Protein 7PI1 (pdb70)

Radius of gyration: 43.98 Å; Cα contacts (8 Å, |Δi|>4): 4113; chains: 4; bounding box: 75×118×125 Å

Structure (mmCIF, N/CA/C/O backbone):
data_7PI1
#
_entry.id   7PI1
#
_cell.length_a   51.084
_cell.length_b   170.698
_cell.length_c   224.990
_cell.angle_alpha   90.000
_cell.angle_beta   90.000
_cell.angle_gamma   90.000
#
_symmetry.space_group_name_H-M   'P 21 21 21'
#
loop_
_entity.id
_entity.type
_entity.pdbx_description
1 polymer 'Aminodeoxychorismate synthase component 1'
2 non-polymer 'MAGNESIUM ION'
3 non-polymer TRYPTOPHAN
4 water water
#
loop_
_atom_site.group_PDB
_atom_site.id
_atom_site.type_symbol
_atom_site.label_atom_id
_atom_site.label_alt_id
_atom_site.label_comp_id
_atom_site.label_asym_id
_atom_site.label_entity_id
_atom_site.label_seq_id
_atom_site.pdbx_PDB_ins_code
_atom_site.Cartn_x
_atom_site.Cartn_y
_atom_site.Cartn_z
_atom_site.occupancy
_atom_site.B_iso_or_equiv
_atom_site.auth_seq_id
_atom_site.auth_comp_id
_atom_site.auth_asym_id
_atom_site.auth_atom_id
_atom_site.pdbx_PDB_model_num
ATOM 1 N N . GLN A 1 22 ? -8.332 -45.490 6.215 1.000 66.120 3 GLN AAA N 1
ATOM 2 C CA . GLN A 1 22 ? -7.999 -44.455 5.202 1.000 62.760 3 GLN AAA CA 1
ATOM 3 C C . GLN A 1 22 ? -8.976 -43.279 5.254 1.000 54.330 3 GLN AAA C 1
ATOM 4 O O . GLN A 1 22 ? -10.052 -43.381 4.678 1.000 50.800 3 GLN AAA O 1
ATOM 18 N N . ARG A 1 23 ? -8.575 -42.219 5.941 1.000 44.580 4 ARG AAA N 1
ATOM 19 C CA . ARG A 1 23 ? -9.308 -40.929 5.993 1.000 43.440 4 ARG AAA CA 1
ATOM 20 C C . ARG A 1 23 ? -9.688 -40.452 4.589 1.000 39.310 4 ARG AAA C 1
ATOM 21 O O . ARG A 1 23 ? -8.784 -40.336 3.737 1.000 33.210 4 ARG AAA O 1
ATOM 42 N N . ARG A 1 24 ? -10.960 -40.094 4.396 1.000 38.890 5 ARG AAA N 1
ATOM 43 C CA . ARG A 1 24 ? -11.452 -39.523 3.118 1.000 41.420 5 ARG AAA CA 1
ATOM 44 C C . ARG A 1 24 ? -12.676 -38.650 3.384 1.000 37.080 5 ARG AAA C 1
ATOM 45 O O . ARG A 1 24 ? -13.444 -38.880 4.317 1.000 34.330 5 ARG AAA O 1
ATOM 66 N N . PRO A 1 25 ? -12.904 -37.622 2.542 1.000 36.090 6 PRO AAA N 1
ATOM 67 C CA . PRO A 1 25 ? -14.151 -36.870 2.600 1.000 34.140 6 PRO AAA CA 1
ATOM 68 C C . PRO A 1 25 ? -15.306 -37.719 2.043 1.000 33.550 6 PRO AAA C 1
ATOM 69 O O . PRO A 1 25 ? -15.087 -38.541 1.194 1.000 35.010 6 PRO AAA O 1
ATOM 80 N N . ALA A 1 26 ? -16.504 -37.503 2.567 1.000 32.520 7 ALA AAA N 1
ATOM 81 C CA . ALA A 1 26 ? -17.785 -38.024 2.053 1.000 32.370 7 ALA AAA CA 1
ATOM 82 C C . ALA A 1 26 ? -18.736 -36.838 1.997 1.000 31.650 7 ALA AAA C 1
ATOM 83 O O . ALA A 1 26 ? -18.662 -35.984 2.902 1.000 29.490 7 ALA AAA O 1
ATOM 90 N N . GLY A 1 27 ? -19.523 -36.740 0.934 1.000 31.180 8 GLY AAA N 1
ATOM 91 C CA . GLY A 1 27 ? -20.277 -35.515 0.644 1.000 34.720 8 GLY AAA CA 1
ATOM 92 C C . GLY A 1 27 ? -21.616 -35.806 0.001 1.000 36.240 8 GLY AAA C 1
ATOM 93 O O . GLY A 1 27 ? -21.728 -36.804 -0.722 1.000 38.180 8 GLY AAA O 1
ATOM 97 N N . LYS A 1 28 ? -22.569 -34.913 0.231 1.000 36.330 9 LYS AAA N 1
ATOM 98 C CA . LYS A 1 28 ? -23.905 -34.902 -0.397 1.000 41.270 9 LYS AAA CA 1
ATOM 99 C C . LYS A 1 28 ? -24.151 -33.458 -0.867 1.000 38.100 9 LYS AAA C 1
ATOM 100 O O . LYS A 1 28 ? -23.818 -32.523 -0.121 1.000 34.870 9 LYS AAA O 1
ATOM 119 N N . LYS 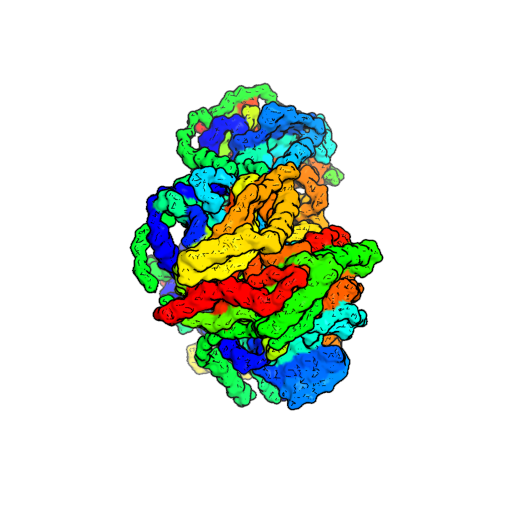A 1 29 ? -24.651 -33.301 -2.093 1.000 35.330 10 LYS AAA N 1
ATOM 120 C CA . LYS A 1 29 ? -24.987 -32.005 -2.736 1.000 37.780 10 LYS AAA CA 1
ATOM 121 C C . LYS A 1 29 ? -26.507 -31.849 -2.758 1.000 37.630 10 LYS AAA C 1
ATOM 122 O O . LYS A 1 29 ? -27.156 -32.726 -3.308 1.000 43.370 10 LYS AAA O 1
ATOM 141 N N . ILE A 1 30 ? -27.051 -30.776 -2.194 1.000 39.330 11 ILE AAA N 1
ATOM 142 C CA . ILE A 1 30 ? -28.519 -30.524 -2.138 1.000 37.800 11 ILE AAA CA 1
ATOM 143 C C . ILE A 1 30 ? -28.828 -29.178 -2.779 1.000 40.650 11 ILE AAA C 1
ATOM 144 O O . ILE A 1 30 ? -28.080 -28.221 -2.625 1.000 39.230 11 ILE AAA O 1
ATOM 160 N N . PRO A 1 31 ? -29.955 -29.054 -3.507 1.000 40.270 12 PRO AAA N 1
ATOM 161 C CA . PRO A 1 31 ? -30.433 -27.747 -3.950 1.000 40.300 12 PRO AAA CA 1
ATOM 162 C C . PRO A 1 31 ? -30.513 -26.766 -2.775 1.000 38.130 12 PRO AAA C 1
ATOM 163 O O . PRO A 1 31 ? -30.866 -27.173 -1.691 1.000 42.050 12 PRO AAA O 1
ATOM 174 N N . PHE A 1 32 ? -30.182 -25.497 -3.002 1.000 37.370 13 PHE AAA N 1
ATOM 175 C CA . PHE A 1 32 ? -30.162 -24.472 -1.931 1.000 35.940 13 PHE AAA CA 1
ATOM 176 C C . PHE A 1 32 ? -30.011 -23.092 -2.561 1.000 37.220 13 PHE AAA C 1
ATOM 177 O O . PHE A 1 32 ? -29.251 -22.952 -3.535 1.000 41.030 13 PHE AAA O 1
ATOM 194 N N . GLN A 1 33 ? -30.698 -22.102 -1.997 1.000 40.780 14 GLN AAA N 1
ATOM 195 C CA . GLN A 1 33 ? -30.641 -20.695 -2.473 1.000 46.100 14 GLN AAA CA 1
ATOM 196 C C . GLN A 1 33 ? -29.655 -19.923 -1.592 1.000 41.370 14 GLN AAA C 1
ATOM 197 O O . GLN A 1 33 ? -29.591 -20.222 -0.398 1.000 39.180 14 GLN AAA O 1
ATOM 211 N N . LYS A 1 34 ? -28.924 -18.981 -2.190 1.000 41.350 15 LYS AAA N 1
ATOM 212 C CA . LYS A 1 34 ? -27.879 -18.151 -1.540 1.000 44.950 15 LYS AAA CA 1
ATOM 213 C C . LYS A 1 34 ? -28.438 -17.494 -0.267 1.000 43.460 15 LYS AAA C 1
ATOM 214 O O . LYS A 1 34 ? -27.785 -17.629 0.781 1.000 39.330 15 LYS AAA O 1
ATOM 233 N N . ASP A 1 35 ? -29.590 -16.815 -0.351 1.000 47.880 16 ASP AAA N 1
ATOM 234 C CA . ASP A 1 35 ? -30.236 -16.095 0.788 1.000 51.130 16 ASP AAA CA 1
ATOM 235 C C . ASP A 1 35 ? -30.448 -17.067 1.958 1.000 47.030 16 ASP AAA C 1
ATOM 236 O O . ASP A 1 35 ? -30.197 -16.663 3.105 1.000 44.480 16 ASP AAA O 1
ATOM 245 N N . SER A 1 36 ? -30.879 -18.302 1.678 1.000 44.010 17 SER AAA N 1
ATOM 246 C CA . SER A 1 36 ? -31.202 -19.324 2.706 1.000 43.080 17 SER AAA CA 1
ATOM 247 C C . SER A 1 36 ? -29.914 -19.733 3.407 1.000 39.580 17 SER AAA C 1
ATOM 248 O O . SER A 1 36 ? -29.900 -19.811 4.631 1.000 38.410 17 SER AAA O 1
ATOM 256 N N . PHE A 1 37 ? -28.875 -19.995 2.620 1.000 38.800 18 PHE AAA N 1
ATOM 257 C CA . PHE A 1 37 ? -27.538 -20.395 3.118 1.000 35.290 18 PHE AAA CA 1
ATOM 258 C C . PHE A 1 37 ? -27.049 -19.352 4.117 1.000 32.040 18 PHE AAA C 1
ATOM 259 O O . PHE A 1 37 ? -26.771 -19.755 5.240 1.000 29.740 18 PHE AAA O 1
ATOM 276 N N . LEU A 1 38 ? -26.972 -18.079 3.699 1.000 33.700 19 LEU AAA N 1
ATOM 277 C CA . LEU A 1 38 ? -26.380 -16.963 4.489 1.000 34.510 19 LEU AAA CA 1
ATOM 278 C C . LEU A 1 38 ? -27.223 -16.717 5.737 1.000 37.280 19 LEU AAA C 1
ATOM 279 O O . LEU A 1 38 ? -26.639 -16.412 6.810 1.000 35.210 19 LEU AAA O 1
ATOM 295 N N . GLN A 1 39 ? -28.544 -16.831 5.598 1.000 37.500 20 GLN AAA N 1
ATOM 296 C CA . GLN A 1 39 ? -29.488 -16.625 6.730 1.000 39.460 20 GLN AAA CA 1
ATOM 297 C C . GLN A 1 39 ? -29.371 -17.771 7.733 1.000 35.020 20 GLN AAA C 1
ATOM 298 O O . GLN A 1 39 ? -29.276 -17.488 8.937 1.000 36.080 20 GLN AAA O 1
ATOM 312 N N . GLN A 1 40 ? -29.331 -19.014 7.260 1.000 33.350 21 GLN AAA N 1
ATOM 313 C CA . GLN A 1 40 ? -29.191 -20.202 8.142 1.000 31.820 21 GLN AAA CA 1
ATOM 314 C C . GLN A 1 40 ? -27.795 -20.197 8.781 1.000 32.970 21 GLN AAA C 1
ATOM 315 O O . GLN A 1 40 ? -27.693 -20.517 9.998 1.000 32.750 21 GLN AAA O 1
ATOM 329 N N . PHE A 1 41 ? -26.751 -19.818 8.029 1.000 31.520 22 PHE AAA N 1
ATOM 330 C CA . PHE A 1 41 ? -25.386 -19.644 8.593 1.000 30.080 22 PHE AAA CA 1
ATOM 331 C C . PHE A 1 41 ? -25.463 -18.752 9.836 1.000 30.330 22 PHE AAA C 1
ATOM 332 O O . PHE A 1 41 ? -24.978 -19.143 10.904 1.000 28.100 22 PHE AAA O 1
ATOM 349 N N . GLU A 1 42 ? -26.068 -17.568 9.694 1.000 31.840 23 GLU AAA N 1
ATOM 350 C CA . GLU A 1 42 ? -26.138 -16.562 10.783 1.000 31.600 23 GLU AAA CA 1
ATOM 351 C C . GLU A 1 42 ? -26.762 -17.190 12.039 1.000 31.870 23 GLU AAA C 1
ATOM 352 O O . GLU A 1 42 ? -26.196 -17.005 13.136 1.000 31.360 23 GLU AAA O 1
ATOM 364 N N . LYS A 1 43 ? -27.892 -17.886 11.892 1.000 31.800 24 LYS AAA N 1
ATOM 365 C CA . LYS A 1 43 ? -28.648 -18.479 13.037 1.000 32.120 24 LYS AAA CA 1
ATOM 366 C C . LYS A 1 43 ? -27.880 -19.639 13.672 1.000 30.230 24 LYS AAA C 1
ATOM 367 O O . LYS A 1 43 ? -27.894 -19.737 14.907 1.000 27.980 24 LYS AAA O 1
ATOM 386 N N . LEU A 1 44 ? -27.270 -20.517 12.869 1.000 28.920 25 LEU AAA N 1
ATOM 387 C CA . LEU A 1 44 ? -26.431 -21.620 13.407 1.000 28.620 25 LEU AAA CA 1
ATOM 388 C C . LEU A 1 44 ? -25.223 -21.022 14.142 1.000 30.160 25 LEU AAA C 1
ATOM 389 O O . LEU A 1 44 ? -24.876 -21.515 15.231 1.000 30.910 25 LEU AAA O 1
ATOM 405 N N . ALA A 1 45 ? -24.642 -19.951 13.604 1.000 33.540 26 ALA AAA N 1
ATOM 406 C CA . ALA A 1 45 ? -23.357 -19.369 14.065 1.000 33.270 26 ALA AAA CA 1
ATOM 407 C C . ALA A 1 45 ? -23.508 -18.725 15.444 1.000 33.400 26 ALA AAA C 1
ATOM 408 O O . ALA A 1 45 ? -22.513 -18.697 16.180 1.000 32.120 26 ALA AAA O 1
ATOM 415 N N . GLN A 1 46 ? -24.686 -18.218 15.806 1.000 36.080 27 GLN AAA N 1
ATOM 416 C CA . GLN A 1 46 ? -24.815 -17.443 17.074 1.000 38.290 27 GLN AAA CA 1
ATOM 417 C C . GLN A 1 46 ? -24.628 -18.368 18.289 1.000 34.630 27 GLN AAA C 1
ATOM 418 O O . GLN A 1 46 ? -24.315 -17.856 19.364 1.000 35.610 27 GLN AAA O 1
ATOM 432 N N . SER A 1 47 ? -24.724 -19.685 18.130 1.000 32.550 28 SER AAA N 1
ATOM 433 C CA . SER A 1 47 ? -24.434 -20.659 19.215 1.000 35.570 28 SER AAA CA 1
ATOM 434 C C . SER A 1 47 ? -22.982 -21.183 19.153 1.000 33.810 28 SER AAA C 1
ATOM 435 O O . SER A 1 47 ? -22.641 -21.997 19.998 1.000 35.190 28 SER AAA O 1
ATOM 443 N N . ARG A 1 48 ? -22.152 -20.773 18.186 1.000 33.250 29 ARG AAA N 1
ATOM 444 C CA . ARG A 1 48 ? -20.748 -21.247 18.086 1.000 32.490 29 ARG AAA CA 1
ATOM 445 C C . ARG A 1 48 ? -19.817 -20.110 18.522 1.000 33.120 29 ARG AAA C 1
ATOM 446 O O . ARG A 1 48 ? -19.757 -19.074 17.830 1.000 37.290 29 ARG AAA O 1
ATOM 467 N N . LYS A 1 49 ? -19.083 -20.316 19.610 1.000 32.140 30 LYS AAA N 1
ATOM 468 C CA . LYS A 1 49 ? -18.074 -19.355 20.116 1.000 34.490 30 LYS AAA CA 1
ATOM 469 C C . LYS A 1 49 ? -16.931 -19.196 19.096 1.000 31.100 30 LYS AAA C 1
ATOM 470 O O . LYS A 1 49 ? -16.324 -18.145 19.102 1.000 30.300 30 LYS AAA O 1
ATOM 489 N N . HIS A 1 50 ? -16.622 -20.218 18.297 1.000 28.080 31 HIS AAA N 1
ATOM 490 C CA . HIS A 1 50 ? -15.543 -20.193 17.277 1.000 28.720 31 HIS AAA CA 1
ATOM 491 C C . HIS A 1 50 ? -16.159 -20.533 15.924 1.000 27.600 31 HIS AAA C 1
ATOM 492 O O . HIS A 1 50 ? -16.633 -21.670 15.756 1.000 32.280 31 HIS AAA O 1
ATOM 507 N N . HIS A 1 51 ? -16.183 -19.594 14.992 1.000 24.900 32 HIS AAA N 1
ATOM 508 C CA . HIS A 1 51 ? -16.708 -19.903 13.636 1.000 25.700 32 HIS AAA CA 1
ATOM 509 C C . HIS A 1 51 ? -16.123 -18.965 12.588 1.000 22.600 32 HIS AAA C 1
ATOM 510 O O . HIS A 1 51 ? -15.470 -17.978 12.932 1.000 24.790 32 HIS AAA O 1
ATOM 525 N N . VAL A 1 52 ? -16.361 -19.301 11.334 1.000 24.110 33 VAL AAA N 1
ATOM 526 C CA . VAL A 1 52 ? -15.783 -18.574 10.187 1.000 23.220 33 VAL AAA CA 1
ATOM 527 C C . VAL A 1 52 ? -16.689 -18.775 8.975 1.000 23.770 33 VAL AAA C 1
ATOM 528 O O . VAL A 1 52 ? -17.281 -19.863 8.797 1.000 23.640 33 VAL AAA O 1
ATOM 541 N N . LEU A 1 53 ? -16.777 -17.723 8.180 1.000 24.330 34 LEU AAA N 1
ATOM 542 C CA . LEU A 1 53 ? -17.432 -17.720 6.858 1.000 24.760 34 LEU AAA CA 1
ATOM 543 C C . LEU A 1 53 ? -16.438 -17.113 5.888 1.000 22.550 34 LEU AAA C 1
ATOM 544 O O . LEU A 1 53 ? -16.015 -15.988 6.152 1.000 22.390 34 LEU AAA O 1
ATOM 560 N N . LEU A 1 54 ? -16.113 -17.826 4.818 1.000 23.280 35 LEU AAA N 1
ATOM 561 C CA . LEU A 1 54 ? -15.426 -17.253 3.637 1.000 22.950 35 LEU AAA CA 1
ATOM 562 C C . LEU A 1 54 ? -16.500 -17.036 2.578 1.000 23.050 35 LEU AAA C 1
ATOM 563 O O . LEU A 1 54 ? -17.089 -18.012 2.163 1.000 22.140 35 LEU AAA O 1
ATOM 579 N N . GLU A 1 55 ? -16.776 -15.790 2.231 1.000 25.410 36 GLU AAA N 1
ATOM 580 C CA . GLU A 1 55 ? -17.919 -15.534 1.331 1.000 26.430 36 GLU AAA CA 1
ATOM 581 C C . GLU A 1 55 ? -17.520 -14.882 0.015 1.000 25.250 36 GLU AAA C 1
ATOM 582 O O . GLU A 1 55 ? -16.809 -13.912 0.034 1.000 23.060 36 GLU AAA O 1
ATOM 594 N N . SER A 1 56 ? -18.002 -15.466 -1.071 1.000 25.390 37 SER AAA N 1
ATOM 595 C CA . SER A 1 56 ? -17.890 -14.846 -2.406 1.000 26.270 37 SER AAA CA 1
ATOM 596 C C . SER A 1 56 ? -19.100 -13.919 -2.498 1.000 25.920 37 SER AAA C 1
ATOM 597 O O . SER A 1 56 ? -20.119 -14.329 -2.972 1.000 27.040 37 SER AAA O 1
ATOM 605 N N . ALA A 1 57 ? -18.973 -12.708 -1.990 1.000 30.000 38 ALA AAA N 1
ATOM 606 C CA . ALA A 1 57 ? -20.149 -11.821 -1.960 1.000 30.000 38 ALA AAA CA 1
ATOM 607 C C . ALA A 1 57 ? -20.568 -11.366 -3.358 1.000 30.000 38 ALA AAA C 1
ATOM 608 O O . ALA A 1 57 ? -21.750 -11.393 -3.607 1.000 30.000 38 ALA AAA O 1
ATOM 615 N N . ARG A 1 58 ? -19.609 -11.164 -4.257 1.000 30.000 39 ARG AAA N 1
ATOM 616 C CA . ARG A 1 58 ? -19.977 -10.655 -5.594 1.000 30.000 39 ARG AAA CA 1
ATOM 617 C C . ARG A 1 58 ? -19.307 -11.386 -6.760 1.000 30.000 39 ARG AAA C 1
ATOM 618 O O . ARG A 1 58 ? -19.997 -11.598 -7.751 1.000 30.000 39 ARG AAA O 1
ATOM 639 N N . GLY A 1 59 ? -18.046 -11.782 -6.688 1.000 30.000 40 GLY AAA N 1
ATOM 640 C CA . GLY A 1 59 ? -17.493 -12.356 -7.934 1.000 30.000 40 GLY AAA CA 1
ATOM 641 C C . GLY A 1 59 ? -16.638 -13.599 -7.804 1.000 30.000 40 GLY AAA C 1
ATOM 642 O O . GLY A 1 59 ? -15.590 -13.642 -8.443 1.000 30.000 40 GLY AAA O 1
ATOM 646 N N . GLY A 1 60 ? -17.075 -14.573 -7.031 1.000 37.750 41 GLY AAA N 1
ATOM 647 C CA . GLY A 1 60 ? -16.318 -15.829 -6.901 1.000 38.550 41 GLY AAA CA 1
ATOM 648 C C . GLY A 1 60 ? -17.237 -17.013 -7.088 1.000 37.060 41 GLY AAA C 1
ATOM 649 O O . GLY A 1 60 ? -18.335 -16.802 -7.551 1.000 47.620 41 GLY AAA O 1
ATOM 653 N N . ARG A 1 61 ? -16.830 -18.216 -6.719 1.000 33.790 42 ARG AAA N 1
ATOM 654 C CA . ARG A 1 61 ? -17.766 -19.330 -6.952 1.000 30.730 42 ARG AAA CA 1
ATOM 655 C C . ARG A 1 61 ? -18.249 -19.974 -5.654 1.000 30.160 42 ARG AAA C 1
ATOM 656 O O . ARG A 1 61 ? -19.354 -20.447 -5.647 1.000 31.930 42 ARG AAA O 1
ATOM 677 N N . TYR A 1 62 ? -17.451 -19.936 -4.599 1.000 26.610 43 TYR AAA N 1
ATOM 678 C CA . TYR A 1 62 ? -17.780 -20.713 -3.380 1.000 26.130 43 TYR AAA CA 1
ATOM 679 C C . TYR A 1 62 ? -17.890 -19.783 -2.184 1.000 25.330 43 TYR AAA C 1
ATOM 680 O O . TYR A 1 62 ? -17.156 -18.802 -2.104 1.000 26.360 43 TYR AAA O 1
ATOM 698 N N . SER A 1 63 ? -18.819 -20.096 -1.293 1.000 25.600 44 SER AAA N 1
ATOM 699 C CA . SER A 1 63 ? -18.878 -19.586 0.095 1.000 25.140 44 SER AAA CA 1
ATOM 700 C C . SER A 1 63 ? -18.743 -20.793 1.021 1.000 26.690 44 SER AAA C 1
ATOM 701 O O . SER A 1 63 ? -19.399 -21.825 0.756 1.000 26.590 44 SER AAA O 1
ATOM 709 N N . ILE A 1 64 ? -17.904 -20.673 2.044 1.000 23.020 45 ILE AAA N 1
ATOM 710 C CA . ILE A 1 64 ? -17.516 -21.813 2.912 1.000 23.450 45 ILE AAA CA 1
ATOM 711 C C . ILE A 1 64 ? -17.892 -21.489 4.358 1.000 22.320 45 ILE AAA C 1
ATOM 712 O O . ILE A 1 64 ? -17.389 -20.470 4.900 1.000 22.920 45 ILE AAA O 1
ATOM 728 N N . ALA A 1 65 ? -18.702 -22.359 4.969 1.000 23.480 46 ALA AAA N 1
ATOM 729 C CA . ALA A 1 65 ? -19.193 -22.207 6.355 1.000 23.790 46 ALA AAA CA 1
ATOM 730 C C . ALA A 1 65 ? -18.458 -23.179 7.263 1.000 22.500 46 ALA AAA C 1
ATOM 731 O O . ALA A 1 65 ? -18.547 -24.388 7.007 1.000 23.200 46 ALA AAA O 1
ATOM 738 N N . GLY A 1 66 ? -17.752 -22.638 8.255 1.000 24.060 47 GLY AAA N 1
ATOM 739 C CA . GLY A 1 66 ? -17.009 -23.374 9.293 1.000 25.720 47 GLY AAA CA 1
ATOM 740 C C . GLY A 1 66 ? -17.648 -23.139 10.650 1.000 26.740 47 GLY AAA C 1
ATOM 741 O O . GLY A 1 66 ? -17.365 -22.097 11.270 1.000 29.930 47 GLY AAA O 1
ATOM 745 N N . LEU A 1 67 ? -18.489 -24.061 11.104 1.000 27.490 48 LEU AAA N 1
ATOM 746 C CA . LEU A 1 67 ? -19.272 -23.877 12.353 1.000 28.010 48 LEU AAA CA 1
ATOM 747 C C . LEU A 1 67 ? -18.668 -24.669 13.509 1.000 29.100 48 LEU AAA C 1
ATOM 748 O O . LEU A 1 67 ? -18.596 -24.087 14.610 1.000 28.980 48 LEU AAA O 1
ATOM 764 N N . ASP A 1 68 ? -18.292 -25.935 13.282 1.000 29.490 49 ASP AAA N 1
ATOM 765 C CA . ASP A 1 68 ? -17.940 -26.892 14.373 1.000 30.890 49 ASP AAA CA 1
ATOM 766 C C . ASP A 1 68 ? -16.522 -27.446 14.194 1.000 30.350 49 ASP AAA C 1
ATOM 767 O O . ASP A 1 68 ? -16.330 -28.563 13.703 1.000 28.430 49 ASP AAA O 1
ATOM 776 N N . PRO A 1 69 ? -15.484 -26.712 14.664 1.000 30.510 50 PRO AAA N 1
ATOM 777 C CA . PRO A 1 69 ? -14.095 -27.164 14.534 1.000 30.650 50 PRO AAA CA 1
ATOM 778 C C . PRO A 1 69 ? -13.797 -28.454 15.307 1.000 31.040 50 PRO AAA C 1
ATOM 779 O O . PRO A 1 69 ? -14.343 -28.612 16.375 1.000 35.680 50 PRO AAA O 1
ATOM 790 N N . ILE A 1 70 ? -12.940 -29.318 14.769 1.000 31.340 51 ILE AAA N 1
ATOM 791 C CA . ILE A 1 70 ? -12.355 -30.491 15.493 1.000 32.090 51 ILE AAA CA 1
ATOM 792 C C . ILE A 1 70 ? -11.072 -30.048 16.208 1.000 32.800 51 ILE AAA C 1
ATOM 793 O O . ILE A 1 70 ? -10.598 -30.804 17.095 1.000 28.390 51 ILE AAA O 1
ATOM 809 N N . ALA A 1 71 ? -10.497 -28.899 15.832 1.000 29.000 52 ALA AAA N 1
ATOM 810 C CA . ALA A 1 71 ? -9.261 -28.385 16.474 1.000 29.280 52 ALA AAA CA 1
ATOM 811 C C . ALA A 1 71 ? -9.108 -26.886 16.220 1.000 28.840 52 ALA AAA C 1
ATOM 812 O O . ALA A 1 71 ? -9.643 -26.383 15.204 1.000 27.690 52 ALA AAA O 1
ATOM 819 N N . THR A 1 72 ? -8.406 -26.201 17.117 1.000 28.060 53 THR AAA N 1
ATOM 820 C CA . THR A 1 72 ? -8.014 -24.780 16.958 1.000 28.150 53 THR AAA CA 1
ATOM 821 C C . THR A 1 72 ? -6.497 -24.713 17.096 1.000 26.000 53 THR AAA C 1
ATOM 822 O O . THR A 1 72 ? -5.940 -25.335 17.998 1.000 27.690 53 THR AAA O 1
ATOM 833 N N . VAL A 1 73 ? -5.862 -23.987 16.201 1.000 25.290 54 VAL AAA N 1
ATOM 834 C CA . VAL A 1 73 ? -4.392 -23.832 16.130 1.000 24.560 54 VAL AAA CA 1
ATOM 835 C C . VAL A 1 73 ? -4.089 -22.353 16.314 1.000 25.920 54 VAL AAA C 1
ATOM 836 O O . VAL A 1 73 ? -4.701 -21.514 15.594 1.000 23.020 54 VAL AAA O 1
ATOM 849 N N . LYS A 1 74 ? -3.218 -22.056 17.271 1.000 25.020 55 LYS AAA N 1
ATOM 850 C CA . LYS A 1 74 ? -2.842 -20.675 17.627 1.000 27.440 55 LYS AAA CA 1
ATOM 851 C C . LYS A 1 74 ? -1.321 -20.620 17.776 1.000 26.590 55 LYS AAA C 1
ATOM 852 O O . LYS A 1 74 ? -0.800 -21.334 18.622 1.000 24.910 55 LYS AAA O 1
ATOM 871 N N . GLY A 1 75 ? -0.648 -19.830 16.940 1.000 25.970 56 GLY AAA N 1
ATOM 872 C CA . GLY A 1 75 ? 0.808 -19.633 16.991 1.000 25.430 56 GLY AAA CA 1
ATOM 873 C C . GLY A 1 75 ? 1.103 -18.196 17.309 1.000 24.290 56 GLY AAA C 1
ATOM 874 O O . GLY A 1 75 ? 0.509 -17.331 16.664 1.000 23.600 56 GLY AAA O 1
ATOM 878 N N . LYS A 1 76 ? 1.890 -17.939 18.342 1.000 25.080 57 LYS AAA N 1
ATOM 879 C CA . LYS A 1 76 ? 2.380 -16.573 18.604 1.000 28.980 57 LYS AAA CA 1
ATOM 880 C C . LYS A 1 76 ? 3.766 -16.639 19.260 1.000 30.870 57 LYS AAA C 1
ATOM 881 O O . LYS A 1 76 ? 3.935 -17.387 20.231 1.000 28.520 57 LYS AAA O 1
ATOM 900 N N . ASP A 1 77 ? 4.710 -15.863 18.731 1.000 33.570 58 ASP AAA N 1
ATOM 901 C CA . ASP A 1 77 ? 6.022 -15.586 19.371 1.000 35.960 58 ASP AAA CA 1
ATOM 902 C C . ASP A 1 77 ? 6.694 -16.929 19.698 1.000 35.020 58 ASP AAA C 1
ATOM 903 O O . ASP A 1 77 ? 7.051 -17.160 20.855 1.000 34.470 58 ASP AAA O 1
ATOM 912 N N . GLY A 1 78 ? 6.782 -17.803 18.695 1.000 32.390 59 GLY AAA N 1
ATOM 913 C CA . GLY A 1 78 ? 7.611 -19.020 18.710 1.000 32.620 59 GLY AAA CA 1
ATOM 914 C C . GLY A 1 78 ? 6.956 -20.207 19.392 1.000 29.900 59 GLY AAA C 1
ATOM 915 O O . GLY A 1 78 ? 7.639 -21.236 19.492 1.000 29.750 59 GLY AAA O 1
ATOM 919 N N . ILE A 1 79 ? 5.692 -20.091 19.819 1.000 28.050 60 ILE AAA N 1
ATOM 920 C CA . ILE A 1 79 ? 4.922 -21.196 20.455 1.000 27.060 60 ILE AAA CA 1
ATOM 921 C C . ILE A 1 79 ? 3.603 -21.411 19.705 1.000 25.460 60 ILE AAA C 1
ATOM 922 O O . ILE A 1 79 ? 2.839 -20.465 19.588 1.000 27.270 60 ILE AAA O 1
ATOM 938 N N . THR A 1 80 ? 3.324 -22.648 19.299 1.000 25.920 61 THR AAA N 1
ATOM 939 C CA . THR A 1 80 ? 2.040 -23.092 18.709 1.000 26.010 61 THR AAA CA 1
ATOM 940 C C . THR A 1 80 ? 1.337 -24.059 19.662 1.000 26.550 61 THR AAA C 1
ATOM 941 O O . THR A 1 80 ? 2.001 -25.003 20.132 1.000 26.880 61 THR AAA O 1
ATOM 952 N N . THR A 1 81 ? 0.044 -23.846 19.904 1.000 25.040 62 THR AAA N 1
ATOM 953 C CA . THR A 1 81 ? -0.832 -24.797 20.628 1.000 27.410 62 THR AAA CA 1
ATOM 954 C C . THR A 1 81 ? -1.894 -25.316 19.657 1.000 27.270 62 THR AAA C 1
ATOM 955 O O . THR A 1 81 ? -2.490 -24.493 18.934 1.000 27.820 62 THR AAA O 1
ATOM 966 N N . ILE A 1 82 ? -2.113 -26.625 19.655 1.000 25.950 63 ILE AAA N 1
ATOM 967 C CA . ILE A 1 82 ? -3.227 -27.285 18.928 1.000 27.780 63 ILE AAA CA 1
ATOM 968 C C . ILE A 1 82 ? -4.121 -27.923 19.993 1.000 29.560 63 ILE AAA C 1
ATOM 969 O O . ILE A 1 82 ? -3.605 -28.703 20.783 1.000 29.890 63 ILE AAA O 1
ATOM 985 N N . LYS A 1 83 ? -5.386 -27.507 20.074 1.000 33.250 64 LYS AAA N 1
ATOM 986 C CA . LYS A 1 83 ? -6.416 -28.094 20.982 1.000 37.550 64 LYS AAA CA 1
ATOM 987 C C . LYS A 1 83 ? -7.390 -28.891 20.113 1.000 40.590 64 LYS AAA C 1
ATOM 988 O O . LYS A 1 83 ? -8.150 -28.243 19.326 1.000 34.920 64 LYS AAA O 1
ATOM 1007 N N . HIS A 1 84 ? -7.307 -30.228 20.209 1.000 46.640 65 HIS AAA N 1
ATOM 1008 C CA . HIS A 1 84 ? -7.912 -31.229 19.277 1.000 49.220 65 HIS AAA CA 1
ATOM 1009 C C . HIS A 1 84 ? -8.708 -32.246 20.102 1.000 46.910 65 HIS AAA C 1
ATOM 1010 O O . HIS A 1 84 ? -9.884 -31.916 20.382 1.000 55.530 65 HIS AAA O 1
ATOM 1025 N N . GLU A 1 87 ? -7.370 -33.052 24.574 1.000 53.360 68 GLU AAA N 1
ATOM 1026 C CA . GLU A 1 87 ? -5.980 -32.995 24.047 1.000 57.280 68 GLU AAA CA 1
ATOM 1027 C C . GLU A 1 87 ? -5.526 -31.533 23.846 1.000 53.220 68 GLU AAA C 1
ATOM 1028 O O . GLU A 1 87 ? -6.350 -30.665 23.468 1.000 57.060 68 GLU AAA O 1
ATOM 1040 N N . MET A 1 88 ? -4.244 -31.273 24.099 1.000 42.850 69 MET AAA N 1
ATOM 1041 C CA . MET A 1 88 ? -3.568 -29.980 23.846 1.000 36.740 69 MET AAA CA 1
ATOM 1042 C C . MET A 1 88 ? -2.107 -30.276 23.515 1.000 33.110 69 MET AAA C 1
ATOM 1043 O O . MET A 1 88 ? -1.381 -30.704 24.419 1.000 33.020 69 MET AAA O 1
ATOM 1057 N N . LEU A 1 89 ? -1.708 -30.088 22.259 1.000 29.160 70 LEU AAA N 1
ATOM 1058 C CA . LEU A 1 89 ? -0.305 -30.251 21.794 1.000 27.980 70 LEU AAA CA 1
ATOM 1059 C C . LEU A 1 89 ? 0.382 -28.880 21.748 1.000 26.920 70 LEU AAA C 1
ATOM 1060 O O . LEU A 1 89 ? -0.296 -27.861 21.500 1.000 26.240 70 LEU AAA O 1
ATOM 1076 N N . PHE A 1 90 ? 1.693 -28.813 21.942 1.000 25.080 71 PHE AAA N 1
ATOM 1077 C CA . PHE A 1 90 ? 2.417 -27.536 21.749 1.000 26.260 71 PHE AAA CA 1
ATOM 1078 C C . PHE A 1 90 ? 3.830 -27.826 21.258 1.000 26.150 71 PHE AAA C 1
ATOM 1079 O O . PHE A 1 90 ? 4.288 -28.973 21.387 1.000 27.930 71 PHE AAA O 1
ATOM 1096 N N . LYS A 1 91 ? 4.458 -26.813 20.673 1.000 27.500 72 LYS AAA N 1
ATOM 1097 C CA . LYS A 1 91 ? 5.777 -26.910 19.992 1.000 30.360 72 LYS AAA CA 1
ATOM 1098 C C . LYS A 1 91 ? 6.411 -25.515 19.904 1.000 31.700 72 LYS AAA C 1
ATOM 1099 O O . LYS A 1 91 ? 5.668 -24.529 19.710 1.000 28.470 72 LYS AAA O 1
ATOM 1118 N N . GLU A 1 92 ? 7.732 -25.438 20.066 1.000 34.810 73 GLU AAA N 1
ATOM 1119 C CA . GLU A 1 92 ? 8.534 -24.211 19.837 1.000 36.650 73 GLU AAA CA 1
ATOM 1120 C C . GLU A 1 92 ? 8.834 -24.105 18.338 1.000 35.990 73 GLU AAA C 1
ATOM 1121 O O . GLU A 1 92 ? 8.956 -25.147 17.665 1.000 32.400 73 GLU AAA O 1
ATOM 1133 N N . GLY A 1 93 ? 8.971 -22.881 17.835 1.000 34.020 74 GLY AAA N 1
ATOM 1134 C CA . GLY A 1 93 ? 9.546 -22.622 16.503 1.000 32.940 74 GLY AAA CA 1
ATOM 1135 C C . GLY A 1 93 ? 8.538 -22.012 15.554 1.000 30.430 74 GLY AAA C 1
ATOM 1136 O O . GLY A 1 93 ? 7.498 -21.487 16.026 1.000 28.630 74 GLY AAA O 1
ATOM 1140 N N . ASP A 1 94 ? 8.867 -22.071 14.264 1.000 26.920 75 ASP AAA N 1
ATOM 1141 C CA . ASP A 1 94 ? 7.998 -21.628 13.153 1.000 27.830 75 ASP AAA CA 1
ATOM 1142 C C . ASP A 1 94 ? 6.610 -22.229 13.377 1.000 25.440 75 ASP AAA C 1
ATOM 1143 O O . ASP A 1 94 ? 6.444 -23.435 13.256 1.000 27.160 75 ASP AAA O 1
ATOM 1152 N N . PRO A 1 95 ? 5.583 -21.424 13.719 1.000 24.710 76 PRO AAA N 1
ATOM 1153 C CA . PRO A 1 95 ? 4.229 -21.939 13.947 1.000 24.610 76 PRO AAA CA 1
ATOM 1154 C C . PRO A 1 95 ? 3.594 -22.656 12.750 1.000 23.880 76 PRO AAA C 1
ATOM 1155 O O . PRO A 1 95 ? 2.883 -23.603 12.975 1.000 22.820 76 PRO AAA O 1
ATOM 1166 N N . LEU A 1 96 ? 3.845 -22.178 11.521 1.000 23.340 77 LEU AAA N 1
ATOM 1167 C CA . LEU A 1 96 ? 3.242 -22.779 10.309 1.000 23.530 77 LEU AAA CA 1
ATOM 1168 C C . LEU A 1 96 ? 3.918 -24.118 10.029 1.000 25.250 77 LEU AAA C 1
ATOM 1169 O O . LEU A 1 96 ? 3.235 -25.025 9.596 1.000 24.500 77 LEU AAA O 1
ATOM 1185 N N . ARG A 1 97 ? 5.210 -24.253 10.338 1.000 27.740 78 ARG AAA N 1
ATOM 1186 C CA . ARG A 1 97 ? 5.930 -25.547 10.217 1.000 29.050 78 ARG AAA CA 1
ATOM 1187 C C . ARG A 1 97 ? 5.356 -26.511 11.269 1.000 25.030 78 ARG AAA C 1
ATOM 1188 O O . ARG A 1 97 ? 5.050 -27.651 10.906 1.000 24.950 78 ARG AAA O 1
ATOM 1209 N N . ALA A 1 98 ? 5.144 -26.059 12.507 1.000 24.000 79 ALA AAA N 1
ATOM 1210 C CA . ALA A 1 98 ? 4.536 -26.865 13.591 1.000 23.640 79 ALA AAA CA 1
ATOM 1211 C C . ALA A 1 98 ? 3.135 -27.306 13.153 1.000 24.940 79 ALA AAA C 1
ATOM 1212 O O . ALA A 1 98 ? 2.860 -28.519 13.122 1.000 26.670 79 ALA AAA O 1
ATOM 1219 N N . PHE A 1 99 ? 2.280 -26.362 12.765 1.000 25.920 80 PHE AAA N 1
ATOM 1220 C CA . PHE A 1 99 ? 0.915 -26.663 12.263 1.000 26.930 80 PHE AAA CA 1
ATOM 1221 C C . PHE A 1 99 ? 0.966 -27.768 11.192 1.000 26.300 80 PHE AAA C 1
ATOM 1222 O O . PHE A 1 99 ? 0.158 -28.707 11.212 1.000 25.100 80 PHE AAA O 1
ATOM 1239 N N . HIS A 1 100 ? 1.872 -27.642 10.231 1.000 28.190 81 HIS AAA N 1
ATOM 1240 C CA . HIS A 1 100 ? 1.873 -28.502 9.028 1.000 29.840 81 HIS AAA CA 1
ATOM 1241 C C . HIS A 1 100 ? 2.349 -29.916 9.379 1.000 29.030 81 HIS AAA C 1
ATOM 1242 O O . HIS A 1 100 ? 1.840 -30.872 8.776 1.000 26.770 81 HIS AAA O 1
ATOM 1257 N N . SER A 1 101 ? 3.270 -30.072 10.330 1.000 29.100 82 SER AAA N 1
ATOM 1258 C CA . SER A 1 101 ? 3.735 -31.421 10.741 1.000 31.980 82 SER AAA CA 1
ATOM 1259 C C . SER A 1 101 ? 2.589 -32.173 11.455 1.000 30.700 82 SER AAA C 1
ATOM 1260 O O . SER A 1 101 ? 2.446 -33.372 11.207 1.000 34.700 82 SER AAA O 1
ATOM 1268 N N . TRP A 1 102 ? 1.726 -31.501 12.219 1.000 28.190 83 TRP AAA N 1
ATOM 1269 C CA . TRP A 1 102 ? 0.486 -32.119 12.775 1.000 29.770 83 TRP AAA CA 1
ATOM 1270 C C . TRP A 1 102 ? -0.557 -32.324 11.667 1.000 27.680 83 TRP AAA C 1
ATOM 1271 O O . TRP A 1 102 ? -1.087 -33.435 11.552 1.000 27.980 83 TRP AAA O 1
ATOM 1292 N N . PHE A 1 103 ? -0.832 -31.288 10.877 1.000 28.010 84 PHE AAA N 1
ATOM 1293 C CA . PHE A 1 103 ? -1.901 -31.273 9.845 1.000 29.160 84 PHE AAA CA 1
ATOM 1294 C C . PHE A 1 103 ? -1.661 -32.376 8.809 1.000 28.810 84 PHE AAA C 1
ATOM 1295 O O . PHE A 1 103 ? -2.626 -32.968 8.356 1.000 29.780 84 PHE AAA O 1
ATOM 1312 N N . LYS A 1 104 ? -0.408 -32.653 8.474 1.000 30.970 85 LYS AAA N 1
ATOM 1313 C CA . LYS A 1 104 ? -0.006 -33.702 7.497 1.000 35.440 85 LYS AAA CA 1
ATOM 1314 C C . LYS A 1 104 ? -0.568 -35.077 7.906 1.000 33.630 85 LYS AAA C 1
ATOM 1315 O O . LYS A 1 104 ? -0.950 -35.840 7.015 1.000 33.760 85 LYS AAA O 1
ATOM 1334 N N . THR A 1 105 ? -0.688 -35.364 9.204 1.000 33.880 86 THR AAA N 1
ATOM 1335 C CA . THR A 1 105 ? -1.196 -36.662 9.731 1.000 33.530 86 THR AAA CA 1
ATOM 1336 C C . THR A 1 105 ? -2.672 -36.868 9.350 1.000 35.300 86 THR AAA C 1
ATOM 1337 O O . THR A 1 105 ? -3.084 -38.030 9.319 1.000 39.210 86 THR AAA O 1
ATOM 1348 N N . LEU A 1 106 ? -3.439 -35.806 9.070 1.000 34.360 87 LEU AAA N 1
ATOM 1349 C CA . LEU A 1 106 ? -4.887 -35.888 8.713 1.000 32.010 87 LEU AAA CA 1
ATOM 1350 C C . LEU A 1 106 ? -5.067 -35.763 7.195 1.000 29.180 87 LEU AAA C 1
ATOM 1351 O O . LEU A 1 106 ? -6.193 -35.510 6.780 1.000 28.650 87 LEU AAA O 1
ATOM 1367 N N . GLU A 1 107 ? -4.000 -35.910 6.406 1.000 29.440 88 GLU AAA N 1
ATOM 1368 C CA . GLU A 1 107 ? -4.043 -35.661 4.940 1.000 31.040 88 GLU AAA CA 1
ATOM 1369 C C . GLU A 1 107 ? -4.966 -36.682 4.288 1.000 30.020 88 GLU AAA C 1
ATOM 1370 O O . GLU A 1 107 ? -5.126 -37.763 4.871 1.000 31.990 88 GLU AAA O 1
ATOM 1382 N N . THR A 1 108 ? -5.512 -36.324 3.126 1.000 29.000 89 THR AAA N 1
ATOM 1383 C CA . THR A 1 108 ? -6.524 -37.085 2.359 1.000 30.920 89 THR AAA CA 1
ATOM 1384 C C . THR A 1 108 ? -6.214 -36.992 0.865 1.000 31.590 89 THR AAA C 1
ATOM 1385 O O . THR A 1 108 ? -5.431 -36.122 0.457 1.000 31.650 89 THR AAA O 1
ATOM 1396 N N . GLU A 1 109 ? -6.823 -37.862 0.080 1.000 33.070 90 GLU AAA N 1
ATOM 1397 C CA . GLU A 1 109 ? -6.777 -37.781 -1.404 1.000 37.130 90 GLU AAA CA 1
ATOM 1398 C C . GLU A 1 109 ? -7.915 -36.870 -1.858 1.000 33.360 90 GLU AAA C 1
ATOM 1399 O O . GLU A 1 109 ? -8.970 -36.832 -1.185 1.000 32.090 90 GLU AAA O 1
ATOM 1411 N N . THR A 1 110 ? -7.696 -36.144 -2.952 1.000 32.080 91 THR AAA N 1
ATOM 1412 C CA . THR A 1 110 ? -8.701 -35.242 -3.558 1.000 30.250 91 THR AAA CA 1
ATOM 1413 C C . THR A 1 110 ? -9.856 -36.106 -4.069 1.000 31.060 91 THR AAA C 1
ATOM 1414 O O . THR A 1 110 ? -9.588 -37.174 -4.619 1.000 30.900 91 THR AAA O 1
ATOM 1425 N N . ASN A 1 111 ? -11.087 -35.664 -3.858 1.000 29.910 92 ASN AAA N 1
ATOM 1426 C CA . ASN A 1 111 ? -12.255 -36.229 -4.546 1.000 30.870 92 ASN AAA CA 1
ATOM 1427 C C . ASN A 1 111 ? -12.735 -35.141 -5.495 1.000 32.190 92 ASN AAA C 1
ATOM 1428 O O . ASN A 1 111 ? -13.325 -34.172 -5.012 1.000 30.810 92 ASN AAA O 1
ATOM 1439 N N . HIS A 1 112 ? -12.476 -35.313 -6.797 1.000 32.500 93 HIS AAA N 1
ATOM 1440 C CA . HIS A 1 112 ? -12.655 -34.277 -7.852 1.000 33.010 93 HIS AAA CA 1
ATOM 1441 C C . HIS A 1 112 ? -14.149 -33.949 -8.075 1.000 34.430 93 HIS AAA C 1
ATOM 1442 O O . HIS A 1 112 ? -14.452 -32.924 -8.721 1.000 31.870 93 HIS AAA O 1
ATOM 1457 N N . GLU A 1 113 ? -15.056 -34.735 -7.491 1.000 37.310 94 GLU AAA N 1
ATOM 1458 C CA . GLU A 1 113 ? -16.515 -34.451 -7.451 1.000 39.720 94 GLU AAA CA 1
ATOM 1459 C C . GLU A 1 113 ? -16.787 -33.280 -6.486 1.000 35.830 94 GLU AAA C 1
ATOM 1460 O O . GLU A 1 113 ? -17.792 -32.596 -6.680 1.000 34.720 94 GLU AAA O 1
ATOM 1472 N N . PHE A 1 114 ? -15.937 -33.014 -5.488 1.000 30.620 95 PHE AAA N 1
ATOM 1473 C CA . PHE A 1 114 ? -16.257 -32.010 -4.440 1.000 32.360 95 PHE AAA CA 1
ATOM 1474 C C . PHE A 1 114 ? -15.602 -30.665 -4.760 1.000 33.010 95 PHE AAA C 1
ATOM 1475 O O . PHE A 1 114 ? -14.720 -30.566 -5.620 1.000 30.660 95 PHE AAA O 1
ATOM 1492 N N . PRO A 1 115 ? -16.041 -29.578 -4.080 1.000 31.000 96 PRO AAA N 1
ATOM 1493 C CA . PRO A 1 115 ? -15.401 -28.272 -4.207 1.000 30.540 96 PRO AAA CA 1
ATOM 1494 C C . PRO A 1 115 ? -13.903 -28.243 -3.852 1.000 31.330 96 PRO AAA C 1
ATOM 1495 O O . PRO A 1 115 ? -13.411 -29.157 -3.213 1.000 34.950 96 PRO AAA O 1
ATOM 1506 N N . ASP A 1 116 ? -13.215 -27.185 -4.289 1.000 31.230 97 ASP AAA N 1
ATOM 1507 C CA . ASP A 1 116 ? -11.752 -26.982 -4.116 1.000 31.810 97 ASP AAA CA 1
ATOM 1508 C C . ASP A 1 116 ? -11.426 -27.196 -2.630 1.000 29.370 97 ASP AAA C 1
ATOM 1509 O O . ASP A 1 116 ? -10.503 -27.965 -2.320 1.000 28.860 97 ASP AAA O 1
ATOM 1518 N N . PHE A 1 117 ? -12.188 -26.554 -1.747 1.000 28.950 98 PHE AAA N 1
ATOM 1519 C CA . PHE A 1 117 ? -12.142 -26.806 -0.285 1.000 27.960 98 PHE AAA CA 1
ATOM 1520 C C . PHE A 1 117 ? -13.066 -27.980 0.036 1.000 28.130 98 PHE AAA C 1
ATOM 1521 O O . PHE A 1 117 ? -14.292 -27.813 -0.109 1.000 31.700 98 PHE AAA O 1
ATOM 1538 N N . GLN A 1 118 ? -12.484 -29.113 0.428 1.000 27.870 99 GLN AAA N 1
ATOM 1539 C CA . GLN A 1 118 ? -13.208 -30.350 0.823 1.000 29.490 99 GLN AAA CA 1
ATOM 1540 C C . GLN A 1 118 ? -12.779 -30.766 2.241 1.000 30.090 99 GLN AAA C 1
ATOM 1541 O O . GLN A 1 118 ? -12.911 -31.960 2.575 1.000 28.920 99 GLN AAA O 1
ATOM 1555 N N . GLY A 1 119 ? -12.335 -29.805 3.056 1.000 27.550 100 GLY AAA N 1
ATOM 1556 C CA . GLY A 1 119 ? -12.041 -30.016 4.481 1.000 26.450 100 GLY AAA CA 1
ATOM 1557 C C . GLY A 1 119 ? -10.632 -29.572 4.826 1.000 27.410 100 GLY AAA C 1
ATOM 1558 O O . GLY A 1 119 ? -9.727 -29.664 3.970 1.000 27.680 100 GLY AAA O 1
ATOM 1562 N N . GLY A 1 120 ? -10.445 -29.111 6.051 1.000 25.430 101 GLY AAA N 1
ATOM 1563 C CA . GLY A 1 120 ? -9.132 -28.672 6.531 1.000 24.090 101 GLY AAA CA 1
ATOM 1564 C C . GLY A 1 120 ? -9.225 -27.425 7.365 1.000 22.020 101 GLY AAA C 1
ATOM 1565 O O . GLY A 1 120 ? -10.232 -27.248 8.072 1.000 24.610 101 GLY AAA O 1
ATOM 1569 N N . ALA A 1 121 ? -8.212 -26.575 7.252 1.000 22.450 102 ALA AAA N 1
ATOM 1570 C CA . ALA A 1 121 ? -7.940 -25.455 8.176 1.000 22.280 102 ALA AAA CA 1
ATOM 1571 C C . ALA A 1 121 ? -8.373 -24.143 7.519 1.000 23.160 102 ALA AAA C 1
ATOM 1572 O O . ALA A 1 121 ? -8.029 -23.903 6.357 1.000 26.780 102 ALA AAA O 1
ATOM 1579 N N . ILE A 1 122 ? -9.184 -23.357 8.207 1.000 22.150 103 ILE AAA N 1
ATOM 1580 C CA . ILE A 1 122 ? -9.561 -21.985 7.778 1.000 22.950 103 ILE AAA CA 1
ATOM 1581 C C . ILE A 1 122 ? -9.107 -21.010 8.848 1.000 22.010 103 ILE AAA C 1
ATOM 1582 O O . ILE A 1 122 ? -9.305 -21.300 10.027 1.000 22.860 103 ILE AAA O 1
ATOM 1598 N N . GLY A 1 123 ? -8.476 -19.920 8.439 1.000 22.350 104 GLY AAA N 1
ATOM 1599 C CA . GLY A 1 123 ? -8.024 -18.877 9.374 1.000 22.390 104 GLY AAA CA 1
ATOM 1600 C C . GLY A 1 123 ? -7.064 -17.930 8.700 1.000 23.340 104 GLY AAA C 1
ATOM 1601 O O . GLY A 1 123 ? -7.264 -17.633 7.498 1.000 21.680 104 GLY AAA O 1
ATOM 1605 N N . PHE A 1 124 ? -6.031 -17.494 9.415 1.000 21.310 105 PHE AAA N 1
ATOM 1606 C CA . PHE A 1 124 ? -5.198 -16.390 8.909 1.000 22.180 105 PHE AAA CA 1
ATOM 1607 C C . PHE A 1 124 ? -3.730 -16.587 9.264 1.000 22.310 105 PHE AAA C 1
ATOM 1608 O O . PHE A 1 124 ? -3.375 -17.218 10.262 1.000 21.200 105 PHE AAA O 1
ATOM 1625 N N . LEU A 1 125 ? -2.921 -16.019 8.390 1.000 23.440 106 LEU AAA N 1
ATOM 1626 C CA . LEU A 1 125 ? -1.504 -15.671 8.618 1.000 23.350 106 LEU AAA CA 1
ATOM 1627 C C . LEU A 1 125 ? -1.463 -14.165 8.850 1.000 21.950 106 LEU AAA C 1
ATOM 1628 O O . LEU A 1 125 ? -1.808 -13.381 7.942 1.000 21.930 106 LEU AAA O 1
ATOM 1644 N N . SER A 1 126 ? -1.093 -13.777 10.056 1.000 20.590 107 SER AAA N 1
ATOM 1645 C CA . SER A 1 126 ? -0.782 -12.378 10.401 1.000 21.070 107 SER AAA CA 1
ATOM 1646 C C . SER A 1 126 ? 0.364 -11.915 9.488 1.000 19.440 107 SER AAA C 1
ATOM 1647 O O . SER A 1 126 ? 1.246 -12.738 9.131 1.000 19.730 107 SER AAA O 1
ATOM 1655 N N . TYR A 1 127 ? 0.387 -10.640 9.116 1.000 19.850 108 TYR AAA N 1
ATOM 1656 C CA . TYR A 1 127 ? 1.567 -10.032 8.458 1.000 21.080 108 TYR AAA CA 1
ATOM 1657 C C . TYR A 1 127 ? 2.836 -10.423 9.244 1.000 22.470 108 TYR AAA C 1
ATOM 1658 O O . TYR A 1 127 ? 3.877 -10.675 8.630 1.000 24.030 108 TYR AAA O 1
ATOM 1676 N N . ASP A 1 128 ? 2.757 -10.463 10.573 1.000 22.070 109 ASP AAA N 1
ATOM 1677 C CA . ASP A 1 128 ? 3.914 -10.706 11.473 1.000 22.710 109 ASP AAA CA 1
ATOM 1678 C C . ASP A 1 128 ? 4.339 -12.178 11.459 1.000 21.970 109 ASP AAA C 1
ATOM 1679 O O . ASP A 1 128 ? 5.397 -12.470 12.058 1.000 22.550 109 ASP AAA O 1
ATOM 1688 N N . TYR A 1 129 ? 3.634 -13.066 10.746 1.000 21.680 110 TYR AAA N 1
ATOM 1689 C CA . TYR A 1 129 ? 4.194 -14.392 10.377 1.000 21.770 110 TYR AAA CA 1
ATOM 1690 C C . TYR A 1 129 ? 5.470 -14.181 9.535 1.000 22.260 110 TYR AAA C 1
ATOM 1691 O O . TYR A 1 129 ? 6.338 -15.070 9.554 1.000 23.960 110 TYR AAA O 1
ATOM 1709 N N . ALA A 1 130 ? 5.611 -13.040 8.848 1.000 21.890 111 ALA AAA N 1
ATOM 1710 C CA . ALA A 1 130 ? 6.810 -12.699 8.051 1.000 23.870 111 ALA AAA CA 1
ATOM 1711 C C . ALA A 1 130 ? 8.066 -12.732 8.930 1.000 25.460 111 ALA AAA C 1
ATOM 1712 O O . ALA A 1 130 ? 9.155 -12.947 8.357 1.000 24.790 111 ALA AAA O 1
ATOM 1719 N N . ARG A 1 131 ? 7.933 -12.573 10.252 1.000 23.730 112 ARG AAA N 1
ATOM 1720 C CA . ARG A 1 131 ? 9.093 -12.582 11.191 1.000 23.460 112 ARG AAA CA 1
ATOM 1721 C C . ARG A 1 131 ? 9.732 -13.979 11.279 1.000 24.260 112 ARG AAA C 1
ATOM 1722 O O . ARG A 1 131 ? 10.848 -14.086 11.823 1.000 27.880 112 ARG AAA O 1
ATOM 1743 N N . TYR A 1 132 ? 9.065 -15.033 10.825 1.000 23.320 113 TYR AAA N 1
ATOM 1744 C CA . TYR A 1 132 ? 9.662 -16.387 10.750 1.000 24.390 113 TYR AAA CA 1
ATOM 1745 C C . TYR A 1 132 ? 10.262 -16.608 9.362 1.000 25.790 113 TYR AAA C 1
ATOM 1746 O O . TYR A 1 132 ? 10.907 -17.632 9.190 1.000 31.610 113 TYR AAA O 1
ATOM 1764 N N . ILE A 1 133 ? 10.016 -15.715 8.405 1.000 24.980 114 ILE AAA N 1
ATOM 1765 C CA . ILE A 1 133 ? 10.461 -15.865 6.989 1.000 24.950 114 ILE AAA CA 1
ATOM 1766 C C . ILE A 1 133 ? 11.758 -15.068 6.793 1.000 27.240 114 ILE AAA C 1
ATOM 1767 O O . ILE A 1 133 ? 12.644 -15.540 6.069 1.000 31.420 114 ILE AAA O 1
ATOM 1783 N N . GLU A 1 134 ? 11.839 -13.876 7.374 1.000 29.550 115 GLU AAA N 1
ATOM 1784 C CA . GLU A 1 134 ? 13.027 -12.977 7.289 1.000 30.480 115 GLU AAA CA 1
ATOM 1785 C C . GLU A 1 134 ? 13.380 -12.509 8.696 1.000 29.570 115 GLU AAA C 1
ATOM 1786 O O . GLU A 1 134 ? 12.472 -12.507 9.559 1.000 27.900 115 GLU AAA O 1
ATOM 1798 N N . ASN A 1 135 ? 14.615 -12.045 8.898 1.000 32.920 116 ASN AAA N 1
ATOM 1799 C CA . ASN A 1 135 ? 15.074 -11.483 10.201 1.000 34.900 116 ASN AAA CA 1
ATOM 1800 C C . ASN A 1 135 ? 14.491 -10.067 10.334 1.000 30.780 116 ASN AAA C 1
ATOM 1801 O O . ASN A 1 135 ? 14.869 -9.189 9.546 1.000 31.790 116 ASN AAA O 1
ATOM 1812 N N . PHE A 1 136 ? 13.559 -9.852 11.260 1.000 28.390 117 PHE AAA N 1
ATOM 1813 C CA . PHE A 1 136 ? 12.974 -8.518 11.548 1.000 29.630 117 PHE AAA CA 1
ATOM 1814 C C . PHE A 1 136 ? 13.595 -7.982 12.831 1.000 29.870 117 PHE AAA C 1
ATOM 1815 O O . PHE A 1 136 ? 13.774 -8.781 13.754 1.000 32.670 117 PHE AAA O 1
ATOM 1832 N N . LYS A 1 137 ? 13.836 -6.678 12.914 1.000 32.060 118 LYS AAA N 1
ATOM 1833 C CA . LYS A 1 137 ? 14.054 -5.989 14.210 1.000 33.190 118 LYS AAA CA 1
ATOM 1834 C C . LYS A 1 137 ? 12.709 -5.909 14.947 1.000 33.850 118 LYS AAA C 1
ATOM 1835 O O . LYS A 1 137 ? 11.662 -6.128 14.299 1.000 34.970 118 LYS AAA O 1
ATOM 1854 N N . MET A 1 138 ? 12.731 -5.587 16.239 1.000 35.780 119 MET AAA N 1
ATOM 1855 C CA . MET A 1 138 ? 11.531 -5.455 17.111 1.000 39.900 119 MET AAA CA 1
ATOM 1856 C C . MET A 1 138 ? 11.358 -3.981 17.464 1.000 38.330 119 MET AAA C 1
ATOM 1857 O O . MET A 1 138 ? 11.690 -3.606 18.595 1.000 44.800 119 MET AAA O 1
ATOM 1871 N N . LEU A 1 139 ? 10.896 -3.177 16.511 1.000 33.340 120 LEU AAA N 1
ATOM 1872 C CA . LEU A 1 139 ? 10.779 -1.703 16.653 1.000 32.050 120 LEU AAA CA 1
ATOM 1873 C C . LEU A 1 139 ? 9.307 -1.304 16.848 1.000 31.720 120 LEU AAA C 1
ATOM 1874 O O . LEU A 1 139 ? 9.055 -0.427 17.664 1.000 33.580 120 LEU AAA O 1
ATOM 1890 N N . SER A 1 140 ? 8.368 -1.904 16.115 1.000 32.680 121 SER AAA N 1
ATOM 1891 C CA . SER A 1 140 ? 6.941 -1.503 16.150 1.000 32.140 121 SER AAA CA 1
ATOM 1892 C C . SER A 1 140 ? 6.274 -2.209 17.336 1.000 32.680 121 SER AAA C 1
ATOM 1893 O O . SER A 1 140 ? 6.739 -3.299 17.717 1.000 32.130 121 SER AAA O 1
ATOM 1901 N N . LEU A 1 141 ? 5.266 -1.565 17.920 1.000 34.140 122 LEU AAA N 1
ATOM 1902 C CA . LEU A 1 141 ? 4.571 -1.994 19.154 1.000 34.720 122 LEU AAA CA 1
ATOM 1903 C C . LEU A 1 141 ? 3.531 -3.060 18.813 1.000 33.470 122 LEU AAA C 1
ATOM 1904 O O . LEU A 1 141 ? 2.679 -2.807 17.935 1.000 32.230 122 LEU AAA O 1
ATOM 1920 N N . ASP A 1 142 ? 3.579 -4.199 19.506 1.000 31.740 123 ASP AAA N 1
ATOM 1921 C CA . ASP A 1 142 ? 2.516 -5.228 19.424 1.000 33.980 123 ASP AAA CA 1
ATOM 1922 C C . ASP A 1 142 ? 1.428 -4.856 20.438 1.000 33.910 123 ASP AAA C 1
ATOM 1923 O O . ASP A 1 142 ? 1.450 -5.428 21.528 1.000 34.560 123 ASP AAA O 1
ATOM 1932 N N . ASP A 1 143 ? 0.520 -3.932 20.107 1.000 29.750 124 ASP AAA N 1
ATOM 1933 C CA . ASP A 1 143 ? -0.563 -3.527 21.047 1.000 30.970 124 ASP AAA CA 1
ATOM 1934 C C . ASP A 1 143 ? -1.833 -4.378 20.849 1.000 32.410 124 ASP AAA C 1
ATOM 1935 O O . ASP A 1 143 ? -2.588 -4.497 21.826 1.000 31.400 124 ASP AAA O 1
ATOM 1944 N N . LEU A 1 144 ? -2.079 -4.973 19.671 1.000 34.080 125 LEU AAA N 1
ATOM 1945 C CA . LEU A 1 144 ? -3.304 -5.794 19.423 1.000 33.600 125 LEU AAA CA 1
ATOM 1946 C C . LEU A 1 144 ? -3.126 -7.238 19.911 1.000 31.810 125 LEU AAA C 1
ATOM 1947 O O . LEU A 1 144 ? -4.146 -7.890 20.125 1.000 35.000 125 LEU AAA O 1
ATOM 1963 N N . GLU A 1 145 ? -1.899 -7.758 19.967 1.000 32.690 126 GLU AAA N 1
ATOM 1964 C CA . GLU A 1 145 ? -1.603 -9.148 20.419 1.000 37.290 126 GLU AAA CA 1
ATOM 1965 C C . GLU A 1 145 ? -2.223 -10.155 19.441 1.000 32.280 126 GLU AAA C 1
ATOM 1966 O O . GLU A 1 145 ? -2.673 -11.243 19.883 1.000 28.720 126 GLU AAA O 1
ATOM 1978 N N . THR A 1 146 ? -2.236 -9.828 18.147 1.000 28.210 127 THR AAA N 1
ATOM 1979 C CA . THR A 1 146 ? -2.807 -10.714 17.102 1.000 26.360 127 THR AAA CA 1
ATOM 1980 C C . THR A 1 146 ? -1.990 -12.000 17.083 1.000 24.330 127 THR AAA C 1
ATOM 1981 O O . THR A 1 146 ? -0.762 -11.954 17.098 1.000 23.820 127 THR AAA O 1
ATOM 1992 N N . PRO A 1 147 ? -2.617 -13.190 17.056 1.000 23.330 128 PRO AAA N 1
ATOM 1993 C CA . PRO A 1 147 ? -1.878 -14.418 16.761 1.000 24.520 128 PRO AAA CA 1
ATOM 1994 C C . PRO A 1 147 ? -1.072 -14.292 15.457 1.000 23.840 128 PRO AAA C 1
ATOM 1995 O O . PRO A 1 147 ? -1.537 -13.668 14.535 1.000 23.760 128 PRO AAA O 1
ATOM 2006 N N . ASP A 1 148 ? 0.125 -14.864 15.421 1.000 24.360 129 ASP AAA N 1
ATOM 2007 C CA . ASP A 1 148 ? 0.939 -14.978 14.189 1.000 23.590 129 ASP AAA CA 1
ATOM 2008 C C . ASP A 1 148 ? 0.215 -15.856 13.159 1.000 24.060 129 ASP AAA C 1
ATOM 2009 O O . ASP A 1 148 ? 0.298 -15.542 11.962 1.000 21.800 129 ASP AAA O 1
ATOM 2018 N N . ILE A 1 149 ? -0.326 -17.002 13.599 1.000 24.490 130 ILE AAA N 1
ATOM 2019 C CA . ILE A 1 149 ? -1.260 -17.851 12.814 1.000 23.490 130 ILE AAA CA 1
ATOM 2020 C C . ILE A 1 149 ? -2.429 -18.231 13.714 1.000 23.940 130 ILE AAA C 1
ATOM 2021 O O . ILE A 1 149 ? -2.261 -18.351 14.947 1.000 21.080 130 ILE AAA O 1
ATOM 2037 N N . TYR A 1 150 ? -3.582 -18.430 13.098 1.000 22.120 131 TYR AAA N 1
ATOM 2038 C CA . TYR A 1 150 ? -4.795 -18.889 13.796 1.000 21.540 131 TYR AAA CA 1
ATOM 2039 C C . TYR A 1 150 ? -5.631 -19.688 12.814 1.000 22.360 131 TYR AAA C 1
ATOM 2040 O O . TYR A 1 150 ? -5.985 -19.115 11.770 1.000 21.800 131 TYR AAA O 1
ATOM 2058 N N . PHE A 1 151 ? -5.884 -20.958 13.113 1.000 21.020 132 PHE AAA N 1
ATOM 2059 C CA . PHE A 1 151 ? -6.665 -21.852 12.228 1.000 23.030 132 PHE AAA CA 1
ATOM 2060 C C . PHE A 1 151 ? -7.722 -22.574 13.043 1.000 24.090 132 PHE AAA C 1
ATOM 2061 O O . PHE A 1 151 ? -7.409 -23.061 14.154 1.000 24.110 132 PHE AAA O 1
ATOM 2078 N N . LEU A 1 152 ? -8.946 -22.573 12.512 1.000 23.230 133 LEU AAA N 1
ATOM 2079 C CA . LEU A 1 152 ? -10.006 -23.529 12.909 1.000 23.740 133 LEU AAA CA 1
ATOM 2080 C C . LEU A 1 152 ? -9.979 -24.685 11.916 1.000 24.130 133 LEU AAA C 1
ATOM 2081 O O . LEU A 1 152 ? -9.913 -24.435 10.713 1.000 25.600 133 LEU AAA O 1
ATOM 2097 N N . VAL A 1 153 ? -9.977 -25.914 12.408 1.000 22.750 134 VAL AAA N 1
ATOM 2098 C CA . VAL A 1 153 ? -9.776 -27.105 11.546 1.000 24.410 134 VAL AAA CA 1
ATOM 2099 C C . VAL A 1 153 ? -11.077 -27.901 11.528 1.000 24.760 134 VAL AAA C 1
ATOM 2100 O O . VAL A 1 153 ? -11.582 -28.186 12.620 1.000 23.540 134 VAL AAA O 1
ATOM 2113 N N . PHE A 1 154 ? -11.588 -28.218 10.334 1.000 24.590 135 PHE AAA N 1
ATOM 2114 C CA . PHE A 1 154 ? -12.940 -28.796 10.133 1.000 26.810 135 PHE AAA CA 1
ATOM 2115 C C . PHE A 1 154 ? -12.888 -30.125 9.387 1.000 28.140 135 PHE AAA C 1
ATOM 2116 O O . PHE A 1 154 ? -12.378 -30.151 8.248 1.000 28.160 135 PHE AAA O 1
ATOM 2133 N N . ASP A 1 155 ? -13.485 -31.156 9.986 1.000 30.820 136 ASP AAA N 1
ATOM 2134 C CA . ASP A 1 155 ? -13.864 -32.412 9.284 1.000 32.020 136 ASP AAA CA 1
ATOM 2135 C C . ASP A 1 155 ? -15.253 -32.242 8.648 1.000 31.080 136 ASP AAA C 1
ATOM 2136 O O . ASP A 1 155 ? -15.537 -32.958 7.660 1.000 31.080 136 ASP AAA O 1
ATOM 2145 N N . ASP A 1 156 ? -16.082 -31.340 9.179 1.000 29.860 137 ASP AAA N 1
ATOM 2146 C CA . ASP A 1 156 ? -17.476 -31.118 8.712 1.000 31.070 137 ASP AAA CA 1
ATOM 2147 C C . ASP A 1 156 ? -17.608 -29.670 8.258 1.000 30.260 137 ASP AAA C 1
ATOM 2148 O O . ASP A 1 156 ? -17.335 -28.752 9.056 1.000 31.090 137 ASP AAA O 1
ATOM 2157 N N . ILE A 1 157 ? -18.017 -29.484 7.011 1.000 29.300 138 ILE AAA N 1
ATOM 2158 C CA . ILE A 1 157 ? -18.106 -28.149 6.374 1.000 31.400 138 ILE AAA CA 1
ATOM 2159 C C . ILE A 1 157 ? -19.385 -28.116 5.556 1.000 30.550 138 ILE AAA C 1
ATOM 2160 O O . ILE A 1 157 ? -19.900 -29.191 5.203 1.000 29.220 138 ILE AAA O 1
ATOM 2176 N N . ALA A 1 158 ? -19.821 -26.904 5.237 1.000 30.630 139 ALA AAA N 1
ATOM 2177 C CA . ALA A 1 158 ? -20.859 -26.625 4.234 1.000 31.460 139 ALA AAA CA 1
ATOM 2178 C C . ALA A 1 158 ? -20.236 -25.655 3.237 1.000 29.890 139 ALA AAA C 1
ATOM 2179 O O . ALA A 1 158 ? -19.674 -24.649 3.694 1.000 28.380 139 ALA AAA O 1
ATOM 2186 N N . VAL A 1 159 ? -20.264 -25.992 1.949 1.000 27.060 140 VAL AAA N 1
ATOM 2187 C CA . VAL A 1 159 ? -19.711 -25.135 0.871 1.000 27.500 140 VAL AAA CA 1
ATOM 2188 C C . VAL A 1 159 ? -20.857 -24.858 -0.097 1.000 28.190 140 VAL AAA C 1
ATOM 2189 O O . VAL A 1 159 ? -21.364 -25.811 -0.682 1.000 28.690 140 VAL AAA O 1
ATOM 2202 N N . TYR A 1 160 ? -21.269 -23.598 -0.205 1.000 29.810 141 TYR AAA N 1
ATOM 2203 C CA . TYR A 1 160 ? -22.260 -23.140 -1.196 1.000 30.700 141 TYR AAA CA 1
ATOM 2204 C C . TYR A 1 160 ? -21.570 -22.929 -2.552 1.000 30.140 141 TYR AAA C 1
ATOM 2205 O O . TYR A 1 160 ? -20.617 -22.186 -2.615 1.000 27.880 141 TYR AAA O 1
ATOM 2223 N N . ASP A 1 161 ? -22.088 -23.559 -3.604 1.000 31.850 142 ASP AAA N 1
ATOM 2224 C CA . ASP A 1 161 ? -21.718 -23.322 -5.023 1.000 33.850 142 ASP AAA CA 1
ATOM 2225 C C . ASP A 1 161 ? -22.702 -22.315 -5.636 1.000 35.120 142 ASP AAA C 1
ATOM 2226 O O . ASP A 1 161 ? -23.854 -22.698 -5.896 1.000 34.520 142 ASP AAA O 1
ATOM 2235 N N . HIS A 1 162 ? -22.262 -21.072 -5.853 1.000 35.830 143 HIS AAA N 1
ATOM 2236 C CA . HIS A 1 162 ? -23.076 -19.950 -6.395 1.000 38.840 143 HIS AAA CA 1
ATOM 2237 C C . HIS A 1 162 ? -23.482 -20.277 -7.838 1.000 40.870 143 HIS AAA C 1
ATOM 2238 O O . HIS A 1 162 ? -24.573 -19.881 -8.242 1.000 41.280 143 HIS AAA O 1
ATOM 2253 N N . GLN A 1 163 ? -22.616 -20.989 -8.556 1.000 38.920 144 GLN AAA N 1
ATOM 2254 C CA . GLN A 1 163 ? -22.756 -21.324 -9.993 1.000 43.890 144 GLN AAA CA 1
ATOM 2255 C C . GLN A 1 163 ? -23.896 -22.339 -10.161 1.000 45.140 144 GLN AAA C 1
ATOM 2256 O O . GLN A 1 163 ? -24.688 -22.175 -11.097 1.000 47.010 144 GLN AAA O 1
ATOM 2270 N N . GLU A 1 164 ? -23.985 -23.333 -9.272 1.000 43.730 145 GLU AAA N 1
ATOM 2271 C CA . GLU A 1 164 ? -24.911 -24.492 -9.383 1.000 42.770 145 GLU AAA CA 1
ATOM 2272 C C . GLU A 1 164 ? -26.086 -24.339 -8.420 1.000 42.740 145 GLU AAA C 1
ATOM 2273 O O . GLU A 1 164 ? -26.969 -25.185 -8.474 1.000 41.550 145 GLU AAA O 1
ATOM 2285 N N . GLU A 1 165 ? -26.093 -23.303 -7.577 1.000 42.120 146 GLU AAA N 1
ATOM 2286 C CA . GLU A 1 165 ? -27.130 -23.091 -6.532 1.000 44.370 146 GLU AAA CA 1
ATOM 2287 C C . GLU A 1 165 ? -27.313 -24.389 -5.733 1.000 40.270 146 GLU AAA C 1
ATOM 2288 O O . GLU A 1 165 ? -28.466 -24.800 -5.502 1.000 36.470 146 GLU AAA O 1
ATOM 2300 N N . SER A 1 166 ? -26.201 -25.012 -5.330 1.000 36.560 147 SER AAA N 1
ATOM 2301 C CA . SER A 1 166 ? -26.169 -26.221 -4.472 1.000 35.740 147 SER AAA CA 1
ATOM 2302 C C . SER A 1 166 ? -25.331 -25.960 -3.218 1.000 34.440 147 SER AAA C 1
ATOM 2303 O O . SER A 1 166 ? -24.393 -25.134 -3.278 1.000 33.230 147 SER AAA O 1
ATOM 2311 N N . LEU A 1 167 ? -25.700 -26.627 -2.127 1.000 32.380 148 LEU AAA N 1
ATOM 2312 C CA . LEU A 1 167 ? -24.938 -26.680 -0.858 1.000 32.100 148 LEU AAA CA 1
ATOM 2313 C C . LEU A 1 167 ? -24.277 -28.053 -0.782 1.000 32.800 148 LEU AAA C 1
ATOM 2314 O O . LEU A 1 167 ? -25.000 -29.049 -0.903 1.000 33.440 148 LEU AAA O 1
ATOM 2330 N N . TRP A 1 168 ? -22.953 -28.089 -0.669 1.000 29.610 149 TRP AAA N 1
ATOM 2331 C CA . TRP A 1 168 ? -22.187 -29.319 -0.380 1.000 30.030 149 TRP AAA CA 1
ATOM 2332 C C . TRP A 1 168 ? -22.093 -29.475 1.131 1.000 31.570 149 TRP AAA C 1
ATOM 2333 O O . TRP A 1 168 ? -21.658 -28.521 1.802 1.000 32.540 149 TRP AAA O 1
ATOM 2354 N N . LEU A 1 169 ? -22.562 -30.610 1.635 1.000 33.030 150 LEU AAA N 1
ATOM 2355 C CA . LEU A 1 169 ? -22.335 -31.065 3.023 1.000 33.290 150 LEU AAA CA 1
ATOM 2356 C C . LEU A 1 169 ? -21.232 -32.106 2.952 1.000 31.850 150 LEU AAA C 1
ATOM 2357 O O . LEU A 1 169 ? -21.404 -33.062 2.175 1.000 29.720 150 LEU AAA O 1
ATOM 2373 N N . ILE A 1 170 ? -20.135 -31.864 3.673 1.000 30.240 151 ILE AAA N 1
ATOM 2374 C CA . ILE A 1 170 ? -18.912 -32.712 3.655 1.000 29.790 151 ILE AAA CA 1
ATOM 2375 C C . ILE A 1 170 ? -18.516 -33.083 5.097 1.000 29.440 151 ILE AAA C 1
ATOM 2376 O O . ILE A 1 170 ? -18.540 -32.222 5.979 1.000 25.370 151 ILE AAA O 1
ATOM 2392 N N . THR A 1 171 ? -18.201 -34.365 5.290 1.000 29.980 152 THR AAA N 1
ATOM 2393 C CA . THR A 1 171 ? -17.741 -34.989 6.547 1.000 31.920 152 THR AAA CA 1
ATOM 2394 C C . THR A 1 171 ? -16.565 -35.904 6.208 1.000 33.050 152 THR AAA C 1
ATOM 2395 O O . THR A 1 171 ? -16.347 -36.166 5.012 1.000 31.400 152 THR AAA O 1
ATOM 2406 N N . HIS A 1 172 ? -15.838 -36.379 7.213 1.000 34.030 153 HIS AAA N 1
ATOM 2407 C CA . HIS A 1 172 ? -14.689 -37.297 7.032 1.000 35.220 153 HIS AAA CA 1
ATOM 2408 C C . HIS A 1 172 ? -15.021 -38.617 7.713 1.000 38.540 153 HIS AAA C 1
ATOM 2409 O O . HIS A 1 172 ? -15.646 -38.573 8.795 1.000 37.540 153 HIS AAA O 1
ATOM 2424 N N . VAL A 1 173 ? -14.615 -39.720 7.077 1.000 41.040 154 VAL AAA N 1
ATOM 2425 C CA . VAL A 1 173 ? -14.827 -41.115 7.549 1.000 43.370 154 VAL AAA CA 1
ATOM 2426 C C . VAL A 1 173 ? -13.518 -41.901 7.444 1.000 47.860 154 VAL AAA C 1
ATOM 2427 O O . VAL A 1 173 ? -12.594 -41.428 6.748 1.000 44.160 154 VAL AAA O 1
ATOM 2440 N N . ASN A 1 174 ? -13.502 -43.075 8.096 1.000 55.990 155 ASN AAA N 1
ATOM 2441 C CA . ASN A 1 174 ? -12.363 -44.025 8.266 1.000 57.450 155 ASN AAA CA 1
ATOM 2442 C C . ASN A 1 174 ? -11.150 -43.272 8.818 1.000 56.630 155 ASN AAA C 1
ATOM 2443 O O . ASN A 1 174 ? -11.041 -43.261 10.060 1.000 58.400 155 ASN AAA O 1
ATOM 2454 N N . GLN A 1 178 ? -18.829 -45.794 4.776 1.000 113.800 159 GLN AAA N 1
ATOM 2455 C CA . GLN A 1 178 ? -20.068 -45.700 3.953 1.000 112.410 159 GLN AAA CA 1
ATOM 2456 C C . GLN A 1 178 ? -21.301 -45.791 4.862 1.000 112.060 159 GLN AAA C 1
ATOM 2457 O O . GLN A 1 178 ? -22.291 -45.103 4.554 1.000 105.370 159 GLN AAA O 1
ATOM 2471 N N . GLU A 1 179 ? -21.235 -46.609 5.923 1.000 114.900 160 GLU AAA N 1
ATOM 2472 C CA . GLU A 1 179 ? -22.310 -46.791 6.941 1.000 112.670 160 GLU AAA CA 1
ATOM 2473 C C . GLU A 1 179 ? -22.434 -45.513 7.782 1.000 100.550 160 GLU AAA C 1
ATOM 2474 O O . GLU A 1 179 ? -23.515 -44.895 7.774 1.000 103.170 160 GLU AAA O 1
ATOM 2486 N N . THR A 1 180 ? -21.365 -45.139 8.484 1.000 84.400 161 THR AAA N 1
ATOM 2487 C CA . THR A 1 180 ? -21.337 -43.972 9.406 1.000 73.810 161 THR AAA CA 1
ATOM 2488 C C . THR A 1 180 ? -21.343 -42.679 8.574 1.000 67.990 161 THR AAA C 1
ATOM 2489 O O . THR A 1 180 ? -21.855 -41.669 9.081 1.000 62.890 161 THR AAA O 1
ATOM 2500 N N . ALA A 1 181 ? -20.842 -42.727 7.332 1.000 64.560 162 ALA AAA N 1
ATOM 2501 C CA . ALA A 1 181 ? -20.825 -41.599 6.368 1.000 63.100 162 ALA AAA CA 1
ATOM 2502 C C . ALA A 1 181 ? -22.218 -40.973 6.265 1.000 58.020 162 ALA AAA C 1
ATOM 2503 O O . ALA A 1 181 ? -22.387 -39.839 6.715 1.000 56.160 162 ALA AAA O 1
ATOM 2510 N N . ASP A 1 182 ? -23.180 -41.686 5.684 1.000 59.440 163 ASP AAA N 1
ATOM 2511 C CA . ASP A 1 182 ? -24.494 -41.096 5.310 1.000 63.790 163 ASP AAA CA 1
ATOM 2512 C C . ASP A 1 182 ? -25.261 -40.688 6.574 1.000 56.220 163 ASP AAA C 1
ATOM 2513 O O . ASP A 1 182 ? -26.089 -39.775 6.450 1.000 58.900 163 ASP AAA O 1
ATOM 2522 N N . VAL A 1 183 ? -24.992 -41.287 7.742 1.000 52.290 164 VAL AAA N 1
ATOM 2523 C CA . VAL A 1 183 ? -25.660 -40.862 9.010 1.000 50.280 164 VAL AAA CA 1
ATOM 2524 C C . VAL A 1 183 ? -25.141 -39.469 9.362 1.000 43.900 164 VAL AAA C 1
ATOM 2525 O O . VAL A 1 183 ? -25.962 -38.594 9.637 1.000 43.320 164 VAL AAA O 1
ATOM 2538 N N . LYS A 1 184 ? -23.826 -39.263 9.327 1.000 44.830 165 LYS AAA N 1
ATOM 2539 C CA . LYS A 1 184 ? -23.207 -37.936 9.598 1.000 42.870 165 LYS AAA CA 1
ATOM 2540 C C . LYS A 1 184 ? -23.712 -36.911 8.575 1.000 39.090 165 LYS AAA C 1
ATOM 2541 O O . LYS A 1 184 ? -24.007 -35.794 8.991 1.000 39.820 165 LYS AAA O 1
ATOM 2560 N N . LEU A 1 185 ? -23.814 -37.274 7.291 1.000 38.680 166 LEU AAA N 1
ATOM 2561 C CA . LEU A 1 185 ? -24.218 -36.330 6.214 1.000 39.730 166 LEU AAA CA 1
ATOM 2562 C C . LEU A 1 185 ? -25.702 -35.993 6.355 1.000 40.150 166 LEU AAA C 1
ATOM 2563 O O . LEU A 1 185 ? -26.055 -34.844 6.067 1.000 42.600 166 LEU AAA O 1
ATOM 2579 N N . SER A 1 186 ? -26.544 -36.947 6.752 1.000 44.010 167 SER AAA N 1
ATOM 2580 C CA . SER A 1 186 ? -27.986 -36.693 7.014 1.000 47.850 167 SER AAA CA 1
ATOM 2581 C C . SER A 1 186 ? -28.153 -35.816 8.265 1.000 45.110 167 SER AAA C 1
ATOM 2582 O O . SER A 1 186 ? -29.112 -35.022 8.274 1.000 48.460 167 SER AAA O 1
ATOM 2590 N N . GLU A 1 187 ? -27.270 -35.928 9.267 1.000 46.830 168 GLU AAA N 1
ATOM 2591 C CA . GLU A 1 187 ? -27.271 -35.022 10.453 1.000 46.190 168 GLU AAA CA 1
ATOM 2592 C C . GLU A 1 187 ? -26.940 -33.592 9.997 1.000 44.260 168 GLU AAA C 1
ATOM 2593 O O . GLU A 1 187 ? -27.653 -32.661 10.421 1.000 42.100 168 GLU AAA O 1
ATOM 2605 N N . LEU A 1 188 ? -25.895 -33.414 9.172 1.000 41.170 169 LEU AAA N 1
ATOM 2606 C CA . LEU A 1 188 ? -25.499 -32.081 8.617 1.000 40.060 169 LEU AAA CA 1
ATOM 2607 C C . LEU A 1 188 ? -26.662 -31.502 7.808 1.000 35.910 169 LEU AAA C 1
ATOM 2608 O O . LEU A 1 188 ? -26.982 -30.323 8.014 1.000 33.460 169 LEU AAA O 1
ATOM 2624 N N . GLU A 1 189 ? -27.265 -32.314 6.933 1.000 39.320 170 GLU AAA N 1
ATOM 2625 C CA . GLU A 1 189 ? -28.397 -31.921 6.048 1.000 44.100 170 GLU AAA CA 1
ATOM 2626 C C . GLU A 1 189 ? -29.554 -31.405 6.912 1.000 43.570 170 GLU AAA C 1
ATOM 2627 O O . GLU A 1 189 ? -30.149 -30.387 6.530 1.000 43.150 170 GLU AAA O 1
ATOM 2639 N N . GLN A 1 190 ? -29.841 -32.080 8.031 1.000 47.830 171 GLN AAA N 1
ATOM 2640 C CA . GLN A 1 190 ? -30.936 -31.728 8.982 1.000 48.560 171 GLN AAA CA 1
ATOM 2641 C C . GLN A 1 190 ? -30.625 -30.385 9.634 1.000 44.810 171 GLN AAA C 1
ATOM 2642 O O . GLN A 1 190 ? -31.523 -29.547 9.715 1.000 45.130 171 GLN AAA O 1
ATOM 2656 N N . MET A 1 191 ? -29.392 -30.194 10.096 1.000 43.480 172 MET AAA N 1
ATOM 2657 C CA . MET A 1 191 ? -28.966 -28.935 10.763 1.000 40.990 172 MET AAA CA 1
ATOM 2658 C C . MET A 1 191 ? -29.165 -27.754 9.800 1.000 38.690 172 MET AAA C 1
ATOM 2659 O O . MET A 1 191 ? -29.642 -26.699 10.258 1.000 36.250 172 MET AAA O 1
ATOM 2673 N N . TRP A 1 192 ? -28.855 -27.925 8.506 1.000 37.010 173 TRP AAA N 1
ATOM 2674 C CA . TRP A 1 192 ? -28.939 -26.829 7.497 1.000 36.720 173 TRP AAA CA 1
ATOM 2675 C C . TRP A 1 192 ? -30.376 -26.626 6.991 1.000 40.980 173 TRP AAA C 1
ATOM 2676 O O . TRP A 1 192 ? -30.674 -25.501 6.539 1.000 37.970 173 TRP AAA O 1
ATOM 2697 N N . LEU A 1 193 ? -31.240 -27.644 7.086 1.000 44.060 174 LEU AAA N 1
ATOM 2698 C CA . LEU A 1 193 ? -32.648 -27.544 6.610 1.000 46.930 174 LEU AAA CA 1
ATOM 2699 C C . LEU A 1 193 ? -33.636 -27.257 7.754 1.000 49.510 174 LEU AAA C 1
ATOM 2700 O O . LEU A 1 193 ? -34.721 -26.753 7.442 1.000 51.060 174 LEU AAA O 1
ATOM 2716 N N . THR A 1 194 ? -33.322 -27.523 9.024 1.000 53.220 175 THR AAA N 1
ATOM 2717 C CA . THR A 1 194 ? -34.316 -27.323 10.115 1.000 56.390 175 THR AAA CA 1
ATOM 2718 C C . THR A 1 194 ? -34.525 -25.822 10.338 1.000 57.160 175 THR AAA C 1
ATOM 2719 O O . THR A 1 194 ? -33.530 -25.111 10.573 1.000 53.280 175 THR AAA O 1
ATOM 2730 N N . GLU A 1 195 ? -35.784 -25.382 10.275 1.000 58.930 176 GLU AAA N 1
ATOM 2731 C CA . GLU A 1 195 ? -36.241 -24.035 10.705 1.000 60.710 176 GLU AAA CA 1
ATOM 2732 C C . GLU A 1 195 ? -35.606 -23.702 12.062 1.000 54.020 176 GLU AAA C 1
ATOM 2733 O O . GLU A 1 195 ? -35.569 -24.582 12.947 1.000 52.280 176 GLU AAA O 1
ATOM 2745 N N . LEU A 1 196 ? -35.108 -22.476 12.204 1.000 51.910 177 LEU AAA N 1
ATOM 2746 C CA . LEU A 1 196 ? -34.635 -21.907 13.491 1.000 52.510 177 LEU AAA CA 1
ATOM 2747 C C . LEU A 1 196 ? -35.231 -20.512 13.628 1.000 50.450 177 LEU AAA C 1
ATOM 2748 O O . LEU A 1 196 ? -35.480 -19.842 12.627 1.000 52.220 177 LEU AAA O 1
ATOM 2764 N N . PRO A 1 197 ? -35.459 -20.020 14.862 1.000 49.950 178 PRO AAA N 1
ATOM 2765 C CA . PRO A 1 197 ? -35.987 -18.667 15.047 1.000 50.420 178 PRO AAA CA 1
ATOM 2766 C C . PRO A 1 197 ? -35.105 -17.574 14.422 1.000 52.940 178 PRO AAA C 1
ATOM 2767 O O . PRO A 1 197 ? -33.915 -17.795 14.275 1.000 50.040 178 PRO AAA O 1
ATOM 2778 N N . ALA A 1 198 ? -35.711 -16.430 14.080 1.000 55.450 179 ALA AAA N 1
ATOM 2779 C CA . ALA A 1 198 ? -35.026 -15.161 13.727 1.000 57.300 179 ALA AAA CA 1
ATOM 2780 C C . ALA A 1 198 ? -34.009 -14.808 14.818 1.000 53.860 179 ALA AAA C 1
ATOM 2781 O O . ALA A 1 198 ? -34.287 -15.128 15.985 1.000 45.930 179 ALA AAA O 1
ATOM 2788 N N . VAL A 1 199 ? -32.894 -14.165 14.447 1.000 59.480 180 VAL AAA N 1
ATOM 2789 C CA . VAL A 1 199 ? -31.832 -13.674 15.383 1.000 70.930 180 VAL AAA CA 1
ATOM 2790 C C . VAL A 1 199 ? -32.387 -12.499 16.210 1.000 79.280 180 VAL AAA C 1
ATOM 2791 O O . VAL A 1 199 ? -33.341 -11.853 15.729 1.000 83.450 180 VAL AAA O 1
ATOM 2804 N N . THR A 1 200 ? -31.811 -12.235 17.397 1.000 84.440 181 THR AAA N 1
ATOM 2805 C CA . THR A 1 200 ? -32.215 -11.154 18.347 1.000 84.420 181 THR AAA CA 1
ATOM 2806 C C . THR A 1 200 ? -31.519 -9.829 17.991 1.000 82.570 181 THR AAA C 1
ATOM 2807 O O . THR A 1 200 ? -30.291 -9.854 17.776 1.000 81.680 181 THR AAA O 1
ATOM 2818 N N . THR A 1 208 ? -14.499 -4.452 28.704 1.000 80.620 189 THR AAA N 1
ATOM 2819 C CA . THR A 1 208 ? -13.188 -5.168 28.683 1.000 83.670 189 THR AAA CA 1
ATOM 2820 C C . THR A 1 208 ? -12.157 -4.329 27.893 1.000 77.740 189 THR AAA C 1
ATOM 2821 O O . THR A 1 208 ? -11.378 -4.907 27.100 1.000 71.390 189 THR AAA O 1
ATOM 2832 N N . ALA A 1 209 ? -12.124 -3.013 28.145 1.000 70.650 190 ALA AAA N 1
ATOM 2833 C CA . ALA A 1 209 ? -11.409 -1.984 27.348 1.000 68.070 190 ALA AAA CA 1
ATOM 2834 C C . ALA A 1 209 ? -9.896 -2.238 27.390 1.000 64.710 190 ALA AAA C 1
ATOM 2835 O O . ALA A 1 209 ? -9.330 -2.191 28.488 1.000 70.810 190 ALA AAA O 1
ATOM 2842 N N . GLY A 1 210 ? -9.266 -2.490 26.238 1.000 56.450 191 GLY AAA N 1
ATOM 2843 C CA . GLY A 1 210 ? -7.803 -2.663 26.125 1.000 51.830 191 GLY AAA CA 1
ATOM 2844 C C . GLY A 1 210 ? -7.062 -1.332 26.059 1.000 46.470 191 GLY AAA C 1
ATOM 2845 O O . GLY A 1 210 ? -7.710 -0.284 25.845 1.000 43.050 191 GLY AAA O 1
ATOM 2849 N N . SER A 1 211 ? -5.738 -1.366 26.209 1.000 48.170 192 SER AAA N 1
ATOM 2850 C CA . SER A 1 211 ? -4.847 -0.179 26.117 1.000 52.290 192 SER AAA CA 1
ATOM 2851 C C . SER A 1 211 ? -4.032 -0.278 24.825 1.000 47.180 192 SER AAA C 1
ATOM 2852 O O . SER A 1 211 ? -3.399 -1.319 24.598 1.000 46.060 192 SER AAA O 1
ATOM 2860 N N . PHE A 1 212 ? -4.077 0.759 23.997 1.000 43.090 193 PHE AAA N 1
ATOM 2861 C CA . PHE A 1 212 ? -3.563 0.718 22.606 1.000 41.900 193 PHE AAA CA 1
ATOM 2862 C C . PHE A 1 212 ? -2.675 1.934 22.345 1.000 44.850 193 PHE AAA C 1
ATOM 2863 O O . PHE A 1 212 ? -2.922 3.017 22.920 1.000 42.680 193 PHE AAA O 1
ATOM 2880 N N . ALA A 1 213 ? -1.675 1.742 21.481 1.000 43.070 194 ALA AAA N 1
ATOM 2881 C CA . ALA A 1 213 ? -0.696 2.775 21.087 1.000 41.600 194 ALA AAA CA 1
ATOM 2882 C C . ALA A 1 213 ? -1.371 3.798 20.175 1.000 39.790 194 ALA AAA C 1
ATOM 2883 O O . ALA A 1 213 ? -2.444 3.510 19.607 1.000 36.770 194 ALA AAA O 1
ATOM 2890 N N . ALA A 1 214 ? -0.730 4.961 20.079 1.000 39.000 195 ALA AAA N 1
ATOM 2891 C CA . ALA A 1 214 ? -1.041 6.068 19.151 1.000 42.010 195 ALA AAA CA 1
ATOM 2892 C C . ALA A 1 214 ? -0.758 5.625 17.716 1.000 42.320 195 ALA AAA C 1
ATOM 2893 O O . ALA A 1 214 ? 0.357 5.189 17.420 1.000 42.820 195 ALA AAA O 1
ATOM 2900 N N . PRO A 1 215 ? -1.733 5.739 16.780 1.000 42.650 196 PRO AAA N 1
ATOM 2901 C CA . PRO A 1 215 ? -1.448 5.531 15.362 1.000 42.900 196 PRO AAA CA 1
ATOM 2902 C C . PRO A 1 215 ? -0.622 6.700 14.813 1.000 43.460 196 PRO AAA C 1
ATOM 2903 O O . PRO A 1 215 ? -0.339 7.638 15.555 1.000 44.080 196 PRO AAA O 1
ATOM 2914 N N . PHE A 1 216 ? -0.268 6.638 13.532 1.000 39.400 197 PHE AAA N 1
ATOM 2915 C CA . PHE A 1 216 ? 0.413 7.749 12.827 1.000 36.030 197 PHE AAA CA 1
ATOM 2916 C C . PHE A 1 216 ? -0.466 8.993 12.905 1.000 33.660 197 PHE AAA C 1
ATOM 2917 O O . PHE A 1 216 ? -1.691 8.865 12.792 1.000 36.800 197 PHE AAA O 1
ATOM 2934 N N . THR A 1 217 ? 0.153 10.161 13.051 1.000 32.790 198 THR AAA N 1
ATOM 2935 C CA . THR A 1 217 ? -0.471 11.478 12.764 1.000 32.430 198 THR AAA CA 1
ATOM 2936 C C . THR A 1 217 ? -0.190 11.769 11.288 1.000 31.070 198 THR AAA C 1
ATOM 2937 O O . THR A 1 217 ? 0.648 11.057 10.697 1.000 30.650 198 THR AAA O 1
ATOM 2948 N N . GLU A 1 218 ? -0.858 12.763 10.717 1.000 30.380 199 GLU AAA N 1
ATOM 2949 C CA . GLU A 1 218 ? -0.570 13.235 9.346 1.000 33.030 199 GLU AAA CA 1
ATOM 2950 C C . GLU A 1 218 ? 0.923 13.585 9.242 1.000 33.970 199 GLU AAA C 1
ATOM 2951 O O . GLU A 1 218 ? 1.544 13.215 8.226 1.000 32.130 199 GLU AAA O 1
ATOM 2963 N N . ASP A 1 219 ? 1.492 14.263 10.246 1.000 35.040 200 ASP AAA N 1
ATOM 2964 C CA . ASP A 1 219 ? 2.931 14.639 10.244 1.000 33.900 200 ASP AAA CA 1
ATOM 2965 C C . ASP A 1 219 ? 3.817 13.383 10.297 1.000 30.620 200 ASP AAA C 1
ATOM 2966 O O . ASP A 1 219 ? 4.777 13.311 9.518 1.000 28.740 200 ASP AAA O 1
ATOM 2975 N N . GLY A 1 220 ? 3.543 12.468 11.225 1.000 27.790 201 GLY AAA N 1
ATOM 2976 C CA . GLY A 1 220 ? 4.250 11.180 11.352 1.000 28.550 201 GLY AAA CA 1
ATOM 2977 C C . GLY A 1 220 ? 4.271 10.439 10.027 1.000 27.670 201 GLY AAA C 1
ATOM 2978 O O . GLY A 1 220 ? 5.359 10.014 9.550 1.000 23.430 201 GLY AAA O 1
ATOM 2982 N N . PHE A 1 221 ? 3.103 10.311 9.418 1.000 25.570 202 PHE AAA N 1
ATOM 2983 C CA . PHE A 1 221 ? 2.957 9.617 8.127 1.000 26.350 202 PHE AAA CA 1
ATOM 2984 C C . PHE A 1 221 ? 3.825 10.331 7.085 1.000 26.900 202 PHE AAA C 1
ATOM 2985 O O . PHE A 1 221 ? 4.603 9.674 6.357 1.000 28.110 202 PHE AAA O 1
ATOM 3002 N N . SER A 1 222 ? 3.704 11.654 7.032 1.000 28.130 203 SER AAA N 1
ATOM 3003 C CA . SER A 1 222 ? 4.333 12.533 6.009 1.000 30.250 203 SER AAA CA 1
ATOM 3004 C C . SER A 1 222 ? 5.847 12.484 6.141 1.000 29.890 203 SER AAA C 1
ATOM 3005 O O . SER A 1 222 ? 6.508 12.464 5.102 1.000 29.710 203 SER AAA O 1
ATOM 3013 N N . GLN A 1 223 ? 6.361 12.448 7.365 1.000 28.080 204 GLN AAA N 1
ATOM 3014 C CA . GLN A 1 223 ? 7.818 12.307 7.614 1.000 32.370 204 GLN AAA CA 1
ATOM 3015 C C . GLN A 1 223 ? 8.283 10.899 7.205 1.000 29.220 204 GLN AAA C 1
ATOM 3016 O O . GLN A 1 223 ? 9.387 10.784 6.685 1.000 30.170 204 GLN AAA O 1
ATOM 3030 N N . ALA A 1 224 ? 7.475 9.862 7.409 1.000 27.870 205 ALA AAA N 1
ATOM 3031 C CA . ALA A 1 224 ? 7.820 8.486 6.987 1.000 27.240 205 ALA AAA CA 1
ATOM 3032 C C . ALA A 1 224 ? 7.847 8.421 5.458 1.000 26.600 205 ALA AAA C 1
ATOM 3033 O O . ALA A 1 224 ? 8.725 7.738 4.954 1.000 28.600 205 ALA AAA O 1
ATOM 3040 N N . VAL A 1 225 ? 6.946 9.122 4.758 1.000 27.460 206 VAL AAA N 1
ATOM 3041 C CA . VAL A 1 225 ? 6.986 9.254 3.266 1.000 27.400 206 VAL AAA CA 1
ATOM 3042 C C . VAL A 1 225 ? 8.340 9.857 2.859 1.000 28.420 206 VAL AAA C 1
ATOM 3043 O O . VAL A 1 225 ? 8.990 9.329 1.929 1.000 29.980 206 VAL AAA O 1
ATOM 3056 N N . GLU A 1 226 ? 8.763 10.928 3.521 1.000 31.010 207 GLU AAA N 1
ATOM 3057 C CA . GLU A 1 226 ? 10.029 11.618 3.186 1.000 33.610 207 GLU AAA CA 1
ATOM 3058 C C . GLU A 1 226 ? 11.185 10.626 3.385 1.000 32.140 207 GLU AAA C 1
ATOM 3059 O O . GLU A 1 226 ? 12.045 10.579 2.514 1.000 31.750 207 GLU AAA O 1
ATOM 3071 N N . LYS A 1 227 ? 11.173 9.823 4.460 1.000 30.900 208 LYS AAA N 1
ATOM 3072 C CA A LYS A 1 227 ? 12.209 8.791 4.755 0.500 30.430 208 LYS AAA CA 1
ATOM 3073 C CA B LYS A 1 227 ? 12.235 8.815 4.729 0.500 30.920 208 LYS AAA CA 1
ATOM 3074 C C . LYS A 1 227 ? 12.232 7.741 3.628 1.000 31.010 208 LYS AAA C 1
ATOM 3075 O O . LYS A 1 227 ? 13.334 7.344 3.203 1.000 29.280 208 LYS AAA O 1
ATOM 3111 N N . ILE A 1 228 ? 11.057 7.292 3.178 1.000 27.400 209 ILE AAA N 1
ATOM 3112 C CA . ILE A 1 228 ? 10.967 6.305 2.070 1.000 27.700 209 ILE AAA CA 1
ATOM 3113 C C . ILE A 1 228 ? 11.603 6.893 0.812 1.000 26.040 209 ILE AAA C 1
ATOM 3114 O O . ILE A 1 228 ? 12.356 6.153 0.160 1.000 25.990 209 ILE AAA O 1
ATOM 3130 N N . LYS A 1 229 ? 11.318 8.155 0.492 1.000 26.510 210 LYS AAA N 1
ATOM 3131 C CA . LYS A 1 229 ? 11.804 8.827 -0.739 1.000 29.490 210 LYS AAA CA 1
ATOM 3132 C C . LYS A 1 229 ? 13.331 8.914 -0.684 1.000 30.220 210 LYS AAA C 1
ATOM 3133 O O . LYS A 1 229 ? 13.960 8.697 -1.735 1.000 31.490 210 LYS AAA O 1
ATOM 3152 N N . GLN A 1 230 ? 13.907 9.174 0.490 1.000 30.160 211 GLN AAA N 1
ATOM 3153 C CA . GLN A 1 230 ? 15.386 9.144 0.683 1.000 36.020 211 GLN AAA CA 1
ATOM 3154 C C . GLN A 1 230 ? 15.914 7.743 0.350 1.000 32.790 211 GLN AAA C 1
ATOM 3155 O O . GLN A 1 230 ? 16.845 7.640 -0.435 1.000 34.330 211 GLN AAA O 1
ATOM 3169 N N . TYR A 1 231 ? 15.301 6.698 0.909 1.000 32.510 212 TYR AAA N 1
ATOM 3170 C CA . TYR A 1 231 ? 15.662 5.284 0.642 1.000 29.390 212 TYR AAA CA 1
ATOM 3171 C C . TYR A 1 231 ? 15.508 4.948 -0.844 1.000 29.920 212 TYR AAA C 1
ATOM 3172 O O . TYR A 1 231 ? 16.331 4.167 -1.312 1.000 30.600 212 TYR AAA O 1
ATOM 3190 N N . ILE A 1 232 ? 14.518 5.495 -1.562 1.000 30.040 213 ILE AAA N 1
ATOM 3191 C CA . ILE A 1 232 ? 14.354 5.223 -3.018 1.000 31.000 213 ILE AAA CA 1
ATOM 3192 C C . ILE A 1 232 ? 15.485 5.921 -3.777 1.000 34.380 213 ILE AAA C 1
ATOM 3193 O O . ILE A 1 232 ? 16.070 5.291 -4.667 1.000 34.960 213 ILE AAA O 1
ATOM 3209 N N . ALA A 1 233 ? 15.762 7.180 -3.445 1.000 39.170 214 ALA AAA N 1
ATOM 3210 C CA . ALA A 1 233 ? 16.826 8.004 -4.068 1.000 41.050 214 ALA AAA CA 1
ATOM 3211 C C . ALA A 1 233 ? 18.189 7.334 -3.854 1.000 42.900 214 ALA AAA C 1
ATOM 3212 O O . ALA A 1 233 ? 19.019 7.396 -4.766 1.000 47.150 214 ALA AAA O 1
ATOM 3219 N N . SER A 1 234 ? 18.405 6.671 -2.717 1.000 42.950 215 SER AAA N 1
ATOM 3220 C CA . SER A 1 234 ? 19.701 6.013 -2.401 1.000 41.650 215 SER AAA CA 1
ATOM 3221 C C . SER A 1 234 ? 19.741 4.574 -2.933 1.000 41.000 215 SER AAA C 1
ATOM 3222 O O . SER A 1 234 ? 20.761 3.911 -2.708 1.000 44.660 215 SER AAA O 1
ATOM 3230 N N . GLY A 1 235 ? 18.684 4.100 -3.603 1.000 38.950 216 GLY AAA N 1
ATOM 3231 C CA . GLY A 1 235 ? 18.680 2.823 -4.347 1.000 35.580 216 GLY AAA CA 1
ATOM 3232 C C . GLY A 1 235 ? 18.307 1.612 -3.508 1.000 34.390 216 GLY AAA C 1
ATOM 3233 O O . GLY A 1 235 ? 18.364 0.527 -4.048 1.000 35.150 216 GLY AAA O 1
ATOM 3237 N N . ASP A 1 236 ? 17.899 1.771 -2.250 1.000 34.970 217 ASP AAA N 1
ATOM 3238 C CA . ASP A 1 236 ? 17.515 0.630 -1.373 1.000 37.530 217 ASP AAA CA 1
ATOM 3239 C C . ASP A 1 236 ? 16.243 -0.046 -1.889 1.000 34.280 217 ASP AAA C 1
ATOM 3240 O O . ASP A 1 236 ? 16.190 -1.277 -1.874 1.000 35.390 217 ASP AAA O 1
ATOM 3249 N N . VAL A 1 237 ? 15.240 0.742 -2.264 1.000 32.540 218 VAL AAA N 1
ATOM 3250 C CA . VAL A 1 237 ? 13.887 0.246 -2.644 1.000 31.710 218 VAL AAA CA 1
ATOM 3251 C C . VAL A 1 237 ? 13.390 1.053 -3.843 1.000 28.280 218 VAL AAA C 1
ATOM 3252 O O . VAL A 1 237 ? 13.961 2.111 -4.134 1.000 29.950 218 VAL AAA O 1
ATOM 3265 N N . PHE A 1 238 ? 12.354 0.563 -4.500 1.000 28.270 219 PHE AAA N 1
ATOM 3266 C CA . PHE A 1 238 ? 11.701 1.239 -5.647 1.000 29.790 219 PHE AAA CA 1
ATOM 3267 C C . PHE A 1 238 ? 10.331 1.751 -5.207 1.000 28.390 219 PHE AAA C 1
ATOM 3268 O O . PHE A 1 238 ? 9.922 2.836 -5.675 1.000 28.100 219 PHE AAA O 1
ATOM 3285 N N . GLN A 1 239 ? 9.657 1.026 -4.313 1.000 29.010 220 GLN AAA N 1
ATOM 3286 C CA . GLN A 1 239 ? 8.253 1.326 -3.932 1.000 31.010 220 GLN AAA CA 1
ATOM 3287 C C . GLN A 1 239 ? 7.941 0.682 -2.578 1.000 27.830 220 GLN AAA C 1
ATOM 3288 O O . GLN A 1 239 ? 8.315 -0.474 -2.382 1.000 28.340 220 GLN AAA O 1
ATOM 3302 N N . VAL A 1 240 ? 7.235 1.387 -1.706 1.000 25.800 221 VAL AAA N 1
ATOM 3303 C CA . VAL A 1 240 ? 6.920 0.918 -0.323 1.000 28.050 221 VAL AAA CA 1
ATOM 3304 C C . VAL A 1 240 ? 5.447 1.234 -0.021 1.000 28.200 221 VAL AAA C 1
ATOM 3305 O O . VAL A 1 240 ? 5.045 2.397 -0.176 1.000 29.560 221 VAL AAA O 1
ATOM 3318 N N . ASN A 1 241 ? 4.661 0.232 0.390 1.000 28.660 222 ASN AAA N 1
ATOM 3319 C CA . ASN A 1 241 ? 3.282 0.446 0.907 1.000 27.570 222 ASN AAA CA 1
ATOM 3320 C C . ASN A 1 241 ? 3.367 0.910 2.368 1.000 26.120 222 ASN AAA C 1
ATOM 3321 O O . ASN A 1 241 ? 3.757 0.105 3.221 1.000 27.590 222 ASN AAA O 1
ATOM 3332 N N . LEU A 1 242 ? 3.041 2.170 2.630 1.000 25.680 223 LEU AAA N 1
ATOM 3333 C CA . LEU A 1 242 ? 3.059 2.762 3.989 1.000 27.210 223 LEU AAA CA 1
ATOM 3334 C C . LEU A 1 242 ? 1.618 2.898 4.470 1.000 27.080 223 LEU AAA C 1
ATOM 3335 O O . LEU A 1 242 ? 0.791 3.381 3.690 1.000 26.570 223 LEU AAA O 1
ATOM 3351 N N . SER A 1 243 ? 1.343 2.496 5.712 1.000 26.170 224 SER AAA N 1
ATOM 3352 C CA . SER A 1 243 ? -0.044 2.332 6.198 1.000 27.710 224 SER AAA CA 1
ATOM 3353 C C . SER A 1 243 ? -0.246 3.094 7.501 1.000 28.930 224 SER AAA C 1
ATOM 3354 O O . SER A 1 243 ? 0.733 3.335 8.223 1.000 25.590 224 SER AAA O 1
ATOM 3362 N N . ILE A 1 244 ? -1.513 3.403 7.767 1.000 28.980 225 ILE AAA N 1
ATOM 3363 C CA . ILE A 1 244 ? -1.981 4.188 8.934 1.000 31.810 225 ILE AAA CA 1
ATOM 3364 C C . ILE A 1 244 ? -3.218 3.488 9.517 1.000 30.170 225 ILE AAA C 1
ATOM 3365 O O . ILE A 1 244 ? -4.122 3.103 8.746 1.000 26.000 225 ILE AAA O 1
ATOM 3381 N N . ARG A 1 245 ? -3.202 3.289 10.834 1.000 28.400 226 ARG AAA N 1
ATOM 3382 C CA . ARG A 1 245 ? -4.288 2.641 11.594 1.000 31.220 226 ARG AAA CA 1
ATOM 3383 C C . ARG A 1 245 ? -5.209 3.705 12.200 1.000 31.640 226 ARG AAA C 1
ATOM 3384 O O . ARG A 1 245 ? -4.721 4.701 12.758 1.000 38.490 226 ARG AAA O 1
ATOM 3405 N N . GLN A 1 246 ? -6.514 3.508 12.057 1.000 32.600 227 GLN AAA N 1
ATOM 3406 C CA . GLN A 1 246 ? -7.560 4.300 12.742 1.000 30.940 227 GLN AAA CA 1
ATOM 3407 C C . GLN A 1 246 ? -8.363 3.353 13.623 1.000 29.730 227 GLN AAA C 1
ATOM 3408 O O . GLN A 1 246 ? -8.471 2.155 13.275 1.000 28.650 227 GLN AAA O 1
ATOM 3422 N N . SER A 1 247 ? -8.916 3.846 14.722 1.000 28.030 228 SER AAA N 1
ATOM 3423 C CA . SER A 1 247 ? -9.744 2.989 15.602 1.000 30.390 228 SER AAA CA 1
ATOM 3424 C C . SER A 1 247 ? -10.940 3.796 16.082 1.000 30.900 228 SER AAA C 1
ATOM 3425 O O . SER A 1 247 ? -10.812 5.014 16.208 1.000 30.220 228 SER AAA O 1
ATOM 3433 N N . GLN A 1 248 ? -12.061 3.133 16.297 1.000 33.020 229 GLN AAA N 1
ATOM 3434 C CA . GLN A 1 248 ? -13.203 3.764 16.997 1.000 37.570 229 GLN AAA CA 1
ATOM 3435 C C . GLN A 1 248 ? -13.797 2.730 17.955 1.000 34.530 229 GLN AAA C 1
ATOM 3436 O O . GLN A 1 248 ? -13.561 1.547 17.758 1.000 30.970 229 GLN AAA O 1
ATOM 3450 N N . SER A 1 249 ? -14.460 3.187 19.018 1.000 39.660 230 SER AAA N 1
ATOM 3451 C CA . SER A 1 249 ? -15.209 2.341 19.985 1.000 38.980 230 SER AAA CA 1
ATOM 3452 C C . SER A 1 249 ? -16.154 1.425 19.210 1.000 36.420 230 SER AAA C 1
ATOM 3453 O O . SER A 1 249 ? -16.813 1.914 18.278 1.000 37.070 230 SER AAA O 1
ATOM 3461 N N . LEU A 1 250 ? -16.198 0.147 19.580 1.000 36.800 231 LEU AAA N 1
ATOM 3462 C CA . LEU A 1 250 ? -17.140 -0.841 19.000 1.000 39.910 231 LEU AAA CA 1
ATOM 3463 C C . LEU A 1 250 ? -18.427 -0.825 19.839 1.000 41.810 231 LEU AAA C 1
ATOM 3464 O O . LEU A 1 250 ? -18.369 -1.195 21.026 1.000 46.950 231 LEU AAA O 1
ATOM 3480 N N . SER A 1 251 ? -19.537 -0.401 19.231 1.000 43.610 232 SER AAA N 1
ATOM 3481 C CA . SER A 1 251 ? -20.880 -0.237 19.850 1.000 44.710 232 SER AAA CA 1
ATOM 3482 C C . SER A 1 251 ? -21.919 -1.162 19.192 1.000 40.720 232 SER AAA C 1
ATOM 3483 O O . SER A 1 251 ? -23.053 -1.187 19.657 1.000 41.250 232 SER AAA O 1
ATOM 3491 N N . VAL A 1 252 ? -21.559 -1.878 18.131 1.000 35.640 233 VAL AAA N 1
ATOM 3492 C CA . VAL A 1 252 ? -22.480 -2.807 17.424 1.000 35.780 233 VAL AAA CA 1
ATOM 3493 C C . VAL A 1 252 ? -21.772 -4.156 17.322 1.000 35.170 233 VAL AAA C 1
ATOM 3494 O O . VAL A 1 252 ? -20.529 -4.158 17.314 1.000 36.630 233 VAL AAA O 1
ATOM 3507 N N . HIS A 1 253 ? -22.526 -5.255 17.255 1.000 33.930 234 HIS AAA N 1
ATOM 3508 C CA . HIS A 1 253 ? -21.980 -6.624 17.068 1.000 33.640 234 HIS AAA CA 1
ATOM 3509 C C . HIS A 1 253 ? -21.229 -6.703 15.735 1.000 33.270 234 HIS AAA C 1
ATOM 3510 O O . HIS A 1 253 ? -21.764 -6.319 14.689 1.000 33.840 234 HIS AAA O 1
ATOM 3525 N N . PRO A 1 254 ? -19.979 -7.230 15.732 1.000 32.270 235 PRO AAA N 1
ATOM 3526 C CA . PRO A 1 254 ? -19.163 -7.302 14.517 1.000 31.560 235 PRO AAA CA 1
ATOM 3527 C C . PRO A 1 254 ? -19.869 -7.944 13.316 1.000 28.480 235 PRO AAA C 1
ATOM 3528 O O . PRO A 1 254 ? -19.670 -7.462 12.224 1.000 30.210 235 PRO AAA O 1
ATOM 3539 N N . TYR A 1 255 ? -20.694 -8.973 13.523 1.000 26.830 236 TYR AAA N 1
ATOM 3540 C CA . TYR A 1 255 ? -21.435 -9.617 12.402 1.000 26.980 236 TYR AAA CA 1
ATOM 3541 C C . TYR A 1 255 ? -22.414 -8.614 11.754 1.000 26.000 236 TYR AAA C 1
ATOM 3542 O O . TYR A 1 255 ? -22.657 -8.703 10.539 1.000 24.650 236 TYR AAA O 1
ATOM 3560 N N . GLN A 1 256 ? -22.926 -7.646 12.509 1.000 27.440 237 GLN AAA N 1
ATOM 3561 C CA . GLN A 1 256 ? -23.797 -6.592 11.938 1.000 32.360 237 GLN AAA CA 1
ATOM 3562 C C . GLN A 1 256 ? -22.967 -5.728 10.991 1.000 33.150 237 GLN AAA C 1
ATOM 3563 O O . GLN A 1 256 ? -23.496 -5.390 9.913 1.000 30.140 237 GLN AAA O 1
ATOM 3577 N N . ILE A 1 257 ? -21.725 -5.409 11.381 1.000 30.420 238 ILE AAA N 1
ATOM 3578 C CA . ILE A 1 257 ? -20.801 -4.568 10.571 1.000 30.020 238 ILE AAA CA 1
ATOM 3579 C C . ILE A 1 257 ? -20.505 -5.318 9.276 1.000 27.030 238 ILE AAA C 1
ATOM 3580 O O . ILE A 1 257 ? -20.545 -4.700 8.196 1.000 26.220 238 ILE AAA O 1
ATOM 3596 N N . TYR A 1 258 ? -20.256 -6.614 9.389 1.000 27.730 239 TYR AAA N 1
ATOM 3597 C CA . TYR A 1 258 ? -19.932 -7.494 8.241 1.000 27.690 239 TYR AAA CA 1
ATOM 3598 C C . TYR A 1 258 ? -21.105 -7.505 7.242 1.000 29.610 239 TYR AAA C 1
ATOM 3599 O O . TYR A 1 258 ? 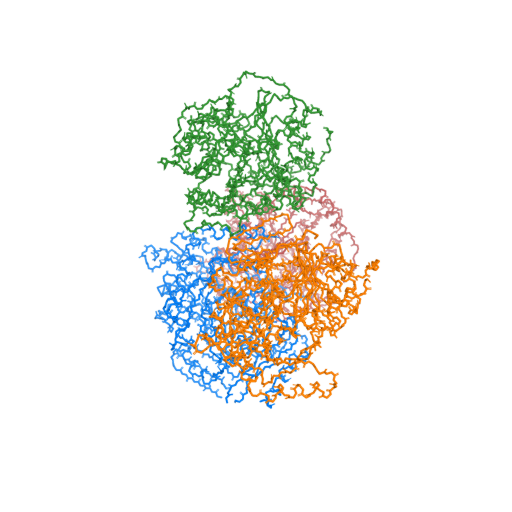-20.888 -7.370 6.010 1.000 29.190 239 TYR AAA O 1
ATOM 3617 N N . LYS A 1 259 ? -22.336 -7.627 7.731 1.000 27.990 240 LYS AAA N 1
ATOM 3618 C CA . LYS A 1 259 ? -23.531 -7.675 6.842 1.000 30.150 240 LYS AAA CA 1
ATOM 3619 C C . LYS A 1 259 ? -23.633 -6.335 6.115 1.000 28.950 240 LYS AAA C 1
ATOM 3620 O O . LYS A 1 259 ? -23.864 -6.344 4.905 1.000 30.360 240 LYS AAA O 1
ATOM 3639 N N . THR A 1 260 ? -23.368 -5.223 6.796 1.000 26.200 241 THR AAA N 1
ATOM 3640 C CA . THR A 1 260 ? -23.421 -3.895 6.149 1.000 27.630 241 THR AAA CA 1
ATOM 3641 C C . THR A 1 260 ? -22.327 -3.838 5.074 1.000 29.250 241 THR AAA C 1
ATOM 3642 O O . THR A 1 260 ? -22.666 -3.494 3.933 1.000 28.000 241 THR AAA O 1
ATOM 3653 N N . LEU A 1 261 ? -21.071 -4.174 5.399 1.000 27.720 242 LEU AAA N 1
ATOM 3654 C CA . LEU A 1 261 ? -19.956 -4.082 4.420 1.000 30.490 242 LEU AAA CA 1
ATOM 3655 C C . LEU A 1 261 ? -20.266 -4.959 3.198 1.000 30.830 242 LEU AAA C 1
ATOM 3656 O O . LEU A 1 261 ? -19.987 -4.532 2.061 1.000 33.980 242 LEU AAA O 1
ATOM 3672 N N . ARG A 1 262 ? -20.808 -6.147 3.437 1.000 30.000 243 ARG AAA N 1
ATOM 3673 C CA . ARG A 1 262 ? -21.186 -7.161 2.422 1.000 31.600 243 ARG AAA CA 1
ATOM 3674 C C . ARG A 1 262 ? -22.248 -6.595 1.456 1.000 35.950 243 ARG AAA C 1
ATOM 3675 O O . ARG A 1 262 ? -22.196 -6.955 0.257 1.000 31.830 243 ARG AAA O 1
ATOM 3696 N N . GLU A 1 263 ? -23.198 -5.789 1.955 1.000 34.210 244 GLU AAA N 1
ATOM 3697 C CA . GLU A 1 263 ? -24.321 -5.220 1.161 1.000 38.170 244 GLU AAA CA 1
ATOM 3698 C C . GLU A 1 263 ? -23.798 -4.062 0.309 1.000 36.100 244 GLU AAA C 1
ATOM 3699 O O . GLU A 1 263 ? -24.241 -3.924 -0.819 1.000 37.610 244 GLU AAA O 1
ATOM 3711 N N . VAL A 1 264 ? -22.894 -3.247 0.845 1.000 39.460 245 VAL AAA N 1
ATOM 3712 C CA . VAL A 1 264 ? -22.472 -1.943 0.243 1.000 40.710 245 VAL AAA CA 1
ATOM 3713 C C . VAL A 1 264 ? -21.190 -2.116 -0.585 1.000 40.040 245 VAL AAA C 1
ATOM 3714 O O . VAL A 1 264 ? -21.079 -1.441 -1.624 1.000 38.780 245 VAL AAA O 1
ATOM 3727 N N . ASN A 1 265 ? -20.266 -2.989 -0.163 1.000 37.100 246 ASN AAA N 1
ATOM 3728 C CA . ASN A 1 265 ? -18.963 -3.189 -0.858 1.000 35.790 246 ASN AAA CA 1
ATOM 3729 C C . ASN A 1 265 ? -18.654 -4.685 -0.944 1.000 36.010 246 ASN AAA C 1
ATOM 3730 O O . ASN A 1 265 ? -17.637 -5.142 -0.411 1.000 36.230 246 ASN AAA O 1
ATOM 3741 N N . PRO A 1 266 ? -19.501 -5.507 -1.613 1.000 31.400 247 PRO AAA N 1
ATOM 3742 C CA . PRO A 1 266 ? -19.229 -6.936 -1.726 1.000 30.620 247 PRO AAA CA 1
ATOM 3743 C C . PRO A 1 266 ? -17.967 -7.188 -2.564 1.000 31.960 247 PRO AAA C 1
ATOM 3744 O O . PRO A 1 266 ? -17.700 -6.445 -3.488 1.000 32.540 247 PRO AAA O 1
ATOM 3755 N N . SER A 1 267 ? -17.233 -8.247 -2.233 1.000 30.260 248 SER AAA N 1
ATOM 3756 C CA . SER A 1 267 ? -16.022 -8.669 -2.965 1.000 29.760 248 SER AAA CA 1
ATOM 3757 C C . SER A 1 267 ? -15.978 -10.193 -2.992 1.000 27.810 248 SER AAA C 1
ATOM 3758 O O . SER A 1 267 ? -16.746 -10.857 -2.304 1.000 26.330 248 SER AAA O 1
ATOM 3766 N N . PRO A 1 268 ? -15.120 -10.801 -3.838 1.000 24.720 249 PRO AAA N 1
ATOM 3767 C CA . PRO A 1 268 ? -15.010 -12.255 -3.886 1.000 24.970 249 PRO AAA CA 1
ATOM 3768 C C . PRO A 1 268 ? -14.214 -12.945 -2.762 1.000 24.160 249 PRO AAA C 1
ATOM 3769 O O . PRO A 1 268 ? -14.328 -14.147 -2.651 1.000 23.580 249 PRO AAA O 1
ATOM 3780 N N . TYR A 1 269 ? -13.479 -12.209 -1.928 1.000 24.520 250 TYR AAA N 1
ATOM 3781 C CA . TYR A 1 269 ? -12.589 -12.820 -0.909 1.000 24.720 250 TYR AAA CA 1
ATOM 3782 C C . TYR A 1 269 ? -12.972 -12.283 0.468 1.000 25.580 250 TYR AAA C 1
ATOM 3783 O O . TYR A 1 269 ? -12.075 -12.050 1.324 1.000 25.700 250 TYR AAA O 1
ATOM 3801 N N . MET A 1 270 ? -14.273 -12.099 0.698 1.000 25.650 251 MET AAA N 1
ATOM 3802 C CA . MET A 1 270 ? -14.762 -11.603 2.010 1.000 26.180 251 MET AAA CA 1
ATOM 3803 C C . MET A 1 270 ? -14.621 -12.712 3.059 1.000 23.510 251 MET AAA C 1
ATOM 3804 O O . MET A 1 270 ? -14.619 -13.882 2.713 1.000 21.970 251 MET AAA O 1
ATOM 3818 N N . ALA A 1 271 ? -14.572 -12.355 4.331 1.000 21.560 252 ALA AAA N 1
ATOM 3819 C CA . ALA A 1 271 ? -14.469 -13.345 5.413 1.000 21.080 252 ALA AAA CA 1
ATOM 3820 C C . ALA A 1 271 ? -14.999 -12.712 6.675 1.000 20.510 252 ALA AAA C 1
ATOM 3821 O O . ALA A 1 271 ? -14.786 -11.535 6.882 1.000 22.490 252 ALA AAA O 1
ATOM 3828 N N . TYR A 1 272 ? -15.719 -13.499 7.447 1.000 21.980 253 TYR AAA N 1
ATOM 3829 C CA . TYR A 1 272 ? -16.054 -13.180 8.840 1.000 22.030 253 TYR AAA CA 1
ATOM 3830 C C . TYR A 1 272 ? -15.488 -14.300 9.693 1.000 22.880 253 TYR AAA C 1
ATOM 3831 O O . TYR A 1 272 ? -15.841 -15.463 9.436 1.000 24.160 253 TYR AAA O 1
ATOM 3849 N N . LEU A 1 273 ? -14.667 -13.948 10.671 1.000 23.390 254 LEU AAA N 1
ATOM 3850 C CA . LEU A 1 273 ? -14.107 -14.909 11.642 1.000 25.640 254 LEU AAA CA 1
ATOM 3851 C C . LEU A 1 273 ? -14.434 -14.417 13.058 1.000 27.230 254 LEU AAA C 1
ATOM 3852 O O . LEU A 1 273 ? -14.225 -13.244 13.358 1.000 26.530 254 LEU AAA O 1
ATOM 3868 N N . GLU A 1 274 ? -14.966 -15.297 13.887 1.000 26.410 255 GLU AAA N 1
ATOM 3869 C CA . GLU A 1 274 ? -15.303 -14.955 15.278 1.000 28.540 255 GLU AAA CA 1
ATOM 3870 C C . GLU A 1 274 ? -14.582 -15.914 16.216 1.000 26.780 255 GLU AAA C 1
ATOM 3871 O O . GLU A 1 274 ? -14.638 -17.129 15.997 1.000 27.240 255 GLU AAA O 1
ATOM 3883 N N . THR A 1 275 ? -13.948 -15.344 17.229 1.000 28.290 256 THR AAA N 1
ATOM 3884 C CA . THR A 1 275 ? -13.479 -16.028 18.454 1.000 26.860 256 THR AAA CA 1
ATOM 3885 C C . THR A 1 275 ? -13.907 -15.151 19.626 1.000 27.560 256 THR AAA C 1
ATOM 3886 O O . THR A 1 275 ? -14.242 -13.980 19.460 1.000 26.910 256 THR AAA O 1
ATOM 3897 N N . PRO A 1 276 ? -13.919 -15.665 20.866 1.000 31.070 257 PRO AAA N 1
ATOM 3898 C CA . PRO A 1 276 ? -14.246 -14.813 22.011 1.000 33.430 257 PRO AAA CA 1
ATOM 3899 C C . PRO A 1 276 ? -13.356 -13.558 22.162 1.000 33.100 257 PRO AAA C 1
ATOM 3900 O O . PRO A 1 276 ? -13.875 -12.570 22.629 1.000 32.860 257 PRO AAA O 1
ATOM 3911 N N . ASP A 1 277 ? -12.085 -13.565 21.729 1.000 34.020 258 ASP AAA N 1
ATOM 3912 C CA . ASP A 1 277 ? -11.146 -12.441 22.025 1.000 34.700 258 ASP AAA CA 1
ATOM 3913 C C . ASP A 1 277 ? -10.915 -11.512 20.837 1.000 31.130 258 ASP AAA C 1
ATOM 3914 O O . ASP A 1 277 ? -10.323 -10.453 21.066 1.000 34.340 258 ASP AAA O 1
ATOM 3923 N N . PHE A 1 278 ? -11.326 -11.883 19.629 1.000 27.320 259 PHE AAA N 1
ATOM 3924 C CA . PHE A 1 278 ? -11.235 -10.994 18.445 1.000 26.540 259 PHE AAA CA 1
ATOM 3925 C C . PHE A 1 278 ? -12.225 -11.453 17.374 1.000 25.680 259 PHE AAA C 1
ATOM 3926 O O . PHE A 1 278 ? -12.597 -12.642 17.298 1.000 25.950 259 PHE AAA O 1
ATOM 3943 N N . GLN A 1 279 ? -12.641 -10.505 16.549 1.000 22.870 260 GLN AAA N 1
ATOM 3944 C CA . GLN A 1 279 ? -13.505 -10.802 15.399 1.000 23.280 260 GLN AAA CA 1
ATOM 3945 C C . GLN A 1 279 ? -12.878 -10.144 14.186 1.000 21.720 260 GLN AAA C 1
ATOM 3946 O O . GLN A 1 279 ? -12.267 -9.096 14.341 1.000 22.350 260 GLN AAA O 1
ATOM 3960 N N . ILE A 1 280 ? -13.024 -10.767 13.031 1.000 22.680 261 ILE AAA N 1
ATOM 3961 C CA . ILE A 1 280 ? -12.478 -10.223 11.759 1.000 23.650 261 ILE AAA CA 1
ATOM 3962 C C . ILE A 1 280 ? -13.606 -9.977 10.760 1.000 21.980 261 ILE AAA C 1
ATOM 3963 O O . ILE A 1 280 ? -14.373 -10.893 10.475 1.000 23.240 261 ILE AAA O 1
ATOM 3979 N N . ILE A 1 281 ? -13.673 -8.762 10.245 1.000 24.300 262 ILE AAA N 1
ATOM 3980 C CA . ILE A 1 281 ? -14.639 -8.326 9.201 1.000 25.740 262 ILE AAA CA 1
ATOM 3981 C C . ILE A 1 281 ? -13.831 -7.981 7.953 1.000 24.610 262 ILE AAA C 1
ATOM 3982 O O . ILE A 1 281 ? -13.340 -6.858 7.888 1.000 26.010 262 ILE AAA O 1
ATOM 3998 N N . CYS A 1 282 ? -13.729 -8.892 6.988 1.000 24.640 263 CYS AAA N 1
ATOM 3999 C CA . CYS A 1 282 ? -12.785 -8.743 5.843 1.000 24.400 263 CYS AAA CA 1
ATOM 4000 C C . CYS A 1 282 ? -13.566 -8.502 4.555 1.000 24.630 263 CYS AAA C 1
ATOM 4001 O O . CYS A 1 282 ? -14.403 -9.340 4.226 1.000 22.660 263 CYS AAA O 1
ATOM 4009 N N . GLY A 1 283 ? -13.258 -7.410 3.850 1.000 23.240 264 GLY AAA N 1
ATOM 4010 C CA . GLY A 1 283 ? -13.878 -7.063 2.555 1.000 25.130 264 GLY AAA CA 1
ATOM 4011 C C . GLY A 1 283 ? -12.900 -7.113 1.393 1.000 24.770 264 GLY AAA C 1
ATOM 4012 O O . GLY A 1 283 ? -13.045 -6.305 0.442 1.000 24.550 264 GLY AAA O 1
ATOM 4016 N N . SER A 1 284 ? -11.935 -8.022 1.444 1.000 25.370 265 SER AAA N 1
ATOM 4017 C CA . SER A 1 284 ? -10.802 -8.067 0.491 1.000 25.750 265 SER AAA CA 1
ATOM 4018 C C . SER A 1 284 ? -11.298 -8.458 -0.901 1.000 23.400 265 SER AAA C 1
ATOM 4019 O O . SER A 1 284 ? -12.106 -9.362 -1.035 1.000 21.980 265 SER AAA O 1
ATOM 4027 N N . PRO A 1 285 ? -10.836 -7.804 -1.984 1.000 23.940 266 PRO AAA N 1
ATOM 4028 C CA . PRO A 1 285 ? -11.024 -8.341 -3.337 1.000 25.000 266 PRO AAA CA 1
ATOM 4029 C C . PRO A 1 285 ? -9.804 -9.017 -3.989 1.000 26.890 266 PRO AAA C 1
ATOM 4030 O O . PRO A 1 285 ? -9.868 -9.346 -5.174 1.000 24.510 266 PRO AAA O 1
ATOM 4041 N N . GLU A 1 286 ? -8.728 -9.229 -3.226 1.000 26.160 267 GLU AAA N 1
ATOM 4042 C CA . GLU A 1 286 ? -7.421 -9.649 -3.783 1.000 27.600 267 GLU AAA CA 1
ATOM 4043 C C . GLU A 1 286 ? -7.025 -11.058 -3.302 1.000 26.870 267 GLU AAA C 1
ATOM 4044 O O . GLU A 1 286 ? -7.049 -11.361 -2.079 1.000 25.150 267 GLU AAA O 1
ATOM 4056 N N . LEU A 1 287 ? -6.649 -11.895 -4.257 1.000 26.120 268 LEU AAA N 1
ATOM 4057 C CA . LEU A 1 287 ? -6.006 -13.216 -4.038 1.000 27.330 268 LEU AAA CA 1
ATOM 4058 C C . LEU A 1 287 ? -4.496 -13.046 -3.801 1.000 27.940 268 LEU AAA C 1
ATOM 4059 O O . LEU A 1 287 ? -3.854 -12.438 -4.675 1.000 31.490 268 LEU AAA O 1
ATOM 4075 N N . LEU A 1 288 ? -3.932 -13.631 -2.731 1.000 25.310 269 LEU AAA N 1
ATOM 4076 C CA . LEU A 1 288 ? -2.456 -13.816 -2.613 1.000 24.680 269 LEU AAA CA 1
ATOM 4077 C C . LEU A 1 288 ? -2.026 -15.010 -3.475 1.000 24.970 269 LEU AAA C 1
ATOM 4078 O O . LEU A 1 288 ? -1.207 -14.830 -4.407 1.000 24.090 269 LEU AAA O 1
ATOM 4094 N N . VAL A 1 289 ? -2.510 -16.210 -3.150 1.000 24.650 270 VAL AAA N 1
ATOM 4095 C CA . VAL A 1 289 ? -2.011 -17.464 -3.781 1.000 23.810 270 VAL AAA CA 1
ATOM 4096 C C . VAL A 1 289 ? -3.093 -18.531 -3.705 1.000 25.260 270 VAL AAA C 1
ATOM 4097 O O . VAL A 1 289 ? -3.870 -18.526 -2.728 1.000 24.470 270 VAL AAA O 1
ATOM 4110 N N . SER A 1 290 ? -3.188 -19.356 -4.753 1.000 26.050 271 SER AAA N 1
ATOM 4111 C CA . SER A 1 290 ? -3.978 -20.611 -4.775 1.000 26.840 271 SER AAA CA 1
ATOM 4112 C C . SER A 1 290 ? -3.111 -21.739 -5.323 1.000 26.520 271 SER AAA C 1
ATOM 4113 O O . SER A 1 290 ? -2.203 -21.470 -6.106 1.000 26.620 271 SER AAA O 1
ATOM 4121 N N . LYS A 1 291 ? -3.332 -22.939 -4.819 1.000 26.280 272 LYS AAA N 1
ATOM 4122 C CA . LYS A 1 291 ? -2.779 -24.201 -5.342 1.000 27.230 272 LYS AAA CA 1
ATOM 4123 C C . LYS A 1 291 ? -3.957 -25.127 -5.663 1.000 29.220 272 LYS AAA C 1
ATOM 4124 O O . LYS A 1 291 ? -4.741 -25.408 -4.729 1.000 28.690 272 LYS AAA O 1
ATOM 4143 N N . LYS A 1 292 ? -4.101 -25.525 -6.931 1.000 30.220 273 LYS AAA N 1
ATOM 4144 C CA . LYS A 1 292 ? -4.995 -26.620 -7.398 1.000 33.180 273 LYS AAA CA 1
ATOM 4145 C C . LYS A 1 292 ? -4.086 -27.674 -8.026 1.000 33.150 273 LYS AAA C 1
ATOM 4146 O O . LYS A 1 292 ? -3.558 -27.419 -9.128 1.000 31.850 273 LYS AAA O 1
ATOM 4165 N N . GLY A 1 293 ? -3.861 -28.780 -7.316 1.000 30.700 274 GLY AAA N 1
A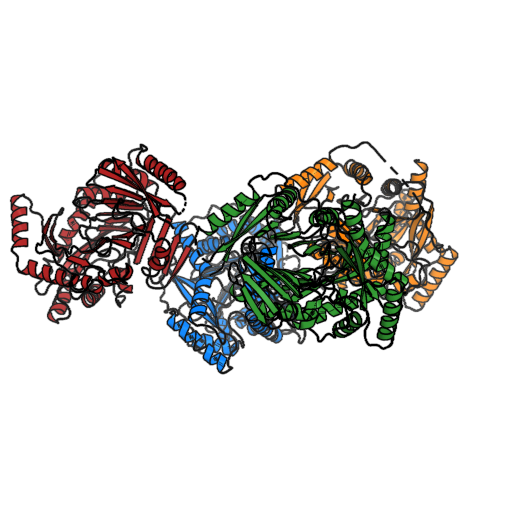TOM 4166 C CA . GLY A 1 293 ? -2.836 -29.778 -7.654 1.000 30.550 274 GLY AAA CA 1
ATOM 4167 C C . GLY A 1 293 ? -1.453 -29.149 -7.718 1.000 32.610 274 GLY AAA C 1
ATOM 4168 O O . GLY A 1 293 ? -0.945 -28.710 -6.683 1.000 31.730 274 GLY AAA O 1
ATOM 4172 N N . LYS A 1 294 ? -0.855 -29.094 -8.905 1.000 33.070 275 LYS AAA N 1
ATOM 4173 C CA . LYS A 1 294 ? 0.516 -28.562 -9.096 1.000 33.830 275 LYS AAA CA 1
ATOM 4174 C C . LYS A 1 294 ? 0.446 -27.106 -9.560 1.000 29.960 275 LYS AAA C 1
ATOM 4175 O O . LYS A 1 294 ? 1.507 -26.478 -9.619 1.000 28.470 275 LYS AAA O 1
ATOM 4194 N N . LEU A 1 295 ? -0.744 -26.583 -9.879 1.000 27.490 276 LEU AAA N 1
ATOM 4195 C CA . LEU A 1 295 ? -0.886 -25.219 -10.449 1.000 28.330 276 LEU AAA CA 1
ATOM 4196 C C . LEU A 1 295 ? -0.913 -24.177 -9.320 1.000 27.580 276 LEU AAA C 1
ATOM 4197 O O . LEU A 1 295 ? -1.867 -24.188 -8.531 1.000 28.350 276 LEU AAA O 1
ATOM 4213 N N . LEU A 1 296 ? 0.129 -23.336 -9.254 1.000 26.750 277 LEU AAA N 1
ATOM 4214 C CA . LEU A 1 296 ? 0.246 -22.148 -8.375 1.000 28.460 277 LEU AAA CA 1
ATOM 4215 C C . LEU A 1 296 ? -0.186 -20.897 -9.139 1.000 29.420 277 LEU AAA C 1
ATOM 4216 O O . LEU A 1 296 ? 0.244 -20.718 -10.292 1.000 29.030 277 LEU AAA O 1
ATOM 4232 N N . GLU A 1 297 ? -0.938 -20.025 -8.476 1.000 29.060 278 GLU AAA N 1
ATOM 4233 C CA . GLU A 1 297 ? -1.583 -18.838 -9.080 1.000 32.560 278 GLU AAA CA 1
ATOM 4234 C C . GLU A 1 297 ? -1.483 -17.687 -8.077 1.000 32.220 278 GLU AAA C 1
ATOM 4235 O O . GLU A 1 297 ? -1.792 -17.908 -6.876 1.000 27.200 278 GLU AAA O 1
ATOM 4247 N N . THR A 1 298 ? -1.076 -16.514 -8.550 1.000 29.580 279 THR AAA N 1
ATOM 4248 C CA . THR A 1 298 ? -1.289 -15.232 -7.850 1.000 30.980 279 THR AAA CA 1
ATOM 4249 C C . THR A 1 298 ? -1.949 -14.255 -8.833 1.000 29.220 279 THR AAA C 1
ATOM 4250 O O . THR A 1 298 ? -1.813 -14.469 -10.072 1.000 28.570 279 THR AAA O 1
ATOM 4261 N N . ARG A 1 299 ? -2.696 -13.277 -8.298 1.000 29.010 280 ARG AAA N 1
ATOM 4262 C CA . ARG A 1 299 ? -3.493 -12.301 -9.082 1.000 29.520 280 ARG AAA CA 1
ATOM 4263 C C . ARG A 1 299 ? -3.309 -10.889 -8.545 1.000 29.820 280 ARG AAA C 1
ATOM 4264 O O . ARG A 1 299 ? -4.221 -10.325 -7.936 1.000 29.120 280 ARG AAA O 1
ATOM 4285 N N . PRO A 1 300 ? -2.141 -10.260 -8.766 1.000 28.960 281 PRO AAA N 1
ATOM 4286 C CA . PRO A 1 300 ? -1.941 -8.882 -8.332 1.000 31.030 281 PRO AAA CA 1
ATOM 4287 C C . PRO A 1 300 ? -2.896 -7.922 -9.064 1.000 31.530 281 PRO AAA C 1
ATOM 4288 O O . PRO A 1 300 ? -3.045 -8.028 -10.281 1.000 31.790 281 PRO AAA O 1
ATOM 4299 N N . ILE A 1 301 ? -3.514 -7.022 -8.298 1.000 31.940 282 ILE AAA N 1
ATOM 4300 C CA . ILE A 1 301 ? -4.395 -5.929 -8.791 1.000 31.680 282 ILE AAA CA 1
ATOM 4301 C C . ILE A 1 301 ? -3.532 -4.685 -9.054 1.000 32.900 282 ILE AAA C 1
ATOM 4302 O O . ILE A 1 301 ? -2.730 -4.316 -8.186 1.000 31.020 282 ILE AAA O 1
ATOM 4318 N N . ALA A 1 302 ? -3.656 -4.109 -10.255 1.000 33.650 283 ALA AAA N 1
ATOM 4319 C CA . ALA A 1 302 ? -2.958 -2.881 -10.709 1.000 36.120 283 ALA AAA CA 1
ATOM 4320 C C . ALA A 1 302 ? -3.660 -1.661 -10.116 1.000 39.150 283 ALA AAA C 1
ATOM 4321 O O . ALA A 1 302 ? -2.987 -0.716 -9.664 1.000 42.150 283 ALA AAA O 1
ATOM 4328 N N . GLY A 1 303 ? -4.990 -1.700 -10.126 1.000 42.350 284 GLY AAA N 1
ATOM 4329 C CA . GLY A 1 303 ? -5.853 -0.644 -9.580 1.000 41.170 284 GLY AAA CA 1
ATOM 4330 C C . GLY A 1 303 ? -7.316 -0.987 -9.754 1.000 41.110 284 GLY AAA C 1
ATOM 4331 O O . GLY A 1 303 ? -7.644 -1.955 -10.484 1.000 37.750 284 GLY AAA O 1
ATOM 4335 N N . THR A 1 304 ? -8.163 -0.206 -9.092 1.000 45.150 285 THR AAA N 1
ATOM 4336 C CA . THR A 1 304 ? -9.627 -0.415 -8.977 1.000 49.090 285 THR AAA CA 1
ATOM 4337 C C . THR A 1 304 ? -10.283 0.923 -9.345 1.000 48.220 285 THR AAA C 1
ATOM 4338 O O . THR A 1 304 ? -9.647 1.968 -9.122 1.000 46.770 285 THR AAA O 1
ATOM 4349 N N . ARG A 1 305 ? -11.495 0.900 -9.893 1.000 51.030 286 ARG AAA N 1
ATOM 4350 C CA . ARG A 1 305 ? -12.173 2.104 -10.441 1.000 54.530 286 ARG AAA CA 1
ATOM 4351 C C . ARG A 1 305 ? -13.685 1.911 -10.331 1.000 53.700 286 ARG AAA C 1
ATOM 4352 O O . ARG A 1 305 ? -14.140 0.769 -10.516 1.000 55.870 286 ARG AAA O 1
ATOM 4373 N N . SER A 1 306 ? -14.432 2.982 -10.058 1.000 55.510 287 SER AAA N 1
ATOM 4374 C CA . SER A 1 306 ? -15.915 2.987 -10.127 1.000 54.000 287 SER AAA CA 1
ATOM 4375 C C . SER A 1 306 ? -16.310 2.637 -11.559 1.000 53.230 287 SER AAA C 1
ATOM 4376 O O . SER A 1 306 ? -15.764 3.269 -12.481 1.000 52.570 287 SER AAA O 1
ATOM 4384 N N . ARG A 1 307 ? -17.182 1.647 -11.730 1.000 49.080 288 ARG AAA N 1
ATOM 4385 C CA . ARG A 1 307 ? -17.834 1.333 -13.026 1.000 52.890 288 ARG AAA CA 1
ATOM 4386 C C . ARG A 1 307 ? -18.561 2.577 -13.542 1.000 54.600 288 ARG AAA C 1
ATOM 4387 O O . ARG A 1 307 ? -18.921 3.446 -12.720 1.000 54.250 288 ARG AAA O 1
ATOM 4408 N N . GLY A 1 308 ? -18.770 2.652 -14.855 1.000 54.570 289 GLY AAA N 1
ATOM 4409 C CA . GLY A 1 308 ? -19.590 3.695 -15.493 1.000 57.410 289 GLY AAA CA 1
ATOM 4410 C C . GLY A 1 308 ? -21.063 3.335 -15.420 1.000 63.700 289 GLY AAA C 1
ATOM 4411 O O . GLY A 1 308 ? -21.506 2.861 -14.355 1.000 72.120 289 GLY AAA O 1
ATOM 4415 N N . LYS A 1 309 ? -21.794 3.555 -16.515 1.000 68.510 290 LYS AAA N 1
ATOM 4416 C CA . LYS A 1 309 ? -23.255 3.305 -16.636 1.000 68.000 290 LYS AAA CA 1
ATOM 4417 C C . LYS A 1 309 ? -23.531 2.491 -17.904 1.000 68.610 290 LYS AAA C 1
ATOM 4418 O O . LYS A 1 309 ? -24.601 1.869 -17.997 1.000 68.130 290 LYS AAA O 1
ATOM 4437 N N . THR A 1 310 ? -22.587 2.491 -18.839 1.000 69.930 291 THR AAA N 1
ATOM 4438 C CA . THR A 1 310 ? -22.654 1.764 -20.129 1.000 75.310 291 THR AAA CA 1
ATOM 4439 C C . THR A 1 310 ? -21.313 1.049 -20.328 1.000 74.580 291 THR AAA C 1
ATOM 4440 O O . THR A 1 310 ? -20.338 1.430 -19.654 1.000 73.100 291 THR AAA O 1
ATOM 4451 N N . ASN A 1 311 ? -21.260 0.059 -21.216 1.000 74.530 292 ASN AAA N 1
ATOM 4452 C CA . ASN A 1 311 ? -20.022 -0.713 -21.505 1.000 76.910 292 ASN AAA CA 1
ATOM 4453 C C . ASN A 1 311 ? -18.964 0.204 -22.134 1.000 75.350 292 ASN AAA C 1
ATOM 4454 O O . ASN A 1 311 ? -17.782 0.060 -21.761 1.000 72.440 292 ASN AAA O 1
ATOM 4465 N N . GLU A 1 312 ? -19.369 1.110 -23.034 1.000 76.360 293 GLU AAA N 1
ATOM 4466 C CA . GLU A 1 312 ? -18.472 2.100 -23.704 1.000 73.120 293 GLU AAA CA 1
ATOM 4467 C C . GLU A 1 312 ? -17.764 2.941 -22.628 1.000 65.090 293 GLU AAA C 1
ATOM 4468 O O . GLU A 1 312 ? -16.558 3.224 -22.792 1.000 55.880 293 GLU AAA O 1
ATOM 4480 N N . GLU A 1 313 ? -18.480 3.300 -21.557 1.000 59.610 294 GLU AAA N 1
ATOM 4481 C CA . GLU A 1 313 ? -17.979 4.152 -20.440 1.000 61.360 294 GLU AAA CA 1
ATOM 4482 C C . GLU A 1 313 ? -16.953 3.357 -19.617 1.000 57.940 294 GLU AAA C 1
ATOM 4483 O O . GLU A 1 313 ? -15.909 3.932 -19.249 1.000 53.560 294 GLU AAA O 1
ATOM 4495 N N . ASP A 1 314 ? -17.242 2.080 -19.344 1.000 55.880 295 ASP AAA N 1
ATOM 4496 C CA . ASP A 1 314 ? -16.349 1.146 -18.606 1.000 55.390 295 ASP AAA CA 1
ATOM 4497 C C . ASP A 1 314 ? -15.067 0.926 -19.423 1.000 48.950 295 ASP AAA C 1
ATOM 4498 O O . ASP A 1 314 ? -13.988 0.939 -18.825 1.000 49.030 295 ASP AAA O 1
ATOM 4507 N N . GLU A 1 315 ? -15.175 0.754 -20.740 1.000 46.490 296 GLU AAA N 1
ATOM 4508 C CA . GLU A 1 315 ? -14.006 0.556 -21.636 1.000 48.860 296 GLU AAA CA 1
ATOM 4509 C C . GLU A 1 315 ? -13.064 1.754 -21.479 1.000 44.530 296 GLU AAA C 1
ATOM 4510 O O . GLU A 1 315 ? -11.849 1.552 -21.231 1.000 44.120 296 GLU AAA O 1
ATOM 4522 N N . ALA A 1 316 ? -13.618 2.960 -21.568 1.000 38.880 297 ALA AAA N 1
ATOM 4523 C CA . ALA A 1 316 ? -12.867 4.232 -21.514 1.000 40.370 297 ALA AAA CA 1
ATOM 4524 C C . ALA A 1 316 ? -12.278 4.427 -20.107 1.000 39.390 297 ALA AAA C 1
ATOM 4525 O O . ALA A 1 316 ? -11.107 4.837 -20.019 1.000 38.530 297 ALA AAA O 1
ATOM 4532 N N . LEU A 1 317 ? -13.038 4.124 -19.045 1.000 38.700 298 LEU AAA N 1
ATOM 4533 C CA . LEU A 1 317 ? -12.580 4.327 -17.640 1.000 38.610 298 LEU AAA CA 1
ATOM 4534 C C . LEU A 1 317 ? -11.505 3.283 -17.298 1.000 36.220 298 LEU AAA C 1
ATOM 4535 O O . LEU A 1 317 ? -10.510 3.652 -16.684 1.000 36.920 298 LEU AAA O 1
ATOM 4551 N N . ALA A 1 318 ? -11.645 2.041 -17.756 1.000 34.340 299 ALA AAA N 1
ATOM 4552 C CA . ALA A 1 318 ? -10.599 1.002 -17.583 1.000 38.650 299 ALA AAA CA 1
ATOM 4553 C C . ALA A 1 318 ? -9.317 1.419 -18.337 1.000 41.060 299 ALA AAA C 1
ATOM 4554 O O . ALA A 1 318 ? -8.216 1.367 -17.729 1.000 43.330 299 ALA AAA O 1
ATOM 4561 N N . ASN A 1 319 ? -9.455 1.809 -19.612 1.000 40.390 300 ASN AAA N 1
ATOM 4562 C CA . ASN A 1 319 ? -8.338 2.221 -20.504 1.000 37.570 300 ASN AAA CA 1
ATOM 4563 C C . ASN A 1 319 ? -7.540 3.356 -19.853 1.000 37.210 300 ASN AAA C 1
ATOM 4564 O O . ASN A 1 319 ? -6.326 3.419 -20.077 1.000 38.970 300 ASN AAA O 1
ATOM 4575 N N . GLU A 1 320 ? -8.175 4.223 -19.072 1.000 37.760 301 GLU AAA N 1
ATOM 4576 C CA . GLU A 1 320 ? -7.466 5.356 -18.421 1.000 42.090 301 GLU AAA CA 1
ATOM 4577 C C . GLU A 1 320 ? -6.465 4.826 -17.386 1.000 38.900 301 GLU AAA C 1
ATOM 4578 O O . GLU A 1 320 ? -5.392 5.422 -17.268 1.000 40.740 301 GLU AAA O 1
ATOM 4590 N N . LEU A 1 321 ? -6.813 3.770 -16.646 1.000 39.310 302 LEU AAA N 1
ATOM 4591 C CA . LEU A 1 321 ? -5.871 3.075 -15.720 1.000 38.930 302 LEU AAA CA 1
ATOM 4592 C C . LEU A 1 321 ? -4.855 2.287 -16.560 1.000 32.700 302 LEU AAA C 1
ATOM 4593 O O . LEU A 1 321 ? -3.656 2.510 -16.371 1.000 31.490 302 LEU AAA O 1
ATOM 4609 N N . ILE A 1 322 ? -5.311 1.429 -17.477 1.000 30.830 303 ILE AAA N 1
ATOM 4610 C CA . ILE A 1 322 ? -4.420 0.554 -18.298 1.000 30.360 303 ILE AAA CA 1
ATOM 4611 C C . ILE A 1 322 ? -3.393 1.412 -19.071 1.000 32.400 303 ILE AAA C 1
ATOM 4612 O O . ILE A 1 322 ? -2.205 0.978 -19.174 1.000 30.450 303 ILE AAA O 1
ATOM 4628 N N . HIS A 1 323 ? -3.800 2.582 -19.595 1.000 30.530 304 HIS AAA N 1
ATOM 4629 C CA . HIS A 1 323 ? -2.931 3.450 -20.437 1.000 34.190 304 HIS AAA CA 1
ATOM 4630 C C . HIS A 1 323 ? -2.063 4.399 -19.594 1.000 32.880 304 HIS AAA C 1
ATOM 4631 O O . HIS A 1 323 ? -1.269 5.130 -20.189 1.000 34.140 304 HIS AAA O 1
ATOM 4646 N N . ASN A 1 324 ? -2.202 4.419 -18.271 1.000 33.390 305 ASN AAA N 1
ATOM 4647 C CA . ASN A 1 324 ? -1.391 5.302 -17.388 1.000 34.310 305 ASN AAA CA 1
ATOM 4648 C C . ASN A 1 324 ? 0.030 4.734 -17.328 1.000 33.780 305 ASN AAA C 1
ATOM 4649 O O . ASN A 1 324 ? 0.184 3.620 -16.794 1.000 33.220 305 ASN AAA O 1
ATOM 4660 N N . GLU A 1 325 ? 1.025 5.429 -17.878 1.000 32.560 306 GLU AAA N 1
ATOM 4661 C CA . GLU A 1 325 ? 2.412 4.883 -17.971 1.000 37.470 306 GLU AAA CA 1
ATOM 4662 C C . GLU A 1 325 ? 2.995 4.720 -16.560 1.000 34.460 306 GLU AAA C 1
ATOM 4663 O O . GLU A 1 325 ? 3.622 3.677 -16.309 1.000 35.250 306 GLU AAA O 1
ATOM 4675 N N . LYS A 1 326 ? 2.734 5.650 -15.647 1.000 32.490 307 LYS AAA N 1
ATOM 4676 C CA . LYS A 1 326 ? 3.305 5.589 -14.275 1.000 35.780 307 LYS AAA CA 1
ATOM 4677 C C . LYS A 1 326 ? 2.756 4.364 -13.531 1.000 34.250 307 LYS AAA C 1
ATOM 4678 O O . LYS A 1 326 ? 3.578 3.620 -12.943 1.000 31.160 307 LYS AAA O 1
ATOM 4697 N N . GLU A 1 327 ? 1.431 4.178 -13.567 1.000 32.370 308 GLU AAA N 1
ATOM 4698 C CA . GLU A 1 327 ? 0.690 3.062 -12.916 1.000 35.180 308 GLU AAA CA 1
ATOM 4699 C C . GLU A 1 327 ? 1.136 1.747 -13.548 1.000 33.800 308 GLU AAA C 1
ATOM 4700 O O . GLU A 1 327 ? 1.415 0.798 -12.797 1.000 33.380 308 GLU AAA O 1
ATOM 4712 N N . ARG A 1 328 ? 1.189 1.696 -14.880 1.000 30.460 309 ARG AAA N 1
ATOM 4713 C CA . ARG A 1 328 ? 1.599 0.477 -15.604 1.000 31.420 309 ARG AAA CA 1
ATOM 4714 C C . ARG A 1 328 ? 2.995 0.060 -15.120 1.000 29.950 309 ARG AAA C 1
ATOM 4715 O O . ARG A 1 328 ? 3.191 -1.133 -14.886 1.000 30.290 309 ARG AAA O 1
ATOM 4736 N N . ALA A 1 329 ? 3.942 0.996 -15.005 1.000 29.390 310 ALA AAA N 1
ATOM 4737 C CA . ALA A 1 329 ? 5.337 0.678 -14.628 1.000 30.660 310 ALA AAA CA 1
ATOM 4738 C C . ALA A 1 329 ? 5.373 0.206 -13.165 1.000 27.790 310 ALA AAA C 1
ATOM 4739 O O . ALA A 1 329 ? 6.048 -0.776 -12.891 1.000 29.600 310 ALA AAA O 1
ATOM 4746 N N . GLU A 1 330 ? 4.639 0.839 -12.256 1.000 30.150 311 GLU AAA N 1
ATOM 4747 C CA . GLU A 1 330 ? 4.525 0.326 -10.864 1.000 31.280 311 GLU AAA CA 1
ATOM 4748 C C . GLU A 1 330 ? 4.023 -1.130 -10.914 1.000 30.140 311 GLU AAA C 1
ATOM 4749 O O . GLU A 1 330 ? 4.659 -1.983 -10.278 1.000 32.790 311 GLU AAA O 1
ATOM 4761 N N . HIS A 1 331 ? 2.978 -1.427 -11.696 1.000 27.950 312 HIS AAA N 1
ATOM 4762 C CA . HIS A 1 331 ? 2.348 -2.775 -11.781 1.000 27.540 312 HIS AAA CA 1
ATOM 4763 C C . HIS A 1 331 ? 3.338 -3.778 -12.366 1.000 28.270 312 HIS AAA C 1
ATOM 4764 O O . HIS A 1 331 ? 3.445 -4.881 -11.805 1.000 28.940 312 HIS AAA O 1
ATOM 4779 N N . VAL A 1 332 ? 4.024 -3.425 -13.461 1.000 29.780 313 VAL AAA N 1
ATOM 4780 C CA . VAL A 1 332 ? 5.061 -4.305 -14.085 1.000 28.780 313 VAL AAA CA 1
ATOM 4781 C C . VAL A 1 332 ? 6.092 -4.665 -13.003 1.000 27.950 313 VAL AAA C 1
ATOM 4782 O O . VAL A 1 332 ? 6.484 -5.803 -12.913 1.000 26.100 313 VAL AAA O 1
ATOM 4795 N N . MET A 1 333 ? 6.546 -3.713 -12.209 1.000 30.920 314 MET AAA N 1
ATOM 4796 C CA . MET A 1 333 ? 7.517 -4.017 -11.133 1.000 34.200 314 MET AAA CA 1
ATOM 4797 C C . MET A 1 333 ? 6.966 -5.102 -10.187 1.000 31.520 314 MET AAA C 1
ATOM 4798 O O . MET A 1 333 ? 7.725 -6.011 -9.842 1.000 29.070 314 MET AAA O 1
ATOM 4812 N N . LEU A 1 334 ? 5.700 -5.028 -9.779 1.000 30.100 315 LEU AAA N 1
ATOM 4813 C CA . LEU A 1 334 ? 5.134 -5.953 -8.760 1.000 30.780 315 LEU AAA CA 1
ATOM 4814 C C . LEU A 1 334 ? 4.796 -7.295 -9.415 1.000 29.890 315 LEU AAA C 1
ATOM 4815 O O . LEU A 1 334 ? 5.056 -8.311 -8.767 1.000 28.660 315 LEU AAA O 1
ATOM 4831 N N . VAL A 1 335 ? 4.329 -7.327 -10.669 1.000 27.850 316 VAL AAA N 1
ATOM 4832 C CA . VAL A 1 335 ? 4.136 -8.619 -11.415 1.000 28.210 316 VAL AAA CA 1
ATOM 4833 C C . VAL A 1 335 ? 5.462 -9.393 -11.480 1.000 27.310 316 VAL AAA C 1
ATOM 4834 O O . VAL A 1 335 ? 5.444 -10.606 -11.262 1.000 26.670 316 VAL AAA O 1
ATOM 4847 N N . ASP A 1 336 ? 6.554 -8.707 -11.811 1.000 28.280 317 ASP AAA N 1
ATOM 4848 C CA . ASP A 1 336 ? 7.931 -9.255 -11.871 1.000 29.150 317 ASP AAA CA 1
ATOM 4849 C C . ASP A 1 336 ? 8.322 -9.773 -10.486 1.000 28.190 317 ASP AAA C 1
ATOM 4850 O O . ASP A 1 336 ? 8.890 -10.873 -10.424 1.000 28.310 317 ASP AAA O 1
ATOM 4859 N N . LEU A 1 337 ? 8.009 -9.025 -9.426 1.000 28.730 318 LEU AAA N 1
ATOM 4860 C CA . LEU A 1 337 ? 8.227 -9.472 -8.023 1.000 31.210 318 LEU AAA CA 1
ATOM 4861 C C . LEU A 1 337 ? 7.479 -10.796 -7.783 1.000 29.170 318 LEU AAA C 1
ATOM 4862 O O . LEU A 1 337 ? 8.095 -11.743 -7.282 1.000 29.140 318 LEU AAA O 1
ATOM 4878 N N . GLU A 1 338 ? 6.205 -10.883 -8.154 1.000 27.690 319 GLU AAA N 1
ATOM 4879 C CA . GLU A 1 338 ? 5.392 -12.118 -8.001 1.000 27.480 319 GLU AAA CA 1
ATOM 4880 C C . GLU A 1 338 ? 6.007 -13.257 -8.812 1.000 27.690 319 GLU AAA C 1
ATOM 4881 O O . GLU A 1 338 ? 5.999 -14.391 -8.330 1.000 26.160 319 GLU AAA O 1
ATOM 4893 N N . ARG A 1 339 ? 6.535 -12.999 -10.004 1.000 28.140 320 ARG AAA N 1
ATOM 4894 C CA . ARG A 1 339 ? 7.159 -14.085 -10.799 1.000 28.890 320 ARG AAA CA 1
ATOM 4895 C C . ARG A 1 339 ? 8.380 -14.608 -10.050 1.000 29.630 320 ARG AAA C 1
ATOM 4896 O O . ARG A 1 339 ? 8.531 -15.825 -9.956 1.000 29.650 320 ARG AAA O 1
ATOM 4917 N N . ASN A 1 340 ? 9.215 -13.721 -9.528 1.000 29.760 321 ASN AAA N 1
ATOM 4918 C CA A ASN A 1 340 ? 10.418 -14.158 -8.776 0.500 31.080 321 ASN AAA CA 1
ATOM 4919 C CA B ASN A 1 340 ? 10.410 -14.075 -8.715 0.500 31.420 321 ASN AAA CA 1
ATOM 4920 C C . ASN A 1 340 ? 9.963 -14.904 -7.505 1.000 31.850 321 ASN AAA C 1
ATOM 4921 O O . ASN A 1 340 ? 10.637 -15.890 -7.176 1.000 33.140 321 ASN AAA O 1
ATOM 4941 N N . ASP A 1 341 ? 8.851 -14.500 -6.867 1.000 31.000 322 ASP AAA N 1
ATOM 4942 C CA . ASP A 1 341 ? 8.255 -15.194 -5.681 1.000 32.700 322 ASP AAA CA 1
ATOM 4943 C C . ASP A 1 341 ? 7.809 -16.619 -6.066 1.000 29.680 322 ASP AAA C 1
ATOM 4944 O O . ASP A 1 341 ? 8.323 -17.574 -5.471 1.000 27.860 322 ASP AAA O 1
ATOM 4953 N N . LEU A 1 342 ? 6.899 -16.783 -7.026 1.000 30.660 323 LEU AAA N 1
ATOM 4954 C CA . LEU A 1 342 ? 6.486 -18.131 -7.522 1.000 30.640 323 LEU AAA CA 1
ATOM 4955 C C . LEU A 1 342 ? 7.710 -18.900 -8.019 1.000 30.410 323 LEU AAA C 1
ATOM 4956 O O . LEU A 1 342 ? 7.709 -20.141 -7.902 1.000 31.830 323 LEU AAA O 1
ATOM 4972 N N . GLY A 1 343 ? 8.684 -18.190 -8.591 1.000 30.160 324 GLY AAA N 1
ATOM 4973 C CA . GLY A 1 343 ? 9.949 -18.764 -9.077 1.000 31.900 324 GLY AAA CA 1
ATOM 4974 C C . GLY A 1 343 ? 10.635 -19.599 -8.011 1.000 32.520 324 GLY AAA C 1
ATOM 4975 O O . GLY A 1 343 ? 11.209 -20.624 -8.377 1.000 33.780 324 GLY AAA O 1
ATOM 4979 N N . ARG A 1 344 ? 10.569 -19.185 -6.740 1.000 31.860 325 ARG AAA N 1
ATOM 4980 C CA . ARG A 1 344 ? 11.281 -19.849 -5.618 1.000 33.360 325 ARG AAA CA 1
ATOM 4981 C C . ARG A 1 344 ? 10.741 -21.273 -5.403 1.000 31.160 325 ARG AAA C 1
ATOM 4982 O O . ARG A 1 344 ? 11.493 -22.092 -4.844 1.000 30.420 325 ARG AAA O 1
ATOM 5003 N N . VAL A 1 345 ? 9.522 -21.603 -5.836 1.000 25.770 326 VAL AAA N 1
ATOM 5004 C CA . VAL A 1 345 ? 8.960 -22.961 -5.571 1.000 27.800 326 VAL AAA CA 1
ATOM 5005 C C . VAL A 1 345 ? 8.386 -23.597 -6.838 1.000 27.190 326 VAL AAA C 1
ATOM 5006 O O . VAL A 1 345 ? 7.782 -24.672 -6.725 1.000 26.770 326 VAL AAA O 1
ATOM 5019 N N . SER A 1 346 ? 8.592 -22.990 -7.995 1.000 26.890 327 SER AAA N 1
ATOM 5020 C CA . SER A 1 346 ? 8.052 -23.502 -9.276 1.000 28.710 327 SER AAA CA 1
ATOM 5021 C C . SER A 1 346 ? 9.181 -24.111 -10.097 1.000 28.980 327 SER AAA C 1
ATOM 5022 O O . SER A 1 346 ? 10.342 -23.705 -9.922 1.000 25.060 327 SER AAA O 1
ATOM 5030 N N . ARG A 1 347 ? 8.827 -25.012 -11.006 1.000 32.240 328 ARG AAA N 1
ATOM 5031 C CA . ARG A 1 347 ? 9.794 -25.602 -11.967 1.000 33.790 328 ARG AAA CA 1
ATOM 5032 C C . ARG A 1 347 ? 10.344 -24.463 -12.825 1.000 30.620 328 ARG AAA C 1
ATOM 5033 O O . ARG A 1 347 ? 9.575 -23.613 -13.265 1.000 28.030 328 ARG AAA O 1
ATOM 5054 N N . TYR A 1 348 ? 11.664 -24.407 -12.969 1.000 31.560 329 TYR AAA N 1
ATOM 5055 C CA . TYR A 1 348 ? 12.361 -23.333 -13.707 1.000 31.580 329 TYR AAA CA 1
ATOM 5056 C C . TYR A 1 348 ? 11.772 -23.265 -15.119 1.000 28.070 329 TYR AAA C 1
ATOM 5057 O O . TYR A 1 348 ? 11.598 -24.326 -15.762 1.000 29.580 329 TYR AAA O 1
ATOM 5075 N N . GLY A 1 349 ? 11.431 -22.055 -15.548 1.000 25.050 330 GLY AAA N 1
ATOM 5076 C CA . GLY A 1 349 ? 10.886 -21.752 -16.880 1.000 26.190 330 GLY AAA CA 1
ATOM 5077 C C . GLY A 1 349 ? 9.403 -22.008 -16.977 1.000 26.950 330 GLY AAA C 1
ATOM 5078 O O . GLY A 1 349 ? 8.877 -21.816 -18.073 1.000 26.840 330 GLY AAA O 1
ATOM 5082 N N . SER A 1 350 ? 8.747 -22.416 -15.881 1.000 28.300 331 SER AAA N 1
ATOM 5083 C CA . SER A 1 350 ? 7.289 -22.704 -15.836 1.000 27.740 331 SER AAA CA 1
ATOM 5084 C C . SER A 1 350 ? 6.509 -21.450 -15.415 1.000 29.400 331 SER AAA C 1
ATOM 5085 O O . SER A 1 350 ? 5.288 -21.450 -15.589 1.000 30.150 331 SER AAA O 1
ATOM 5093 N N . VAL A 1 351 ? 7.157 -20.411 -14.887 1.000 26.660 332 VAL AAA N 1
ATOM 5094 C CA . VAL A 1 351 ? 6.391 -19.250 -14.363 1.000 28.890 332 VAL AAA CA 1
ATOM 5095 C C . VAL A 1 351 ? 6.008 -18.392 -15.561 1.000 30.070 332 VAL AAA C 1
ATOM 5096 O O . VAL A 1 351 ? 6.905 -18.023 -16.325 1.000 30.820 332 VAL AAA O 1
ATOM 5109 N N . ARG A 1 352 ? 4.722 -18.096 -15.723 1.000 32.110 333 ARG AAA N 1
ATOM 5110 C CA . ARG A 1 352 ? 4.248 -17.294 -16.876 1.000 34.430 333 ARG AAA CA 1
ATOM 5111 C C . ARG A 1 352 ? 3.169 -16.324 -16.421 1.000 32.570 333 ARG AAA C 1
ATOM 5112 O O . ARG A 1 352 ? 2.512 -16.596 -15.410 1.000 30.850 333 ARG AAA O 1
ATOM 5133 N N . VAL A 1 353 ? 3.024 -15.223 -17.153 1.000 30.090 334 VAL AAA N 1
ATOM 5134 C CA . VAL A 1 353 ? 1.948 -14.222 -16.949 1.000 30.670 334 VAL AAA CA 1
ATOM 5135 C C . VAL A 1 353 ? 0.869 -14.549 -17.984 1.000 33.760 334 VAL AAA C 1
ATOM 5136 O O . VAL A 1 353 ? 1.084 -14.213 -19.149 1.000 34.590 334 VAL AAA O 1
ATOM 5149 N N . ASN A 1 354 ? -0.207 -15.244 -17.602 1.000 34.240 335 ASN AAA N 1
ATOM 5150 C CA . ASN A 1 354 ? -1.211 -15.742 -18.574 1.000 36.710 335 ASN AAA CA 1
ATOM 5151 C C . ASN A 1 354 ? -2.247 -14.641 -18.840 1.000 41.160 335 ASN AAA C 1
ATOM 5152 O O . ASN A 1 354 ? -2.859 -14.666 -19.913 1.000 42.940 335 ASN AAA O 1
ATOM 5163 N N . GLU A 1 355 ? -2.419 -13.684 -17.921 1.000 41.540 336 GLU AAA N 1
ATOM 5164 C CA . GLU A 1 355 ? -3.253 -12.471 -18.139 1.000 41.240 336 GLU AAA CA 1
ATOM 5165 C C . GLU A 1 355 ? -2.488 -11.246 -17.647 1.000 38.000 336 GLU AAA C 1
ATOM 5166 O O . GLU A 1 355 ? -1.905 -11.308 -16.542 1.000 34.710 336 GLU AAA O 1
ATOM 5178 N N . PHE A 1 356 ? -2.504 -10.154 -18.409 1.000 38.200 337 PHE AAA N 1
ATOM 5179 C CA . PHE A 1 356 ? -1.786 -8.911 -18.024 1.000 38.570 337 PHE AAA CA 1
ATOM 5180 C C . PHE A 1 356 ? -2.734 -7.722 -18.142 1.000 37.030 337 PHE AAA C 1
ATOM 5181 O O . PHE A 1 356 ? -3.198 -7.406 -19.244 1.000 37.960 337 PHE AAA O 1
ATOM 5198 N N . MET A 1 357 ? -3.016 -7.107 -16.999 1.000 34.640 338 MET AAA N 1
ATOM 5199 C CA . MET A 1 357 ? -3.912 -5.933 -16.856 1.000 36.740 338 MET AAA CA 1
ATOM 5200 C C . MET A 1 357 ? -5.259 -6.203 -17.544 1.000 36.250 338 MET AAA C 1
ATOM 5201 O O . MET A 1 357 ? -5.794 -5.300 -18.206 1.000 34.670 338 MET AAA O 1
ATOM 5215 N N . ALA A 1 358 ? -5.823 -7.386 -17.290 1.000 33.920 339 ALA AAA N 1
ATOM 5216 C CA . ALA A 1 358 ? -7.212 -7.762 -17.637 1.000 35.430 339 ALA AAA CA 1
ATOM 5217 C C . ALA A 1 358 ? -8.188 -6.973 -16.765 1.000 35.570 339 ALA AAA C 1
ATOM 5218 O O . ALA A 1 358 ? -7.800 -6.501 -15.690 1.000 38.070 339 ALA AAA O 1
ATOM 5225 N N . ILE A 1 359 ? -9.417 -6.834 -17.252 1.000 39.240 340 ILE AAA N 1
ATOM 5226 C CA . ILE A 1 359 ? -10.505 -6.057 -16.604 1.000 41.060 340 ILE AAA CA 1
ATOM 5227 C C . ILE A 1 359 ? -11.427 -7.052 -15.896 1.000 39.950 340 ILE AAA C 1
ATOM 5228 O O . ILE A 1 359 ? -11.931 -7.963 -16.556 1.000 39.470 340 ILE AAA O 1
ATOM 5244 N N . GLU A 1 360 ? -11.587 -6.879 -14.586 1.000 39.350 341 GLU AAA N 1
ATOM 5245 C CA . GLU A 1 360 ? -12.464 -7.698 -13.714 1.000 45.850 341 GLU AAA CA 1
ATOM 5246 C C . GLU A 1 360 ? -13.558 -6.767 -13.193 1.000 40.810 341 GLU AAA C 1
ATOM 5247 O O . GLU A 1 360 ? -13.236 -5.865 -12.421 1.000 41.160 341 GLU AAA O 1
ATOM 5259 N N . LYS A 1 361 ? -14.784 -6.931 -13.676 1.000 44.430 342 LYS AAA N 1
ATOM 5260 C CA . LYS A 1 361 ? -15.939 -6.077 -13.292 1.000 52.810 342 LYS AAA CA 1
ATOM 5261 C C . LYS A 1 361 ? -16.915 -6.906 -12.455 1.000 51.780 342 LYS AAA C 1
ATOM 5262 O O . LYS A 1 361 ? -17.124 -8.089 -12.784 1.000 49.550 342 LYS AAA O 1
ATOM 5281 N N . TYR A 1 362 ? -17.479 -6.299 -11.415 1.000 52.020 343 TYR AAA N 1
ATOM 5282 C CA . TYR A 1 362 ? -18.564 -6.882 -10.590 1.000 53.340 343 TYR AAA CA 1
ATOM 5283 C C . TYR A 1 362 ? -19.111 -5.764 -9.700 1.000 58.610 343 TYR AAA C 1
ATOM 5284 O O . TYR A 1 362 ? -18.320 -4.902 -9.267 1.000 56.320 343 TYR AAA O 1
ATOM 5302 N N . SER A 1 363 ? -20.426 -5.777 -9.462 1.000 62.370 344 SER AAA N 1
ATOM 5303 C CA . SER A 1 363 ? -21.181 -4.756 -8.688 1.000 64.630 344 SER AAA CA 1
ATOM 5304 C C . SER A 1 363 ? -20.861 -3.363 -9.260 1.000 64.920 344 SER AAA C 1
ATOM 5305 O O . SER A 1 363 ? -20.982 -3.199 -10.495 1.000 61.070 344 SER AAA O 1
ATOM 5313 N N . HIS A 1 364 ? -20.451 -2.405 -8.422 1.000 62.360 345 HIS AAA N 1
ATOM 5314 C CA . HIS A 1 364 ? -20.202 -0.999 -8.831 1.000 62.680 345 HIS AAA CA 1
ATOM 5315 C C . HIS A 1 364 ? -18.714 -0.785 -9.141 1.000 58.460 345 HIS AAA C 1
ATOM 5316 O O . HIS A 1 364 ? -18.322 0.390 -9.252 1.000 55.840 345 HIS AAA O 1
ATOM 5331 N N . VAL A 1 365 ? -17.916 -1.852 -9.295 1.000 54.710 346 VAL AAA N 1
ATOM 5332 C CA . VAL A 1 365 ? -16.424 -1.737 -9.278 1.000 52.800 346 VAL AAA CA 1
ATOM 5333 C C . VAL A 1 365 ? -15.781 -2.517 -10.436 1.000 45.910 346 VAL AAA C 1
ATOM 5334 O O . VAL A 1 365 ? -16.342 -3.503 -10.937 1.000 42.980 346 VAL AAA O 1
ATOM 5347 N N . MET A 1 366 ? -14.598 -2.054 -10.818 1.000 46.540 347 MET AAA N 1
ATOM 5348 C CA . MET A 1 366 ? -13.766 -2.554 -11.937 1.000 46.860 347 MET AAA CA 1
ATOM 5349 C C . MET A 1 366 ? -12.362 -2.744 -11.371 1.000 41.910 347 MET AAA C 1
ATOM 5350 O O . MET A 1 366 ? -11.881 -1.796 -10.725 1.000 36.010 347 MET AAA O 1
ATOM 5364 N N . HIS A 1 367 ? -11.756 -3.913 -11.565 1.000 40.010 348 HIS AAA N 1
ATOM 5365 C CA . HIS A 1 367 ? -10.343 -4.169 -11.190 1.000 39.860 348 HIS AAA CA 1
ATOM 5366 C C . HIS A 1 367 ? -9.523 -4.372 -12.453 1.000 39.790 348 HIS AAA C 1
ATOM 5367 O O . HIS A 1 367 ? -9.972 -5.108 -13.363 1.000 39.100 348 HIS AAA O 1
ATOM 5382 N N . ILE A 1 368 ? -8.374 -3.710 -12.503 1.000 36.480 349 ILE AAA N 1
ATOM 5383 C CA . ILE A 1 368 ? -7.315 -4.018 -13.491 1.000 34.590 349 ILE AAA CA 1
ATOM 5384 C C . ILE A 1 368 ? -6.356 -4.976 -12.776 1.000 32.560 349 ILE AAA C 1
ATOM 5385 O O . ILE A 1 368 ? -5.762 -4.572 -11.742 1.000 27.080 349 ILE AAA O 1
ATOM 5401 N N . VAL A 1 369 ? -6.271 -6.213 -13.272 1.000 32.360 350 VAL AAA N 1
ATOM 5402 C CA . VAL A 1 369 ? -5.631 -7.351 -12.543 1.000 33.630 350 VAL AAA CA 1
ATOM 5403 C C . VAL A 1 369 ? -4.830 -8.232 -13.519 1.000 31.680 350 VAL AAA C 1
ATOM 5404 O O . VAL A 1 369 ? -5.277 -8.439 -14.679 1.000 31.910 350 VAL AAA O 1
ATOM 5417 N N . SER A 1 370 ? -3.699 -8.753 -13.049 1.000 28.440 351 SER AAA N 1
ATOM 5418 C CA . SER A 1 370 ? -2.824 -9.685 -13.793 1.000 27.800 351 SER AAA CA 1
ATOM 5419 C C . SER A 1 370 ? -2.883 -11.051 -13.114 1.000 28.940 351 SER AAA C 1
ATOM 5420 O O . SER A 1 370 ? -3.300 -11.126 -11.941 1.000 32.200 351 SER AAA O 1
ATOM 5428 N N . ASN A 1 371 ? -2.541 -12.096 -13.864 1.000 27.820 352 ASN AAA N 1
ATOM 5429 C CA . ASN A 1 371 ? -2.589 -13.494 -13.405 1.000 29.110 352 ASN AAA CA 1
ATOM 5430 C C . ASN A 1 371 ? -1.221 -14.103 -13.684 1.000 30.370 352 ASN AAA C 1
ATOM 5431 O O . ASN A 1 371 ? -0.816 -14.182 -14.867 1.000 28.280 352 ASN AAA O 1
ATOM 5442 N N . VAL A 1 372 ? -0.529 -14.489 -12.615 1.000 28.720 353 VAL AAA N 1
ATOM 5443 C CA . VAL A 1 372 ? 0.777 -15.185 -12.702 1.000 28.930 353 VAL AAA CA 1
ATOM 5444 C C . VAL A 1 372 ? 0.596 -16.635 -12.264 1.000 27.950 353 VAL AAA C 1
ATOM 5445 O O . VAL A 1 372 ? -0.083 -16.883 -11.240 1.000 30.230 353 VAL AAA O 1
ATOM 5458 N N . GLN A 1 373 ? 1.198 -17.553 -13.014 1.000 27.850 354 GLN AAA N 1
ATOM 5459 C CA . GLN A 1 373 ? 1.078 -19.014 -12.816 1.000 29.140 354 GLN AAA CA 1
ATOM 5460 C C . GLN A 1 373 ? 2.463 -19.649 -12.742 1.000 27.790 354 GLN AAA C 1
ATOM 5461 O O . GLN A 1 373 ? 3.394 -19.115 -13.312 1.000 30.910 354 GLN AAA O 1
ATOM 5475 N N . GLY A 1 374 ? 2.551 -20.775 -12.063 1.000 28.370 355 GLY AAA N 1
ATOM 5476 C CA . GLY A 1 374 ? 3.745 -21.631 -12.014 1.000 31.240 355 GLY AAA CA 1
ATOM 5477 C C . GLY A 1 374 ? 3.326 -23.062 -11.763 1.000 32.640 355 GLY AAA C 1
ATOM 5478 O O . GLY A 1 374 ? 2.205 -23.258 -11.278 1.000 31.060 355 GLY AAA O 1
ATOM 5482 N N . GLU A 1 375 ? 4.201 -24.014 -12.084 1.000 34.870 356 GLU AAA N 1
ATOM 5483 C CA . GLU A 1 375 ? 4.039 -25.454 -11.780 1.000 35.220 356 GLU AAA CA 1
ATOM 5484 C C . GLU A 1 375 ? 4.858 -25.727 -10.528 1.000 32.110 356 GLU AAA C 1
ATOM 5485 O O . GLU A 1 375 ? 6.071 -25.470 -10.571 1.000 29.030 356 GLU AAA O 1
ATOM 5497 N N . LEU A 1 376 ? 4.216 -26.189 -9.458 1.000 31.350 357 LEU AAA N 1
ATOM 5498 C CA . LEU A 1 376 ? 4.882 -26.514 -8.169 1.000 30.590 357 LEU AAA CA 1
ATOM 5499 C C . LEU A 1 376 ? 5.939 -27.586 -8.446 1.000 31.630 357 LEU AAA C 1
ATOM 5500 O O . LEU A 1 376 ? 5.582 -28.589 -9.071 1.000 32.350 357 LEU AAA O 1
ATOM 5516 N N . GLN A 1 377 ? 7.194 -27.345 -8.041 1.000 29.720 358 GLN AAA N 1
ATOM 5517 C CA . GLN A 1 377 ? 8.289 -28.336 -8.105 1.000 31.890 358 GLN AAA CA 1
ATOM 5518 C C . GLN A 1 377 ? 8.126 -29.323 -6.937 1.000 33.460 358 GLN AAA C 1
ATOM 5519 O O . GLN A 1 377 ? 7.735 -28.909 -5.817 1.000 28.680 358 GLN AAA O 1
ATOM 5533 N N . ASP A 1 378 ? 8.430 -30.593 -7.199 1.000 35.660 359 ASP AAA N 1
ATOM 5534 C CA . ASP A 1 378 ? 8.300 -31.717 -6.237 1.000 39.250 359 ASP AAA CA 1
ATOM 5535 C C . ASP A 1 378 ? 9.214 -31.439 -5.044 1.000 39.160 359 ASP AAA C 1
ATOM 5536 O O . ASP A 1 378 ? 10.263 -30.800 -5.233 1.000 39.190 359 ASP AAA O 1
ATOM 5545 N N . GLY A 1 379 ? 8.790 -31.828 -3.841 1.000 40.890 360 GLY AAA N 1
ATOM 5546 C CA . GLY A 1 379 ? 9.565 -31.595 -2.606 1.000 41.080 360 GLY AAA CA 1
ATOM 5547 C C . GLY A 1 379 ? 9.050 -30.403 -1.816 1.000 41.100 360 GLY AAA C 1
ATOM 5548 O O . GLY A 1 379 ? 9.242 -30.405 -0.599 1.000 48.750 360 GLY AAA O 1
ATOM 5552 N N . TYR A 1 380 ? 8.420 -29.421 -2.467 1.000 35.700 361 TYR AAA N 1
ATOM 5553 C CA . TYR A 1 380 ? 7.977 -28.157 -1.830 1.000 35.180 361 TYR AAA CA 1
ATOM 5554 C C . TYR A 1 380 ? 6.537 -28.318 -1.327 1.000 32.860 361 TYR AAA C 1
ATOM 5555 O O . TYR A 1 380 ? 5.692 -28.814 -2.067 1.000 32.260 361 TYR AAA O 1
ATOM 5573 N N . ASP A 1 381 ? 6.270 -27.881 -0.097 1.000 32.450 362 ASP AAA N 1
ATOM 5574 C CA . ASP A 1 381 ? 4.956 -28.080 0.569 1.000 33.910 362 ASP AAA CA 1
ATOM 5575 C C . ASP A 1 381 ? 4.309 -26.712 0.804 1.000 31.500 362 ASP AAA C 1
ATOM 5576 O O . ASP A 1 381 ? 4.904 -25.673 0.442 1.000 29.770 362 ASP AAA O 1
ATOM 5585 N N . ALA A 1 382 ? 3.135 -26.721 1.425 1.000 31.720 363 ALA AAA N 1
ATOM 5586 C CA . ALA A 1 382 ? 2.365 -25.523 1.817 1.000 32.750 363 ALA AAA CA 1
ATOM 5587 C C . ALA A 1 382 ? 3.287 -24.491 2.476 1.000 30.630 363 ALA AAA C 1
ATOM 5588 O O . ALA A 1 382 ? 3.160 -23.308 2.169 1.000 29.610 363 ALA AAA O 1
ATOM 5595 N N . VAL A 1 383 ? 4.193 -24.918 3.353 1.000 28.610 364 VAL AAA N 1
ATOM 5596 C CA . VAL A 1 383 ? 5.007 -23.976 4.168 1.000 28.540 364 VAL AAA CA 1
ATOM 5597 C C . VAL A 1 383 ? 6.009 -23.285 3.242 1.000 29.790 364 VAL AAA C 1
ATOM 5598 O O . VAL A 1 383 ? 6.116 -22.058 3.319 1.000 30.470 364 VAL AAA O 1
ATOM 5611 N N . ASP A 1 384 ? 6.661 -24.036 2.354 1.000 29.480 365 ASP AAA N 1
ATOM 5612 C CA . ASP A 1 384 ? 7.594 -23.493 1.332 1.000 29.090 365 ASP AAA CA 1
ATOM 5613 C C . ASP A 1 384 ? 6.862 -22.457 0.456 1.000 26.820 365 ASP AAA C 1
ATOM 5614 O O . ASP A 1 384 ? 7.473 -21.389 0.148 1.000 25.210 365 ASP AAA O 1
ATOM 5623 N N . ILE A 1 385 ? 5.613 -22.733 0.060 1.000 24.980 366 ILE AAA N 1
ATOM 5624 C CA . ILE A 1 385 ? 4.820 -21.803 -0.807 1.000 28.080 366 ILE AAA CA 1
ATOM 5625 C C . ILE A 1 385 ? 4.609 -20.483 -0.061 1.000 26.570 366 ILE AAA C 1
ATOM 5626 O O . ILE A 1 385 ? 4.868 -19.400 -0.645 1.000 27.050 366 ILE AAA O 1
ATOM 5642 N N . ILE A 1 386 ? 4.183 -20.558 1.197 1.000 26.370 367 ILE AAA N 1
ATOM 5643 C CA . ILE A 1 386 ? 3.973 -19.341 2.031 1.000 25.200 367 ILE AAA CA 1
ATOM 5644 C C . ILE A 1 386 ? 5.286 -18.560 2.157 1.000 23.770 367 ILE AAA C 1
ATOM 5645 O O . ILE A 1 386 ? 5.264 -17.352 1.893 1.000 26.970 367 ILE AAA O 1
ATOM 5661 N N . HIS A 1 387 ? 6.392 -19.197 2.529 1.000 22.620 368 HIS AAA N 1
ATOM 5662 C CA . HIS A 1 387 ? 7.699 -18.505 2.654 1.000 23.440 368 HIS AAA CA 1
ATOM 5663 C C . HIS A 1 387 ? 8.065 -17.800 1.332 1.000 23.380 368 HIS AAA C 1
ATOM 5664 O O . HIS A 1 387 ? 8.707 -16.749 1.390 1.000 23.580 368 HIS AAA O 1
ATOM 5679 N N . ALA A 1 388 ? 7.670 -18.331 0.179 1.000 24.370 369 ALA AAA N 1
ATOM 5680 C CA . ALA A 1 388 ? 8.007 -17.739 -1.144 1.000 24.600 369 ALA AAA CA 1
ATOM 5681 C C . ALA A 1 388 ? 7.166 -16.487 -1.436 1.000 23.700 369 ALA AAA C 1
ATOM 5682 O O . ALA A 1 388 ? 7.712 -15.510 -1.966 1.000 22.340 369 ALA AAA O 1
ATOM 5689 N N . VAL A 1 389 ? 5.870 -16.501 -1.127 1.000 24.260 370 VAL AAA N 1
ATOM 5690 C CA . VAL A 1 389 ? 4.892 -15.497 -1.668 1.000 24.010 370 VAL AAA CA 1
ATOM 5691 C C . VAL A 1 389 ? 4.359 -14.547 -0.591 1.000 23.630 370 VAL AAA C 1
ATOM 5692 O O . VAL A 1 389 ? 3.719 -13.586 -0.971 1.000 25.740 370 VAL AAA O 1
ATOM 5705 N N . PHE A 1 390 ? 4.602 -14.806 0.691 1.000 23.420 371 PHE AAA N 1
ATOM 5706 C CA . PHE A 1 390 ? 3.956 -14.081 1.807 1.000 21.260 371 PHE AAA CA 1
ATOM 5707 C C . PHE A 1 390 ? 4.989 -13.240 2.537 1.000 23.150 371 PHE AAA C 1
ATOM 5708 O O . PHE A 1 390 ? 6.089 -13.738 2.778 1.000 22.810 371 PHE AAA O 1
ATOM 5725 N N . PRO A 1 391 ? 4.681 -11.981 2.946 1.000 23.600 372 PRO AAA N 1
ATOM 5726 C CA . PRO A 1 391 ? 3.469 -11.257 2.565 1.000 24.430 372 PRO AAA CA 1
ATOM 5727 C C . PRO A 1 391 ? 3.506 -10.861 1.087 1.000 24.940 372 PRO AAA C 1
ATOM 5728 O O . PRO A 1 391 ? 4.574 -10.860 0.507 1.000 24.900 372 PRO AAA O 1
ATOM 5739 N N . GLY A 1 392 ? 2.349 -10.553 0.514 1.000 25.240 373 GLY AAA N 1
ATOM 5740 C CA . GLY A 1 392 ? 2.243 -10.229 -0.918 1.000 26.950 373 GLY AAA CA 1
ATOM 5741 C C . GLY A 1 392 ? 3.113 -9.035 -1.280 1.000 27.030 373 GLY AAA C 1
ATOM 5742 O O . GLY A 1 392 ? 3.162 -8.073 -0.491 1.000 27.000 373 GLY AAA O 1
ATOM 5746 N N . GLY A 1 393 ? 3.763 -9.086 -2.441 1.000 27.620 374 GLY AAA N 1
ATOM 5747 C CA . GLY A 1 393 ? 4.466 -7.938 -3.045 1.000 28.950 374 GLY AAA CA 1
ATOM 5748 C C . GLY A 1 393 ? 3.623 -6.664 -3.118 1.000 27.790 374 GLY AAA C 1
ATOM 5749 O O . GLY A 1 393 ? 4.184 -5.574 -2.887 1.000 26.090 374 GLY AAA O 1
ATOM 5753 N N . THR A 1 394 ? 2.322 -6.758 -3.403 1.000 27.780 375 THR AAA N 1
ATOM 5754 C CA . THR A 1 394 ? 1.468 -5.562 -3.635 1.000 29.140 375 THR AAA CA 1
ATOM 5755 C C . THR A 1 394 ? 1.197 -4.781 -2.336 1.000 29.330 375 THR AAA C 1
ATOM 5756 O O . THR A 1 394 ? 0.835 -3.592 -2.458 1.000 32.610 375 THR AAA O 1
ATOM 5767 N N . ILE A 1 395 ? 1.393 -5.355 -1.146 1.000 26.820 376 ILE AAA N 1
ATOM 5768 C CA . ILE A 1 395 ? 1.186 -4.587 0.120 1.000 25.990 376 ILE AAA CA 1
ATOM 5769 C C . ILE A 1 395 ? 2.491 -4.433 0.904 1.000 26.310 376 ILE AAA C 1
ATOM 5770 O O . ILE A 1 395 ? 2.427 -3.899 2.019 1.000 27.080 376 ILE AAA O 1
ATOM 5786 N N . THR A 1 396 ? 3.635 -4.801 0.319 1.000 25.400 377 THR AAA N 1
ATOM 5787 C CA . THR A 1 396 ? 4.988 -4.459 0.838 1.000 25.560 377 THR AAA CA 1
ATOM 5788 C C . THR A 1 396 ? 5.659 -3.504 -0.154 1.000 26.580 377 THR AAA C 1
ATOM 5789 O O . THR A 1 396 ? 5.525 -2.288 -0.004 1.000 26.590 377 THR AAA O 1
ATOM 5800 N N . GLY A 1 397 ? 6.327 -4.067 -1.152 1.000 27.540 378 GLY AAA N 1
ATOM 5801 C CA . GLY A 1 397 ? 7.081 -3.304 -2.150 1.000 30.510 378 GLY AAA CA 1
ATOM 5802 C C . GLY A 1 397 ? 8.268 -4.091 -2.646 1.000 29.660 378 GLY AAA C 1
ATOM 5803 O O . GLY A 1 397 ? 8.452 -5.248 -2.232 1.000 32.410 378 GLY AAA O 1
ATOM 5807 N N . ALA A 1 398 ? 9.043 -3.458 -3.507 1.000 30.010 379 ALA AAA N 1
ATOM 5808 C CA . ALA A 1 398 ? 10.116 -4.086 -4.289 1.000 32.920 379 ALA AAA CA 1
ATOM 5809 C C . ALA A 1 398 ? 11.394 -3.341 -3.950 1.000 33.240 379 ALA AAA C 1
ATOM 5810 O O . ALA A 1 398 ? 11.371 -2.109 -3.971 1.000 30.950 379 ALA AAA O 1
ATOM 5817 N N . PRO A 1 399 ? 12.493 -4.051 -3.601 1.000 33.260 380 PRO AAA N 1
ATOM 5818 C CA . PRO A 1 399 ? 12.437 -5.483 -3.301 1.000 32.500 380 PRO AAA CA 1
ATOM 5819 C C . PRO A 1 399 ? 11.881 -5.749 -1.892 1.000 33.620 380 PRO AAA C 1
ATOM 5820 O O . PRO A 1 399 ? 11.948 -4.877 -1.007 1.000 32.280 380 PRO AAA O 1
ATOM 5831 N N . LYS A 1 400 ? 11.344 -6.951 -1.692 1.000 31.040 381 LYS AAA N 1
ATOM 5832 C CA . LYS A 1 400 ? 10.398 -7.205 -0.582 1.000 29.100 381 LYS AAA CA 1
ATOM 5833 C C . LYS A 1 400 ? 11.125 -7.189 0.766 1.000 26.750 381 LYS AAA C 1
ATOM 5834 O O . LYS A 1 400 ? 10.600 -6.584 1.709 1.000 25.980 381 LYS AAA O 1
ATOM 5853 N N . VAL A 1 401 ? 12.290 -7.823 0.868 1.000 29.770 382 VAL AAA N 1
ATOM 5854 C CA . VAL A 1 401 ? 12.977 -8.028 2.172 1.000 27.880 382 VAL AAA CA 1
ATOM 5855 C C . VAL A 1 401 ? 13.353 -6.661 2.723 1.000 29.900 382 VAL AAA C 1
ATOM 5856 O O . VAL A 1 401 ? 12.963 -6.340 3.873 1.000 29.030 382 VAL AAA O 1
ATOM 5869 N N . ARG A 1 402 ? 14.063 -5.865 1.923 1.000 31.440 383 ARG AAA N 1
ATOM 5870 C CA . ARG A 1 402 ? 14.447 -4.487 2.319 1.000 30.450 383 ARG AAA CA 1
ATOM 5871 C C . ARG A 1 402 ? 13.184 -3.678 2.629 1.000 28.130 383 ARG AAA C 1
ATOM 5872 O O . ARG A 1 402 ? 13.188 -2.937 3.626 1.000 28.070 383 ARG AAA O 1
ATOM 5893 N N . THR A 1 403 ? 12.142 -3.789 1.807 1.000 26.440 384 THR AAA N 1
ATOM 5894 C CA . THR A 1 403 ? 10.913 -2.977 1.995 1.000 26.120 384 THR AAA CA 1
ATOM 5895 C C . THR A 1 403 ? 10.325 -3.281 3.381 1.000 24.530 384 THR AAA C 1
ATOM 5896 O O . THR A 1 403 ? 9.912 -2.340 4.052 1.000 24.830 384 THR AAA O 1
ATOM 5907 N N . MET A 1 404 ? 10.312 -4.542 3.810 1.000 24.880 385 MET AAA N 1
ATOM 5908 C CA . MET A 1 404 ? 9.741 -4.931 5.124 1.000 24.710 385 MET AAA CA 1
ATOM 5909 C C . MET A 1 404 ? 10.606 -4.374 6.266 1.000 24.730 385 MET AAA C 1
ATOM 5910 O O . MET A 1 404 ? 10.018 -3.960 7.289 1.000 22.170 385 MET AAA O 1
ATOM 5924 N N . GLU A 1 405 ? 11.927 -4.256 6.076 1.000 25.180 386 GLU AAA N 1
ATOM 5925 C CA . GLU A 1 405 ? 12.823 -3.647 7.099 1.000 26.660 386 GLU AAA CA 1
ATOM 5926 C C . GLU A 1 405 ? 12.441 -2.173 7.244 1.000 26.350 386 GLU AAA C 1
ATOM 5927 O O . GLU A 1 405 ? 12.315 -1.712 8.390 1.000 26.400 386 GLU AAA O 1
ATOM 5939 N N . ILE A 1 406 ? 12.171 -1.491 6.128 1.000 24.140 387 ILE AAA N 1
ATOM 5940 C CA . ILE A 1 406 ? 11.834 -0.039 6.144 1.000 25.360 387 ILE AAA CA 1
ATOM 5941 C C . ILE A 1 406 ? 10.449 0.145 6.783 1.000 25.720 387 ILE AAA C 1
ATOM 5942 O O . ILE A 1 406 ? 10.278 1.060 7.591 1.000 25.300 387 ILE AAA O 1
ATOM 5958 N N . ILE A 1 407 ? 9.483 -0.697 6.440 1.000 27.330 388 ILE AAA N 1
ATOM 5959 C CA . ILE A 1 407 ? 8.118 -0.646 7.045 1.000 27.770 388 ILE AAA CA 1
ATOM 5960 C C . ILE A 1 407 ? 8.230 -0.797 8.575 1.000 26.670 388 ILE AAA C 1
ATOM 5961 O O . ILE A 1 407 ? 7.581 -0.042 9.312 1.000 24.770 388 ILE AAA O 1
ATOM 5977 N N . GLU A 1 408 ? 9.058 -1.718 9.049 1.000 28.150 389 GLU AAA N 1
ATOM 5978 C CA . GLU A 1 408 ? 9.154 -2.060 10.495 1.000 29.540 389 GLU AAA CA 1
ATOM 5979 C C . GLU A 1 408 ? 9.805 -0.891 11.242 1.000 29.780 389 GLU AAA C 1
ATOM 5980 O O . GLU A 1 408 ? 9.454 -0.652 12.412 1.000 32.810 389 GLU AAA O 1
ATOM 5992 N N . GLU A 1 409 ? 10.673 -0.155 10.559 1.000 30.010 390 GLU AAA N 1
ATOM 5993 C CA . GLU A 1 409 ? 11.433 0.987 11.120 1.000 32.210 390 GLU AAA CA 1
ATOM 5994 C C . GLU A 1 409 ? 10.543 2.235 11.206 1.000 30.180 390 GLU AAA C 1
ATOM 5995 O O . GLU A 1 409 ? 10.797 3.042 12.079 1.000 31.190 390 GLU AAA O 1
ATOM 6007 N N . LEU A 1 410 ? 9.522 2.392 10.360 1.000 28.310 391 LEU AAA N 1
ATOM 6008 C CA . LEU A 1 410 ? 8.746 3.654 10.254 1.000 26.570 391 LEU AAA CA 1
ATOM 6009 C C . LEU A 1 410 ? 7.379 3.550 10.936 1.000 26.230 391 LEU AAA C 1
ATOM 6010 O O . LEU A 1 410 ? 6.952 4.569 11.490 1.000 26.340 391 LEU AAA O 1
ATOM 6026 N N . GLU A 1 411 ? 6.692 2.408 10.862 1.000 24.570 392 GLU AAA N 1
ATOM 6027 C CA . GLU A 1 411 ? 5.281 2.283 11.319 1.000 25.830 392 GLU AAA CA 1
ATOM 6028 C C . GLU A 1 411 ? 5.264 2.073 12.834 1.000 25.580 392 GLU AAA C 1
ATOM 6029 O O . GLU A 1 411 ? 6.066 1.309 13.365 1.000 25.540 392 GLU AAA O 1
ATOM 6041 N N . PRO A 1 412 ? 4.441 2.823 13.595 1.000 26.630 393 PRO AAA N 1
ATOM 6042 C CA . PRO A 1 412 ? 4.515 2.796 15.055 1.000 26.700 393 PRO AAA CA 1
ATOM 6043 C C . PRO A 1 412 ? 3.989 1.492 15.666 1.000 29.970 393 PRO AAA C 1
ATOM 6044 O O . PRO A 1 412 ? 4.439 1.150 16.754 1.000 29.090 393 PRO AAA O 1
ATOM 6055 N N . THR A 1 413 ? 3.091 0.793 14.954 1.000 30.730 394 THR AAA N 1
ATOM 6056 C CA . THR A 1 413 ? 2.427 -0.447 15.428 1.000 29.130 394 THR AAA CA 1
ATOM 6057 C C . THR A 1 413 ? 2.701 -1.602 14.467 1.000 28.900 394 THR AAA C 1
ATOM 6058 O O . THR A 1 413 ? 2.915 -1.385 13.267 1.000 28.440 394 THR AAA O 1
ATOM 6069 N N . ARG A 1 414 ? 2.669 -2.816 14.997 1.000 27.710 395 ARG AAA N 1
ATOM 6070 C CA . ARG A 1 414 ? 2.658 -4.048 14.181 1.000 27.830 395 ARG AAA CA 1
ATOM 6071 C C . ARG A 1 414 ? 1.402 -4.052 13.322 1.000 27.400 395 ARG AAA C 1
ATOM 6072 O O . ARG A 1 414 ? 0.342 -3.553 13.778 1.000 26.480 395 ARG AAA O 1
ATOM 6093 N N . ARG A 1 415 ? 1.510 -4.571 12.105 1.000 26.240 396 ARG AAA N 1
ATOM 6094 C CA . ARG A 1 415 ? 0.365 -4.596 11.170 1.000 25.530 396 ARG AAA CA 1
ATOM 6095 C C . ARG A 1 415 ? -0.671 -5.610 11.659 1.000 26.040 396 ARG AAA C 1
ATOM 6096 O O . ARG A 1 415 ? -1.871 -5.383 11.411 1.000 26.380 396 ARG AAA O 1
ATOM 6117 N N . GLY A 1 416 ? -0.227 -6.658 12.354 1.000 25.400 397 GLY AAA N 1
ATOM 6118 C CA . GLY A 1 416 ? -1.110 -7.762 12.770 1.000 25.580 397 GLY AAA CA 1
ATOM 6119 C C . GLY A 1 416 ? -1.780 -8.357 11.550 1.000 25.120 397 GLY AAA C 1
ATOM 6120 O O . GLY A 1 416 ? -1.073 -8.607 10.535 1.000 23.810 397 GLY AAA O 1
ATOM 6124 N N . LEU A 1 417 ? -3.098 -8.499 11.590 1.000 23.070 398 LEU AAA N 1
ATOM 6125 C CA . LEU A 1 417 ? -3.852 -9.106 10.474 1.000 23.950 398 LEU AAA CA 1
ATOM 6126 C C . LEU A 1 417 ? -3.727 -8.260 9.193 1.000 23.350 398 LEU AAA C 1
ATOM 6127 O O . LEU A 1 417 ? -3.793 -8.863 8.109 1.000 25.320 398 LEU AAA O 1
ATOM 6143 N N . TYR A 1 418 ? -3.526 -6.940 9.271 1.000 24.480 399 TYR AAA N 1
ATOM 6144 C CA . TYR A 1 418 ? -3.565 -6.038 8.086 1.000 23.050 399 TYR AAA CA 1
ATOM 6145 C C . TYR A 1 418 ? -2.437 -6.420 7.124 1.000 24.140 399 TYR AAA C 1
ATOM 6146 O O . TYR A 1 418 ? -1.282 -6.461 7.560 1.000 23.810 399 TYR AAA O 1
ATOM 6164 N N . THR A 1 419 ? -2.777 -6.749 5.875 1.000 23.740 400 THR AAA N 1
ATOM 6165 C CA . THR A 1 419 ? -1.863 -7.193 4.786 1.000 23.290 400 THR AAA CA 1
ATOM 6166 C C . THR A 1 419 ? -1.246 -8.570 5.110 1.000 23.510 400 THR AAA C 1
ATOM 6167 O O . THR A 1 419 ? -0.314 -9.018 4.391 1.000 23.450 400 THR AAA O 1
ATOM 6178 N N . GLY A 1 420 ? -1.746 -9.247 6.134 1.000 20.480 401 GLY AAA N 1
ATOM 6179 C CA . GLY A 1 420 ? -1.659 -10.705 6.215 1.000 21.410 401 GLY AAA CA 1
ATOM 6180 C C . GLY A 1 420 ? -2.616 -11.337 5.222 1.000 21.400 401 GLY AAA C 1
ATOM 6181 O O . GLY A 1 420 ? -2.979 -10.671 4.214 1.000 19.590 401 GLY AAA O 1
ATOM 6185 N N . SER A 1 421 ? -3.001 -12.589 5.468 1.000 21.040 402 SER AAA N 1
ATOM 6186 C CA . SER A 1 421 ? -3.809 -13.404 4.530 1.000 20.690 402 SER AAA CA 1
ATOM 6187 C C . SER A 1 421 ? -4.800 -14.273 5.305 1.000 21.820 402 SER AAA C 1
ATOM 6188 O O . SER A 1 421 ? -4.386 -14.952 6.269 1.000 22.420 402 SER AAA O 1
ATOM 6196 N N . ILE A 1 422 ? -6.063 -14.259 4.878 1.000 21.530 403 ILE AAA N 1
ATOM 6197 C CA . ILE A 1 422 ? -7.115 -15.209 5.325 1.000 20.760 403 ILE AAA CA 1
ATOM 6198 C C . ILE A 1 422 ? -7.317 -16.271 4.244 1.000 20.920 403 ILE AAA C 1
ATOM 6199 O O . ILE A 1 422 ? -7.288 -15.931 3.033 1.000 18.360 403 ILE AAA O 1
ATOM 6215 N N . GLY A 1 423 ? -7.560 -17.509 4.660 1.000 21.010 404 GLY AAA N 1
ATOM 6216 C CA . GLY A 1 423 ? -7.840 -18.565 3.684 1.000 21.190 404 GLY AAA CA 1
ATOM 6217 C C . GLY A 1 423 ? -7.890 -19.936 4.290 1.000 21.370 404 GLY AAA C 1
ATOM 6218 O O . GLY A 1 423 ? -8.214 -20.073 5.507 1.000 22.610 404 GLY AAA O 1
ATOM 6222 N N . TRP A 1 424 ? -7.583 -20.931 3.460 1.000 20.810 405 TRP AAA N 1
ATOM 6223 C CA . TRP A 1 424 ? -7.740 -22.346 3.836 1.000 21.760 405 TRP AAA CA 1
ATOM 6224 C C . TRP A 1 424 ? -6.561 -23.165 3.335 1.000 23.670 405 TRP AAA C 1
ATOM 6225 O O . TRP A 1 424 ? -5.990 -22.828 2.268 1.000 21.960 405 TRP AAA O 1
ATOM 6246 N N . PHE A 1 425 ? -6.172 -24.145 4.153 1.000 24.080 406 PHE AAA N 1
ATOM 6247 C CA . PHE A 1 425 ? -5.303 -25.284 3.778 1.000 23.510 406 PHE AAA CA 1
ATOM 6248 C C . PHE A 1 425 ? -6.183 -26.525 3.715 1.000 25.320 406 PHE AAA C 1
ATOM 6249 O O . PHE A 1 425 ? -6.856 -26.843 4.717 1.000 25.470 406 PHE AAA O 1
ATOM 6266 N N . GLY A 1 426 ? -6.171 -27.216 2.582 1.000 25.690 407 GLY AAA N 1
ATOM 6267 C CA . GLY A 1 426 ? -6.904 -28.486 2.449 1.000 26.240 407 GLY AAA CA 1
ATOM 6268 C C . GLY A 1 426 ? -6.136 -29.633 3.072 1.000 26.610 407 GLY AAA C 1
ATOM 6269 O O . GLY A 1 426 ? -4.901 -29.678 2.936 1.000 25.060 407 GLY AAA O 1
ATOM 6273 N N . TYR A 1 427 ? -6.844 -30.584 3.676 1.000 27.200 408 TYR AAA N 1
ATOM 6274 C CA . TYR A 1 427 ? -6.284 -31.924 3.966 1.000 25.250 408 TYR AAA CA 1
ATOM 6275 C C . TYR A 1 427 ? -5.635 -32.488 2.683 1.000 26.390 408 TYR AAA C 1
ATOM 6276 O O . TYR A 1 427 ? -4.623 -33.211 2.798 1.000 26.580 408 TYR AAA O 1
ATOM 6294 N N . ASN A 1 428 ? -6.148 -32.158 1.487 1.000 25.750 409 ASN AAA N 1
ATOM 6295 C CA . ASN A 1 428 ? -5.636 -32.718 0.198 1.000 26.080 409 ASN AAA CA 1
ATOM 6296 C C . ASN A 1 428 ? -4.442 -31.917 -0.347 1.000 28.090 409 ASN AAA C 1
ATOM 6297 O O . ASN A 1 428 ? -4.026 -32.198 -1.474 1.000 27.910 409 ASN AAA O 1
ATOM 6308 N N . HIS A 1 429 ? -3.931 -30.945 0.409 1.000 27.790 410 HIS AAA N 1
ATOM 6309 C CA . HIS A 1 429 ? -2.726 -30.140 0.098 1.000 28.300 410 HIS AAA CA 1
ATOM 6310 C C . HIS A 1 429 ? -3.037 -29.030 -0.922 1.000 27.480 410 HIS AAA C 1
ATOM 6311 O O . HIS A 1 429 ? -2.087 -28.365 -1.352 1.000 26.990 410 HIS AAA O 1
ATOM 6326 N N . ASP A 1 430 ? -4.301 -28.772 -1.258 1.000 25.710 411 ASP AAA N 1
ATOM 6327 C CA . ASP A 1 430 ? -4.643 -27.515 -1.966 1.000 25.770 411 ASP AAA CA 1
ATOM 6328 C C . ASP A 1 430 ? -4.705 -26.391 -0.924 1.000 24.900 411 ASP AAA C 1
ATOM 6329 O O . ASP A 1 430 ? -4.709 -26.698 0.282 1.000 24.090 411 ASP AAA O 1
ATOM 6338 N N . LEU A 1 431 ? -4.680 -25.135 -1.379 1.000 23.720 412 LEU AAA N 1
ATOM 6339 C CA . LEU A 1 431 ? -4.819 -23.940 -0.505 1.000 24.250 412 LEU AAA CA 1
ATOM 6340 C C . LEU A 1 431 ? -5.307 -22.751 -1.326 1.000 24.860 412 LEU AAA C 1
ATOM 6341 O O . LEU A 1 431 ? -5.159 -22.776 -2.552 1.000 25.100 412 LEU AAA O 1
ATOM 6357 N N . GLN A 1 432 ? -5.820 -21.741 -0.632 1.000 23.040 413 GLN AAA N 1
ATOM 6358 C CA . GLN A 1 432 ? -6.310 -20.477 -1.219 1.000 22.820 413 GLN AAA CA 1
ATOM 6359 C C . GLN A 1 432 ? -6.275 -19.395 -0.145 1.000 20.400 413 GLN AAA C 1
ATOM 6360 O O . GLN A 1 432 ? -6.961 -19.534 0.878 1.000 21.890 413 GLN AAA O 1
ATOM 6374 N N . PHE A 1 433 ? -5.475 -18.361 -0.355 1.000 21.630 414 PHE AAA N 1
ATOM 6375 C CA . PHE A 1 433 ? -5.326 -17.223 0.580 1.000 21.350 414 PHE AAA CA 1
ATOM 6376 C C . PHE A 1 433 ? -5.547 -15.892 -0.136 1.000 21.530 414 PHE AAA C 1
ATOM 6377 O O . PHE A 1 433 ? -5.020 -15.676 -1.243 1.000 22.810 414 PHE AAA O 1
ATOM 6394 N N . ASN A 1 434 ? -6.264 -15.001 0.544 1.000 21.540 415 ASN AAA N 1
ATOM 6395 C CA . ASN A 1 434 ? -6.514 -13.604 0.117 1.000 22.040 415 ASN AAA CA 1
ATOM 6396 C C . ASN A 1 434 ? -5.385 -12.739 0.668 1.000 22.690 415 ASN AAA C 1
ATOM 6397 O O . ASN A 1 434 ? -4.477 -13.293 1.320 1.000 22.720 415 ASN AAA O 1
ATOM 6408 N N . ILE A 1 435 ? -5.419 -11.449 0.345 1.000 25.290 416 ILE AAA N 1
ATOM 6409 C CA . ILE A 1 435 ? -4.654 -10.396 1.064 1.000 26.440 416 ILE AAA CA 1
ATOM 6410 C C . ILE A 1 435 ? -5.654 -9.624 1.918 1.000 25.970 416 ILE AAA C 1
ATOM 6411 O O . ILE A 1 435 ? -6.694 -9.225 1.391 1.000 24.080 416 ILE AAA O 1
ATOM 6427 N N . VAL A 1 436 ? -5.347 -9.446 3.190 1.000 24.790 417 VAL AAA N 1
ATOM 6428 C CA . VAL A 1 436 ? -6.239 -8.708 4.128 1.000 26.010 417 VAL AAA CA 1
ATOM 6429 C C . VAL A 1 436 ? -6.058 -7.202 3.903 1.000 29.440 417 VAL AAA C 1
ATOM 6430 O O . VAL A 1 436 ? -5.066 -6.599 4.382 1.000 26.740 417 VAL AAA O 1
ATOM 6443 N N . ILE A 1 437 ? -6.971 -6.631 3.130 1.000 27.790 418 ILE AAA N 1
ATOM 6444 C CA . ILE A 1 437 ? -7.177 -5.172 3.000 1.000 27.420 418 ILE AAA CA 1
ATOM 6445 C C . ILE A 1 437 ? -8.673 -4.972 3.183 1.000 27.070 418 ILE AAA C 1
ATOM 6446 O O . ILE A 1 437 ? -9.405 -5.988 3.198 1.000 23.870 418 ILE AAA O 1
ATOM 6462 N N . ARG A 1 438 ? -9.079 -3.715 3.321 1.000 29.850 419 ARG AAA N 1
ATOM 6463 C CA . ARG A 1 438 ? -10.495 -3.306 3.508 1.000 32.380 419 ARG AAA CA 1
ATOM 6464 C C . ARG A 1 438 ? -11.090 -4.157 4.631 1.000 27.850 419 ARG AAA C 1
ATOM 6465 O O . ARG A 1 438 ? -12.098 -4.809 4.399 1.000 28.500 419 ARG AAA O 1
ATOM 6486 N N . THR A 1 439 ? -10.467 -4.150 5.803 1.000 25.950 420 THR AAA N 1
ATOM 6487 C CA . THR A 1 439 ? -10.772 -5.108 6.894 1.000 27.810 420 THR AAA CA 1
ATOM 6488 C C . THR A 1 439 ? -10.849 -4.385 8.235 1.000 28.460 420 THR AAA C 1
ATOM 6489 O O . THR A 1 439 ? -10.008 -3.528 8.499 1.000 33.610 420 THR AAA O 1
ATOM 6500 N N . ILE A 1 440 ? -11.834 -4.760 9.044 1.000 26.470 421 ILE AAA N 1
ATOM 6501 C CA . ILE A 1 440 ? -11.974 -4.297 10.446 1.000 27.300 421 ILE AAA CA 1
ATOM 6502 C C . ILE A 1 440 ? -11.545 -5.453 11.355 1.000 26.060 421 ILE AAA C 1
ATOM 6503 O O . ILE A 1 440 ? -12.041 -6.581 11.200 1.000 23.910 421 ILE AAA O 1
ATOM 6519 N N . TYR A 1 441 ? -10.587 -5.169 12.235 1.000 26.730 422 TYR AAA N 1
ATOM 6520 C CA . TYR A 1 441 ? -10.142 -6.058 13.323 1.000 25.780 422 TYR AAA CA 1
ATOM 6521 C C . TYR A 1 441 ? -10.772 -5.519 14.597 1.000 25.530 422 TYR AAA C 1
ATOM 6522 O O . TYR A 1 441 ? -10.532 -4.356 14.920 1.000 24.160 422 TYR AAA O 1
ATOM 6540 N N . ALA A 1 442 ? -11.609 -6.319 15.254 1.000 25.850 423 ALA AAA N 1
ATOM 6541 C CA . ALA A 1 442 ? -12.306 -5.905 16.487 1.000 25.480 423 ALA AAA CA 1
ATOM 6542 C C . ALA A 1 442 ? -11.631 -6.601 17.666 1.000 24.700 423 ALA AAA C 1
ATOM 6543 O O . ALA A 1 442 ? -11.613 -7.830 17.692 1.000 25.250 423 ALA AAA O 1
ATOM 6550 N N . THR A 1 443 ? -11.067 -5.840 18.597 1.000 26.680 424 THR AAA N 1
ATOM 6551 C CA . THR A 1 443 ? -10.496 -6.409 19.839 1.000 30.440 424 THR AAA CA 1
ATOM 6552 C C . THR A 1 443 ? -10.585 -5.342 20.936 1.000 30.940 424 THR AAA C 1
ATOM 6553 O O . THR A 1 443 ? -10.596 -4.143 20.595 1.000 31.790 424 THR AAA O 1
ATOM 6564 N N . GLY A 1 444 ? -10.726 -5.786 22.188 1.000 31.770 425 GLY AAA N 1
ATOM 6565 C CA . GLY A 1 444 ? -10.618 -4.967 23.411 1.000 31.180 425 GLY AAA CA 1
ATOM 6566 C C . GLY A 1 444 ? -11.507 -3.737 23.369 1.000 31.450 425 GLY AAA C 1
ATOM 6567 O O . GLY A 1 444 ? -11.053 -2.685 23.836 1.000 31.790 425 GLY AAA O 1
ATOM 6571 N N . GLY A 1 445 ? -12.705 -3.845 22.789 1.000 30.740 426 GLY AAA N 1
ATOM 6572 C CA . GLY A 1 445 ? -13.693 -2.751 22.736 1.000 30.520 426 GLY AAA CA 1
ATOM 6573 C C . GLY A 1 445 ? -13.504 -1.803 21.559 1.000 32.780 426 GLY AAA C 1
ATOM 6574 O O . GLY A 1 445 ? -14.319 -0.845 21.443 1.000 33.170 426 GLY AAA O 1
ATOM 6578 N N . GLN A 1 446 ? -12.512 -2.043 20.691 1.000 31.270 427 GLN AAA N 1
ATOM 6579 C CA . GLN A 1 446 ? -12.219 -1.160 19.524 1.000 30.220 427 GLN AAA CA 1
ATOM 6580 C C . GLN A 1 446 ? -12.467 -1.912 18.207 1.000 29.270 427 GLN AAA C 1
ATOM 6581 O O . GLN A 1 446 ? -12.363 -3.151 18.171 1.000 30.570 427 GLN AAA O 1
ATOM 6595 N N . ALA A 1 447 ? -12.743 -1.151 17.152 1.000 29.670 428 ALA AAA N 1
ATOM 6596 C CA . ALA A 1 447 ? -12.703 -1.567 15.737 1.000 27.200 428 ALA AAA CA 1
ATOM 6597 C C . ALA A 1 447 ? -11.492 -0.892 15.095 1.000 26.210 428 ALA AAA C 1
ATOM 6598 O O . ALA A 1 447 ? -11.486 0.334 15.046 1.000 28.380 428 ALA AAA O 1
ATOM 6605 N N . PHE A 1 448 ? -10.505 -1.659 14.631 1.000 24.920 429 PHE AAA N 1
ATOM 6606 C CA . PHE A 1 448 ? -9.272 -1.125 14.002 1.000 24.990 429 PHE AAA CA 1
ATOM 6607 C C . PHE A 1 448 ? -9.407 -1.200 12.484 1.000 26.530 429 PHE AAA C 1
ATOM 6608 O O . PHE A 1 448 ? -9.752 -2.273 11.968 1.000 27.970 429 PHE AAA O 1
ATOM 6625 N N . MET A 1 449 ? -9.165 -0.082 11.812 1.000 27.030 430 MET AAA N 1
ATOM 6626 C CA . MET A 1 449 ? -9.196 0.027 10.329 1.000 32.090 430 MET AAA CA 1
ATOM 6627 C C . MET A 1 449 ? -7.802 0.450 9.877 1.000 28.810 430 MET AAA C 1
ATOM 6628 O O . MET A 1 449 ? -7.208 1.332 10.518 1.000 32.140 430 MET AAA O 1
ATOM 6642 N N . GLN A 1 450 ? -7.241 -0.210 8.883 1.000 24.290 431 GLN AAA N 1
ATOM 6643 C CA . GLN A 1 450 ? -5.875 0.139 8.429 1.000 23.890 431 GLN AAA CA 1
ATOM 6644 C C . GLN A 1 450 ? -5.942 0.206 6.910 1.000 23.270 431 GLN AAA C 1
ATOM 6645 O O . GLN A 1 450 ? -6.697 -0.594 6.324 1.000 26.450 431 GLN AAA O 1
ATOM 6659 N N . SER A 1 451 ? -5.270 1.196 6.331 1.000 24.440 432 SER AAA N 1
ATOM 6660 C CA . SER A 1 451 ? -5.125 1.403 4.870 1.000 25.670 432 SER AAA CA 1
ATOM 6661 C C . SER A 1 451 ? -3.798 2.111 4.598 1.000 26.140 432 SER AAA C 1
ATOM 6662 O O . SER A 1 451 ? -3.261 2.731 5.510 1.000 28.230 432 SER AAA O 1
ATOM 6670 N N . GLY A 1 452 ? -3.282 2.004 3.382 1.000 26.490 433 GLY AAA N 1
ATOM 6671 C CA . GLY A 1 452 ? -1.970 2.561 3.028 1.000 28.070 433 GLY AAA CA 1
ATOM 6672 C C . GLY A 1 452 ? -1.956 3.117 1.632 1.000 29.480 433 GLY AAA C 1
ATOM 6673 O O . GLY A 1 452 ? -3.023 3.205 0.995 1.000 30.120 433 GLY AAA O 1
ATOM 6677 N N . ALA A 1 453 ? -0.768 3.490 1.180 1.000 31.130 434 ALA AAA N 1
ATOM 6678 C CA . ALA A 1 453 ? -0.529 4.101 -0.138 1.000 30.710 434 ALA AAA CA 1
ATOM 6679 C C . ALA A 1 453 ? 0.868 3.702 -0.598 1.000 31.410 434 ALA AAA C 1
ATOM 6680 O O . ALA A 1 453 ? 1.781 3.641 0.260 1.000 29.150 434 ALA AAA O 1
ATOM 6687 N N . GLY A 1 454 ? 0.996 3.418 -1.896 1.000 34.100 435 GLY AAA N 1
ATOM 6688 C CA . GLY A 1 454 ? 2.261 3.097 -2.585 1.000 34.430 435 GLY AAA CA 1
ATOM 6689 C C . GLY A 1 454 ? 3.114 4.344 -2.708 1.000 34.660 435 GLY AAA C 1
ATOM 6690 O O . GLY A 1 454 ? 2.790 5.219 -3.530 1.000 37.140 435 GLY AAA O 1
ATOM 6694 N N . VAL A 1 455 ? 4.132 4.466 -1.860 1.000 31.670 436 VAL AAA N 1
ATOM 6695 C CA . VAL A 1 455 ? 5.074 5.613 -1.907 1.000 28.090 436 VAL AAA CA 1
ATOM 6696 C C . VAL A 1 455 ? 6.123 5.314 -2.982 1.000 27.350 436 VAL AAA C 1
ATOM 6697 O O . VAL A 1 455 ? 6.741 4.230 -2.924 1.000 26.270 436 VAL AAA O 1
ATOM 6710 N N . VAL A 1 456 ? 6.336 6.251 -3.901 1.000 26.520 437 VAL AAA N 1
ATOM 6711 C CA . VAL A 1 456 ? 7.334 6.134 -5.007 1.000 29.570 437 VAL AAA CA 1
ATOM 6712 C C . VAL A 1 456 ? 8.249 7.356 -4.955 1.000 28.660 437 VAL AAA C 1
ATOM 6713 O O . VAL A 1 456 ? 8.080 8.175 -4.035 1.000 30.890 437 VAL AAA O 1
ATOM 6726 N N . ILE A 1 457 ? 9.213 7.447 -5.873 1.000 29.910 438 ILE AAA N 1
ATOM 6727 C CA . ILE A 1 457 ? 10.328 8.446 -5.816 1.000 31.880 438 ILE AAA CA 1
ATOM 6728 C C . ILE A 1 457 ? 9.749 9.869 -5.780 1.000 33.220 438 ILE AAA C 1
ATOM 6729 O O . ILE A 1 457 ? 10.313 10.709 -5.069 1.000 37.910 438 ILE AAA O 1
ATOM 6745 N N . ASP A 1 458 ? 8.652 10.137 -6.484 1.000 35.410 439 ASP AAA N 1
ATOM 6746 C CA . ASP A 1 458 ? 8.113 11.519 -6.608 1.000 38.840 439 ASP AAA CA 1
ATOM 6747 C C . ASP A 1 458 ? 6.820 11.682 -5.790 1.000 35.340 439 ASP AAA C 1
ATOM 6748 O O . ASP A 1 458 ? 6.114 12.665 -6.031 1.000 34.020 439 ASP AAA O 1
ATOM 6757 N N . SER A 1 459 ? 6.530 10.796 -4.827 1.000 33.510 440 SER AAA N 1
ATOM 6758 C CA . SER A 1 459 ? 5.325 10.888 -3.955 1.000 31.470 440 SER AAA CA 1
ATOM 6759 C C . SER A 1 459 ? 5.308 12.261 -3.276 1.000 32.220 440 SER AAA C 1
ATOM 6760 O O . SER A 1 459 ? 6.395 12.718 -2.837 1.000 30.360 440 SER AAA O 1
ATOM 6768 N N . VAL A 1 460 ? 4.123 12.873 -3.175 1.000 31.450 441 VAL AAA N 1
ATOM 6769 C CA . VAL A 1 460 ? 3.863 14.084 -2.342 1.000 32.370 441 VAL AAA CA 1
ATOM 6770 C C . VAL A 1 460 ? 3.258 13.618 -1.017 1.000 34.250 441 VAL AAA C 1
ATOM 6771 O O . VAL A 1 460 ? 2.156 13.068 -0.992 1.000 33.250 441 VAL AAA O 1
ATOM 6784 N N . PRO A 1 461 ? 3.973 13.813 0.117 1.000 32.860 442 PRO AAA N 1
ATOM 6785 C CA . PRO A 1 461 ? 3.537 13.308 1.417 1.000 33.610 442 PRO AAA CA 1
ATOM 6786 C C . PRO A 1 461 ? 2.038 13.490 1.667 1.000 33.450 442 PRO AAA C 1
ATOM 6787 O O . PRO A 1 461 ? 1.393 12.512 1.945 1.000 31.840 442 PRO AAA O 1
ATOM 6798 N N . LYS A 1 462 ? 1.533 14.708 1.491 1.000 40.570 443 LYS AAA N 1
ATOM 6799 C CA . LYS A 1 462 ? 0.119 15.073 1.782 1.000 44.420 443 LYS AAA CA 1
ATOM 6800 C C . LYS A 1 462 ? -0.819 14.249 0.882 1.000 40.810 443 LYS AAA C 1
ATOM 6801 O O . LYS A 1 462 ? -1.824 13.743 1.410 1.000 36.580 443 LYS AAA O 1
ATOM 6820 N N . HIS A 1 463 ? -0.499 14.083 -0.405 1.000 40.830 444 HIS AAA N 1
ATOM 6821 C CA . HIS A 1 463 ? -1.351 13.343 -1.380 1.000 43.830 444 HIS AAA CA 1
ATOM 6822 C C . HIS A 1 463 ? -1.449 11.869 -0.949 1.000 42.000 444 HIS AAA C 1
ATOM 6823 O O . HIS A 1 463 ? -2.558 11.291 -1.021 1.000 39.490 444 HIS AAA O 1
ATOM 6838 N N . GLU A 1 464 ? -0.331 11.275 -0.512 1.000 38.310 445 GLU AAA N 1
ATOM 6839 C CA . GLU A 1 464 ? -0.260 9.846 -0.091 1.000 35.700 445 GLU AAA CA 1
ATOM 6840 C C . GLU A 1 464 ? -1.055 9.670 1.216 1.000 33.700 445 GLU AAA C 1
ATOM 6841 O O . GLU A 1 464 ? -1.696 8.601 1.402 1.000 29.810 445 GLU AAA O 1
ATOM 6853 N N . TYR A 1 465 ? -1.049 10.689 2.079 1.000 33.560 446 TYR AAA N 1
ATOM 6854 C CA . TYR A 1 465 ? -1.838 10.701 3.334 1.000 33.860 446 TYR AAA CA 1
ATOM 6855 C C . TYR A 1 465 ? -3.338 10.762 3.021 1.000 35.400 446 TYR AAA C 1
ATOM 6856 O O . TYR A 1 465 ? -4.090 10.027 3.656 1.000 33.380 446 TYR AAA O 1
ATOM 6874 N N . LYS A 1 466 ? -3.758 11.605 2.076 1.000 39.220 447 LYS AAA N 1
ATOM 6875 C CA . LYS A 1 466 ? -5.175 11.697 1.645 1.000 40.400 447 LYS AAA CA 1
ATOM 6876 C C . LYS A 1 466 ? -5.590 10.382 1.003 1.000 36.840 447 LYS AAA C 1
ATOM 6877 O O . LYS A 1 466 ? -6.729 9.984 1.232 1.000 35.970 447 LYS AAA O 1
ATOM 6896 N N . GLU A 1 467 ? -4.707 9.748 0.228 1.000 35.830 448 GLU AAA N 1
ATOM 6897 C CA . GLU A 1 467 ? -5.023 8.491 -0.498 1.000 36.440 448 GLU AAA CA 1
ATOM 6898 C C . GLU A 1 467 ? -5.352 7.403 0.526 1.000 34.450 448 GLU AAA C 1
ATOM 6899 O O . GLU A 1 467 ? -6.379 6.698 0.364 1.000 31.840 448 GLU AAA O 1
ATOM 6911 N N . SER A 1 468 ? -4.507 7.256 1.537 1.000 30.840 449 SER AAA N 1
ATOM 6912 C CA . SER A 1 468 ? -4.656 6.170 2.528 1.000 34.430 449 SER AAA CA 1
ATOM 6913 C C . SER A 1 468 ? -5.939 6.424 3.336 1.000 35.050 449 SER AAA C 1
ATOM 6914 O O . SER A 1 468 ? -6.671 5.460 3.614 1.000 34.150 449 SER AAA O 1
ATOM 6922 N N . PHE A 1 469 ? -6.256 7.685 3.633 1.000 35.910 450 PHE AAA N 1
ATOM 6923 C CA . PHE A 1 469 ? -7.465 8.056 4.425 1.000 38.790 450 PHE AAA CA 1
ATOM 6924 C C . PHE A 1 469 ? -8.728 7.743 3.605 1.000 37.340 450 PHE AAA C 1
ATOM 6925 O O . PHE A 1 469 ? -9.696 7.190 4.172 1.000 35.310 450 PHE AAA O 1
ATOM 6942 N N . LYS A 1 470 ? -8.711 8.004 2.292 1.000 40.280 451 LYS AAA N 1
ATOM 6943 C CA . LYS A 1 470 ? -9.855 7.715 1.382 1.000 40.200 451 LYS AAA CA 1
ATOM 6944 C C . LYS A 1 470 ? -10.093 6.203 1.299 1.000 39.400 451 LYS AAA C 1
ATOM 6945 O O . LYS A 1 470 ? -11.262 5.792 1.119 1.000 40.690 451 LYS AAA O 1
ATOM 6964 N N . LYS A 1 471 ? -9.029 5.396 1.371 1.000 36.470 452 LYS AAA N 1
ATOM 6965 C CA . LYS A 1 471 ? -9.121 3.914 1.280 1.000 33.770 452 LYS AAA CA 1
ATOM 6966 C C . LYS A 1 471 ? -9.841 3.343 2.509 1.000 31.330 452 LYS AAA C 1
ATOM 6967 O O . LYS A 1 471 ? -10.265 2.205 2.445 1.000 29.630 452 LYS AAA O 1
ATOM 6986 N N . ALA A 1 472 ? -9.955 4.079 3.612 1.000 29.840 453 ALA AAA N 1
ATOM 6987 C CA . ALA A 1 472 ? -10.664 3.587 4.815 1.000 29.630 453 ALA AAA CA 1
ATOM 6988 C C . ALA A 1 472 ? -12.157 3.946 4.740 1.000 28.250 453 ALA AAA C 1
ATOM 6989 O O . ALA A 1 472 ? -12.885 3.543 5.631 1.000 27.130 453 ALA AAA O 1
ATOM 6996 N N . PHE A 1 473 ? -12.603 4.648 3.697 1.000 27.800 454 PHE AAA N 1
ATOM 6997 C CA . PHE A 1 473 ? -13.996 5.137 3.570 1.000 29.210 454 PHE AAA CA 1
ATOM 6998 C C . PHE A 1 473 ? -15.001 3.974 3.668 1.000 29.700 454 PHE AAA C 1
ATOM 6999 O O . PHE A 1 473 ? -15.982 4.118 4.410 1.000 29.060 454 PHE AAA O 1
ATOM 7016 N N . ALA A 1 474 ? -14.795 2.859 2.959 1.000 27.400 455 ALA AAA N 1
ATOM 7017 C CA . ALA A 1 474 ? -15.754 1.731 2.978 1.000 27.950 455 ALA AAA CA 1
ATOM 7018 C C . ALA A 1 474 ? -15.922 1.222 4.407 1.000 29.200 455 ALA AAA C 1
ATOM 7019 O O . ALA A 1 474 ? -17.077 0.878 4.770 1.000 26.960 455 ALA AAA O 1
ATOM 7026 N N . MET A 1 475 ? -14.829 1.124 5.175 1.000 29.640 456 MET AAA N 1
ATOM 7027 C CA . MET A 1 475 ? -14.889 0.621 6.572 1.000 32.410 456 MET AAA CA 1
ATOM 7028 C C . MET A 1 475 ? -15.544 1.670 7.466 1.000 28.280 456 MET AAA C 1
ATOM 7029 O O . MET A 1 475 ? -16.414 1.266 8.265 1.000 27.120 456 MET AAA O 1
ATOM 7043 N N . GLN A 1 476 ? -15.130 2.935 7.359 1.000 26.420 457 GLN AAA N 1
ATOM 7044 C CA . GLN A 1 476 ? -15.741 4.055 8.121 1.000 29.010 457 GLN AAA CA 1
ATOM 7045 C C . GLN A 1 476 ? -17.261 4.062 7.862 1.000 28.720 457 GLN AAA C 1
ATOM 7046 O O . GLN A 1 476 ? -18.028 4.133 8.835 1.000 27.410 457 GLN AAA O 1
ATOM 7060 N N . ARG A 1 477 ? -17.694 3.957 6.608 1.000 30.190 458 ARG AAA N 1
ATOM 7061 C CA . ARG A 1 477 ? -19.138 3.976 6.248 1.000 31.660 458 ARG AAA CA 1
ATOM 7062 C C . ARG A 1 477 ? -19.844 2.742 6.822 1.000 32.780 458 ARG AAA C 1
ATOM 7063 O O . ARG A 1 477 ? -20.942 2.896 7.381 1.000 27.920 458 ARG AAA O 1
ATOM 7084 N N . ALA A 1 478 ? -19.251 1.552 6.709 1.000 32.300 459 ALA AAA N 1
ATOM 7085 C CA . ALA A 1 478 ? -19.892 0.320 7.212 1.000 32.280 459 ALA AAA CA 1
ATOM 7086 C C . ALA A 1 478 ? -20.157 0.492 8.710 1.000 33.520 459 ALA AAA C 1
ATOM 7087 O O . ALA A 1 478 ? -21.260 0.119 9.165 1.000 34.560 459 ALA AAA O 1
ATOM 7094 N N . LEU A 1 479 ? -19.194 1.051 9.445 1.000 33.180 460 LEU AAA N 1
ATOM 7095 C CA . LEU A 1 479 ? -19.301 1.247 10.909 1.000 33.480 460 LEU AAA CA 1
ATOM 7096 C C . LEU A 1 479 ? -20.399 2.258 11.196 1.000 33.070 460 LEU AAA C 1
ATOM 7097 O O . LEU A 1 479 ? -21.216 1.995 12.090 1.000 33.880 460 LEU AAA O 1
ATOM 7113 N N . GLU A 1 480 ? -20.406 3.358 10.455 1.000 32.130 461 GLU AAA N 1
ATOM 7114 C CA . GLU A 1 480 ? -21.386 4.451 10.639 1.000 35.230 461 GLU AAA CA 1
ATOM 7115 C C . GLU A 1 480 ? -22.793 3.938 10.302 1.000 33.690 461 GLU AAA C 1
ATOM 7116 O O . GLU A 1 480 ? -23.711 4.168 11.115 1.000 31.050 461 GLU AAA O 1
ATOM 7128 N N . LEU A 1 481 ? -22.967 3.246 9.181 1.000 29.340 462 LEU AAA N 1
ATOM 7129 C CA . LEU A 1 481 ? -24.300 2.706 8.795 1.000 32.370 462 LEU AAA CA 1
ATOM 7130 C C . LEU A 1 481 ? -24.800 1.698 9.847 1.000 33.070 462 LEU AAA C 1
ATOM 7131 O O . LEU A 1 481 ? -25.980 1.757 10.197 1.000 32.150 462 LEU AAA O 1
ATOM 7147 N N . SER A 1 482 ? -23.938 0.806 10.334 1.000 34.550 463 SER AAA N 1
ATOM 7148 C CA . SER A 1 482 ? -24.293 -0.270 11.301 1.000 37.550 463 SER AAA CA 1
ATOM 7149 C C . SER A 1 482 ? -24.758 0.324 12.635 1.000 39.170 463 SER AAA C 1
ATOM 7150 O O . SER A 1 482 ? -25.749 -0.176 13.163 1.000 37.640 463 SER AAA O 1
ATOM 7158 N N . GLU A 1 483 ? -24.036 1.325 13.151 1.000 43.600 464 GLU AAA N 1
ATOM 7159 C CA . GLU A 1 483 ? -24.348 2.054 14.412 1.000 47.160 464 GLU AAA CA 1
ATOM 7160 C C . GLU A 1 483 ? -25.722 2.723 14.267 1.000 45.640 464 GLU AAA C 1
ATOM 7161 O O . GLU A 1 483 ? -26.578 2.389 15.072 1.000 44.310 464 GLU AAA O 1
ATOM 7173 N N . GLU A 1 484 ? -25.935 3.581 13.259 1.000 46.890 465 GLU AAA N 1
ATOM 7174 C CA . GLU A 1 484 ? -27.243 4.257 13.002 1.000 51.250 465 GLU AAA CA 1
ATOM 7175 C C . GLU A 1 484 ? -28.370 3.228 12.888 1.000 49.460 465 GLU AAA C 1
ATOM 7176 O O . GLU A 1 484 ? -29.486 3.554 13.313 1.000 47.470 465 GLU AAA O 1
ATOM 7188 N N . GLU A 1 485 ? -28.091 2.039 12.349 1.000 49.070 466 GLU AAA N 1
ATOM 7189 C CA . GLU A 1 485 ? -29.103 0.965 12.166 1.000 50.540 466 GLU AAA CA 1
ATOM 7190 C C . GLU A 1 485 ? -29.600 0.496 13.540 1.000 49.260 466 GLU AAA C 1
ATOM 7191 O O . GLU A 1 485 ? -30.814 0.248 13.667 1.000 46.050 466 GLU AAA O 1
ATOM 7203 N N . THR A 1 486 ? -28.727 0.424 14.550 1.000 50.240 467 THR AAA N 1
ATOM 7204 C CA . THR A 1 486 ? -29.104 0.004 15.931 1.000 51.570 467 THR AAA CA 1
ATOM 7205 C C . THR A 1 486 ? -29.858 1.114 16.684 1.000 52.380 467 THR AAA C 1
ATOM 7206 O O . THR A 1 486 ? -30.473 0.770 17.718 1.000 50.220 467 THR AAA O 1
ATOM 7217 N N . LYS A 1 487 ? -29.807 2.378 16.227 1.000 52.400 468 LYS AAA N 1
ATOM 7218 C CA . LYS A 1 487 ? -30.530 3.520 16.865 1.000 56.370 468 LYS AAA CA 1
ATOM 7219 C C . LYS A 1 487 ? -32.008 3.523 16.448 1.000 60.020 468 LYS AAA C 1
ATOM 7220 O O . LYS A 1 487 ? -32.785 4.270 17.076 1.000 60.640 468 LYS AAA O 1
ATOM 7239 N N . ILE A 1 488 ? -32.385 2.750 15.424 1.000 57.410 469 ILE AAA N 1
ATOM 7240 C CA . ILE A 1 488 ? -33.787 2.698 14.916 1.000 63.720 469 ILE AAA CA 1
ATOM 7241 C C . ILE A 1 488 ? -34.631 1.919 15.938 1.000 67.170 469 ILE AAA C 1
ATOM 7242 O O . ILE A 1 488 ? -34.312 0.742 16.194 1.000 66.570 469 ILE AAA O 1
ATOM 7258 N N . ARG A 1 489 ? -35.637 2.583 16.527 1.000 75.310 470 ARG AAA N 1
ATOM 7259 C CA . ARG A 1 489 ? -36.489 2.053 17.630 1.000 82.290 470 ARG AAA CA 1
ATOM 7260 C C . ARG A 1 489 ? -37.969 2.336 17.343 1.000 86.170 470 ARG AAA C 1
ATOM 7261 O O . ARG A 1 489 ? -38.300 3.517 17.133 1.000 93.730 470 ARG AAA O 1
ATOM 7282 N N . GLN B 1 22 ? -24.873 -8.474 -18.399 1.000 62.390 3 GLN BBB N 1
ATOM 7283 C CA . GLN B 1 22 ? -24.165 -9.570 -19.147 1.000 65.940 3 GLN BBB CA 1
ATOM 7284 C C . GLN B 1 22 ? -25.180 -10.491 -19.849 1.000 58.930 3 GLN BBB C 1
ATOM 7285 O O . GLN B 1 22 ? -26.280 -10.728 -19.306 1.000 57.690 3 GLN BBB O 1
ATOM 7299 N N . ARG B 1 23 ? -24.806 -10.996 -21.023 1.000 48.710 4 ARG BBB N 1
ATOM 7300 C CA . ARG B 1 23 ? -25.640 -11.895 -21.852 1.000 42.320 4 ARG BBB CA 1
ATOM 7301 C C . ARG B 1 23 ? -26.012 -13.119 -21.028 1.000 39.770 4 ARG BBB C 1
ATOM 7302 O O . ARG B 1 23 ? -25.117 -13.685 -20.370 1.000 40.030 4 ARG BBB O 1
ATOM 7323 N N . ARG B 1 24 ? -27.279 -13.521 -21.071 1.000 38.170 5 ARG BBB N 1
ATOM 7324 C CA . ARG B 1 24 ? -27.724 -14.807 -20.477 1.000 37.040 5 ARG BBB CA 1
ATOM 7325 C C . ARG B 1 24 ? -28.907 -15.330 -21.281 1.000 34.100 5 ARG BBB C 1
ATOM 7326 O O . ARG B 1 24 ? -29.598 -14.568 -21.957 1.000 30.630 5 ARG BBB O 1
ATOM 7347 N N . PRO B 1 25 ? -29.157 -16.653 -21.236 1.000 32.460 6 PRO BBB N 1
ATOM 7348 C CA . PRO B 1 25 ? -30.411 -17.207 -21.725 1.000 31.800 6 PRO BBB CA 1
ATOM 7349 C C . PRO B 1 25 ? -31.551 -16.900 -20.739 1.000 32.490 6 PRO BBB C 1
ATOM 7350 O O . PRO B 1 25 ? -31.326 -16.829 -19.541 1.000 33.550 6 PRO BBB O 1
ATOM 7361 N N . ALA B 1 26 ? -32.729 -16.674 -21.312 1.000 32.120 7 ALA BBB N 1
ATOM 7362 C CA . ALA B 1 26 ? -34.052 -16.583 -20.669 1.000 31.910 7 ALA BBB CA 1
ATOM 7363 C C . ALA B 1 26 ? -34.956 -17.597 -21.364 1.000 30.150 7 ALA BBB C 1
ATOM 7364 O O . ALA B 1 26 ? -34.870 -17.719 -22.607 1.000 29.610 7 ALA BBB O 1
ATOM 7371 N N . GLY B 1 27 ? -35.777 -18.309 -20.604 1.000 30.060 8 GLY BBB N 1
ATOM 7372 C CA . GLY B 1 27 ? -36.596 -19.391 -21.162 1.000 30.660 8 GLY BBB CA 1
ATOM 7373 C C . GLY B 1 27 ? -37.962 -19.510 -20.529 1.000 32.040 8 GLY BBB C 1
ATOM 7374 O O . GLY B 1 27 ? -38.148 -19.098 -19.376 1.000 34.450 8 GLY BBB O 1
ATOM 7378 N N . LYS B 1 28 ? -38.873 -20.107 -21.286 1.000 33.290 9 LYS BBB N 1
ATOM 7379 C CA . LYS B 1 28 ? -40.261 -20.452 -20.904 1.000 35.360 9 LYS BBB CA 1
ATOM 7380 C C . LYS B 1 28 ? -40.462 -21.911 -21.316 1.000 33.410 9 LYS BBB C 1
ATOM 7381 O O . LYS B 1 28 ? -39.946 -22.290 -22.394 1.000 31.240 9 LYS BBB O 1
ATOM 7400 N N . LYS B 1 29 ? -41.134 -22.719 -20.499 1.000 32.010 10 LYS BBB N 1
ATOM 7401 C CA . LYS B 1 29 ? -41.443 -24.127 -20.864 1.000 34.120 10 LYS BBB CA 1
ATOM 7402 C C . LYS B 1 29 ? -42.966 -24.253 -20.913 1.000 34.640 10 LYS BBB C 1
ATOM 7403 O O . LYS B 1 29 ? -43.619 -23.899 -19.916 1.000 31.310 10 LYS BBB O 1
ATOM 7422 N N . ILE B 1 30 ? -43.481 -24.703 -22.059 1.000 33.770 11 ILE BBB N 1
ATOM 7423 C CA . ILE B 1 30 ? -44.926 -24.966 -22.307 1.000 37.160 11 ILE BBB CA 1
ATOM 7424 C C . ILE B 1 30 ? -45.142 -26.456 -22.577 1.000 39.390 11 ILE BBB C 1
ATOM 7425 O O . ILE B 1 30 ? -44.273 -27.165 -23.114 1.000 30.080 11 ILE BBB O 1
ATOM 7441 N N . PRO B 1 31 ? -46.342 -26.975 -22.219 1.000 41.350 12 PRO BBB N 1
ATOM 7442 C CA . PRO B 1 31 ? -46.696 -28.353 -22.539 1.000 39.480 12 PRO BBB CA 1
ATOM 7443 C C . PRO B 1 31 ? -46.764 -28.454 -24.068 1.000 35.010 12 PRO BBB C 1
ATOM 7444 O O . PRO B 1 31 ? -47.114 -27.497 -24.734 1.000 34.050 12 PRO BBB O 1
ATOM 7455 N N . PHE B 1 32 ? -46.357 -29.590 -24.605 1.000 34.410 13 PHE BBB N 1
ATOM 7456 C CA . PHE B 1 32 ? -46.251 -29.802 -26.070 1.000 37.040 13 PHE BBB CA 1
ATOM 7457 C C . PHE B 1 32 ? -46.054 -31.301 -26.304 1.000 34.800 13 PHE BBB C 1
ATOM 7458 O O . PHE B 1 32 ? -45.358 -31.956 -25.514 1.000 37.080 13 PHE BBB O 1
ATOM 7475 N N . GLN B 1 33 ? -46.699 -31.835 -27.334 1.000 35.580 14 GLN BBB N 1
ATOM 7476 C CA . GLN B 1 33 ? -46.535 -33.248 -27.757 1.000 36.400 14 GLN BBB CA 1
ATOM 7477 C C . GLN B 1 33 ? -45.472 -33.296 -28.864 1.000 32.690 14 GLN BBB C 1
ATOM 7478 O O . GLN B 1 33 ? -45.348 -32.307 -29.634 1.000 30.100 14 GLN BBB O 1
ATOM 7492 N N . LYS B 1 34 ? -44.744 -34.407 -28.940 1.000 31.290 15 LYS BBB N 1
ATOM 7493 C CA . LYS B 1 34 ? -43.666 -34.629 -29.933 1.000 31.960 15 LYS BBB CA 1
ATOM 7494 C C . LYS B 1 34 ? -44.197 -34.447 -31.362 1.000 30.820 15 LYS BBB C 1
ATOM 7495 O O . LYS B 1 34 ? -43.525 -33.752 -32.155 1.000 28.740 15 LYS BBB O 1
ATOM 7514 N N . ASP B 1 35 ? -45.368 -34.997 -31.688 1.000 32.730 16 ASP BBB N 1
ATOM 7515 C CA A ASP B 1 35 ? -45.979 -34.931 -33.047 0.500 33.350 16 ASP BBB CA 1
ATOM 7516 C CA B ASP B 1 35 ? -45.873 -34.926 -33.085 0.500 33.830 16 ASP BBB CA 1
ATOM 7517 C C . ASP B 1 35 ? -46.206 -33.463 -33.413 1.000 33.360 16 ASP BBB C 1
ATOM 7518 O O . ASP B 1 35 ? -45.882 -33.054 -34.538 1.000 34.840 16 ASP BBB O 1
ATOM 7534 N N . SER B 1 36 ? -46.767 -32.704 -32.475 1.000 33.400 17 SER BBB N 1
ATOM 7535 C CA . SER B 1 36 ? -47.068 -31.262 -32.666 1.000 34.370 17 SER BBB CA 1
ATOM 7536 C C . SER B 1 36 ? -45.753 -30.522 -32.933 1.000 31.720 17 SER BBB C 1
ATOM 7537 O O . SER B 1 36 ? -45.722 -29.646 -33.793 1.000 31.260 17 SER BBB O 1
ATOM 7545 N N . PHE B 1 37 ? -44.715 -30.829 -32.159 1.000 29.670 18 PHE BBB N 1
ATOM 7546 C CA . PHE B 1 37 ? -43.405 -30.150 -32.263 1.000 27.280 18 PHE BBB CA 1
ATOM 7547 C C . PHE B 1 37 ? -42.825 -30.364 -33.669 1.000 25.210 18 PHE BBB C 1
ATOM 7548 O O . PHE B 1 37 ? -42.532 -29.377 -34.354 1.000 27.800 18 PHE BBB O 1
ATOM 7565 N N . LEU B 1 38 ? -42.737 -31.612 -34.114 1.000 25.880 19 LEU BBB N 1
ATOM 7566 C CA . LEU B 1 38 ? -42.090 -31.987 -35.400 1.000 28.110 19 LEU BBB CA 1
ATOM 7567 C C . LEU B 1 38 ? -42.898 -31.419 -36.566 1.000 27.640 19 LEU BBB C 1
ATOM 7568 O O . LEU B 1 38 ? -42.292 -30.892 -37.503 1.000 25.590 19 LEU BBB O 1
ATOM 7584 N N . GLN B 1 39 ? -44.220 -31.468 -36.485 1.000 29.000 20 GLN BBB N 1
ATOM 7585 C CA . GLN B 1 39 ? -45.112 -30.914 -37.544 1.000 30.900 20 GLN BBB CA 1
ATOM 7586 C C . GLN B 1 39 ? -45.030 -29.388 -37.580 1.000 28.560 20 GLN BBB C 1
ATOM 7587 O O . GLN B 1 39 ? -44.993 -28.834 -38.692 1.000 27.040 20 GLN BBB O 1
ATOM 7601 N N . GLN B 1 40 ? -45.014 -28.714 -36.430 1.000 27.220 21 GLN BBB N 1
ATOM 7602 C CA . GLN B 1 40 ? -44.890 -27.234 -36.424 1.000 29.860 21 GLN BBB CA 1
ATOM 7603 C C . GLN B 1 40 ? -43.512 -26.863 -36.991 1.000 28.860 21 GLN BBB C 1
ATOM 7604 O O . GLN B 1 40 ? -43.452 -25.938 -37.809 1.000 29.770 21 GLN BBB O 1
ATOM 7618 N N . PHE B 1 41 ? -42.454 -27.589 -36.621 1.000 27.120 22 PHE BBB N 1
ATOM 7619 C CA . PHE B 1 41 ? -41.089 -27.319 -37.143 1.000 25.510 22 PHE BBB CA 1
ATOM 7620 C C . PHE B 1 41 ? -41.132 -27.357 -38.670 1.000 24.540 22 PHE BBB C 1
ATOM 7621 O O . PHE B 1 41 ? -40.631 -26.423 -39.328 1.000 25.000 22 PHE BBB O 1
ATOM 7638 N N . GLU B 1 42 ? -41.711 -28.418 -39.232 1.000 25.080 23 GLU BBB N 1
ATOM 7639 C CA . GLU B 1 42 ? -41.773 -28.597 -40.712 1.000 27.050 23 GLU BBB CA 1
ATOM 7640 C C . GLU B 1 42 ? -42.405 -27.358 -41.363 1.000 26.470 23 GLU BBB C 1
ATOM 7641 O O . GLU B 1 42 ? -41.839 -26.842 -42.335 1.000 25.660 23 GLU BBB O 1
ATOM 7653 N N . LYS B 1 43 ? -43.528 -26.882 -40.832 1.000 26.630 24 LYS BBB N 1
ATOM 7654 C CA . LYS B 1 43 ? -44.302 -25.760 -41.428 1.000 29.500 24 LYS BBB CA 1
ATOM 7655 C C . LYS B 1 43 ? -43.536 -24.452 -41.271 1.000 27.970 24 LYS BBB C 1
ATOM 7656 O O . LYS B 1 43 ? -43.516 -23.657 -42.230 1.000 28.870 24 LYS BBB O 1
ATOM 7675 N N . LEU B 1 44 ? -42.956 -24.213 -40.099 1.000 25.650 25 LEU BBB N 1
ATOM 7676 C CA . LEU B 1 44 ? -42.152 -22.983 -39.884 1.000 25.320 25 LEU BBB CA 1
ATOM 7677 C C . LEU B 1 44 ? -40.926 -23.021 -40.798 1.000 25.460 25 LEU BBB C 1
ATOM 7678 O O . LEU B 1 44 ? -40.563 -21.945 -41.336 1.000 25.490 25 LEU BBB O 1
ATOM 7694 N N . ALA B 1 45 ? -40.298 -24.197 -40.940 1.000 25.690 26 ALA BBB N 1
ATOM 7695 C CA . ALA B 1 45 ? -38.971 -24.338 -41.594 1.000 28.400 26 ALA BBB CA 1
ATOM 7696 C C . ALA B 1 45 ? -39.108 -24.032 -43.086 1.000 30.960 26 ALA BBB C 1
ATOM 7697 O O . ALA B 1 45 ? -38.084 -23.643 -43.721 1.000 32.660 26 ALA BBB O 1
ATOM 7704 N N . GLN B 1 46 ? -40.325 -24.149 -43.620 1.000 31.400 27 GLN BBB N 1
ATOM 7705 C CA . GLN B 1 46 ? -40.591 -23.986 -45.073 1.000 33.760 27 GLN BBB CA 1
ATOM 7706 C C . GLN B 1 46 ? -40.166 -22.603 -45.567 1.000 30.890 27 GLN BBB C 1
ATOM 7707 O O . GLN B 1 46 ? -39.802 -22.495 -46.725 1.000 31.740 27 GLN BBB O 1
ATOM 7721 N N . SER B 1 47 ? -40.288 -21.568 -44.742 1.000 30.520 28 SER BBB N 1
ATOM 7722 C CA . SER B 1 47 ? -39.975 -20.171 -45.129 1.000 30.180 28 SER BBB CA 1
ATOM 7723 C C . SER B 1 47 ? -38.531 -19.815 -44.778 1.000 29.330 28 SER BBB C 1
ATOM 7724 O O . SER B 1 47 ? -38.197 -18.647 -44.908 1.000 29.270 28 SER BBB O 1
ATOM 7732 N N . ARG B 1 48 ? -37.719 -20.765 -44.311 1.000 30.090 29 ARG BBB N 1
ATOM 7733 C CA . ARG B 1 48 ? -36.340 -20.496 -43.834 1.000 29.240 29 ARG BBB CA 1
ATOM 7734 C C . ARG B 1 48 ? -35.363 -21.204 -44.759 1.000 28.730 29 ARG BBB C 1
ATOM 7735 O O . ARG B 1 48 ? -35.370 -22.434 -44.750 1.000 31.280 29 ARG BBB O 1
ATOM 7756 N N . LYS B 1 49 ? -34.537 -20.448 -45.485 1.000 29.150 30 LYS BBB N 1
ATOM 7757 C CA . LYS B 1 49 ? -33.574 -20.985 -46.480 1.000 31.470 30 LYS BBB CA 1
ATOM 7758 C C . LYS B 1 49 ? -32.430 -21.715 -45.758 1.000 27.610 30 LYS BBB C 1
ATOM 7759 O O . LYS B 1 49 ? -31.810 -22.589 -46.365 1.000 25.080 30 LYS BBB O 1
ATOM 7778 N N . HIS B 1 50 ? -32.178 -21.357 -44.501 1.000 26.220 31 HIS BBB N 1
ATOM 7779 C CA . HIS B 1 50 ? -31.191 -21.989 -43.603 1.000 25.810 31 HIS BBB CA 1
ATOM 7780 C C . HIS B 1 50 ? -31.908 -22.390 -42.324 1.000 25.110 31 HIS BBB C 1
ATOM 7781 O O . HIS B 1 50 ? -32.384 -21.486 -41.617 1.000 29.620 31 HIS BBB O 1
ATOM 7796 N N . HIS B 1 51 ? -31.965 -23.689 -42.033 1.000 25.410 32 HIS BBB N 1
ATOM 7797 C CA . HIS B 1 51 ? -32.509 -24.219 -40.759 1.000 24.720 32 HIS BBB CA 1
ATOM 7798 C C . HIS B 1 51 ? -31.900 -25.585 -40.448 1.000 23.440 32 HIS BBB C 1
ATOM 7799 O O . HIS B 1 51 ? -31.303 -26.223 -41.361 1.000 22.680 32 HIS BBB O 1
ATOM 7814 N N . VAL B 1 52 ? -32.071 -26.007 -39.201 1.000 22.520 33 VAL BBB N 1
ATOM 7815 C CA . VAL B 1 52 ? -31.558 -27.313 -38.716 1.000 22.280 33 VAL BBB CA 1
ATOM 7816 C C . VAL B 1 52 ? -32.483 -27.900 -37.648 1.000 21.240 33 VAL BBB C 1
ATOM 7817 O O . VAL B 1 52 ? -33.073 -27.152 -36.832 1.000 21.470 33 VAL BBB O 1
ATOM 7830 N N . LEU B 1 53 ? -32.632 -29.220 -37.699 1.000 22.640 34 LEU BBB N 1
ATOM 7831 C CA . LEU B 1 53 ? -33.279 -30.033 -36.651 1.000 21.940 34 LEU BBB CA 1
ATOM 7832 C C . LEU B 1 53 ? -32.288 -31.104 -36.219 1.000 20.930 34 LEU BBB C 1
ATOM 7833 O O . LEU B 1 53 ? -31.800 -31.834 -37.083 1.000 21.270 34 LEU BBB O 1
ATOM 7849 N N . LEU B 1 54 ? -31.995 -31.142 -34.924 1.000 20.760 35 LEU BBB N 1
ATOM 7850 C CA . LEU B 1 54 ? -31.347 -32.282 -34.238 1.000 20.070 35 LEU BBB CA 1
ATOM 7851 C C . LEU B 1 54 ? -32.456 -33.045 -33.524 1.000 20.930 35 LEU BBB C 1
ATOM 7852 O O . LEU B 1 54 ? -33.085 -32.446 -32.662 1.000 21.020 35 LEU BBB O 1
ATOM 7868 N N . GLU B 1 55 ? -32.718 -34.267 -33.958 1.000 21.800 36 GLU BBB N 1
ATOM 7869 C CA . GLU B 1 55 ? -33.878 -35.028 -33.459 1.000 22.140 36 GLU BBB CA 1
ATOM 7870 C C . GLU B 1 55 ? -33.454 -36.322 -32.768 1.000 22.160 36 GLU BBB C 1
ATOM 7871 O O . GLU B 1 55 ? -32.667 -37.042 -33.328 1.000 22.360 36 GLU BBB O 1
ATOM 7883 N N . SER B 1 56 ? -33.947 -36.522 -31.553 1.000 23.710 37 SER BBB N 1
ATOM 7884 C CA . SER B 1 56 ? -33.784 -37.806 -30.840 1.000 25.280 37 SER BBB CA 1
ATOM 7885 C C . SER B 1 56 ? -34.955 -38.650 -31.324 1.000 28.090 37 SER BBB C 1
ATOM 7886 O O . SER B 1 56 ? -36.056 -38.343 -30.995 1.000 32.200 37 SER BBB O 1
ATOM 7894 N N . ALA B 1 57 ? -34.697 -39.629 -32.161 1.000 36.560 38 ALA BBB N 1
ATOM 7895 C CA . ALA B 1 57 ? -35.818 -40.402 -32.731 1.000 45.300 38 ALA BBB CA 1
ATOM 7896 C C . ALA B 1 57 ? -36.009 -41.692 -31.949 1.000 42.840 38 ALA BBB C 1
ATOM 7897 O O . ALA B 1 57 ? -36.945 -42.389 -32.258 1.000 56.190 38 ALA BBB O 1
ATOM 7904 N N . ARG B 1 58 ? -35.201 -41.890 -30.916 1.000 44.730 39 ARG BBB N 1
ATOM 7905 C CA . ARG B 1 58 ? -35.181 -43.105 -30.073 1.000 45.190 39 ARG BBB CA 1
ATOM 7906 C C . ARG B 1 58 ? -34.114 -42.889 -29.016 1.000 50.370 39 ARG BBB C 1
ATOM 7907 O O . ARG B 1 58 ? -33.123 -42.248 -29.368 1.000 53.830 39 ARG BBB O 1
ATOM 7928 N N . GLY B 1 59 ? -34.350 -43.324 -27.775 1.000 42.990 40 GLY BBB N 1
ATOM 7929 C CA . GLY B 1 59 ? -33.312 -43.288 -26.726 1.000 46.480 40 GLY BBB CA 1
ATOM 7930 C C . GLY B 1 59 ? -32.970 -41.924 -26.147 1.000 49.120 40 GLY BBB C 1
ATOM 7931 O O . GLY B 1 59 ? -33.086 -41.760 -24.931 1.000 58.870 40 GLY BBB O 1
ATOM 7935 N N . GLY B 1 60 ? -32.642 -40.945 -26.980 1.000 41.170 41 GLY BBB N 1
ATOM 7936 C CA . GLY B 1 60 ? -32.226 -39.586 -26.582 1.000 39.260 41 GLY BBB CA 1
ATOM 7937 C C . GLY B 1 60 ? -33.355 -38.783 -25.965 1.000 35.260 41 GLY BBB C 1
ATOM 7938 O O . GLY B 1 60 ? -34.517 -39.155 -26.137 1.000 43.620 41 GLY BBB O 1
ATOM 7942 N N . ARG B 1 61 ? -33.030 -37.648 -25.368 1.000 30.000 42 ARG BBB N 1
ATOM 7943 C CA . ARG B 1 61 ? -33.964 -36.874 -24.528 1.000 30.230 42 ARG BBB CA 1
ATOM 7944 C C . ARG B 1 61 ? -34.441 -35.598 -25.231 1.000 28.490 42 ARG BBB C 1
ATOM 7945 O O . ARG B 1 61 ? -35.581 -35.189 -24.964 1.000 27.390 42 ARG BBB O 1
ATOM 7966 N N . TYR B 1 62 ? -33.626 -34.972 -26.080 1.000 24.980 43 TYR BBB N 1
ATOM 7967 C CA . TYR B 1 62 ? -33.908 -33.616 -26.614 1.000 24.740 43 TYR BBB CA 1
ATOM 7968 C C . TYR B 1 62 ? -33.992 -33.654 -28.137 1.000 25.010 43 TYR BBB C 1
ATOM 7969 O O . TYR B 1 62 ? -33.234 -34.373 -28.766 1.000 25.560 43 TYR BBB O 1
ATOM 7987 N N . SER B 1 63 ? -34.909 -32.868 -28.685 1.000 25.030 44 SER BBB N 1
ATOM 7988 C CA . SER B 1 63 ? -34.882 -32.424 -30.094 1.000 25.460 44 SER BBB CA 1
ATOM 7989 C C . SER B 1 63 ? -34.748 -30.900 -30.105 1.000 25.390 44 SER BBB C 1
ATOM 7990 O O . SER B 1 63 ? -35.426 -30.221 -29.316 1.000 24.690 44 SER BBB O 1
ATOM 7998 N N . ILE B 1 64 ? -33.879 -30.390 -30.973 1.000 24.400 45 ILE BBB N 1
ATOM 7999 C CA . ILE B 1 64 ? -33.464 -28.966 -31.019 1.000 22.690 45 ILE BBB CA 1
ATOM 8000 C C . ILE B 1 64 ? -33.875 -28.425 -32.385 1.000 22.360 45 ILE BBB C 1
ATOM 8001 O O . ILE B 1 64 ? -33.455 -29.020 -33.405 1.000 20.970 45 ILE BBB O 1
ATOM 8017 N N . ALA B 1 65 ? -34.628 -27.329 -32.418 1.000 23.390 46 ALA BBB N 1
ATOM 8018 C CA . ALA B 1 65 ? -34.994 -26.633 -33.675 1.000 24.990 46 ALA BBB CA 1
ATOM 8019 C C . ALA B 1 65 ? -34.255 -25.297 -33.747 1.000 25.080 46 ALA BBB C 1
ATOM 8020 O O . ALA B 1 65 ? -34.430 -24.479 -32.842 1.000 26.110 46 ALA BBB O 1
ATOM 8027 N N . GLY B 1 66 ? -33.475 -25.109 -34.807 1.000 24.580 47 GLY BBB N 1
ATOM 8028 C CA . GLY B 1 66 ? -32.852 -23.831 -35.193 1.000 25.400 47 GLY BBB CA 1
ATOM 8029 C C . GLY B 1 66 ? -33.459 -23.317 -36.484 1.000 25.540 47 GLY BBB C 1
ATOM 8030 O O . GLY B 1 66 ? -33.210 -23.938 -37.537 1.000 25.890 47 GLY BBB O 1
ATOM 8034 N N . LEU B 1 67 ? -34.253 -22.248 -36.392 1.000 25.540 48 LEU BBB N 1
ATOM 8035 C CA . LEU B 1 67 ? -34.996 -21.649 -37.530 1.000 27.290 48 LEU BBB CA 1
ATOM 8036 C C . LEU B 1 67 ? -34.342 -20.353 -37.994 1.000 28.600 48 LEU BBB C 1
ATOM 8037 O O . LEU B 1 67 ? -34.212 -20.204 -39.231 1.000 33.400 48 LEU BBB O 1
ATOM 8053 N N . ASP B 1 68 ? -34.024 -19.433 -37.070 1.000 28.990 49 ASP BBB N 1
ATOM 8054 C CA . ASP B 1 68 ? -33.635 -18.033 -37.404 1.000 32.020 49 ASP BBB CA 1
ATOM 8055 C C . ASP B 1 68 ? -32.253 -17.728 -36.830 1.000 32.750 49 ASP BBB C 1
ATOM 8056 O O . ASP B 1 68 ? -32.119 -17.263 -35.696 1.000 30.450 49 ASP BBB O 1
ATOM 8065 N N . PRO B 1 69 ? -31.175 -18.010 -37.592 1.000 32.670 50 PRO BBB N 1
ATOM 8066 C CA . PRO B 1 69 ? -29.827 -17.777 -37.092 1.000 32.490 50 PRO BBB CA 1
ATOM 8067 C C . PRO B 1 69 ? -29.548 -16.275 -36.976 1.000 32.040 50 PRO BBB C 1
ATOM 8068 O O . PRO B 1 69 ? -30.143 -15.543 -37.734 1.000 34.130 50 PRO BBB O 1
ATOM 8079 N N . ILE B 1 70 ? -28.674 -15.876 -36.038 1.000 32.800 51 ILE BBB N 1
ATOM 8080 C CA . ILE B 1 70 ? -28.062 -14.514 -35.964 1.000 31.020 51 ILE BBB CA 1
ATOM 8081 C C . ILE B 1 70 ? -26.753 -14.471 -36.762 1.000 29.360 51 ILE BBB C 1
ATOM 8082 O O . ILE B 1 70 ? -26.220 -13.375 -36.936 1.000 32.650 51 ILE BBB O 1
ATOM 8098 N N . ALA B 1 71 ? -26.196 -15.614 -37.157 1.000 26.960 52 ALA BBB N 1
ATOM 8099 C CA . ALA B 1 71 ? -24.903 -15.685 -37.866 1.000 26.060 52 ALA BBB CA 1
ATOM 8100 C C . ALA B 1 71 ? -24.766 -17.024 -38.592 1.000 26.050 52 ALA BBB C 1
ATOM 8101 O O . ALA B 1 71 ? -25.264 -18.048 -38.089 1.000 26.070 52 ALA BBB O 1
ATOM 8108 N N . THR B 1 72 ? -24.035 -17.007 -39.704 1.000 26.620 53 THR BBB N 1
ATOM 8109 C CA . THR B 1 72 ? -23.640 -18.191 -40.493 1.000 27.540 53 THR BBB CA 1
ATOM 8110 C C . THR B 1 72 ? -22.117 -18.239 -40.539 1.000 26.010 53 THR BBB C 1
ATOM 8111 O O . THR B 1 72 ? -21.500 -17.217 -40.847 1.000 28.630 53 THR BBB O 1
ATOM 8122 N N . VAL B 1 73 ? -21.538 -19.380 -40.196 1.000 26.760 54 VAL BBB N 1
ATOM 8123 C CA . VAL B 1 73 ? -20.063 -19.582 -40.149 1.000 26.660 54 VAL BBB CA 1
ATOM 8124 C C . VAL B 1 73 ? -19.738 -20.653 -41.178 1.000 25.810 54 VAL BBB C 1
ATOM 8125 O O . VAL B 1 73 ? -20.292 -21.739 -41.062 1.000 25.200 54 VAL BBB O 1
ATOM 8138 N N . LYS B 1 74 ? -18.925 -20.330 -42.178 1.000 26.660 55 LYS BBB N 1
ATOM 8139 C CA . LYS B 1 74 ? -18.519 -21.297 -43.219 1.000 27.250 55 LYS BBB CA 1
ATOM 8140 C C . LYS B 1 74 ? -16.998 -21.251 -43.344 1.000 27.530 55 LYS BBB C 1
ATOM 8141 O O . LYS B 1 74 ? -16.459 -20.184 -43.661 1.000 24.890 55 LYS BBB O 1
ATOM 8160 N N . GLY B 1 75 ? -16.345 -22.385 -43.114 1.000 25.560 56 GLY BBB N 1
ATOM 8161 C CA . GLY B 1 75 ? -14.892 -22.533 -43.269 1.000 26.050 56 GLY BBB CA 1
ATOM 8162 C C . GLY B 1 75 ? -14.607 -23.505 -44.387 1.000 27.410 56 GLY BBB C 1
ATOM 8163 O O . GLY B 1 75 ? -15.290 -24.559 -44.430 1.000 27.480 56 GLY BBB O 1
ATOM 8167 N N . LYS B 1 76 ? -13.724 -23.125 -45.312 1.000 28.350 57 LYS BBB N 1
ATOM 8168 C CA . LYS B 1 76 ? -13.204 -24.030 -46.368 1.000 31.950 57 LYS BBB CA 1
ATOM 8169 C C . LYS B 1 76 ? -11.842 -23.549 -46.899 1.000 31.790 57 LYS BBB C 1
ATOM 8170 O O . LYS B 1 76 ? -11.690 -22.334 -47.191 1.000 31.310 57 LYS BBB O 1
ATOM 8189 N N . ASP B 1 77 ? -10.890 -24.485 -46.977 1.000 34.420 58 ASP BBB N 1
ATOM 8190 C CA . ASP B 1 77 ? -9.547 -24.314 -47.597 1.000 36.850 58 ASP BBB CA 1
ATOM 8191 C C . ASP B 1 77 ? -8.809 -23.153 -46.901 1.000 33.530 58 ASP BBB C 1
ATOM 8192 O O . ASP B 1 77 ? -8.276 -22.275 -47.587 1.000 35.080 58 ASP BBB O 1
ATOM 8201 N N . GLY B 1 78 ? -8.796 -23.141 -45.564 1.000 31.060 59 GLY BBB N 1
ATOM 8202 C CA . GLY B 1 78 ? -8.063 -22.137 -44.768 1.000 30.880 59 GLY BBB CA 1
ATOM 8203 C C . GLY B 1 78 ? -8.681 -20.747 -44.791 1.000 30.510 59 GLY BBB C 1
ATOM 8204 O O . GLY B 1 78 ? -8.009 -19.833 -44.317 1.000 34.910 59 GLY BBB O 1
ATOM 8208 N N . ILE B 1 79 ? -9.916 -20.578 -45.279 1.000 32.440 60 ILE BBB N 1
ATOM 8209 C CA . ILE B 1 79 ? -10.687 -19.300 -45.207 1.000 30.690 60 ILE BBB CA 1
ATOM 8210 C C . ILE B 1 79 ? -12.024 -19.555 -44.489 1.000 29.260 60 ILE BBB C 1
ATOM 8211 O O . ILE B 1 79 ? -12.807 -20.379 -44.965 1.000 25.720 60 ILE BBB O 1
ATOM 8227 N N . THR B 1 80 ? -12.316 -18.772 -43.453 1.000 29.120 61 THR BBB N 1
ATOM 8228 C CA . THR B 1 80 ? -13.581 -18.806 -42.682 1.000 30.690 61 THR BBB CA 1
ATOM 8229 C C . THR B 1 80 ? -14.282 -17.464 -42.852 1.000 30.060 61 THR BBB C 1
ATOM 8230 O O . THR B 1 80 ? -13.583 -16.451 -42.680 1.000 33.010 61 THR BBB O 1
ATOM 8241 N N . THR B 1 81 ? -15.585 -17.467 -43.149 1.000 26.170 62 THR BBB N 1
ATOM 8242 C CA . THR B 1 81 ? -16.445 -16.265 -43.186 1.000 27.050 62 THR BBB CA 1
ATOM 8243 C C . THR B 1 81 ? -17.511 -16.371 -42.098 1.000 27.680 62 THR BBB C 1
ATOM 8244 O O . THR B 1 81 ? -18.079 -17.461 -41.933 1.000 26.340 62 THR BBB O 1
ATOM 8255 N N . ILE B 1 82 ? -17.730 -15.279 -41.370 1.000 26.750 63 ILE BBB N 1
ATOM 8256 C CA . ILE B 1 82 ? -18.835 -15.117 -40.389 1.000 28.490 63 ILE BBB CA 1
ATOM 8257 C C . ILE B 1 82 ? -19.751 -14.004 -40.899 1.000 31.030 63 ILE BBB C 1
ATOM 8258 O O . ILE B 1 82 ? -19.307 -12.837 -40.909 1.000 30.380 63 ILE BBB O 1
ATOM 8274 N N . LYS B 1 83 ? -20.956 -14.362 -41.347 1.000 33.470 64 LYS BBB N 1
ATOM 8275 C CA . LYS B 1 83 ? -21.993 -13.406 -41.801 1.000 37.990 64 LYS BBB CA 1
ATOM 8276 C C . LYS B 1 83 ? -22.971 -13.195 -40.641 1.000 42.940 64 LYS BBB C 1
ATOM 8277 O O . LYS B 1 83 ? -23.816 -14.067 -40.440 1.000 37.120 64 LYS BBB O 1
ATOM 8296 N N . HIS B 1 84 ? -22.781 -12.106 -39.880 1.000 52.710 65 HIS BBB N 1
ATOM 8297 C CA . HIS B 1 84 ? -23.459 -11.764 -38.594 1.000 55.880 65 HIS BBB CA 1
ATOM 8298 C C . HIS B 1 84 ? -24.499 -10.657 -38.846 1.000 60.190 65 HIS BBB C 1
ATOM 8299 O O . HIS B 1 84 ? -24.247 -9.508 -38.427 1.000 69.300 65 HIS BBB O 1
ATOM 8314 N N . GLY B 1 85 ? -25.627 -10.982 -39.488 1.000 61.800 66 GLY BBB N 1
ATOM 8315 C CA . GLY B 1 85 ? -26.485 -9.978 -40.146 1.000 66.510 66 GLY BBB CA 1
ATOM 8316 C C . GLY B 1 85 ? -25.743 -9.330 -41.313 1.000 67.140 66 GLY BBB C 1
ATOM 8317 O O . GLY B 1 85 ? -25.303 -10.093 -42.195 1.000 54.150 66 GLY BBB O 1
ATOM 8321 N N . ASP B 1 86 ? -25.542 -7.997 -41.266 1.000 71.800 67 ASP BBB N 1
ATOM 8322 C CA . ASP B 1 86 ? -25.046 -7.116 -42.373 1.000 77.620 67 ASP BBB CA 1
ATOM 8323 C C . ASP B 1 86 ? -23.546 -7.340 -42.642 1.000 70.810 67 ASP BBB C 1
ATOM 8324 O O . ASP B 1 86 ? -23.174 -7.591 -43.816 1.000 61.860 67 ASP BBB O 1
ATOM 8333 N N . GLU B 1 87 ? -22.736 -7.131 -41.594 1.000 63.800 68 GLU BBB N 1
ATOM 8334 C CA . GLU B 1 87 ? -21.306 -7.512 -41.426 1.000 61.210 68 GLU BBB CA 1
ATOM 8335 C C . GLU B 1 87 ? -20.931 -8.802 -42.188 1.000 55.670 68 GLU BBB C 1
ATOM 8336 O O . GLU B 1 87 ? -21.764 -9.708 -42.336 1.000 59.160 68 GLU BBB O 1
ATOM 8348 N N . MET B 1 88 ? -19.684 -8.892 -42.636 1.000 43.610 69 MET BBB N 1
ATOM 8349 C CA . MET B 1 88 ? -19.068 -10.147 -43.118 1.000 43.510 69 MET BBB CA 1
ATOM 8350 C C . MET B 1 88 ? -17.604 -10.139 -42.675 1.000 37.390 69 MET BBB C 1
ATOM 8351 O O . MET B 1 88 ? -16.826 -9.353 -43.248 1.000 36.250 69 MET BBB O 1
ATOM 8365 N N . LEU B 1 89 ? -17.265 -10.941 -41.663 1.000 30.430 70 LEU BBB N 1
ATOM 8366 C CA . LEU B 1 89 ? -15.874 -11.128 -41.183 1.000 28.570 70 LEU BBB CA 1
ATOM 8367 C C . LEU B 1 89 ? -15.263 -12.319 -41.919 1.000 27.200 70 LEU BBB C 1
ATOM 8368 O O . LEU B 1 89 ? -16.000 -13.159 -42.395 1.000 30.390 70 LEU BBB O 1
ATOM 8384 N N . PHE B 1 90 ? -13.949 -12.349 -42.068 1.000 25.630 71 PHE BBB N 1
ATOM 8385 C CA . PHE B 1 90 ? -13.226 -13.510 -42.611 1.000 25.520 71 PHE BBB CA 1
ATOM 8386 C C . PHE B 1 90 ? -11.784 -13.469 -42.106 1.000 27.050 71 PHE BBB C 1
ATOM 8387 O O . PHE B 1 90 ? -11.287 -12.437 -41.677 1.000 25.540 71 PHE BBB O 1
ATOM 8404 N N . LYS B 1 91 ? -11.142 -14.619 -42.172 1.000 28.540 72 LYS BBB N 1
ATOM 8405 C CA . LYS B 1 91 ? -9.865 -14.902 -41.504 1.000 31.130 72 LYS BBB CA 1
ATOM 8406 C C . LYS B 1 91 ? -9.271 -16.135 -42.170 1.000 32.400 72 LYS BBB C 1
ATOM 8407 O O . LYS B 1 91 ? -10.029 -17.034 -42.561 1.000 34.530 72 LYS BBB O 1
ATOM 8426 N N . GLU B 1 92 ? -7.962 -16.111 -42.313 1.000 31.630 73 GLU BBB N 1
ATOM 8427 C CA . GLU B 1 92 ? -7.115 -17.234 -42.750 1.000 38.180 73 GLU BBB CA 1
ATOM 8428 C C . GLU B 1 92 ? -6.861 -18.191 -41.569 1.000 35.820 73 GLU BBB C 1
ATOM 8429 O O . GLU B 1 92 ? -6.850 -17.745 -40.389 1.000 38.590 73 GLU BBB O 1
ATOM 8441 N N . GLY B 1 93 ? -6.671 -19.471 -41.882 1.000 32.390 74 GLY BBB N 1
ATOM 8442 C CA . GLY B 1 93 ? -6.151 -20.476 -40.939 1.000 32.540 74 GLY BBB CA 1
ATOM 8443 C C . GLY B 1 93 ? -7.204 -21.493 -40.554 1.000 31.760 74 GLY BBB C 1
ATOM 8444 O O . GLY B 1 93 ? -8.213 -21.652 -41.305 1.000 29.200 74 GLY BBB O 1
ATOM 8448 N N . ASP B 1 94 ? -6.963 -22.136 -39.412 1.000 29.570 75 ASP BBB N 1
ATOM 8449 C CA . ASP B 1 94 ? -7.808 -23.196 -38.823 1.000 28.120 75 ASP BBB CA 1
ATOM 8450 C C . ASP B 1 94 ? -9.216 -22.632 -38.692 1.000 26.430 75 ASP BBB C 1
ATOM 8451 O O . ASP B 1 94 ? -9.408 -21.683 -37.958 1.000 27.100 75 ASP BBB O 1
ATOM 8460 N N . PRO B 1 95 ? -10.225 -23.131 -39.442 1.000 27.160 76 PRO BBB N 1
ATOM 8461 C CA . PRO B 1 95 ? -11.571 -22.562 -39.385 1.000 26.670 76 PRO BBB CA 1
ATOM 8462 C C . PRO B 1 95 ? -12.224 -22.622 -38.004 1.000 26.630 76 PRO BBB C 1
ATOM 8463 O O . PRO B 1 95 ? -12.990 -21.722 -37.675 1.000 29.060 76 PRO BBB O 1
ATOM 8474 N N . LEU B 1 96 ? -11.917 -23.654 -37.221 1.000 25.620 77 LEU BBB N 1
ATOM 8475 C CA . LEU B 1 96 ? -12.559 -23.822 -35.899 1.000 26.960 77 LEU BBB CA 1
ATOM 8476 C C . LEU B 1 96 ? -11.931 -22.848 -34.906 1.000 26.480 77 LEU BBB C 1
ATOM 8477 O O . LEU B 1 96 ? -12.677 -22.366 -34.029 1.000 25.550 77 LEU BBB O 1
ATOM 8493 N N . ARG B 1 97 ? -10.627 -22.579 -35.032 1.000 30.280 78 ARG BBB N 1
ATOM 8494 C CA . ARG B 1 97 ? -9.918 -21.553 -34.214 1.000 33.760 78 ARG BBB CA 1
ATOM 8495 C C . ARG B 1 97 ? -10.529 -20.182 -34.520 1.000 30.660 78 ARG BBB C 1
ATOM 8496 O O . ARG B 1 97 ? -10.865 -19.457 -33.559 1.000 29.600 78 ARG BBB O 1
ATOM 8517 N N . ALA B 1 98 ? -10.723 -19.868 -35.803 1.000 27.720 79 ALA BBB N 1
ATOM 8518 C CA . ALA B 1 98 ? -11.366 -18.619 -36.256 1.000 27.890 79 ALA BBB CA 1
ATOM 8519 C C . ALA B 1 98 ? -12.782 -18.524 -35.662 1.000 28.850 79 ALA BBB C 1
ATOM 8520 O O . ALA B 1 98 ? -13.112 -17.504 -35.017 1.000 28.140 79 ALA BBB O 1
ATOM 8527 N N . PHE B 1 99 ? -13.614 -19.539 -35.878 1.000 28.550 80 PHE BBB N 1
ATOM 8528 C CA . PHE B 1 99 ? -14.995 -19.566 -35.342 1.000 27.710 80 PHE BBB CA 1
ATOM 8529 C C . PHE B 1 99 ? -14.947 -19.305 -33.826 1.000 27.810 80 PHE BBB C 1
ATOM 8530 O O . PHE B 1 99 ? -15.645 -18.414 -33.308 1.000 25.720 80 PHE BBB O 1
ATOM 8547 N N . HIS B 1 100 ? -14.106 -20.054 -33.124 1.000 28.050 81 HIS BBB N 1
ATOM 8548 C CA . HIS B 1 100 ? -14.057 -20.084 -31.645 1.000 32.220 81 HIS BBB CA 1
ATOM 8549 C C . HIS B 1 100 ? -13.656 -18.718 -31.093 1.000 30.720 81 HIS BBB C 1
ATOM 8550 O O . HIS B 1 100 ? -14.261 -18.331 -30.095 1.000 28.550 81 HIS BBB O 1
ATOM 8565 N N . SER B 1 101 ? -12.717 -17.998 -31.719 1.000 31.200 82 SER BBB N 1
ATOM 8566 C CA . SER B 1 101 ? -12.253 -16.674 -31.218 1.000 34.960 82 SER BBB CA 1
ATOM 8567 C C . SER B 1 101 ? -13.394 -15.648 -31.327 1.000 32.720 82 SER BBB C 1
ATOM 8568 O O . SER B 1 101 ? -13.564 -14.844 -30.418 1.000 34.840 82 SER BBB O 1
ATOM 8576 N N . TRP B 1 102 ? -14.189 -15.703 -32.380 1.000 30.600 83 TRP BBB N 1
ATOM 8577 C CA . TRP B 1 102 ? -15.391 -14.848 -32.536 1.000 30.590 83 TRP BBB CA 1
ATOM 8578 C C . TRP B 1 102 ? -16.481 -15.302 -31.554 1.000 29.840 83 TRP BBB C 1
ATOM 8579 O O . TRP B 1 102 ? -17.104 -14.450 -30.896 1.000 29.950 83 TRP BBB O 1
ATOM 8600 N N . PHE B 1 103 ? -16.715 -16.611 -31.479 1.000 28.590 84 PHE BBB N 1
ATOM 8601 C CA . PHE B 1 103 ? -17.825 -17.233 -30.711 1.000 29.570 84 PHE BBB CA 1
ATOM 8602 C C . PHE B 1 103 ? -17.649 -16.916 -29.227 1.000 30.520 84 PHE BBB C 1
ATOM 8603 O O . PHE B 1 103 ? -18.653 -16.716 -28.515 1.000 30.140 84 PHE BBB O 1
ATOM 8620 N N . LYS B 1 104 ? -16.394 -16.869 -28.787 1.000 34.430 85 LYS BBB N 1
ATOM 8621 C CA . LYS B 1 104 ? -15.988 -16.663 -27.374 1.000 41.350 85 LYS BBB CA 1
ATOM 8622 C C . LYS B 1 104 ? -16.619 -15.366 -26.853 1.000 39.690 85 LYS BBB C 1
ATOM 8623 O O . LYS B 1 104 ? -16.940 -15.310 -25.654 1.000 40.440 85 LYS BBB O 1
ATOM 8642 N N . THR B 1 105 ? -16.812 -14.373 -27.717 1.000 36.140 86 THR BBB N 1
ATOM 8643 C CA . THR B 1 105 ? -17.301 -13.033 -27.316 1.000 36.370 86 THR BBB CA 1
ATOM 8644 C C . THR B 1 105 ? -18.774 -13.127 -26.911 1.000 35.160 86 THR BBB C 1
ATOM 8645 O O . THR B 1 105 ? -19.230 -12.206 -26.247 1.000 36.330 86 THR BBB O 1
ATOM 8656 N N . LEU B 1 106 ? -19.478 -14.196 -27.297 1.000 32.450 87 LEU BBB N 1
ATOM 8657 C CA . LEU B 1 106 ? -20.927 -14.397 -27.006 1.000 30.710 87 LEU BBB CA 1
ATOM 8658 C C . LEU B 1 106 ? -21.123 -15.370 -25.849 1.000 28.590 87 LEU BBB C 1
ATOM 8659 O O . LEU B 1 106 ? -22.267 -15.739 -25.588 1.000 28.560 87 LEU BBB O 1
ATOM 8675 N N . GLU B 1 107 ? -20.052 -15.800 -25.187 1.000 30.810 88 GLU BBB N 1
ATOM 8676 C CA . GLU B 1 107 ? -20.158 -16.828 -24.119 1.000 33.730 88 GLU BBB CA 1
ATOM 8677 C C . GLU B 1 107 ? -21.139 -16.362 -23.029 1.000 31.190 88 GLU BBB C 1
ATOM 8678 O O . GLU B 1 107 ? -21.353 -15.141 -22.883 1.000 30.310 88 GLU BBB O 1
ATOM 8690 N N . THR B 1 108 ? -21.667 -17.325 -22.274 1.000 30.080 89 THR BBB N 1
ATOM 8691 C CA . THR B 1 108 ? -22.661 -17.147 -21.185 1.000 30.180 89 THR BBB CA 1
ATOM 8692 C C . THR B 1 108 ? -22.330 -18.130 -20.065 1.000 29.390 89 THR BBB C 1
ATOM 8693 O O . THR B 1 108 ? -21.501 -19.017 -20.299 1.000 28.480 89 THR BBB O 1
ATOM 8704 N N . GLU B 1 109 ? -22.999 -18.016 -18.923 1.000 32.660 90 GLU BBB N 1
ATOM 8705 C CA . GLU B 1 109 ? -22.940 -19.043 -17.853 1.000 36.820 90 GLU BBB CA 1
ATOM 8706 C C . GLU B 1 109 ? -24.128 -20.004 -18.004 1.000 33.620 90 GLU BBB C 1
ATOM 8707 O O . GLU B 1 109 ? -25.206 -19.600 -18.501 1.000 36.050 90 GLU BBB O 1
ATOM 8719 N N . THR B 1 110 ? -23.919 -21.247 -17.589 1.000 31.100 91 THR BBB N 1
ATOM 8720 C CA . THR B 1 110 ? -24.926 -22.320 -17.619 1.000 32.900 91 THR BBB CA 1
ATOM 8721 C C . THR B 1 110 ? -26.063 -21.943 -16.666 1.000 31.160 91 THR BBB C 1
ATOM 8722 O O . THR B 1 110 ? -25.777 -21.478 -15.555 1.000 30.600 91 THR BBB O 1
ATOM 8733 N N . ASN B 1 111 ? -27.293 -22.099 -17.138 1.000 30.300 92 ASN BBB N 1
ATOM 8734 C CA . ASN B 1 111 ? -28.522 -22.148 -16.315 1.000 29.630 92 ASN BBB CA 1
ATOM 8735 C C . ASN B 1 111 ? -28.888 -23.632 -16.198 1.000 30.690 92 ASN BBB C 1
ATOM 8736 O O . ASN B 1 111 ? -29.345 -24.224 -17.200 1.000 28.870 92 ASN BBB O 1
ATOM 8747 N N . HIS B 1 112 ? -28.665 -24.219 -15.022 1.000 30.830 93 HIS BBB N 1
ATOM 8748 C CA . HIS B 1 112 ? -28.760 -25.683 -14.770 1.000 35.280 93 HIS BBB CA 1
ATOM 8749 C C . HIS B 1 112 ? -30.224 -26.147 -14.846 1.000 36.240 93 HIS BBB C 1
ATOM 8750 O O . HIS B 1 112 ? -30.468 -27.362 -14.860 1.000 38.640 93 HIS BBB O 1
ATOM 8765 N N . GLU B 1 113 ? -31.151 -25.211 -15.018 1.000 34.060 94 GLU BBB N 1
ATOM 8766 C CA . GLU B 1 113 ? -32.595 -25.483 -15.097 1.000 36.650 94 GLU BBB CA 1
ATOM 8767 C C . GLU B 1 113 ? -33.018 -25.664 -16.561 1.000 34.400 94 GLU BBB C 1
ATOM 8768 O O . GLU B 1 113 ? -34.137 -26.141 -16.803 1.000 35.370 94 GLU BBB O 1
ATOM 8780 N N . PHE B 1 114 ? -32.163 -25.285 -17.510 1.000 32.490 95 PHE BBB N 1
ATOM 8781 C CA . PHE B 1 114 ? -32.443 -25.374 -18.964 1.000 31.440 95 PHE BBB CA 1
ATOM 8782 C C . PHE B 1 114 ? -31.938 -26.702 -19.504 1.000 30.590 95 PHE BBB C 1
ATOM 8783 O O . PHE B 1 114 ? -31.155 -27.385 -18.857 1.000 31.920 95 PHE BBB O 1
ATOM 8800 N N . PRO B 1 115 ? -32.407 -27.113 -20.701 1.000 31.910 96 PRO BBB N 1
ATOM 8801 C CA . PRO B 1 115 ? -31.845 -28.266 -21.403 1.000 29.350 96 PRO BBB CA 1
ATOM 8802 C C . PRO B 1 115 ? -30.324 -28.146 -21.634 1.000 28.590 96 PRO BBB C 1
ATOM 8803 O O . PRO B 1 115 ? -29.793 -27.072 -21.537 1.000 28.610 96 PRO BBB O 1
ATOM 8814 N N . ASP B 1 116 ? -29.659 -29.244 -21.979 1.000 30.050 97 ASP BBB N 1
ATOM 8815 C CA . ASP B 1 116 ? -28.182 -29.282 -22.199 1.000 30.410 97 ASP BBB CA 1
ATOM 8816 C C . ASP B 1 116 ? -27.793 -28.197 -23.210 1.000 29.160 97 ASP BBB C 1
ATOM 8817 O O . ASP B 1 116 ? -26.799 -27.470 -22.942 1.000 28.770 97 ASP BBB O 1
ATOM 8826 N N . PHE B 1 117 ? -28.551 -28.057 -24.312 1.000 24.920 98 PHE BBB N 1
ATOM 8827 C CA . PHE B 1 117 ? -28.324 -26.975 -25.298 1.000 25.140 98 PHE BBB CA 1
ATOM 8828 C C . PHE B 1 117 ? -29.184 -25.771 -24.916 1.000 27.330 98 PHE BBB C 1
ATOM 8829 O O . PHE B 1 117 ? -30.415 -25.886 -24.911 1.000 28.320 98 PHE BBB O 1
ATOM 8846 N N . GLN B 1 118 ? -28.544 -24.640 -24.632 1.000 27.080 99 GLN BBB N 1
ATOM 8847 C CA . GLN B 1 118 ? -29.210 -23.398 -24.164 1.000 27.030 99 GLN BBB CA 1
ATOM 8848 C C . GLN B 1 118 ? -28.866 -22.246 -25.090 1.000 25.110 99 GLN BBB C 1
ATOM 8849 O O . GLN B 1 118 ? -29.013 -21.135 -24.645 1.000 27.420 99 GLN BBB O 1
ATOM 8863 N N . GLY B 1 119 ? -28.383 -22.519 -26.303 1.000 25.200 100 GLY BBB N 1
ATOM 8864 C CA . GLY B 1 119 ? -28.047 -21.489 -27.297 1.000 21.900 100 GLY BBB CA 1
ATOM 8865 C C . GLY B 1 119 ? -26.620 -21.662 -27.755 1.000 22.200 100 GLY BBB C 1
ATOM 8866 O O . GLY B 1 119 ? -25.787 -22.093 -26.946 1.000 22.560 100 GLY BBB O 1
ATOM 8870 N N . GLY B 1 120 ? -26.360 -21.350 -29.011 1.000 20.960 101 GLY BBB N 1
ATOM 8871 C CA . GLY B 1 120 ? -25.029 -21.466 -29.623 1.000 22.260 101 GLY BBB CA 1
ATOM 8872 C C . GLY B 1 120 ? -25.110 -21.927 -31.060 1.000 23.010 101 GLY BBB C 1
ATOM 8873 O O . GLY B 1 120 ? -26.144 -21.667 -31.747 1.000 24.790 101 GLY BBB O 1
ATOM 8877 N N . ALA B 1 121 ? -24.068 -22.614 -31.501 1.000 22.950 102 ALA BBB N 1
ATOM 8878 C CA . ALA B 1 121 ? -23.864 -22.976 -32.912 1.000 22.120 102 ALA BBB CA 1
ATOM 8879 C C . ALA B 1 121 ? -24.283 -24.436 -33.104 1.000 22.290 102 ALA BBB C 1
ATOM 8880 O O . ALA B 1 121 ? -23.863 -25.290 -32.322 1.000 22.310 102 ALA BBB O 1
ATOM 8887 N N . ILE B 1 122 ? -25.039 -24.690 -34.164 1.000 20.980 103 ILE BBB N 1
ATOM 8888 C CA . ILE B 1 122 ? -25.442 -26.031 -34.637 1.000 19.400 103 ILE BBB CA 1
ATOM 8889 C C . ILE B 1 122 ? -24.907 -26.188 -36.054 1.000 20.440 103 ILE BBB C 1
ATOM 8890 O O . ILE B 1 122 ? -25.138 -25.279 -36.895 1.000 21.180 103 ILE BBB O 1
ATOM 8906 N N . GLY B 1 123 ? -24.262 -27.313 -36.341 1.000 20.490 104 GLY BBB N 1
ATOM 8907 C CA . GLY B 1 123 ? -23.772 -27.558 -37.700 1.000 20.940 104 GLY BBB CA 1
ATOM 8908 C C . GLY B 1 123 ? -22.820 -28.716 -37.736 1.000 21.530 104 GLY BBB C 1
ATOM 8909 O O . GLY B 1 123 ? -23.075 -29.753 -37.089 1.000 22.980 104 GLY BBB O 1
ATOM 8913 N N . PHE B 1 124 ? -21.763 -28.593 -38.508 1.000 21.130 105 PHE BBB N 1
ATOM 8914 C CA . PHE B 1 124 ? -20.902 -29.761 -38.714 1.000 21.030 105 PHE BBB CA 1
ATOM 8915 C C . PHE B 1 124 ? -19.450 -29.374 -38.903 1.000 22.250 105 PHE BBB C 1
ATOM 8916 O O . PHE B 1 124 ? -19.104 -28.224 -39.268 1.000 21.590 105 PHE BBB O 1
ATOM 8933 N N . LEU B 1 125 ? -18.647 -30.379 -38.591 1.000 21.860 106 LEU BBB N 1
ATOM 8934 C CA . LEU B 1 125 ? -17.228 -30.493 -38.935 1.000 21.600 106 LEU BBB CA 1
ATOM 8935 C C . LEU B 1 125 ? -17.188 -31.562 -40.005 1.000 20.890 106 LEU BBB C 1
ATOM 8936 O O . LEU B 1 125 ? -17.615 -32.662 -39.735 1.000 21.960 106 LEU BBB O 1
ATOM 8952 N N . SER B 1 126 ? -16.721 -31.253 -41.194 1.000 20.540 107 SER BBB N 1
ATOM 8953 C CA . SER B 1 126 ? -16.573 -32.320 -42.196 1.000 20.550 107 SER BBB CA 1
ATOM 8954 C C . SER B 1 126 ? -15.342 -33.122 -41.791 1.000 20.130 107 SER BBB C 1
ATOM 8955 O O . SER B 1 126 ? -14.503 -32.605 -41.034 1.000 20.050 107 SER BBB O 1
ATOM 8963 N N . TYR B 1 127 ? -15.285 -34.374 -42.208 1.000 20.410 108 TYR BBB N 1
ATOM 8964 C CA . TYR B 1 127 ? -14.100 -35.237 -42.042 1.000 21.630 108 TYR BBB CA 1
ATOM 8965 C C . TYR B 1 127 ? -12.854 -34.450 -42.429 1.000 21.820 108 TYR BBB C 1
ATOM 8966 O O . TYR B 1 127 ? -11.858 -34.608 -41.745 1.000 21.380 108 TYR BBB O 1
ATOM 8984 N N . ASP B 1 128 ? -12.940 -33.606 -43.463 1.000 23.720 109 ASP BBB N 1
ATOM 8985 C CA . ASP B 1 128 ? -11.769 -32.879 -44.041 1.000 24.160 109 ASP BBB CA 1
ATOM 8986 C C . ASP B 1 128 ? -11.331 -31.726 -43.128 1.000 24.070 109 ASP BBB C 1
ATOM 8987 O O . ASP B 1 128 ? -10.255 -31.142 -43.375 1.000 24.380 109 ASP BBB O 1
ATOM 8996 N N . TYR B 1 129 ? -12.061 -31.458 -42.045 1.000 22.610 110 TYR BBB N 1
ATOM 8997 C CA . TYR B 1 129 ? -11.531 -30.614 -40.950 1.000 23.010 110 TYR BBB CA 1
ATOM 8998 C C . TYR B 1 129 ? -10.257 -31.272 -40.383 1.000 22.170 110 TYR BBB C 1
ATOM 8999 O O . TYR B 1 129 ? -9.367 -30.584 -39.843 1.000 22.590 110 TYR BBB O 1
ATOM 9017 N N . ALA B 1 130 ? -10.143 -32.592 -40.502 1.000 22.550 111 ALA BBB N 1
ATOM 9018 C CA . ALA B 1 130 ? -8.957 -33.356 -40.056 1.000 22.090 111 ALA BBB CA 1
ATOM 9019 C C . ALA B 1 130 ? -7.670 -32.809 -40.709 1.000 22.640 111 ALA BBB C 1
ATOM 9020 O O . ALA B 1 130 ? -6.601 -32.984 -40.076 1.000 21.780 111 ALA BBB O 1
ATOM 9027 N N . ARG B 1 131 ? -7.765 -32.161 -41.886 1.000 21.250 112 ARG BBB N 1
ATOM 9028 C CA . ARG B 1 131 ? -6.617 -31.551 -42.611 1.000 22.090 112 ARG BBB CA 1
ATOM 9029 C C . ARG B 1 131 ? -6.024 -30.359 -41.841 1.000 23.320 112 ARG BBB C 1
ATOM 9030 O O . ARG B 1 131 ? -4.928 -29.918 -42.228 1.000 23.300 112 ARG BBB O 1
ATOM 9051 N N . TYR B 1 132 ? -6.686 -29.848 -40.794 1.000 25.200 113 TYR BBB N 1
ATOM 9052 C CA . TYR B 1 132 ? -6.142 -28.775 -39.920 1.000 25.950 113 TYR BBB CA 1
ATOM 9053 C C . TYR B 1 132 ? -5.572 -29.377 -38.631 1.000 27.000 113 TYR BBB C 1
ATOM 9054 O O . TYR B 1 132 ? -4.904 -28.632 -37.889 1.000 28.960 113 TYR BBB O 1
ATOM 9072 N N . ILE B 1 133 ? -5.825 -30.662 -38.386 1.000 27.060 114 ILE BBB N 1
ATOM 9073 C CA . ILE B 1 133 ? -5.392 -31.418 -37.175 1.000 26.610 114 ILE BBB CA 1
ATOM 9074 C C . ILE B 1 133 ? -4.113 -32.194 -37.499 1.000 27.260 114 ILE BBB C 1
ATOM 9075 O O . ILE B 1 133 ? -3.219 -32.219 -36.650 1.000 25.200 114 ILE BBB O 1
ATOM 9091 N N . GLU B 1 134 ? -4.069 -32.878 -38.645 1.000 27.100 115 GLU BBB N 1
ATOM 9092 C CA . GLU B 1 134 ? -2.899 -33.666 -39.095 1.000 28.250 115 GLU BBB CA 1
ATOM 9093 C C . GLU B 1 134 ? -2.504 -33.195 -40.495 1.000 29.580 115 GLU BBB C 1
ATOM 9094 O O . GLU B 1 134 ? -3.345 -32.579 -41.164 1.000 29.300 115 GLU BBB O 1
ATOM 9106 N N . ASN B 1 135 ? -1.253 -33.452 -40.890 1.000 29.360 116 ASN BBB N 1
ATOM 9107 C CA . ASN B 1 135 ? -0.706 -33.160 -42.243 1.000 32.320 116 ASN BBB CA 1
ATOM 9108 C C . ASN B 1 135 ? -1.256 -34.181 -43.238 1.000 28.710 116 ASN BBB C 1
ATOM 9109 O O . ASN B 1 135 ? -0.924 -35.367 -43.107 1.000 31.510 116 ASN BBB O 1
ATOM 9120 N N . PHE B 1 136 ? -2.064 -33.724 -44.183 1.000 27.330 117 PHE BBB N 1
ATOM 9121 C CA . PHE B 1 136 ? -2.687 -34.566 -45.232 1.000 26.410 117 PHE BBB CA 1
ATOM 9122 C C . PHE B 1 136 ? -2.040 -34.253 -46.580 1.000 26.770 117 PHE BBB C 1
ATOM 9123 O O . PHE B 1 136 ? -1.924 -33.064 -46.906 1.000 27.600 117 PHE BBB O 1
ATOM 9140 N N . LYS B 1 137 ? -1.735 -35.274 -47.378 1.000 29.480 118 LYS BBB N 1
ATOM 9141 C CA . LYS B 1 137 ? -1.556 -35.107 -48.843 1.000 31.190 118 LYS BBB CA 1
ATOM 9142 C C . LYS B 1 137 ? -2.920 -34.802 -49.474 1.000 34.840 118 LYS BBB C 1
ATOM 9143 O O . LYS B 1 137 ? -3.958 -35.203 -48.886 1.000 29.150 118 LYS BBB O 1
ATOM 9162 N N . MET B 1 138 ? -2.913 -34.083 -50.602 1.000 36.820 119 MET BBB N 1
ATOM 9163 C CA . MET B 1 138 ? -4.130 -33.706 -51.370 1.000 38.220 119 MET BBB CA 1
ATOM 9164 C C . MET B 1 138 ? -4.273 -34.692 -52.529 1.000 34.660 119 MET BBB C 1
ATOM 9165 O O . MET B 1 138 ? -3.927 -34.321 -53.661 1.000 34.050 119 MET BBB O 1
ATOM 9179 N N . LEU B 1 139 ? -4.716 -35.923 -52.252 1.000 30.450 120 LEU BBB N 1
ATOM 9180 C CA . LEU B 1 139 ? -4.730 -37.018 -53.257 1.000 27.820 120 LEU BBB CA 1
ATOM 9181 C C . LEU B 1 139 ? -6.148 -37.269 -53.765 1.000 29.240 120 LEU BBB C 1
ATOM 9182 O O . LEU B 1 139 ? -6.329 -37.393 -54.994 1.000 31.490 120 LEU BBB O 1
ATOM 9198 N N . SER B 1 140 ? -7.120 -37.358 -52.854 1.000 29.560 121 SER BBB N 1
ATOM 9199 C CA . SER B 1 140 ? -8.522 -37.693 -53.189 1.000 26.440 121 SER BBB CA 1
ATOM 9200 C C . SER B 1 140 ? -9.170 -36.457 -53.839 1.000 25.670 121 SER BBB C 1
ATOM 9201 O O . SER B 1 140 ? -8.669 -35.344 -53.643 1.000 26.440 121 SER BBB O 1
ATOM 9209 N N . LEU B 1 141 ? -10.207 -36.652 -54.649 1.000 26.940 122 LEU BBB N 1
ATOM 9210 C CA . LEU B 1 141 ? -10.929 -35.552 -55.340 1.000 25.520 122 LEU BBB CA 1
ATOM 9211 C C . LEU B 1 141 ? -11.985 -34.980 -54.402 1.000 26.650 122 LEU BBB C 1
ATOM 9212 O O . LEU B 1 141 ? -12.814 -35.770 -53.901 1.000 24.110 122 LEU BBB O 1
ATOM 9228 N N . ASP B 1 142 ? -11.986 -33.657 -54.239 1.000 28.630 123 ASP BBB N 1
ATOM 9229 C CA . ASP B 1 142 ? -13.056 -32.904 -53.545 1.000 30.870 123 ASP BBB CA 1
ATOM 9230 C C . ASP B 1 142 ? -14.169 -32.595 -54.553 1.000 31.510 123 ASP BBB C 1
ATOM 9231 O O . ASP B 1 142 ? -14.174 -31.469 -55.104 1.000 32.320 123 ASP BBB O 1
ATOM 9240 N N . ASP B 1 143 ? -15.074 -33.541 -54.805 1.000 30.680 124 ASP BBB N 1
ATOM 9241 C CA . ASP B 1 143 ? -16.105 -33.354 -55.862 1.000 32.770 124 ASP BBB CA 1
ATOM 9242 C C . ASP B 1 143 ? -17.420 -32.865 -55.235 1.000 32.920 124 ASP BBB C 1
ATOM 9243 O O . ASP B 1 143 ? -18.214 -32.283 -55.963 1.000 31.950 124 ASP BBB O 1
ATOM 9252 N N . LEU B 1 144 ? -17.647 -33.062 -53.935 1.000 32.840 125 LEU BBB N 1
ATOM 9253 C CA . LEU B 1 144 ? -18.868 -32.539 -53.255 1.000 31.720 125 LEU BBB CA 1
ATOM 9254 C C . LEU B 1 144 ? -18.667 -31.071 -52.824 1.000 31.010 125 LEU BBB C 1
ATOM 9255 O O . LEU B 1 144 ? -19.686 -30.391 -52.636 1.000 27.070 125 LEU BBB O 1
ATOM 9271 N N . GLU B 1 145 ? -17.416 -30.591 -52.683 1.000 31.790 126 GLU BBB N 1
ATOM 9272 C CA . GLU B 1 145 ? -17.076 -29.196 -52.272 1.000 32.360 126 GLU BBB CA 1
ATOM 9273 C C . GLU B 1 145 ? -17.770 -28.861 -50.939 1.000 29.140 126 GLU BBB C 1
ATOM 9274 O O . GLU B 1 145 ? -18.246 -27.713 -50.741 1.000 28.030 126 GLU BBB O 1
ATOM 9286 N N . THR B 1 146 ? -17.852 -29.841 -50.047 1.000 27.810 127 THR BBB N 1
ATOM 9287 C CA . THR B 1 146 ? -18.421 -29.700 -48.681 1.000 27.390 127 THR BBB CA 1
ATOM 9288 C C . THR B 1 146 ? -17.611 -28.671 -47.906 1.000 24.690 127 THR BBB C 1
ATOM 9289 O O . THR B 1 146 ? -16.393 -28.751 -47.855 1.000 25.180 127 THR BBB O 1
ATOM 9300 N N . PRO B 1 147 ? -18.250 -27.700 -47.234 1.000 24.080 128 PRO BBB N 1
ATOM 9301 C CA . PRO B 1 147 ? -17.547 -26.878 -46.258 1.000 24.360 128 PRO BBB CA 1
ATOM 9302 C C . PRO B 1 147 ? -16.743 -27.749 -45.277 1.000 23.150 128 PRO BBB C 1
ATOM 9303 O O . PRO B 1 147 ? -17.228 -28.815 -44.890 1.000 20.230 128 PRO BBB O 1
ATOM 9314 N N . ASP B 1 148 ? -15.556 -27.285 -44.881 1.000 23.030 129 ASP BBB N 1
ATOM 9315 C CA . ASP B 1 148 ? -14.758 -27.924 -43.801 1.000 23.430 129 ASP BBB CA 1
ATOM 9316 C C . ASP B 1 148 ? -15.492 -27.763 -42.466 1.000 22.450 129 ASP BBB C 1
ATOM 9317 O O . ASP B 1 148 ? -15.470 -28.708 -41.665 1.000 21.600 129 ASP BBB O 1
ATOM 9326 N N . ILE B 1 149 ? -16.091 -26.604 -42.222 1.000 21.880 130 ILE BBB N 1
ATOM 9327 C CA . ILE B 1 149 ? -17.007 -26.405 -41.063 1.000 22.540 130 ILE BBB CA 1
ATOM 9328 C C . ILE B 1 149 ? -18.161 -25.551 -41.553 1.000 22.460 130 ILE BBB C 1
ATOM 9329 O O . ILE B 1 149 ? -17.949 -24.738 -42.456 1.000 19.550 130 ILE BBB O 1
ATOM 9345 N N . TYR B 1 150 ? -19.321 -25.711 -40.924 1.000 21.590 131 TYR BBB N 1
ATOM 9346 C CA . TYR B 1 150 ? -20.512 -24.898 -41.226 1.000 21.310 131 TYR BBB CA 1
ATOM 9347 C C . TYR B 1 150 ? -21.362 -24.828 -39.978 1.000 22.240 131 TYR BBB C 1
ATOM 9348 O O . TYR B 1 150 ? -21.765 -25.908 -39.525 1.000 23.540 131 TYR BBB O 1
ATOM 9366 N N . PHE B 1 151 ? -21.657 -23.621 -39.497 1.000 21.660 132 PHE BBB N 1
ATOM 9367 C CA . PHE B 1 151 ? -22.493 -23.417 -38.294 1.000 22.330 132 PHE BBB CA 1
ATOM 9368 C C . PHE B 1 151 ? -23.552 -22.343 -38.523 1.000 21.790 132 PHE BBB C 1
ATOM 9369 O O . PHE B 1 151 ? -23.287 -21.300 -39.080 1.000 23.280 132 PHE BBB O 1
ATOM 9386 N N . LEU B 1 152 ? -24.762 -22.637 -38.075 1.000 22.290 133 LEU BBB N 1
ATOM 9387 C CA . LEU B 1 152 ? -25.822 -21.632 -37.895 1.000 21.630 133 LEU BBB CA 1
ATOM 9388 C C . LEU B 1 152 ? -25.820 -21.277 -36.403 1.000 22.800 133 LEU BBB C 1
ATOM 9389 O O . LEU B 1 152 ? -25.839 -22.197 -35.581 1.000 26.210 133 LEU BBB O 1
ATOM 9405 N N . VAL B 1 153 ? -25.730 -20.001 -36.052 1.000 23.940 134 VAL BBB N 1
ATOM 9406 C CA . VAL B 1 153 ? -25.621 -19.565 -34.632 1.000 24.580 134 VAL BBB CA 1
ATOM 9407 C C . VAL B 1 153 ? -26.974 -18.995 -34.208 1.000 24.570 134 VAL BBB C 1
ATOM 9408 O O . VAL B 1 153 ? -27.517 -18.177 -34.965 1.000 23.370 134 VAL BBB O 1
ATOM 9421 N N . PHE B 1 154 ? -27.497 -19.451 -33.066 1.000 23.850 135 PHE BBB N 1
ATOM 9422 C CA . PHE B 1 154 ? -28.879 -19.157 -32.594 1.000 24.350 135 PHE BBB CA 1
ATOM 9423 C C . PHE B 1 154 ? -28.860 -18.562 -31.190 1.000 25.260 135 PHE BBB C 1
ATOM 9424 O O . PHE B 1 154 ? -28.415 -19.241 -30.277 1.000 26.260 135 PHE BBB O 1
ATOM 9441 N N . ASP B 1 155 ? -29.418 -17.363 -31.041 1.000 28.170 136 ASP BBB N 1
ATOM 9442 C CA . ASP B 1 155 ? -29.840 -16.775 -29.745 1.000 30.450 136 ASP BBB CA 1
ATOM 9443 C C . ASP B 1 155 ? -31.253 -17.267 -29.386 1.000 30.450 136 ASP BBB C 1
ATOM 9444 O O . ASP B 1 155 ? -31.546 -17.366 -28.166 1.000 28.600 136 ASP BBB O 1
ATOM 9453 N N . ASP B 1 156 ? -32.092 -17.557 -30.392 1.000 30.580 137 ASP BBB N 1
ATOM 9454 C CA . ASP B 1 156 ? -33.482 -18.072 -30.225 1.000 30.330 137 ASP BBB CA 1
ATOM 9455 C C . ASP B 1 156 ? -33.561 -19.533 -30.677 1.000 28.100 137 ASP BBB C 1
ATOM 9456 O O . ASP B 1 156 ? -33.257 -19.817 -31.846 1.000 26.510 137 ASP BBB O 1
ATOM 9465 N N . ILE B 1 157 ? -33.981 -20.423 -29.786 1.000 26.070 138 ILE BBB N 1
ATOM 9466 C CA . ILE B 1 157 ? -34.114 -21.883 -30.062 1.000 27.060 138 ILE BBB CA 1
ATOM 9467 C C . ILE B 1 157 ? -35.418 -22.401 -29.456 1.000 26.460 138 ILE BBB C 1
ATOM 9468 O O . ILE B 1 157 ? -35.966 -21.771 -28.532 1.000 23.410 138 ILE BBB O 1
ATOM 9484 N N . ALA B 1 158 ? -35.841 -23.558 -29.951 1.000 26.350 139 ALA BBB N 1
ATOM 9485 C CA . ALA B 1 158 ? -36.895 -24.410 -29.381 1.000 27.220 139 ALA BBB CA 1
ATOM 9486 C C . ALA B 1 158 ? -36.267 -25.765 -29.103 1.000 25.440 139 ALA BBB C 1
ATOM 9487 O O . ALA B 1 158 ? -35.659 -26.333 -30.017 1.000 27.540 139 ALA BBB O 1
ATOM 9494 N N . VAL B 1 159 ? -36.366 -26.232 -27.868 1.000 25.470 140 VAL BBB N 1
ATOM 9495 C CA . VAL B 1 159 ? -35.831 -27.552 -27.451 1.000 25.910 140 VAL BBB CA 1
ATOM 9496 C C . VAL B 1 159 ? -37.006 -28.342 -26.897 1.000 27.230 140 VAL BBB C 1
ATOM 9497 O O . VAL B 1 159 ? -37.567 -27.911 -25.892 1.000 29.350 140 VAL BBB O 1
ATOM 9510 N N . TYR B 1 160 ? -37.392 -29.408 -27.589 1.000 26.200 141 TYR BBB N 1
ATOM 9511 C CA . TYR B 1 160 ? -38.429 -30.349 -27.121 1.000 27.420 141 TYR BBB CA 1
ATOM 9512 C C . TYR B 1 160 ? -37.777 -31.353 -26.163 1.000 28.620 141 TYR BBB C 1
ATOM 9513 O O . TYR B 1 160 ? -36.806 -32.031 -26.566 1.000 24.720 141 TYR BBB O 1
ATOM 9531 N N . ASP B 1 161 ? -38.333 -31.471 -24.947 1.000 28.760 142 ASP BBB N 1
ATOM 9532 C CA . ASP B 1 161 ? -37.949 -32.478 -23.928 1.000 28.400 142 ASP BBB CA 1
ATOM 9533 C C . ASP B 1 161 ? -38.880 -33.692 -24.078 1.000 30.620 142 ASP BBB C 1
ATOM 9534 O O . ASP B 1 161 ? -40.043 -33.610 -23.648 1.000 29.630 142 ASP BBB O 1
ATOM 9543 N N . HIS B 1 162 ? -38.391 -34.777 -24.688 1.000 30.860 143 HIS BBB N 1
ATOM 9544 C CA . HIS B 1 162 ? -39.123 -36.057 -24.902 1.000 32.960 143 HIS BBB CA 1
ATOM 9545 C C . HIS B 1 162 ? -39.568 -36.662 -23.560 1.000 32.920 143 HIS BBB C 1
ATOM 9546 O O . HIS B 1 162 ? -40.618 -37.274 -23.541 1.000 34.030 143 HIS BBB O 1
ATOM 9561 N N . GLN B 1 163 ? -38.792 -36.517 -22.490 1.000 34.550 144 GLN BBB N 1
ATOM 9562 C CA . GLN B 1 163 ? -39.073 -37.195 -21.195 1.000 39.310 144 GLN BBB CA 1
ATOM 9563 C C . GLN B 1 163 ? -40.243 -36.486 -20.494 1.000 42.390 144 GLN BBB C 1
ATOM 9564 O O . GLN B 1 163 ? -41.012 -37.168 -19.814 1.000 47.280 144 GLN BBB O 1
ATOM 9578 N N . GLU B 1 164 ? -40.393 -35.174 -20.676 1.000 43.920 145 GLU BBB N 1
ATOM 9579 C CA . GLU B 1 164 ? -41.353 -34.330 -19.914 1.000 44.230 145 GLU BBB CA 1
ATOM 9580 C C . GLU B 1 164 ? -42.493 -33.817 -20.798 1.000 41.440 145 GLU BBB C 1
ATOM 9581 O O . GLU B 1 164 ? -43.357 -33.098 -20.286 1.000 42.570 145 GLU BBB O 1
ATOM 9593 N N . GLU B 1 165 ? -42.491 -34.141 -22.084 1.000 38.980 146 GLU BBB N 1
ATOM 9594 C CA . GLU B 1 165 ? -43.493 -33.619 -23.044 1.000 39.640 146 GLU BBB CA 1
ATOM 9595 C C . GLU B 1 165 ? -43.640 -32.106 -22.836 1.000 37.520 146 GLU BBB C 1
ATOM 9596 O O . GLU B 1 165 ? -44.766 -31.635 -22.631 1.000 33.600 146 GLU BBB O 1
ATOM 9608 N N . SER B 1 166 ? -42.525 -31.366 -22.919 1.000 35.480 147 SER BBB N 1
ATOM 9609 C CA . SER B 1 166 ? -42.469 -29.880 -22.834 1.000 32.650 147 SER BBB CA 1
ATOM 9610 C C . SER B 1 166 ? -41.593 -29.341 -23.959 1.000 29.130 147 SER BBB C 1
ATOM 9611 O O . SER B 1 166 ? -40.594 -30.008 -24.311 1.000 29.040 147 SER BBB O 1
ATOM 9619 N N . LEU B 1 167 ? -41.951 -28.160 -24.456 1.000 29.370 148 LEU BBB N 1
ATOM 9620 C CA . LEU B 1 167 ? -41.131 -27.351 -25.384 1.000 29.960 148 LEU BBB CA 1
ATOM 9621 C C . LEU B 1 167 ? -40.510 -26.199 -24.599 1.000 30.910 148 LEU BBB C 1
ATOM 9622 O O . LEU B 1 167 ? -41.262 -25.377 -24.032 1.000 31.750 148 LEU BBB O 1
ATOM 9638 N N . TRP B 1 168 ? -39.186 -26.145 -24.562 1.000 28.320 149 TRP BBB N 1
ATOM 9639 C CA . TRP B 1 168 ? -38.449 -24.951 -24.086 1.000 28.500 149 TRP BBB CA 1
ATOM 9640 C C . TRP B 1 168 ? -38.330 -23.943 -25.226 1.000 27.910 149 TRP BBB C 1
ATOM 9641 O O . TRP B 1 168 ? -37.955 -24.346 -26.352 1.000 29.680 149 TRP BBB O 1
ATOM 9662 N N . LEU B 1 169 ? -38.685 -22.693 -24.955 1.000 26.920 150 LEU BBB N 1
ATOM 9663 C CA . LEU B 1 169 ? -38.434 -21.538 -25.849 1.000 27.620 150 LEU BBB CA 1
ATOM 9664 C C . LEU B 1 169 ? -37.412 -20.675 -25.128 1.000 29.480 150 LEU BBB C 1
ATOM 9665 O O . LEU B 1 169 ? -37.651 -20.342 -23.972 1.000 25.740 150 LEU BBB O 1
ATOM 9681 N N . ILE B 1 170 ? -36.267 -20.450 -25.770 1.000 30.360 151 ILE BBB N 1
ATOM 9682 C CA . ILE B 1 170 ? -35.071 -19.842 -25.141 1.000 28.860 151 ILE BBB CA 1
ATOM 9683 C C . ILE B 1 170 ? -34.598 -18.719 -26.045 1.000 27.780 151 ILE BBB C 1
ATOM 9684 O O . ILE B 1 170 ? -34.552 -18.921 -27.260 1.000 26.470 151 ILE BBB O 1
ATOM 9700 N N . THR B 1 171 ? -34.318 -17.578 -25.428 1.000 28.880 152 THR BBB N 1
ATOM 9701 C CA . THR B 1 171 ? -33.803 -16.350 -26.077 1.000 31.580 152 THR BBB CA 1
ATOM 9702 C C . THR B 1 171 ? -32.609 -15.850 -25.271 1.000 31.130 152 THR BBB C 1
ATOM 9703 O O . THR B 1 171 ? -32.344 -16.410 -24.193 1.000 31.470 152 THR BBB O 1
ATOM 9714 N N . HIS B 1 172 ? -31.912 -14.838 -25.784 1.000 33.700 153 HIS BBB N 1
ATOM 9715 C CA . HIS B 1 172 ? -30.754 -14.209 -25.101 1.000 34.570 153 HIS BBB CA 1
ATOM 9716 C C . HIS B 1 172 ? -31.040 -12.714 -24.910 1.000 36.310 153 HIS BBB C 1
ATOM 9717 O O . HIS B 1 172 ? -31.525 -12.074 -25.853 1.000 33.510 153 HIS BBB O 1
ATOM 9732 N N . VAL B 1 173 ? -30.769 -12.201 -23.709 1.000 43.850 154 VAL BBB N 1
ATOM 9733 C CA . VAL B 1 173 ? -31.021 -10.783 -23.306 1.000 49.800 154 VAL BBB CA 1
ATOM 9734 C C . VAL B 1 173 ? -29.739 -10.218 -22.694 1.000 54.020 154 VAL BBB C 1
ATOM 9735 O O . VAL B 1 173 ? -28.791 -11.014 -22.514 1.000 47.620 154 VAL BBB O 1
ATOM 9748 N N . ASN B 1 174 ? -29.758 -8.917 -22.351 1.000 68.530 155 ASN BBB N 1
ATOM 9749 C CA . ASN B 1 174 ? -28.623 -8.125 -21.786 1.000 72.350 155 ASN BBB CA 1
ATOM 9750 C C . ASN B 1 174 ? -29.098 -7.237 -20.618 1.000 78.860 155 ASN BBB C 1
ATOM 9751 O O . ASN B 1 174 ? -28.948 -6.005 -20.725 1.000 87.570 155 ASN BBB O 1
ATOM 9762 N N . GLY B 1 175 ? -29.635 -7.833 -19.541 1.000 79.620 156 GLY BBB N 1
ATOM 9763 C CA . GLY B 1 175 ? -30.038 -7.140 -18.295 1.000 72.070 156 GLY BBB CA 1
ATOM 9764 C C . GLY B 1 175 ? -30.852 -5.884 -18.565 1.000 72.290 156 GLY BBB C 1
ATOM 9765 O O . GLY B 1 175 ? -31.956 -5.779 -17.986 1.000 69.570 156 GLY BBB O 1
ATOM 9769 N N . GLN B 1 178 ? -36.042 -8.355 -17.559 1.000 74.480 159 GLN BBB N 1
ATOM 9770 C CA . GLN B 1 178 ? -36.250 -7.547 -18.780 1.000 73.960 159 GLN BBB CA 1
ATOM 9771 C C . GLN B 1 178 ? -37.696 -7.726 -19.270 1.000 73.270 159 GLN BBB C 1
ATOM 9772 O O . GLN B 1 178 ? -38.226 -8.859 -19.208 1.000 62.100 159 GLN BBB O 1
ATOM 9778 N N . GLU B 1 179 ? -38.324 -6.622 -19.689 1.000 71.960 160 GLU BBB N 1
ATOM 9779 C CA . GLU B 1 179 ? -39.521 -6.616 -20.576 1.000 74.730 160 GLU BBB CA 1
ATOM 9780 C C . GLU B 1 179 ? -39.090 -7.040 -21.989 1.000 62.370 160 GLU BBB C 1
ATOM 9781 O O . GLU B 1 179 ? -39.957 -7.444 -22.769 1.000 57.530 160 GLU BBB O 1
ATOM 9793 N N . THR B 1 180 ? -37.796 -6.951 -22.309 1.000 61.390 161 THR BBB N 1
ATOM 9794 C CA . THR B 1 180 ? -37.230 -7.395 -23.611 1.000 61.980 161 THR BBB CA 1
ATOM 9795 C C . THR B 1 180 ? -37.349 -8.928 -23.679 1.000 55.820 161 THR BBB C 1
ATOM 9796 O O . THR B 1 180 ? -37.773 -9.438 -24.733 1.000 51.740 161 THR BBB O 1
ATOM 9807 N N . ALA B 1 181 ? -37.057 -9.630 -22.576 1.000 54.080 162 ALA BBB N 1
ATOM 9808 C CA . ALA B 1 181 ? -37.157 -11.106 -22.463 1.000 50.360 162 ALA BBB CA 1
ATOM 9809 C C . ALA B 1 181 ? -38.600 -11.531 -22.746 1.000 46.190 162 ALA BBB C 1
ATOM 9810 O O . ALA B 1 181 ? -38.793 -12.351 -23.654 1.000 44.420 162 ALA BBB O 1
ATOM 9817 N N . ASP B 1 182 ? -39.566 -10.965 -22.011 1.000 45.110 163 ASP BBB N 1
ATOM 9818 C CA . ASP B 1 182 ? -41.004 -11.354 -22.044 1.000 45.060 163 ASP BBB CA 1
ATOM 9819 C C . ASP B 1 182 ? -41.515 -11.309 -23.476 1.000 44.880 163 ASP BBB C 1
ATOM 9820 O O . ASP B 1 182 ? -42.216 -12.264 -23.889 1.000 46.070 163 ASP BBB O 1
ATOM 9829 N N . VAL B 1 183 ? -41.235 -10.196 -24.161 1.000 43.730 164 VAL BBB N 1
ATOM 9830 C CA . VAL B 1 183 ? -41.740 -9.902 -25.531 1.000 44.760 164 VAL BBB CA 1
ATOM 9831 C C . VAL B 1 183 ? -41.172 -10.948 -26.495 1.000 43.220 164 VAL BBB C 1
ATOM 9832 O O . VAL B 1 183 ? -41.973 -11.580 -27.213 1.000 41.350 164 VAL BBB O 1
ATOM 9845 N N . LYS B 1 184 ? -39.849 -11.140 -26.476 1.000 45.230 165 LYS BBB N 1
ATOM 9846 C CA . LYS B 1 184 ? -39.130 -12.113 -27.350 1.000 46.580 165 LYS BBB CA 1
ATOM 9847 C C . LYS B 1 184 ? -39.664 -13.532 -27.078 1.000 41.460 165 LYS BBB C 1
ATOM 9848 O O . LYS B 1 184 ? -39.964 -14.241 -28.044 1.000 41.080 165 LYS BBB O 1
ATOM 9867 N N . LEU B 1 185 ? -39.858 -13.912 -25.813 1.000 35.840 166 LEU BBB N 1
ATOM 9868 C CA . LEU B 1 185 ? -40.363 -15.263 -25.464 1.000 35.890 166 LEU BBB CA 1
ATOM 9869 C C . LEU B 1 185 ? -41.829 -15.388 -25.908 1.000 38.440 166 LEU BBB C 1
ATOM 9870 O O . LEU B 1 185 ? -42.200 -16.481 -26.371 1.000 42.170 166 LEU BBB O 1
ATOM 9886 N N . SER B 1 186 ? -42.634 -14.328 -25.806 1.000 37.630 167 SER BBB N 1
ATOM 9887 C CA . SER B 1 186 ? -44.032 -14.330 -26.310 1.000 41.990 167 SER BBB CA 1
ATOM 9888 C C . SER B 1 186 ? -44.047 -14.432 -27.843 1.000 38.670 167 SER BBB C 1
ATOM 9889 O O . SER B 1 186 ? -44.905 -15.145 -28.347 1.000 39.490 167 SER BBB O 1
ATOM 9897 N N . GLU B 1 187 ? -43.164 -13.731 -28.559 1.000 43.210 168 GLU BBB N 1
ATOM 9898 C CA . GLU B 1 187 ? -43.032 -13.872 -30.039 1.000 46.400 168 GLU BBB CA 1
ATOM 9899 C C . GLU B 1 187 ? -42.769 -15.347 -30.367 1.000 44.160 168 GLU BBB C 1
ATOM 9900 O O . GLU B 1 187 ? -43.541 -15.901 -31.166 1.000 46.510 168 GLU BBB O 1
ATOM 9912 N N . LEU B 1 188 ? -41.774 -15.972 -29.720 1.000 38.820 169 LEU BBB N 1
ATOM 9913 C CA . LEU B 1 188 ? -41.412 -17.405 -29.926 1.000 37.070 169 LEU BBB CA 1
ATOM 9914 C C . LEU B 1 188 ? -42.620 -18.295 -29.635 1.000 37.990 169 LEU BBB C 1
ATOM 9915 O O . LEU B 1 188 ? -42.930 -19.118 -30.497 1.000 36.500 169 LEU BBB O 1
ATOM 9931 N N . GLU B 1 189 ? -43.291 -18.116 -28.486 1.000 38.750 170 GLU BBB N 1
ATOM 9932 C CA . GLU B 1 189 ? -44.466 -18.936 -28.081 1.000 40.810 170 GLU BBB CA 1
ATOM 9933 C C . GLU B 1 189 ? -45.570 -18.879 -29.150 1.000 41.230 170 GLU BBB C 1
ATOM 9934 O O . GLU B 1 189 ? -46.163 -19.938 -29.445 1.000 38.170 170 GLU BBB O 1
ATOM 9946 N N . GLN B 1 190 ? -45.853 -17.694 -29.693 1.000 45.170 171 GLN BBB N 1
ATOM 9947 C CA . GLN B 1 190 ? -46.926 -17.482 -30.705 1.000 48.520 171 GLN BBB CA 1
ATOM 9948 C C . GLN B 1 190 ? -46.558 -18.226 -31.989 1.000 43.360 171 GLN BBB C 1
ATOM 9949 O O . GLN B 1 190 ? -47.419 -18.911 -32.558 1.000 42.890 171 GLN BBB O 1
ATOM 9963 N N . MET B 1 191 ? -45.309 -18.097 -32.415 1.000 40.460 172 MET BBB N 1
ATOM 9964 C CA . MET B 1 191 ? -44.784 -18.767 -33.628 1.000 39.870 172 MET BBB CA 1
ATOM 9965 C C . MET B 1 191 ? -45.031 -20.282 -33.523 1.000 36.350 172 MET BBB C 1
ATOM 9966 O O . MET B 1 191 ? -45.478 -20.871 -34.516 1.000 37.090 172 MET BBB O 1
ATOM 9980 N N . TRP B 1 192 ? -44.809 -20.889 -32.351 1.000 34.810 173 TRP BBB N 1
ATOM 9981 C CA . TRP B 1 192 ? -44.887 -22.364 -32.157 1.000 34.580 173 TRP BBB CA 1
ATOM 9982 C C . TRP B 1 192 ? -46.326 -22.821 -31.888 1.000 37.560 173 TRP BBB C 1
ATOM 9983 O O . TRP B 1 192 ? -46.615 -24.011 -32.139 1.000 40.110 173 TRP BBB O 1
ATOM 10004 N N . LEU B 1 193 ? -47.204 -21.927 -31.422 1.000 43.960 174 LEU BBB N 1
ATOM 10005 C CA . LEU B 1 193 ? -48.593 -22.262 -31.001 1.000 45.410 174 LEU BBB CA 1
ATOM 10006 C C . LEU B 1 193 ? -49.599 -21.889 -32.086 1.000 48.090 174 LEU BBB C 1
ATOM 10007 O O . LEU B 1 193 ? -50.641 -22.552 -32.153 1.000 54.940 174 LEU BBB O 1
ATOM 10023 N N . THR B 1 194 ? -49.332 -20.865 -32.888 1.000 50.700 175 THR BBB N 1
ATOM 10024 C CA . THR B 1 194 ? -50.293 -20.423 -33.931 1.000 57.280 175 THR BBB CA 1
ATOM 10025 C C . THR B 1 194 ? -50.220 -21.422 -35.093 1.000 57.990 175 THR BBB C 1
ATOM 10026 O O . THR B 1 194 ? -49.114 -21.649 -35.620 1.000 50.590 175 THR BBB O 1
ATOM 10037 N N . GLU B 1 195 ? -51.357 -22.021 -35.447 1.000 56.140 176 GLU BBB N 1
ATOM 10038 C CA . GLU B 1 195 ? -51.445 -23.088 -36.475 1.000 61.060 176 GLU BBB CA 1
ATOM 10039 C C . GLU B 1 195 ? -51.209 -22.441 -37.843 1.000 55.040 176 GLU BBB C 1
ATOM 10040 O O . GLU B 1 195 ? -51.568 -21.265 -38.009 1.000 51.060 176 GLU BBB O 1
ATOM 10052 N N . LEU B 1 196 ? -50.556 -23.159 -38.756 1.000 50.610 177 LEU BBB N 1
ATOM 10053 C CA . LEU B 1 196 ? -50.404 -22.749 -40.178 1.000 50.790 177 LEU BBB CA 1
ATOM 10054 C C . LEU B 1 196 ? -50.990 -23.862 -41.038 1.000 47.100 177 LEU BBB C 1
ATOM 10055 O O . LEU B 1 196 ? -51.098 -25.011 -40.595 1.000 45.300 177 LEU BBB O 1
ATOM 10071 N N . PRO B 1 197 ? -51.356 -23.564 -42.302 1.000 48.340 178 PRO BBB N 1
ATOM 10072 C CA . PRO B 1 197 ? -51.871 -24.599 -43.199 1.000 48.720 178 PRO BBB CA 1
ATOM 10073 C C . PRO B 1 197 ? -50.925 -25.813 -43.246 1.000 47.090 178 PRO BBB C 1
ATOM 10074 O O . PRO B 1 197 ? -49.751 -25.643 -43.039 1.000 42.080 178 PRO BBB O 1
ATOM 10085 N N . ALA B 1 198 ? -51.447 -27.013 -43.492 1.000 47.310 179 ALA BBB N 1
ATOM 10086 C CA . ALA B 1 198 ? -50.626 -28.223 -43.727 1.000 52.390 179 ALA BBB CA 1
ATOM 10087 C C . ALA B 1 198 ? -49.689 -27.954 -44.908 1.000 53.240 179 ALA BBB C 1
ATOM 10088 O O . ALA B 1 198 ? -49.995 -27.040 -45.694 1.000 48.360 179 ALA BBB O 1
ATOM 10095 N N . VAL B 1 199 ? -48.598 -28.719 -45.017 1.000 56.630 180 VAL BBB N 1
ATOM 10096 C CA . VAL B 1 199 ? -47.635 -28.648 -46.158 1.000 62.220 180 VAL BBB CA 1
ATOM 10097 C C . VAL B 1 199 ? -48.251 -29.385 -47.354 1.000 61.180 180 VAL BBB C 1
ATOM 10098 O O . VAL B 1 199 ? -47.907 -29.001 -48.491 1.000 65.350 180 VAL BBB O 1
ATOM 10111 N N . GLU B 1 207 ? -31.053 -27.786 -58.509 1.000 67.270 188 GLU BBB N 1
ATOM 10112 C CA . GLU B 1 207 ? -31.680 -27.716 -59.861 1.000 64.490 188 GLU BBB CA 1
ATOM 10113 C C . GLU B 1 207 ? -30.570 -27.899 -60.916 1.000 58.420 188 GLU BBB C 1
ATOM 10114 O O . GLU B 1 207 ? -30.714 -28.791 -61.776 1.000 59.370 188 GLU BBB O 1
ATOM 10126 N N . THR B 1 208 ? -29.482 -27.121 -60.840 1.000 50.420 189 THR BBB N 1
ATOM 10127 C CA . THR B 1 208 ? -28.276 -27.274 -61.706 1.000 49.350 189 THR BBB CA 1
ATOM 10128 C C . THR B 1 208 ? -27.575 -28.597 -61.383 1.000 43.960 189 THR BBB C 1
ATOM 10129 O O . THR B 1 208 ? -27.010 -28.705 -60.277 1.000 40.870 189 THR BBB O 1
ATOM 10140 N N . ALA B 1 209 ? -27.615 -29.566 -62.301 1.000 38.780 190 ALA BBB N 1
ATOM 10141 C CA . ALA B 1 209 ? -26.971 -30.889 -62.128 1.000 36.440 190 ALA BBB CA 1
ATOM 10142 C C . ALA B 1 209 ? -25.490 -30.681 -61.765 1.000 35.860 190 ALA BBB C 1
ATOM 10143 O O . ALA B 1 209 ? -24.827 -29.888 -62.452 1.000 34.170 190 ALA BBB O 1
ATOM 10150 N N . GLY B 1 210 ? -25.026 -31.283 -60.659 1.000 34.150 191 GLY BBB N 1
ATOM 10151 C CA . GLY B 1 210 ? -23.626 -31.229 -60.189 1.000 31.460 191 GLY BBB CA 1
ATOM 10152 C C . GLY B 1 210 ? -22.715 -32.187 -60.954 1.000 30.670 191 GLY BBB C 1
ATOM 10153 O O . GLY B 1 210 ? -23.187 -33.199 -61.496 1.000 28.820 191 GLY BBB O 1
ATOM 10157 N N . SER B 1 211 ? -21.419 -31.884 -60.980 1.000 34.600 192 SER BBB N 1
ATOM 10158 C CA . SER B 1 211 ? -20.360 -32.671 -61.666 1.000 32.820 192 SER BBB CA 1
ATOM 10159 C C . SER B 1 211 ? -19.593 -33.492 -60.622 1.000 31.310 192 SER BBB C 1
ATOM 10160 O O . SER B 1 211 ? -18.951 -32.880 -59.727 1.000 35.580 192 SER BBB O 1
ATOM 10168 N N . PHE B 1 212 ? -19.667 -34.822 -60.698 1.000 29.250 193 PHE BBB N 1
ATOM 10169 C CA . PHE B 1 212 ? -19.151 -35.715 -59.630 1.000 28.640 193 PHE BBB CA 1
ATOM 10170 C C . PHE B 1 212 ? -18.212 -36.767 -60.201 1.000 28.260 193 PHE BBB C 1
ATOM 10171 O O . PHE B 1 212 ? -18.451 -37.236 -61.313 1.000 33.110 193 PHE BBB O 1
ATOM 10188 N N . ALA B 1 213 ? -17.210 -37.152 -59.413 1.000 27.660 194 ALA BBB N 1
ATOM 10189 C CA . ALA B 1 213 ? -16.303 -38.281 -59.713 1.000 30.310 194 ALA BBB CA 1
ATOM 10190 C C . ALA B 1 213 ? -17.045 -39.593 -59.492 1.000 30.730 194 ALA BBB C 1
ATOM 10191 O O . ALA B 1 213 ? -18.104 -39.599 -58.791 1.000 29.750 194 ALA BBB O 1
ATOM 10198 N N . ALA B 1 214 ? -16.499 -40.650 -60.096 1.000 31.150 195 ALA BBB N 1
ATOM 10199 C CA . ALA B 1 214 ? -16.947 -42.047 -59.961 1.000 30.840 195 ALA BBB CA 1
ATOM 10200 C C . ALA B 1 214 ? -16.539 -42.557 -58.583 1.000 29.800 195 ALA BBB C 1
ATOM 10201 O O . ALA B 1 214 ? -15.431 -42.295 -58.116 1.000 28.610 195 ALA BBB O 1
ATOM 10208 N N . PRO B 1 215 ? -17.405 -43.317 -57.894 1.000 27.710 196 PRO BBB N 1
ATOM 10209 C CA . PRO B 1 215 ? -16.996 -43.959 -56.645 1.000 29.900 196 PRO BBB CA 1
ATOM 10210 C C . PRO B 1 215 ? -16.142 -45.195 -56.962 1.000 29.110 196 PRO BBB C 1
ATOM 10211 O O . PRO B 1 215 ? -15.986 -45.562 -58.121 1.000 27.920 196 PRO BBB O 1
ATOM 10222 N N . PHE B 1 216 ? -15.632 -45.847 -55.928 1.000 28.660 197 PHE BBB N 1
ATOM 10223 C CA . PHE B 1 216 ? -15.085 -47.217 -56.042 1.000 27.270 197 PHE BBB CA 1
ATOM 10224 C C . PHE B 1 216 ? -16.022 -48.115 -56.862 1.000 27.630 197 PHE BBB C 1
ATOM 10225 O O . PHE B 1 216 ? -17.265 -48.061 -56.706 1.000 24.410 197 PHE BBB O 1
ATOM 10242 N N . THR B 1 217 ? -15.405 -48.995 -57.654 1.000 29.320 198 THR BBB N 1
ATOM 10243 C CA . THR B 1 217 ? -16.004 -50.255 -58.158 1.000 30.670 198 THR BBB CA 1
ATOM 10244 C C . THR B 1 217 ? -15.802 -51.337 -57.092 1.000 30.050 198 THR BBB C 1
ATOM 10245 O O . THR B 1 217 ? -15.008 -51.118 -56.148 1.000 26.970 198 THR BBB O 1
ATOM 10256 N N . GLU B 1 218 ? -16.486 -52.465 -57.233 1.000 30.880 199 GLU BBB N 1
ATOM 10257 C CA . GLU B 1 218 ? -16.293 -53.622 -56.327 1.000 35.910 199 GLU BBB CA 1
ATOM 10258 C C . GLU B 1 218 ? -14.818 -54.051 -56.411 1.000 36.130 199 GLU BBB C 1
ATOM 10259 O O . GLU B 1 218 ? -14.193 -54.283 -55.355 1.000 35.850 199 GLU BBB O 1
ATOM 10271 N N . ASP B 1 219 ? -14.276 -54.121 -57.625 1.000 35.400 200 ASP BBB N 1
ATOM 10272 C CA . ASP B 1 219 ? -12.858 -54.467 -57.880 1.000 36.590 200 ASP BBB CA 1
ATOM 10273 C C . ASP B 1 219 ? -11.949 -53.425 -57.224 1.000 31.900 200 ASP BBB C 1
ATOM 10274 O O . ASP B 1 219 ? -10.976 -53.824 -56.582 1.000 29.730 200 ASP BBB O 1
ATOM 10283 N N . GLY B 1 220 ? -12.256 -52.140 -57.410 1.000 29.170 201 GLY BBB N 1
ATOM 10284 C CA . GLY B 1 220 ? -11.484 -51.030 -56.834 1.000 28.220 201 GLY BBB CA 1
ATOM 10285 C C . GLY B 1 220 ? -11.417 -51.167 -55.327 1.000 28.010 201 GLY BBB C 1
ATOM 10286 O O . GLY B 1 220 ? -10.321 -51.081 -54.769 1.000 28.460 201 GLY BBB O 1
ATOM 10290 N N . PHE B 1 221 ? -12.576 -51.389 -54.706 1.000 27.700 202 PHE BBB N 1
ATOM 10291 C CA . PHE B 1 221 ? -12.731 -51.614 -53.255 1.000 26.670 202 PHE BBB CA 1
ATOM 10292 C C . PHE B 1 221 ? -11.895 -52.815 -52.841 1.000 26.830 202 PHE BBB C 1
ATOM 10293 O O . PHE B 1 221 ? -11.185 -52.697 -51.836 1.000 26.050 202 PHE BBB O 1
ATOM 10310 N N . SER B 1 222 ? -11.988 -53.930 -53.566 1.000 29.230 203 SER BBB N 1
ATOM 10311 C CA . SER B 1 222 ? -11.268 -55.186 -53.214 1.000 31.980 203 SER BBB CA 1
ATOM 10312 C C . SER B 1 222 ? -9.758 -54.961 -53.238 1.000 29.780 203 SER BBB C 1
ATOM 10313 O O . SER B 1 222 ? -9.087 -55.465 -52.337 1.000 31.580 203 SER BBB O 1
ATOM 10321 N N . GLN B 1 223 ? -9.255 -54.216 -54.213 1.000 29.670 204 GLN BBB N 1
ATOM 10322 C CA . GLN B 1 223 ? -7.805 -53.913 -54.326 1.000 32.910 204 GLN BBB CA 1
ATOM 10323 C C . GLN B 1 223 ? -7.364 -53.030 -53.151 1.000 32.370 204 GLN BBB C 1
ATOM 10324 O O . GLN B 1 223 ? -6.215 -53.184 -52.717 1.000 28.920 204 GLN BBB O 1
ATOM 10338 N N . ALA B 1 224 ? -8.215 -52.105 -52.691 1.000 29.320 205 ALA BBB N 1
ATOM 10339 C CA . ALA B 1 224 ? -7.890 -51.220 -51.548 1.000 28.310 205 ALA BBB CA 1
ATOM 10340 C C . ALA B 1 224 ? -7.803 -52.080 -50.285 1.000 27.440 205 ALA BBB C 1
ATOM 10341 O O . ALA B 1 224 ? -6.927 -51.815 -49.435 1.000 26.940 205 ALA BBB O 1
ATOM 10348 N N . VAL B 1 225 ? -8.667 -53.090 -50.173 1.000 27.390 206 VAL BBB N 1
ATOM 10349 C CA . VAL B 1 225 ? -8.680 -54.006 -48.995 1.000 29.520 206 VAL BBB CA 1
ATOM 10350 C C . VAL B 1 225 ? -7.354 -54.770 -48.965 1.000 30.370 206 VAL BBB C 1
ATOM 10351 O O . VAL B 1 225 ? -6.763 -54.882 -47.876 1.000 32.580 206 VAL BBB O 1
ATOM 10364 N N . GLU B 1 226 ? -6.898 -55.282 -50.106 1.000 31.120 207 GLU BBB N 1
ATOM 10365 C CA . GLU B 1 226 ? -5.629 -56.053 -50.160 1.000 32.390 207 GLU BBB CA 1
ATOM 10366 C C . GLU B 1 226 ? -4.438 -55.126 -49.870 1.000 30.480 207 GLU BBB C 1
ATOM 10367 O O . GLU B 1 226 ? -3.485 -55.589 -49.215 1.000 29.360 207 GLU BBB O 1
ATOM 10379 N N . LYS B 1 227 ? -4.480 -53.874 -50.317 1.000 29.920 208 LYS BBB N 1
ATOM 10380 C CA . LYS B 1 227 ? -3.417 -52.871 -50.046 1.000 33.760 208 LYS BBB CA 1
ATOM 10381 C C . LYS B 1 227 ? -3.380 -52.548 -48.536 1.000 32.790 208 LYS BBB C 1
ATOM 10382 O O . LYS B 1 227 ? -2.280 -52.444 -47.959 1.000 29.710 208 LYS BBB O 1
ATOM 10401 N N . ILE B 1 228 ? -4.540 -52.395 -47.894 1.000 31.110 209 ILE BBB N 1
ATOM 10402 C CA . ILE B 1 228 ? -4.622 -52.235 -46.419 1.000 28.520 209 ILE BBB CA 1
ATOM 10403 C C . ILE B 1 228 ? -3.966 -53.440 -45.729 1.000 27.720 209 ILE BBB C 1
ATOM 10404 O O . ILE B 1 228 ? -3.201 -53.232 -44.765 1.000 27.560 209 ILE BBB O 1
ATOM 10420 N N . LYS B 1 229 ? -4.278 -54.662 -46.170 1.000 28.630 210 LYS BBB N 1
ATOM 10421 C CA . LYS B 1 229 ? -3.774 -55.910 -45.527 1.000 30.510 210 LYS BBB CA 1
ATOM 10422 C C . LYS B 1 229 ? -2.240 -55.947 -45.596 1.000 30.570 210 LYS BBB C 1
ATOM 10423 O O . LYS B 1 229 ? -1.646 -56.336 -44.580 1.000 27.960 210 LYS BBB O 1
ATOM 10442 N N . GLN B 1 230 ? -1.633 -55.500 -46.707 1.000 33.030 211 GLN BBB N 1
ATOM 10443 C CA . GLN B 1 230 ? -0.160 -55.306 -46.847 1.000 34.850 211 GLN BBB CA 1
ATOM 10444 C C . GLN B 1 230 ? 0.355 -54.321 -45.789 1.000 33.860 211 GLN BBB C 1
ATOM 10445 O O . GLN B 1 230 ? 1.359 -54.620 -45.149 1.000 34.140 211 GLN BBB O 1
ATOM 10459 N N . TYR B 1 231 ? -0.290 -53.172 -45.618 1.000 31.660 212 TYR BBB N 1
ATOM 10460 C CA . TYR B 1 231 ? 0.117 -52.177 -44.590 1.000 31.590 212 TYR BBB CA 1
ATOM 10461 C C . TYR B 1 231 ? 0.015 -52.791 -43.187 1.000 30.870 212 TYR BBB C 1
ATOM 10462 O O . TYR B 1 231 ? 0.852 -52.450 -42.321 1.000 31.980 212 TYR BBB O 1
ATOM 10480 N N . ILE B 1 232 ? -0.989 -53.635 -42.940 1.000 29.460 213 ILE BBB N 1
ATOM 10481 C CA . ILE B 1 232 ? -1.175 -54.317 -41.623 1.000 31.680 213 ILE BBB CA 1
ATOM 10482 C C . ILE B 1 232 ? -0.060 -55.360 -41.415 1.000 33.130 213 ILE BBB C 1
ATOM 10483 O O . ILE B 1 232 ? 0.498 -55.412 -40.320 1.000 34.540 213 ILE BBB O 1
ATOM 10499 N N . ALA B 1 233 ? 0.238 -56.164 -42.435 1.000 33.310 214 ALA BBB N 1
ATOM 10500 C CA . ALA B 1 233 ? 1.280 -57.212 -42.429 1.000 33.200 214 ALA BBB CA 1
ATOM 10501 C C . ALA B 1 233 ? 2.649 -56.559 -42.216 1.000 35.810 214 ALA BBB C 1
ATOM 10502 O O . ALA B 1 233 ? 3.458 -57.133 -41.479 1.000 38.340 214 ALA BBB O 1
ATOM 10509 N N . SER B 1 234 ? 2.881 -55.370 -42.771 1.000 35.960 215 SER BBB N 1
ATOM 10510 C CA . SER B 1 234 ? 4.151 -54.629 -42.572 1.000 42.090 215 SER BBB CA 1
ATOM 10511 C C . SER B 1 234 ? 4.156 -53.851 -41.234 1.000 40.920 215 SER BBB C 1
ATOM 10512 O O . SER B 1 234 ? 5.150 -53.164 -40.975 1.000 40.060 215 SER BBB O 1
ATOM 10520 N N . GLY B 1 235 ? 3.108 -53.956 -40.404 1.000 40.620 216 GLY BBB N 1
ATOM 10521 C CA . GLY B 1 235 ? 3.049 -53.375 -39.046 1.000 38.010 216 GLY BBB CA 1
ATOM 10522 C C . GLY B 1 235 ? 2.779 -51.873 -39.013 1.000 38.410 216 GLY BBB C 1
ATOM 10523 O O . GLY B 1 235 ? 2.973 -51.288 -37.947 1.000 42.650 216 GLY BBB O 1
ATOM 10527 N N . ASP B 1 236 ? 2.320 -51.256 -40.104 1.000 37.290 217 ASP BBB N 1
ATOM 10528 C CA . ASP B 1 236 ? 1.964 -49.811 -40.167 1.000 37.860 217 ASP BBB CA 1
ATOM 10529 C C . ASP B 1 236 ? 0.700 -49.527 -39.340 1.000 34.970 217 ASP BBB C 1
ATOM 10530 O O . ASP B 1 236 ? 0.648 -48.510 -38.650 1.000 33.350 217 ASP BBB O 1
ATOM 10539 N N . VAL B 1 237 ? -0.310 -50.378 -39.455 1.000 33.090 218 VAL BBB N 1
ATOM 10540 C CA . VAL B 1 237 ? -1.663 -50.161 -38.872 1.000 32.320 218 VAL BBB CA 1
ATOM 10541 C C . VAL B 1 237 ? -2.208 -51.526 -38.457 1.000 29.810 218 VAL BBB C 1
ATOM 10542 O O . VAL B 1 237 ? -1.671 -52.543 -38.948 1.000 27.160 218 VAL BBB O 1
ATOM 10555 N N . PHE B 1 238 ? -3.243 -51.538 -37.621 1.000 30.000 219 PHE BBB N 1
ATOM 10556 C CA . PHE B 1 238 ? -3.929 -52.750 -37.105 1.000 32.720 219 PHE BBB CA 1
ATOM 10557 C C . PHE B 1 238 ? -5.314 -52.911 -37.760 1.000 31.940 219 PHE BBB C 1
ATOM 10558 O O . PHE B 1 238 ? -5.744 -54.069 -37.995 1.000 30.960 219 PHE BBB O 1
ATOM 10575 N N . GLN B 1 239 ? -6.004 -51.803 -38.049 1.000 31.660 220 GLN BBB N 1
ATOM 10576 C CA . GLN B 1 239 ? -7.398 -51.813 -38.573 1.000 34.130 220 GLN BBB CA 1
ATOM 10577 C C . GLN B 1 239 ? -7.667 -50.491 -39.295 1.000 31.840 220 GLN BBB C 1
ATOM 10578 O O . GLN B 1 239 ? -7.247 -49.461 -38.783 1.000 32.020 220 GLN BBB O 1
ATOM 10592 N N . VAL B 1 240 ? -8.301 -50.535 -40.466 1.000 28.990 221 VAL BBB N 1
ATOM 10593 C CA . VAL B 1 240 ? -8.591 -49.329 -41.294 1.000 28.390 221 VAL BBB CA 1
ATOM 10594 C C . VAL B 1 240 ? -10.043 -49.392 -41.751 1.000 26.120 221 VAL BBB C 1
ATOM 10595 O O . VAL B 1 240 ? -10.402 -50.412 -42.341 1.000 25.040 221 VAL BBB O 1
ATOM 10608 N N . ASN B 1 241 ? -10.828 -48.346 -41.492 1.000 26.870 222 ASN BBB N 1
ATOM 10609 C CA . ASN B 1 241 ? -12.221 -48.233 -41.987 1.000 27.590 222 ASN BBB CA 1
ATOM 10610 C C . ASN B 1 241 ? -12.152 -47.776 -43.444 1.000 26.060 222 ASN BBB C 1
ATOM 10611 O O . ASN B 1 241 ? -11.780 -46.638 -43.659 1.000 29.790 222 ASN BBB O 1
ATOM 10622 N N . LEU B 1 242 ? -12.420 -48.658 -44.401 1.000 23.170 223 LEU BBB N 1
ATOM 10623 C CA . LEU B 1 242 ? -12.441 -48.310 -45.845 1.000 22.650 223 LEU BBB CA 1
ATOM 10624 C C . LEU B 1 242 ? -13.894 -48.106 -46.264 1.000 20.710 223 LEU BBB C 1
ATOM 10625 O O . LEU B 1 242 ? -14.711 -48.922 -45.872 1.000 21.950 223 LEU BBB O 1
ATOM 10641 N N . SER B 1 243 ? -14.200 -47.058 -47.020 1.000 22.360 224 SER BBB N 1
ATOM 10642 C CA . SER B 1 243 ? -15.598 -46.642 -47.309 1.000 22.330 224 SER BBB CA 1
ATOM 10643 C C . SER B 1 243 ? -15.853 -46.531 -48.816 1.000 23.880 224 SER BBB C 1
ATOM 10644 O O . SER B 1 243 ? -14.903 -46.312 -49.626 1.000 23.970 224 SER BBB O 1
ATOM 10652 N N . ILE B 1 244 ? -17.127 -46.651 -49.170 1.000 24.190 225 ILE BBB N 1
ATOM 10653 C CA . ILE B 1 244 ? -17.609 -46.630 -50.576 1.000 24.900 225 ILE BBB CA 1
ATOM 10654 C C . ILE B 1 244 ? -18.871 -45.764 -50.650 1.000 24.660 225 ILE BBB C 1
ATOM 10655 O O . ILE B 1 244 ? -19.751 -45.889 -49.773 1.000 23.910 225 ILE BBB O 1
ATOM 10671 N N . ARG B 1 245 ? -18.907 -44.878 -51.642 1.000 22.710 226 ARG BBB N 1
ATOM 10672 C CA . ARG B 1 245 ? -20.016 -43.932 -51.882 1.000 23.260 226 ARG BBB CA 1
ATOM 10673 C C . ARG B 1 245 ? -20.933 -44.505 -52.960 1.000 22.830 226 ARG BBB C 1
ATOM 10674 O O . ARG B 1 245 ? -20.407 -44.993 -53.955 1.000 25.410 226 ARG BBB O 1
ATOM 10695 N N . GLN B 1 246 ? -22.242 -44.510 -52.706 1.000 24.740 227 GLN BBB N 1
ATOM 10696 C CA . GLN B 1 246 ? -23.317 -44.811 -53.692 1.000 24.070 227 GLN BBB CA 1
ATOM 10697 C C . GLN B 1 246 ? -24.105 -43.519 -53.890 1.000 24.300 227 GLN BBB C 1
ATOM 10698 O O . GLN B 1 246 ? -24.133 -42.683 -52.971 1.000 22.710 227 GLN BBB O 1
ATOM 10712 N N . SER B 1 247 ? -24.710 -43.328 -55.051 1.000 26.180 228 SER BBB N 1
ATOM 10713 C CA . SER B 1 247 ? -25.454 -42.078 -55.357 1.000 27.610 228 SER BBB CA 1
ATOM 10714 C C . SER B 1 247 ? -26.694 -42.399 -56.205 1.000 28.960 228 SER BBB C 1
ATOM 10715 O O . SER B 1 247 ? -26.753 -43.489 -56.783 1.000 26.280 228 SER BBB O 1
ATOM 10723 N N . GLN B 1 248 ? -27.658 -41.486 -56.225 1.000 28.670 229 GLN BBB N 1
ATOM 10724 C CA . GLN B 1 248 ? -28.802 -41.538 -57.165 1.000 29.760 229 GLN BBB CA 1
ATOM 10725 C C . GLN B 1 248 ? -29.344 -40.128 -57.358 1.000 28.650 229 GLN BBB C 1
ATOM 10726 O O . GLN B 1 248 ? -29.223 -39.261 -56.428 1.000 26.650 229 GLN BBB O 1
ATOM 10740 N N . SER B 1 249 ? -29.912 -39.902 -58.538 1.000 27.220 230 SER BBB N 1
ATOM 10741 C CA . SER B 1 249 ? -30.651 -38.667 -58.878 1.000 28.760 230 SER BBB CA 1
ATOM 10742 C C . SER B 1 249 ? -31.873 -38.582 -57.962 1.000 25.490 230 SER BBB C 1
ATOM 10743 O O . SER B 1 249 ? -32.475 -39.629 -57.732 1.000 25.030 230 SER BBB O 1
ATOM 10751 N N . LEU B 1 250 ? -32.180 -37.391 -57.453 1.000 25.340 231 LEU BBB N 1
ATOM 10752 C CA . LEU B 1 250 ? -33.323 -37.123 -56.540 1.000 28.430 231 LEU BBB CA 1
ATOM 10753 C C . LEU B 1 250 ? -34.524 -36.590 -57.321 1.000 28.130 231 LEU BBB C 1
ATOM 10754 O O . LEU B 1 250 ? -34.323 -35.718 -58.199 1.000 30.390 231 LEU BBB O 1
ATOM 10770 N N . SER B 1 251 ? -35.718 -37.095 -57.011 1.000 29.240 232 SER BBB N 1
ATOM 10771 C CA . SER B 1 251 ? -37.015 -36.568 -57.513 1.000 29.950 232 SER BBB CA 1
ATOM 10772 C C . SER B 1 251 ? -37.911 -36.133 -56.348 1.000 31.520 232 SER BBB C 1
ATOM 10773 O O . SER B 1 251 ? -39.024 -35.617 -56.611 1.000 30.890 232 SER BBB O 1
ATOM 10781 N N . VAL B 1 252 ? -37.432 -36.299 -55.117 1.000 30.020 233 VAL BBB N 1
ATOM 10782 C CA . VAL B 1 252 ? -38.182 -36.001 -53.865 1.000 32.090 233 VAL BBB CA 1
ATOM 10783 C C . VAL B 1 252 ? -37.439 -34.924 -53.078 1.000 29.880 233 VAL BBB C 1
ATOM 10784 O O . VAL B 1 252 ? -36.189 -34.983 -53.042 1.000 31.070 233 VAL BBB O 1
ATOM 10797 N N . HIS B 1 253 ? -38.171 -34.004 -52.445 1.000 28.280 234 HIS BBB N 1
ATOM 10798 C CA . HIS B 1 253 ? -37.599 -32.987 -51.526 1.000 28.020 234 HIS BBB CA 1
ATOM 10799 C C . HIS B 1 253 ? -36.831 -33.697 -50.407 1.000 26.500 234 HIS BBB C 1
ATOM 10800 O O . HIS B 1 253 ? -37.340 -34.639 -49.786 1.000 23.630 234 HIS BBB O 1
ATOM 10815 N N . PRO B 1 254 ? -35.579 -33.271 -50.114 1.000 24.740 235 PRO BBB N 1
ATOM 10816 C CA . PRO B 1 254 ? -34.787 -33.876 -49.048 1.000 25.390 235 PRO BBB CA 1
ATOM 10817 C C . PRO B 1 254 ? -35.501 -34.047 -47.704 1.000 22.610 235 PRO BBB C 1
ATOM 10818 O O . PRO B 1 254 ? -35.228 -35.028 -47.026 1.000 21.460 235 PRO BBB O 1
ATOM 10829 N N . TYR B 1 255 ? -36.387 -33.129 -47.330 1.000 23.850 236 TYR BBB N 1
ATOM 10830 C CA . TYR B 1 255 ? -37.079 -33.239 -46.021 1.000 23.740 236 TYR BBB CA 1
ATOM 10831 C C . TYR B 1 255 ? -38.056 -34.416 -46.044 1.000 25.170 236 TYR BBB C 1
ATOM 10832 O O . TYR B 1 255 ? -38.170 -35.061 -44.991 1.000 23.890 236 TYR BBB O 1
ATOM 10850 N N . GLN B 1 256 ? -38.703 -34.708 -47.185 1.000 25.910 237 GLN BBB N 1
ATOM 10851 C CA . GLN B 1 256 ? -39.585 -35.903 -47.323 1.000 26.710 237 GLN BBB CA 1
ATOM 10852 C C . GLN B 1 256 ? -38.743 -37.183 -47.156 1.000 25.450 237 GLN BBB C 1
ATOM 10853 O O . GLN B 1 256 ? -39.221 -38.166 -46.559 1.000 24.540 237 GLN BBB O 1
ATOM 10867 N N . ILE B 1 257 ? -37.521 -37.201 -47.672 1.000 22.900 238 ILE BBB N 1
ATOM 10868 C CA . ILE B 1 257 ? -36.619 -38.370 -47.493 1.000 22.730 238 ILE BBB CA 1
ATOM 10869 C C . ILE B 1 257 ? -36.290 -38.491 -46.001 1.000 22.020 238 ILE BBB C 1
ATOM 10870 O O . ILE B 1 257 ? -36.320 -39.624 -45.473 1.000 21.540 238 ILE BBB O 1
ATOM 10886 N N . TYR B 1 258 ? -36.026 -37.364 -45.343 1.000 20.900 239 TYR BBB N 1
ATOM 10887 C CA . TYR B 1 258 ? -35.686 -37.327 -43.900 1.000 21.600 239 TYR BBB CA 1
ATOM 10888 C C . TYR B 1 258 ? -36.844 -37.900 -43.091 1.000 22.280 239 TYR BBB C 1
ATOM 10889 O O . TYR B 1 258 ? -36.587 -38.726 -42.231 1.000 22.270 239 TYR BBB O 1
ATOM 10907 N N . LYS B 1 259 ? -38.080 -37.526 -43.395 1.000 24.670 240 LYS BBB N 1
ATOM 10908 C CA . LYS B 1 259 ? -39.273 -38.028 -42.658 1.000 27.400 240 LYS BBB CA 1
ATOM 10909 C C . LYS B 1 259 ? -39.428 -39.535 -42.850 1.000 26.400 240 LYS BBB C 1
ATOM 10910 O O . LYS B 1 259 ? -39.778 -40.218 -41.869 1.000 28.160 240 LYS BBB O 1
ATOM 10929 N N . THR B 1 260 ? -39.105 -40.062 -44.032 1.000 24.920 241 THR BBB N 1
ATOM 10930 C CA . THR B 1 260 ? -39.119 -41.522 -44.294 1.000 24.810 241 THR BBB CA 1
ATOM 10931 C C . THR B 1 260 ? -38.008 -42.205 -43.493 1.000 24.890 241 THR BBB C 1
ATOM 10932 O O . THR B 1 260 ? -38.300 -43.237 -42.854 1.000 22.000 241 THR BBB O 1
ATOM 10943 N N . LEU B 1 261 ? -36.792 -41.642 -43.508 1.000 25.440 242 LEU BBB N 1
ATOM 10944 C CA . LEU B 1 261 ? -35.599 -42.270 -42.873 1.000 23.890 242 LEU BBB CA 1
ATOM 10945 C C . LEU B 1 261 ? -35.820 -42.316 -41.361 1.000 24.030 242 LEU BBB C 1
ATOM 10946 O O . LEU B 1 261 ? -35.465 -43.305 -40.763 1.000 24.720 242 LEU BBB O 1
ATOM 10962 N N . ARG B 1 262 ? -36.415 -41.300 -40.749 1.000 27.170 243 ARG BBB N 1
ATOM 10963 C CA . ARG B 1 262 ? -36.608 -41.336 -39.275 1.000 28.590 243 ARG BBB CA 1
ATOM 10964 C C . ARG B 1 262 ? -37.680 -42.384 -38.922 1.000 28.650 243 ARG BBB C 1
ATOM 10965 O O . ARG B 1 262 ? -37.622 -42.918 -37.827 1.000 28.060 243 ARG BBB O 1
ATOM 10986 N N . GLU B 1 263 ? -38.565 -42.757 -39.842 1.000 32.090 244 GLU BBB N 1
ATOM 10987 C CA . GLU B 1 263 ? -39.559 -43.847 -39.613 1.000 33.090 244 GLU BBB CA 1
ATOM 10988 C C . GLU B 1 263 ? -38.925 -45.217 -39.887 1.000 29.640 244 GLU BBB C 1
ATOM 10989 O O . GLU B 1 263 ? -39.259 -46.164 -39.171 1.000 31.940 244 GLU BBB O 1
ATOM 11001 N N . VAL B 1 264 ? -38.084 -45.344 -40.914 1.000 26.710 245 VAL BBB N 1
ATOM 11002 C CA . VAL B 1 264 ? -37.391 -46.622 -41.257 1.000 25.910 245 VAL BBB CA 1
ATOM 11003 C C . VAL B 1 264 ? -36.358 -46.964 -40.168 1.000 24.640 245 VAL BBB C 1
ATOM 11004 O O . VAL B 1 264 ? -36.278 -48.125 -39.777 1.000 23.880 245 VAL BBB O 1
ATOM 11017 N N . ASN B 1 265 ? -35.562 -45.992 -39.715 1.000 24.110 246 ASN BBB N 1
ATOM 11018 C CA . ASN B 1 265 ? -34.350 -46.247 -38.889 1.000 23.740 246 ASN BBB CA 1
ATOM 11019 C C . ASN B 1 265 ? -34.237 -45.212 -37.770 1.000 23.050 246 ASN BBB C 1
ATOM 11020 O O . ASN B 1 265 ? -33.265 -44.465 -37.695 1.000 23.200 246 ASN BBB O 1
ATOM 11031 N N . PRO B 1 266 ? -35.206 -45.131 -36.840 1.000 23.150 247 PRO BBB N 1
ATOM 11032 C CA . PRO B 1 266 ? -35.145 -44.108 -35.804 1.000 23.350 247 PRO BBB CA 1
ATOM 11033 C C . PRO B 1 266 ? -33.867 -44.324 -34.989 1.000 22.000 247 PRO BBB C 1
ATOM 11034 O O . PRO B 1 266 ? -33.625 -45.422 -34.563 1.000 24.050 247 PRO BBB O 1
ATOM 11045 N N . SER B 1 267 ? -33.082 -43.270 -34.816 1.000 23.630 248 SER BBB N 1
ATOM 11046 C CA . SER B 1 267 ? -31.777 -43.281 -34.111 1.000 24.290 248 SER BBB CA 1
ATOM 11047 C C . SER B 1 267 ? -31.680 -42.085 -33.171 1.000 23.140 248 SER BBB C 1
ATOM 11048 O O . SER B 1 267 ? -32.399 -41.099 -33.311 1.000 22.350 248 SER BBB O 1
ATOM 11056 N N . PRO B 1 268 ? -30.802 -42.143 -32.148 1.000 23.690 249 PRO BBB N 1
ATOM 11057 C CA . PRO B 1 268 ? -30.697 -41.043 -31.185 1.000 23.220 249 PRO BBB CA 1
ATOM 11058 C C . PRO B 1 268 ? -30.002 -39.757 -31.662 1.000 24.080 249 PRO BBB C 1
ATOM 11059 O O . PRO B 1 268 ? -30.215 -38.760 -31.015 1.000 25.220 249 PRO BBB O 1
ATOM 11070 N N . TYR B 1 269 ? -29.210 -39.777 -32.745 1.000 24.410 250 TYR BBB N 1
ATOM 11071 C CA . TYR B 1 269 ? -28.44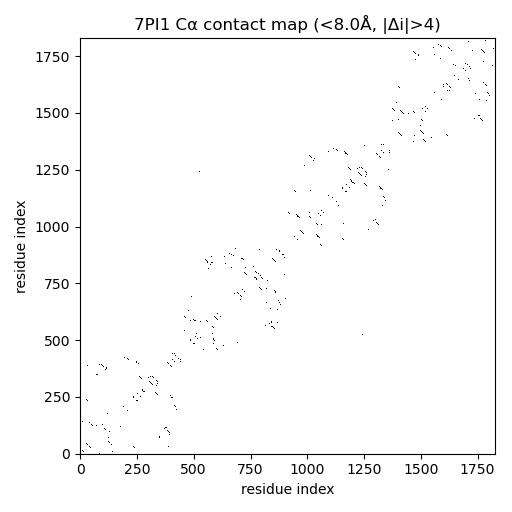4 -38.585 -33.218 1.000 23.480 250 TYR BBB CA 1
ATOM 11072 C C . TYR B 1 269 ? -28.795 -38.238 -34.669 1.000 23.590 250 TYR BBB C 1
ATOM 11073 O O . TYR B 1 269 ? -27.906 -37.890 -35.468 1.000 21.310 250 TYR BBB O 1
ATOM 11091 N N . MET B 1 270 ? -30.094 -38.146 -34.933 1.000 22.660 251 MET BBB N 1
ATOM 11092 C CA . MET B 1 270 ? -30.612 -37.780 -36.271 1.000 23.110 251 MET BBB CA 1
ATOM 11093 C C . MET B 1 270 ? -30.548 -36.261 -36.451 1.000 21.150 251 MET BBB C 1
ATOM 11094 O O . MET B 1 270 ? -30.570 -35.562 -35.486 1.000 20.500 251 MET BBB O 1
ATOM 11108 N N . ALA B 1 271 ? -30.465 -35.809 -37.690 1.000 19.550 252 ALA BBB N 1
ATOM 11109 C CA . ALA B 1 271 ? -30.368 -34.368 -37.971 1.000 19.730 252 ALA BBB CA 1
ATOM 11110 C C . ALA B 1 271 ? -30.823 -34.106 -39.394 1.000 20.370 252 ALA BBB C 1
ATOM 11111 O O . ALA B 1 271 ? -30.563 -34.938 -40.279 1.000 20.910 252 ALA BBB O 1
ATOM 11118 N N . TYR B 1 272 ? -31.524 -32.998 -39.579 1.000 21.980 253 TYR BBB N 1
ATOM 11119 C CA . TYR B 1 272 ? -31.845 -32.460 -40.914 1.000 21.960 253 TYR BBB CA 1
ATOM 11120 C C . TYR B 1 272 ? -31.267 -31.052 -40.955 1.000 22.490 253 TYR BBB C 1
ATOM 11121 O O . TYR B 1 272 ? -31.619 -30.226 -40.071 1.000 21.630 253 TYR BBB O 1
ATOM 11139 N N . LEU B 1 273 ? -30.361 -30.801 -41.902 1.000 22.560 254 LEU BBB N 1
ATOM 11140 C CA . LEU B 1 273 ? -29.796 -29.450 -42.104 1.000 24.460 254 LEU BBB CA 1
ATOM 11141 C C . LEU B 1 273 ? -30.013 -29.040 -43.556 1.000 24.520 254 LEU BBB C 1
ATOM 11142 O O . LEU B 1 273 ? -29.704 -29.833 -44.483 1.000 24.050 254 LEU BBB O 1
ATOM 11158 N N . GLU B 1 274 ? -30.581 -27.850 -43.737 1.000 24.840 255 GLU BBB N 1
ATOM 11159 C CA . GLU B 1 274 ? -30.913 -27.326 -45.073 1.000 27.000 255 GLU BBB CA 1
ATOM 11160 C C . GLU B 1 274 ? -30.207 -25.985 -45.269 1.000 25.560 255 GLU BBB C 1
ATOM 11161 O O . GLU B 1 274 ? -30.297 -25.133 -44.401 1.000 29.220 255 GLU BBB O 1
ATOM 11173 N N . THR B 1 275 ? -29.545 -25.840 -46.403 1.000 25.320 256 THR BBB N 1
ATOM 11174 C CA . THR B 1 275 ? -29.035 -24.569 -46.965 1.000 25.950 256 THR BBB CA 1
ATOM 11175 C C . THR B 1 275 ? -29.479 -24.547 -48.423 1.000 25.440 256 THR BBB C 1
ATOM 11176 O O . THR B 1 275 ? -29.910 -25.561 -48.946 1.000 24.480 256 THR BBB O 1
ATOM 11187 N N . PRO B 1 276 ? -29.393 -23.417 -49.142 1.000 30.140 257 PRO BBB N 1
ATOM 11188 C CA . PRO B 1 276 ? -29.675 -23.425 -50.583 1.000 31.240 257 PRO BBB CA 1
ATOM 11189 C C . PRO B 1 276 ? -28.790 -24.375 -51.410 1.000 34.020 257 PRO BBB C 1
ATOM 11190 O O . PRO B 1 276 ? -29.278 -24.911 -52.375 1.000 36.380 257 PRO BBB O 1
ATOM 11201 N N . ASP B 1 277 ? -27.540 -24.620 -51.006 1.000 33.340 258 ASP BBB N 1
ATOM 11202 C CA . ASP B 1 277 ? -26.555 -25.368 -51.838 1.000 34.880 258 ASP BBB CA 1
ATOM 11203 C C . ASP B 1 277 ? -26.485 -26.864 -51.477 1.000 31.350 258 ASP BBB C 1
ATOM 11204 O O . ASP B 1 277 ? -26.027 -27.648 -52.315 1.000 30.090 258 ASP BBB O 1
ATOM 11213 N N . PHE B 1 278 ? -26.896 -27.276 -50.283 1.000 27.340 259 PHE BBB N 1
ATOM 11214 C CA . PHE B 1 278 ? -26.863 -28.704 -49.893 1.000 26.900 259 PHE BBB CA 1
ATOM 11215 C C . PHE B 1 278 ? -27.828 -28.944 -48.728 1.000 25.280 259 PHE BBB C 1
ATOM 11216 O O . PHE B 1 278 ? -28.112 -28.013 -47.960 1.000 24.400 259 PHE BBB O 1
ATOM 11233 N N . GLN B 1 279 ? -28.305 -30.180 -48.610 1.000 22.990 260 GLN BBB N 1
ATOM 11234 C CA . GLN B 1 279 ? -29.147 -30.623 -47.478 1.000 22.990 260 GLN BBB CA 1
ATOM 11235 C C . GLN B 1 279 ? -28.574 -31.920 -46.911 1.000 22.310 260 GLN BBB C 1
ATOM 11236 O O . GLN B 1 279 ? -28.069 -32.755 -47.691 1.000 23.460 260 GLN BBB O 1
ATOM 11250 N N . ILE B 1 280 ? -28.705 -32.088 -45.598 1.000 21.390 261 ILE BBB N 1
ATOM 11251 C CA . ILE B 1 280 ? -28.187 -33.261 -44.855 1.000 22.670 261 ILE BBB CA 1
ATOM 11252 C C . ILE B 1 280 ? -29.364 -33.996 -44.241 1.000 22.070 261 ILE BBB C 1
ATOM 11253 O O . ILE B 1 280 ? -30.192 -33.348 -43.619 1.000 23.920 261 ILE BBB O 1
ATOM 11269 N N . ILE B 1 281 ? -29.409 -35.302 -44.481 1.000 22.990 262 ILE BBB N 1
ATOM 11270 C CA . ILE B 1 281 ? -30.447 -36.250 -44.016 1.000 23.310 262 ILE BBB CA 1
ATOM 11271 C C . ILE B 1 281 ? -29.695 -37.276 -43.179 1.000 22.750 262 ILE BBB C 1
ATOM 11272 O O . ILE B 1 281 ? -29.250 -38.301 -43.728 1.000 23.880 262 ILE BBB O 1
ATOM 11288 N N . CYS B 1 282 ? -29.514 -36.968 -41.901 1.000 21.790 263 CYS BBB N 1
ATOM 11289 C CA . CYS B 1 282 ? -28.626 -37.726 -40.987 1.000 21.870 263 CYS BBB CA 1
ATOM 11290 C C . CYS B 1 282 ? -29.419 -38.692 -40.094 1.000 22.180 263 CYS BBB C 1
ATOM 11291 O O . CYS B 1 282 ? -30.331 -38.215 -39.355 1.000 20.890 263 CYS BBB O 1
ATOM 11299 N N . GLY B 1 283 ? -29.054 -39.983 -40.115 1.000 22.320 264 GLY BBB N 1
ATOM 11300 C CA . GLY B 1 283 ? -29.662 -41.053 -39.295 1.000 23.600 264 GLY BBB CA 1
ATOM 11301 C C . GLY B 1 283 ? -28.657 -41.725 -38.365 1.000 23.880 264 GLY BBB C 1
ATOM 11302 O O . GLY B 1 283 ? -28.779 -42.944 -38.088 1.000 24.800 264 GLY BBB O 1
ATOM 11306 N N . SER B 1 284 ? -27.699 -40.963 -37.852 1.000 24.140 265 SER BBB N 1
ATOM 11307 C CA . SER B 1 284 ? -26.574 -41.500 -37.049 1.000 23.120 265 SER BBB CA 1
ATOM 11308 C C . SER B 1 284 ? -27.073 -42.040 -35.714 1.000 21.840 265 SER BBB C 1
ATOM 11309 O O . SER B 1 284 ? -27.874 -41.397 -35.042 1.000 23.530 265 SER BBB O 1
ATOM 11317 N N . PRO B 1 285 ? -26.588 -43.221 -35.295 1.000 22.120 266 PRO BBB N 1
ATOM 11318 C CA . PRO B 1 285 ? -26.735 -43.686 -33.917 1.000 25.170 266 PRO BBB CA 1
ATOM 11319 C C . PRO B 1 285 ? -25.514 -43.442 -33.006 1.000 23.710 266 PRO BBB C 1
ATOM 11320 O O . PRO B 1 285 ? -25.525 -43.940 -31.928 1.000 24.260 266 PRO BBB O 1
ATOM 11331 N N . GLU B 1 286 ? -24.507 -42.687 -33.465 1.000 23.470 267 GLU BBB N 1
ATOM 11332 C CA . GLU B 1 286 ? -23.161 -42.661 -32.841 1.000 24.140 267 GLU BBB CA 1
ATOM 11333 C C . GLU B 1 286 ? -22.839 -41.272 -32.292 1.000 22.860 267 GLU BBB C 1
ATOM 11334 O O . GLU B 1 286 ? -22.812 -40.290 -33.047 1.000 21.930 267 GLU BBB O 1
ATOM 11346 N N . LEU B 1 287 ? -22.521 -41.237 -31.005 1.000 23.240 268 LEU BBB N 1
ATOM 11347 C CA . LEU B 1 287 ? -22.003 -40.040 -30.311 1.000 23.830 268 LEU BBB CA 1
ATOM 11348 C C . LEU B 1 287 ? -20.477 -40.017 -30.417 1.000 23.040 268 LEU BBB C 1
ATOM 11349 O O . LEU B 1 287 ? -19.850 -40.973 -29.948 1.000 24.260 268 LEU BBB O 1
ATOM 11365 N N . LEU B 1 288 ? -19.905 -38.961 -30.996 1.000 24.080 269 LEU BBB N 1
ATOM 11366 C CA . LEU B 1 288 ? -18.430 -38.730 -30.982 1.000 23.570 269 LEU BBB CA 1
ATOM 11367 C C . LEU B 1 288 ? -18.034 -38.237 -29.583 1.000 22.160 269 LEU BBB C 1
ATOM 11368 O O . LEU B 1 288 ? -17.197 -38.857 -28.928 1.000 21.810 269 LEU BBB O 1
ATOM 11384 N N . VAL B 1 289 ? -18.609 -37.131 -29.148 1.000 22.870 270 VAL BBB N 1
ATOM 11385 C CA . VAL B 1 289 ? -18.231 -36.540 -27.842 1.000 24.510 270 VAL BBB CA 1
ATOM 11386 C C . VAL B 1 289 ? -19.367 -35.659 -27.335 1.000 23.180 270 VAL BBB C 1
ATOM 11387 O O . VAL B 1 289 ? -19.960 -34.904 -28.138 1.000 21.830 270 VAL BBB O 1
ATOM 11400 N N . SER B 1 290 ? -19.591 -35.697 -26.030 1.000 21.810 271 SER BBB N 1
ATOM 11401 C CA . SER B 1 290 ? -20.383 -34.683 -25.312 1.000 23.430 271 SER BBB CA 1
ATOM 11402 C C . SER B 1 290 ? -19.522 -34.067 -24.216 1.000 22.810 271 SER BBB C 1
ATOM 11403 O O . SER B 1 290 ? -18.685 -34.780 -23.641 1.000 22.600 271 SER BBB O 1
ATOM 11411 N N . LYS B 1 291 ? -19.727 -32.772 -23.972 1.000 24.330 272 LYS BBB N 1
ATOM 11412 C CA . LYS B 1 291 ? -19.199 -32.048 -22.794 1.000 26.100 272 LYS BBB CA 1
ATOM 11413 C C . LYS B 1 291 ? -20.374 -31.481 -22.003 1.000 25.020 272 LYS BBB C 1
ATOM 11414 O O . LYS B 1 291 ? -21.134 -30.717 -22.573 1.000 24.400 272 LYS BBB O 1
ATOM 11433 N N . LYS B 1 292 ? -20.542 -31.913 -20.759 1.000 26.730 273 LYS BBB N 1
ATOM 11434 C CA . LYS B 1 292 ? -21.527 -31.354 -19.799 1.000 29.440 273 LYS BBB CA 1
ATOM 11435 C C . LYS B 1 292 ? -20.734 -30.930 -18.556 1.000 28.830 273 LYS BBB C 1
ATOM 11436 O O . LYS B 1 292 ? -20.336 -31.808 -17.774 1.000 24.830 273 LYS BBB O 1
ATOM 11455 N N . GLY B 1 293 ? -20.446 -29.640 -18.423 1.000 27.170 274 GLY BBB N 1
ATOM 11456 C CA . GLY B 1 293 ? -19.502 -29.135 -17.412 1.000 27.280 274 GLY BBB CA 1
ATOM 11457 C C . GLY B 1 293 ? -18.108 -29.625 -17.728 1.000 29.340 274 GLY BBB C 1
ATOM 11458 O O . GLY B 1 293 ? -17.622 -29.342 -18.858 1.000 29.670 274 GLY BBB O 1
ATOM 11462 N N . LYS B 1 294 ? -17.509 -30.377 -16.803 1.000 29.940 275 LYS BBB N 1
ATOM 11463 C CA . LYS B 1 294 ? -16.167 -30.997 -16.973 1.000 34.640 275 LYS BBB CA 1
ATOM 11464 C C . LYS B 1 294 ? -16.308 -32.418 -17.539 1.000 30.110 275 LYS BBB C 1
ATOM 11465 O O . LYS B 1 294 ? -15.290 -32.958 -17.955 1.000 30.230 275 LYS BBB O 1
ATOM 11484 N N . LEU B 1 295 ? -17.508 -33.010 -17.534 1.000 29.730 276 LEU BBB N 1
ATOM 11485 C CA . LEU B 1 295 ? -17.716 -34.446 -17.859 1.000 31.960 276 LEU BBB CA 1
ATOM 11486 C C . LEU B 1 295 ? -17.700 -34.660 -19.380 1.000 30.440 276 LEU BBB C 1
ATOM 11487 O O . LEU B 1 295 ? -18.562 -34.097 -20.088 1.000 30.530 276 LEU BBB O 1
ATOM 11503 N N . LEU B 1 296 ? -16.726 -35.428 -19.865 1.000 27.340 277 LEU BBB N 1
ATOM 11504 C CA . LEU B 1 296 ? -16.593 -35.798 -21.292 1.000 27.330 277 LEU BBB CA 1
ATOM 11505 C C . LEU B 1 296 ? -17.112 -37.214 -21.457 1.000 26.970 277 LEU BBB C 1
ATOM 11506 O O . LEU B 1 296 ? -16.830 -38.059 -20.584 1.000 25.690 277 LEU BBB O 1
ATOM 11522 N N . GLU B 1 297 ? -17.787 -37.473 -22.577 1.000 27.330 278 GLU BBB N 1
ATOM 11523 C CA . GLU B 1 297 ? -18.332 -38.810 -22.878 1.000 27.760 278 GLU BBB CA 1
ATOM 11524 C C . GLU B 1 297 ? -18.230 -39.104 -24.378 1.000 27.460 278 GLU BBB C 1
ATOM 11525 O O . GLU B 1 297 ? -18.486 -38.201 -25.197 1.000 24.870 278 GLU BBB O 1
ATOM 11537 N N . THR B 1 298 ? -17.862 -40.332 -24.717 1.000 27.020 279 THR BBB N 1
ATOM 11538 C CA . THR B 1 298 ? -17.898 -40.859 -26.100 1.000 29.170 279 THR BBB CA 1
ATOM 11539 C C . THR B 1 298 ? -18.480 -42.270 -26.022 1.000 29.100 279 THR BBB C 1
ATOM 11540 O O . THR B 1 298 ? -18.316 -42.896 -24.963 1.000 28.280 279 THR BBB O 1
ATOM 11551 N N . ARG B 1 299 ? -19.166 -42.711 -27.083 1.000 27.570 280 ARG BBB N 1
ATOM 11552 C CA . ARG B 1 299 ? -19.841 -44.028 -27.173 1.000 28.770 280 ARG BBB CA 1
ATOM 11553 C C . ARG B 1 299 ? -19.413 -44.712 -28.467 1.000 26.460 280 ARG BBB C 1
ATOM 11554 O O . ARG B 1 299 ? -20.158 -44.744 -29.450 1.000 27.070 280 ARG BBB O 1
ATOM 11575 N N . PRO B 1 300 ? -18.183 -45.256 -28.499 1.000 26.650 281 PRO BBB N 1
ATOM 11576 C CA . PRO B 1 300 ? -17.674 -45.958 -29.678 1.000 27.410 281 PRO BBB CA 1
ATOM 11577 C C . PRO B 1 300 ? -18.505 -47.183 -30.112 1.000 27.250 281 PRO BBB C 1
ATOM 11578 O O . PRO B 1 300 ? -18.777 -48.086 -29.301 1.000 24.630 281 PRO BBB O 1
ATOM 11589 N N . ILE B 1 301 ? -18.927 -47.163 -31.376 1.000 24.200 282 ILE BBB N 1
ATOM 11590 C CA . ILE B 1 301 ? -19.588 -48.303 -32.066 1.000 26.010 282 ILE BBB CA 1
ATOM 11591 C C . ILE B 1 301 ? -18.557 -49.037 -32.920 1.000 26.300 282 ILE BBB C 1
ATOM 11592 O O . ILE B 1 301 ? -17.899 -48.378 -33.731 1.000 27.120 282 ILE BBB O 1
ATOM 11608 N N . ALA B 1 302 ? -18.457 -50.357 -32.775 1.000 28.140 283 ALA BBB N 1
ATOM 11609 C CA . ALA B 1 302 ? -17.590 -51.222 -33.609 1.000 26.590 283 ALA BBB CA 1
ATOM 11610 C C . ALA B 1 302 ? -18.014 -52.682 -33.456 1.000 29.480 283 ALA BBB C 1
ATOM 11611 O O . ALA B 1 302 ? -18.077 -53.184 -32.299 1.000 31.310 283 ALA BBB O 1
ATOM 11618 N N . GLY B 1 303 ? -18.257 -53.347 -34.592 1.000 28.740 284 GLY BBB N 1
ATOM 11619 C CA . GLY B 1 303 ? -18.782 -54.717 -34.665 1.000 28.800 284 GLY BBB CA 1
ATOM 11620 C C . GLY B 1 303 ? -20.226 -54.672 -35.126 1.000 31.010 284 GLY BBB C 1
ATOM 11621 O O . GLY B 1 303 ? -20.994 -53.845 -34.589 1.000 31.450 284 GLY BBB O 1
ATOM 11625 N N . THR B 1 304 ? -20.563 -55.487 -36.122 1.000 30.630 285 THR BBB N 1
ATOM 11626 C CA . THR B 1 304 ? -21.806 -55.359 -36.911 1.000 32.420 285 THR BBB CA 1
ATOM 11627 C C . THR B 1 304 ? -22.325 -56.742 -37.299 1.000 29.980 285 THR BBB C 1
ATOM 11628 O O . THR B 1 304 ? -21.516 -57.584 -37.719 1.000 27.980 285 THR BBB O 1
ATOM 11639 N N . ARG B 1 305 ? -23.639 -56.924 -37.206 1.000 27.970 286 ARG BBB N 1
ATOM 11640 C CA . ARG B 1 305 ? -24.369 -58.072 -37.784 1.000 29.830 286 ARG BBB CA 1
ATOM 11641 C C . ARG B 1 305 ? -25.650 -57.532 -38.418 1.000 30.500 286 ARG BBB C 1
ATOM 11642 O O . ARG B 1 305 ? -26.064 -56.408 -38.076 1.000 27.080 286 ARG BBB O 1
ATOM 11663 N N . SER B 1 306 ? -26.241 -58.288 -39.336 1.000 29.990 287 SER BBB N 1
ATOM 11664 C CA . SER B 1 306 ? -27.587 -57.994 -39.881 1.000 30.970 287 SER BBB CA 1
ATOM 11665 C C . SER B 1 306 ? -28.623 -58.137 -38.771 1.000 30.960 287 SER BBB C 1
ATOM 11666 O O . SER B 1 306 ? -28.345 -58.838 -37.787 1.000 33.570 287 SER BBB O 1
ATOM 11674 N N . ARG B 1 307 ? -29.776 -57.493 -38.945 1.000 31.000 288 ARG BBB N 1
ATOM 11675 C CA . ARG B 1 307 ? -31.017 -57.852 -38.224 1.000 30.390 288 ARG BBB CA 1
ATOM 11676 C C . ARG B 1 307 ? -31.493 -59.191 -38.773 1.000 35.880 288 ARG BBB C 1
ATOM 11677 O O . ARG B 1 307 ? -31.154 -59.506 -39.926 1.000 36.960 288 ARG BBB O 1
ATOM 11698 N N . GLY B 1 308 ? -32.202 -59.976 -37.965 1.000 38.310 289 GLY BBB N 1
ATOM 11699 C CA . GLY B 1 308 ? -32.761 -61.261 -38.420 1.000 41.110 289 GLY BBB CA 1
ATOM 11700 C C . GLY B 1 308 ? -34.110 -61.045 -39.083 1.000 43.310 289 GLY BBB C 1
ATOM 11701 O O . GLY B 1 308 ? -34.693 -59.974 -38.885 1.000 42.670 289 GLY BBB O 1
ATOM 11705 N N . LYS B 1 309 ? -34.617 -62.051 -39.779 1.000 52.360 290 LYS BBB N 1
ATOM 11706 C CA . LYS B 1 309 ? -35.951 -61.927 -40.407 1.000 57.410 290 LYS BBB CA 1
ATOM 11707 C C . LYS B 1 309 ? -36.999 -62.329 -39.373 1.000 57.620 290 LYS BBB C 1
ATOM 11708 O O . LYS B 1 309 ? -38.023 -61.652 -39.283 1.000 56.410 290 LYS BBB O 1
ATOM 11727 N N . THR B 1 310 ? -36.696 -63.369 -38.603 1.000 58.880 291 THR BBB N 1
ATOM 11728 C CA . THR B 1 310 ? -37.579 -63.863 -37.521 1.000 59.100 291 THR BBB CA 1
ATOM 11729 C C . THR B 1 310 ? -36.994 -63.423 -36.182 1.000 57.930 291 THR BBB C 1
ATOM 11730 O O . THR B 1 310 ? -35.805 -63.178 -36.126 1.000 57.430 291 THR BBB O 1
ATOM 11741 N N . ASN B 1 311 ? -37.803 -63.405 -35.131 1.000 57.400 292 ASN BBB N 1
ATOM 11742 C CA . ASN B 1 311 ? -37.339 -62.985 -33.787 1.000 57.630 292 ASN BBB CA 1
ATOM 11743 C C . ASN B 1 311 ? -36.175 -63.846 -33.316 1.000 59.890 292 ASN BBB C 1
ATOM 11744 O O . ASN B 1 311 ? -35.256 -63.318 -32.726 1.000 61.320 292 ASN BBB O 1
ATOM 11755 N N . GLU B 1 312 ? -36.242 -65.144 -33.550 1.000 61.280 293 GLU BBB N 1
ATOM 11756 C CA . GLU B 1 312 ? -35.170 -66.025 -33.059 1.000 62.060 293 GLU BBB CA 1
ATOM 11757 C C . GLU B 1 312 ? -33.932 -65.900 -33.933 1.000 55.530 293 GLU BBB C 1
ATOM 11758 O O . GLU B 1 312 ? -32.869 -66.197 -33.438 1.000 57.490 293 GLU BBB O 1
ATOM 11770 N N . GLU B 1 313 ? -34.075 -65.471 -35.182 1.000 51.410 294 GLU BBB N 1
ATOM 11771 C CA . GLU B 1 313 ? -32.869 -65.316 -36.026 1.000 47.450 294 GLU BBB CA 1
ATOM 11772 C C . GLU B 1 313 ? -32.111 -64.087 -35.523 1.000 43.680 294 GLU BBB C 1
ATOM 11773 O O . GLU B 1 313 ? -30.894 -64.114 -35.518 1.000 39.960 294 GLU BBB O 1
ATOM 11785 N N . ASP B 1 314 ? -32.857 -63.074 -35.097 1.000 37.350 295 ASP BBB N 1
ATOM 11786 C CA . ASP B 1 314 ? -32.308 -61.800 -34.578 1.000 39.350 295 ASP BBB CA 1
ATOM 11787 C C . ASP B 1 314 ? -31.552 -62.064 -33.278 1.000 39.850 295 ASP BBB C 1
ATOM 11788 O O . ASP B 1 314 ? -30.460 -61.545 -33.130 1.000 37.730 295 ASP BBB O 1
ATOM 11797 N N . GLU B 1 315 ? -32.167 -62.838 -32.387 1.000 42.280 296 GLU BBB N 1
ATOM 11798 C CA . GLU B 1 315 ? -31.611 -63.240 -31.061 1.000 44.130 296 GLU BBB CA 1
ATOM 11799 C C . GLU B 1 315 ? -30.349 -64.075 -31.281 1.000 38.860 296 GLU BBB C 1
ATOM 11800 O O . GLU B 1 315 ? -29.353 -63.810 -30.578 1.000 36.960 296 GLU BBB O 1
ATOM 11812 N N . ALA B 1 316 ? -30.368 -64.975 -32.264 1.000 35.150 297 ALA BBB N 1
ATOM 11813 C CA . ALA B 1 316 ? -29.206 -65.807 -32.659 1.000 38.180 297 ALA BBB CA 1
ATOM 11814 C C . ALA B 1 316 ? -28.032 -64.935 -33.123 1.000 38.370 297 ALA BBB C 1
ATOM 11815 O O . ALA B 1 316 ? -26.887 -65.196 -32.704 1.000 37.280 297 ALA BBB O 1
ATOM 11822 N N . LEU B 1 317 ? -28.313 -63.959 -33.988 1.000 37.730 298 LEU BBB N 1
ATOM 11823 C CA . LEU B 1 317 ? -27.319 -62.993 -34.530 1.000 35.430 298 LEU BBB CA 1
ATOM 11824 C C . LEU B 1 317 ? -26.728 -62.168 -33.372 1.000 32.760 298 LEU BBB C 1
ATOM 11825 O O . LEU B 1 317 ? -25.482 -62.008 -33.335 1.000 31.770 298 LEU BBB O 1
ATOM 11841 N N . ALA B 1 318 ? -27.568 -61.614 -32.490 1.000 29.500 299 ALA BBB N 1
ATOM 11842 C CA . ALA B 1 318 ? -27.099 -60.849 -31.312 1.000 34.170 299 ALA BBB CA 1
ATOM 11843 C C . ALA B 1 318 ? -26.190 -61.763 -30.477 1.000 37.440 299 ALA BBB C 1
ATOM 11844 O O . ALA B 1 318 ? -25.064 -61.333 -30.097 1.000 32.700 299 ALA BBB O 1
ATOM 11851 N N . ASN B 1 319 ? -26.641 -63.002 -30.267 1.000 44.490 300 ASN BBB N 1
ATOM 11852 C CA . ASN B 1 319 ? -25.919 -64.040 -29.484 1.000 48.450 300 ASN BBB CA 1
ATOM 11853 C C . ASN B 1 319 ? -24.533 -64.287 -30.076 1.000 46.880 300 ASN BBB C 1
ATOM 11854 O O . ASN B 1 319 ? -23.574 -64.299 -29.284 1.000 50.880 300 ASN BBB O 1
ATOM 11865 N N . GLU B 1 320 ? -24.419 -64.507 -31.391 1.000 44.190 301 GLU BBB N 1
ATOM 11866 C CA . GLU B 1 320 ? -23.095 -64.780 -32.018 1.000 45.620 301 GLU BBB CA 1
ATOM 11867 C C . GLU B 1 320 ? -22.201 -63.537 -31.827 1.000 42.780 301 GLU BBB C 1
ATOM 11868 O O . GLU B 1 320 ? -21.019 -63.719 -31.485 1.000 39.030 301 GLU BBB O 1
ATOM 11880 N N . LEU B 1 321 ? -22.735 -62.320 -31.983 1.000 38.110 302 LEU BBB N 1
ATOM 11881 C CA . LEU B 1 321 ? -21.962 -61.067 -31.779 1.000 35.550 302 LEU BBB CA 1
ATOM 11882 C C . LEU B 1 321 ? -21.407 -61.069 -30.346 1.000 34.470 302 LEU BBB C 1
ATOM 11883 O O . LEU B 1 321 ? -20.195 -60.895 -30.171 1.000 33.690 302 LEU BBB O 1
ATOM 11899 N N . ILE B 1 322 ? -22.268 -61.306 -29.363 1.000 32.020 303 ILE BBB N 1
ATOM 11900 C CA . ILE B 1 322 ? -21.921 -61.291 -27.914 1.000 33.580 303 ILE BBB CA 1
ATOM 11901 C C . ILE B 1 322 ? -20.808 -62.307 -27.652 1.000 36.520 303 ILE BBB C 1
ATOM 11902 O O . ILE B 1 322 ? -19.898 -61.972 -26.878 1.000 36.670 303 ILE BBB O 1
ATOM 11918 N N . HIS B 1 323 ? -20.833 -63.472 -28.313 1.000 37.800 304 HIS BBB N 1
ATOM 11919 C CA . HIS B 1 323 ? -19.951 -64.626 -27.984 1.000 37.810 304 HIS BBB CA 1
ATOM 11920 C C . HIS B 1 323 ? -18.692 -64.673 -28.860 1.000 39.070 304 HIS BBB C 1
ATOM 11921 O O . HIS B 1 323 ? -17.781 -65.417 -28.491 1.000 42.720 304 HIS BBB O 1
ATOM 11936 N N . ASN B 1 324 ? -18.604 -63.873 -29.928 1.000 39.740 305 ASN BBB N 1
ATOM 11937 C CA . ASN B 1 324 ? -17.455 -63.893 -30.874 1.000 39.870 305 ASN BBB CA 1
ATOM 11938 C C . ASN B 1 324 ? -16.243 -63.176 -30.257 1.000 38.780 305 ASN BBB C 1
ATOM 11939 O O . ASN B 1 324 ? -16.275 -61.937 -30.124 1.000 37.410 305 ASN BBB O 1
ATOM 11950 N N . GLU B 1 325 ? -15.188 -63.923 -29.929 1.000 44.270 306 GLU BBB N 1
ATOM 11951 C CA . GLU B 1 325 ? -13.955 -63.393 -29.283 1.000 48.190 306 GLU BBB CA 1
ATOM 11952 C C . GLU B 1 325 ? -13.147 -62.543 -30.273 1.000 45.730 306 GLU BBB C 1
ATOM 11953 O O . GLU B 1 325 ? -12.493 -61.580 -29.831 1.000 41.780 306 GLU BBB O 1
ATOM 11965 N N . LYS B 1 326 ? -13.170 -62.885 -31.561 1.000 43.240 307 LYS BBB N 1
ATOM 11966 C CA . LYS B 1 326 ? -12.509 -62.081 -32.620 1.000 44.420 307 LYS BBB CA 1
ATOM 11967 C C . LYS B 1 326 ? -13.171 -60.693 -32.688 1.000 39.890 307 LYS BBB C 1
ATOM 11968 O O . LYS B 1 326 ? -12.440 -59.690 -32.731 1.000 39.340 307 LYS BBB O 1
ATOM 11987 N N . GLU B 1 327 ? -14.505 -60.631 -32.685 1.000 37.660 308 GLU BBB N 1
ATOM 11988 C CA . GLU B 1 327 ? -15.262 -59.357 -32.749 1.000 40.420 308 GLU BBB CA 1
ATOM 11989 C C . GLU B 1 327 ? -14.957 -58.539 -31.499 1.000 37.200 308 GLU BBB C 1
ATOM 11990 O O . GLU B 1 327 ? -14.823 -57.337 -31.632 1.000 39.340 308 GLU BBB O 1
ATOM 12002 N N . ARG B 1 328 ? -14.894 -59.170 -30.329 1.000 37.410 309 ARG BBB N 1
ATOM 12003 C CA . ARG B 1 328 ? -14.673 -58.461 -29.038 1.000 38.610 309 ARG BBB CA 1
ATOM 12004 C C . ARG B 1 328 ? -13.296 -57.791 -29.086 1.000 36.140 309 ARG BBB C 1
ATOM 12005 O O . ARG B 1 328 ? -13.204 -56.630 -28.684 1.000 34.970 309 ARG BBB O 1
ATOM 12026 N N . ALA B 1 329 ? -12.276 -58.485 -29.597 1.000 35.140 310 ALA BBB N 1
ATOM 12027 C CA . ALA B 1 329 ? -10.889 -57.970 -29.676 1.000 37.130 310 ALA BBB CA 1
ATOM 12028 C C . ALA B 1 329 ? -10.832 -56.741 -30.589 1.000 36.000 310 ALA BBB C 1
ATOM 12029 O O . ALA B 1 329 ? -10.146 -55.777 -30.222 1.000 35.520 310 ALA BBB O 1
ATOM 12036 N N . GLU B 1 330 ? -11.491 -56.795 -31.748 1.000 35.280 311 GLU BBB N 1
ATOM 12037 C CA . GLU B 1 330 ? -11.551 -55.667 -32.720 1.000 38.300 311 GLU BBB CA 1
ATOM 12038 C C . GLU B 1 330 ? -12.181 -54.470 -32.002 1.000 36.960 311 GLU BBB C 1
ATOM 12039 O O . GLU B 1 330 ? -11.631 -53.341 -32.089 1.000 39.110 311 GLU BBB O 1
ATOM 12051 N N . HIS B 1 331 ? -13.274 -54.710 -31.280 1.000 32.910 312 HIS BBB N 1
ATOM 12052 C CA . HIS B 1 331 ? -13.985 -53.645 -30.534 1.000 33.040 312 HIS BBB CA 1
ATOM 12053 C C . HIS B 1 331 ? -13.069 -53.085 -29.431 1.000 33.420 312 HIS BBB C 1
ATOM 12054 O O . HIS B 1 331 ? -12.860 -51.866 -29.406 1.000 32.030 312 HIS BBB O 1
ATOM 12069 N N . VAL B 1 332 ? -12.492 -53.932 -28.579 1.000 33.640 313 VAL BBB N 1
ATOM 12070 C CA . VAL B 1 332 ? -11.650 -53.470 -27.437 1.000 36.180 313 VAL BBB CA 1
ATOM 12071 C C . VAL B 1 332 ? -10.515 -52.607 -27.992 1.000 36.030 313 VAL BBB C 1
ATOM 12072 O O . VAL B 1 332 ? -10.207 -51.592 -27.349 1.000 36.610 313 VAL BBB O 1
ATOM 12085 N N . MET B 1 333 ? -9.929 -52.969 -29.140 1.000 37.320 314 MET BBB N 1
ATOM 12086 C CA . MET B 1 333 ? -8.818 -52.181 -29.745 1.000 38.450 314 MET BBB CA 1
ATOM 12087 C C . MET B 1 333 ? -9.295 -50.744 -30.002 1.000 34.570 314 MET BBB C 1
ATOM 12088 O O . MET B 1 333 ? -8.585 -49.811 -29.639 1.000 34.980 314 MET BBB O 1
ATOM 12102 N N . LEU B 1 334 ? -10.455 -50.556 -30.614 1.000 31.970 315 LEU BBB N 1
ATOM 12103 C CA . LEU B 1 334 ? -10.937 -49.197 -30.955 1.000 32.110 315 LEU BBB CA 1
ATOM 12104 C C . LEU B 1 334 ? -11.366 -48.444 -29.687 1.000 31.680 315 LEU BBB C 1
ATOM 12105 O O . LEU B 1 334 ? -11.176 -47.213 -29.643 1.000 32.690 315 LEU BBB O 1
ATOM 12121 N N . VAL B 1 335 ? -11.891 -49.130 -28.674 1.000 30.250 316 VAL BBB N 1
ATOM 12122 C CA . VAL B 1 335 ? -12.218 -48.476 -27.381 1.000 30.240 316 VAL BBB CA 1
ATOM 12123 C C . VAL B 1 335 ? -10.923 -47.980 -26.735 1.000 30.960 316 VAL BBB C 1
ATOM 12124 O O . VAL B 1 335 ? -10.945 -46.872 -26.152 1.000 31.200 316 VAL BBB O 1
ATOM 12137 N N . ASP B 1 336 ? -9.830 -48.747 -26.832 1.000 35.100 317 ASP BBB N 1
ATOM 12138 C CA . ASP B 1 336 ? -8.514 -48.336 -26.262 1.000 36.880 317 ASP BBB CA 1
ATOM 12139 C C . ASP B 1 336 ? -8.035 -47.067 -26.973 1.000 33.070 317 ASP BBB C 1
ATOM 12140 O O . ASP B 1 336 ? -7.500 -46.172 -26.304 1.000 32.340 317 ASP BBB O 1
ATOM 12149 N N . LEU B 1 337 ? -8.263 -46.985 -28.280 1.000 32.010 318 LEU BBB N 1
ATOM 12150 C CA . LEU B 1 337 ? -7.981 -45.782 -29.097 1.000 33.720 318 LEU BBB CA 1
ATOM 12151 C C . LEU B 1 337 ? -8.777 -44.589 -28.535 1.000 33.240 318 LEU BBB C 1
ATOM 12152 O O . LEU B 1 337 ? -8.183 -43.504 -28.378 1.000 31.130 318 LEU BBB O 1
ATOM 12168 N N . GLU B 1 338 ? -10.063 -44.772 -28.208 1.000 31.560 319 GLU BBB N 1
ATOM 12169 C CA . GLU B 1 338 ? -10.913 -43.683 -27.645 1.000 32.850 319 GLU BBB CA 1
ATOM 12170 C C . GLU B 1 338 ? -10.416 -43.279 -26.250 1.000 31.950 319 GLU BBB C 1
ATOM 12171 O O . GLU B 1 338 ? -10.477 -42.083 -25.973 1.000 30.610 319 GLU BBB O 1
ATOM 12183 N N . ARG B 1 339 ? -9.927 -44.220 -25.428 1.000 34.700 320 ARG BBB N 1
ATOM 12184 C CA . ARG B 1 339 ? -9.344 -43.930 -24.078 1.000 37.050 320 ARG BBB CA 1
ATOM 12185 C C . ARG B 1 339 ? -8.130 -43.013 -24.203 1.000 33.730 320 ARG BBB C 1
ATOM 12186 O O . ARG B 1 339 ? -8.032 -42.050 -23.426 1.000 32.560 320 ARG BBB O 1
ATOM 12207 N N . ASN B 1 340 ? -7.239 -43.352 -25.129 1.000 35.500 321 ASN BBB N 1
ATOM 12208 C CA . ASN B 1 340 ? -6.049 -42.569 -25.543 1.000 39.950 321 ASN BBB CA 1
ATOM 12209 C C . ASN B 1 340 ? -6.470 -41.143 -25.930 1.000 38.110 321 ASN BBB C 1
ATOM 12210 O O . ASN B 1 340 ? -5.918 -40.207 -25.324 1.000 36.780 321 ASN BBB O 1
ATOM 12221 N N . ASP B 1 341 ? -7.414 -40.986 -26.878 1.000 34.880 322 ASP BBB N 1
ATOM 12222 C CA . ASP B 1 341 ? -7.883 -39.670 -27.416 1.000 35.920 322 ASP BBB CA 1
ATOM 12223 C C . ASP B 1 341 ? -8.477 -38.815 -26.272 1.000 32.350 322 ASP BBB C 1
ATOM 12224 O O . ASP B 1 341 ? -8.112 -37.629 -26.147 1.000 29.760 322 ASP BBB O 1
ATOM 12233 N N . LEU B 1 342 ? -9.345 -39.382 -25.435 1.000 30.200 323 LEU BBB N 1
ATOM 12234 C CA . LEU B 1 342 ? -9.959 -38.653 -24.289 1.000 31.060 323 LEU BBB CA 1
ATOM 12235 C C . LEU B 1 342 ? -8.875 -38.313 -23.265 1.000 30.440 323 LEU BBB C 1
ATOM 12236 O O . LEU B 1 342 ? -8.977 -37.255 -22.625 1.000 34.520 323 LEU BBB O 1
ATOM 12252 N N . GLY B 1 343 ? -7.870 -39.175 -23.140 1.000 32.180 324 GLY BBB N 1
ATOM 12253 C CA . GLY B 1 343 ? -6.687 -38.978 -22.273 1.000 34.560 324 GLY BBB CA 1
ATOM 12254 C C . GLY B 1 343 ? -5.900 -37.717 -22.600 1.000 35.230 324 GLY BBB C 1
ATOM 12255 O O . GLY B 1 343 ? -5.300 -37.122 -21.673 1.000 33.300 324 GLY BBB O 1
ATOM 12259 N N . ARG B 1 344 ? -5.907 -37.291 -23.864 1.000 34.070 325 ARG BBB N 1
ATOM 12260 C CA . ARG B 1 344 ? -5.115 -36.125 -24.319 1.000 31.810 325 ARG BBB CA 1
ATOM 12261 C C . ARG B 1 344 ? -5.658 -34.831 -23.709 1.000 29.410 325 ARG BBB C 1
ATOM 12262 O O . ARG B 1 344 ? -4.869 -33.869 -23.633 1.000 28.020 325 ARG BBB O 1
ATOM 12283 N N . VAL B 1 345 ? -6.929 -34.788 -23.282 1.000 28.140 326 VAL BBB N 1
ATOM 12284 C CA . VAL B 1 345 ? -7.541 -33.546 -22.704 1.000 28.560 326 VAL BBB CA 1
ATOM 12285 C C . VAL B 1 345 ? -8.189 -33.823 -21.334 1.000 27.550 326 VAL BBB C 1
ATOM 12286 O O . VAL B 1 345 ? -8.774 -32.892 -20.769 1.000 26.610 326 VAL BBB O 1
ATOM 12299 N N . SER B 1 346 ? -8.052 -35.035 -20.802 1.000 28.310 327 SER BBB N 1
ATOM 12300 C CA . SER B 1 346 ? -8.672 -35.462 -19.525 1.000 30.570 327 SER BBB CA 1
ATOM 12301 C C . SER B 1 346 ? -7.640 -35.389 -18.392 1.000 32.120 327 SER BBB C 1
ATOM 12302 O O . SER B 1 346 ? -6.430 -35.638 -18.629 1.000 31.900 327 SER BBB O 1
ATOM 12310 N N . ARG B 1 347 ? -8.106 -35.051 -17.200 1.000 31.470 328 ARG BBB N 1
ATOM 12311 C CA . ARG B 1 347 ? -7.312 -35.168 -15.954 1.000 33.100 328 ARG BBB CA 1
ATOM 12312 C C . ARG B 1 347 ? -6.771 -36.595 -15.897 1.000 33.870 328 ARG BBB C 1
ATOM 12313 O O . ARG B 1 347 ? -7.580 -37.533 -16.077 1.000 31.360 328 ARG BBB O 1
ATOM 12334 N N . TYR B 1 348 ? -5.461 -36.758 -15.675 1.000 35.940 329 TYR BBB N 1
ATOM 12335 C CA . TYR B 1 348 ? -4.807 -38.085 -15.523 1.000 40.080 329 TYR BBB CA 1
ATOM 12336 C C . TYR B 1 348 ? -5.531 -38.895 -14.439 1.000 38.130 329 TYR BBB C 1
ATOM 12337 O O . TYR B 1 348 ? -5.705 -38.381 -13.315 1.000 39.090 329 TYR BBB O 1
ATOM 12355 N N . GLY B 1 349 ? -5.991 -40.103 -14.782 1.000 36.270 330 GLY BBB N 1
ATOM 12356 C CA . GLY B 1 349 ? -6.736 -40.995 -13.865 1.000 36.620 330 GLY BBB CA 1
ATOM 12357 C C . GLY B 1 349 ? -8.254 -40.817 -13.924 1.000 35.450 330 GLY BBB C 1
ATOM 12358 O O . GLY B 1 349 ? -8.956 -41.608 -13.278 1.000 37.960 330 GLY BBB O 1
ATOM 12362 N N . SER B 1 350 ? -8.772 -39.850 -14.687 1.000 31.710 331 SER BBB N 1
ATOM 12363 C CA . SER B 1 350 ? -10.231 -39.587 -14.775 1.000 31.750 331 SER BBB CA 1
ATOM 12364 C C . SER B 1 350 ? -10.876 -40.452 -15.855 1.000 30.990 331 SER BBB C 1
ATOM 12365 O O . SER B 1 350 ? -12.083 -40.530 -15.820 1.000 30.220 331 SER BBB O 1
ATOM 12373 N N . VAL B 1 351 ? -10.110 -41.040 -16.785 1.000 30.270 332 VAL BBB N 1
ATOM 12374 C CA . VAL B 1 351 ? -10.687 -41.748 -17.965 1.000 29.830 332 VAL BBB CA 1
ATOM 12375 C C . VAL B 1 351 ? -11.134 -43.144 -17.530 1.000 30.940 332 VAL BBB C 1
ATOM 12376 O O . VAL B 1 351 ? -10.352 -43.851 -16.903 1.000 31.560 332 VAL BBB O 1
ATOM 12389 N N . ARG B 1 352 ? -12.381 -43.502 -17.842 1.000 31.180 333 ARG BBB N 1
ATOM 12390 C CA . ARG B 1 352 ? -13.060 -44.724 -17.343 1.000 34.670 333 ARG BBB CA 1
ATOM 12391 C C . ARG B 1 352 ? -13.850 -45.337 -18.486 1.000 29.400 333 ARG BBB C 1
ATOM 12392 O O . ARG B 1 352 ? -14.650 -44.615 -19.075 1.000 27.180 333 ARG BBB O 1
ATOM 12413 N N . VAL B 1 353 ? -13.647 -46.618 -18.744 1.000 28.670 334 VAL BBB N 1
ATOM 12414 C CA . VAL B 1 353 ? -14.480 -47.414 -19.683 1.000 30.210 334 VAL BBB CA 1
ATOM 12415 C C . VAL B 1 353 ? -15.557 -48.100 -18.861 1.000 30.920 334 VAL BBB C 1
ATOM 12416 O O . VAL B 1 353 ? -15.189 -48.754 -17.885 1.000 32.800 334 VAL BBB O 1
ATOM 12429 N N . ASN B 1 354 ? -16.834 -47.919 -19.213 1.000 31.270 335 ASN BBB N 1
ATOM 12430 C CA . ASN B 1 354 ? -17.948 -48.614 -18.520 1.000 32.940 335 ASN BBB CA 1
ATOM 12431 C C . ASN B 1 354 ? -17.683 -50.126 -18.593 1.000 35.200 335 ASN BBB C 1
ATOM 12432 O O . ASN B 1 354 ? -17.154 -50.580 -19.616 1.000 35.420 335 ASN BBB O 1
ATOM 12443 N N . GLU B 1 355 ? -18.061 -50.862 -17.543 1.000 35.990 336 GLU BBB N 1
ATOM 12444 C CA . GLU B 1 355 ? -17.789 -52.315 -17.343 1.000 38.570 336 GLU BBB CA 1
ATOM 12445 C C . GLU B 1 355 ? -18.549 -53.157 -18.380 1.000 34.370 336 GLU BBB C 1
ATOM 12446 O O . GLU B 1 355 ? -18.085 -54.266 -18.713 1.000 32.810 336 GLU BBB O 1
ATOM 12458 N N . PHE B 1 356 ? -19.655 -52.638 -18.902 1.000 28.610 337 PHE BBB N 1
ATOM 12459 C CA . PHE B 1 356 ? -20.547 -53.359 -19.829 1.000 28.420 337 PHE BBB CA 1
ATOM 12460 C C . PHE B 1 356 ? -20.430 -52.767 -21.227 1.000 28.970 337 PHE BBB C 1
ATOM 12461 O O . PHE B 1 356 ? -20.311 -51.546 -21.377 1.000 28.110 337 PHE BBB O 1
ATOM 12478 N N . MET B 1 357 ? -20.470 -53.633 -22.225 1.000 28.600 338 MET BBB N 1
ATOM 12479 C CA . MET B 1 357 ? -20.806 -53.240 -23.604 1.000 26.700 338 MET BBB CA 1
ATOM 12480 C C . MET B 1 357 ? -22.320 -53.364 -23.772 1.000 27.240 338 MET BBB C 1
ATOM 12481 O O . MET B 1 357 ? -22.973 -53.895 -22.880 1.000 26.660 338 MET BBB O 1
ATOM 12495 N N . ALA B 1 358 ? -22.857 -52.845 -24.871 1.000 24.920 339 ALA BBB N 1
ATOM 12496 C CA . ALA B 1 358 ? -24.278 -52.963 -25.225 1.000 25.250 339 ALA BBB CA 1
ATOM 12497 C C . ALA B 1 358 ? -24.386 -53.469 -26.665 1.000 26.130 339 ALA BBB C 1
ATOM 12498 O O . ALA B 1 358 ? -23.445 -53.241 -27.458 1.000 25.280 339 ALA BBB O 1
ATOM 12505 N N . ILE B 1 359 ? -25.465 -54.202 -26.952 1.000 26.420 340 ILE BBB N 1
ATOM 12506 C CA . ILE B 1 359 ? -25.934 -54.518 -28.329 1.000 26.580 340 ILE BBB CA 1
ATOM 12507 C C . ILE B 1 359 ? -27.041 -53.517 -28.623 1.000 27.000 340 ILE BBB C 1
ATOM 12508 O O . ILE B 1 359 ? -28.020 -53.514 -27.868 1.000 27.530 340 ILE BBB O 1
ATOM 12524 N N . GLU B 1 360 ? -26.852 -52.665 -29.636 1.000 26.760 341 GLU BBB N 1
ATOM 12525 C CA . GLU B 1 360 ? -27.883 -51.698 -30.098 1.000 26.470 341 GLU BBB CA 1
ATOM 12526 C C . GLU B 1 360 ? -28.360 -52.161 -31.479 1.000 25.420 341 GLU BBB C 1
ATOM 12527 O O . GLU B 1 360 ? -27.512 -52.408 -32.362 1.000 25.410 341 GLU BBB O 1
ATOM 12539 N N . LYS B 1 361 ? -29.668 -52.254 -31.648 1.000 25.260 342 LYS BBB N 1
ATOM 12540 C CA . LYS B 1 361 ? -30.334 -52.817 -32.844 1.000 28.110 342 LYS BBB CA 1
ATOM 12541 C C . LYS B 1 361 ? -30.987 -51.698 -33.652 1.000 28.120 342 LYS BBB C 1
ATOM 12542 O O . LYS B 1 361 ? -31.772 -50.929 -33.078 1.000 25.670 342 LYS BBB O 1
ATOM 12561 N N . TYR B 1 362 ? -30.675 -51.641 -34.950 1.000 26.350 343 TYR BBB N 1
ATOM 12562 C CA . TYR B 1 362 ? -31.154 -50.597 -35.886 1.000 26.130 343 TYR BBB CA 1
ATOM 12563 C C . TYR B 1 362 ? -31.928 -51.298 -37.005 1.000 26.430 343 TYR BBB C 1
ATOM 12564 O O . TYR B 1 362 ? -32.108 -52.506 -36.919 1.000 26.680 343 TYR BBB O 1
ATOM 12582 N N . SER B 1 363 ? -32.395 -50.555 -38.007 1.000 25.800 344 SER BBB N 1
ATOM 12583 C CA . SER B 1 363 ? -33.284 -51.075 -39.076 1.000 25.730 344 SER BBB CA 1
ATOM 12584 C C . SER B 1 363 ? -32.659 -52.308 -39.751 1.000 27.250 344 SER BBB C 1
ATOM 12585 O O . SER B 1 363 ? -33.381 -53.293 -39.968 1.000 26.850 344 SER BBB O 1
ATOM 12593 N N . HIS B 1 364 ? -31.365 -52.286 -40.082 1.000 25.860 345 HIS BBB N 1
ATOM 12594 C CA . HIS B 1 364 ? -30.761 -53.357 -40.921 1.000 26.870 345 HIS BBB CA 1
ATOM 12595 C C . HIS B 1 364 ? -29.493 -53.966 -40.329 1.000 25.880 345 HIS BBB C 1
ATOM 12596 O O . HIS B 1 364 ? -29.046 -54.967 -40.898 1.000 27.460 345 HIS BBB O 1
ATOM 12611 N N . VAL B 1 365 ? -28.970 -53.398 -39.241 1.000 25.180 346 VAL BBB N 1
ATOM 12612 C CA . VAL B 1 365 ? -27.710 -53.817 -38.580 1.000 24.450 346 VAL BBB CA 1
ATOM 12613 C C . VAL B 1 365 ? -27.894 -53.680 -37.072 1.000 25.240 346 VAL BBB C 1
ATOM 12614 O O . VAL B 1 365 ? -28.785 -52.911 -36.613 1.000 22.970 346 VAL BBB O 1
ATOM 12627 N N . MET B 1 366 ? -27.065 -54.406 -36.334 1.000 25.710 347 MET BBB N 1
ATOM 12628 C CA . MET B 1 366 ? -26.935 -54.294 -34.867 1.000 25.290 347 MET BBB CA 1
ATOM 12629 C C . MET B 1 366 ? -25.442 -54.178 -34.584 1.000 23.430 347 MET BBB C 1
ATOM 12630 O O . MET B 1 366 ? -24.674 -54.644 -35.404 1.000 23.290 347 MET BBB O 1
ATOM 12644 N N . HIS B 1 367 ? -25.073 -53.506 -33.498 1.000 23.660 348 HIS BBB N 1
ATOM 12645 C CA . HIS B 1 367 ? -23.693 -53.051 -33.224 1.000 24.430 348 HIS BBB CA 1
ATOM 12646 C C . HIS B 1 367 ? -23.327 -53.370 -31.786 1.000 24.130 348 HIS BBB C 1
ATOM 12647 O O . HIS B 1 367 ? -24.231 -53.397 -30.935 1.000 23.680 348 HIS BBB O 1
ATOM 12662 N N . ILE B 1 368 ? -22.036 -53.569 -31.532 1.000 25.200 349 ILE BBB N 1
ATOM 12663 C CA . ILE B 1 368 ? -21.492 -53.498 -30.153 1.000 24.340 349 ILE BBB CA 1
ATOM 12664 C C . ILE B 1 368 ? -21.173 -52.032 -29.864 1.000 24.820 349 ILE BBB C 1
ATOM 12665 O O . ILE B 1 368 ? -20.525 -51.387 -30.693 1.000 21.690 349 ILE BBB O 1
ATOM 12681 N N . VAL B 1 369 ? -21.559 -51.551 -28.683 1.000 24.560 350 VAL BBB N 1
ATOM 12682 C CA . VAL B 1 369 ? -21.327 -50.148 -28.246 1.000 25.330 350 VAL BBB CA 1
ATOM 12683 C C . VAL B 1 369 ? -20.663 -50.147 -26.856 1.000 26.330 350 VAL BBB C 1
ATOM 12684 O O . VAL B 1 369 ? -21.098 -50.918 -25.959 1.000 23.450 350 VAL BBB O 1
ATOM 12697 N N . SER B 1 370 ? -19.651 -49.295 -26.673 1.000 26.670 351 SER BBB N 1
ATOM 12698 C CA . SER B 1 370 ? -19.007 -49.063 -25.358 1.000 25.040 351 SER BBB CA 1
ATOM 12699 C C . SER B 1 370 ? -19.279 -47.628 -24.931 1.000 25.720 351 SER BBB C 1
ATOM 12700 O O . SER B 1 370 ? -19.785 -46.824 -25.754 1.000 26.450 351 SER BBB O 1
ATOM 12708 N N . ASN B 1 371 ? -18.973 -47.334 -23.675 1.000 27.030 352 ASN BBB N 1
ATOM 12709 C CA . ASN B 1 371 ? -19.134 -45.993 -23.081 1.000 28.740 352 ASN BBB CA 1
ATOM 12710 C C . ASN B 1 371 ? -17.816 -45.615 -22.395 1.000 29.040 352 ASN BBB C 1
ATOM 12711 O O . ASN B 1 371 ? -17.329 -46.406 -21.558 1.000 27.060 352 ASN BBB O 1
ATOM 12722 N N . VAL B 1 372 ? -17.238 -44.476 -22.779 1.000 26.880 353 VAL BBB N 1
ATOM 12723 C CA . VAL B 1 372 ? -15.960 -43.974 -22.209 1.000 25.640 353 VAL BBB CA 1
ATOM 12724 C C . VAL B 1 372 ? -16.201 -42.567 -21.687 1.000 25.580 353 VAL BBB C 1
ATOM 12725 O O . VAL B 1 372 ? -16.805 -41.760 -22.412 1.000 24.170 353 VAL BBB O 1
ATOM 12738 N N . GLN B 1 373 ? -15.717 -42.282 -20.480 1.000 24.360 354 GLN BBB N 1
ATOM 12739 C CA . GLN B 1 373 ? -15.892 -40.961 -19.833 1.000 26.970 354 GLN BBB CA 1
ATOM 12740 C C . GLN B 1 373 ? -14.535 -40.442 -19.396 1.000 27.280 354 GLN BBB C 1
ATOM 12741 O O . GLN B 1 373 ? -13.593 -41.245 -19.294 1.000 29.860 354 GLN BBB O 1
ATOM 12755 N N . GLY B 1 374 ? -14.439 -39.125 -19.231 1.000 28.300 355 GLY BBB N 1
ATOM 12756 C CA . GLY B 1 374 ? -13.232 -38.439 -18.737 1.000 28.560 355 GLY BBB CA 1
ATOM 12757 C C . GLY B 1 374 ? -13.619 -37.111 -18.131 1.000 28.450 355 GLY BBB C 1
ATOM 12758 O O . GLY B 1 374 ? -14.756 -36.682 -18.374 1.000 27.590 355 GLY BBB O 1
ATOM 12762 N N . GLU B 1 375 ? -12.733 -36.478 -17.371 1.000 28.480 356 GLU BBB N 1
ATOM 12763 C CA . GLU B 1 375 ? -12.976 -35.112 -16.839 1.000 32.730 356 GLU BBB CA 1
ATOM 12764 C C . GLU B 1 375 ? -12.023 -34.184 -17.585 1.000 29.900 356 GLU BBB C 1
ATOM 12765 O O . GLU B 1 375 ? -10.796 -34.453 -17.583 1.000 29.500 356 GLU BBB O 1
ATOM 12777 N N . LEU B 1 376 ? -12.559 -33.131 -18.185 1.000 28.210 357 LEU BBB N 1
ATOM 12778 C CA . LEU B 1 376 ? -11.734 -32.155 -18.939 1.000 30.010 357 LEU BBB CA 1
ATOM 12779 C C . LEU B 1 376 ? -10.686 -31.556 -17.988 1.000 30.740 357 LEU BBB C 1
ATOM 12780 O O . LEU B 1 376 ? -11.076 -31.056 -16.920 1.000 29.310 357 LEU BBB O 1
ATOM 12796 N N . GLN B 1 377 ? -9.409 -31.588 -18.363 1.000 33.420 358 GLN BBB N 1
ATOM 12797 C CA . GLN B 1 377 ? -8.340 -30.895 -17.592 1.000 36.580 358 GLN BBB CA 1
ATOM 12798 C C . GLN B 1 377 ? -8.550 -29.385 -17.723 1.000 37.440 358 GLN BBB C 1
ATOM 12799 O O . GLN B 1 377 ? -8.847 -28.904 -18.848 1.000 33.890 358 GLN BBB O 1
ATOM 12813 N N . ASP B 1 378 ? -8.369 -28.668 -16.616 1.000 36.750 359 ASP BBB N 1
ATOM 12814 C CA . ASP B 1 378 ? -8.431 -27.186 -16.554 1.000 41.710 359 ASP BBB CA 1
ATOM 12815 C C . ASP B 1 378 ? -7.553 -26.607 -17.667 1.000 38.440 359 ASP BBB C 1
ATOM 12816 O O . ASP B 1 378 ? -6.399 -27.046 -17.802 1.000 36.940 359 ASP BBB O 1
ATOM 12825 N N . GLY B 1 379 ? -8.072 -25.662 -18.440 1.000 37.810 360 GLY BBB N 1
ATOM 12826 C CA . GLY B 1 379 ? -7.262 -24.902 -19.412 1.000 38.920 360 GLY BBB CA 1
ATOM 12827 C C . GLY B 1 379 ? -7.525 -25.299 -20.852 1.000 39.590 360 GLY BBB C 1
ATOM 12828 O O . GLY B 1 379 ? -7.299 -24.444 -21.712 1.000 44.220 360 GLY BBB O 1
ATOM 12832 N N . TYR B 1 380 ? -7.948 -26.541 -21.111 1.000 37.810 361 TYR BBB N 1
ATOM 12833 C CA . TYR B 1 380 ? -8.356 -27.020 -22.462 1.000 37.680 361 TYR BBB CA 1
ATOM 12834 C C . TYR B 1 380 ? -9.770 -26.508 -22.802 1.000 35.340 361 TYR BBB C 1
ATOM 12835 O O . TYR B 1 380 ? -10.622 -26.359 -21.911 1.000 36.880 361 TYR BBB O 1
ATOM 12853 N N . ASP B 1 381 ? -10.008 -26.238 -24.084 1.000 35.030 362 ASP BBB N 1
ATOM 12854 C CA . ASP B 1 381 ? -11.265 -25.641 -24.611 1.000 34.000 362 ASP BBB CA 1
ATOM 12855 C C . ASP B 1 381 ? -11.840 -26.560 -25.709 1.000 29.840 362 ASP BBB C 1
ATOM 12856 O O . ASP B 1 381 ? -11.273 -27.614 -25.949 1.000 30.500 362 ASP BBB O 1
ATOM 12865 N N . ALA B 1 382 ? -12.932 -26.167 -26.350 1.000 30.860 363 ALA BBB N 1
ATOM 12866 C CA . ALA B 1 382 ? -13.670 -26.975 -27.350 1.000 31.760 363 ALA BBB CA 1
ATOM 12867 C C . ALA B 1 382 ? -12.749 -27.357 -28.522 1.000 29.160 363 ALA BBB C 1
ATOM 12868 O O . ALA B 1 382 ? -12.857 -28.488 -29.008 1.000 32.760 363 ALA BBB O 1
ATOM 12875 N N . VAL B 1 383 ? -11.853 -26.478 -28.941 1.000 29.610 364 VAL BBB N 1
ATOM 12876 C CA . VAL B 1 383 ? -10.929 -26.774 -30.074 1.000 31.220 364 VAL BBB CA 1
ATOM 12877 C C . VAL B 1 383 ? -9.946 -27.870 -29.647 1.000 30.630 364 VAL BBB C 1
ATOM 12878 O O . VAL B 1 383 ? -9.744 -28.817 -30.439 1.000 30.480 364 VAL BBB O 1
ATOM 12891 N N . ASP B 1 384 ? -9.370 -27.782 -28.443 1.000 29.910 365 ASP BBB N 1
ATOM 12892 C CA . ASP B 1 384 ? -8.474 -28.851 -27.920 1.000 28.600 365 ASP BBB CA 1
ATOM 12893 C C . ASP B 1 384 ? -9.235 -30.181 -27.889 1.000 26.170 365 ASP BBB C 1
ATOM 12894 O O . ASP B 1 384 ? -8.628 -31.187 -28.234 1.000 28.750 365 ASP BBB O 1
ATOM 12903 N N . ILE B 1 385 ? -10.489 -30.202 -27.447 1.000 23.700 366 ILE BBB N 1
ATOM 12904 C CA . ILE B 1 385 ? -11.300 -31.453 -27.417 1.000 24.660 366 ILE BBB CA 1
ATOM 12905 C C . ILE B 1 385 ? -11.411 -32.003 -28.842 1.000 23.360 366 ILE BBB C 1
ATOM 12906 O O . ILE B 1 385 ? -11.110 -33.176 -29.025 1.000 23.870 366 ILE BBB O 1
ATOM 12922 N N . ILE B 1 386 ? -11.806 -31.192 -29.821 1.000 22.980 367 ILE BBB N 1
ATOM 12923 C CA . ILE B 1 386 ? -11.945 -31.669 -31.228 1.000 24.460 367 ILE BBB CA 1
ATOM 12924 C C . ILE B 1 386 ? -10.588 -32.183 -31.763 1.000 24.170 367 ILE BBB C 1
ATOM 12925 O O . ILE B 1 386 ? -10.525 -33.300 -32.283 1.000 22.570 367 ILE BBB O 1
ATOM 12941 N N . HIS B 1 387 ? -9.498 -31.436 -31.612 1.000 25.000 368 HIS BBB N 1
ATOM 12942 C CA . HIS B 1 387 ? -8.150 -31.899 -32.046 1.000 24.510 368 HIS BBB CA 1
ATOM 12943 C C . HIS B 1 387 ? -7.804 -33.260 -31.404 1.000 25.610 368 HIS BBB C 1
ATOM 12944 O O . HIS B 1 387 ? -7.108 -34.057 -32.044 1.000 24.120 368 HIS BBB O 1
ATOM 12959 N N . ALA B 1 388 ? -8.311 -33.572 -30.207 1.000 25.870 369 ALA BBB N 1
ATOM 12960 C CA . ALA B 1 388 ? -8.016 -34.850 -29.509 1.000 27.090 369 ALA BBB CA 1
ATOM 12961 C C . ALA B 1 388 ? -8.804 -36.015 -30.131 1.000 26.860 369 ALA BBB C 1
ATOM 12962 O O . ALA B 1 388 ? -8.206 -37.094 -30.311 1.000 27.350 369 ALA BBB O 1
ATOM 12969 N N . VAL B 1 389 ? -10.102 -35.836 -30.386 1.000 24.050 370 VAL BBB N 1
ATOM 12970 C CA . VAL B 1 389 ? -11.042 -36.978 -30.576 1.000 25.330 370 VAL BBB CA 1
ATOM 12971 C C . VAL B 1 389 ? -11.519 -37.064 -32.034 1.000 25.370 370 VAL BBB C 1
ATOM 12972 O O . VAL B 1 389 ? -12.106 -38.123 -32.404 1.000 27.790 370 VAL BBB O 1
ATOM 12985 N N . PHE B 1 390 ? -11.318 -36.010 -32.828 1.000 24.450 371 PHE BBB N 1
ATOM 12986 C CA . PHE B 1 390 ? -11.908 -35.875 -34.189 1.000 22.320 371 PHE BBB CA 1
ATOM 12987 C C . PHE B 1 390 ? -10.835 -36.195 -35.229 1.000 21.510 371 PHE BBB C 1
ATOM 12988 O O . PHE B 1 390 ? -9.703 -35.750 -35.086 1.000 21.880 371 PHE BBB O 1
ATOM 13005 N N . PRO B 1 391 ? -11.112 -36.978 -36.297 1.000 21.580 372 PRO BBB N 1
ATOM 13006 C CA . PRO B 1 391 ? -12.339 -37.754 -36.459 1.000 21.380 372 PRO BBB CA 1
ATOM 13007 C C . PRO B 1 391 ? -12.324 -38.975 -35.539 1.000 23.160 372 PRO BBB C 1
ATOM 13008 O O . PRO B 1 391 ? -11.250 -39.363 -35.061 1.000 24.130 372 PRO BBB O 1
ATOM 13019 N N . GLY B 1 392 ? -13.499 -39.546 -35.287 1.000 23.060 373 GLY BBB N 1
ATOM 13020 C CA . GLY B 1 392 ? -13.620 -40.726 -34.412 1.000 25.260 373 GLY BBB CA 1
ATOM 13021 C C . GLY B 1 392 ? -12.672 -41.851 -34.818 1.000 26.920 373 GLY BBB C 1
ATOM 13022 O O . GLY B 1 392 ? -12.515 -42.108 -36.068 1.000 28.450 373 GLY BBB O 1
ATOM 13026 N N . GLY B 1 393 ? -12.070 -42.524 -33.831 1.000 25.170 374 GLY BBB N 1
ATOM 13027 C CA . GLY B 1 393 ? -11.236 -43.721 -34.059 1.000 25.980 374 GLY BBB CA 1
ATOM 13028 C C . GLY B 1 393 ? -12.017 -44.847 -34.718 1.000 26.430 374 GLY BBB C 1
ATOM 13029 O O . GLY B 1 393 ? -11.434 -45.595 -35.520 1.000 26.760 374 GLY BBB O 1
ATOM 13033 N N . THR B 1 394 ? -13.303 -44.972 -34.392 1.000 27.070 375 THR BBB N 1
ATOM 13034 C CA . THR B 1 394 ? -14.194 -46.053 -34.874 1.000 28.070 375 THR BBB CA 1
ATOM 13035 C C . THR B 1 394 ? -14.394 -45.972 -36.391 1.000 26.190 375 THR BBB C 1
ATOM 13036 O O . THR B 1 394 ? -14.755 -47.007 -36.958 1.000 26.970 375 THR BBB O 1
ATOM 13047 N N . ILE B 1 395 ? -14.167 -44.817 -37.028 1.000 26.280 376 ILE BBB N 1
ATOM 13048 C CA . ILE B 1 395 ? -14.394 -44.652 -38.500 1.000 24.260 376 ILE BBB CA 1
ATOM 13049 C C . ILE B 1 395 ? -13.081 -44.283 -39.208 1.000 25.390 376 ILE BBB C 1
ATOM 13050 O O . ILE B 1 395 ? -13.123 -43.995 -40.431 1.000 25.280 376 ILE BBB O 1
ATOM 13066 N N . THR B 1 396 ? -11.949 -44.331 -38.492 1.000 23.490 377 THR BBB N 1
ATOM 13067 C CA . THR B 1 396 ? -10.590 -44.235 -39.094 1.000 24.380 377 THR BBB CA 1
ATOM 13068 C C . THR B 1 396 ? -9.905 -45.581 -38.865 1.000 24.410 377 THR BBB C 1
ATOM 13069 O O . THR B 1 396 ? -9.994 -46.452 -39.754 1.000 24.430 377 THR BBB O 1
ATOM 13080 N N . GLY B 1 397 ? -9.258 -45.740 -37.708 1.000 25.090 378 GLY BBB N 1
ATOM 13081 C CA . GLY B 1 397 ? -8.611 -46.993 -37.288 1.000 25.260 378 GLY BBB CA 1
ATOM 13082 C C . GLY B 1 397 ? -7.428 -46.726 -36.391 1.000 27.210 378 GLY BBB C 1
ATOM 13083 O O . GLY B 1 397 ? -7.211 -45.558 -36.003 1.000 27.610 378 GLY BBB O 1
ATOM 13087 N N . ALA B 1 398 ? -6.674 -47.774 -36.092 1.000 30.590 379 ALA BBB N 1
ATOM 13088 C CA . ALA B 1 398 ? -5.557 -47.765 -35.124 1.000 30.210 379 ALA BBB CA 1
ATOM 13089 C C . ALA B 1 398 ? -4.262 -48.081 -35.867 1.000 31.040 379 ALA BBB C 1
ATOM 13090 O O . ALA B 1 398 ? -4.198 -49.075 -36.580 1.000 31.430 379 ALA BBB O 1
ATOM 13097 N N . PRO B 1 399 ? -3.202 -47.256 -35.751 1.000 30.590 380 PRO BBB N 1
ATOM 13098 C CA . PRO B 1 399 ? -3.282 -45.947 -35.113 1.000 31.180 380 PRO BBB CA 1
ATOM 13099 C C . PRO B 1 399 ? -3.858 -44.906 -36.086 1.000 32.920 380 PRO BBB C 1
ATOM 13100 O O . PRO B 1 399 ? -3.798 -45.099 -37.320 1.000 30.640 380 PRO BBB O 1
ATOM 13111 N N . LYS B 1 400 ? -4.383 -43.815 -35.529 1.000 30.130 381 LYS BBB N 1
ATOM 13112 C CA . LYS B 1 400 ? -5.308 -42.914 -36.262 1.000 29.940 381 LYS BBB CA 1
ATOM 13113 C C . LYS B 1 400 ? -4.570 -42.091 -37.334 1.000 28.120 381 LYS BBB C 1
ATOM 13114 O O . LYS B 1 400 ? -5.081 -42.004 -38.467 1.000 24.620 381 LYS BBB O 1
ATOM 13133 N N . VAL B 1 401 ? -3.422 -41.492 -37.014 1.000 26.800 382 VAL BBB N 1
ATOM 13134 C CA . VAL B 1 401 ? -2.735 -40.563 -37.957 1.000 26.890 382 VAL BBB CA 1
ATOM 13135 C C . VAL B 1 401 ? -2.320 -41.383 -39.192 1.000 25.630 382 VAL BBB C 1
ATOM 13136 O O . VAL B 1 401 ? -2.632 -40.970 -40.347 1.000 24.060 382 VAL BBB O 1
ATOM 13149 N N . ARG B 1 402 ? -1.685 -42.532 -38.974 1.000 26.230 383 ARG BBB N 1
ATOM 13150 C CA . ARG B 1 402 ? -1.208 -43.395 -40.082 1.000 27.860 383 ARG BBB CA 1
ATOM 13151 C C . ARG B 1 402 ? -2.421 -43.894 -40.871 1.000 26.990 383 ARG BBB C 1
ATOM 13152 O O . ARG B 1 402 ? -2.363 -43.850 -42.102 1.000 29.710 383 ARG BBB O 1
ATOM 13173 N N . THR B 1 403 ? -3.500 -44.282 -40.195 1.000 24.090 384 THR BBB N 1
ATOM 13174 C CA . THR B 1 403 ? -4.720 -44.796 -40.852 1.000 24.870 384 THR BBB CA 1
ATOM 13175 C C . THR B 1 403 ? -5.288 -43.757 -41.818 1.000 21.620 384 THR BBB C 1
ATOM 13176 O O . THR B 1 403 ? -5.621 -44.152 -42.931 1.000 21.270 384 THR BBB O 1
ATOM 13187 N N . MET B 1 404 ? -5.426 -42.496 -41.401 1.000 21.360 385 MET BBB N 1
ATOM 13188 C CA . MET B 1 404 ? -5.998 -41.401 -42.229 1.000 22.480 385 MET BBB CA 1
ATOM 13189 C C . MET B 1 404 ? -5.129 -41.141 -43.461 1.000 23.000 385 MET BBB C 1
ATOM 13190 O O . MET B 1 404 ? -5.696 -40.823 -44.520 1.000 22.130 385 MET BBB O 1
ATOM 13204 N N . GLU B 1 405 ? -3.812 -41.328 -43.347 1.000 23.420 386 GLU BBB N 1
ATOM 13205 C CA . GLU B 1 405 ? -2.876 -41.270 -44.505 1.000 25.580 386 GLU BBB CA 1
ATOM 13206 C C . GLU B 1 405 ? -3.235 -42.367 -45.509 1.000 23.940 386 GLU BBB C 1
ATOM 13207 O O . GLU B 1 405 ? -3.341 -42.061 -46.705 1.000 25.870 386 GLU BBB O 1
ATOM 13219 N N . ILE B 1 406 ? -3.455 -43.594 -45.044 1.000 23.110 387 ILE BBB N 1
ATOM 13220 C CA . ILE B 1 406 ? -3.783 -44.729 -45.947 1.000 23.460 387 ILE BBB CA 1
ATOM 13221 C C . ILE B 1 406 ? -5.154 -44.484 -46.592 1.000 23.510 387 ILE BBB C 1
ATOM 13222 O O . ILE B 1 406 ? -5.309 -44.778 -47.791 1.000 22.950 387 ILE BBB O 1
ATOM 13238 N N . ILE B 1 407 ? -6.123 -43.990 -45.825 1.000 23.390 388 ILE BBB N 1
ATOM 13239 C CA . ILE B 1 407 ? -7.501 -43.727 -46.332 1.000 23.970 388 ILE BBB CA 1
ATOM 13240 C C . ILE B 1 407 ? -7.405 -42.697 -47.474 1.000 25.410 388 ILE BBB C 1
ATOM 13241 O O . ILE B 1 407 ? -8.073 -42.908 -48.514 1.000 23.320 388 ILE BBB O 1
ATOM 13257 N N . GLU B 1 408 ? -6.563 -41.671 -47.328 1.000 26.120 389 GLU BBB N 1
ATOM 13258 C CA . GLU B 1 408 ? -6.436 -40.566 -48.322 1.000 28.740 389 GLU BBB CA 1
ATOM 13259 C C . GLU B 1 408 ? -5.766 -41.093 -49.605 1.000 26.920 389 GLU BBB C 1
ATOM 13260 O O . GLU B 1 408 ? -6.081 -40.607 -50.695 1.000 24.420 389 GLU BBB O 1
ATOM 13272 N N . GLU B 1 409 ? -4.897 -42.084 -49.473 1.000 27.290 390 GLU BBB N 1
ATOM 13273 C CA . GLU B 1 409 ? -4.170 -42.716 -50.612 1.000 32.010 390 GLU BBB CA 1
ATOM 13274 C C . GLU B 1 409 ? -5.121 -43.650 -51.382 1.000 28.680 390 GLU BBB C 1
ATOM 13275 O O . GLU B 1 409 ? -5.013 -43.705 -52.596 1.000 27.800 390 GLU BBB O 1
ATOM 13287 N N . LEU B 1 410 ? -6.076 -44.300 -50.719 1.000 24.980 391 LEU BBB N 1
ATOM 13288 C CA . LEU B 1 410 ? -6.897 -45.360 -51.351 1.000 24.580 391 LEU BBB CA 1
ATOM 13289 C C . LEU B 1 410 ? -8.267 -44.857 -51.809 1.000 23.630 391 LEU BBB C 1
ATOM 13290 O O . LEU B 1 410 ? -8.697 -45.327 -52.849 1.000 23.550 391 LEU BBB O 1
ATOM 13306 N N . GLU B 1 411 ? -8.931 -43.936 -51.112 1.000 25.040 392 GLU BBB N 1
ATOM 13307 C CA . GLU B 1 411 ? -10.346 -43.605 -51.468 1.000 24.580 392 GLU BBB CA 1
ATOM 13308 C C . GLU B 1 411 ? -10.338 -42.606 -52.622 1.000 25.160 392 GLU BBB C 1
ATOM 13309 O O . GLU B 1 411 ? -9.561 -41.662 -52.615 1.000 24.360 392 GLU BBB O 1
ATOM 13321 N N . PRO B 1 412 ? -11.183 -42.777 -53.662 1.000 26.030 393 PRO BBB N 1
ATOM 13322 C CA . PRO B 1 412 ? -11.107 -41.910 -54.836 1.000 25.610 393 PRO BBB CA 1
ATOM 13323 C C . PRO B 1 412 ? -11.542 -40.470 -54.526 1.000 24.660 393 PRO BBB C 1
ATOM 13324 O O . PRO B 1 412 ? -11.070 -39.568 -55.164 1.000 22.360 393 PRO BBB O 1
ATOM 13335 N N . THR B 1 413 ? -12.454 -40.281 -53.568 1.000 23.200 394 THR BBB N 1
ATOM 13336 C CA . THR B 1 413 ? -13.063 -38.966 -53.266 1.000 22.980 394 THR BBB CA 1
ATOM 13337 C C . THR B 1 413 ? -12.871 -38.589 -51.787 1.000 23.070 394 THR BBB C 1
ATOM 13338 O O . THR B 1 413 ? -12.698 -39.489 -50.900 1.000 22.630 394 THR BBB O 1
ATOM 13349 N N . ARG B 1 414 ? -12.912 -37.290 -51.517 1.000 22.750 395 ARG BBB N 1
ATOM 13350 C CA . ARG B 1 414 ? -12.893 -36.783 -50.130 1.000 23.940 395 ARG BBB CA 1
ATOM 13351 C C . ARG B 1 414 ? -14.153 -37.301 -49.455 1.000 23.000 395 ARG BBB C 1
ATOM 13352 O O . ARG B 1 414 ? -15.173 -37.432 -50.115 1.000 24.670 395 ARG BBB O 1
ATOM 13373 N N . ARG B 1 415 ? -14.043 -37.678 -48.202 1.000 21.370 396 ARG BBB N 1
ATOM 13374 C CA . ARG B 1 415 ? -15.212 -38.141 -47.439 1.000 21.520 396 ARG BBB CA 1
ATOM 13375 C C . ARG B 1 415 ? -16.204 -36.992 -47.286 1.000 22.040 396 ARG BBB C 1
ATOM 13376 O O . ARG B 1 415 ? -17.386 -37.268 -47.233 1.000 23.490 396 ARG BBB O 1
ATOM 13397 N N . GLY B 1 416 ? -15.732 -35.754 -47.163 1.000 23.430 397 GLY BBB N 1
ATOM 13398 C CA . GLY B 1 416 ? -16.610 -34.617 -46.848 1.000 22.910 397 GLY BBB CA 1
ATOM 13399 C C . GLY B 1 416 ? -17.387 -34.881 -45.567 1.000 22.040 397 GLY BBB C 1
ATOM 13400 O O . GLY B 1 416 ? -16.773 -35.236 -44.559 1.000 20.370 397 GLY BBB O 1
ATOM 13404 N N . LEU B 1 417 ? -18.708 -34.775 -45.596 1.000 22.340 398 LEU BBB N 1
ATOM 13405 C CA . LEU B 1 417 ? -19.494 -34.859 -44.341 1.000 24.820 398 LEU BBB CA 1
ATOM 13406 C C . LEU B 1 417 ? -19.420 -36.280 -43.760 1.000 24.180 398 LEU BBB C 1
ATOM 13407 O O . LEU B 1 417 ? -19.545 -36.418 -42.515 1.000 24.000 398 LEU BBB O 1
ATOM 13423 N N . TYR B 1 418 ? -19.221 -37.295 -44.600 1.000 23.100 399 TYR BBB N 1
ATOM 13424 C CA . TYR B 1 418 ? -19.178 -38.712 -44.172 1.000 23.470 399 TYR BBB CA 1
ATOM 13425 C C . TYR B 1 418 ? -18.032 -38.896 -43.166 1.000 22.670 399 TYR BBB C 1
ATOM 13426 O O . TYR B 1 418 ? -16.866 -38.609 -43.511 1.000 21.390 399 TYR BBB O 1
ATOM 13444 N N . THR B 1 419 ? -18.399 -39.374 -41.974 1.000 21.150 400 THR BBB N 1
ATOM 13445 C CA . THR B 1 419 ? -17.555 -39.634 -40.773 1.000 21.800 400 THR BBB CA 1
ATOM 13446 C C . THR B 1 419 ? -16.934 -38.352 -40.215 1.000 21.110 400 THR BBB C 1
ATOM 13447 O O . THR B 1 419 ? -16.053 -38.465 -39.350 1.000 20.890 400 THR BBB O 1
ATOM 13458 N N . GLY B 1 420 ? -17.427 -37.191 -40.646 1.000 20.910 401 GLY BBB N 1
ATOM 13459 C CA . GLY B 1 420 ? -17.337 -35.937 -39.882 1.000 21.560 401 GLY BBB CA 1
ATOM 13460 C C . GLY B 1 420 ? -18.347 -35.964 -38.745 1.000 20.440 401 GLY BBB C 1
ATOM 13461 O O . GLY B 1 420 ? -18.795 -37.062 -38.381 1.000 19.960 401 GLY BBB O 1
ATOM 13465 N N . SER B 1 421 ? -18.729 -34.803 -38.227 1.000 21.310 402 SER BBB N 1
ATOM 13466 C CA . SER B 1 421 ? -19.537 -34.703 -36.987 1.000 21.690 402 SER BBB CA 1
ATOM 13467 C C . SER B 1 421 ? -20.573 -33.601 -37.122 1.000 21.380 402 SER BBB C 1
ATOM 13468 O O . SER B 1 421 ? -20.195 -32.503 -37.532 1.000 22.330 402 SER BBB O 1
ATOM 13476 N N . ILE B 1 422 ? -21.820 -33.912 -36.765 1.000 20.800 403 ILE BBB N 1
ATOM 13477 C CA . ILE B 1 422 ? -22.932 -32.926 -36.659 1.000 19.630 403 ILE BBB CA 1
ATOM 13478 C C . ILE B 1 422 ? -23.190 -32.727 -35.166 1.000 18.370 403 ILE BBB C 1
ATOM 13479 O O . ILE B 1 422 ? -23.196 -33.733 -34.429 1.000 17.350 403 ILE BBB O 1
ATOM 13495 N N . GLY B 1 423 ? -23.417 -31.489 -34.749 1.000 17.430 404 GLY BBB N 1
ATOM 13496 C CA . GLY B 1 423 ? -23.818 -31.226 -33.366 1.000 19.520 404 GLY BBB CA 1
ATOM 13497 C C . GLY B 1 423 ? -23.764 -29.766 -33.045 1.000 21.180 404 GLY BBB C 1
ATOM 13498 O O . GLY B 1 423 ? -23.975 -28.953 -33.947 1.000 23.050 404 GLY BBB O 1
ATOM 13502 N N . TRP B 1 424 ? -23.482 -29.444 -31.789 1.000 22.560 405 TRP BBB N 1
ATOM 13503 C CA . TRP B 1 424 ? -23.559 -28.044 -31.325 1.000 22.350 405 TRP BBB CA 1
ATOM 13504 C C . TRP B 1 424 ? -22.425 -27.722 -30.360 1.000 23.280 405 TRP BBB C 1
ATOM 13505 O O . TRP B 1 424 ? -22.002 -28.624 -29.616 1.000 23.640 405 TRP BBB O 1
ATOM 13526 N N . PHE B 1 425 ? -22.002 -26.456 -30.409 1.000 23.530 406 PHE BBB N 1
ATOM 13527 C CA . PHE B 1 425 ? -21.222 -25.732 -29.383 1.000 23.980 406 PHE BBB CA 1
ATOM 13528 C C . PHE B 1 425 ? -22.148 -24.735 -28.693 1.000 23.210 406 PHE BBB C 1
ATOM 13529 O O . PHE B 1 425 ? -22.680 -23.837 -29.354 1.000 25.120 406 PHE BBB O 1
ATOM 13546 N N . GLY B 1 426 ? -22.308 -24.874 -27.385 1.000 21.740 407 GLY BBB N 1
ATOM 13547 C CA . GLY B 1 426 ? -23.089 -23.925 -26.584 1.000 21.770 407 GLY BBB CA 1
ATOM 13548 C C . GLY B 1 426 ? -22.286 -22.683 -26.268 1.000 22.520 407 GLY BBB C 1
ATOM 13549 O O . GLY B 1 426 ? -21.049 -22.783 -26.089 1.000 23.750 407 GLY BBB O 1
ATOM 13553 N N . TYR B 1 427 ? -22.965 -21.544 -26.209 1.000 24.170 408 TYR BBB N 1
ATOM 13554 C CA . TYR B 1 427 ? -22.436 -20.286 -25.632 1.000 24.850 408 TYR BBB CA 1
ATOM 13555 C C . TYR B 1 427 ? -21.823 -20.622 -24.269 1.000 25.760 408 TYR BBB C 1
ATOM 13556 O O . TYR B 1 427 ? -20.825 -19.990 -23.923 1.000 29.270 408 TYR BBB O 1
ATOM 13574 N N . ASN B 1 428 ? -22.359 -21.611 -23.547 1.000 25.410 409 ASN BBB N 1
ATOM 13575 C CA . ASN B 1 428 ? -21.939 -21.939 -22.152 1.000 25.240 409 ASN BBB CA 1
ATOM 13576 C C . ASN B 1 428 ? -20.732 -22.891 -22.141 1.000 25.370 409 ASN BBB C 1
ATOM 13577 O O . ASN B 1 428 ? -20.377 -23.344 -21.055 1.000 25.660 409 ASN BBB O 1
ATOM 13588 N N . HIS B 1 429 ? -20.133 -23.183 -23.299 1.000 25.410 410 HIS BBB N 1
ATOM 13589 C CA . HIS B 1 429 ? -18.944 -24.058 -23.455 1.000 27.300 410 HIS BBB CA 1
ATOM 13590 C C . HIS B 1 429 ? -19.292 -25.539 -23.288 1.000 25.840 410 HIS BBB C 1
ATOM 13591 O O . HIS B 1 429 ? -18.365 -26.343 -23.281 1.000 24.460 410 HIS BBB O 1
ATOM 13606 N N . ASP B 1 430 ? -20.558 -25.927 -23.211 1.000 24.960 411 ASP BBB N 1
ATOM 13607 C CA . ASP B 1 430 ? -20.913 -27.355 -23.417 1.000 24.710 411 ASP BBB CA 1
ATOM 13608 C C . ASP B 1 430 ? -20.902 -27.639 -24.925 1.000 23.770 411 ASP BBB C 1
ATOM 13609 O O . ASP B 1 430 ? -20.865 -26.679 -25.718 1.000 21.840 411 ASP BBB O 1
ATOM 13618 N N . LEU B 1 431 ? -20.907 -28.921 -25.299 1.000 24.760 412 LEU BBB N 1
ATOM 13619 C CA . LEU B 1 431 ? -20.941 -29.355 -26.719 1.000 24.900 412 LEU BBB CA 1
ATOM 13620 C C . LEU B 1 431 ? -21.430 -30.807 -26.808 1.000 24.650 412 LEU BBB C 1
ATOM 13621 O O . LEU B 1 431 ? -21.451 -31.516 -25.802 1.000 22.300 412 LEU BBB O 1
ATOM 13637 N N . GLN B 1 432 ? -21.878 -31.199 -27.994 1.000 23.420 413 GLN BBB N 1
ATOM 13638 C CA . GLN B 1 432 ? -22.375 -32.563 -28.271 1.000 22.340 413 GLN BBB CA 1
ATOM 13639 C C . GLN B 1 432 ? -22.313 -32.757 -29.785 1.000 21.950 413 GLN BBB C 1
ATOM 13640 O O . GLN B 1 432 ? -22.857 -31.919 -30.532 1.000 21.530 413 GLN BBB O 1
ATOM 13654 N N . PHE B 1 433 ? -21.598 -33.787 -30.208 1.000 22.030 414 PHE BBB N 1
ATOM 13655 C CA . PHE B 1 433 ? -21.336 -34.080 -31.633 1.000 21.960 414 PHE BBB CA 1
ATOM 13656 C C . PHE B 1 433 ? -21.501 -35.566 -31.869 1.000 20.460 414 PHE BBB C 1
ATOM 13657 O O . PHE B 1 433 ? -20.994 -36.375 -31.082 1.000 20.830 414 PHE BBB O 1
ATOM 13674 N N . ASN B 1 434 ? -22.222 -35.890 -32.938 1.000 20.210 415 ASN BBB N 1
ATOM 13675 C CA . ASN B 1 434 ? -22.400 -37.274 -33.412 1.000 19.300 415 ASN BBB CA 1
ATOM 13676 C C . ASN B 1 434 ? -21.231 -37.590 -34.348 1.000 20.830 415 ASN BBB C 1
ATOM 13677 O O . ASN B 1 434 ? -20.344 -36.702 -34.551 1.000 20.650 415 ASN BBB O 1
ATOM 13688 N N . ILE B 1 435 ? -21.224 -38.811 -34.885 1.000 20.940 416 ILE BBB N 1
ATOM 13689 C CA . ILE B 1 435 ? -20.421 -39.184 -36.078 1.000 20.620 416 ILE BBB CA 1
ATOM 13690 C C . ILE B 1 435 ? -21.386 -39.298 -37.251 1.000 20.680 416 ILE BBB C 1
ATOM 13691 O O . ILE B 1 435 ? -22.415 -39.951 -37.121 1.000 21.260 416 ILE BBB O 1
ATOM 13707 N N . VAL B 1 436 ? -21.086 -38.643 -38.362 1.000 21.610 417 VAL BBB N 1
ATOM 13708 C CA . VAL B 1 436 ? -22.013 -38.697 -39.524 1.000 23.110 417 VAL BBB CA 1
ATOM 13709 C C . VAL B 1 436 ? -21.832 -40.045 -40.226 1.000 23.880 417 VAL BBB C 1
ATOM 13710 O O . VAL B 1 436 ? -20.932 -40.192 -41.071 1.000 25.250 417 VAL BBB O 1
ATOM 13723 N N . ILE B 1 437 ? -22.633 -41.019 -39.815 1.000 22.740 418 ILE BBB N 1
ATOM 13724 C CA . ILE B 1 437 ? -22.848 -42.292 -40.556 1.000 23.050 418 ILE BBB CA 1
ATOM 13725 C C . ILE B 1 437 ? -24.359 -42.474 -40.792 1.000 22.610 418 ILE BBB C 1
ATOM 13726 O O . ILE B 1 437 ? -25.182 -41.725 -40.177 1.000 24.880 418 ILE BBB O 1
ATOM 13742 N N . ARG B 1 438 ? -24.725 -43.419 -41.653 1.000 21.080 419 ARG BBB N 1
ATOM 13743 C CA . ARG B 1 438 ? -26.148 -43.761 -41.931 1.000 24.160 419 ARG BBB CA 1
ATOM 13744 C C . ARG B 1 438 ? -26.849 -42.490 -42.406 1.000 22.460 419 ARG BBB C 1
ATOM 13745 O O . ARG B 1 438 ? -27.965 -42.192 -41.938 1.000 22.690 419 ARG BBB O 1
ATOM 13766 N N . THR B 1 439 ? -26.173 -41.751 -43.281 1.000 23.050 420 THR BBB N 1
ATOM 13767 C CA . THR B 1 439 ? -26.542 -40.360 -43.652 1.000 23.950 420 THR BBB CA 1
ATOM 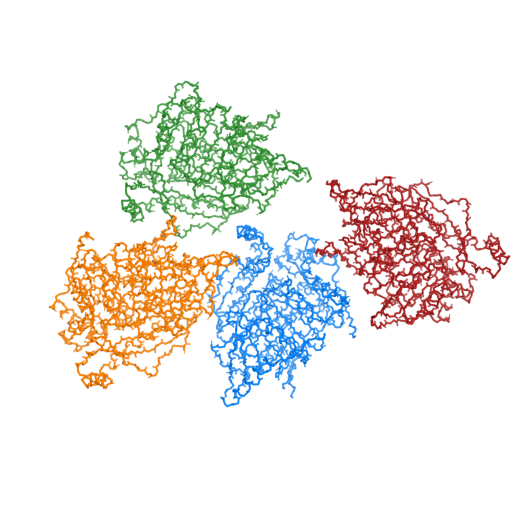13768 C C . THR B 1 439 ? -26.624 -40.213 -45.174 1.000 23.250 420 THR BBB C 1
ATOM 13769 O O . THR B 1 439 ? -25.815 -40.850 -45.895 1.000 21.370 420 THR BBB O 1
ATOM 13780 N N . ILE B 1 440 ? -27.558 -39.378 -45.628 1.000 22.260 421 ILE BBB N 1
ATOM 13781 C CA . ILE B 1 440 ? -27.687 -38.981 -47.055 1.000 23.290 421 ILE BBB CA 1
ATOM 13782 C C . ILE B 1 440 ? -27.268 -37.526 -47.183 1.000 22.380 421 ILE BBB C 1
ATOM 13783 O O . ILE B 1 440 ? -27.778 -36.694 -46.438 1.000 24.980 421 ILE BBB O 1
ATOM 13799 N N . TYR B 1 441 ? -26.366 -37.239 -48.110 1.000 22.140 422 TYR BBB N 1
ATOM 13800 C CA . TYR B 1 441 ? -25.926 -35.865 -48.411 1.000 21.050 422 TYR BBB CA 1
ATOM 13801 C C . TYR B 1 441 ? -26.520 -35.512 -49.776 1.000 21.210 422 TYR BBB C 1
ATOM 13802 O O . TYR B 1 441 ? -26.237 -36.236 -50.757 1.000 20.400 422 TYR BBB O 1
ATOM 13820 N N . ALA B 1 442 ? -27.341 -34.465 -49.836 1.000 20.660 423 ALA BBB N 1
ATOM 13821 C CA . ALA B 1 442 ? -28.032 -34.044 -51.074 1.000 22.640 423 ALA BBB CA 1
ATOM 13822 C C . ALA B 1 442 ? -27.374 -32.766 -51.584 1.000 22.130 423 ALA BBB C 1
ATOM 13823 O O . ALA B 1 442 ? -27.275 -31.810 -50.813 1.000 25.120 423 ALA BBB O 1
ATOM 13830 N N . THR B 1 443 ? -26.935 -32.768 -52.841 1.000 22.120 424 THR BBB N 1
ATOM 13831 C CA . THR B 1 443 ? -26.358 -31.589 -53.529 1.000 23.880 424 THR BBB CA 1
ATOM 13832 C C . THR B 1 443 ? -26.380 -31.861 -55.035 1.000 24.100 424 THR BBB C 1
ATOM 13833 O O . THR B 1 443 ? -26.256 -33.019 -55.430 1.000 23.520 424 THR BBB O 1
ATOM 13844 N N . GLY B 1 444 ? -26.551 -30.811 -55.826 1.000 24.750 425 GLY BBB N 1
ATOM 13845 C CA . GLY B 1 444 ? -26.437 -30.828 -57.290 1.000 24.430 425 GLY BBB CA 1
ATOM 13846 C C . GLY B 1 444 ? -27.365 -31.836 -57.930 1.000 24.770 425 GLY BBB C 1
ATOM 13847 O O . GLY B 1 444 ? -26.993 -32.374 -59.000 1.000 27.410 425 GLY BBB O 1
ATOM 13851 N N . GLY B 1 445 ? -28.531 -32.076 -57.326 1.000 24.440 426 GLY BBB N 1
ATOM 13852 C CA . GLY B 1 445 ? -29.572 -32.980 -57.854 1.000 23.050 426 GLY BBB CA 1
ATOM 13853 C C . GLY B 1 445 ? -29.335 -34.438 -57.492 1.000 24.130 426 GLY BBB C 1
ATOM 13854 O O . GLY B 1 445 ? -30.174 -35.291 -57.908 1.000 24.810 426 GLY BBB O 1
ATOM 13858 N N . GLN B 1 446 ? -28.244 -34.741 -56.772 1.000 22.370 427 GLN BBB N 1
ATOM 13859 C CA . GLN B 1 446 ? -27.872 -36.122 -56.378 1.000 22.820 427 GLN BBB CA 1
ATOM 13860 C C . GLN B 1 446 ? -28.096 -36.308 -54.874 1.000 22.400 427 GLN BBB C 1
ATOM 13861 O O . GLN B 1 446 ? -28.029 -35.335 -54.116 1.000 20.580 427 GLN BBB O 1
ATOM 13875 N N . ALA B 1 447 ? -28.315 -37.553 -54.472 1.000 23.120 428 ALA BBB N 1
ATOM 13876 C CA . ALA B 1 447 ? -28.265 -38.020 -53.073 1.000 23.220 428 ALA BBB CA 1
ATOM 13877 C C . ALA B 1 447 ? -27.056 -38.939 -52.950 1.000 23.420 428 ALA BBB C 1
ATOM 13878 O O . ALA B 1 447 ? -26.931 -39.828 -53.805 1.000 22.830 428 ALA BBB O 1
ATOM 13885 N N . PHE B 1 448 ? -26.211 -38.718 -51.942 1.000 21.480 429 PHE BBB N 1
ATOM 13886 C CA . PHE B 1 448 ? -24.986 -39.507 -51.710 1.000 21.630 429 PHE BBB CA 1
ATOM 13887 C C . PHE B 1 448 ? -25.133 -40.282 -50.408 1.000 22.120 429 PHE BBB C 1
ATOM 13888 O O . PHE B 1 448 ? -25.525 -39.712 -49.385 1.000 25.050 429 PHE BBB O 1
ATOM 13905 N N . MET B 1 449 ? -24.816 -41.563 -50.466 1.000 23.580 430 MET BBB N 1
ATOM 13906 C CA . MET B 1 449 ? -24.872 -42.479 -49.309 1.000 27.450 430 MET BBB CA 1
ATOM 13907 C C . MET B 1 449 ? -23.506 -43.116 -49.158 1.000 27.430 430 MET BBB C 1
ATOM 13908 O O . MET B 1 449 ? -23.084 -43.814 -50.096 1.000 32.600 430 MET BBB O 1
ATOM 13922 N N . GLN B 1 450 ? -22.850 -42.912 -48.030 1.000 24.020 431 GLN BBB N 1
ATOM 13923 C CA . GLN B 1 450 ? -21.492 -43.470 -47.866 1.000 23.830 431 GLN BBB CA 1
ATOM 13924 C C . GLN B 1 450 ? -21.494 -44.348 -46.618 1.000 22.830 431 GLN BBB C 1
ATOM 13925 O O . GLN B 1 450 ? -22.177 -44.001 -45.628 1.000 23.290 431 GLN BBB O 1
ATOM 13939 N N . SER B 1 451 ? -20.814 -45.479 -46.706 1.000 21.240 432 SER BBB N 1
ATOM 13940 C CA . SER B 1 451 ? -20.705 -46.459 -45.598 1.000 23.290 432 SER BBB CA 1
ATOM 13941 C C . SER B 1 451 ? -19.407 -47.239 -45.765 1.000 23.460 432 SER BBB C 1
ATOM 13942 O O . SER B 1 451 ? -18.844 -47.227 -46.866 1.000 22.950 432 SER BBB O 1
ATOM 13950 N N . GLY B 1 452 ? -18.981 -47.919 -44.718 1.000 22.970 433 GLY BBB N 1
ATOM 13951 C CA . GLY B 1 452 ? -17.626 -48.491 -44.667 1.000 26.830 433 GLY BBB CA 1
ATOM 13952 C C . GLY B 1 452 ? -17.550 -49.718 -43.800 1.000 27.080 433 GLY BBB C 1
ATOM 13953 O O . GLY B 1 452 ? -18.573 -50.118 -43.237 1.000 27.040 433 GLY BBB O 1
ATOM 13957 N N . ALA B 1 453 ? -16.358 -50.292 -43.700 1.000 28.950 434 ALA BBB N 1
ATOM 13958 C CA . ALA B 1 453 ? -16.109 -51.571 -43.003 1.000 29.750 434 ALA BBB CA 1
ATOM 13959 C C . ALA B 1 453 ? -14.665 -51.588 -42.511 1.000 28.310 434 ALA BBB C 1
ATOM 13960 O O . ALA B 1 453 ? -13.804 -51.077 -43.240 1.000 26.270 434 ALA BBB O 1
ATOM 13967 N N . GLY B 1 454 ? -14.443 -52.137 -41.317 1.000 28.070 435 GLY BBB N 1
ATOM 13968 C CA . GLY B 1 454 ? -13.112 -52.263 -40.703 1.000 28.210 435 GLY BBB CA 1
ATOM 13969 C C . GLY B 1 454 ? -12.353 -53.404 -41.340 1.000 26.880 435 GLY BBB C 1
ATOM 13970 O O . GLY B 1 454 ? -12.819 -54.540 -41.254 1.000 31.080 435 GLY BBB O 1
ATOM 13974 N N . VAL B 1 455 ? -11.259 -53.082 -42.011 1.000 25.460 436 VAL BBB N 1
ATOM 13975 C CA . VAL B 1 455 ? -10.315 -54.055 -42.609 1.000 25.920 436 VAL BBB CA 1
ATOM 13976 C C . VAL B 1 455 ? -9.248 -54.411 -41.564 1.000 26.570 436 VAL BBB C 1
ATOM 13977 O O . VAL B 1 455 ? -8.630 -53.490 -41.012 1.000 26.080 436 VAL BBB O 1
ATOM 13990 N N . VAL B 1 456 ? -9.091 -55.709 -41.299 1.000 29.240 437 VAL BBB N 1
ATOM 13991 C CA . VAL B 1 456 ? -8.077 -56.327 -40.394 1.000 31.030 437 VAL BBB CA 1
ATOM 13992 C C . VAL B 1 456 ? -7.249 -57.339 -41.205 1.000 32.710 437 VAL BBB C 1
ATOM 13993 O O . VAL B 1 456 ? -7.603 -57.598 -42.392 1.000 28.730 437 VAL BBB O 1
ATOM 14006 N N . ILE B 1 457 ? -6.191 -57.874 -40.584 1.000 31.720 438 ILE BBB N 1
ATOM 14007 C CA . ILE B 1 457 ? -5.122 -58.703 -41.222 1.000 36.070 438 ILE BBB CA 1
ATOM 14008 C C . ILE B 1 457 ? -5.745 -59.769 -42.132 1.000 35.980 438 ILE BBB C 1
ATOM 14009 O O . ILE B 1 457 ? -5.205 -59.980 -43.220 1.000 38.190 438 ILE BBB O 1
ATOM 14025 N N . ASP B 1 458 ? -6.861 -60.368 -41.719 1.000 38.420 439 ASP BBB N 1
ATOM 14026 C CA . ASP B 1 458 ? -7.514 -61.547 -42.360 1.000 42.850 439 ASP BBB CA 1
ATOM 14027 C C . ASP B 1 458 ? -8.848 -61.179 -43.049 1.000 38.860 439 ASP BBB C 1
ATOM 14028 O O . ASP B 1 458 ? -9.666 -62.086 -43.249 1.000 35.020 439 ASP BBB O 1
ATOM 14037 N N . SER B 1 459 ? -9.105 -59.902 -43.350 1.000 35.580 440 SER BBB N 1
ATOM 14038 C CA . SER B 1 459 ? -10.369 -59.447 -43.987 1.000 32.750 440 SER BBB CA 1
ATOM 14039 C C . SER B 1 459 ? -10.516 -60.151 -45.332 1.000 31.580 440 SER BBB C 1
ATOM 14040 O O . SER B 1 459 ? -9.519 -60.256 -46.059 1.000 30.240 440 SER BBB O 1
ATOM 14048 N N . VAL B 1 460 ? -11.713 -60.621 -45.634 1.000 31.420 441 VAL BBB N 1
ATOM 14049 C CA . VAL B 1 460 ? -12.106 -61.069 -47.001 1.000 32.720 441 VAL BBB CA 1
ATOM 14050 C C . VAL B 1 460 ? -12.734 -59.873 -47.712 1.000 30.460 441 VAL BBB C 1
ATOM 14051 O O . VAL B 1 460 ? -13.707 -59.310 -47.223 1.000 28.690 441 VAL BBB O 1
ATOM 14064 N N . PRO B 1 461 ? -12.174 -59.403 -48.849 1.000 31.820 442 PRO BBB N 1
ATOM 14065 C CA . PRO B 1 461 ? -12.726 -58.241 -49.551 1.000 33.250 442 PRO BBB CA 1
ATOM 14066 C C . PRO B 1 461 ? -14.259 -58.243 -49.739 1.000 33.010 442 PRO BBB C 1
ATOM 14067 O O . PRO B 1 461 ? -14.871 -57.219 -49.430 1.000 30.110 442 PRO BBB O 1
ATOM 14078 N N . LYS B 1 462 ? -14.834 -59.352 -50.227 1.000 34.040 443 LYS BBB N 1
ATOM 14079 C CA . LYS B 1 462 ? -16.299 -59.514 -50.482 1.000 37.220 443 LYS BBB CA 1
ATOM 14080 C C . LYS B 1 462 ? -17.106 -59.362 -49.182 1.000 35.700 443 LYS BBB C 1
ATOM 14081 O O . LYS B 1 462 ? -18.206 -58.790 -49.242 1.000 34.900 443 LYS BBB O 1
ATOM 14100 N N . HIS B 1 463 ? -16.614 -59.877 -48.051 1.000 32.910 444 HIS BBB N 1
ATOM 14101 C CA . HIS B 1 463 ? -17.314 -59.767 -46.741 1.000 34.440 444 HIS BBB CA 1
ATOM 14102 C C . HIS B 1 463 ? -17.385 -58.288 -46.340 1.000 30.600 444 HIS BBB C 1
ATOM 14103 O O . HIS B 1 463 ? -18.443 -57.839 -45.873 1.000 30.380 444 HIS BBB O 1
ATOM 14118 N N . GLU B 1 464 ? -16.301 -57.546 -46.533 1.000 28.510 445 GLU BBB N 1
ATOM 14119 C CA . GLU B 1 464 ? -16.199 -56.140 -46.062 1.000 28.900 445 GLU BBB CA 1
ATOM 14120 C C . GLU B 1 464 ? -17.053 -55.260 -46.978 1.000 28.120 445 GLU BBB C 1
ATOM 14121 O O . GLU B 1 464 ? -17.664 -54.297 -46.498 1.000 24.700 445 GLU BBB O 1
ATOM 14133 N N . TYR B 1 465 ? -17.056 -55.576 -48.269 1.000 27.780 446 TYR BBB N 1
ATOM 14134 C CA . TYR B 1 465 ? -17.848 -54.868 -49.294 1.000 27.890 446 TYR BBB CA 1
ATOM 14135 C C . TYR B 1 465 ? -19.332 -54.969 -48.937 1.000 30.190 446 TYR BBB C 1
ATOM 14136 O O . TYR B 1 465 ? -20.060 -53.982 -48.995 1.000 28.810 446 TYR BBB O 1
ATOM 14154 N N . LYS B 1 466 ? -19.773 -56.156 -48.567 1.000 29.980 447 LYS BBB N 1
ATOM 14155 C CA . LYS B 1 466 ? -21.208 -56.395 -48.310 1.000 34.260 447 LYS BBB CA 1
ATOM 14156 C C . LYS B 1 466 ? -21.555 -55.811 -46.943 1.000 32.280 447 LYS BBB C 1
ATOM 14157 O O . LYS B 1 466 ? -22.667 -55.263 -46.805 1.000 28.690 447 LYS BBB O 1
ATOM 14176 N N . GLU B 1 467 ? -20.658 -55.923 -45.959 1.000 29.410 448 GLU BBB N 1
ATOM 14177 C CA . GLU B 1 467 ? -20.888 -55.248 -44.657 1.000 31.560 448 GLU BBB CA 1
ATOM 14178 C C . GLU B 1 467 ? -21.157 -53.761 -44.923 1.000 28.000 448 GLU BBB C 1
ATOM 14179 O O . GLU B 1 467 ? -22.144 -53.242 -44.377 1.000 29.630 448 GLU BBB O 1
ATOM 14191 N N . SER B 1 468 ? -20.375 -53.121 -45.799 1.000 25.810 449 SER BBB N 1
ATOM 14192 C CA . SER B 1 468 ? -20.545 -51.697 -46.190 1.000 25.010 449 SER BBB CA 1
ATOM 14193 C C . SER B 1 468 ? -21.935 -51.463 -46.775 1.000 24.830 449 SER BBB C 1
ATOM 14194 O O . SER B 1 468 ? -22.569 -50.441 -46.447 1.000 25.140 449 SER BBB O 1
ATOM 14202 N N . PHE B 1 469 ? -22.391 -52.314 -47.678 1.000 24.690 450 PHE BBB N 1
ATOM 14203 C CA . PHE B 1 469 ? -23.727 -52.107 -48.300 1.000 25.560 450 PHE BBB CA 1
ATOM 14204 C C . PHE B 1 469 ? -24.820 -52.313 -47.247 1.000 24.660 450 PHE BBB C 1
ATOM 14205 O O . PHE B 1 469 ? -25.791 -51.594 -47.272 1.000 25.480 450 PHE BBB O 1
ATOM 14222 N N . LYS B 1 470 ? -24.671 -53.272 -46.347 1.000 27.880 451 LYS BBB N 1
ATOM 14223 C CA . LYS B 1 470 ? -25.685 -53.559 -45.302 1.000 30.410 451 LYS BBB CA 1
ATOM 14224 C C . LYS B 1 470 ? -25.912 -52.291 -44.491 1.000 28.910 451 LYS BBB C 1
ATOM 14225 O O . LYS B 1 470 ? -27.065 -51.989 -44.185 1.000 28.510 451 LYS BBB O 1
ATOM 14244 N N . LYS B 1 471 ? -24.843 -51.570 -44.174 1.000 26.520 452 LYS BBB N 1
ATOM 14245 C CA . LYS B 1 471 ? -24.923 -50.313 -43.396 1.000 26.900 452 LYS BBB CA 1
ATOM 14246 C C . LYS B 1 471 ? -25.613 -49.192 -44.199 1.000 27.940 452 LYS BBB C 1
ATOM 14247 O O . LYS B 1 471 ? -26.081 -48.239 -43.552 1.000 28.240 452 LYS BBB O 1
ATOM 14266 N N . ALA B 1 472 ? -25.703 -49.283 -45.533 1.000 24.070 453 ALA BBB N 1
ATOM 14267 C CA . ALA B 1 472 ? -26.399 -48.274 -46.367 1.000 23.870 453 ALA BBB CA 1
ATOM 14268 C C . ALA B 1 472 ? -27.849 -48.701 -46.678 1.000 23.640 453 ALA BBB C 1
ATOM 14269 O O . ALA B 1 472 ? -28.574 -47.889 -47.246 1.000 22.720 453 ALA BBB O 1
ATOM 14276 N N . PHE B 1 473 ? -28.287 -49.899 -46.281 1.000 24.310 454 PHE BBB N 1
ATOM 14277 C CA . PHE B 1 473 ? -29.659 -50.391 -46.569 1.000 24.770 454 PHE BBB CA 1
ATOM 14278 C C . PHE B 1 473 ? -30.720 -49.416 -46.035 1.000 24.110 454 PHE BBB C 1
ATOM 14279 O O . PHE B 1 473 ? -31.757 -49.245 -46.692 1.000 23.740 454 PHE BBB O 1
ATOM 14296 N N . ALA B 1 474 ? -30.516 -48.822 -44.867 1.000 23.950 455 ALA BBB N 1
ATOM 14297 C CA . ALA B 1 474 ? -31.518 -47.917 -44.260 1.000 25.070 455 ALA BBB CA 1
ATOM 14298 C C . ALA B 1 474 ? -31.748 -46.765 -45.232 1.000 25.090 455 ALA BBB C 1
ATOM 14299 O O . ALA B 1 474 ? -32.899 -46.463 -45.518 1.000 23.110 455 ALA BBB O 1
ATOM 14306 N N . MET B 1 475 ? -30.669 -46.179 -45.751 1.000 26.140 456 MET BBB N 1
ATOM 14307 C CA . MET B 1 475 ? -30.759 -45.014 -46.660 1.000 27.290 456 MET BBB CA 1
ATOM 14308 C C . MET B 1 475 ? -31.336 -45.463 -48.008 1.000 26.120 456 MET BBB C 1
ATOM 14309 O O . MET B 1 475 ? -32.197 -44.758 -48.512 1.000 25.560 456 MET BBB O 1
ATOM 14323 N N . GLN B 1 476 ? -30.915 -46.606 -48.550 1.000 28.090 457 GLN BBB N 1
ATOM 14324 C CA . GLN B 1 476 ? -31.499 -47.150 -49.814 1.000 29.600 457 GLN BBB CA 1
ATOM 14325 C C . GLN B 1 476 ? -33.026 -47.276 -49.663 1.000 27.720 457 GLN BBB C 1
ATOM 14326 O O . GLN B 1 476 ? -33.746 -46.975 -50.615 1.000 26.230 457 GLN BBB O 1
ATOM 14340 N N . ARG B 1 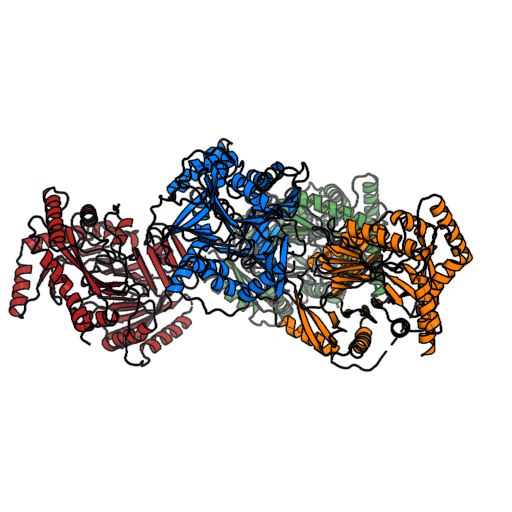477 ? -33.492 -47.682 -48.491 1.000 27.540 458 ARG BBB N 1
ATOM 14341 C CA . ARG B 1 477 ? -34.915 -48.013 -48.233 1.000 29.450 458 ARG BBB CA 1
ATOM 14342 C C . ARG B 1 477 ? -35.719 -46.709 -48.131 1.000 28.400 458 ARG BBB C 1
ATOM 14343 O O . ARG B 1 477 ? -36.824 -46.638 -48.696 1.000 27.590 458 ARG BBB O 1
ATOM 14364 N N . ALA B 1 478 ? -35.170 -45.686 -47.466 1.000 27.560 459 ALA BBB N 1
ATOM 14365 C CA . ALA B 1 478 ? -35.781 -44.341 -47.352 1.000 26.370 459 ALA BBB CA 1
ATOM 14366 C C . ALA B 1 478 ? -35.904 -43.662 -48.727 1.000 26.590 459 ALA BBB C 1
ATOM 14367 O O . ALA B 1 478 ? -36.908 -42.985 -48.959 1.000 24.990 459 ALA BBB O 1
ATOM 14374 N N . LEU B 1 479 ? -34.908 -43.803 -49.601 1.000 27.110 460 LEU BBB N 1
ATOM 14375 C CA . LEU B 1 479 ? -34.959 -43.238 -50.970 1.000 30.050 460 LEU BBB CA 1
ATOM 14376 C C . LEU B 1 479 ? -36.042 -43.961 -51.806 1.000 33.130 460 LEU BBB C 1
ATOM 14377 O O . LEU B 1 479 ? -36.765 -43.253 -52.544 1.000 33.540 460 LEU BBB O 1
ATOM 14393 N N . GLU B 1 480 ? -36.189 -45.291 -51.680 1.000 34.910 461 GLU BBB N 1
ATOM 14394 C CA . GLU B 1 480 ? -37.166 -46.094 -52.477 1.000 36.000 461 GLU BBB CA 1
ATOM 14395 C C . GLU B 1 480 ? -38.573 -45.752 -51.987 1.000 34.030 461 GLU BBB C 1
ATOM 14396 O O . GLU B 1 480 ? -39.405 -45.346 -52.833 1.000 30.910 461 GLU BBB O 1
ATOM 14408 N N . LEU B 1 481 ? -38.803 -45.867 -50.673 1.000 30.230 462 LEU BBB N 1
ATOM 14409 C CA . LEU B 1 481 ? -40.120 -45.591 -50.043 1.000 30.550 462 LEU BBB CA 1
ATOM 14410 C C . LEU B 1 481 ? -40.543 -44.150 -50.352 1.000 30.130 462 LEU BBB C 1
ATOM 14411 O O . LEU B 1 481 ? -41.700 -43.943 -50.698 1.000 31.930 462 LEU BBB O 1
ATOM 14427 N N . SER B 1 482 ? -39.667 -43.160 -50.197 1.000 30.850 463 SER BBB N 1
ATOM 14428 C CA . SER B 1 482 ? -40.060 -41.735 -50.380 1.000 29.140 463 SER BBB CA 1
ATOM 14429 C C . SER B 1 482 ? -40.395 -41.477 -51.859 1.000 32.580 463 SER BBB C 1
ATOM 14430 O O . SER B 1 482 ? -41.263 -40.637 -52.114 1.000 36.630 463 SER BBB O 1
ATOM 14438 N N . GLU B 1 483 ? -39.790 -42.218 -52.799 1.000 36.050 464 GLU BBB N 1
ATOM 14439 C CA . GLU B 1 483 ? -40.097 -42.118 -54.260 1.000 42.040 464 GLU BBB CA 1
ATOM 14440 C C . GLU B 1 483 ? -41.446 -42.781 -54.546 1.000 39.150 464 GLU BBB C 1
ATOM 14441 O O . GLU B 1 483 ? -42.115 -42.309 -55.445 1.000 40.200 464 GLU BBB O 1
ATOM 14453 N N . GLU B 1 484 ? -41.796 -43.845 -53.820 1.000 42.050 465 GLU BBB N 1
ATOM 14454 C CA . GLU B 1 484 ? -43.087 -44.575 -53.956 1.000 50.170 465 GLU BBB CA 1
ATOM 14455 C C . GLU B 1 484 ? -44.288 -43.743 -53.479 1.000 53.030 465 GLU BBB C 1
ATOM 14456 O O . GLU B 1 484 ? -45.365 -43.911 -54.077 1.000 50.760 465 GLU BBB O 1
ATOM 14468 N N . GLU B 1 485 ? -44.145 -42.944 -52.412 1.000 56.490 466 GLU BBB N 1
ATOM 14469 C CA . GLU B 1 485 ? -45.272 -42.192 -51.788 1.000 64.170 466 GLU BBB CA 1
ATOM 14470 C C . GLU B 1 485 ? -45.902 -41.250 -52.831 1.000 66.290 466 GLU BBB C 1
ATOM 14471 O O . GLU B 1 485 ? -47.151 -41.243 -52.929 1.000 62.920 466 GLU BBB O 1
ATOM 14483 N N . THR B 1 486 ? -45.069 -40.536 -53.605 1.000 72.550 467 THR BBB N 1
ATOM 14484 C CA . THR B 1 486 ? -45.448 -39.491 -54.608 1.000 78.830 467 THR BBB CA 1
ATOM 14485 C C . THR B 1 486 ? -45.786 -40.124 -55.972 1.000 73.870 467 THR BBB C 1
ATOM 14486 O O . THR B 1 486 ? -46.535 -41.128 -55.999 1.000 68.150 467 THR BBB O 1
ATOM 14497 N N . GLN C 1 22 ? -11.922 27.681 -15.293 1.000 71.380 3 GLN CCC N 1
ATOM 14498 C CA . GLN C 1 22 ? -11.728 26.234 -15.671 1.000 71.120 3 GLN CCC CA 1
ATOM 14499 C C . GLN C 1 22 ? -12.741 25.825 -16.754 1.000 68.470 3 GLN CCC C 1
ATOM 14500 O O . GLN C 1 22 ? -13.853 25.376 -16.381 1.000 71.430 3 GLN CCC O 1
ATOM 14514 N N . ARG C 1 23 ? -12.368 25.953 -18.038 1.000 57.990 4 ARG CCC N 1
ATOM 14515 C CA . ARG C 1 23 ? -13.231 25.631 -19.211 1.000 54.410 4 ARG CCC CA 1
ATOM 14516 C C . ARG C 1 23 ? -13.731 24.184 -19.102 1.000 50.710 4 ARG CCC C 1
ATOM 14517 O O . ARG C 1 23 ? -12.908 23.262 -18.944 1.000 47.010 4 ARG CCC O 1
ATOM 14538 N N . ARG C 1 24 ? -15.043 23.999 -19.197 1.000 50.230 5 ARG CCC N 1
ATOM 14539 C CA . ARG C 1 24 ? -15.713 22.685 -19.038 1.000 52.960 5 ARG CCC CA 1
ATOM 14540 C C . ARG C 1 24 ? -16.870 22.601 -20.024 1.000 45.120 5 ARG CCC C 1
ATOM 14541 O O . ARG C 1 24 ? -17.574 23.585 -20.229 1.000 40.110 5 ARG CCC O 1
ATOM 14562 N N . PRO C 1 25 ? -17.109 21.433 -20.657 1.000 42.810 6 PRO CCC N 1
ATOM 14563 C CA . PRO C 1 25 ? -18.325 21.234 -21.437 1.000 43.090 6 PRO CCC CA 1
ATOM 14564 C C . PRO C 1 25 ? -19.503 21.072 -20.465 1.000 41.930 6 PRO CCC C 1
ATOM 14565 O O . PRO C 1 25 ? -19.309 20.483 -19.420 1.000 40.060 6 PRO CCC O 1
ATOM 14576 N N . ALA C 1 26 ? -20.659 21.640 -20.808 1.000 40.460 7 ALA CCC N 1
ATOM 14577 C CA . ALA C 1 26 ? -21.971 21.357 -20.178 1.000 41.750 7 ALA CCC CA 1
ATOM 14578 C C . ALA C 1 26 ? -22.871 20.713 -21.233 1.000 39.110 7 ALA CCC C 1
ATOM 14579 O O . ALA C 1 26 ? -22.833 21.147 -22.397 1.000 39.960 7 ALA CCC O 1
ATOM 14586 N N . GLY C 1 27 ? -23.627 19.688 -20.855 1.000 40.750 8 GLY CCC N 1
ATOM 14587 C CA . GLY C 1 27 ? -24.393 18.875 -21.814 1.000 44.820 8 GLY CCC CA 1
ATOM 14588 C C . GLY C 1 27 ? -25.787 18.541 -21.332 1.000 47.440 8 GLY CCC C 1
ATOM 14589 O O . GLY C 1 27 ? -26.032 18.645 -20.112 1.000 46.230 8 GLY CCC O 1
ATOM 14593 N N . LYS C 1 28 ? -26.630 18.107 -22.276 1.000 49.200 9 LYS CCC N 1
ATOM 14594 C CA . LYS C 1 28 ? -28.065 17.790 -22.096 1.000 50.020 9 LYS CCC CA 1
ATOM 14595 C C . LYS C 1 28 ? -28.481 16.771 -23.162 1.000 48.970 9 LYS CCC C 1
ATOM 14596 O O . LYS C 1 28 ? -28.364 17.081 -24.358 1.000 54.260 9 LYS CCC O 1
ATOM 14615 N N . LYS C 1 29 ? -28.920 15.593 -22.731 1.000 47.460 10 LYS CCC N 1
ATOM 14616 C CA . LYS C 1 29 ? -29.488 14.509 -23.577 1.000 49.890 10 LYS CCC CA 1
ATOM 14617 C C . LYS C 1 29 ? -30.985 14.812 -23.729 1.000 50.020 10 LYS CCC C 1
ATOM 14618 O O . LYS C 1 29 ? -31.602 15.150 -22.697 1.000 49.460 10 LYS CCC O 1
ATOM 14637 N N . ILE C 1 30 ? -31.536 14.746 -24.947 1.000 47.760 11 ILE CCC N 1
ATOM 14638 C CA . ILE C 1 30 ? -33.002 14.892 -25.216 1.000 49.790 11 ILE CCC CA 1
ATOM 14639 C C . ILE C 1 30 ? -33.399 13.903 -26.313 1.000 51.910 11 ILE CCC C 1
ATOM 14640 O O . ILE C 1 30 ? -32.693 13.770 -27.304 1.000 48.600 11 ILE CCC O 1
ATOM 14656 N N . PRO C 1 31 ? -34.509 13.140 -26.173 1.000 51.580 12 PRO CCC N 1
ATOM 14657 C CA . PRO C 1 31 ? -34.916 12.207 -27.225 1.000 50.350 12 PRO CCC CA 1
ATOM 14658 C C . PRO C 1 31 ? -35.175 12.965 -28.536 1.000 46.550 12 PRO CCC C 1
ATOM 14659 O O . PRO C 1 31 ? -35.521 14.126 -28.489 1.000 45.890 12 PRO CCC O 1
ATOM 14670 N N . PHE C 1 32 ? -34.961 12.300 -29.669 1.000 43.810 13 PHE CCC N 1
ATOM 14671 C CA . PHE C 1 32 ? -34.997 12.917 -31.019 1.000 44.840 13 PHE CCC CA 1
ATOM 14672 C C . PHE C 1 32 ? -34.915 11.825 -32.084 1.000 44.200 13 PHE CCC C 1
ATOM 14673 O O . PHE C 1 32 ? -34.197 10.827 -31.899 1.000 46.210 13 PHE CCC O 1
ATOM 14690 N N . GLN C 1 33 ? -35.617 12.024 -33.191 1.000 49.110 14 GLN CCC N 1
ATOM 14691 C CA . GLN C 1 33 ? -35.590 11.088 -34.345 1.000 52.930 14 GLN CCC CA 1
ATOM 14692 C C . GLN C 1 33 ? -34.481 11.554 -35.294 1.000 45.650 14 GLN CCC C 1
ATOM 14693 O O . GLN C 1 33 ? -34.319 12.768 -35.436 1.000 45.300 14 GLN CCC O 1
ATOM 14707 N N . LYS C 1 34 ? -33.769 10.624 -35.929 1.000 43.910 15 LYS CCC N 1
ATOM 14708 C CA . LYS C 1 34 ? -32.693 10.934 -36.908 1.000 47.710 15 LYS CCC CA 1
ATOM 14709 C C . LYS C 1 34 ? -33.210 11.922 -37.967 1.000 50.000 15 LYS CCC C 1
ATOM 14710 O O . LYS C 1 34 ? -32.537 12.946 -38.223 1.000 49.180 15 LYS CCC O 1
ATOM 14729 N N . ASP C 1 35 ? -34.369 11.645 -38.565 1.000 56.570 16 ASP CCC N 1
ATOM 14730 C CA . ASP C 1 35 ? -34.923 12.471 -39.671 1.000 56.870 16 ASP CCC CA 1
ATOM 14731 C C . ASP C 1 35 ? -35.241 13.881 -39.161 1.000 50.840 16 ASP CCC C 1
ATOM 14732 O O . ASP C 1 35 ? -35.004 14.829 -39.921 1.000 50.990 16 ASP CCC O 1
ATOM 14741 N N . SER C 1 36 ? -35.702 14.023 -37.915 1.000 50.640 17 SER CCC N 1
ATOM 14742 C CA . SER C 1 36 ? -35.981 15.336 -37.266 1.000 52.330 17 SER CCC CA 1
ATOM 14743 C C . SER C 1 36 ? -34.676 16.127 -37.091 1.000 50.900 17 SER CCC C 1
ATOM 14744 O O . SER C 1 36 ? -34.667 17.361 -37.314 1.000 52.520 17 SER CCC O 1
ATOM 14752 N N . PHE C 1 37 ? -33.602 15.447 -36.699 1.000 47.970 18 PHE CCC N 1
ATOM 14753 C CA . PHE C 1 37 ? -32.247 16.045 -36.569 1.000 43.950 18 PHE CCC CA 1
ATOM 14754 C C . PHE C 1 37 ? -31.771 16.561 -37.939 1.000 39.340 18 PHE CCC C 1
ATOM 14755 O O . PHE C 1 37 ? -31.406 17.752 -38.036 1.000 41.360 18 PHE CCC O 1
ATOM 14772 N N . LEU C 1 38 ? -31.811 15.713 -38.967 1.000 36.680 19 LEU CCC N 1
ATOM 14773 C CA . LEU C 1 38 ? -31.358 16.044 -40.340 1.000 39.700 19 LEU CCC CA 1
ATOM 14774 C C . LEU C 1 38 ? -32.185 17.199 -40.921 1.000 45.220 19 LEU CCC C 1
ATOM 14775 O O . LEU C 1 38 ? -31.581 18.072 -41.570 1.000 44.390 19 LEU CCC O 1
ATOM 14791 N N . GLN C 1 39 ? -33.507 17.228 -40.697 1.000 49.670 20 GLN CCC N 1
ATOM 14792 C CA . GLN C 1 39 ? -34.390 18.293 -41.254 1.000 47.830 20 GLN CCC CA 1
ATOM 14793 C C . GLN C 1 39 ? -34.103 19.612 -40.526 1.000 43.740 20 GLN CCC C 1
ATOM 14794 O O . GLN C 1 39 ? -33.863 20.610 -41.218 1.000 42.560 20 GLN CCC O 1
ATOM 14808 N N . GLN C 1 40 ? -34.057 19.611 -39.193 1.000 41.700 21 GLN CCC N 1
ATOM 14809 C CA . GLN C 1 40 ? -33.818 20.833 -38.377 1.000 40.540 21 GLN CCC CA 1
ATOM 14810 C C . GLN C 1 40 ? -32.409 21.377 -38.667 1.000 40.010 21 GLN CCC C 1
ATOM 14811 O O . GLN C 1 40 ? -32.231 22.623 -38.625 1.000 37.170 21 GLN CCC O 1
ATOM 14825 N N . PHE C 1 41 ? -31.436 20.495 -38.927 1.000 39.840 22 PHE CCC N 1
ATOM 14826 C CA . PHE C 1 41 ? -30.054 20.914 -39.277 1.000 39.300 22 PHE CCC CA 1
ATOM 14827 C C . PHE C 1 41 ? -30.128 21.783 -40.531 1.000 37.570 22 PHE CCC C 1
ATOM 14828 O O . PHE C 1 41 ? -29.625 22.907 -40.513 1.000 40.180 22 PHE CCC O 1
ATOM 14845 N N . GLU C 1 42 ? -30.713 21.242 -41.593 1.000 41.260 23 GLU CCC N 1
ATOM 14846 C CA . GLU C 1 42 ? -30.805 21.921 -42.912 1.000 46.800 23 GLU CCC CA 1
ATOM 14847 C C . GLU C 1 42 ? -31.504 23.277 -42.735 1.000 48.360 23 GLU CCC C 1
ATOM 14848 O O . GLU C 1 42 ? -30.950 24.285 -43.214 1.000 50.060 23 GLU CCC O 1
ATOM 14860 N N . LYS C 1 43 ? -32.649 23.304 -42.046 1.000 47.900 24 LYS CCC N 1
ATOM 14861 C CA . LYS C 1 43 ? -33.419 24.548 -41.776 1.000 49.640 24 LYS CCC CA 1
ATOM 14862 C C . LYS C 1 43 ? -32.491 25.570 -41.109 1.000 49.400 24 LYS CCC C 1
ATOM 14863 O O . LYS C 1 43 ? -32.367 26.686 -41.647 1.000 52.410 24 LYS CCC O 1
ATOM 14882 N N . LEU C 1 44 ? -31.863 25.204 -39.986 1.000 45.810 25 LEU CCC N 1
ATOM 14883 C CA . LEU C 1 44 ? -30.926 26.083 -39.236 1.000 42.420 25 LEU CCC CA 1
ATOM 14884 C C . LEU C 1 44 ? -29.711 26.455 -40.104 1.000 42.340 25 LEU CCC C 1
ATOM 14885 O O . LEU C 1 44 ? -29.256 27.609 -40.002 1.000 38.720 25 LEU CCC O 1
ATOM 14901 N N . ALA C 1 45 ? -29.222 25.541 -40.949 1.000 42.180 26 ALA CCC N 1
ATOM 14902 C CA . ALA C 1 45 ? -27.961 25.701 -41.722 1.000 45.550 26 ALA CCC CA 1
ATOM 14903 C C . ALA C 1 45 ? -28.122 26.732 -42.854 1.000 47.930 26 ALA CCC C 1
ATOM 14904 O O . ALA C 1 45 ? -27.122 27.409 -43.165 1.000 43.180 26 ALA CCC O 1
ATOM 14911 N N . GLN C 1 46 ? -29.322 26.877 -43.432 1.000 49.080 27 GLN CCC N 1
ATOM 14912 C CA . GLN C 1 46 ? -29.584 27.811 -44.567 1.000 50.450 27 GLN CCC CA 1
ATOM 14913 C C . GLN C 1 46 ? -29.145 29.244 -44.217 1.000 47.200 27 GLN CCC C 1
ATOM 14914 O O . GLN C 1 46 ? -28.784 29.973 -45.144 1.000 48.520 27 GLN CCC O 1
ATOM 14928 N N . SER C 1 47 ? -29.164 29.648 -42.943 1.000 45.200 28 SER CCC N 1
ATOM 14929 C CA . SER C 1 47 ? -28.867 31.038 -42.508 1.000 44.400 28 SER CCC CA 1
ATOM 14930 C C . SER C 1 47 ? -27.410 31.204 -42.061 1.000 43.740 28 SER CCC C 1
ATOM 14931 O O . SER C 1 47 ? -27.082 32.309 -41.619 1.000 46.850 28 SER CCC O 1
ATOM 14939 N N . ARG C 1 48 ? -26.576 30.161 -42.138 1.000 42.120 29 ARG CCC N 1
ATOM 14940 C CA . ARG C 1 48 ? -25.150 30.213 -41.707 1.000 42.360 29 ARG CCC CA 1
ATOM 14941 C C . ARG C 1 48 ? -24.226 30.036 -42.915 1.000 38.340 29 ARG CCC C 1
ATOM 14942 O O . ARG C 1 48 ? -24.303 28.977 -43.548 1.000 41.070 29 ARG CCC O 1
ATOM 14963 N N . LYS C 1 49 ? -23.361 31.011 -43.195 1.000 37.170 30 LYS CCC N 1
ATOM 14964 C CA . LYS C 1 49 ? -22.457 31.003 -44.379 1.000 41.020 30 LYS CCC CA 1
ATOM 14965 C C . LYS C 1 49 ? -21.356 29.943 -44.178 1.000 38.900 30 LYS CCC C 1
ATOM 14966 O O . LYS C 1 49 ? -20.805 29.452 -45.193 1.000 37.080 30 LYS CCC O 1
ATOM 14985 N N . HIS C 1 50 ? -21.067 29.590 -42.922 1.000 37.040 31 HIS CCC N 1
ATOM 14986 C CA . HIS C 1 50 ? -20.043 28.590 -42.530 1.000 35.560 31 HIS CCC CA 1
ATOM 14987 C C . HIS C 1 50 ? -20.672 27.589 -41.565 1.000 35.870 31 HIS CCC C 1
ATOM 14988 O O . HIS C 1 50 ? -21.072 28.003 -40.470 1.000 37.650 31 HIS CCC O 1
ATOM 15003 N N . HIS C 1 51 ? -20.759 26.325 -41.965 1.000 34.980 32 HIS CCC N 1
ATOM 15004 C CA . HIS C 1 51 ? -21.336 25.235 -41.140 1.000 33.000 32 HIS CCC CA 1
ATOM 15005 C C . HIS C 1 51 ? -20.868 23.883 -41.686 1.000 31.410 32 HIS CCC C 1
ATOM 15006 O O . HIS C 1 51 ? -20.412 23.823 -42.844 1.000 31.910 32 HIS CCC O 1
ATOM 15021 N N . VAL C 1 52 ? -21.029 22.829 -40.897 1.000 29.300 33 VAL CCC N 1
ATOM 15022 C CA . VAL C 1 52 ? -20.539 21.468 -41.248 1.000 29.000 33 VAL CCC CA 1
ATOM 15023 C C . VAL C 1 52 ? -21.453 20.419 -40.619 1.000 26.870 33 VAL CCC C 1
ATOM 15024 O O . VAL C 1 52 ? -21.949 20.653 -39.504 1.000 29.870 33 VAL CCC O 1
ATOM 15037 N N . LEU C 1 53 ? -21.656 19.308 -41.319 1.000 29.130 34 LEU CCC N 1
ATOM 15038 C CA . LEU C 1 53 ? -22.333 18.094 -40.795 1.000 30.270 34 LEU CCC CA 1
ATOM 15039 C C . LEU C 1 53 ? -21.413 16.886 -40.986 1.000 29.230 34 LEU CCC C 1
ATOM 15040 O O . LEU C 1 53 ? -21.057 16.593 -42.131 1.000 29.440 34 LEU CCC O 1
ATOM 15056 N N . LEU C 1 54 ? -21.046 16.206 -39.901 1.000 29.280 35 LEU CCC N 1
ATOM 15057 C CA . LEU C 1 54 ? -20.395 14.871 -39.956 1.000 29.650 35 LEU CCC CA 1
ATOM 15058 C C . LEU C 1 54 ? -21.494 13.835 -39.752 1.000 29.670 35 LEU CCC C 1
ATOM 15059 O O . LEU C 1 54 ? -22.065 13.842 -38.675 1.000 30.030 35 LEU CCC O 1
ATOM 15075 N N . GLU C 1 55 ? -21.794 13.029 -40.774 1.000 30.710 36 GLU CCC N 1
ATOM 15076 C CA . GLU C 1 55 ? -22.981 12.135 -40.767 1.000 34.040 36 GLU CCC CA 1
ATOM 15077 C C . GLU C 1 55 ? -22.546 10.679 -40.865 1.000 30.830 36 GLU CCC C 1
ATOM 15078 O O . GLU C 1 55 ? -21.849 10.337 -41.840 1.000 33.060 36 GLU CCC O 1
ATOM 15090 N N . SER C 1 56 ? -22.976 9.880 -39.891 1.000 32.650 37 SER CCC N 1
ATOM 15091 C CA . SER C 1 56 ? -23.027 8.396 -39.941 1.000 34.820 37 SER CCC CA 1
ATOM 15092 C C . SER C 1 56 ? -24.314 7.996 -40.665 1.000 37.870 37 SER CCC C 1
ATOM 15093 O O . SER C 1 56 ? -25.383 8.175 -40.088 1.000 37.280 37 SER CCC O 1
ATOM 15101 N N . ALA C 1 57 ? -24.223 7.569 -41.921 1.000 47.320 38 ALA CCC N 1
ATOM 15102 C CA . ALA C 1 57 ? -25.390 7.324 -42.808 1.000 51.000 38 ALA CCC CA 1
ATOM 15103 C C . ALA C 1 57 ? -25.597 5.820 -42.971 1.000 51.920 38 ALA CCC C 1
ATOM 15104 O O . ALA C 1 57 ? -26.625 5.428 -43.544 1.000 63.030 38 ALA CCC O 1
ATOM 15111 N N . ARG C 1 58 ? -24.650 5.031 -42.457 1.000 51.310 39 ARG CCC N 1
ATOM 15112 C CA . ARG C 1 58 ? -24.625 3.548 -42.497 1.000 52.510 39 ARG CCC CA 1
ATOM 15113 C C . ARG C 1 58 ? -23.480 3.142 -41.578 1.000 53.410 39 ARG CCC C 1
ATOM 15114 O O . ARG C 1 58 ? -22.444 3.818 -41.638 1.000 58.180 39 ARG CCC O 1
ATOM 15135 N N . GLY C 1 59 ? -23.686 2.139 -40.725 1.000 52.470 40 GLY CCC N 1
ATOM 15136 C CA . GLY C 1 59 ? -22.891 1.987 -39.496 1.000 52.350 40 GLY CCC CA 1
ATOM 15137 C C . GLY C 1 59 ? -22.756 3.338 -38.805 1.000 53.900 40 GLY CCC C 1
ATOM 15138 O O . GLY C 1 59 ? -23.598 4.232 -39.059 1.000 62.380 40 GLY CCC O 1
ATOM 15142 N N . GLY C 1 60 ? -21.730 3.496 -37.973 1.000 46.850 41 GLY CCC N 1
ATOM 15143 C CA . GLY C 1 60 ? -21.436 4.743 -37.252 1.000 42.680 41 GLY CCC CA 1
ATOM 15144 C C . GLY C 1 60 ? -22.458 5.006 -36.166 1.000 40.750 41 GLY CCC C 1
ATOM 15145 O O . GLY C 1 60 ? -23.644 4.705 -36.357 1.000 47.740 41 GLY CCC O 1
ATOM 15149 N N . ARG C 1 61 ? -22.003 5.580 -35.070 1.000 37.040 42 ARG CCC N 1
ATOM 15150 C CA . ARG C 1 61 ? -22.787 5.809 -33.841 1.000 38.310 42 ARG CCC CA 1
ATOM 15151 C C . ARG C 1 61 ? -23.336 7.237 -33.849 1.000 39.080 42 ARG CCC C 1
ATOM 15152 O O . ARG C 1 61 ? -24.490 7.413 -33.408 1.000 43.700 42 ARG CCC O 1
ATOM 15173 N N . TYR C 1 62 ? -22.552 8.212 -34.332 1.000 35.450 43 TYR CCC N 1
ATOM 15174 C CA . TYR C 1 62 ? -22.824 9.662 -34.156 1.000 34.100 43 TYR CCC CA 1
ATOM 15175 C C . TYR C 1 62 ? -22.919 10.426 -35.480 1.000 33.310 43 TYR CCC C 1
ATOM 15176 O O . TYR C 1 62 ? -22.243 10.105 -36.473 1.000 32.790 43 TYR CCC O 1
ATOM 15194 N N . SER C 1 63 ? -23.720 11.490 -35.440 1.000 34.190 44 SER CCC N 1
ATOM 15195 C CA . SER C 1 63 ? -23.751 12.587 -36.442 1.000 33.440 44 SER CCC CA 1
ATOM 15196 C C . SER C 1 63 ? -23.612 13.907 -35.679 1.000 32.950 44 SER CCC C 1
ATOM 15197 O O . SER C 1 63 ? -24.251 14.062 -34.609 1.000 31.900 44 SER CCC O 1
ATOM 15205 N N . ILE C 1 64 ? -22.766 14.800 -36.188 1.000 29.870 45 ILE CCC N 1
ATOM 15206 C CA . ILE C 1 64 ? -22.324 16.031 -35.484 1.000 29.520 45 ILE CCC CA 1
ATOM 15207 C C . ILE C 1 64 ? -22.682 17.226 -36.359 1.000 31.640 45 ILE CCC C 1
ATOM 15208 O O . ILE C 1 64 ? -22.256 17.226 -37.541 1.000 32.680 45 ILE CCC O 1
ATOM 15224 N N . ALA C 1 65 ? -23.384 18.208 -35.786 1.000 33.730 46 ALA CCC N 1
ATOM 15225 C CA . ALA C 1 65 ? -23.753 19.487 -36.441 1.000 38.020 46 ALA CCC CA 1
ATOM 15226 C C . ALA C 1 65 ? -22.959 20.645 -35.826 1.000 36.790 46 ALA CCC C 1
ATOM 15227 O O . ALA C 1 65 ? -23.091 20.901 -34.607 1.000 38.120 46 ALA CCC O 1
ATOM 15234 N N . GLY C 1 66 ? -22.166 21.315 -36.660 1.000 36.890 47 GLY CCC N 1
ATOM 15235 C CA . GLY C 1 66 ? -21.505 22.593 -36.343 1.000 37.300 47 GLY CCC CA 1
ATOM 15236 C C . GLY C 1 66 ? -22.170 23.719 -37.112 1.000 40.580 47 GLY CCC C 1
ATOM 15237 O O . GLY C 1 66 ? -21.973 23.783 -38.354 1.000 38.220 47 GLY CCC O 1
ATOM 15241 N N . LEU C 1 67 ? -22.950 24.550 -36.408 1.000 39.580 48 LEU CCC N 1
ATOM 15242 C CA . LEU C 1 67 ? -23.759 25.654 -36.992 1.000 39.610 48 LEU CCC CA 1
ATOM 15243 C C . LEU C 1 67 ? -23.061 26.997 -36.779 1.000 36.060 48 LEU CCC C 1
ATOM 15244 O O . LEU C 1 67 ? -22.821 27.693 -37.792 1.000 35.460 48 LEU CCC O 1
ATOM 15260 N N . ASP C 1 68 ? -22.731 27.327 -35.525 1.000 36.440 49 ASP CCC N 1
ATOM 15261 C CA . ASP C 1 68 ? -22.235 28.675 -35.127 1.000 40.060 49 ASP CCC CA 1
ATOM 15262 C C . ASP C 1 68 ? -20.790 28.616 -34.608 1.000 38.720 49 ASP CCC C 1
ATOM 15263 O O . ASP C 1 68 ? -20.551 28.482 -33.405 1.000 36.830 49 ASP CCC O 1
ATOM 15272 N N . PRO C 1 69 ? -19.766 28.756 -35.491 1.000 36.120 50 PRO CCC N 1
ATOM 15273 C CA . PRO C 1 69 ? -18.374 28.724 -35.061 1.000 34.170 50 PRO CCC CA 1
ATOM 15274 C C . PRO C 1 69 ? -18.045 29.903 -34.137 1.000 35.720 50 PRO CCC C 1
ATOM 15275 O O . PRO C 1 69 ? -18.578 30.953 -34.369 1.000 42.100 50 PRO CCC O 1
ATOM 15286 N N . ILE C 1 70 ? -17.178 29.702 -33.142 1.000 33.910 51 ILE CCC N 1
ATOM 15287 C CA . ILE C 1 70 ? -16.522 30.800 -32.375 1.000 32.610 51 ILE CCC CA 1
ATOM 15288 C C . ILE C 1 70 ? -15.248 31.243 -33.118 1.000 33.720 51 ILE CCC C 1
ATOM 15289 O O . ILE C 1 70 ? -14.711 32.298 -32.764 1.000 38.010 51 ILE CCC O 1
ATOM 15305 N N . ALA C 1 71 ? -14.737 30.461 -34.076 1.000 30.650 52 ALA CCC N 1
ATOM 15306 C CA . ALA C 1 71 ? -13.501 30.809 -34.820 1.000 28.270 52 ALA CCC CA 1
ATOM 15307 C C . ALA C 1 71 ? -13.383 30.017 -36.120 1.000 26.700 52 ALA CCC C 1
ATOM 15308 O O . ALA C 1 71 ? -13.925 28.917 -36.212 1.000 28.450 52 ALA CCC O 1
ATOM 15315 N N . THR C 1 72 ? -12.715 30.618 -37.097 1.000 24.760 53 THR CCC N 1
ATOM 15316 C CA . THR C 1 72 ? -12.331 30.024 -38.395 1.000 26.640 53 THR CCC CA 1
ATOM 15317 C C . THR C 1 72 ? -10.815 29.976 -38.435 1.000 25.420 53 THR CCC C 1
ATOM 15318 O O . THR C 1 72 ? -10.200 30.981 -38.106 1.000 26.140 53 THR CCC O 1
ATOM 15329 N N . VAL C 1 73 ? -10.261 28.848 -38.850 1.000 26.830 54 VAL CCC N 1
ATOM 15330 C CA . VAL C 1 73 ? -8.802 28.627 -38.980 1.000 26.010 54 VAL CCC CA 1
ATOM 15331 C C . VAL C 1 73 ? -8.541 28.237 -40.427 1.000 26.890 54 VAL CCC C 1
ATOM 15332 O O . VAL C 1 73 ? -9.123 27.242 -40.858 1.000 27.000 54 VAL CCC O 1
ATOM 15345 N N . LYS C 1 74 ? -7.695 28.984 -41.133 1.000 28.210 55 LYS CCC N 1
ATOM 15346 C CA . LYS C 1 74 ? -7.284 28.675 -42.522 1.000 28.240 55 LYS CCC CA 1
ATOM 15347 C C . LYS C 1 74 ? -5.761 28.755 -42.607 1.000 27.170 55 LYS CCC C 1
ATOM 15348 O O . LYS C 1 74 ? -5.215 29.795 -42.287 1.000 30.620 55 LYS CCC O 1
ATOM 15367 N N . GLY C 1 75 ? -5.117 27.682 -43.048 1.000 26.030 56 GLY CCC N 1
ATOM 15368 C CA . GLY C 1 75 ? -3.673 27.640 -43.295 1.000 26.390 56 GLY CCC CA 1
ATOM 15369 C C . GLY C 1 75 ? -3.417 27.384 -44.760 1.000 26.810 56 GLY CCC C 1
ATOM 15370 O O . GLY C 1 75 ? -4.062 26.510 -45.317 1.000 27.120 56 GLY CCC O 1
ATOM 15374 N N . LYS C 1 76 ? -2.515 28.138 -45.367 1.000 27.930 57 LYS CCC N 1
ATOM 15375 C CA . LYS C 1 76 ? -2.053 27.859 -46.746 1.000 31.380 57 LYS CCC CA 1
ATOM 15376 C C . LYS C 1 76 ? -0.626 28.395 -46.912 1.000 32.830 57 LYS CCC C 1
ATOM 15377 O O . LYS C 1 76 ? -0.377 29.537 -46.488 1.000 32.000 57 LYS CCC O 1
ATOM 15396 N N . ASP C 1 77 ? 0.257 27.578 -47.499 1.000 33.650 58 ASP CCC N 1
ATOM 15397 C CA . ASP C 1 77 ? 1.631 27.965 -47.920 1.000 37.560 58 ASP CCC CA 1
ATOM 15398 C C . ASP C 1 77 ? 2.288 28.730 -46.766 1.000 33.630 58 ASP CCC C 1
ATOM 15399 O O . ASP C 1 77 ? 2.721 29.847 -46.973 1.000 34.220 58 ASP CCC O 1
ATOM 15408 N N . GLY C 1 78 ? 2.268 28.145 -45.569 1.000 32.290 59 GLY CCC N 1
ATOM 15409 C CA . GLY C 1 78 ? 3.108 28.538 -44.429 1.000 30.350 59 GLY CCC CA 1
ATOM 15410 C C . GLY C 1 78 ? 2.530 29.700 -43.655 1.000 30.190 59 GLY CCC C 1
ATOM 15411 O O . GLY C 1 78 ? 3.245 30.209 -42.764 1.000 28.530 59 GLY CCC O 1
ATOM 15415 N N . ILE C 1 79 ? 1.289 30.108 -43.947 1.000 29.760 60 ILE CCC N 1
ATOM 15416 C CA . ILE C 1 79 ? 0.597 31.160 -43.148 1.000 31.040 60 ILE CCC CA 1
ATOM 15417 C C . ILE C 1 79 ? -0.752 30.642 -42.642 1.000 29.180 60 ILE CCC C 1
ATOM 15418 O O . ILE C 1 79 ? -1.521 30.107 -43.425 1.000 32.350 60 ILE CCC O 1
ATOM 15434 N N . THR C 1 80 ? -1.035 30.851 -41.363 1.000 28.090 61 THR CCC N 1
ATOM 15435 C CA . THR C 1 80 ? -2.306 30.436 -40.724 1.000 29.520 61 THR CCC CA 1
ATOM 15436 C C . THR C 1 80 ? -2.984 31.663 -40.127 1.000 27.990 61 THR CCC C 1
ATOM 15437 O O . THR C 1 80 ? -2.333 32.367 -39.368 1.000 27.320 61 THR CCC O 1
ATOM 15448 N N . THR C 1 81 ? -4.253 31.871 -40.462 1.000 29.160 62 THR CCC N 1
ATOM 15449 C CA . THR C 1 81 ? -5.096 32.948 -39.898 1.000 28.750 62 THR CCC CA 1
ATOM 15450 C C . THR C 1 81 ? -6.154 32.282 -39.025 1.000 28.970 62 THR CCC C 1
ATOM 15451 O O . THR C 1 81 ? -6.767 31.292 -39.455 1.000 28.750 62 THR CCC O 1
ATOM 15462 N N . ILE C 1 82 ? -6.342 32.830 -37.833 1.000 28.580 63 ILE CCC N 1
ATOM 15463 C CA . ILE C 1 82 ? -7.409 32.438 -36.882 1.000 28.300 63 ILE CCC CA 1
ATOM 15464 C C . ILE C 1 82 ? -8.253 33.693 -36.665 1.000 30.380 63 ILE CCC C 1
ATOM 15465 O O . ILE C 1 82 ? -7.700 34.686 -36.163 1.000 30.540 63 ILE CCC O 1
ATOM 15481 N N . LYS C 1 83 ? -9.499 33.665 -37.133 1.000 32.180 64 LYS CCC N 1
ATOM 15482 C CA . LYS C 1 83 ? -10.515 34.728 -36.940 1.000 37.520 64 LYS CCC CA 1
ATOM 15483 C C . LYS C 1 83 ? -11.428 34.262 -35.814 1.000 39.340 64 LYS CCC C 1
ATOM 15484 O O . LYS C 1 83 ? -12.325 33.484 -36.095 1.000 38.390 64 LYS CCC O 1
ATOM 15503 N N . HIS C 1 84 ? -11.078 34.649 -34.584 1.000 51.910 65 HIS CCC N 1
ATOM 15504 C CA . HIS C 1 84 ? -11.712 34.278 -33.287 1.000 55.570 65 HIS CCC CA 1
ATOM 15505 C C . HIS C 1 84 ? -12.601 35.450 -32.871 1.000 58.010 65 HIS CCC C 1
ATOM 15506 O O . HIS C 1 84 ? -12.165 36.227 -32.002 1.000 55.450 65 HIS CCC O 1
ATOM 15521 N N . GLY C 1 85 ? -13.765 35.584 -33.517 1.000 62.940 66 GLY CCC N 1
ATOM 15522 C CA . GLY C 1 85 ? -14.626 36.783 -33.459 1.000 65.570 66 GLY CCC CA 1
ATOM 15523 C C . GLY C 1 85 ? -14.009 37.948 -34.223 1.000 64.790 66 GLY CCC C 1
ATOM 15524 O O . GLY C 1 85 ? -13.739 37.784 -35.427 1.000 54.150 66 GLY CCC O 1
ATOM 15528 N N . ASP C 1 86 ? -13.748 39.052 -33.507 1.000 72.170 67 ASP CCC N 1
ATOM 15529 C CA . ASP C 1 86 ? -13.257 40.375 -34.001 1.000 77.230 67 ASP CCC CA 1
ATOM 15530 C C . ASP C 1 86 ? -11.744 40.303 -34.303 1.000 70.790 67 ASP CCC C 1
ATOM 15531 O O . ASP C 1 86 ? -11.308 40.764 -35.420 1.000 57.890 67 ASP CCC O 1
ATOM 15540 N N . GLU C 1 87 ? -10.985 39.764 -33.338 1.000 54.550 68 GLU CCC N 1
ATOM 15541 C CA . GLU C 1 87 ? -9.576 39.313 -33.476 1.000 55.010 68 GLU CCC CA 1
ATOM 15542 C C . GLU C 1 87 ? -9.312 38.693 -34.856 1.000 50.470 68 GLU CCC C 1
ATOM 15543 O O . GLU C 1 87 ? -10.124 37.863 -35.327 1.000 50.680 68 GLU CCC O 1
ATOM 15555 N N . MET C 1 88 ? -8.170 39.015 -35.452 1.000 39.310 69 MET CCC N 1
ATOM 15556 C CA . MET C 1 88 ? -7.565 38.148 -36.480 1.000 34.990 69 MET CCC CA 1
ATOM 15557 C C . MET C 1 88 ? -6.130 37.865 -36.061 1.000 29.190 69 MET CCC C 1
ATOM 15558 O O . MET C 1 88 ? -5.337 38.807 -36.051 1.000 27.170 69 MET CCC O 1
ATOM 15572 N N . LEU C 1 89 ? -5.827 36.614 -35.732 1.000 26.750 70 LEU CCC N 1
ATOM 15573 C CA . LEU C 1 89 ? -4.449 36.171 -35.403 1.000 26.420 70 LEU CCC CA 1
ATOM 15574 C C . LEU C 1 89 ? -3.806 35.541 -36.642 1.000 25.870 70 LEU CCC C 1
ATOM 15575 O O . LEU C 1 89 ? -4.537 35.017 -37.499 1.000 25.210 70 LEU CCC O 1
ATOM 15591 N N . PHE C 1 90 ? -2.479 35.597 -36.750 1.000 24.330 71 PHE CCC N 1
ATOM 15592 C CA . PHE C 1 90 ? -1.752 34.925 -37.845 1.000 25.060 71 PHE CCC CA 1
ATOM 15593 C C . PHE C 1 90 ? -0.345 34.546 -37.403 1.000 25.130 71 PHE CCC C 1
ATOM 15594 O O . PHE C 1 90 ? 0.253 35.189 -36.533 1.000 26.860 71 PHE CCC O 1
ATOM 15611 N N . LYS C 1 91 ? 0.166 33.497 -38.019 1.000 27.630 72 LYS CCC N 1
ATOM 15612 C CA . LYS C 1 91 ? 1.488 32.920 -37.687 1.000 31.520 72 LYS CCC CA 1
ATOM 15613 C C . LYS C 1 91 ? 2.099 32.266 -38.931 1.000 31.000 72 LYS CCC C 1
ATOM 15614 O O . LYS C 1 91 ? 1.349 31.699 -39.733 1.000 29.170 72 LYS CCC O 1
ATOM 15633 N N . GLU C 1 92 ? 3.421 32.320 -39.040 1.000 32.940 73 GLU CCC N 1
ATOM 15634 C CA . GLU C 1 92 ? 4.214 31.647 -40.100 1.000 38.260 73 GLU CCC CA 1
ATOM 15635 C C . GLU C 1 92 ? 4.579 30.246 -39.599 1.000 35.080 73 GLU CCC C 1
ATOM 15636 O O . GLU C 1 92 ? 4.805 30.104 -38.390 1.000 35.810 73 GLU CCC O 1
ATOM 15648 N N . GLY C 1 93 ? 4.653 29.271 -40.504 1.000 32.070 74 GLY CCC N 1
ATOM 15649 C CA . GLY C 1 93 ? 5.194 27.925 -40.234 1.000 32.160 74 GLY CCC CA 1
ATOM 15650 C C . GLY C 1 93 ? 4.178 26.822 -40.479 1.000 30.610 74 GLY CCC C 1
ATOM 15651 O O . GLY C 1 93 ? 3.163 27.051 -41.177 1.000 29.490 74 GLY CCC O 1
ATOM 15655 N N . ASP C 1 94 ? 4.446 25.641 -39.936 1.000 29.770 75 ASP CCC N 1
ATOM 15656 C CA . ASP C 1 94 ? 3.565 24.459 -40.094 1.000 29.910 75 ASP CCC CA 1
ATOM 15657 C C . ASP C 1 94 ? 2.180 24.878 -39.597 1.000 28.320 75 ASP CCC C 1
ATOM 15658 O O . ASP C 1 94 ? 2.027 25.216 -38.424 1.000 28.360 75 ASP CCC O 1
ATOM 15667 N N . PRO C 1 95 ? 1.156 24.932 -40.480 1.000 26.600 76 PRO CCC N 1
ATOM 15668 C CA . PRO C 1 95 ? -0.157 25.450 -40.113 1.000 26.520 76 PRO CCC CA 1
ATOM 15669 C C . PRO C 1 95 ? -0.831 24.636 -39.010 1.000 26.540 76 PRO CCC C 1
ATOM 15670 O O . PRO C 1 95 ? -1.561 25.208 -38.259 1.000 27.370 76 PRO CCC O 1
ATOM 15681 N N . LEU C 1 96 ? -0.621 23.323 -38.975 1.000 28.020 77 LEU CCC N 1
ATOM 15682 C CA . LEU C 1 96 ? -1.232 22.481 -37.919 1.000 28.790 77 LEU CCC CA 1
ATOM 15683 C C . LEU C 1 96 ? -0.556 22.757 -36.575 1.000 29.430 77 LEU CCC C 1
ATOM 15684 O O . LEU C 1 96 ? -1.282 22.756 -35.568 1.000 25.870 77 LEU CCC O 1
ATOM 15700 N N . ARG C 1 97 ? 0.762 23.009 -36.539 1.000 31.590 78 ARG CCC N 1
ATOM 15701 C CA . ARG C 1 97 ? 1.452 23.350 -35.253 1.000 34.230 78 ARG CCC CA 1
ATOM 15702 C C . ARG C 1 97 ? 0.921 24.701 -34.779 1.000 31.680 78 ARG CCC C 1
ATOM 15703 O O . ARG C 1 97 ? 0.627 24.836 -33.565 1.000 28.960 78 ARG CCC O 1
ATOM 15724 N N . ALA C 1 98 ? 0.764 25.649 -35.708 1.000 29.440 79 ALA CCC N 1
ATOM 15725 C CA . ALA C 1 98 ? 0.208 26.992 -35.424 1.000 28.410 79 ALA CCC CA 1
ATOM 15726 C C . ALA C 1 98 ? -1.179 26.815 -34.800 1.000 27.300 79 ALA CCC C 1
ATOM 15727 O O . ALA C 1 98 ? -1.396 27.264 -33.652 1.000 27.310 79 ALA CCC O 1
ATOM 15734 N N . PHE C 1 99 ? -2.067 26.123 -35.506 1.000 25.040 80 PHE CCC N 1
ATOM 15735 C CA . PHE C 1 99 ? -3.443 25.874 -35.027 1.000 27.430 80 PHE CCC CA 1
ATOM 15736 C C . PHE C 1 99 ? -3.396 25.276 -33.611 1.000 27.800 80 PHE CCC C 1
ATOM 15737 O O . PHE C 1 99 ? -4.114 25.786 -32.722 1.000 28.700 80 PHE CCC O 1
ATOM 15754 N N . HIS C 1 100 ? -2.575 24.244 -33.396 1.000 27.380 81 HIS CCC N 1
ATOM 15755 C CA A HIS C 1 100 ? -2.530 23.457 -32.133 0.500 30.920 81 HIS CCC CA 1
ATOM 15756 C CA B HIS C 1 100 ? -2.608 23.483 -32.119 0.500 29.020 81 HIS CCC CA 1
ATOM 15757 C C . HIS C 1 100 ? -2.031 24.331 -30.980 1.000 31.580 81 HIS CCC C 1
ATOM 15758 O O . HIS C 1 100 ? -2.474 24.117 -29.832 1.000 32.630 81 HIS CCC O 1
ATOM 15786 N N . SER C 1 101 ? -1.138 25.278 -31.271 1.000 32.550 82 SER CCC N 1
ATOM 15787 C CA . SER C 1 101 ? -0.558 26.125 -30.196 1.000 34.060 82 SER CCC CA 1
ATOM 15788 C C . SER C 1 101 ? -1.612 27.152 -29.723 1.000 32.780 82 SER CCC C 1
ATOM 15789 O O . SER C 1 101 ? -1.750 27.342 -28.499 1.000 33.340 82 SER CCC O 1
ATOM 15797 N N . TRP C 1 102 ? -2.443 27.683 -30.621 1.000 34.080 83 TRP CCC N 1
ATOM 15798 C CA . TRP C 1 102 ? -3.637 28.489 -30.235 1.000 34.800 83 TRP CCC CA 1
ATOM 15799 C C . TRP C 1 102 ? -4.676 27.597 -29.552 1.000 33.120 83 TRP CCC C 1
ATOM 15800 O O . TRP C 1 102 ? -5.139 27.965 -28.483 1.000 33.130 83 TRP CCC O 1
ATOM 15821 N N . PHE C 1 103 ? -5.024 26.470 -30.169 1.000 31.450 84 PHE CCC N 1
ATOM 15822 C CA . PHE C 1 103 ? -6.121 25.566 -29.737 1.000 32.700 84 PHE CCC CA 1
ATOM 15823 C C . PHE C 1 103 ? -5.875 25.020 -28.325 1.000 35.290 84 PHE CCC C 1
ATOM 15824 O O . PHE C 1 103 ? -6.859 24.768 -27.591 1.000 34.150 84 PHE CCC O 1
ATOM 15841 N N . LYS C 1 104 ? -4.611 24.795 -27.972 1.000 37.790 85 LYS CCC N 1
ATOM 15842 C CA . LYS C 1 104 ? -4.200 24.232 -26.657 1.000 46.370 85 LYS CCC CA 1
ATOM 15843 C C . LYS C 1 104 ? -4.747 25.116 -25.536 1.000 42.830 85 LYS CCC C 1
ATOM 15844 O O . LYS C 1 104 ? -5.060 24.563 -24.479 1.000 41.690 85 LYS CCC O 1
ATOM 15863 N N . THR C 1 105 ? -4.883 26.425 -25.768 1.000 41.270 86 THR CCC N 1
ATOM 15864 C CA . THR C 1 105 ? -5.358 27.395 -24.742 1.000 41.420 86 THR CCC CA 1
ATOM 15865 C C . THR C 1 105 ? -6.845 27.145 -24.425 1.000 42.680 86 THR CCC C 1
ATOM 15866 O O . THR C 1 105 ? -7.273 27.615 -23.357 1.000 41.080 86 THR CCC O 1
ATOM 15877 N N . LEU C 1 106 ? -7.600 26.446 -25.292 1.000 40.200 87 LEU CCC N 1
ATOM 15878 C CA . LEU C 1 106 ? -9.053 26.157 -25.112 1.000 37.800 87 LEU CCC CA 1
ATOM 15879 C C . LEU C 1 106 ? -9.264 24.725 -24.590 1.000 35.840 87 LEU CCC C 1
ATOM 15880 O O . LEU C 1 106 ? -10.408 24.241 -24.662 1.000 35.210 87 LEU CCC O 1
ATOM 15896 N N . GLU C 1 107 ? -8.220 24.071 -24.083 1.000 35.210 88 GLU CCC N 1
ATOM 15897 C CA . GLU C 1 107 ? -8.254 22.629 -23.725 1.000 38.210 88 GLU CCC CA 1
ATOM 15898 C C . GLU C 1 107 ? -9.189 22.382 -22.537 1.000 39.010 88 GLU CCC C 1
ATOM 15899 O O . GLU C 1 107 ? -9.445 23.297 -21.746 1.000 35.440 88 GLU CCC O 1
ATOM 15911 N N . THR C 1 108 ? -9.664 21.147 -22.436 1.000 40.190 89 THR CCC N 1
ATOM 15912 C CA . THR C 1 108 ? -10.710 20.716 -21.483 1.000 40.210 89 THR CCC CA 1
ATOM 15913 C C . THR C 1 108 ? -10.387 19.294 -21.039 1.000 40.100 89 THR CCC C 1
ATOM 15914 O O . THR C 1 108 ? -9.533 18.651 -21.692 1.000 40.200 89 THR CCC O 1
ATOM 15925 N N . GLU C 1 109 ? -11.061 18.842 -19.980 1.000 43.410 90 GLU CCC N 1
ATOM 15926 C CA . GLU C 1 109 ? -11.018 17.444 -19.486 1.000 45.230 90 GLU CCC CA 1
ATOM 15927 C C . GLU C 1 109 ? -12.174 16.707 -20.159 1.000 38.300 90 GLU CCC C 1
ATOM 15928 O O . GLU C 1 109 ? -13.221 17.325 -20.386 1.000 36.210 90 GLU CCC O 1
ATOM 15940 N N . THR C 1 110 ? -11.957 15.448 -20.513 1.000 39.860 91 THR CCC N 1
ATOM 15941 C CA . THR C 1 110 ? -13.008 14.542 -21.024 1.000 41.830 91 THR CCC CA 1
ATOM 15942 C C . THR C 1 110 ? -14.091 14.412 -19.955 1.000 41.740 91 THR CCC C 1
ATOM 15943 O O . THR C 1 110 ? -13.749 14.294 -18.770 1.000 40.700 91 THR CCC O 1
ATOM 15954 N N . ASN C 1 111 ? -15.346 14.492 -20.375 1.000 42.320 92 ASN CCC N 1
ATOM 15955 C CA . ASN C 1 111 ? -16.513 13.982 -19.621 1.000 39.760 92 ASN CCC CA 1
ATOM 15956 C C . ASN C 1 111 ? -16.916 12.663 -20.280 1.000 41.130 92 ASN CCC C 1
ATOM 15957 O O . ASN C 1 111 ? -17.321 12.686 -21.463 1.000 34.490 92 ASN CCC O 1
ATOM 15968 N N . HIS C 1 112 ? -16.778 11.545 -19.569 1.000 41.230 93 HIS CCC N 1
ATOM 15969 C CA . HIS C 1 112 ? -16.975 10.195 -20.156 1.000 44.730 93 HIS CCC CA 1
ATOM 15970 C C . HIS C 1 112 ? -18.466 9.903 -20.368 1.000 45.230 93 HIS CCC C 1
ATOM 15971 O O . HIS C 1 112 ? -18.744 8.856 -20.972 1.000 45.940 93 HIS CCC O 1
ATOM 15986 N N . GLU C 1 113 ? -19.368 10.799 -19.933 1.000 46.680 94 GLU CCC N 1
ATOM 15987 C CA . GLU C 1 113 ? -20.849 10.698 -20.128 1.000 53.510 94 GLU CCC CA 1
ATOM 15988 C C . GLU C 1 113 ? -21.226 11.190 -21.537 1.000 50.690 94 GLU CCC C 1
ATOM 15989 O O . GLU C 1 113 ? -22.237 10.720 -22.080 1.000 46.990 94 GLU CCC O 1
ATOM 16001 N N . PHE C 1 114 ? -20.466 12.141 -22.095 1.000 48.780 95 PHE CCC N 1
ATOM 16002 C CA . PHE C 1 114 ? -20.800 12.813 -23.375 1.000 44.220 95 PHE CCC CA 1
ATOM 16003 C C . PHE C 1 114 ? -20.261 11.961 -24.512 1.000 41.570 95 PHE CCC C 1
ATOM 16004 O O . PHE C 1 114 ? -19.501 11.025 -24.270 1.000 44.970 95 PHE CCC O 1
ATOM 16021 N N . PRO C 1 115 ? -20.675 12.240 -25.771 1.000 39.140 96 PRO CCC N 1
ATOM 16022 C CA . PRO C 1 115 ? -20.142 11.539 -26.940 1.000 37.760 96 PRO CCC CA 1
ATOM 16023 C C . PRO C 1 115 ? -18.642 11.775 -27.159 1.000 35.290 96 PRO CCC C 1
ATOM 16024 O O . PRO C 1 115 ? -18.035 12.525 -26.423 1.000 33.850 96 PRO CCC O 1
ATOM 16035 N N . ASP C 1 116 ? -18.074 11.111 -28.162 1.000 36.570 97 ASP CCC N 1
ATOM 16036 C CA . ASP C 1 116 ? -16.622 11.181 -28.477 1.000 37.180 97 ASP CCC CA 1
ATOM 16037 C C . ASP C 1 116 ? -16.256 12.642 -28.771 1.000 32.990 97 ASP CCC C 1
ATOM 16038 O O . ASP C 1 116 ? -15.304 13.175 -28.142 1.000 32.240 97 ASP CCC O 1
ATOM 16047 N N . PHE C 1 117 ? -17.028 13.293 -29.637 1.000 30.130 98 PHE CCC N 1
ATOM 16048 C CA . PHE C 1 117 ? -16.894 14.741 -29.912 1.000 27.630 98 PHE CCC CA 1
ATOM 16049 C C . PHE C 1 117 ? -17.712 15.498 -28.869 1.000 27.870 98 PHE CCC C 1
ATOM 16050 O O . PHE C 1 117 ? -18.950 15.348 -28.882 1.000 28.580 98 PHE CCC O 1
ATOM 16067 N N . GLN C 1 118 ? -17.030 16.283 -28.024 1.000 29.920 99 GLN CCC N 1
ATOM 16068 C CA . GLN C 1 118 ? -17.599 17.115 -26.924 1.000 30.730 99 GLN CCC CA 1
ATOM 16069 C C . GLN C 1 118 ? -17.273 18.593 -27.161 1.000 31.770 99 GLN CCC C 1
ATOM 16070 O O . GLN C 1 118 ? -17.348 19.379 -26.182 1.000 32.990 99 GLN CCC O 1
ATOM 16084 N N . GLY C 1 119 ? -16.845 18.948 -28.379 1.000 30.850 100 GLY CCC N 1
ATOM 16085 C CA . GLY C 1 119 ? -16.523 20.343 -28.718 1.000 31.710 100 GLY CCC CA 1
ATOM 16086 C C . GLY C 1 119 ? -15.117 20.516 -29.262 1.000 31.500 100 GLY CCC C 1
ATOM 16087 O O . GLY C 1 119 ? -14.204 19.777 -28.859 1.000 28.790 100 GLY CCC O 1
ATOM 16091 N N . GLY C 1 120 ? -14.966 21.496 -30.148 1.000 28.380 101 GLY CCC N 1
ATOM 16092 C CA . GLY C 1 120 ? -13.674 21.875 -30.724 1.000 27.830 101 GLY CCC CA 1
ATOM 16093 C C . GLY C 1 120 ? -13.780 22.068 -32.217 1.000 25.620 101 GLY CCC C 1
ATOM 16094 O O . GLY C 1 120 ? -14.796 22.622 -32.678 1.000 26.130 101 GLY CCC O 1
ATOM 16098 N N . ALA C 1 121 ? -12.765 21.606 -32.937 1.000 24.220 102 ALA CCC N 1
ATOM 16099 C CA . ALA C 1 121 ? -12.462 21.996 -34.322 1.000 24.640 102 ALA CCC CA 1
ATOM 16100 C C . ALA C 1 121 ? -12.945 20.902 -35.267 1.000 25.210 102 ALA CCC C 1
ATOM 16101 O O . ALA C 1 121 ? -12.589 19.747 -35.043 1.000 26.650 102 ALA CCC O 1
ATOM 16108 N N . ILE C 1 122 ? -13.715 21.275 -36.287 1.000 24.460 103 ILE CCC N 1
ATOM 16109 C CA . ILE C 1 122 ? -14.183 20.368 -37.366 1.000 23.020 103 ILE CCC CA 1
ATOM 16110 C C . ILE C 1 122 ? -13.717 20.957 -38.695 1.000 22.970 103 ILE CCC C 1
ATOM 16111 O O . ILE C 1 122 ? -13.941 22.155 -38.933 1.000 23.020 103 ILE CCC O 1
ATOM 16127 N N . GLY C 1 123 ? -13.109 20.137 -39.540 1.000 23.020 104 GLY CCC N 1
ATOM 16128 C CA . GLY C 1 123 ? -12.591 20.612 -40.829 1.000 23.600 104 GLY CCC CA 1
ATOM 16129 C C . GLY C 1 123 ? -11.744 19.570 -41.519 1.000 24.020 104 GLY CCC C 1
ATOM 16130 O O . GLY C 1 123 ? -12.036 18.364 -41.416 1.000 26.950 104 GLY CCC O 1
ATOM 16134 N N . PHE C 1 124 ? -10.734 20.014 -42.240 1.000 24.210 105 PHE CCC N 1
ATOM 16135 C CA . PHE C 1 124 ? -9.950 19.113 -43.103 1.000 23.780 105 PHE CCC CA 1
ATOM 16136 C C . PHE C 1 124 ? -8.480 19.523 -43.110 1.000 23.700 105 PHE CCC C 1
ATOM 16137 O O . PHE C 1 124 ? -8.156 20.687 -42.828 1.000 22.020 105 PHE CCC O 1
ATOM 16154 N N . LEU C 1 125 ? -7.649 18.507 -43.319 1.000 24.720 106 LEU CCC N 1
ATOM 16155 C CA . LEU C 1 125 ? -6.241 18.575 -43.752 1.000 24.200 106 LEU CCC CA 1
ATOM 16156 C C . LEU C 1 125 ? -6.251 18.209 -45.234 1.000 24.170 106 LEU CCC C 1
ATOM 16157 O O . LEU C 1 125 ? -6.695 17.130 -45.584 1.000 25.070 106 LEU CCC O 1
ATOM 16173 N N . SER C 1 126 ? -5.843 19.124 -46.086 1.000 23.480 107 SER CCC N 1
ATOM 16174 C CA . SER C 1 126 ? -5.621 18.842 -47.516 1.000 26.110 107 SER CCC CA 1
ATOM 16175 C C . SER C 1 126 ? -4.566 17.744 -47.616 1.000 24.670 107 SER CCC C 1
ATOM 16176 O O . SER C 1 126 ? -3.723 17.671 -46.726 1.000 23.340 107 SER CCC O 1
ATOM 16184 N N . TYR C 1 127 ? -4.571 16.961 -48.689 1.000 22.530 108 TYR CCC N 1
ATOM 16185 C CA . TYR C 1 127 ? -3.445 16.054 -49.017 1.000 24.050 108 TYR CCC CA 1
ATOM 16186 C C . TYR C 1 127 ? -2.158 16.873 -48.976 1.000 25.270 108 TYR CCC C 1
ATOM 16187 O O . TYR C 1 127 ? -1.120 16.390 -48.514 1.000 23.750 108 TYR CCC O 1
ATOM 16205 N N . ASP C 1 128 ? -2.233 18.113 -49.451 1.000 26.170 109 ASP CCC N 1
ATOM 16206 C CA . ASP C 1 128 ? -1.034 18.966 -49.621 1.000 27.090 109 ASP CCC CA 1
ATOM 16207 C C . ASP C 1 128 ? -0.532 19.441 -48.267 1.000 25.570 109 ASP CCC C 1
ATOM 16208 O O . ASP C 1 128 ? 0.546 20.017 -48.260 1.000 24.160 109 ASP CCC O 1
ATOM 16217 N N . TYR C 1 129 ? -1.220 19.124 -47.166 1.000 24.380 110 TYR CCC N 1
ATOM 16218 C CA . TYR C 1 129 ? -0.630 19.275 -45.810 1.000 23.870 110 TYR CCC CA 1
ATOM 16219 C C . TYR C 1 129 ? 0.629 18.399 -45.728 1.000 23.040 110 TYR CCC C 1
ATOM 16220 O O . TYR C 1 129 ? 1.506 18.709 -44.934 1.000 25.270 110 TYR CCC O 1
ATOM 16238 N N . ALA C 1 130 ? 0.726 17.339 -46.527 1.000 23.600 111 ALA CCC N 1
ATOM 16239 C CA . ALA C 1 130 ? 1.892 16.418 -46.563 1.000 24.920 111 ALA CCC CA 1
ATOM 16240 C C . ALA C 1 130 ? 3.190 17.177 -46.886 1.000 25.010 111 ALA CCC C 1
ATOM 16241 O O . ALA C 1 130 ? 4.267 16.668 -46.540 1.000 25.220 111 ALA CCC O 1
ATOM 16248 N N . ARG C 1 131 ? 3.092 18.348 -47.518 1.000 25.230 112 ARG CCC N 1
ATOM 16249 C CA . ARG C 1 131 ? 4.242 19.223 -47.865 1.000 25.280 112 ARG CCC CA 1
ATOM 16250 C C . ARG C 1 131 ? 4.959 19.719 -46.607 1.000 26.480 112 ARG CCC C 1
ATOM 16251 O O . ARG C 1 131 ? 6.127 20.064 -46.738 1.000 27.350 112 ARG CCC O 1
ATOM 16272 N N . TYR C 1 132 ? 4.324 19.724 -45.430 1.000 26.830 113 TYR CCC N 1
ATOM 16273 C CA . TYR C 1 132 ? 4.990 20.107 -44.153 1.000 28.830 113 TYR CCC CA 1
ATOM 16274 C C . TYR C 1 132 ? 5.568 18.874 -43.455 1.000 28.340 113 TYR CCC C 1
ATOM 16275 O O . TYR C 1 132 ? 6.300 19.034 -42.465 1.000 29.380 113 TYR CCC O 1
ATOM 16293 N N . ILE C 1 133 ? 5.238 17.688 -43.954 1.000 27.850 114 ILE CCC N 1
ATOM 16294 C CA . ILE C 1 133 ? 5.604 16.393 -43.314 1.000 28.660 114 ILE CCC CA 1
ATOM 16295 C C . ILE C 1 133 ? 6.834 15.810 -44.007 1.000 30.140 114 ILE CCC C 1
ATOM 16296 O O . ILE C 1 133 ? 7.714 15.345 -43.289 1.000 31.270 114 ILE CCC O 1
ATOM 16312 N N . GLU C 1 134 ? 6.860 15.808 -45.339 1.000 32.120 115 GLU CCC N 1
ATOM 16313 C CA . GLU C 1 134 ? 8.011 15.334 -46.157 1.000 34.310 115 GLU CCC CA 1
ATOM 16314 C C . GLU C 1 134 ? 8.407 16.459 -47.123 1.000 36.520 115 GLU CCC C 1
ATOM 16315 O O . GLU C 1 134 ? 7.588 17.388 -47.321 1.000 34.720 115 GLU CCC O 1
ATOM 16327 N N . ASN C 1 135 ? 9.612 16.392 -47.687 1.000 35.560 116 ASN CCC N 1
ATOM 16328 C CA . ASN C 1 135 ? 10.106 17.396 -48.669 1.000 41.790 116 ASN CCC CA 1
ATOM 16329 C C . ASN C 1 135 ? 9.496 17.054 -50.034 1.000 38.100 116 ASN CCC C 1
ATOM 16330 O O . ASN C 1 135 ? 9.765 15.954 -50.553 1.000 39.910 116 ASN CCC O 1
ATOM 16341 N N . PHE C 1 136 ? 8.643 17.930 -50.558 1.000 34.470 117 PHE CCC N 1
ATOM 16342 C CA . PHE C 1 136 ? 7.971 17.764 -51.873 1.000 34.950 117 PHE CCC CA 1
ATOM 16343 C C . PHE C 1 136 ? 8.599 18.716 -52.892 1.000 36.590 117 PHE CCC C 1
ATOM 16344 O O . PHE C 1 136 ? 8.903 19.861 -52.536 1.000 38.740 117 PHE CCC O 1
ATOM 16361 N N . LYS C 1 137 ? 8.704 18.277 -54.135 1.000 38.090 118 LYS CCC N 1
ATOM 16362 C CA . LYS C 1 137 ? 8.910 19.158 -55.311 1.000 44.450 118 LYS CCC CA 1
ATOM 16363 C C . LYS C 1 137 ? 7.606 19.914 -55.640 1.000 46.680 118 LYS CCC C 1
ATOM 16364 O O . LYS C 1 137 ? 6.522 19.444 -55.217 1.000 40.790 118 LYS CCC O 1
ATOM 16383 N N . MET C 1 138 ? 7.714 21.052 -56.346 1.000 49.130 119 MET CCC N 1
ATOM 16384 C CA . MET C 1 138 ? 6.588 21.825 -56.949 1.000 54.710 119 MET CCC CA 1
ATOM 16385 C C . MET C 1 138 ? 6.450 21.442 -58.432 1.000 51.220 119 MET CCC C 1
ATOM 16386 O O . MET C 1 138 ? 7.021 22.136 -59.273 1.000 54.080 119 MET CCC O 1
ATOM 16400 N N . LEU C 1 139 ? 5.710 20.387 -58.754 1.000 43.090 120 LEU CCC N 1
ATOM 16401 C CA . LEU C 1 139 ? 5.557 19.929 -60.153 1.000 45.560 120 LEU CCC CA 1
ATOM 16402 C C . LEU C 1 139 ? 4.088 20.042 -60.565 1.000 47.360 120 LEU CCC C 1
ATOM 16403 O O . LEU C 1 139 ? 3.832 20.639 -61.617 1.000 49.350 120 LEU CCC O 1
ATOM 16419 N N . SER C 1 140 ? 3.168 19.513 -59.755 1.000 44.880 121 SER CCC N 1
ATOM 16420 C CA . SER C 1 140 ? 1.707 19.509 -60.019 1.000 46.530 121 SER CCC CA 1
ATOM 16421 C C . SER C 1 140 ? 1.160 20.935 -59.871 1.000 43.330 121 SER CCC C 1
ATOM 16422 O O . SER C 1 140 ? 1.752 21.721 -59.098 1.000 39.660 121 SER CCC O 1
ATOM 16430 N N . LEU C 1 141 ? 0.079 21.250 -60.590 1.000 40.190 122 LEU CCC N 1
ATOM 16431 C CA . LEU C 1 141 ? -0.537 22.603 -60.633 1.000 39.940 122 LEU CCC CA 1
ATOM 16432 C C . LEU C 1 141 ? -1.535 22.757 -59.478 1.000 37.230 122 LEU CCC C 1
ATOM 16433 O O . LEU C 1 141 ? -2.444 21.902 -59.341 1.000 37.870 122 LEU CCC O 1
ATOM 16449 N N . ASP C 1 142 ? -1.425 23.838 -58.715 1.000 37.090 123 ASP CCC N 1
ATOM 16450 C CA . ASP C 1 142 ? -2.447 24.197 -57.700 1.000 40.190 123 ASP CCC CA 1
ATOM 16451 C C . ASP C 1 142 ? -3.543 25.019 -58.396 1.000 39.360 123 ASP CCC C 1
ATOM 16452 O O . ASP C 1 142 ? -3.588 26.235 -58.181 1.000 42.900 123 ASP CCC O 1
ATOM 16461 N N . ASP C 1 143 ? -4.432 24.372 -59.157 1.000 38.670 124 ASP CCC N 1
ATOM 16462 C CA . ASP C 1 143 ? -5.538 25.081 -59.858 1.000 40.930 124 ASP CCC CA 1
ATOM 16463 C C . ASP C 1 143 ? -6.698 25.364 -58.889 1.000 39.060 124 ASP CCC C 1
ATOM 16464 O O . ASP C 1 143 ? -7.376 26.352 -59.123 1.000 38.200 124 ASP CCC O 1
ATOM 16473 N N . LEU C 1 144 ? -6.879 24.601 -57.804 1.000 39.340 125 LEU CCC N 1
ATOM 16474 C CA . LEU C 1 144 ? -8.086 24.734 -56.937 1.000 39.740 125 LEU CCC CA 1
ATOM 16475 C C . LEU C 1 144 ? -7.861 25.677 -55.753 1.000 37.010 125 LEU CCC C 1
ATOM 16476 O O . LEU C 1 144 ? -8.866 26.009 -55.095 1.000 34.240 125 LEU CCC O 1
ATOM 16492 N N . GLU C 1 145 ? -6.619 26.083 -55.480 1.000 38.090 126 GLU CCC N 1
ATOM 16493 C CA . GLU C 1 145 ? -6.292 26.992 -54.350 1.000 41.580 126 GLU CCC CA 1
ATOM 16494 C C . GLU C 1 145 ? -6.907 26.432 -53.043 1.000 37.420 126 GLU CCC C 1
ATOM 16495 O O . GLU C 1 145 ? -7.487 27.204 -52.251 1.000 34.840 126 GLU CCC O 1
ATOM 16507 N N . THR C 1 146 ? -6.819 25.123 -52.817 1.000 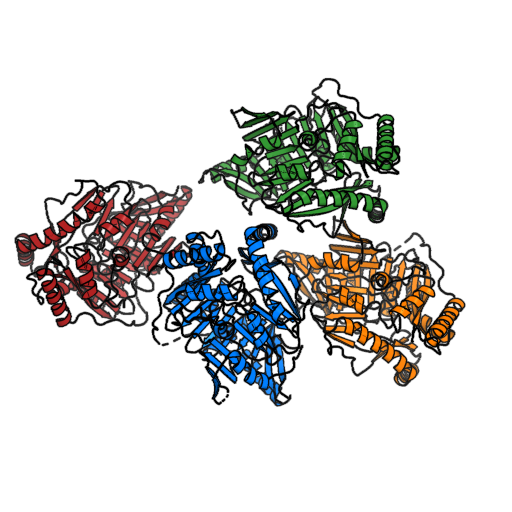33.350 127 THR CCC N 1
ATOM 16508 C CA . THR C 1 146 ? -7.398 24.478 -51.616 1.000 31.570 127 THR CCC CA 1
ATOM 16509 C C . THR C 1 146 ? -6.544 24.853 -50.417 1.000 29.530 127 THR CCC C 1
ATOM 16510 O O . THR C 1 146 ? -5.328 24.799 -50.499 1.000 28.370 127 THR CCC O 1
ATOM 16521 N N . PRO C 1 147 ? -7.151 25.291 -49.296 1.000 26.920 128 PRO CCC N 1
ATOM 16522 C CA . PRO C 1 147 ? -6.419 25.431 -48.040 1.000 28.120 128 PRO CCC CA 1
ATOM 16523 C C . PRO C 1 147 ? -5.667 24.151 -47.653 1.000 26.380 128 PRO CCC C 1
ATOM 16524 O O . PRO C 1 147 ? -6.191 23.087 -47.869 1.000 26.220 128 PRO CCC O 1
ATOM 16535 N N . ASP C 1 148 ? -4.467 24.290 -47.087 1.000 24.030 129 ASP CCC N 1
ATOM 16536 C CA . ASP C 1 148 ? -3.719 23.155 -46.496 1.000 25.300 129 ASP CCC CA 1
ATOM 16537 C C . ASP C 1 148 ? -4.484 22.646 -45.271 1.000 24.370 129 ASP CCC C 1
ATOM 16538 O O . ASP C 1 148 ? -4.587 21.417 -45.111 1.000 24.670 129 ASP CCC O 1
ATOM 16547 N N . ILE C 1 149 ? -4.983 23.549 -44.426 1.000 23.970 130 ILE CCC N 1
ATOM 16548 C CA . ILE C 1 149 ? -5.932 23.187 -43.337 1.000 23.690 130 ILE CCC CA 1
ATOM 16549 C C . ILE C 1 149 ? -7.046 24.225 -43.292 1.000 22.910 130 ILE CCC C 1
ATOM 16550 O O . ILE C 1 149 ? -6.850 25.389 -43.701 1.000 22.020 130 ILE CCC O 1
ATOM 16566 N N . TYR C 1 150 ? -8.188 23.785 -42.797 1.000 23.450 131 TYR CCC N 1
ATOM 16567 C CA . TYR C 1 150 ? -9.379 24.633 -42.632 1.000 23.980 131 TYR CCC CA 1
ATOM 16568 C C . TYR C 1 150 ? -10.232 24.041 -41.524 1.000 22.950 131 TYR CCC C 1
ATOM 16569 O O . TYR C 1 150 ? -10.664 22.894 -41.691 1.000 23.430 131 TYR CCC O 1
ATOM 16587 N N . PHE C 1 151 ? -10.472 24.793 -40.451 1.000 24.260 132 PHE CCC N 1
ATOM 16588 C CA . PHE C 1 151 ? -11.277 24.320 -39.304 1.000 23.780 132 PHE CCC CA 1
ATOM 16589 C C . PHE C 1 151 ? -12.265 25.381 -38.863 1.000 24.920 132 PHE CCC C 1
ATOM 16590 O O . PHE C 1 151 ? -11.894 26.543 -38.723 1.000 25.570 132 PHE CCC O 1
ATOM 16607 N N . LEU C 1 152 ? -13.484 24.937 -38.597 1.000 24.720 133 LEU CCC N 1
ATOM 16608 C CA . LEU C 1 152 ? -14.511 25.723 -37.892 1.000 25.210 133 LEU CCC CA 1
ATOM 16609 C C . LEU C 1 152 ? -14.480 25.254 -36.448 1.000 24.870 133 LEU CCC C 1
ATOM 16610 O O . LEU C 1 152 ? -14.550 24.046 -36.254 1.000 26.410 133 LEU CCC O 1
ATOM 16626 N N . VAL C 1 153 ? -14.344 26.161 -35.488 1.000 25.170 134 VAL CCC N 1
ATOM 16627 C CA . VAL C 1 153 ? -14.190 25.792 -34.051 1.000 26.710 134 VAL CCC CA 1
ATOM 16628 C C . VAL C 1 153 ? -15.524 26.073 -33.360 1.000 29.270 134 VAL CCC C 1
ATOM 16629 O O . VAL C 1 153 ? -16.045 27.176 -33.541 1.000 30.220 134 VAL CCC O 1
ATOM 16642 N N . PHE C 1 154 ? -16.091 25.077 -32.680 1.000 31.080 135 PHE CCC N 1
ATOM 16643 C CA . PHE C 1 154 ? -17.407 25.181 -32.000 1.000 34.370 135 PHE CCC CA 1
ATOM 16644 C C . PHE C 1 154 ? -17.246 24.979 -30.489 1.000 35.210 135 PHE CCC C 1
ATOM 16645 O O . PHE C 1 154 ? -16.643 23.966 -30.073 1.000 36.810 135 PHE CCC O 1
ATOM 16662 N N . ASP C 1 155 ? -17.783 25.926 -29.712 1.000 36.840 136 ASP CCC N 1
ATOM 16663 C CA . ASP C 1 155 ? -18.107 25.764 -28.269 1.000 41.330 136 ASP CCC CA 1
ATOM 16664 C C . ASP C 1 155 ? -19.510 25.140 -28.132 1.000 40.150 136 ASP CCC C 1
ATOM 16665 O O . ASP C 1 155 ? -19.715 24.362 -27.164 1.000 41.980 136 ASP CCC O 1
ATOM 16674 N N . ASP C 1 156 ? -20.428 25.442 -29.062 1.000 37.360 137 ASP CCC N 1
ATOM 16675 C CA . ASP C 1 156 ? -21.813 24.903 -29.077 1.000 38.400 137 ASP CCC CA 1
ATOM 16676 C C . ASP C 1 156 ? -21.984 23.888 -30.213 1.000 38.830 137 ASP CCC C 1
ATOM 16677 O O . ASP C 1 156 ? -21.717 24.227 -31.390 1.000 40.920 137 ASP CCC O 1
ATOM 16686 N N . ILE C 1 157 ? -22.457 22.694 -29.873 1.000 36.020 138 ILE CCC N 1
ATOM 16687 C CA . ILE C 1 157 ? -22.607 21.568 -30.829 1.000 36.890 138 ILE CCC CA 1
ATOM 16688 C C . ILE C 1 157 ? -23.886 20.788 -30.510 1.000 34.920 138 ILE CCC C 1
ATOM 16689 O O . ILE C 1 157 ? -24.339 20.783 -29.365 1.000 37.080 138 ILE CCC O 1
ATOM 16705 N N . ALA C 1 158 ? -24.423 20.145 -31.534 1.000 34.980 139 ALA CCC N 1
ATOM 16706 C CA . ALA C 1 158 ? -25.492 19.139 -31.466 1.000 34.310 139 ALA CCC CA 1
ATOM 16707 C C . ALA C 1 158 ? -24.914 17.849 -32.043 1.000 36.120 139 ALA CCC C 1
ATOM 16708 O O . ALA C 1 158 ? -24.496 17.860 -33.233 1.000 33.150 139 ALA CCC O 1
ATOM 16715 N N . VAL C 1 159 ? -24.861 16.805 -31.209 1.000 35.500 140 VAL CCC N 1
ATOM 16716 C CA . VAL C 1 159 ? -24.404 15.440 -31.584 1.000 34.800 140 VAL CCC CA 1
ATOM 16717 C C . VAL C 1 159 ? -25.596 14.497 -31.479 1.000 34.510 140 VAL CCC C 1
ATOM 16718 O O . VAL C 1 159 ? -26.090 14.296 -30.361 1.000 35.230 140 VAL CCC O 1
ATOM 16731 N N . TYR C 1 160 ? -26.035 13.945 -32.601 1.000 37.240 141 TYR CCC N 1
ATOM 16732 C CA . TYR C 1 160 ? -27.116 12.936 -32.634 1.000 39.930 141 TYR CCC CA 1
ATOM 16733 C C . TYR C 1 160 ? -26.521 11.553 -32.392 1.000 41.450 141 TYR CCC C 1
ATOM 16734 O O . TYR C 1 160 ? -25.621 11.138 -33.138 1.000 42.690 141 TYR CCC O 1
ATOM 16752 N N . ASP C 1 161 ? -27.063 10.845 -31.404 1.000 42.040 142 ASP CCC N 1
ATOM 16753 C CA . ASP C 1 161 ? -26.700 9.445 -31.072 1.000 42.890 142 ASP CCC CA 1
ATOM 16754 C C . ASP C 1 161 ? -27.694 8.518 -31.788 1.000 44.350 142 ASP CCC C 1
ATOM 16755 O O . ASP C 1 161 ? -28.870 8.494 -31.382 1.000 45.250 142 ASP CCC O 1
ATOM 16764 N N . HIS C 1 162 ? -27.245 7.804 -32.823 1.000 42.890 143 HIS CCC N 1
ATOM 16765 C CA . HIS C 1 162 ? -28.080 6.890 -33.652 1.000 46.470 143 HIS CCC CA 1
ATOM 16766 C C . HIS C 1 162 ? -28.471 5.632 -32.858 1.000 48.330 143 HIS CCC C 1
ATOM 16767 O O . HIS C 1 162 ? -29.383 4.910 -33.295 1.000 45.080 143 HIS CCC O 1
ATOM 16782 N N . GLN C 1 163 ? -27.772 5.340 -31.765 1.000 48.920 144 GLN CCC N 1
ATOM 16783 C CA . GLN C 1 163 ? -28.007 4.116 -30.961 1.000 50.220 144 GLN CCC CA 1
ATOM 16784 C C . GLN C 1 163 ? -29.121 4.408 -29.945 1.000 51.220 144 GLN CCC C 1
ATOM 16785 O O . GLN C 1 163 ? -30.016 3.565 -29.790 1.000 53.170 144 GLN CCC O 1
ATOM 16799 N N . GLU C 1 164 ? -29.080 5.582 -29.314 1.000 53.430 145 GLU CCC N 1
ATOM 16800 C CA . GLU C 1 164 ? -29.958 5.987 -28.184 1.000 55.890 145 GLU CCC CA 1
ATOM 16801 C C . GLU C 1 164 ? -31.117 6.869 -28.674 1.000 53.910 145 GLU CCC C 1
ATOM 16802 O O . GLU C 1 164 ? -31.812 7.430 -27.807 1.000 47.500 145 GLU CCC O 1
ATOM 16814 N N . GLU C 1 165 ? -31.288 7.005 -30.000 1.000 55.240 146 GLU CCC N 1
ATOM 16815 C CA . GLU C 1 165 ? -32.200 7.972 -30.674 1.000 53.440 146 GLU CCC CA 1
ATOM 16816 C C . GLU C 1 165 ? -32.329 9.230 -29.811 1.000 49.000 146 GLU CCC C 1
ATOM 16817 O O . GLU C 1 165 ? -33.459 9.659 -29.511 1.000 48.490 146 GLU CCC O 1
ATOM 16829 N N . SER C 1 166 ? -31.182 9.794 -29.444 1.000 45.230 147 SER CCC N 1
ATOM 16830 C CA . SER C 1 166 ? -31.037 10.925 -28.499 1.000 46.180 147 SER CCC CA 1
ATOM 16831 C C . SER C 1 166 ? -30.159 12.025 -29.125 1.000 46.770 147 SER CCC C 1
ATOM 16832 O O . SER C 1 166 ? -29.252 11.702 -29.910 1.000 46.760 147 SER CCC O 1
ATOM 16840 N N . LEU C 1 167 ? -30.455 13.295 -28.846 1.000 45.950 148 LEU CCC N 1
ATOM 16841 C CA . LEU C 1 167 ? -29.626 14.438 -29.305 1.000 44.660 148 LEU CCC CA 1
ATOM 16842 C C . LEU C 1 167 ? -28.950 15.070 -28.093 1.000 43.080 148 LEU CCC C 1
ATOM 16843 O O . LEU C 1 167 ? -29.637 15.438 -27.127 1.000 38.520 148 LEU CCC O 1
ATOM 16859 N N . TRP C 1 168 ? -27.626 15.154 -28.158 1.000 40.400 149 TRP CCC N 1
ATOM 16860 C CA . TRP C 1 168 ? -26.795 15.888 -27.185 1.000 38.060 149 TRP CCC CA 1
ATOM 16861 C C . TRP C 1 168 ? -26.645 17.334 -27.636 1.000 40.150 149 TRP CCC C 1
ATOM 16862 O O . TRP C 1 168 ? -26.279 17.571 -28.797 1.000 43.470 149 TRP CCC O 1
ATOM 16883 N N . LEU C 1 169 ? -26.922 18.254 -26.725 1.000 40.670 150 LEU CCC N 1
ATOM 16884 C CA . LEU C 1 169 ? -26.656 19.694 -26.884 1.000 42.030 150 LEU CCC CA 1
ATOM 16885 C C . LEU C 1 169 ? -25.535 20.008 -25.901 1.000 41.740 150 LEU CCC C 1
ATOM 16886 O O . LEU C 1 169 ? -25.669 19.610 -24.725 1.000 42.920 150 LEU CCC O 1
ATOM 16902 N N . ILE C 1 170 ? -24.429 20.559 -26.407 1.000 39.810 151 ILE CCC N 1
ATOM 16903 C CA . ILE C 1 170 ? -23.205 20.827 -25.606 1.000 38.690 151 ILE CCC CA 1
ATOM 16904 C C . ILE C 1 170 ? -22.755 22.266 -25.842 1.000 36.510 151 ILE CCC C 1
ATOM 16905 O O . ILE C 1 170 ? -22.682 22.699 -27.002 1.000 41.140 151 ILE CCC O 1
ATOM 16921 N N . THR C 1 171 ? -22.479 22.952 -24.746 1.000 35.570 152 THR CCC N 1
ATOM 16922 C CA . THR C 1 171 ? -21.896 24.307 -24.678 1.000 40.700 152 THR CCC CA 1
ATOM 16923 C C . THR C 1 171 ? -20.672 24.213 -23.770 1.000 37.560 152 THR CCC C 1
ATOM 16924 O O . THR C 1 171 ? -20.422 23.125 -23.246 1.000 37.570 152 THR CCC O 1
ATOM 16935 N N . HIS C 1 172 ? -19.960 25.321 -23.596 1.000 37.610 153 HIS CCC N 1
ATOM 16936 C CA . HIS C 1 172 ? -18.783 25.447 -22.710 1.000 40.140 153 HIS CCC CA 1
ATOM 16937 C C . HIS C 1 172 ? -18.997 26.648 -21.785 1.000 45.860 153 HIS CCC C 1
ATOM 16938 O O . HIS C 1 172 ? -19.635 27.612 -22.239 1.000 42.320 153 HIS CCC O 1
ATOM 16953 N N . VAL C 1 173 ? -18.457 26.581 -20.561 1.000 54.310 154 VAL CCC N 1
ATOM 16954 C CA . VAL C 1 173 ? -18.555 27.633 -19.501 1.000 60.700 154 VAL CCC CA 1
ATOM 16955 C C . VAL C 1 173 ? -17.180 27.830 -18.848 1.000 67.130 154 VAL CCC C 1
ATOM 16956 O O . VAL C 1 173 ? -16.273 27.036 -19.153 1.000 71.960 154 VAL CCC O 1
ATOM 16969 N N . ASN C 1 174 ? -17.064 28.833 -17.962 1.000 76.720 155 ASN CCC N 1
ATOM 16970 C CA . ASN C 1 174 ? -15.812 29.286 -17.291 1.000 81.550 155 ASN CCC CA 1
ATOM 16971 C C . ASN C 1 174 ? -16.019 29.335 -15.771 1.000 86.520 155 ASN CCC C 1
ATOM 16972 O O . ASN C 1 174 ? -16.527 28.335 -15.226 1.000 91.700 155 ASN CCC O 1
ATOM 16983 N N . GLU C 1 179 ? -26.687 26.441 -14.262 1.000 82.850 160 GLU CCC N 1
ATOM 16984 C CA . GLU C 1 179 ? -26.606 27.887 -13.900 1.000 90.520 160 GLU CCC CA 1
ATOM 16985 C C . GLU C 1 179 ? -26.600 28.726 -15.197 1.000 92.470 160 GLU CCC C 1
ATOM 16986 O O . GLU C 1 179 ? -27.682 28.817 -15.829 1.000 84.960 160 GLU CCC O 1
ATOM 16998 N N . THR C 1 180 ? -25.463 29.322 -15.597 1.000 90.240 161 THR CCC N 1
ATOM 16999 C CA . THR C 1 180 ? -25.285 29.963 -16.935 1.000 83.270 161 THR CCC CA 1
ATOM 17000 C C . THR C 1 180 ? -25.233 28.858 -18.000 1.000 77.790 161 THR CCC C 1
ATOM 17001 O O . THR C 1 180 ? -25.686 29.111 -19.133 1.000 75.630 161 THR CCC O 1
ATOM 17012 N N . ALA C 1 181 ? -24.700 27.687 -17.641 1.000 69.010 162 ALA CCC N 1
ATOM 17013 C CA . ALA C 1 181 ? -24.777 26.439 -18.433 1.000 67.840 162 ALA CCC CA 1
ATOM 17014 C C . ALA C 1 181 ? -26.248 26.116 -18.723 1.000 63.010 162 ALA CCC C 1
ATOM 17015 O O . ALA C 1 181 ? -26.584 25.850 -19.885 1.000 57.770 162 ALA CCC O 1
ATOM 17022 N N . ASP C 1 182 ? -27.085 26.149 -17.687 1.000 67.610 163 ASP CCC N 1
ATOM 17023 C CA . ASP C 1 182 ? -28.530 25.793 -17.742 1.000 73.100 163 ASP CCC CA 1
ATOM 17024 C C . ASP C 1 182 ? -29.211 26.671 -18.793 1.000 64.360 163 ASP CCC C 1
ATOM 17025 O O . ASP C 1 182 ? -30.014 26.128 -19.579 1.000 59.510 163 ASP CCC O 1
ATOM 17034 N N . VAL C 1 183 ? -28.887 27.966 -18.799 1.000 59.020 164 VAL CCC N 1
ATOM 17035 C CA . VAL C 1 183 ? -29.494 28.985 -19.701 1.000 61.740 164 VAL CCC CA 1
ATOM 17036 C C . VAL C 1 183 ? -29.005 28.746 -21.131 1.000 60.370 164 VAL CCC C 1
ATOM 17037 O O . VAL C 1 183 ? -29.859 28.694 -22.042 1.000 58.970 164 VAL CCC O 1
ATOM 17050 N N . LYS C 1 184 ? -27.686 28.618 -21.320 1.000 57.810 165 LYS CCC N 1
ATOM 17051 C CA . LYS C 1 184 ? -27.062 28.424 -22.660 1.000 57.150 165 LYS CCC CA 1
ATOM 17052 C C . LYS C 1 184 ? -27.606 27.134 -23.280 1.000 50.360 165 LYS CCC C 1
ATOM 17053 O O . LYS C 1 184 ? -27.921 27.151 -24.482 1.000 48.980 165 LYS CCC O 1
ATOM 17072 N N . LEU C 1 185 ? -27.768 26.080 -22.476 1.000 47.090 166 LEU CCC N 1
ATOM 17073 C CA . LEU C 1 185 ? -28.323 24.782 -22.937 1.000 48.210 166 LEU CCC CA 1
ATOM 17074 C C . LEU C 1 185 ? -29.801 24.944 -23.290 1.000 49.080 166 LEU CCC C 1
ATOM 17075 O O . LEU C 1 185 ? -30.205 24.361 -24.296 1.000 50.360 166 LEU CCC O 1
ATOM 17091 N N . SER C 1 186 ? -30.559 25.707 -22.496 1.000 47.710 167 SER CCC N 1
ATOM 17092 C CA . SER C 1 186 ? -31.998 26.012 -22.733 1.000 54.910 167 SER CCC CA 1
ATOM 17093 C C . SER C 1 186 ? -32.176 26.692 -24.090 1.000 50.440 167 SER CCC C 1
ATOM 17094 O O . SER C 1 186 ? -33.094 26.285 -24.825 1.000 46.830 167 SER CCC O 1
ATOM 17102 N N . GLU C 1 187 ? -31.339 27.694 -24.383 1.000 53.010 168 GLU CCC N 1
ATOM 17103 C CA . GLU C 1 187 ? -31.306 28.393 -25.694 1.000 58.040 168 GLU CCC CA 1
ATOM 17104 C C . GLU C 1 187 ? -31.057 27.370 -26.808 1.000 55.690 168 GLU CCC C 1
ATOM 17105 O O . GLU C 1 187 ? -31.834 27.366 -27.785 1.000 62.200 168 GLU CCC O 1
ATOM 17117 N N . LEU C 1 188 ? -30.041 26.514 -26.662 1.000 52.970 169 LEU CCC N 1
ATOM 17118 C CA . LEU C 1 188 ? -29.682 25.518 -27.710 1.000 53.520 169 LEU CCC CA 1
ATOM 17119 C C . LEU C 1 188 ? -30.859 24.570 -27.944 1.000 50.560 169 LEU CCC C 1
ATOM 17120 O O . LEU C 1 188 ? -31.117 24.240 -29.114 1.000 47.980 169 LEU CCC O 1
ATOM 17136 N N . GLU C 1 189 ? -31.512 24.122 -26.869 1.000 51.910 170 GLU CCC N 1
ATOM 17137 C CA . GLU C 1 189 ? -32.669 23.189 -26.932 1.000 53.090 170 GLU CCC CA 1
ATOM 17138 C C . GLU C 1 189 ? -33.802 23.853 -27.716 1.000 50.550 170 GLU CCC C 1
ATOM 17139 O O . GLU C 1 189 ? -34.337 23.207 -28.649 1.000 43.310 170 GLU CCC O 1
ATOM 17151 N N . GLN C 1 190 ? -34.145 25.086 -27.328 1.000 51.540 171 GLN CCC N 1
ATOM 17152 C CA . GLN C 1 190 ? -35.177 25.917 -28.006 1.000 58.520 171 GLN CCC CA 1
ATOM 17153 C C . GLN C 1 190 ? -34.865 25.945 -29.501 1.000 56.250 171 GLN CCC C 1
ATOM 17154 O O . GLN C 1 190 ? -35.736 25.536 -30.285 1.000 53.380 171 GLN CCC O 1
ATOM 17168 N N . MET C 1 191 ? -33.646 26.345 -29.869 1.000 54.260 172 MET CCC N 1
ATOM 17169 C CA . MET C 1 191 ? -33.211 26.434 -31.287 1.000 53.460 172 MET CCC CA 1
ATOM 17170 C C . MET C 1 191 ? -33.531 25.127 -32.030 1.000 49.340 172 MET CCC C 1
ATOM 17171 O O . MET C 1 191 ? -33.991 25.217 -33.170 1.000 49.040 172 MET CCC O 1
ATOM 17185 N N . TRP C 1 192 ? -33.293 23.957 -31.427 1.000 48.050 173 TRP CCC N 1
ATOM 17186 C CA . TRP C 1 192 ? -33.416 22.649 -32.131 1.000 48.340 173 TRP CCC CA 1
ATOM 17187 C C . TRP C 1 192 ? -34.855 22.106 -32.058 1.000 50.680 173 TRP CCC C 1
ATOM 17188 O O . TRP C 1 192 ? -35.177 21.232 -32.886 1.000 49.050 173 TRP CCC O 1
ATOM 17209 N N . LEU C 1 193 ? -35.687 22.597 -31.131 1.000 53.570 174 LEU CCC N 1
ATOM 17210 C CA . LEU C 1 193 ? -37.112 22.168 -30.986 1.000 58.960 174 LEU CCC CA 1
ATOM 17211 C C . LEU C 1 193 ? -38.032 23.122 -31.761 1.000 61.120 174 LEU CCC C 1
ATOM 17212 O O . LEU C 1 193 ? -38.843 22.610 -32.546 1.000 65.050 174 LEU CCC O 1
ATOM 17228 N N . THR C 1 194 ? -37.905 24.442 -31.566 1.000 66.720 175 THR CCC N 1
ATOM 17229 C CA . THR C 1 194 ? -38.753 25.471 -32.232 1.000 72.450 175 THR CCC CA 1
ATOM 17230 C C . THR C 1 194 ? -38.925 25.085 -33.707 1.000 73.520 175 THR CCC C 1
ATOM 17231 O O . THR C 1 194 ? -37.910 24.970 -34.417 1.000 72.760 175 THR CCC O 1
ATOM 17242 N N . GLU C 1 195 ? -40.166 24.838 -34.125 1.000 74.820 176 GLU CCC N 1
ATOM 17243 C CA . GLU C 1 195 ? -40.523 24.601 -35.545 1.000 81.390 176 GLU CCC CA 1
ATOM 17244 C C . GLU C 1 195 ? -40.054 25.807 -36.369 1.000 77.300 176 GLU CCC C 1
ATOM 17245 O O . GLU C 1 195 ? -40.161 26.947 -35.867 1.000 65.510 176 GLU CCC O 1
ATOM 17257 N N . LEU C 1 196 ? -39.496 25.548 -37.556 1.000 80.660 177 LEU CCC N 1
ATOM 17258 C CA . LEU C 1 196 ? -39.176 26.569 -38.591 1.000 83.450 177 LEU CCC CA 1
ATOM 17259 C C . LEU C 1 196 ? -39.836 26.151 -39.902 1.000 86.020 177 LEU CCC C 1
ATOM 17260 O O . LEU C 1 196 ? -40.175 24.981 -40.072 1.000 81.620 177 LEU CCC O 1
ATOM 17276 N N . PRO C 1 197 ? -40.062 27.085 -40.858 1.000 86.990 178 PRO CCC N 1
ATOM 17277 C CA . PRO C 1 197 ? -40.625 26.729 -42.164 1.000 87.330 178 PRO CCC CA 1
ATOM 17278 C C . PRO C 1 197 ? -39.589 26.048 -43.079 1.000 95.230 178 PRO CCC C 1
ATOM 17279 O O . PRO C 1 197 ? -38.465 26.525 -43.135 1.000 112.080 178 PRO CCC O 1
ATOM 17290 N N . ALA C 1 198 ? -39.983 24.967 -43.770 1.000 89.290 179 ALA CCC N 1
ATOM 17291 C CA . ALA C 1 198 ? -39.123 24.131 -44.650 1.000 83.100 179 ALA CCC CA 1
ATOM 17292 C C . ALA C 1 198 ? -38.564 24.974 -45.805 1.000 81.180 179 ALA CCC C 1
ATOM 17293 O O . ALA C 1 198 ? -37.342 25.230 -45.790 1.000 79.020 179 ALA CCC O 1
ATOM 17300 N N . THR C 1 200 ? -36.612 30.433 -47.725 1.000 86.850 181 THR CCC N 1
ATOM 17301 C CA . THR C 1 200 ? -36.330 28.977 -47.574 1.000 94.190 181 THR CCC CA 1
ATOM 17302 C C . THR C 1 200 ? -36.194 28.320 -48.959 1.000 88.260 181 THR CCC C 1
ATOM 17303 O O . THR C 1 200 ? -36.905 27.322 -49.219 1.000 91.190 181 THR CCC O 1
ATOM 17314 N N . SER C 1 201 ? -35.285 28.838 -49.793 1.000 76.710 182 SER CCC N 1
ATOM 17315 C CA . SER C 1 201 ? -35.073 28.419 -51.205 1.000 79.730 182 SER CCC CA 1
ATOM 17316 C C . SER C 1 201 ? -33.577 28.390 -51.537 1.000 78.240 182 SER CCC C 1
ATOM 17317 O O . SER C 1 201 ? -33.034 29.447 -51.906 1.000 80.890 182 SER CCC O 1
ATOM 17325 N N . ARG C 1 202 ? -32.932 27.231 -51.387 1.000 75.800 183 ARG CCC N 1
ATOM 17326 C CA . ARG C 1 202 ? -31.524 27.008 -51.813 1.000 76.760 183 ARG CCC CA 1
ATOM 17327 C C . ARG C 1 202 ? -31.464 25.636 -52.501 1.000 76.510 183 ARG CCC C 1
ATOM 17328 O O . ARG C 1 202 ? -31.095 24.634 -51.860 1.000 78.100 183 ARG CCC O 1
ATOM 17349 N N . GLU C 1 203 ? -31.885 25.604 -53.767 1.000 72.750 184 GLU CCC N 1
ATOM 17350 C CA . GLU C 1 203 ? -31.903 24.405 -54.643 1.000 65.110 184 GLU CCC CA 1
ATOM 17351 C C . GLU C 1 203 ? -30.922 24.609 -55.808 1.000 56.870 184 GLU CCC C 1
ATOM 17352 O O . GLU C 1 203 ? -30.522 23.601 -56.410 1.000 47.130 184 GLU CCC O 1
ATOM 17364 N N . MET C 1 204 ? -30.524 25.861 -56.071 1.000 55.510 185 MET CCC N 1
ATOM 17365 C CA . MET C 1 204 ? -29.581 26.277 -57.149 1.000 60.150 185 MET CCC CA 1
ATOM 17366 C C . MET C 1 204 ? -28.475 27.166 -56.560 1.000 57.010 185 MET CCC C 1
ATOM 17367 O O . MET C 1 204 ? -28.726 27.836 -55.530 1.000 55.330 185 MET CCC O 1
ATOM 17381 N N . LYS C 1 205 ? -27.305 27.196 -57.205 1.000 58.640 186 LYS CCC N 1
ATOM 17382 C CA . LYS C 1 205 ? -26.160 28.081 -56.835 1.000 60.680 186 LYS CCC CA 1
ATOM 17383 C C . LYS C 1 205 ? -25.174 28.127 -58.002 1.000 55.000 186 LYS CCC C 1
ATOM 17384 O O . LYS C 1 205 ? -24.123 27.486 -57.952 1.000 58.150 186 LYS CCC O 1
ATOM 17403 N N . PRO C 1 206 ? -25.492 28.846 -59.106 1.000 46.380 187 PRO CCC N 1
ATOM 17404 C CA . PRO C 1 206 ? -24.644 28.851 -60.304 1.000 45.810 187 PRO CCC CA 1
ATOM 17405 C C . PRO C 1 206 ? -23.605 29.985 -60.223 1.000 41.260 187 PRO CCC C 1
ATOM 17406 O O . PRO C 1 206 ? -24.029 31.064 -59.965 1.000 39.430 187 PRO CCC O 1
ATOM 17417 N N . GLU C 1 207 ? -22.300 29.746 -60.432 1.000 47.080 188 GLU CCC N 1
ATOM 17418 C CA . GLU C 1 207 ? -21.260 30.693 -59.919 1.000 54.850 188 GLU CCC CA 1
ATOM 17419 C C . GLU C 1 207 ? -20.296 31.211 -61.002 1.000 54.410 188 GLU CCC C 1
ATOM 17420 O O . GLU C 1 207 ? -20.060 32.457 -61.002 1.000 62.370 188 GLU CCC O 1
ATOM 17432 N N . THR C 1 208 ? -19.704 30.324 -61.810 1.000 40.820 189 THR CCC N 1
ATOM 17433 C CA . THR C 1 208 ? -18.581 30.598 -62.769 1.000 41.880 189 THR CCC CA 1
ATOM 17434 C C . THR C 1 208 ? -17.242 30.940 -62.081 1.000 40.530 189 THR CCC C 1
ATOM 17435 O O . THR C 1 208 ? -17.230 31.490 -60.968 1.000 39.150 189 THR CCC O 1
ATOM 17446 N N . ALA C 1 209 ? -16.152 30.610 -62.781 1.000 39.540 190 ALA CCC N 1
ATOM 17447 C CA . ALA C 1 209 ? -14.745 30.960 -62.482 1.000 41.310 190 ALA CCC CA 1
ATOM 17448 C C . ALA C 1 209 ? -13.934 30.857 -63.778 1.000 40.030 190 ALA CCC C 1
ATOM 17449 O O . ALA C 1 209 ? -14.515 30.506 -64.816 1.000 37.410 190 ALA CCC O 1
ATOM 17456 N N . GLY C 1 210 ? -12.632 31.137 -63.693 1.000 42.740 191 GLY CCC N 1
ATOM 17457 C CA . GLY C 1 210 ? -11.655 30.918 -64.774 1.000 43.860 191 GLY CCC CA 1
ATOM 17458 C C . GLY C 1 210 ? -11.519 29.443 -65.086 1.000 42.560 191 GLY CCC C 1
ATOM 17459 O O . GLY C 1 210 ? -11.944 28.619 -64.255 1.000 41.420 191 GLY CCC O 1
ATOM 17463 N N . SER C 1 211 ? -10.930 29.122 -66.236 1.000 44.210 192 SER CCC N 1
ATOM 17464 C CA . SER C 1 211 ? -10.616 27.732 -66.656 1.000 50.590 192 SER CCC CA 1
ATOM 17465 C C . SER C 1 211 ? -9.747 27.043 -65.591 1.000 48.240 192 SER CCC C 1
ATOM 17466 O O . SER C 1 211 ? -8.929 27.724 -64.946 1.000 45.810 192 SER CCC O 1
ATOM 17474 N N . PHE C 1 212 ? -9.936 25.734 -65.413 1.000 47.340 193 PHE CCC N 1
ATOM 17475 C CA . PHE C 1 212 ? -9.108 24.874 -64.527 1.000 42.850 193 PHE CCC CA 1
ATOM 17476 C C . PHE C 1 212 ? -8.146 24.066 -65.395 1.000 44.210 193 PHE CCC C 1
ATOM 17477 O O . PHE C 1 212 ? -8.347 24.008 -66.620 1.000 48.150 193 PHE CCC O 1
ATOM 17494 N N . ALA C 1 213 ? -7.120 23.484 -64.780 1.000 45.270 194 ALA CCC N 1
ATOM 17495 C CA . ALA C 1 213 ? -6.130 22.614 -65.451 1.000 46.370 194 ALA CCC CA 1
ATOM 17496 C C . ALA C 1 213 ? -6.857 21.379 -65.973 1.000 45.030 194 ALA CCC C 1
ATOM 17497 O O . ALA C 1 213 ? -7.904 21.020 -65.402 1.000 46.270 194 ALA CCC O 1
ATOM 17504 N N . ALA C 1 214 ? -6.335 20.780 -67.042 1.000 48.800 195 ALA CCC N 1
ATOM 17505 C CA . ALA C 1 214 ? -6.936 19.598 -67.701 1.000 50.600 195 ALA CCC CA 1
ATOM 17506 C C . ALA C 1 214 ? -6.591 18.358 -66.886 1.000 47.400 195 ALA CCC C 1
ATOM 17507 O O . ALA C 1 214 ? -5.465 18.219 -66.404 1.000 44.040 195 ALA CCC O 1
ATOM 17514 N N . PRO C 1 215 ? -7.546 17.423 -66.705 1.000 46.680 196 PRO CCC N 1
ATOM 17515 C CA . PRO C 1 215 ? -7.225 16.144 -66.080 1.000 47.160 196 PRO CCC CA 1
ATOM 17516 C C . PRO C 1 215 ? -6.323 15.281 -66.969 1.000 45.960 196 PRO CCC C 1
ATOM 17517 O O . PRO C 1 215 ? -6.058 15.656 -68.094 1.000 45.150 196 PRO CCC O 1
ATOM 17528 N N . PHE C 1 216 ? -5.868 14.149 -66.429 1.000 46.470 197 PHE CCC N 1
ATOM 17529 C CA . PHE C 1 216 ? -5.345 13.010 -67.222 1.000 46.600 197 PHE CCC CA 1
ATOM 17530 C C . PHE C 1 216 ? -6.348 12.708 -68.339 1.000 45.450 197 PHE CCC C 1
ATOM 17531 O O . PHE C 1 216 ? -7.559 12.585 -68.055 1.000 42.630 197 PHE CCC O 1
ATOM 17548 N N . THR C 1 217 ? -5.856 12.607 -69.571 1.000 47.090 198 THR CCC N 1
ATOM 17549 C CA . THR C 1 217 ? -6.527 11.865 -70.671 1.000 51.820 198 THR CCC CA 1
ATOM 17550 C C . THR C 1 217 ? -6.348 10.371 -70.366 1.000 57.070 198 THR CCC C 1
ATOM 17551 O O . THR C 1 217 ? -5.523 10.051 -69.471 1.000 52.200 198 THR CCC O 1
ATOM 17562 N N . GLU C 1 218 ? -7.061 9.485 -71.068 1.000 63.850 199 GLU CCC N 1
ATOM 17563 C CA . GLU C 1 218 ? -6.893 8.012 -70.919 1.000 65.590 199 GLU CCC CA 1
ATOM 17564 C C . GLU C 1 218 ? -5.450 7.598 -71.266 1.000 63.040 199 GLU CCC C 1
ATOM 17565 O O . GLU C 1 218 ? -4.953 6.627 -70.641 1.000 60.330 199 GLU CCC O 1
ATOM 17577 N N . ASP C 1 219 ? -4.794 8.301 -72.199 1.000 60.220 200 ASP CCC N 1
ATOM 17578 C CA . ASP C 1 219 ? -3.438 7.931 -72.692 1.000 63.910 200 ASP CCC CA 1
ATOM 17579 C C . ASP C 1 219 ? -2.400 8.361 -71.651 1.000 56.850 200 ASP CCC C 1
ATOM 17580 O O . ASP C 1 219 ? -1.542 7.522 -71.322 1.000 57.620 200 ASP CCC O 1
ATOM 17589 N N . GLY C 1 220 ? -2.476 9.606 -71.159 1.000 55.840 201 GLY CCC N 1
ATOM 17590 C CA . GLY C 1 220 ? -1.615 10.138 -70.078 1.000 54.190 201 GLY CCC CA 1
ATOM 17591 C C . GLY C 1 220 ? -1.663 9.264 -68.823 1.000 50.800 201 GLY CCC C 1
ATOM 17592 O O . GLY C 1 220 ? -0.598 9.019 -68.232 1.000 45.860 201 GLY CCC O 1
ATOM 17596 N N . PHE C 1 221 ? -2.855 8.799 -68.436 1.000 48.370 202 PHE CCC N 1
ATOM 17597 C CA . PHE C 1 221 ? -3.065 7.828 -67.330 1.000 50.060 202 PHE CCC CA 1
ATOM 17598 C C . PHE C 1 221 ? -2.225 6.576 -67.592 1.000 52.340 202 PHE CCC C 1
ATOM 17599 O O . PHE C 1 221 ? -1.446 6.206 -66.708 1.000 49.130 202 PHE CCC O 1
ATOM 17616 N N . SER C 1 222 ? -2.384 5.957 -68.769 1.000 57.280 203 SER CCC N 1
ATOM 17617 C CA . SER C 1 222 ? -1.713 4.686 -69.172 1.000 56.290 203 SER CCC CA 1
ATOM 17618 C C . SER C 1 222 ? -0.189 4.868 -69.218 1.000 52.650 203 SER CCC C 1
ATOM 17619 O O . SER C 1 222 ? 0.526 3.926 -68.831 1.000 56.080 203 SER CCC O 1
ATOM 17627 N N . GLN C 1 223 ? 0.284 6.039 -69.658 1.000 51.200 204 GLN CCC N 1
ATOM 17628 C CA . GLN C 1 223 ? 1.723 6.429 -69.730 1.000 52.380 204 GLN CCC CA 1
ATOM 17629 C C . GLN C 1 223 ? 2.288 6.629 -68.310 1.000 52.070 204 GLN CCC C 1
ATOM 17630 O O . GLN C 1 223 ? 3.472 6.319 -68.090 1.000 45.700 204 GLN CCC O 1
ATOM 17644 N N . ALA C 1 224 ? 1.464 7.139 -67.383 1.000 46.560 205 ALA CCC N 1
ATOM 17645 C CA . ALA C 1 224 ? 1.775 7.269 -65.941 1.000 46.710 205 ALA CCC CA 1
ATOM 17646 C C . ALA C 1 224 ? 1.889 5.866 -65.332 1.000 45.740 205 ALA CCC C 1
ATOM 17647 O O . ALA C 1 224 ? 2.876 5.613 -64.596 1.000 44.130 205 ALA CCC O 1
ATOM 17654 N N . VAL C 1 225 ? 0.936 4.981 -65.655 1.000 46.110 206 VAL CCC N 1
ATOM 17655 C CA . VAL C 1 225 ? 0.911 3.569 -65.168 1.000 48.560 206 VAL CCC CA 1
ATOM 17656 C C . VAL C 1 225 ? 2.231 2.894 -65.554 1.000 50.620 206 VAL CCC C 1
ATOM 17657 O O . VAL C 1 225 ? 2.874 2.325 -64.654 1.000 54.360 206 VAL CCC O 1
ATOM 17670 N N . GLU C 1 226 ? 2.640 2.962 -66.823 1.000 53.520 207 GLU CCC N 1
ATOM 17671 C CA . GLU C 1 226 ? 3.884 2.287 -67.292 1.000 59.040 207 GLU CCC CA 1
ATOM 17672 C C . GLU C 1 226 ? 5.091 2.865 -66.543 1.000 56.450 207 GLU CCC C 1
ATOM 17673 O O . GLU C 1 226 ? 6.005 2.074 -66.192 1.000 53.930 207 GLU CCC O 1
ATOM 17685 N N . LYS C 1 227 ? 5.104 4.176 -66.280 1.000 55.290 208 LYS CCC N 1
ATOM 17686 C CA . LYS C 1 227 ? 6.240 4.816 -65.558 1.000 56.870 208 LYS CCC CA 1
ATOM 17687 C C . LYS C 1 227 ? 6.300 4.299 -64.114 1.000 49.700 208 LYS CCC C 1
ATOM 17688 O O . LYS C 1 227 ? 7.425 4.182 -63.592 1.000 48.940 208 LYS CCC O 1
ATOM 17707 N N . ILE C 1 228 ? 5.152 4.005 -63.493 1.000 46.010 209 ILE CCC N 1
ATOM 17708 C CA . ILE C 1 228 ? 5.099 3.413 -62.123 1.000 46.630 209 ILE CCC CA 1
ATOM 17709 C C . ILE C 1 228 ? 5.668 1.990 -62.186 1.000 49.220 209 ILE CCC C 1
ATOM 17710 O O . ILE C 1 228 ? 6.473 1.631 -61.286 1.000 49.520 209 ILE CCC O 1
ATOM 17726 N N . LYS C 1 229 ? 5.273 1.210 -63.199 1.000 49.640 210 LYS CCC N 1
ATOM 17727 C CA . LYS C 1 229 ? 5.736 -0.194 -63.380 1.000 53.360 210 LYS CCC CA 1
ATOM 17728 C C . LYS C 1 229 ? 7.271 -0.212 -63.473 1.000 51.180 210 LYS CCC C 1
ATOM 17729 O O . LYS C 1 229 ? 7.885 -1.058 -62.802 1.000 53.480 210 LYS CCC O 1
ATOM 17748 N N . GLN C 1 230 ? 7.876 0.716 -64.221 1.000 56.020 211 GLN CCC N 1
ATOM 17749 C CA . GLN C 1 230 ? 9.359 0.859 -64.307 1.000 57.190 211 GLN CCC CA 1
ATOM 17750 C C . GLN C 1 230 ? 9.950 1.140 -62.925 1.000 53.850 211 GLN CCC C 1
ATOM 17751 O O . GLN C 1 230 ? 11.048 0.625 -62.645 1.000 52.050 211 GLN CCC O 1
ATOM 17765 N N . TYR C 1 231 ? 9.294 1.995 -62.131 1.000 50.920 212 TYR CCC N 1
ATOM 17766 C CA . TYR C 1 231 ? 9.758 2.371 -60.768 1.000 47.810 212 TYR CCC CA 1
ATOM 17767 C C . TYR C 1 231 ? 9.643 1.135 -59.872 1.000 45.690 212 TYR CCC C 1
ATOM 17768 O O . TYR C 1 231 ? 10.549 0.910 -59.073 1.000 43.730 212 TYR CCC O 1
ATOM 17786 N N . ILE C 1 232 ? 8.583 0.338 -60.044 1.000 46.370 213 ILE CCC N 1
ATOM 17787 C CA . ILE C 1 232 ? 8.370 -0.941 -59.301 1.000 48.230 213 ILE CCC CA 1
ATOM 17788 C C . ILE C 1 232 ? 9.469 -1.945 -59.678 1.000 49.530 213 ILE CCC C 1
ATOM 17789 O O . ILE C 1 232 ? 10.108 -2.486 -58.752 1.000 46.430 213 ILE CCC O 1
ATOM 17805 N N . ALA C 1 233 ? 9.660 -2.189 -60.983 1.000 55.130 214 ALA CCC N 1
ATOM 17806 C CA . ALA C 1 233 ? 10.667 -3.115 -61.569 1.000 54.770 214 ALA CCC CA 1
ATOM 17807 C C . ALA C 1 233 ? 12.081 -2.719 -61.125 1.000 54.560 214 ALA CCC C 1
ATOM 17808 O O . ALA C 1 233 ? 12.920 -3.611 -60.969 1.000 55.970 214 ALA CCC O 1
ATOM 17815 N N . SER C 1 234 ? 12.318 -1.422 -60.920 1.000 54.380 215 SER CCC N 1
ATOM 17816 C CA . SER C 1 234 ? 13.595 -0.842 -60.428 1.000 52.890 215 SER CCC CA 1
ATOM 17817 C C . SER C 1 234 ? 13.753 -1.030 -58.909 1.000 53.040 215 SER CCC C 1
ATOM 17818 O O . SER C 1 234 ? 14.870 -0.826 -58.416 1.000 56.330 215 SER CCC O 1
ATOM 17826 N N . GLY C 1 235 ? 12.682 -1.374 -58.181 1.000 52.730 216 GLY CCC N 1
ATOM 17827 C CA . GLY C 1 235 ? 12.725 -1.667 -56.734 1.000 51.060 216 GLY CCC CA 1
ATOM 17828 C C . GLY C 1 235 ? 12.582 -0.424 -55.866 1.000 51.670 216 GLY CCC C 1
ATOM 17829 O O . GLY C 1 235 ? 12.916 -0.517 -54.668 1.000 49.120 216 GLY CCC O 1
ATOM 17833 N N . ASP C 1 236 ? 12.076 0.682 -56.432 1.000 52.770 217 ASP CCC N 1
ATOM 17834 C CA . ASP C 1 236 ? 11.821 1.980 -55.736 1.000 51.340 217 ASP CCC CA 1
ATOM 17835 C C . ASP C 1 236 ? 10.562 1.909 -54.855 1.000 46.630 217 ASP CCC C 1
ATOM 17836 O O . ASP C 1 236 ? 10.592 2.475 -53.761 1.000 42.580 217 ASP CCC O 1
ATOM 17845 N N . VAL C 1 237 ? 9.482 1.297 -55.351 1.000 47.730 218 VAL CCC N 1
ATOM 17846 C CA . VAL C 1 237 ? 8.146 1.204 -54.684 1.000 44.160 218 VAL CCC CA 1
ATOM 17847 C C . VAL C 1 237 ? 7.508 -0.145 -55.028 1.000 44.280 218 VAL CCC C 1
ATOM 17848 O O . VAL C 1 237 ? 7.894 -0.735 -56.052 1.000 45.180 218 VAL CCC O 1
ATOM 17861 N N . PHE C 1 238 ? 6.503 -0.566 -54.260 1.000 42.670 219 PHE CCC N 1
ATOM 17862 C CA . PHE C 1 238 ? 5.782 -1.853 -54.451 1.000 47.110 219 PHE CCC CA 1
ATOM 17863 C C . PHE C 1 238 ? 4.406 -1.598 -55.082 1.000 48.730 219 PHE CCC C 1
ATOM 17864 O O . PHE C 1 238 ? 3.970 -2.369 -55.956 1.000 44.630 219 PHE CCC O 1
ATOM 17881 N N . GLN C 1 239 ? 3.751 -0.518 -54.667 1.000 51.130 220 GLN CCC N 1
ATOM 17882 C CA . GLN C 1 239 ? 2.374 -0.171 -55.086 1.000 51.420 220 GLN CCC CA 1
ATOM 17883 C C . GLN C 1 239 ? 2.218 1.346 -54.984 1.000 48.250 220 GLN CCC C 1
ATOM 17884 O O . GLN C 1 239 ? 2.753 1.925 -54.029 1.000 39.800 220 GLN CCC O 1
ATOM 17898 N N . VAL C 1 240 ? 1.529 1.942 -55.956 1.000 44.680 221 VAL CCC N 1
ATOM 17899 C CA . VAL C 1 240 ? 1.294 3.406 -56.069 1.000 43.220 221 VAL CCC CA 1
ATOM 17900 C C . VAL C 1 240 ? -0.177 3.605 -56.433 1.000 44.350 221 VAL CCC C 1
ATOM 17901 O O . VAL C 1 240 ? -0.564 3.118 -57.500 1.000 41.300 221 VAL CCC O 1
ATOM 17914 N N . ASN C 1 241 ? -0.961 4.260 -55.572 1.000 42.770 222 ASN CCC N 1
ATOM 17915 C CA . ASN C 1 241 ? -2.319 4.762 -55.910 1.000 43.330 222 ASN CCC CA 1
ATOM 17916 C C . ASN C 1 241 ? -2.139 5.900 -56.922 1.000 41.850 222 ASN CCC C 1
ATOM 17917 O O . ASN C 1 241 ? -1.620 6.960 -56.532 1.000 43.040 222 ASN CCC O 1
ATOM 17928 N N . LEU C 1 242 ? -2.496 5.682 -58.185 1.000 38.610 223 LEU CCC N 1
ATOM 17929 C CA . LEU C 1 242 ? -2.544 6.772 -59.191 1.000 38.310 223 LEU CCC CA 1
ATOM 17930 C C . LEU C 1 242 ? -3.998 7.188 -59.391 1.000 37.880 223 LEU CCC C 1
ATOM 17931 O O . LEU C 1 242 ? -4.833 6.288 -59.574 1.000 42.320 223 LEU CCC O 1
ATOM 17947 N N . SER C 1 243 ? -4.272 8.496 -59.388 1.000 35.730 224 SER CCC N 1
ATOM 17948 C CA . SER C 1 243 ? -5.648 9.051 -59.382 1.000 36.460 224 SER CCC CA 1
ATOM 17949 C C . SER C 1 243 ? -5.872 9.909 -60.628 1.000 36.260 224 SER CCC C 1
ATOM 17950 O O . SER C 1 243 ? -4.886 10.435 -61.185 1.000 35.150 224 SER CCC O 1
ATOM 17958 N N . ILE C 1 244 ? -7.141 10.046 -61.010 1.000 36.150 225 ILE CCC N 1
ATOM 17959 C CA . ILE C 1 244 ? -7.607 10.875 -62.154 1.000 38.540 225 ILE CCC CA 1
ATOM 17960 C C . ILE C 1 244 ? -8.720 11.794 -61.640 1.000 36.180 225 ILE CCC C 1
ATOM 17961 O O . ILE C 1 244 ? -9.606 11.309 -60.934 1.000 37.440 225 ILE CCC O 1
ATOM 17977 N N . ARG C 1 245 ? -8.670 13.087 -61.960 1.000 36.030 226 ARG CCC N 1
ATOM 17978 C CA . ARG C 1 245 ? -9.778 14.032 -61.659 1.000 35.610 226 ARG CCC CA 1
ATOM 17979 C C . ARG C 1 245 ? -10.767 14.093 -62.831 1.000 37.650 226 ARG CCC C 1
ATOM 17980 O O . ARG C 1 245 ? -10.334 14.069 -63.962 1.000 40.620 226 ARG CCC O 1
ATOM 18001 N N . GLN C 1 246 ? -12.067 14.123 -62.550 1.000 41.860 227 GLN CCC N 1
ATOM 18002 C CA . GLN C 1 246 ? -13.141 14.463 -63.521 1.000 41.990 227 GLN CCC CA 1
ATOM 18003 C C . GLN C 1 246 ? -13.865 15.688 -62.959 1.000 41.160 227 GLN CCC C 1
ATOM 18004 O O . GLN C 1 246 ? -13.743 15.935 -61.742 1.000 40.950 227 GLN CCC O 1
ATOM 18018 N N . SER C 1 247 ? -14.568 16.442 -63.801 1.000 40.920 228 SER CCC N 1
ATOM 18019 C CA . SER C 1 247 ? -15.396 17.606 -63.392 1.000 44.120 228 SER CCC CA 1
ATOM 18020 C C . SER C 1 247 ? -16.540 17.802 -64.380 1.000 45.240 228 SER CCC C 1
ATOM 18021 O O . SER C 1 247 ? -16.332 17.599 -65.578 1.000 49.740 228 SER CCC O 1
ATOM 18029 N N . GLN C 1 248 ? -17.692 18.209 -63.866 1.000 46.480 229 GLN CCC N 1
ATOM 18030 C CA . GLN C 1 248 ? -18.836 18.701 -64.665 1.000 45.850 229 GLN CCC CA 1
ATOM 18031 C C . GLN C 1 248 ? -19.220 20.058 -64.086 1.000 45.980 229 GLN CCC C 1
ATOM 18032 O O . GLN C 1 248 ? -18.996 20.265 -62.869 1.000 40.100 229 GLN CCC O 1
ATOM 18046 N N . SER C 1 249 ? -19.758 20.955 -64.909 1.000 41.210 230 SER CCC N 1
ATOM 18047 C CA . SER C 1 249 ? -20.283 22.242 -64.415 1.000 42.340 230 SER CCC CA 1
ATOM 18048 C C . SER C 1 249 ? -21.363 21.903 -63.381 1.000 41.310 230 SER CCC C 1
ATOM 18049 O O . SER C 1 249 ? -21.998 20.861 -63.500 1.000 39.900 230 SER CCC O 1
ATOM 18057 N N . LEU C 1 250 ? -21.468 22.697 -62.329 1.000 42.180 231 LEU CCC N 1
ATOM 18058 C CA . LEU C 1 250 ? -22.425 22.472 -61.229 1.000 46.170 231 LEU CCC CA 1
ATOM 18059 C C . LEU C 1 250 ? -23.409 23.644 -61.225 1.000 48.500 231 LEU CCC C 1
ATOM 18060 O O . LEU C 1 250 ? -22.949 24.797 -61.071 1.000 47.350 231 LEU CCC O 1
ATOM 18076 N N . SER C 1 251 ? -24.700 23.350 -61.405 1.000 49.040 232 SER CCC N 1
ATOM 18077 C CA . SER C 1 251 ? -25.813 24.331 -61.350 1.000 53.690 232 SER CCC CA 1
ATOM 18078 C C . SER C 1 251 ? -26.555 24.217 -60.017 1.000 52.420 232 SER CCC C 1
ATOM 18079 O O . SER C 1 251 ? -26.878 25.276 -59.420 1.000 51.120 232 SER CCC O 1
ATOM 18087 N N . VAL C 1 252 ? -26.818 22.979 -59.586 1.000 48.310 233 VAL CCC N 1
ATOM 18088 C CA . VAL C 1 252 ? -27.617 22.638 -58.372 1.000 48.170 233 VAL CCC CA 1
ATOM 18089 C C . VAL C 1 252 ? -26.802 22.971 -57.118 1.000 44.570 233 VAL CCC C 1
ATOM 18090 O O . VAL C 1 252 ? -25.580 22.853 -57.172 1.000 41.410 233 VAL CCC O 1
ATOM 18103 N N . HIS C 1 253 ? -27.482 23.334 -56.029 1.000 41.280 234 HIS CCC N 1
ATOM 18104 C CA . HIS C 1 253 ? -26.866 23.643 -54.715 1.000 43.370 234 HIS CCC CA 1
ATOM 18105 C C . HIS C 1 253 ? -26.163 22.394 -54.177 1.000 42.050 234 HIS CCC C 1
ATOM 18106 O O . HIS C 1 253 ? -26.737 21.309 -54.124 1.000 44.280 234 HIS CCC O 1
ATOM 18121 N N . PRO C 1 254 ? -24.888 22.517 -53.761 1.000 38.910 235 PRO CCC N 1
ATOM 18122 C CA . PRO C 1 254 ? -24.123 21.378 -53.248 1.000 35.420 235 PRO CCC CA 1
ATOM 18123 C C . PRO C 1 254 ? -24.854 20.516 -52.211 1.000 32.310 235 PRO CCC C 1
ATOM 18124 O O . PRO C 1 254 ? -24.672 19.322 -52.259 1.000 31.480 235 PRO CCC O 1
ATOM 18135 N N . TYR C 1 255 ? -25.623 21.107 -51.289 1.000 31.610 236 TYR CCC N 1
ATOM 18136 C CA . TYR C 1 255 ? -26.339 20.314 -50.252 1.000 34.320 236 TYR CCC CA 1
ATOM 18137 C C . TYR C 1 255 ? -27.345 19.372 -50.926 1.000 33.930 236 TYR CCC C 1
ATOM 18138 O O . TYR C 1 255 ? -27.562 18.247 -50.403 1.000 31.980 236 TYR CCC O 1
ATOM 18156 N N . GLN C 1 256 ? -27.912 19.763 -52.075 1.000 34.670 237 GLN CCC N 1
ATOM 18157 C CA . GLN C 1 256 ? -28.852 18.875 -52.810 1.000 35.560 237 GLN CCC CA 1
ATOM 18158 C C . GLN C 1 256 ? -28.073 17.639 -53.267 1.000 33.200 237 GLN CCC C 1
ATOM 18159 O O . GLN C 1 256 ? -28.585 16.532 -53.120 1.000 32.020 237 GLN CCC O 1
ATOM 18173 N N . ILE C 1 257 ? -26.856 17.812 -53.773 1.000 34.580 238 ILE CCC N 1
ATOM 18174 C CA . ILE C 1 257 ? -26.027 16.659 -54.222 1.000 35.400 238 ILE CCC CA 1
ATOM 18175 C C . ILE C 1 257 ? -25.720 15.798 -53.006 1.000 32.900 238 ILE CCC C 1
ATOM 18176 O O . ILE C 1 257 ? -25.802 14.566 -53.124 1.000 33.140 238 ILE CCC O 1
ATOM 18192 N N . TYR C 1 258 ? -25.455 16.426 -51.866 1.000 33.320 239 TYR CCC N 1
ATOM 18193 C CA . TYR C 1 258 ? -25.170 15.702 -50.602 1.000 34.720 239 TYR CCC CA 1
ATOM 18194 C C . TYR C 1 258 ? -26.352 14.796 -50.241 1.000 34.800 239 TYR CCC C 1
ATOM 18195 O O . TYR C 1 258 ? -26.158 13.581 -50.045 1.000 34.940 239 TYR CCC O 1
ATOM 18213 N N . LYS C 1 259 ? -27.552 15.372 -50.169 1.000 38.870 240 LYS CCC N 1
ATOM 18214 C CA . LYS C 1 259 ? -28.810 14.631 -49.869 1.000 39.920 240 LYS CCC CA 1
ATOM 18215 C C . LYS C 1 259 ? -28.959 13.462 -50.854 1.000 36.930 240 LYS CCC C 1
ATOM 18216 O O . LYS C 1 259 ? -29.292 12.369 -50.402 1.000 38.210 240 LYS CCC O 1
ATOM 18235 N N . THR C 1 260 ? -28.638 13.650 -52.132 1.000 34.320 241 THR CCC N 1
ATOM 18236 C CA . THR C 1 260 ? -28.681 12.563 -53.144 1.000 37.900 241 THR CCC CA 1
ATOM 18237 C C . THR C 1 260 ? -27.596 11.508 -52.878 1.000 38.550 241 THR CCC C 1
ATOM 18238 O O . THR C 1 260 ? -27.922 10.320 -52.968 1.000 39.530 241 THR CCC O 1
ATOM 18249 N N . LEU C 1 261 ? -26.351 11.915 -52.608 1.000 40.140 242 LEU CCC N 1
ATOM 18250 C CA . LEU C 1 261 ? -25.215 10.983 -52.353 1.000 39.660 242 LEU CCC CA 1
ATOM 18251 C C . LEU C 1 261 ? -25.498 10.154 -51.095 1.000 36.780 242 LEU CCC C 1
ATOM 18252 O O . LEU C 1 261 ? -25.154 8.970 -51.072 1.000 39.450 242 LEU CCC O 1
ATOM 18268 N N . ARG C 1 262 ? -26.073 10.788 -50.080 1.000 37.640 243 ARG CCC N 1
ATOM 18269 C CA . ARG C 1 262 ? -26.564 10.180 -48.813 1.000 40.700 243 ARG CCC CA 1
ATOM 18270 C C . ARG C 1 262 ? -27.533 9.015 -49.079 1.000 42.260 243 ARG CCC C 1
ATOM 18271 O O . ARG C 1 262 ? -27.513 8.054 -48.304 1.000 44.230 243 ARG CCC O 1
ATOM 18292 N N . GLU C 1 263 ? -28.358 9.106 -50.125 1.000 44.290 244 GLU CCC N 1
ATOM 18293 C CA . GLU C 1 263 ? -29.396 8.096 -50.485 1.000 47.120 244 GLU CCC CA 1
ATOM 18294 C C . GLU C 1 263 ? -28.802 7.067 -51.466 1.000 41.350 244 GLU CCC C 1
ATOM 18295 O O . GLU C 1 263 ? -29.156 5.890 -51.359 1.000 39.630 244 GLU CCC O 1
ATOM 18307 N N . VAL C 1 264 ? -27.902 7.481 -52.362 1.000 38.320 245 VAL CCC N 1
ATOM 18308 C CA . VAL C 1 264 ? -27.254 6.599 -53.383 1.000 39.950 245 VAL CCC CA 1
ATOM 18309 C C . VAL C 1 264 ? -26.244 5.664 -52.708 1.000 39.520 245 VAL CCC C 1
ATOM 18310 O O . VAL C 1 264 ? -26.172 4.505 -53.133 1.000 42.210 245 VAL CCC O 1
ATOM 18323 N N . ASN C 1 265 ? -25.457 6.165 -51.743 1.000 39.660 246 ASN CCC N 1
ATOM 18324 C CA . ASN C 1 265 ? -24.204 5.517 -51.264 1.000 39.670 246 ASN CCC CA 1
ATOM 18325 C C . ASN C 1 265 ? -23.947 5.887 -49.810 1.000 40.290 246 ASN CCC C 1
ATOM 18326 O O . ASN C 1 265 ? -22.907 6.463 -49.479 1.000 40.580 246 ASN CCC O 1
ATOM 18337 N N . PRO C 1 266 ? -24.883 5.553 -48.897 1.000 38.630 247 PRO CCC N 1
ATOM 18338 C CA . PRO C 1 266 ? -24.723 5.898 -47.489 1.000 37.640 247 PRO CCC CA 1
ATOM 18339 C C . PRO C 1 266 ? -23.460 5.208 -46.945 1.000 37.000 247 PRO CCC C 1
ATOM 18340 O O . PRO C 1 266 ? -23.226 4.057 -47.297 1.000 36.850 247 PRO CCC O 1
ATOM 18351 N N . SER C 1 267 ? -22.654 5.952 -46.176 1.000 38.680 248 SER CCC N 1
ATOM 18352 C CA . SER C 1 267 ? -21.301 5.572 -45.681 1.000 33.850 248 SER CCC CA 1
ATOM 18353 C C . SER C 1 267 ? -21.153 6.033 -44.241 1.000 31.630 248 SER CCC C 1
ATOM 18354 O O . SER C 1 267 ? -21.917 6.869 -43.785 1.000 31.300 248 SER CCC O 1
ATOM 18362 N N . PRO C 1 268 ? -20.227 5.460 -43.446 1.000 30.900 249 PRO CCC N 1
ATOM 18363 C CA . PRO C 1 268 ? -20.074 5.874 -42.051 1.000 31.410 249 PRO CCC CA 1
ATOM 18364 C C . PRO C 1 268 ? -19.329 7.194 -41.769 1.000 29.890 249 PRO CCC C 1
ATOM 18365 O O . PRO C 1 268 ? -19.466 7.685 -40.648 1.000 27.880 249 PRO CCC O 1
ATOM 18376 N N . TYR C 1 269 ? -18.579 7.738 -42.739 1.000 29.380 250 TYR CCC N 1
ATOM 18377 C CA . TYR C 1 269 ? -17.720 8.943 -42.560 1.000 30.560 250 TYR CCC CA 1
ATOM 18378 C C . TYR C 1 269 ? -18.089 10.018 -43.589 1.000 31.170 250 TYR CCC C 1
ATOM 18379 O O . TYR C 1 269 ? -17.198 10.677 -44.201 1.000 31.700 250 TYR CCC O 1
ATOM 18397 N N . MET C 1 270 ? -19.388 10.242 -43.757 1.000 32.240 251 MET CCC N 1
ATOM 18398 C CA . MET C 1 270 ? -19.901 11.274 -44.690 1.000 30.490 251 MET CCC CA 1
ATOM 18399 C C . MET C 1 270 ? -19.725 12.636 -44.036 1.000 28.190 251 MET CCC C 1
ATOM 18400 O O . MET C 1 270 ? -19.788 12.709 -42.812 1.000 25.830 251 MET CCC O 1
ATOM 18414 N N . ALA C 1 271 ? -19.567 13.681 -44.836 1.000 25.850 252 ALA CCC N 1
ATOM 18415 C CA . ALA C 1 271 ? -19.485 15.055 -44.329 1.000 26.010 252 ALA CCC CA 1
ATOM 18416 C C . ALA C 1 271 ? -20.038 16.008 -45.380 1.000 25.420 252 ALA CCC C 1
ATOM 18417 O O . ALA C 1 271 ? -19.854 15.754 -46.598 1.000 25.530 252 ALA CCC O 1
ATOM 18424 N N . TYR C 1 272 ? -20.704 17.055 -44.912 1.000 26.090 253 TYR CCC N 1
ATOM 18425 C CA . TYR C 1 272 ? -21.005 18.258 -45.716 1.000 27.600 253 TYR CCC CA 1
ATOM 18426 C C . TYR C 1 272 ? -20.358 19.446 -45.020 1.000 26.740 253 TYR CCC C 1
ATOM 18427 O O . TYR C 1 272 ? -20.690 19.735 -43.870 1.000 25.830 253 TYR CCC O 1
ATOM 18445 N N . LEU C 1 273 ? -19.443 20.113 -45.712 1.000 29.200 254 LEU CCC N 1
ATOM 18446 C CA . LEU C 1 273 ? -18.845 21.367 -45.202 1.000 32.260 254 LEU CCC CA 1
ATOM 18447 C C . LEU C 1 273 ? -19.165 22.491 -46.191 1.000 28.410 254 LEU CCC C 1
ATOM 18448 O O . LEU C 1 273 ? -18.889 22.312 -47.391 1.000 26.640 254 LEU CCC O 1
ATOM 18464 N N . GLU C 1 274 ? -19.727 23.593 -45.690 1.000 28.110 255 GLU CCC N 1
ATOM 18465 C CA . GLU C 1 274 ? -20.086 24.776 -46.513 1.000 31.030 255 GLU CCC CA 1
ATOM 18466 C C . GLU C 1 274 ? -19.267 25.985 -46.068 1.000 28.490 255 GLU CCC C 1
ATOM 18467 O O . GLU C 1 274 ? -19.239 26.278 -44.862 1.000 28.560 255 GLU CCC O 1
ATOM 18479 N N . THR C 1 275 ? -18.636 26.650 -47.031 1.000 29.140 256 THR CCC N 1
ATOM 18480 C CA . THR C 1 275 ? -18.101 28.032 -46.919 1.000 31.580 256 THR CCC CA 1
ATOM 18481 C C . THR C 1 275 ? -18.536 28.802 -48.158 1.000 33.860 256 THR CCC C 1
ATOM 18482 O O . THR C 1 275 ? -18.959 28.200 -49.145 1.000 34.050 256 THR CCC O 1
ATOM 18493 N N . PRO C 1 276 ? -18.405 30.143 -48.178 1.000 38.530 257 PRO CCC N 1
ATOM 18494 C CA . PRO C 1 276 ? -18.802 30.915 -49.353 1.000 37.840 257 PRO CCC CA 1
ATOM 18495 C C . PRO C 1 276 ? -18.062 30.486 -50.634 1.000 38.230 257 PRO CCC C 1
ATOM 18496 O O . PRO C 1 276 ? -18.675 30.519 -51.679 1.000 41.500 257 PRO CCC O 1
ATOM 18507 N N . ASP C 1 277 ? -16.811 30.033 -50.529 1.000 36.560 258 ASP CCC N 1
ATOM 18508 C CA . ASP C 1 277 ? -15.879 29.869 -51.682 1.000 41.960 258 ASP CCC CA 1
ATOM 18509 C C . ASP C 1 277 ? -15.825 28.419 -52.197 1.000 37.830 258 ASP CCC C 1
ATOM 18510 O O . ASP C 1 277 ? -15.487 28.236 -53.380 1.000 37.100 258 ASP CCC O 1
ATOM 18519 N N . PHE C 1 278 ? -16.076 27.429 -51.340 1.000 34.110 259 PHE CCC N 1
ATOM 18520 C CA . PHE C 1 278 ? -16.018 25.978 -51.655 1.000 31.550 259 PHE CCC CA 1
ATOM 18521 C C . PHE C 1 278 ? -16.979 25.223 -50.733 1.000 29.000 259 PHE CCC C 1
ATOM 18522 O O . PHE C 1 278 ? -17.216 25.645 -49.589 1.000 27.590 259 PHE CCC O 1
ATOM 18539 N N . GLN C 1 279 ? -17.551 24.146 -51.255 1.000 27.160 260 GLN CCC N 1
ATOM 18540 C CA . GLN C 1 279 ? -18.388 23.205 -50.490 1.000 28.310 260 GLN CCC CA 1
ATOM 18541 C C . GLN C 1 279 ? -17.835 21.793 -50.708 1.000 27.630 260 GLN CCC C 1
ATOM 18542 O O . GLN C 1 279 ? -17.311 21.494 -51.806 1.000 32.500 260 GLN CCC O 1
ATOM 18556 N N . ILE C 1 280 ? -17.892 20.972 -49.668 1.000 27.110 261 ILE CCC N 1
ATOM 18557 C CA . ILE C 1 280 ? -17.391 19.572 -49.701 1.000 28.450 261 ILE CCC CA 1
ATOM 18558 C C . ILE C 1 280 ? -18.583 18.627 -49.567 1.000 26.580 261 ILE CCC C 1
ATOM 18559 O O . ILE C 1 280 ? -19.345 18.741 -48.608 1.000 25.820 261 ILE CCC O 1
ATOM 18575 N N . ILE C 1 281 ? -18.725 17.712 -50.504 1.000 27.580 262 ILE CCC N 1
ATOM 18576 C CA . ILE C 1 281 ? -19.793 16.681 -50.460 1.000 29.470 262 ILE CCC CA 1
ATOM 18577 C C . ILE C 1 281 ? -19.073 15.361 -50.288 1.000 29.780 262 ILE CCC C 1
ATOM 18578 O O . ILE C 1 281 ? -18.617 14.817 -51.292 1.000 32.800 262 ILE CCC O 1
ATOM 18594 N N . CYS C 1 282 ? -18.901 14.917 -49.046 1.000 31.040 263 CYS CCC N 1
ATOM 18595 C CA . CYS C 1 282 ? -18.029 13.760 -48.731 1.000 31.550 263 CYS CCC CA 1
ATOM 18596 C C . CYS C 1 282 ? -18.871 12.507 -48.468 1.000 31.810 263 CYS CCC C 1
ATOM 18597 O O . CYS C 1 282 ? -19.697 12.562 -47.559 1.000 29.710 263 CYS CCC O 1
ATOM 18605 N N . GLY C 1 283 ? -18.625 11.431 -49.234 1.000 33.160 264 GLY CCC N 1
ATOM 18606 C CA . GLY C 1 283 ? -19.216 10.088 -49.047 1.000 33.860 264 GLY CCC CA 1
ATOM 18607 C C . GLY C 1 283 ? -18.205 9.045 -48.584 1.000 34.050 264 GLY CCC C 1
ATOM 18608 O O . GLY C 1 283 ? -18.351 7.876 -48.963 1.000 33.400 264 GLY CCC O 1
ATOM 18612 N N . SER C 1 284 ? -17.222 9.416 -47.764 1.000 30.620 265 SER CCC N 1
ATOM 18613 C CA . SER C 1 284 ? -16.095 8.510 -47.428 1.000 32.340 265 SER CCC CA 1
ATOM 18614 C C . SER C 1 284 ? -16.573 7.322 -46.594 1.000 31.200 265 SER CCC C 1
ATOM 18615 O O . SER C 1 284 ? -17.306 7.492 -45.614 1.000 30.270 265 SER CCC O 1
ATOM 18623 N N . PRO C 1 285 ? -16.118 6.097 -46.936 1.000 30.930 266 PRO CCC N 1
ATOM 18624 C CA . PRO C 1 285 ? -16.226 4.941 -46.041 1.000 33.070 266 PRO CCC CA 1
ATOM 18625 C C . PRO C 1 285 ? -14.999 4.657 -45.154 1.000 31.950 266 PRO CCC C 1
ATOM 18626 O O . PRO C 1 285 ? -15.056 3.700 -44.409 1.000 31.830 266 PRO CCC O 1
ATOM 18637 N N . GLU C 1 286 ? -13.932 5.457 -45.242 1.000 30.410 267 GLU CCC N 1
ATOM 18638 C CA . GLU C 1 286 ? -12.615 5.113 -44.630 1.000 31.300 267 GLU CCC CA 1
ATOM 18639 C C . GLU C 1 286 ? -12.274 6.015 -43.434 1.000 30.890 267 GLU CCC C 1
ATOM 18640 O O . GLU C 1 286 ? -12.291 7.242 -43.586 1.000 32.780 267 GLU CCC O 1
ATOM 18652 N N . LEU C 1 287 ? -11.934 5.403 -42.295 1.000 30.040 268 LEU CCC N 1
ATOM 18653 C CA . LEU C 1 287 ? -11.348 6.074 -41.107 1.000 27.890 268 LEU CCC CA 1
ATOM 18654 C C . LEU C 1 287 ? -9.836 6.107 -41.306 1.000 27.750 268 LEU CCC C 1
ATOM 18655 O O . LEU C 1 287 ? -9.284 5.019 -41.540 1.000 26.890 268 LEU CCC O 1
ATOM 18671 N N . LEU C 1 288 ? -9.205 7.290 -41.244 1.000 27.310 269 LEU CCC N 1
ATOM 18672 C CA . LEU C 1 288 ? -7.721 7.408 -41.192 1.000 27.620 269 LEU CCC CA 1
ATOM 18673 C C . LEU C 1 288 ? -7.227 7.114 -39.772 1.000 25.520 269 LEU CCC C 1
ATOM 18674 O O . LEU C 1 288 ? -6.370 6.257 -39.604 1.000 24.720 269 LEU CCC O 1
ATOM 18690 N N . VAL C 1 289 ? -7.732 7.826 -38.779 1.000 24.510 270 VAL CCC N 1
ATOM 18691 C CA . VAL C 1 289 ? -7.259 7.623 -37.385 1.000 25.840 270 VAL CCC CA 1
ATOM 18692 C C . VAL C 1 289 ? -8.303 8.185 -36.423 1.000 25.050 270 VAL CCC C 1
ATOM 18693 O O . VAL C 1 289 ? -8.965 9.188 -36.757 1.000 25.610 270 VAL CCC O 1
ATOM 18706 N N . SER C 1 290 ? -8.471 7.521 -35.290 1.000 25.030 271 SER CCC N 1
ATOM 18707 C CA . SER C 1 290 ? -9.210 8.072 -34.134 1.000 26.800 271 SER CCC CA 1
ATOM 18708 C C . SER C 1 290 ? -8.357 7.926 -32.870 1.000 27.120 271 SER CCC C 1
ATOM 18709 O O . SER C 1 290 ? -7.503 7.022 -32.811 1.000 26.540 271 SER CCC O 1
ATOM 18717 N N . LYS C 1 291 ? -8.525 8.864 -31.945 1.000 27.990 272 LYS CCC N 1
ATOM 18718 C CA . LYS C 1 291 ? -7.898 8.852 -30.603 1.000 27.500 272 LYS CCC CA 1
ATOM 18719 C C . LYS C 1 291 ? -9.026 8.989 -29.590 1.000 27.900 272 LYS CCC C 1
ATOM 18720 O O . LYS C 1 291 ? -9.711 10.015 -29.659 1.000 26.550 272 LYS CCC O 1
ATOM 18739 N N . LYS C 1 292 ? -9.226 7.974 -28.740 1.000 31.700 273 LYS CCC N 1
ATOM 18740 C CA . LYS C 1 292 ? -10.142 8.014 -27.562 1.000 34.850 273 LYS CCC CA 1
ATOM 18741 C C . LYS C 1 292 ? -9.285 7.875 -26.303 1.000 30.720 273 LYS CCC C 1
ATOM 18742 O O . LYS C 1 292 ? -8.853 6.753 -26.012 1.000 31.100 273 LYS CCC O 1
ATOM 18761 N N . GLY C 1 293 ? -9.015 8.964 -25.595 1.000 30.940 274 GLY CCC N 1
ATOM 18762 C CA . GLY C 1 293 ? -7.930 8.964 -24.596 1.000 31.860 274 GLY CCC CA 1
ATOM 18763 C C . GLY C 1 293 ? -6.601 8.637 -25.268 1.000 31.650 274 GLY CCC C 1
ATOM 18764 O O . GLY C 1 293 ? -6.146 9.452 -26.091 1.000 30.600 274 GLY CCC O 1
ATOM 18768 N N . LYS C 1 294 ? -6.021 7.468 -24.980 1.000 30.420 275 LYS CCC N 1
ATOM 18769 C CA . LYS C 1 294 ? -4.686 7.066 -25.504 1.000 29.110 275 LYS CCC CA 1
ATOM 18770 C C . LYS C 1 294 ? -4.850 5.867 -26.444 1.000 27.110 275 LYS CCC C 1
ATOM 18771 O O . LYS C 1 294 ? -3.826 5.360 -26.941 1.000 28.210 275 LYS CCC O 1
ATOM 18790 N N . LEU C 1 295 ? -6.084 5.437 -26.705 1.000 26.240 276 LEU CCC N 1
ATOM 18791 C CA . LEU C 1 295 ? -6.359 4.354 -27.687 1.000 27.900 276 LEU CCC CA 1
ATOM 18792 C C . LEU C 1 295 ? -6.415 4.938 -29.107 1.000 27.700 276 LEU CCC C 1
ATOM 18793 O O . LEU C 1 295 ? -7.251 5.838 -29.361 1.000 26.870 276 LEU CCC O 1
ATOM 18809 N N . LEU C 1 296 ? -5.557 4.433 -29.990 1.000 26.840 277 LEU CCC N 1
ATOM 18810 C CA . LEU C 1 296 ? -5.478 4.851 -31.410 1.000 27.430 277 LEU CCC CA 1
ATOM 18811 C C . LEU C 1 296 ? -6.063 3.720 -32.256 1.000 27.510 277 LEU CCC C 1
ATOM 18812 O O . LEU C 1 296 ? -5.843 2.533 -31.920 1.000 26.100 277 LEU CCC O 1
ATOM 18828 N N . GLU C 1 297 ? -6.764 4.083 -33.326 1.000 28.470 278 GLU CCC N 1
ATOM 18829 C CA . GLU C 1 297 ? -7.420 3.120 -34.238 1.000 30.680 278 GLU CCC CA 1
ATOM 18830 C C . GLU C 1 297 ? -7.299 3.645 -35.667 1.000 28.660 278 GLU CCC C 1
ATOM 18831 O O . GLU C 1 297 ? -7.509 4.850 -35.869 1.000 28.300 278 GLU CCC O 1
ATOM 18843 N N . THR C 1 298 ? -6.974 2.758 -36.600 1.000 28.360 279 THR CCC N 1
ATOM 18844 C CA . THR C 1 298 ? -7.047 2.989 -38.064 1.000 30.350 279 THR CCC CA 1
ATOM 18845 C C . THR C 1 298 ? -7.743 1.770 -38.683 1.000 32.120 279 THR CCC C 1
ATOM 18846 O O . THR C 1 298 ? -7.628 0.659 -38.118 1.000 31.870 279 THR CCC O 1
ATOM 18857 N N . ARG C 1 299 ? -8.452 1.988 -39.789 1.000 29.700 280 ARG CCC N 1
ATOM 18858 C CA A ARG C 1 299 ? -9.305 0.972 -40.457 0.500 29.770 280 ARG CCC CA 1
ATOM 18859 C CA B ARG C 1 299 ? -9.291 0.961 -40.456 0.500 29.260 280 ARG CCC CA 1
ATOM 18860 C C . ARG C 1 299 ? -8.968 0.969 -41.944 1.000 29.850 280 ARG CCC C 1
ATOM 18861 O O . ARG C 1 299 ? -9.767 1.409 -42.764 1.000 28.690 280 ARG CCC O 1
ATOM 18901 N N . PRO C 1 300 ? -7.755 0.523 -42.329 1.000 31.470 281 PRO CCC N 1
ATOM 18902 C CA . PRO C 1 300 ? -7.340 0.572 -43.725 1.000 30.530 281 PRO CCC CA 1
ATOM 18903 C C . PRO C 1 300 ? -8.250 -0.239 -44.653 1.000 30.490 281 PRO CCC C 1
ATOM 18904 O O . PRO C 1 300 ? -8.627 -1.339 -44.314 1.000 28.660 281 PRO CCC O 1
ATOM 18915 N N . ILE C 1 301 ? -8.553 0.341 -45.811 1.000 30.120 282 ILE CCC N 1
ATOM 18916 C CA . ILE C 1 301 ? -9.358 -0.289 -46.890 1.000 30.640 282 ILE CCC CA 1
ATOM 18917 C C . ILE C 1 301 ? -8.437 -0.482 -48.087 1.000 33.260 282 ILE CCC C 1
ATOM 18918 O O . ILE C 1 301 ? -7.877 0.525 -48.545 1.000 33.690 282 ILE CCC O 1
ATOM 18934 N N . ALA C 1 302 ? -8.285 -1.719 -48.552 1.000 33.180 283 ALA CCC N 1
ATOM 18935 C CA . ALA C 1 302 ? -7.499 -2.065 -49.758 1.000 37.230 283 ALA CCC CA 1
ATOM 18936 C C . ALA C 1 302 ? -8.014 -3.387 -50.313 1.000 36.280 283 ALA CCC C 1
ATOM 18937 O O . ALA C 1 302 ? -8.101 -4.344 -49.544 1.000 34.720 283 ALA CCC O 1
ATOM 18944 N N . GLY C 1 303 ? -8.311 -3.416 -51.606 1.000 38.700 284 GLY CCC N 1
ATOM 18945 C CA . GLY C 1 303 ? -8.879 -4.587 -52.296 1.000 41.980 284 GLY CCC CA 1
ATOM 18946 C C . GLY C 1 303 ? -10.301 -4.285 -52.708 1.000 44.310 284 GLY CCC C 1
ATOM 18947 O O . GLY C 1 303 ? -11.091 -3.853 -51.844 1.000 43.480 284 GLY CCC O 1
ATOM 18951 N N . THR C 1 304 ? -10.607 -4.459 -53.990 1.000 43.760 285 THR CCC N 1
ATOM 18952 C CA . THR C 1 304 ? -11.823 -3.883 -54.606 1.000 47.420 285 THR CCC CA 1
ATOM 18953 C C . THR C 1 304 ? -12.390 -4.878 -55.613 1.000 43.890 285 THR CCC C 1
ATOM 18954 O O . THR C 1 304 ? -11.590 -5.494 -56.343 1.000 41.100 285 THR CCC O 1
ATOM 18965 N N . ARG C 1 305 ? -13.714 -5.048 -55.577 1.000 42.780 286 ARG CCC N 1
ATOM 18966 C CA . ARG C 1 305 ? -14.541 -5.677 -56.644 1.000 39.830 286 ARG CCC CA 1
ATOM 18967 C C . ARG C 1 305 ? -15.795 -4.833 -56.834 1.000 35.970 286 ARG CCC C 1
ATOM 18968 O O . ARG C 1 305 ? -16.208 -4.189 -55.862 1.000 37.120 286 ARG CCC O 1
ATOM 18989 N N . SER C 1 306 ? -16.385 -4.875 -58.031 1.000 38.850 287 SER CCC N 1
ATOM 18990 C CA . SER C 1 306 ? -17.750 -4.375 -58.344 1.000 38.030 287 SER CCC CA 1
ATOM 18991 C C . SER C 1 306 ? -18.783 -5.093 -57.473 1.000 39.410 287 SER CCC C 1
ATOM 18992 O O . SER C 1 306 ? -18.524 -6.229 -57.044 1.000 38.240 287 SER CCC O 1
ATOM 19000 N N . ARG C 1 307 ? -19.909 -4.430 -57.223 1.000 40.450 288 ARG CCC N 1
ATOM 19001 C CA . ARG C 1 307 ? -21.136 -5.066 -56.693 1.000 45.770 288 ARG CCC CA 1
ATOM 19002 C C . ARG C 1 307 ? -21.664 -6.008 -57.782 1.000 50.290 288 ARG CCC C 1
ATOM 19003 O O . ARG C 1 307 ? -21.286 -5.817 -58.957 1.000 51.420 288 ARG CCC O 1
ATOM 19024 N N . GLY C 1 308 ? -22.447 -7.018 -57.398 1.000 54.080 289 GLY CCC N 1
ATOM 19025 C CA . GLY C 1 308 ? -23.076 -7.971 -58.331 1.000 57.720 289 GLY CCC CA 1
ATOM 19026 C C . GLY C 1 308 ? -24.393 -7.420 -58.836 1.000 59.590 289 GLY CCC C 1
ATOM 19027 O O . GLY C 1 308 ? -25.002 -6.616 -58.108 1.000 57.910 289 GLY CCC O 1
ATOM 19031 N N . LYS C 1 309 ? -24.822 -7.829 -60.031 1.000 67.420 290 LYS CCC N 1
ATOM 19032 C CA . LYS C 1 309 ? -26.127 -7.421 -60.622 1.000 73.040 290 LYS CCC CA 1
ATOM 19033 C C . LYS C 1 309 ? -27.271 -8.255 -60.011 1.000 72.480 290 LYS CCC C 1
ATOM 19034 O O . LYS C 1 309 ? -28.439 -7.839 -60.161 1.000 76.000 290 LYS CCC O 1
ATOM 19053 N N . THR C 1 310 ? -26.954 -9.375 -59.345 1.000 69.120 291 THR CCC N 1
ATOM 19054 C CA . THR C 1 310 ? -27.883 -10.209 -58.522 1.000 65.410 291 THR CCC CA 1
ATOM 19055 C C . THR C 1 310 ? -27.193 -10.567 -57.199 1.000 63.510 291 THR CCC C 1
ATOM 19056 O O . THR C 1 310 ? -25.991 -10.280 -57.084 1.000 65.820 291 THR CCC O 1
ATOM 19067 N N . ASN C 1 311 ? -27.910 -11.195 -56.258 1.000 62.400 292 ASN CCC N 1
ATOM 19068 C CA . ASN C 1 311 ? -27.335 -11.735 -54.994 1.000 64.390 292 ASN CCC CA 1
ATOM 19069 C C . ASN C 1 311 ? -26.294 -12.803 -55.321 1.000 66.030 292 ASN CCC C 1
ATOM 19070 O O . ASN C 1 311 ? -25.241 -12.817 -54.658 1.000 63.830 292 ASN CCC O 1
ATOM 19081 N N . GLU C 1 312 ? -26.600 -13.673 -56.286 1.000 64.450 293 GLU CCC N 1
ATOM 19082 C CA . GLU C 1 312 ? -25.743 -14.825 -56.661 1.000 70.370 293 GLU CCC CA 1
ATOM 19083 C C . GLU C 1 312 ? -24.387 -14.301 -57.157 1.000 66.520 293 GLU CCC C 1
ATOM 19084 O O . GLU C 1 312 ? -23.353 -14.800 -56.679 1.000 66.050 293 GLU CCC O 1
ATOM 19096 N N . GLU C 1 313 ? -24.392 -13.332 -58.074 1.000 65.520 294 GLU CCC N 1
ATOM 19097 C CA . GLU C 1 313 ? -23.157 -12.715 -58.631 1.000 67.830 294 GLU CCC CA 1
ATOM 19098 C C . GLU C 1 313 ? -22.421 -11.964 -57.514 1.000 63.600 294 GLU CCC C 1
ATOM 19099 O O . GLU C 1 313 ? -21.186 -12.073 -57.456 1.000 62.300 294 GLU CCC O 1
ATOM 19111 N N . ASP C 1 314 ? -23.158 -11.218 -56.682 1.000 58.190 295 ASP CCC N 1
ATOM 19112 C CA . ASP C 1 314 ? -22.602 -10.404 -55.566 1.000 58.190 295 ASP CCC CA 1
ATOM 19113 C C . ASP C 1 314 ? -21.810 -11.310 -54.616 1.000 57.450 295 ASP CCC C 1
ATOM 19114 O O . ASP C 1 314 ? -20.653 -10.974 -54.323 1.000 58.850 295 ASP CCC O 1
ATOM 19123 N N . GLU C 1 315 ? -22.406 -12.418 -54.166 1.000 55.270 296 GLU CCC N 1
ATOM 19124 C CA . GLU C 1 315 ? -21.779 -13.372 -53.209 1.000 56.770 296 GLU CCC CA 1
ATOM 19125 C C . GLU C 1 315 ? -20.612 -14.096 -53.900 1.000 52.880 296 GLU CCC C 1
ATOM 19126 O O . GLU C 1 315 ? -19.603 -14.362 -53.225 1.000 51.490 296 GLU CCC O 1
ATOM 19138 N N . ALA C 1 316 ? -20.709 -14.364 -55.202 1.000 51.630 297 ALA CCC N 1
ATOM 19139 C CA . ALA C 1 316 ? -19.588 -14.898 -56.018 1.000 49.950 297 ALA CCC CA 1
ATOM 19140 C C . ALA C 1 316 ? -18.426 -13.890 -56.023 1.000 46.050 297 ALA CCC C 1
ATOM 19141 O O . ALA C 1 316 ? -17.258 -14.295 -55.861 1.000 46.560 297 ALA CCC O 1
ATOM 19148 N N . LEU C 1 317 ? -18.738 -12.613 -56.202 1.000 42.280 298 LEU CCC N 1
ATOM 19149 C CA . LEU C 1 317 ? -17.734 -11.525 -56.271 1.000 43.040 298 LEU CCC CA 1
ATOM 19150 C C . LEU C 1 317 ? -17.056 -11.354 -54.900 1.000 40.840 298 LEU CCC C 1
ATOM 19151 O O . LEU C 1 317 ? -15.816 -11.228 -54.870 1.000 38.740 298 LEU CCC O 1
ATOM 19167 N N . ALA C 1 318 ? -17.821 -11.375 -53.808 1.000 38.700 299 ALA CCC N 1
ATOM 19168 C CA . ALA C 1 318 ? -17.291 -11.313 -52.424 1.000 41.310 299 ALA CCC CA 1
ATOM 19169 C C . ALA C 1 318 ? -16.320 -12.476 -52.200 1.000 43.280 299 ALA CCC C 1
ATOM 19170 O O . ALA C 1 318 ? -15.176 -12.234 -51.767 1.000 41.830 299 ALA CCC O 1
ATOM 19177 N N . ASN C 1 319 ? -16.754 -13.690 -52.536 1.000 45.700 300 ASN CCC N 1
ATOM 19178 C CA . ASN C 1 319 ? -15.970 -14.937 -52.348 1.000 47.450 300 ASN CCC CA 1
ATOM 19179 C C . ASN C 1 319 ? -14.700 -14.894 -53.199 1.000 45.830 300 ASN CCC C 1
ATOM 19180 O O . ASN C 1 319 ? -13.666 -15.420 -52.755 1.000 44.930 300 ASN CCC O 1
ATOM 19191 N N . GLU C 1 320 ? -14.767 -14.307 -54.389 1.000 48.070 301 GLU CCC N 1
ATOM 19192 C CA . GLU C 1 320 ? -13.593 -14.195 -55.297 1.000 48.080 301 GLU CCC CA 1
ATOM 19193 C C . GLU C 1 320 ? -12.567 -13.274 -54.611 1.000 43.890 301 GLU CCC C 1
ATOM 19194 O O . GLU C 1 320 ? -11.361 -13.616 -54.621 1.000 38.060 301 GLU CCC O 1
ATOM 19206 N N . LEU C 1 321 ? -13.034 -12.182 -53.987 1.000 41.480 302 LEU CCC N 1
ATOM 19207 C CA . LEU C 1 321 ? -12.181 -11.150 -53.327 1.000 40.250 302 LEU CCC CA 1
ATOM 19208 C C . LEU C 1 321 ? -11.460 -11.767 -52.121 1.000 39.530 302 LEU CCC C 1
ATOM 19209 O O . LEU C 1 321 ? -10.233 -11.576 -51.953 1.000 40.100 302 LEU CCC O 1
ATOM 19225 N N . ILE C 1 322 ? -12.226 -12.490 -51.316 1.000 39.270 303 ILE CCC N 1
ATOM 19226 C CA . ILE C 1 322 ? -11.779 -13.214 -50.097 1.000 40.170 303 ILE CCC CA 1
ATOM 19227 C C . ILE C 1 322 ? -10.714 -14.268 -50.449 1.000 38.690 303 ILE CCC C 1
ATOM 19228 O O . ILE C 1 322 ? -9.739 -14.363 -49.688 1.000 38.530 303 ILE CCC O 1
ATOM 19244 N N . HIS C 1 323 ? -10.862 -15.024 -51.547 1.000 36.910 304 HIS CCC N 1
ATOM 19245 C CA . HIS C 1 323 ? -9.980 -16.180 -51.887 1.000 39.100 304 HIS CCC CA 1
ATOM 19246 C C . HIS C 1 323 ? -8.808 -15.786 -52.798 1.000 42.010 304 HIS CCC C 1
ATOM 19247 O O . HIS C 1 323 ? -7.883 -16.618 -52.941 1.000 47.540 304 HIS CCC O 1
ATOM 19262 N N . ASN C 1 324 ? -8.826 -14.594 -53.393 1.000 40.200 305 ASN CCC N 1
ATOM 19263 C CA . ASN C 1 324 ? -7.738 -14.114 -54.281 1.000 41.700 305 ASN CCC CA 1
ATOM 19264 C C . ASN C 1 324 ? -6.482 -13.865 -53.432 1.000 46.870 305 ASN CCC C 1
ATOM 19265 O O . ASN C 1 324 ? -6.520 -12.944 -52.604 1.000 49.450 305 ASN CCC O 1
ATOM 19276 N N . GLU C 1 325 ? -5.422 -14.661 -53.620 1.000 51.270 306 GLU CCC N 1
ATOM 19277 C CA . GLU C 1 325 ? -4.167 -14.591 -52.817 1.000 57.800 306 GLU CCC CA 1
ATOM 19278 C C . GLU C 1 325 ? -3.365 -13.339 -53.197 1.000 53.050 306 GLU CCC C 1
ATOM 19279 O O . GLU C 1 325 ? -2.638 -12.836 -52.328 1.000 52.910 306 GLU CCC O 1
ATOM 19291 N N . LYS C 1 326 ? -3.491 -12.860 -54.437 1.000 47.410 307 LYS CCC N 1
ATOM 19292 C CA . LYS C 1 326 ? -2.900 -11.573 -54.884 1.000 51.620 307 LYS CCC CA 1
ATOM 19293 C C . LYS C 1 326 ? -3.510 -10.420 -54.072 1.000 51.700 307 LYS CCC C 1
ATOM 19294 O O . LYS C 1 326 ? -2.736 -9.637 -53.473 1.000 52.500 307 LYS CCC O 1
ATOM 19313 N N . GLU C 1 327 ? -4.847 -10.327 -54.039 1.000 51.350 308 GLU CCC N 1
ATOM 19314 C CA . GLU C 1 327 ? -5.591 -9.244 -53.341 1.000 49.730 308 GLU CCC CA 1
ATOM 19315 C C . GLU C 1 327 ? -5.230 -9.245 -51.855 1.000 45.190 308 GLU CCC C 1
ATOM 19316 O O . GLU C 1 327 ? -5.018 -8.155 -51.332 1.000 49.080 308 GLU CCC O 1
ATOM 19328 N N . ARG C 1 328 ? -5.169 -10.410 -51.201 1.000 46.510 309 ARG CCC N 1
ATOM 19329 C CA . ARG C 1 328 ? -4.839 -10.501 -49.750 1.000 50.800 309 ARG CCC CA 1
ATOM 19330 C C . ARG C 1 328 ? -3.399 -10.015 -49.542 1.000 45.130 309 ARG CCC C 1
ATOM 19331 O O . ARG C 1 328 ? -3.178 -9.318 -48.549 1.000 44.730 309 ARG CCC O 1
ATOM 19352 N N . ALA C 1 329 ? -2.481 -10.316 -50.468 1.000 44.360 310 ALA CCC N 1
ATOM 19353 C CA . ALA C 1 329 ? -1.075 -9.842 -50.442 1.000 47.280 310 ALA CCC CA 1
ATOM 19354 C C . ALA C 1 329 ? -1.032 -8.304 -50.536 1.000 45.900 310 ALA CCC C 1
ATOM 19355 O O . ALA C 1 329 ? -0.363 -7.692 -49.698 1.000 45.810 310 ALA CCC O 1
ATOM 19362 N N . GLU C 1 330 ? -1.709 -7.701 -51.519 1.000 46.070 311 GLU CCC N 1
ATOM 19363 C CA . GLU C 1 330 ? -1.854 -6.224 -51.631 1.000 46.290 311 GLU CCC CA 1
ATOM 19364 C C . GLU C 1 330 ? -2.427 -5.673 -50.317 1.000 43.580 311 GLU CCC C 1
ATOM 19365 O O . GLU C 1 330 ? -1.915 -4.654 -49.829 1.000 42.050 311 GLU CCC O 1
ATOM 19377 N N . HIS C 1 331 ? -3.427 -6.327 -49.732 1.000 37.150 312 HIS CCC N 1
ATOM 19378 C CA . HIS C 1 331 ? -4.031 -5.864 -48.457 1.000 36.550 312 HIS CCC CA 1
ATOM 19379 C C . HIS C 1 331 ? -3.012 -5.936 -47.307 1.000 36.370 312 HIS CCC C 1
ATOM 19380 O O . HIS C 1 331 ? -2.857 -4.922 -46.601 1.000 34.240 312 HIS CCC O 1
ATOM 19395 N N . VAL C 1 332 ? -2.350 -7.075 -47.092 1.000 38.680 313 VAL CCC N 1
ATOM 19396 C CA . VAL C 1 332 ? -1.467 -7.256 -45.901 1.000 41.940 313 VAL CCC CA 1
ATOM 19397 C C . VAL C 1 332 ? -0.296 -6.271 -45.998 1.000 39.810 313 VAL CCC C 1
ATOM 19398 O O . VAL C 1 332 ? 0.076 -5.742 -44.949 1.000 39.310 313 VAL CCC O 1
ATOM 19411 N N . MET C 1 333 ? 0.220 -6.006 -47.206 1.000 37.890 314 MET CCC N 1
ATOM 19412 C CA . MET C 1 333 ? 1.281 -4.996 -47.458 1.000 39.500 314 MET CCC CA 1
ATOM 19413 C C . MET C 1 333 ? 0.849 -3.620 -46.929 1.000 35.580 314 MET CCC C 1
ATOM 19414 O O . MET C 1 333 ? 1.631 -2.988 -46.202 1.000 34.190 314 MET CCC O 1
ATOM 19428 N N . LEU C 1 334 ? -0.345 -3.156 -47.278 1.000 33.730 315 LEU CCC N 1
ATOM 19429 C CA . LEU C 1 334 ? -0.824 -1.808 -46.863 1.000 35.940 315 LEU CCC CA 1
ATOM 19430 C C . LEU C 1 334 ? -1.164 -1.788 -45.365 1.000 34.080 315 LEU CCC C 1
ATOM 19431 O O . LEU C 1 334 ? -0.966 -0.728 -44.736 1.000 32.770 315 LEU CCC O 1
ATOM 19447 N N . VAL C 1 335 ? -1.608 -2.908 -44.795 1.000 33.290 316 VAL CCC N 1
ATOM 19448 C CA . VAL C 1 335 ? -1.897 -2.998 -43.336 1.000 34.850 316 VAL CCC CA 1
ATOM 19449 C C . VAL C 1 335 ? -0.557 -2.959 -42.594 1.000 34.330 316 VAL CCC C 1
ATOM 19450 O O . VAL C 1 335 ? -0.522 -2.348 -41.516 1.000 34.280 316 VAL CCC O 1
ATOM 19463 N N . ASP C 1 336 ? 0.500 -3.558 -43.147 1.000 35.480 317 ASP CCC N 1
ATOM 19464 C CA . ASP C 1 336 ? 1.848 -3.550 -42.511 1.000 39.560 317 ASP CCC CA 1
ATOM 19465 C C . ASP C 1 336 ? 2.366 -2.111 -42.474 1.000 37.400 317 ASP CCC C 1
ATOM 19466 O O . ASP C 1 336 ? 2.897 -1.699 -41.422 1.000 35.730 317 ASP CCC O 1
ATOM 19475 N N . LEU C 1 337 ? 2.160 -1.366 -43.562 1.000 34.690 318 LEU CCC N 1
ATOM 19476 C CA . LEU C 1 337 ? 2.394 0.101 -43.633 1.000 36.560 318 LEU CCC CA 1
ATOM 19477 C C . LEU C 1 337 ? 1.706 0.828 -42.455 1.000 36.160 318 LEU CCC C 1
ATOM 19478 O O . LEU C 1 337 ? 2.389 1.632 -41.783 1.000 30.780 318 LEU CCC O 1
ATOM 19494 N N . GLU C 1 338 ? 0.417 0.566 -42.185 1.000 35.310 319 GLU CCC N 1
ATOM 19495 C CA . GLU C 1 338 ? -0.350 1.272 -41.117 1.000 37.650 319 GLU CCC CA 1
ATOM 19496 C C . GLU C 1 338 ? 0.192 0.890 -39.731 1.000 36.960 319 GLU CCC C 1
ATOM 19497 O O . GLU C 1 338 ? 0.264 1.780 -38.867 1.000 33.340 319 GLU CCC O 1
ATOM 19509 N N . ARG C 1 339 ? 0.552 -0.373 -39.511 1.000 38.520 320 ARG CCC N 1
ATOM 19510 C CA . ARG C 1 339 ? 1.191 -0.822 -38.248 1.000 42.150 320 ARG CCC CA 1
ATOM 19511 C C . ARG C 1 339 ? 2.505 -0.061 -38.034 1.000 41.470 320 ARG CCC C 1
ATOM 19512 O O . ARG C 1 339 ? 2.783 0.340 -36.881 1.000 39.650 320 ARG CCC O 1
ATOM 19533 N N . ASN C 1 340 ? 3.310 0.089 -39.088 1.000 39.940 321 ASN CCC N 1
ATOM 19534 C CA . ASN C 1 340 ? 4.584 0.856 -39.022 1.000 42.110 321 ASN CCC CA 1
ATOM 19535 C C . ASN C 1 340 ? 4.279 2.315 -38.663 1.000 39.250 321 ASN CCC C 1
ATOM 19536 O O . ASN C 1 340 ? 4.939 2.815 -37.740 1.000 39.290 321 ASN CCC O 1
ATOM 19547 N N . ASP C 1 341 ? 3.290 2.945 -39.313 1.000 37.320 322 ASP CCC N 1
ATOM 19548 C CA . ASP C 1 341 ? 2.879 4.359 -39.067 1.000 38.890 322 ASP CCC CA 1
ATOM 19549 C C . ASP C 1 341 ? 2.379 4.536 -37.622 1.000 35.480 322 ASP CCC C 1
ATOM 19550 O O . ASP C 1 341 ? 2.927 5.389 -36.905 1.000 32.430 322 ASP CCC O 1
ATOM 19559 N N . LEU C 1 342 ? 1.395 3.747 -37.198 1.000 33.720 323 LEU CCC N 1
ATOM 19560 C CA . LEU C 1 342 ? 0.859 3.803 -35.813 1.000 35.960 323 LEU CCC CA 1
ATOM 19561 C C . LEU C 1 342 ? 2.004 3.508 -34.830 1.000 34.250 323 LEU CCC C 1
ATOM 19562 O O . LEU C 1 342 ? 2.039 4.116 -33.739 1.000 34.570 323 LEU CCC O 1
ATOM 19578 N N . GLY C 1 343 ? 2.936 2.654 -35.249 1.000 33.940 324 GLY CCC N 1
ATOM 19579 C CA . GLY C 1 343 ? 4.119 2.240 -34.480 1.000 35.050 324 GLY CCC CA 1
ATOM 19580 C C . GLY C 1 343 ? 4.988 3.412 -34.069 1.000 35.950 324 GLY CCC C 1
ATOM 19581 O O . GLY C 1 343 ? 5.609 3.300 -33.014 1.000 40.980 324 GLY CCC O 1
ATOM 19585 N N . ARG C 1 344 ? 5.018 4.502 -34.845 1.000 35.090 325 ARG CCC N 1
ATOM 19586 C CA . ARG C 1 344 ? 5.942 5.648 -34.617 1.000 34.840 325 ARG CCC CA 1
ATOM 19587 C C . ARG C 1 344 ? 5.470 6.471 -33.416 1.000 31.370 325 ARG CCC C 1
ATOM 19588 O O . ARG C 1 344 ? 6.286 7.195 -32.862 1.000 32.350 325 ARG CCC O 1
ATOM 19609 N N . VAL C 1 345 ? 4.198 6.402 -33.034 1.000 31.000 326 VAL CCC N 1
ATOM 19610 C CA . VAL C 1 345 ? 3.680 7.223 -31.897 1.000 28.150 326 VAL CCC CA 1
ATOM 19611 C C . VAL C 1 345 ? 3.139 6.330 -30.775 1.000 27.880 326 VAL CCC C 1
ATOM 19612 O O . VAL C 1 345 ? 2.591 6.888 -29.801 1.000 27.440 326 VAL CCC O 1
ATOM 19625 N N . SER C 1 346 ? 3.270 5.007 -30.895 1.000 28.790 327 SER CCC N 1
ATOM 19626 C CA . SER C 1 346 ? 2.586 4.030 -30.008 1.000 31.600 327 SER CCC CA 1
ATOM 19627 C C . SER C 1 346 ? 3.595 3.399 -29.048 1.000 31.990 327 SER CCC C 1
ATOM 19628 O O . SER C 1 346 ? 4.763 3.242 -29.445 1.000 33.970 327 SER CCC O 1
ATOM 19636 N N . ARG C 1 347 ? 3.161 3.051 -27.837 1.000 34.820 328 ARG CCC N 1
ATOM 19637 C CA . ARG C 1 347 ? 3.977 2.253 -26.876 1.000 37.750 328 ARG CCC CA 1
ATOM 19638 C C . ARG C 1 347 ? 4.461 0.989 -27.606 1.000 35.830 328 ARG CCC C 1
ATOM 19639 O O . ARG C 1 347 ? 3.651 0.358 -28.307 1.000 33.980 328 ARG CCC O 1
ATOM 19660 N N . TYR C 1 348 ? 5.748 0.654 -27.495 1.000 39.280 329 TYR CCC N 1
ATOM 19661 C CA . TYR C 1 348 ? 6.337 -0.572 -28.098 1.000 43.690 329 TYR CCC CA 1
ATOM 19662 C C . TYR C 1 348 ? 5.540 -1.800 -27.651 1.000 40.750 329 TYR CCC C 1
ATOM 19663 O O . TYR C 1 348 ? 5.318 -1.930 -26.433 1.000 40.320 329 TYR CCC O 1
ATOM 19681 N N . GLY C 1 349 ? 5.120 -2.644 -28.599 1.000 38.190 330 GLY CCC N 1
ATOM 19682 C CA . GLY C 1 349 ? 4.347 -3.871 -28.337 1.000 37.440 330 GLY CCC CA 1
ATOM 19683 C C . GLY C 1 349 ? 2.836 -3.657 -28.308 1.000 37.520 330 GLY CCC C 1
ATOM 19684 O O . GLY C 1 349 ? 2.119 -4.658 -28.341 1.000 40.390 330 GLY CCC O 1
ATOM 19688 N N . SER C 1 350 ? 2.348 -2.414 -28.274 1.000 37.240 331 SER CCC N 1
ATOM 19689 C CA . SER C 1 350 ? 0.905 -2.078 -28.135 1.000 33.570 331 SER CCC CA 1
ATOM 19690 C C . SER C 1 350 ? 0.153 -2.146 -29.476 1.000 33.430 331 SER CCC C 1
ATOM 19691 O O . SER C 1 350 ? -1.082 -2.035 -29.451 1.000 34.120 331 SER CCC O 1
ATOM 19699 N N . VAL C 1 351 ? 0.826 -2.247 -30.620 1.000 31.520 332 VAL CCC N 1
ATOM 19700 C CA . VAL C 1 351 ? 0.126 -2.164 -31.936 1.000 33.190 332 VAL CCC CA 1
ATOM 19701 C C . VAL C 1 351 ? -0.349 -3.564 -32.327 1.000 34.260 332 VAL CCC C 1
ATOM 19702 O O . VAL C 1 351 ? 0.498 -4.444 -32.490 1.000 34.480 332 VAL CCC O 1
ATOM 19715 N N . ARG C 1 352 ? -1.649 -3.752 -32.548 1.000 36.600 333 ARG CCC N 1
ATOM 19716 C CA . ARG C 1 352 ? -2.187 -5.074 -32.941 1.000 38.260 333 ARG CCC CA 1
ATOM 19717 C C . ARG C 1 352 ? -3.208 -4.914 -34.062 1.000 35.570 333 ARG CCC C 1
ATOM 19718 O O . ARG C 1 352 ? -4.000 -3.979 -34.015 1.000 29.160 333 ARG CCC O 1
ATOM 19739 N N . VAL C 1 353 ? -3.140 -5.816 -35.038 1.000 36.110 334 VAL CCC N 1
ATOM 19740 C CA . VAL C 1 353 ? -4.151 -6.016 -36.110 1.000 37.760 334 VAL CCC CA 1
ATOM 19741 C C . VAL C 1 353 ? -5.251 -6.903 -35.522 1.000 36.010 334 VAL CCC C 1
ATOM 19742 O O . VAL C 1 353 ? -4.927 -7.861 -34.813 1.000 34.260 334 VAL CCC O 1
ATOM 19755 N N . ASN C 1 354 ? -6.513 -6.556 -35.754 1.000 36.950 335 ASN CCC N 1
ATOM 19756 C CA . ASN C 1 354 ? -7.678 -7.403 -35.392 1.000 37.030 335 ASN CCC CA 1
ATOM 19757 C C . ASN C 1 354 ? -7.515 -8.753 -36.107 1.000 38.370 335 ASN CCC C 1
ATOM 19758 O O . ASN C 1 354 ? -6.951 -8.776 -37.214 1.000 39.100 335 ASN CCC O 1
ATOM 19769 N N . GLU C 1 355 ? -7.962 -9.850 -35.495 1.000 40.880 336 GLU CCC N 1
ATOM 19770 C CA . GLU C 1 355 ? -7.850 -11.218 -36.079 1.000 43.280 336 GLU CCC CA 1
ATOM 19771 C C . GLU C 1 355 ? -8.624 -11.292 -37.403 1.000 36.470 336 GLU CCC C 1
ATOM 19772 O O . GLU C 1 355 ? -8.165 -11.967 -38.341 1.000 33.520 336 GLU CCC O 1
ATOM 19784 N N . PHE C 1 356 ? -9.760 -10.615 -37.469 1.000 31.690 337 PHE CCC N 1
ATOM 19785 C CA . PHE C 1 356 ? -10.703 -10.667 -38.607 1.000 31.860 337 PHE CCC CA 1
ATOM 19786 C C . PHE C 1 356 ? -10.463 -9.481 -39.537 1.000 31.110 337 PHE CCC C 1
ATOM 19787 O O . PHE C 1 356 ? -10.219 -8.372 -39.075 1.000 34.900 337 PHE CCC O 1
ATOM 19804 N N . MET C 1 357 ? -10.523 -9.732 -40.837 1.000 29.680 338 MET CCC N 1
ATOM 19805 C CA . MET C 1 357 ? -10.780 -8.683 -41.845 1.000 28.140 338 MET CCC CA 1
ATOM 19806 C C . MET C 1 357 ? -12.289 -8.658 -42.071 1.000 28.870 338 MET CCC C 1
ATOM 19807 O O . MET C 1 357 ? -12.971 -9.553 -41.522 1.000 29.470 338 MET CCC O 1
ATOM 19821 N N . ALA C 1 358 ? -12.794 -7.667 -42.804 1.000 27.330 339 ALA CCC N 1
ATOM 19822 C CA . ALA C 1 358 ? -14.224 -7.551 -43.149 1.000 27.600 339 ALA CCC CA 1
ATOM 19823 C C . ALA C 1 358 ? -14.344 -7.290 -44.656 1.000 29.180 339 ALA CCC C 1
ATOM 19824 O O . ALA C 1 358 ? -13.366 -6.806 -45.259 1.000 29.030 339 ALA CCC O 1
ATOM 19831 N N . ILE C 1 359 ? -15.450 -7.711 -45.258 1.000 28.430 340 ILE CCC N 1
ATOM 19832 C CA . ILE C 1 359 ? -15.916 -7.203 -46.574 1.000 29.700 340 ILE CCC CA 1
ATOM 19833 C C . ILE C 1 359 ? -16.997 -6.178 -46.265 1.000 30.170 340 ILE CCC C 1
ATOM 19834 O O . ILE C 1 359 ? -17.960 -6.535 -45.588 1.000 29.480 340 ILE CCC O 1
ATOM 19850 N N . GLU C 1 360 ? -16.798 -4.937 -46.694 1.000 30.850 341 GLU CCC N 1
ATOM 19851 C CA . GLU C 1 360 ? -17.830 -3.879 -46.640 1.000 31.320 341 GLU CCC CA 1
ATOM 19852 C C . GLU C 1 360 ? -18.318 -3.630 -48.064 1.000 31.740 341 GLU CCC C 1
ATOM 19853 O O . GLU C 1 360 ? -17.472 -3.530 -48.982 1.000 29.740 341 GLU CCC O 1
ATOM 19865 N N . LYS C 1 361 ? -19.633 -3.551 -48.244 1.000 32.470 342 LYS CCC N 1
ATOM 19866 C CA . LYS C 1 361 ? -20.252 -3.436 -49.584 1.000 35.140 342 LYS CCC CA 1
ATOM 19867 C C . LYS C 1 361 ? -20.884 -2.056 -49.704 1.000 35.920 342 LYS CCC C 1
ATOM 19868 O O . LYS C 1 361 ? -21.686 -1.721 -48.848 1.000 35.650 342 LYS CCC O 1
ATOM 19887 N N . TYR C 1 362 ? -20.509 -1.276 -50.714 1.000 36.460 343 TYR CCC N 1
ATOM 19888 C CA . TYR C 1 362 ? -21.085 0.075 -50.945 1.000 38.640 343 TYR CCC CA 1
ATOM 19889 C C . TYR C 1 362 ? -21.851 0.012 -52.278 1.000 40.490 343 TYR CCC C 1
ATOM 19890 O O . TYR C 1 362 ? -22.019 -1.111 -52.794 1.000 42.580 343 TYR CCC O 1
ATOM 19908 N N . SER C 1 363 ? -22.297 1.153 -52.812 1.000 40.790 344 SER CCC N 1
ATOM 19909 C CA . SER C 1 363 ? -23.261 1.222 -53.939 1.000 41.120 344 SER CCC CA 1
ATOM 19910 C C . SER C 1 363 ? -22.676 0.527 -55.179 1.000 40.480 344 SER CCC C 1
ATOM 19911 O O . SER C 1 363 ? -23.380 -0.270 -55.800 1.000 39.770 344 SER CCC O 1
ATOM 19919 N N . HIS C 1 364 ? -21.417 0.771 -55.521 1.000 40.030 345 HIS CCC N 1
ATOM 19920 C CA . HIS C 1 364 ? -20.838 0.290 -56.804 1.000 41.000 345 HIS CCC CA 1
ATOM 19921 C C . HIS C 1 364 ? -19.622 -0.608 -56.569 1.000 38.460 345 HIS CCC C 1
ATOM 19922 O O . HIS C 1 364 ? -19.185 -1.263 -57.530 1.000 35.320 345 HIS CCC O 1
ATOM 19937 N N . VAL C 1 365 ? -19.103 -0.660 -55.344 1.000 37.950 346 VAL CCC N 1
ATOM 19938 C CA . VAL C 1 365 ? -17.900 -1.480 -55.034 1.000 39.350 346 VAL CCC CA 1
ATOM 19939 C C . VAL C 1 365 ? -18.046 -2.115 -53.653 1.000 35.470 346 VAL CCC C 1
ATOM 19940 O O . VAL C 1 365 ? -18.852 -1.645 -52.857 1.000 38.360 346 VAL CCC O 1
ATOM 19953 N N . MET C 1 366 ? -17.226 -3.129 -53.411 1.000 35.560 347 MET CCC N 1
ATOM 19954 C CA . MET C 1 366 ? -17.030 -3.783 -52.096 1.000 38.160 347 MET CCC CA 1
ATOM 19955 C C . MET C 1 366 ? -15.522 -3.878 -51.833 1.000 35.550 347 MET CCC C 1
ATOM 19956 O O . MET C 1 366 ? -14.759 -4.005 -52.812 1.000 34.830 347 MET CCC O 1
ATOM 19970 N N . HIS C 1 367 ? -15.115 -3.846 -50.565 1.000 32.530 348 HIS CCC N 1
ATOM 19971 C CA . HIS C 1 367 ? -13.692 -3.723 -50.156 1.000 33.260 348 HIS CCC CA 1
ATOM 19972 C C . HIS C 1 367 ? -13.321 -4.737 -49.070 1.000 30.310 348 HIS CCC C 1
ATOM 19973 O O . HIS C 1 367 ? -14.196 -5.091 -48.250 1.000 26.810 348 HIS CCC O 1
ATOM 19988 N N . ILE C 1 368 ? -12.035 -5.077 -49.004 1.000 29.400 349 ILE CCC N 1
ATOM 19989 C CA . ILE C 1 368 ? -11.421 -5.697 -47.795 1.000 28.710 349 ILE CCC CA 1
ATOM 19990 C C . ILE C 1 368 ? -11.002 -4.568 -46.856 1.000 29.560 349 ILE CCC C 1
ATOM 19991 O O . ILE C 1 368 ? -10.297 -3.632 -47.306 1.000 29.600 349 ILE CCC O 1
ATOM 20007 N N . VAL C 1 369 ? -11.410 -4.684 -45.592 1.000 29.710 350 VAL CCC N 1
ATOM 20008 C CA . VAL C 1 369 ? -11.105 -3.723 -44.502 1.000 28.260 350 VAL CCC CA 1
ATOM 20009 C C . VAL C 1 369 ? -10.425 -4.462 -43.340 1.000 30.130 350 VAL CCC C 1
ATOM 20010 O O . VAL C 1 369 ? -10.904 -5.535 -42.973 1.000 28.980 350 VAL CCC O 1
ATOM 20023 N N . SER C 1 370 ? -9.356 -3.893 -42.772 1.000 30.810 351 SER CCC N 1
ATOM 20024 C CA . SER C 1 370 ? -8.726 -4.359 -41.508 1.000 30.840 351 SER CCC CA 1
ATOM 20025 C C . SER C 1 370 ? -8.942 -3.311 -40.418 1.000 30.820 351 SER CCC C 1
ATOM 20026 O O . SER C 1 370 ? -9.324 -2.195 -40.746 1.000 30.700 351 SER CCC O 1
ATOM 20034 N N . ASN C 1 371 ? -8.718 -3.695 -39.167 1.000 29.330 352 ASN CCC N 1
ATOM 20035 C CA . ASN C 1 371 ? -8.734 -2.804 -37.981 1.000 31.040 352 ASN CCC CA 1
ATOM 20036 C C . ASN C 1 371 ? -7.354 -2.930 -37.303 1.000 30.590 352 ASN CCC C 1
ATOM 20037 O O . ASN C 1 371 ? -6.877 -4.063 -37.103 1.000 32.050 352 ASN CCC O 1
ATOM 20048 N N . VAL C 1 372 ? -6.683 -1.816 -37.041 1.000 28.520 353 VAL CCC N 1
ATOM 20049 C CA . VAL C 1 372 ? -5.366 -1.792 -36.350 1.000 26.900 353 VAL CCC CA 1
ATOM 20050 C C . VAL C 1 372 ? -5.559 -0.877 -35.158 1.000 26.190 353 VAL CCC C 1
ATOM 20051 O O . VAL C 1 372 ? -6.224 0.125 -35.355 1.000 28.790 353 VAL CCC O 1
ATOM 20064 N N . GLN C 1 373 ? -5.101 -1.249 -33.964 1.000 25.490 354 GLN CCC N 1
ATOM 20065 C CA . GLN C 1 373 ? -5.124 -0.361 -32.772 1.000 27.620 354 GLN CCC CA 1
ATOM 20066 C C . GLN C 1 373 ? -3.687 -0.108 -32.313 1.000 28.870 354 GLN CCC C 1
ATOM 20067 O O . GLN C 1 373 ? -2.800 -0.866 -32.698 1.000 26.830 354 GLN CCC O 1
ATOM 20081 N N . GLY C 1 374 ? -3.493 0.975 -31.562 1.000 30.130 355 GLY CCC N 1
ATOM 20082 C CA . GLY C 1 374 ? -2.269 1.254 -30.800 1.000 29.780 355 GLY CCC CA 1
ATOM 20083 C C . GLY C 1 374 ? -2.604 2.025 -29.541 1.000 31.740 355 GLY CCC C 1
ATOM 20084 O O . GLY C 1 374 ? -3.745 2.506 -29.413 1.000 30.470 355 GLY CCC O 1
ATOM 20088 N N . GLU C 1 375 ? -1.644 2.118 -28.628 1.000 32.130 356 GLU CCC N 1
ATOM 20089 C CA . GLU C 1 375 ? -1.736 2.966 -27.419 1.000 34.610 356 GLU CCC CA 1
ATOM 20090 C C . GLU C 1 375 ? -0.736 4.112 -27.612 1.000 29.850 356 GLU CCC C 1
ATOM 20091 O O . GLU C 1 375 ? 0.458 3.839 -27.775 1.000 29.720 356 GLU CCC O 1
ATOM 20103 N N . LEU C 1 376 ? -1.215 5.350 -27.658 1.000 28.770 357 LEU CCC N 1
ATOM 20104 C CA . LEU C 1 376 ? -0.336 6.532 -27.821 1.000 30.400 357 LEU CCC CA 1
ATOM 20105 C C . LEU C 1 376 ? 0.687 6.564 -26.680 1.000 30.260 357 LEU CCC C 1
ATOM 20106 O O . LEU C 1 376 ? 0.270 6.467 -25.517 1.000 26.970 357 LEU CCC O 1
ATOM 20122 N N . GLN C 1 377 ? 1.957 6.756 -27.024 1.000 31.310 358 GLN CCC N 1
ATOM 20123 C CA . GLN C 1 377 ? 3.084 6.979 -26.080 1.000 34.090 358 GLN CCC CA 1
ATOM 20124 C C . GLN C 1 377 ? 3.023 8.430 -25.588 1.000 35.140 358 GLN CCC C 1
ATOM 20125 O O . GLN C 1 377 ? 2.870 9.333 -26.439 1.000 34.170 358 GLN CCC O 1
ATOM 20139 N N . ASP C 1 378 ? 3.136 8.652 -24.271 1.000 33.530 359 ASP CCC N 1
ATOM 20140 C CA . ASP C 1 378 ? 3.151 10.005 -23.645 1.000 35.010 359 ASP CCC CA 1
ATOM 20141 C C . ASP C 1 378 ? 4.263 10.830 -24.297 1.000 33.280 359 ASP CCC C 1
ATOM 20142 O O . ASP C 1 378 ? 5.366 10.269 -24.534 1.000 33.290 359 ASP CCC O 1
ATOM 20151 N N . GLY C 1 379 ? 3.973 12.096 -24.612 1.000 32.990 360 GLY CCC N 1
ATOM 20152 C CA . GLY C 1 379 ? 4.918 13.017 -25.270 1.000 34.450 360 GLY CCC CA 1
ATOM 20153 C C . GLY C 1 379 ? 4.621 13.257 -26.745 1.000 34.960 360 GLY CCC C 1
ATOM 20154 O O . GLY C 1 379 ? 5.266 14.134 -27.311 1.000 39.480 360 GLY CCC O 1
ATOM 20158 N N . TYR C 1 380 ? 3.734 12.489 -27.377 1.000 33.880 361 TYR CCC N 1
ATOM 20159 C CA . TYR C 1 380 ? 3.306 12.730 -28.778 1.000 33.530 361 TYR CCC CA 1
ATOM 20160 C C . TYR C 1 380 ? 1.921 13.366 -28.744 1.000 32.900 361 TYR CCC C 1
ATOM 20161 O O . TYR C 1 380 ? 1.041 12.832 -28.086 1.000 34.640 361 TYR CCC O 1
ATOM 20179 N N . ASP C 1 381 ? 1.759 14.497 -29.416 1.000 32.800 362 ASP CCC N 1
ATOM 20180 C CA . ASP C 1 381 ? 0.495 15.277 -29.453 1.000 34.410 362 ASP CCC CA 1
ATOM 20181 C C . ASP C 1 381 ? -0.200 15.014 -30.804 1.000 30.790 362 ASP CCC C 1
ATOM 20182 O O . ASP C 1 381 ? 0.289 14.166 -31.594 1.000 30.040 362 ASP CCC O 1
ATOM 20191 N N . ALA C 1 382 ? -1.286 15.731 -31.076 1.000 29.660 363 ALA CCC N 1
ATOM 20192 C CA . ALA C 1 382 ? -2.111 15.587 -32.298 1.000 32.510 363 ALA CCC CA 1
ATOM 20193 C C . ALA C 1 382 ? -1.253 15.726 -33.569 1.000 30.210 363 ALA CCC C 1
ATOM 20194 O O . ALA C 1 382 ? -1.490 14.980 -34.526 1.000 30.480 363 ALA CCC O 1
ATOM 20201 N N . VAL C 1 383 ? -0.298 16.655 -33.587 1.000 29.720 364 VAL CCC N 1
ATOM 20202 C CA . VAL C 1 383 ? 0.527 16.950 -34.793 1.000 30.480 364 VAL CCC CA 1
ATOM 20203 C C . VAL C 1 383 ? 1.445 15.753 -35.046 1.000 28.780 364 VAL CCC C 1
ATOM 20204 O O . VAL C 1 383 ? 1.559 15.341 -36.230 1.000 27.340 364 VAL CCC O 1
ATOM 20217 N N . ASP C 1 384 ? 2.082 15.218 -33.996 1.000 28.570 365 ASP CCC N 1
ATOM 20218 C CA . ASP C 1 384 ? 2.965 14.021 -34.102 1.000 29.880 365 ASP CCC CA 1
ATOM 20219 C C . ASP C 1 384 ? 2.156 12.855 -34.682 1.000 28.270 365 ASP CCC C 1
ATOM 20220 O O . ASP C 1 384 ? 2.691 12.146 -35.517 1.000 26.750 365 ASP CCC O 1
ATOM 20229 N N . ILE C 1 385 ? 0.888 12.705 -34.290 1.000 29.150 366 ILE CCC N 1
ATOM 20230 C CA . ILE C 1 385 ? -0.009 11.623 -34.780 1.000 25.980 366 ILE CCC CA 1
ATOM 20231 C C . ILE C 1 385 ? -0.257 11.846 -36.269 1.000 25.930 366 ILE CCC C 1
ATOM 20232 O O . ILE C 1 385 ? -0.019 10.907 -37.058 1.000 26.860 366 ILE CCC O 1
ATOM 20248 N N . ILE C 1 386 ? -0.695 13.044 -36.658 1.000 25.000 367 ILE CCC N 1
ATOM 20249 C CA . ILE C 1 386 ? -0.925 13.350 -38.103 1.000 25.400 367 ILE CCC CA 1
ATOM 20250 C C . ILE C 1 386 ? 0.376 13.122 -38.890 1.000 24.530 367 ILE CCC C 1
ATOM 20251 O O . ILE C 1 386 ? 0.308 12.439 -39.912 1.000 23.280 367 ILE CCC O 1
ATOM 20267 N N . HIS C 1 387 ? 1.524 13.644 -38.434 1.000 25.110 368 HIS CCC N 1
ATOM 20268 C CA . HIS C 1 387 ? 2.833 13.457 -39.126 1.000 26.660 368 HIS CCC CA 1
ATOM 20269 C C . HIS C 1 387 ? 3.140 11.969 -39.261 1.000 26.600 368 HIS CCC C 1
ATOM 20270 O O . HIS C 1 387 ? 3.741 11.597 -40.266 1.000 28.030 368 HIS CCC O 1
ATOM 20285 N N . ALA C 1 388 ? 2.709 11.142 -38.304 1.000 27.010 369 ALA CCC N 1
ATOM 20286 C CA . ALA C 1 388 ? 2.920 9.677 -38.335 1.000 27.380 369 ALA CCC CA 1
ATOM 20287 C C . ALA C 1 388 ? 2.071 9.028 -39.440 1.000 26.990 369 ALA CCC C 1
ATOM 20288 O O . ALA C 1 388 ? 2.623 8.227 -40.210 1.000 28.430 369 ALA CCC O 1
ATOM 20295 N N . VAL C 1 389 ? 0.768 9.319 -39.499 1.000 26.330 370 VAL CCC N 1
ATOM 20296 C CA . VAL C 1 389 ? -0.217 8.473 -40.239 1.000 27.570 370 VAL CCC CA 1
ATOM 20297 C C . VAL C 1 389 ? -0.679 9.155 -41.534 1.000 27.210 370 VAL CCC C 1
ATOM 20298 O O . VAL C 1 389 ? -1.338 8.468 -42.322 1.000 26.670 370 VAL CCC O 1
ATOM 20311 N N . PHE C 1 390 ? -0.439 10.453 -41.713 1.000 26.290 371 PHE CCC N 1
ATOM 20312 C CA . PHE C 1 390 ? -1.030 11.244 -42.819 1.000 27.140 371 PHE CCC CA 1
ATOM 20313 C C . PHE C 1 390 ? 0.028 11.462 -43.894 1.000 27.430 371 PHE CCC C 1
ATOM 20314 O O . PHE C 1 390 ? 1.183 11.668 -43.562 1.000 28.370 371 PHE CCC O 1
ATOM 20331 N N . PRO C 1 391 ? -0.306 11.408 -45.202 1.000 27.830 372 PRO CCC N 1
ATOM 20332 C CA . PRO C 1 391 ? -1.588 10.893 -45.664 1.000 27.310 372 PRO CCC CA 1
ATOM 20333 C C . PRO C 1 391 ? -1.622 9.370 -45.508 1.000 27.610 372 PRO CCC C 1
ATOM 20334 O O . PRO C 1 391 ? -0.562 8.778 -45.301 1.000 26.520 372 PRO CCC O 1
ATOM 20345 N N . GLY C 1 392 ? -2.822 8.790 -45.582 1.000 26.140 373 GLY CCC N 1
ATOM 20346 C CA . GLY C 1 392 ? -3.018 7.339 -45.412 1.000 28.460 373 GLY CCC CA 1
ATOM 20347 C C . GLY C 1 392 ? -2.155 6.536 -46.372 1.000 29.630 373 GLY CCC C 1
ATOM 20348 O O . GLY C 1 392 ? -2.052 6.925 -47.555 1.000 30.270 373 GLY CCC O 1
ATOM 20352 N N . GLY C 1 393 ? -1.553 5.449 -45.881 1.000 29.850 374 GLY CCC N 1
ATOM 20353 C CA . GLY C 1 393 ? -0.805 4.486 -46.700 1.000 30.260 374 GLY CCC CA 1
ATOM 20354 C C . GLY C 1 393 ? -1.640 3.879 -47.817 1.000 31.570 374 GLY CCC C 1
ATOM 20355 O O . GLY C 1 393 ? -1.054 3.606 -48.886 1.000 30.830 374 GLY CCC O 1
ATOM 20359 N N . THR C 1 394 ? -2.946 3.675 -47.599 1.000 32.110 375 THR CCC N 1
ATOM 20360 C CA . THR C 1 394 ? -3.860 2.994 -48.559 1.000 31.860 375 THR CCC CA 1
ATOM 20361 C C . THR C 1 394 ? -4.141 3.875 -49.783 1.000 32.160 375 THR CCC C 1
ATOM 20362 O O . THR C 1 394 ? -4.581 3.331 -50.800 1.000 34.560 375 THR CCC O 1
ATOM 20373 N N . ILE C 1 395 ? -3.945 5.192 -49.696 1.000 31.950 376 ILE CCC N 1
ATOM 20374 C CA . ILE C 1 395 ? -4.260 6.104 -50.834 1.000 30.890 376 ILE CCC CA 1
ATOM 20375 C C . ILE C 1 395 ? -2.964 6.686 -51.417 1.000 30.420 376 ILE CCC C 1
ATOM 20376 O O . ILE C 1 395 ? -3.056 7.497 -52.334 1.000 31.720 376 ILE CCC O 1
ATOM 20392 N N . THR C 1 396 ? -1.804 6.281 -50.907 1.000 30.000 377 THR CCC N 1
ATOM 20393 C CA . THR C 1 396 ? -0.472 6.630 -51.465 1.000 33.470 377 THR CCC CA 1
ATOM 20394 C C . THR C 1 396 ? 0.133 5.338 -52.022 1.000 36.290 377 THR CCC C 1
ATOM 20395 O O . THR C 1 396 ? -0.032 5.084 -53.227 1.000 39.450 377 THR CCC O 1
ATOM 20406 N N . GLY C 1 397 ? 0.765 4.536 -51.164 1.000 36.820 378 GLY CCC N 1
ATOM 20407 C CA . GLY C 1 397 ? 1.315 3.220 -51.527 1.000 37.420 378 GLY CCC CA 1
ATOM 20408 C C . GLY C 1 397 ? 2.505 2.883 -50.660 1.000 38.150 378 GLY CCC C 1
ATOM 20409 O O . GLY C 1 397 ? 2.700 3.581 -49.653 1.000 42.710 378 GLY CCC O 1
ATOM 20413 N N . ALA C 1 398 ? 3.280 1.868 -51.040 1.000 39.090 379 ALA CCC N 1
ATOM 20414 C CA . ALA C 1 398 ? 4.417 1.356 -50.244 1.000 41.240 379 ALA CCC CA 1
ATOM 20415 C C . ALA C 1 398 ? 5.686 1.448 -51.086 1.000 41.290 379 ALA CCC C 1
ATOM 20416 O O . ALA C 1 398 ? 5.646 1.147 -52.277 1.000 41.140 379 ALA CCC O 1
ATOM 20423 N N . PRO C 1 399 ? 6.816 1.951 -50.535 1.000 40.680 380 PRO CCC N 1
ATOM 20424 C CA . PRO C 1 399 ? 6.818 2.721 -49.286 1.000 41.390 380 PRO CCC CA 1
ATOM 20425 C C . PRO C 1 399 ? 6.258 4.139 -49.513 1.000 42.050 380 PRO CCC C 1
ATOM 20426 O O . PRO C 1 399 ? 6.214 4.591 -50.650 1.000 46.890 380 PRO CCC O 1
ATOM 20437 N N . LYS C 1 400 ? 5.814 4.816 -48.452 1.000 40.660 381 LYS CCC N 1
ATOM 20438 C CA . LYS C 1 400 ? 4.914 5.999 -48.566 1.000 38.170 381 LYS CCC CA 1
ATOM 20439 C C . LYS C 1 400 ? 5.663 7.214 -49.133 1.000 36.770 381 LYS CCC C 1
ATOM 20440 O O . LYS C 1 400 ? 5.156 7.834 -50.075 1.000 34.250 381 LYS CCC O 1
ATOM 20459 N N . VAL C 1 401 ? 6.830 7.546 -48.586 1.000 37.110 382 VAL CCC N 1
ATOM 20460 C CA . VAL C 1 401 ? 7.530 8.827 -48.890 1.000 37.440 382 VAL CCC CA 1
ATOM 20461 C C . VAL C 1 401 ? 7.900 8.815 -50.379 1.000 37.970 382 VAL CCC C 1
ATOM 20462 O O . VAL C 1 401 ? 7.581 9.808 -51.101 1.000 35.550 382 VAL CCC O 1
ATOM 20475 N N . ARG C 1 402 ? 8.505 7.718 -50.835 1.000 37.090 383 ARG CCC N 1
ATOM 20476 C CA . ARG C 1 402 ? 8.929 7.553 -52.245 1.000 37.560 383 ARG CCC CA 1
ATOM 20477 C C . ARG C 1 402 ? 7.699 7.529 -53.154 1.000 34.790 383 ARG CCC C 1
ATOM 20478 O O . ARG C 1 402 ? 7.798 8.018 -54.279 1.000 34.430 383 ARG CCC O 1
ATOM 20499 N N . THR C 1 403 ? 6.586 6.957 -52.702 1.000 34.090 384 THR CCC N 1
ATOM 20500 C CA . THR C 1 403 ? 5.345 6.876 -53.507 1.000 34.290 384 THR CCC CA 1
ATOM 20501 C C . THR C 1 403 ? 4.847 8.302 -53.744 1.000 32.730 384 THR CCC C 1
ATOM 20502 O O . THR C 1 403 ? 4.383 8.579 -54.853 1.000 32.410 384 THR CCC O 1
ATOM 20513 N N . MET C 1 404 ? 4.926 9.162 -52.726 1.000 32.680 385 MET CCC N 1
ATOM 20514 C CA . MET C 1 404 ? 4.349 10.532 -52.765 1.000 31.840 385 MET CCC CA 1
ATOM 20515 C C . MET C 1 404 ? 5.179 11.388 -53.734 1.000 31.830 385 MET CCC C 1
ATOM 20516 O O . MET C 1 404 ? 4.607 12.247 -54.426 1.000 31.370 385 MET CCC O 1
ATOM 20530 N N . GLU C 1 405 ? 6.488 11.143 -53.791 1.000 32.760 386 GLU CCC N 1
ATOM 20531 C CA . GLU C 1 405 ? 7.414 11.751 -54.783 1.000 34.400 386 GLU CCC CA 1
ATOM 20532 C C . GLU C 1 405 ? 6.983 11.392 -56.212 1.000 30.390 386 GLU CCC C 1
ATOM 20533 O O . GLU C 1 405 ? 6.866 12.308 -57.054 1.000 32.800 386 GLU CCC O 1
ATOM 20545 N N . ILE C 1 406 ? 6.698 10.115 -56.454 1.000 31.150 387 ILE CCC N 1
ATOM 20546 C CA . ILE C 1 406 ? 6.268 9.577 -57.778 1.000 33.960 387 ILE CCC CA 1
ATOM 20547 C C . ILE C 1 406 ? 4.888 10.142 -58.146 1.000 33.850 387 ILE CCC C 1
ATOM 20548 O O . ILE C 1 406 ? 4.625 10.358 -59.344 1.000 34.210 387 ILE CCC O 1
ATOM 20564 N N . ILE C 1 407 ? 3.999 10.320 -57.171 1.000 32.830 388 ILE CCC N 1
ATOM 20565 C CA . ILE C 1 407 ? 2.622 10.842 -57.432 1.000 35.720 388 ILE CCC CA 1
ATOM 20566 C C . ILE C 1 407 ? 2.753 12.302 -57.895 1.000 34.980 388 ILE CCC C 1
ATOM 20567 O O . ILE C 1 407 ? 2.098 12.678 -58.893 1.000 35.120 388 ILE CCC O 1
ATOM 20583 N N . GLU C 1 408 ? 3.612 13.070 -57.219 1.000 34.800 389 GLU CCC N 1
ATOM 20584 C CA . GLU C 1 408 ? 3.813 14.516 -57.484 1.000 36.350 389 GLU CCC CA 1
ATOM 20585 C C . GLU C 1 408 ? 4.475 14.667 -58.865 1.000 37.770 389 GLU CCC C 1
ATOM 20586 O O . GLU C 1 408 ? 4.110 15.588 -59.608 1.000 35.060 389 GLU CCC O 1
ATOM 20598 N N . GLU C 1 409 ? 5.385 13.761 -59.210 1.000 38.230 390 GLU CCC N 1
ATOM 20599 C CA . GLU C 1 409 ? 6.035 13.736 -60.541 1.000 41.410 390 GLU CCC CA 1
ATOM 20600 C C . GLU C 1 409 ? 4.974 13.527 -61.636 1.000 39.250 390 GLU CCC C 1
ATOM 20601 O O . GLU C 1 409 ? 5.065 14.228 -62.680 1.000 37.930 390 GLU CCC O 1
ATOM 20613 N N . LEU C 1 410 ? 4.018 12.614 -61.433 1.000 35.160 391 LEU CCC N 1
ATOM 20614 C CA . LEU C 1 410 ? 3.184 12.050 -62.537 1.000 37.580 391 LEU CCC CA 1
ATOM 20615 C C . LEU C 1 410 ? 1.794 12.702 -62.628 1.000 37.490 391 LEU CCC C 1
ATOM 20616 O O . LEU C 1 410 ? 1.265 12.793 -63.750 1.000 35.270 391 LEU CCC O 1
ATOM 20632 N N . GLU C 1 411 ? 1.172 13.098 -61.517 1.000 35.860 392 GLU CCC N 1
ATOM 20633 C CA . GLU C 1 411 ? -0.218 13.629 -61.577 1.000 36.830 392 GLU CCC CA 1
ATOM 20634 C C . GLU C 1 411 ? -0.143 15.075 -62.068 1.000 37.840 392 GLU CCC C 1
ATOM 20635 O O . GLU C 1 411 ? 0.755 15.823 -61.664 1.000 40.440 392 GLU CCC O 1
ATOM 20647 N N . PRO C 1 412 ? -1.044 15.508 -62.983 1.000 36.710 393 PRO CCC N 1
ATOM 20648 C CA . PRO C 1 412 ? -1.005 16.875 -63.512 1.000 35.020 393 PRO CCC CA 1
ATOM 20649 C C . PRO C 1 412 ? -1.387 17.965 -62.497 1.000 37.160 393 PRO CCC C 1
ATOM 20650 O O . PRO C 1 412 ? -0.927 19.094 -62.619 1.000 35.600 393 PRO CCC O 1
ATOM 20661 N N . THR C 1 413 ? -2.231 17.620 -61.521 1.000 34.640 394 THR CCC N 1
ATOM 20662 C CA . THR C 1 413 ? -2.823 18.591 -60.572 1.000 33.950 394 THR CCC CA 1
ATOM 20663 C C . THR C 1 413 ? -2.541 18.163 -59.136 1.000 32.070 394 THR CCC C 1
ATOM 20664 O O . THR C 1 413 ? -2.438 16.960 -58.860 1.000 33.260 394 THR CCC O 1
ATOM 20675 N N . ARG C 1 414 ? -2.457 19.127 -58.241 1.000 31.220 395 ARG CCC N 1
ATOM 20676 C CA . ARG C 1 414 ? -2.443 18.840 -56.795 1.000 31.880 395 ARG CCC CA 1
ATOM 20677 C C . ARG C 1 414 ? -3.758 18.161 -56.411 1.000 31.030 395 ARG CCC C 1
ATOM 20678 O O . ARG C 1 414 ? -4.809 18.526 -56.952 1.000 29.480 395 ARG CCC O 1
ATOM 20699 N N . ARG C 1 415 ? -3.687 17.178 -55.521 1.000 29.600 396 ARG CCC N 1
ATOM 20700 C CA . ARG C 1 415 ? -4.888 16.435 -55.064 1.000 29.480 396 ARG CCC CA 1
ATOM 20701 C C . ARG C 1 415 ? -5.780 17.371 -54.256 1.000 27.680 396 ARG CCC C 1
ATOM 20702 O O . ARG C 1 415 ? -6.987 17.203 -54.284 1.000 27.980 396 ARG CCC O 1
ATOM 20723 N N . GLY C 1 416 ? -5.204 18.331 -53.551 1.000 27.280 397 GLY CCC N 1
ATOM 20724 C CA . GLY C 1 416 ? -6.011 19.155 -52.638 1.000 28.940 397 GLY CCC CA 1
ATOM 20725 C C . GLY C 1 416 ? -6.769 18.271 -51.660 1.000 28.930 397 GLY CCC C 1
ATOM 20726 O O . GLY C 1 416 ? -6.146 17.400 -51.033 1.000 28.890 397 GLY CCC O 1
ATOM 20730 N N . LEU C 1 417 ? -8.079 18.448 -51.545 1.000 27.740 398 LEU CCC N 1
ATOM 20731 C CA . LEU C 1 417 ? -8.855 17.737 -50.512 1.000 28.820 398 LEU CCC CA 1
ATOM 20732 C C . LEU C 1 417 ? -8.838 16.232 -50.800 1.000 28.680 398 LEU CCC C 1
ATOM 20733 O O . LEU C 1 417 ? -8.925 15.465 -49.834 1.000 29.130 398 LEU CCC O 1
ATOM 20749 N N . TYR C 1 418 ? -8.690 15.809 -52.059 1.000 26.880 399 TYR CCC N 1
ATOM 20750 C CA . TYR C 1 418 ? -8.695 14.370 -52.443 1.000 26.180 399 TYR CCC CA 1
ATOM 20751 C C . TYR C 1 418 ? -7.560 13.615 -51.729 1.000 24.790 399 TYR CCC C 1
ATOM 20752 O O . TYR C 1 418 ? -6.374 13.953 -51.880 1.000 27.380 399 TYR CCC O 1
ATOM 20770 N N . THR C 1 419 ? -7.938 12.596 -50.961 1.000 24.930 400 THR CCC N 1
ATOM 20771 C CA . THR C 1 419 ? -7.070 11.723 -50.118 1.000 25.420 400 THR CCC CA 1
ATOM 20772 C C . THR C 1 419 ? -6.411 12.516 -48.986 1.000 24.950 400 THR CCC C 1
ATOM 20773 O O . THR C 1 419 ? -5.488 11.984 -48.357 1.000 22.430 400 THR CCC O 1
ATOM 20784 N N . GLY C 1 420 ? -6.924 13.704 -48.688 1.000 25.300 401 GLY CCC N 1
ATOM 20785 C CA . GLY C 1 420 ? -6.701 14.349 -47.387 1.000 25.290 401 GLY CCC CA 1
ATOM 20786 C C . GLY C 1 420 ? -7.638 13.725 -46.378 1.000 23.330 401 GLY CCC C 1
ATOM 20787 O O . GLY C 1 420 ? -8.059 12.576 -46.597 1.000 22.340 401 GLY CCC O 1
ATOM 20791 N N . SER C 1 421 ? -7.996 14.455 -45.334 1.000 23.720 402 SER CCC N 1
ATOM 20792 C CA . SER C 1 421 ? -8.789 13.914 -44.209 1.000 23.700 402 SER CCC CA 1
ATOM 20793 C C . SER C 1 421 ? -9.738 14.984 -43.695 1.000 23.750 402 SER CCC C 1
ATOM 20794 O O . SER C 1 421 ? -9.269 16.102 -43.482 1.000 25.590 402 SER CCC O 1
ATOM 20802 N N . ILE C 1 422 ? -11.002 14.616 -43.475 1.000 23.320 403 ILE CCC N 1
ATOM 20803 C CA . ILE C 1 422 ? -12.044 15.453 -42.819 1.000 23.960 403 ILE CCC CA 1
ATOM 20804 C C . ILE C 1 422 ? -12.258 14.874 -41.433 1.000 22.260 403 ILE CCC C 1
ATOM 20805 O O . ILE C 1 422 ? -12.234 13.663 -41.306 1.000 23.610 403 ILE CCC O 1
ATOM 20821 N N . GLY C 1 423 ? -12.445 15.712 -40.434 1.000 22.500 404 GLY CCC N 1
ATOM 20822 C CA . GLY C 1 423 ? -12.656 15.199 -39.078 1.000 24.490 404 GLY CCC CA 1
ATOM 20823 C C . GLY C 1 423 ? -12.599 16.289 -38.054 1.000 24.510 404 GLY CCC C 1
ATOM 20824 O O . GLY C 1 423 ? -12.762 17.460 -38.424 1.000 25.860 404 GLY CCC O 1
ATOM 20828 N N . TRP C 1 424 ? -12.342 15.904 -36.813 1.000 23.600 405 TRP CCC N 1
ATOM 20829 C CA . TRP C 1 424 ? -12.425 16.830 -35.677 1.000 24.080 405 TRP CCC CA 1
ATOM 20830 C C . TRP C 1 424 ? -11.238 16.623 -34.758 1.000 24.220 405 TRP CCC C 1
ATOM 20831 O O . TRP C 1 424 ? -10.757 15.477 -34.672 1.000 25.620 405 TRP CCC O 1
ATOM 20852 N N . PHE C 1 425 ? -10.760 17.733 -34.187 1.000 25.950 406 PHE CCC N 1
ATOM 20853 C CA . PHE C 1 425 ? -9.872 17.813 -33.006 1.000 25.570 406 PHE CCC CA 1
ATOM 20854 C C . PHE C 1 425 ? -10.724 18.304 -31.839 1.000 27.190 406 PHE CCC C 1
ATOM 20855 O O . PHE C 1 425 ? -11.357 19.386 -31.917 1.000 28.210 406 PHE CCC O 1
ATOM 20872 N N . GLY C 1 426 ? -10.757 17.535 -30.766 1.000 26.020 407 GLY CCC N 1
ATOM 20873 C CA . GLY C 1 426 ? -11.526 17.908 -29.570 1.000 26.040 407 GLY CCC CA 1
ATOM 20874 C C . GLY C 1 426 ? -10.690 18.768 -28.650 1.000 25.830 407 GLY CCC C 1
ATOM 20875 O O . GLY C 1 426 ? -9.448 18.586 -28.614 1.000 25.350 407 GLY CCC O 1
ATOM 20879 N N . TYR C 1 427 ? -11.327 19.702 -27.952 1.000 27.740 408 TYR CCC N 1
ATOM 20880 C CA . TYR C 1 427 ? -10.669 20.494 -26.888 1.000 30.400 408 TYR CCC CA 1
ATOM 20881 C C . TYR C 1 427 ? -10.048 19.526 -25.885 1.000 31.210 408 TYR CCC C 1
ATOM 20882 O O . TYR C 1 427 ? -9.034 19.892 -25.282 1.000 32.600 408 TYR CCC O 1
ATOM 20900 N N . ASN C 1 428 ? -10.646 18.335 -25.734 1.000 32.740 409 ASN CCC N 1
ATOM 20901 C CA . ASN C 1 428 ? -10.235 17.285 -24.757 1.000 33.120 409 ASN CCC CA 1
ATOM 20902 C C . ASN C 1 428 ? -9.082 16.431 -25.295 1.000 31.900 409 ASN CCC C 1
ATOM 20903 O O . ASN C 1 428 ? -8.685 15.502 -24.584 1.000 31.780 409 ASN CCC O 1
ATOM 20914 N N . HIS C 1 429 ? -8.569 16.735 -26.491 1.000 30.760 410 HIS CCC N 1
ATOM 20915 C CA . HIS C 1 429 ? -7.393 16.095 -27.142 1.000 28.940 410 HIS CCC CA 1
ATOM 20916 C C . HIS C 1 429 ? -7.783 14.783 -27.824 1.000 27.850 410 HIS CCC C 1
ATOM 20917 O O . HIS C 1 429 ? -6.881 14.103 -28.338 1.000 27.600 410 HIS CCC O 1
ATOM 20932 N N . ASP C 1 430 ? -9.060 14.412 -27.853 1.000 26.720 411 ASP CCC N 1
ATOM 20933 C CA . ASP C 1 430 ? -9.490 13.286 -28.713 1.000 27.090 411 ASP CCC CA 1
ATOM 20934 C C . ASP C 1 430 ? -9.471 13.794 -30.156 1.000 26.090 411 ASP CCC C 1
ATOM 20935 O O . ASP C 1 430 ? -9.351 15.026 -30.362 1.000 27.070 411 ASP CCC O 1
ATOM 20944 N N . LEU C 1 431 ? -9.590 12.887 -31.118 1.000 25.140 412 LEU CCC N 1
ATOM 20945 C CA . LEU C 1 431 ? -9.688 13.264 -32.543 1.000 25.500 412 LEU CCC CA 1
ATOM 20946 C C . LEU C 1 431 ? -10.210 12.085 -33.375 1.000 25.890 412 LEU CCC C 1
ATOM 20947 O O . LEU C 1 431 ? -10.135 10.906 -32.935 1.000 23.290 412 LEU CCC O 1
ATOM 20963 N N . GLN C 1 432 ? -10.718 12.406 -34.560 1.000 24.320 413 GLN CCC N 1
ATOM 20964 C CA . GLN C 1 432 ? -11.277 11.418 -35.496 1.000 24.640 413 GLN CCC CA 1
ATOM 20965 C C . GLN C 1 432 ? -11.202 12.003 -36.904 1.000 23.390 413 GLN CCC C 1
ATOM 20966 O O . GLN C 1 432 ? -11.792 13.071 -37.102 1.000 25.540 413 GLN CCC O 1
ATOM 20980 N N . PHE C 1 433 ? -10.535 11.315 -37.828 1.000 22.590 414 PHE CCC N 1
ATOM 20981 C CA . PHE C 1 433 ? -10.395 11.739 -39.242 1.000 23.350 414 PHE CCC CA 1
ATOM 20982 C C . PHE C 1 433 ? -10.681 10.583 -40.200 1.000 21.750 414 PHE CCC C 1
ATOM 20983 O O . PHE C 1 433 ? -10.212 9.451 -39.985 1.000 22.560 414 PHE CCC O 1
ATOM 21000 N N . ASN C 1 434 ? -11.422 10.884 -41.261 1.000 22.220 415 ASN CCC N 1
ATOM 21001 C CA . ASN C 1 434 ? -11.639 9.962 -42.402 1.000 23.760 415 ASN CCC CA 1
ATOM 21002 C C . ASN C 1 434 ? -10.505 10.151 -43.414 1.000 24.720 415 ASN CCC C 1
ATOM 21003 O O . ASN C 1 434 ? -9.627 10.986 -43.173 1.000 25.930 415 ASN CCC O 1
ATOM 21014 N N . ILE C 1 435 ? -10.507 9.363 -44.481 1.000 24.760 416 ILE CCC N 1
ATOM 21015 C CA . ILE C 1 435 ? -9.788 9.669 -45.745 1.000 25.460 416 ILE CCC CA 1
ATOM 21016 C C . ILE C 1 435 ? -10.826 10.177 -46.752 1.000 26.190 416 ILE CCC C 1
ATOM 21017 O O . ILE C 1 435 ? -11.890 9.559 -46.892 1.000 26.440 416 ILE CCC O 1
ATOM 21033 N N . VAL C 1 436 ? -10.533 11.296 -47.404 1.000 28.190 417 VAL CCC N 1
ATOM 21034 C CA . VAL C 1 436 ? -11.443 11.920 -48.402 1.000 29.070 417 VAL CCC CA 1
ATOM 21035 C C . VAL C 1 436 ? -11.290 11.152 -49.705 1.000 27.020 417 VAL CCC C 1
ATOM 21036 O O . VAL C 1 436 ? -10.371 11.431 -50.474 1.000 27.230 417 VAL CCC O 1
ATOM 21049 N N . ILE C 1 437 ? -12.160 10.170 -49.875 1.000 26.200 418 ILE CCC N 1
ATOM 21050 C CA . ILE C 1 437 ? -12.413 9.442 -51.149 1.000 27.710 418 ILE CCC CA 1
ATOM 21051 C C . ILE C 1 437 ? -13.929 9.431 -51.334 1.000 26.830 418 ILE CCC C 1
ATOM 21052 O O . ILE C 1 437 ? -14.648 9.721 -50.347 1.000 27.050 418 ILE CCC O 1
ATOM 21068 N N . ARG C 1 438 ? -14.397 9.112 -52.533 1.000 29.980 419 ARG CCC N 1
ATOM 21069 C CA . ARG C 1 438 ? -15.853 9.053 -52.853 1.000 33.880 419 ARG CCC CA 1
ATOM 21070 C C . ARG C 1 438 ? -16.487 10.410 -52.539 1.000 31.710 419 ARG CCC C 1
ATOM 21071 O O . ARG C 1 438 ? -17.585 10.433 -51.960 1.000 33.850 419 ARG CCC O 1
ATOM 21092 N N . THR C 1 439 ? -15.819 11.499 -52.924 1.000 30.980 420 THR CCC N 1
ATOM 21093 C CA . THR C 1 439 ? -16.155 12.882 -52.494 1.000 31.920 420 THR CCC CA 1
ATOM 21094 C C . THR C 1 439 ? -16.262 13.818 -53.709 1.000 34.050 420 THR CCC C 1
ATOM 21095 O O . THR C 1 439 ? -15.545 13.630 -54.722 1.000 33.640 420 THR CCC O 1
ATOM 21106 N N . ILE C 1 440 ? -17.128 14.819 -53.586 1.000 34.260 421 ILE CCC N 1
ATOM 21107 C CA . ILE C 1 440 ? -17.217 15.949 -54.547 1.000 35.530 421 ILE CCC CA 1
ATOM 21108 C C . ILE C 1 440 ? -16.658 17.202 -53.870 1.000 31.520 421 ILE CCC C 1
ATOM 21109 O O . ILE C 1 440 ? -17.122 17.543 -52.771 1.000 32.730 421 ILE CCC O 1
ATOM 21125 N N . TYR C 1 441 ? -15.676 17.838 -54.499 1.000 30.000 422 TYR CCC N 1
ATOM 21126 C CA . TYR C 1 441 ? -15.222 19.203 -54.151 1.000 30.100 422 TYR CCC CA 1
ATOM 21127 C C . TYR C 1 441 ? -15.886 20.180 -55.125 1.000 29.790 422 TYR CCC C 1
ATOM 21128 O O . TYR C 1 441 ? -15.651 20.078 -56.354 1.000 30.740 422 TYR CCC O 1
ATOM 21146 N N . ALA C 1 442 ? -16.747 21.052 -54.602 1.000 30.360 423 ALA CCC N 1
ATOM 21147 C CA . ALA C 1 442 ? -17.446 22.091 -55.390 1.000 32.350 423 ALA CCC CA 1
ATOM 21148 C C . ALA C 1 442 ? -16.751 23.439 -55.175 1.000 33.700 423 ALA CCC C 1
ATOM 21149 O O . ALA C 1 442 ? -16.626 23.867 -54.019 1.000 32.320 423 ALA CCC O 1
ATOM 21156 N N . THR C 1 443 ? -16.315 24.077 -56.263 1.000 34.610 424 THR CCC N 1
ATOM 21157 C CA . THR C 1 443 ? -15.735 25.445 -56.260 1.000 35.250 424 THR CCC CA 1
ATOM 21158 C C . THR C 1 443 ? -15.849 26.022 -57.681 1.000 35.780 424 THR CCC C 1
ATOM 21159 O O . THR C 1 443 ? -15.835 25.229 -58.646 1.000 35.000 424 THR CCC O 1
ATOM 21170 N N . GLY C 1 444 ? -15.919 27.349 -57.798 1.000 38.710 425 GLY CCC N 1
ATOM 21171 C CA . GLY C 1 444 ? -15.834 28.087 -59.075 1.000 38.900 425 GLY CCC CA 1
ATOM 21172 C C . GLY C 1 444 ? -16.825 27.587 -60.115 1.000 39.380 425 GLY CCC C 1
ATOM 21173 O O . GLY C 1 444 ? -16.501 27.633 -61.313 1.000 38.600 425 GLY CCC O 1
ATOM 21177 N N . GLY C 1 445 ? -17.990 27.107 -59.682 1.000 37.440 426 GLY CCC N 1
ATOM 21178 C CA . GLY C 1 445 ? -19.044 26.610 -60.583 1.000 36.990 426 GLY CCC CA 1
ATOM 21179 C C . GLY C 1 445 ? -18.763 25.214 -61.104 1.000 36.630 426 GLY CCC C 1
ATOM 21180 O O . GLY C 1 445 ? -19.511 24.770 -61.999 1.000 35.920 426 GLY CCC O 1
ATOM 21184 N N . GLN C 1 446 ? -17.723 24.537 -60.598 1.000 34.760 427 GLN CCC N 1
ATOM 21185 C CA . GLN C 1 446 ? -17.417 23.135 -60.990 1.000 34.890 427 GLN CCC CA 1
ATOM 21186 C C . GLN C 1 446 ? -17.607 22.204 -59.784 1.000 35.670 427 GLN CCC C 1
ATOM 21187 O O . GLN C 1 446 ? -17.461 22.659 -58.634 1.000 33.460 427 GLN CCC O 1
ATOM 21201 N N . ALA C 1 447 ? -17.963 20.955 -60.082 1.000 33.540 428 ALA CCC N 1
ATOM 21202 C CA . ALA C 1 447 ? -17.953 19.786 -59.188 1.000 33.790 428 ALA CCC CA 1
ATOM 21203 C C . ALA C 1 447 ? -16.775 18.909 -59.611 1.000 37.000 428 ALA CCC C 1
ATOM 21204 O O . ALA C 1 447 ? -16.784 18.437 -60.783 1.000 38.990 428 ALA CCC O 1
ATOM 21211 N N . PHE C 1 448 ? -15.793 18.732 -58.721 1.000 33.310 429 PHE CCC N 1
ATOM 21212 C CA . PHE C 1 448 ? -14.562 17.946 -58.987 1.000 32.810 429 PHE CCC CA 1
ATOM 21213 C C . PHE C 1 448 ? -14.656 16.601 -58.271 1.000 35.660 429 PHE CCC C 1
ATOM 21214 O O . PHE C 1 448 ? -14.969 16.570 -57.057 1.000 34.190 429 PHE CCC O 1
ATOM 21231 N N . MET C 1 449 ? -14.393 15.525 -59.014 1.000 36.300 430 MET CCC N 1
ATOM 21232 C CA . MET C 1 449 ? -14.543 14.124 -58.548 1.000 40.260 430 MET CCC CA 1
ATOM 21233 C C . MET C 1 449 ? -13.262 13.364 -58.876 1.000 37.090 430 MET CCC C 1
ATOM 21234 O O . MET C 1 449 ? -12.986 13.164 -60.054 1.000 40.200 430 MET CCC O 1
ATOM 21248 N N . GLN C 1 450 ? -12.493 12.989 -57.862 1.000 35.520 431 GLN CCC N 1
ATOM 21249 C CA . GLN C 1 450 ? -11.209 12.275 -58.057 1.000 33.710 431 GLN CCC CA 1
ATOM 21250 C C . GLN C 1 450 ? -11.334 10.874 -57.456 1.000 34.900 431 GLN CCC C 1
ATOM 21251 O O . GLN C 1 450 ? -12.073 10.704 -56.441 1.000 34.240 431 GLN CCC O 1
ATOM 21265 N N . SER C 1 451 ? -10.645 9.913 -58.074 1.000 34.980 432 SER CCC N 1
ATOM 21266 C CA . SER C 1 451 ? -10.587 8.490 -57.643 1.000 36.590 432 SER CCC CA 1
ATOM 21267 C C . SER C 1 451 ? -9.341 7.841 -58.241 1.000 36.920 432 SER CCC C 1
ATOM 21268 O O . SER C 1 451 ? -8.810 8.378 -59.247 1.000 36.210 432 SER CCC O 1
ATOM 21276 N N . GLY C 1 452 ? -8.896 6.724 -57.669 1.000 37.250 433 GLY CCC N 1
ATOM 21277 C CA . GLY C 1 452 ? -7.596 6.141 -58.040 1.000 37.300 433 GLY CCC CA 1
ATOM 21278 C C . GLY C 1 452 ? -7.586 4.633 -58.012 1.000 40.240 433 GLY CCC C 1
ATOM 21279 O O . GLY C 1 452 ? -8.546 4.018 -57.519 1.000 41.630 433 GLY CCC O 1
ATOM 21283 N N . ALA C 1 453 ? -6.500 4.068 -58.518 1.000 42.860 434 ALA CCC N 1
ATOM 21284 C CA . ALA C 1 453 ? -6.268 2.617 -58.624 1.000 46.510 434 ALA CCC CA 1
ATOM 21285 C C . ALA C 1 453 ? -4.870 2.319 -58.080 1.000 48.160 434 ALA CCC C 1
ATOM 21286 O O . ALA C 1 453 ? -3.947 3.113 -58.376 1.000 45.190 434 ALA CCC O 1
ATOM 21293 N N . GLY C 1 454 ? -4.743 1.212 -57.359 1.000 46.170 435 GLY CCC N 1
ATOM 21294 C CA . GLY C 1 454 ? -3.430 0.760 -56.891 1.000 47.390 435 GLY CCC CA 1
ATOM 21295 C C . GLY C 1 454 ? -2.703 0.102 -58.044 1.000 45.570 435 GLY CCC C 1
ATOM 21296 O O . GLY C 1 454 ? -3.112 -0.956 -58.453 1.000 51.190 435 GLY CCC O 1
ATOM 21300 N N . VAL C 1 455 ? -1.709 0.774 -58.593 1.000 46.690 436 VAL CCC N 1
ATOM 21301 C CA . VAL C 1 455 ? -0.911 0.226 -59.721 1.000 48.630 436 VAL CCC CA 1
ATOM 21302 C C . VAL C 1 455 ? 0.177 -0.688 -59.148 1.000 53.210 436 VAL CCC C 1
ATOM 21303 O O . VAL C 1 455 ? 0.965 -0.221 -58.345 1.000 48.850 436 VAL CCC O 1
ATOM 21316 N N . VAL C 1 456 ? 0.181 -1.960 -59.544 1.000 57.900 437 VAL CCC N 1
ATOM 21317 C CA . VAL C 1 456 ? 1.225 -2.916 -59.081 1.000 59.570 437 VAL CCC CA 1
ATOM 21318 C C . VAL C 1 456 ? 2.057 -3.374 -60.282 1.000 61.400 437 VAL CCC C 1
ATOM 21319 O O . VAL C 1 456 ? 1.825 -2.889 -61.376 1.000 61.950 437 VAL CCC O 1
ATOM 21332 N N . ILE C 1 457 ? 2.979 -4.304 -60.059 1.000 65.510 438 ILE CCC N 1
ATOM 21333 C CA . ILE C 1 457 ? 3.948 -4.761 -61.099 1.000 67.640 438 ILE CCC CA 1
ATOM 21334 C C . ILE C 1 457 ? 3.284 -5.214 -62.402 1.000 66.440 438 ILE CCC C 1
ATOM 21335 O O . ILE C 1 457 ? 3.745 -4.766 -63.453 1.000 62.270 438 ILE CCC O 1
ATOM 21351 N N . ASP C 1 458 ? 2.236 -6.030 -62.346 1.000 67.200 439 ASP CCC N 1
ATOM 21352 C CA . ASP C 1 458 ? 1.649 -6.578 -63.597 1.000 74.320 439 ASP CCC CA 1
ATOM 21353 C C . ASP C 1 458 ? 0.414 -5.800 -64.048 1.000 73.210 439 ASP CCC C 1
ATOM 21354 O O . ASP C 1 458 ? -0.201 -6.214 -65.023 1.000 70.910 439 ASP CCC O 1
ATOM 21363 N N . SER C 1 459 ? 0.094 -4.697 -63.384 1.000 72.950 440 SER CCC N 1
ATOM 21364 C CA . SER C 1 459 ? -1.100 -3.874 -63.708 1.000 70.790 440 SER CCC CA 1
ATOM 21365 C C . SER C 1 459 ? -1.257 -3.593 -65.203 1.000 69.970 440 SER CCC C 1
ATOM 21366 O O . SER C 1 459 ? -0.285 -3.230 -65.835 1.000 64.220 440 SER CCC O 1
ATOM 21374 N N . VAL C 1 460 ? -2.484 -3.724 -65.709 1.000 72.570 441 VAL CCC N 1
ATOM 21375 C CA . VAL C 1 460 ? -2.806 -3.403 -67.130 1.000 75.480 441 VAL CCC CA 1
ATOM 21376 C C . VAL C 1 460 ? -3.503 -2.045 -67.167 1.000 72.180 441 VAL CCC C 1
ATOM 21377 O O . VAL C 1 460 ? -4.581 -1.898 -66.594 1.000 71.930 441 VAL CCC O 1
ATOM 21390 N N . PRO C 1 461 ? -2.921 -1.028 -67.849 1.000 71.430 442 PRO CCC N 1
ATOM 21391 C CA . PRO C 1 461 ? -3.408 0.351 -67.774 1.000 71.530 442 PRO CCC CA 1
ATOM 21392 C C . PRO C 1 461 ? -4.933 0.516 -67.835 1.000 72.420 442 PRO CCC C 1
ATOM 21393 O O . PRO C 1 461 ? -5.450 1.335 -67.096 1.000 76.610 442 PRO CCC O 1
ATOM 21404 N N . LYS C 1 462 ? -5.612 -0.263 -68.682 1.000 69.210 443 LYS CCC N 1
ATOM 21405 C CA . LYS C 1 462 ? -7.068 -0.113 -68.932 1.000 68.890 443 LYS CCC CA 1
ATOM 21406 C C . LYS C 1 462 ? -7.840 -0.673 -67.736 1.000 63.700 443 LYS CCC C 1
ATOM 21407 O O . LYS C 1 462 ? -8.908 -0.132 -67.448 1.000 57.140 443 LYS CCC O 1
ATOM 21426 N N . HIS C 1 463 ? -7.321 -1.701 -67.062 1.000 67.870 444 HIS CCC N 1
ATOM 21427 C CA . HIS C 1 463 ? -7.937 -2.278 -65.836 1.000 69.890 444 HIS CCC CA 1
ATOM 21428 C C . HIS C 1 463 ? -7.967 -1.195 -64.746 1.000 67.910 444 HIS CCC C 1
ATOM 21429 O O . HIS C 1 463 ? -9.060 -0.934 -64.177 1.000 59.130 444 HIS CCC O 1
ATOM 21444 N N . GLU C 1 464 ? -6.819 -0.558 -64.493 1.000 63.600 445 GLU CCC N 1
ATOM 21445 C CA . GLU C 1 464 ? -6.663 0.459 -63.419 1.000 60.320 445 GLU CCC CA 1
ATOM 21446 C C . GLU C 1 464 ? -7.519 1.685 -63.767 1.000 60.480 445 GLU CCC C 1
ATOM 21447 O O . GLU C 1 464 ? -8.178 2.224 -62.860 1.000 59.270 445 GLU CCC O 1
ATOM 21459 N N . TYR C 1 465 ? -7.543 2.092 -65.038 1.000 57.720 446 TYR CCC N 1
ATOM 21460 C CA . TYR C 1 465 ? -8.388 3.206 -65.543 1.000 59.990 446 TYR CCC CA 1
ATOM 21461 C C . TYR C 1 465 ? -9.860 2.952 -65.175 1.000 58.500 446 TYR CCC C 1
ATOM 21462 O O . TYR C 1 465 ? -10.514 3.870 -64.640 1.000 58.180 446 TYR CCC O 1
ATOM 21480 N N . LYS C 1 466 ? -10.374 1.745 -65.433 1.000 56.220 447 LYS CCC N 1
ATOM 21481 C CA . LYS C 1 466 ? -11.798 1.393 -65.166 1.000 61.160 447 LYS CCC CA 1
ATOM 21482 C C . LYS C 1 466 ? -12.039 1.301 -63.652 1.000 55.560 447 LYS CCC C 1
ATOM 21483 O O . LYS C 1 466 ? -13.135 1.709 -63.227 1.000 50.370 447 LYS CCC O 1
ATOM 21502 N N . GLU C 1 467 ? -11.088 0.759 -62.872 1.000 55.900 448 GLU CCC N 1
ATOM 21503 C CA . GLU C 1 467 ? -11.237 0.647 -61.389 1.000 56.370 448 GLU CCC CA 1
ATOM 21504 C C . GLU C 1 467 ? -11.468 2.058 -60.826 1.000 54.540 448 GLU CCC C 1
ATOM 21505 O O . GLU C 1 467 ? -12.410 2.229 -60.015 1.000 55.030 448 GLU CCC O 1
ATOM 21517 N N . SER C 1 468 ? -10.684 3.036 -61.294 1.000 50.980 449 SER CCC N 1
ATOM 21518 C CA . SER C 1 468 ? -10.839 4.483 -60.988 1.000 52.140 449 SER CCC CA 1
ATOM 21519 C C . SER C 1 468 ? -12.273 4.948 -61.270 1.000 49.900 449 SER CCC C 1
ATOM 21520 O O . SER C 1 468 ? -12.897 5.500 -60.365 1.000 48.040 449 SER CCC O 1
ATOM 21528 N N . PHE C 1 469 ? -12.787 4.721 -62.474 1.000 49.360 450 PHE CCC N 1
ATOM 21529 C CA . PHE C 1 469 ? -14.155 5.142 -62.866 1.000 48.580 450 PHE CCC CA 1
ATOM 21530 C C . PHE C 1 469 ? -15.196 4.454 -61.967 1.000 46.600 450 PHE CCC C 1
ATOM 21531 O O . PHE C 1 469 ? -16.169 5.128 -61.566 1.000 43.880 450 PHE CCC O 1
ATOM 21548 N N . LYS C 1 470 ? -15.019 3.172 -61.636 1.000 48.300 451 LYS CCC N 1
ATOM 21549 C CA . LYS C 1 470 ? -15.969 2.432 -60.751 1.000 51.300 451 LYS CCC CA 1
ATOM 21550 C C . LYS C 1 470 ? -16.159 3.195 -59.429 1.000 48.730 451 LYS CCC C 1
ATOM 21551 O O . LYS C 1 470 ? -17.321 3.337 -58.974 1.000 41.590 451 LYS CCC O 1
ATOM 21570 N N . LYS C 1 471 ? -15.058 3.650 -58.822 1.000 45.720 452 LYS CCC N 1
ATOM 21571 C CA . LYS C 1 471 ? -15.085 4.258 -57.465 1.000 49.230 452 LYS CCC CA 1
ATOM 21572 C C . LYS C 1 471 ? -15.795 5.612 -57.546 1.000 48.100 452 LYS CCC C 1
ATOM 21573 O O . LYS C 1 471 ? -16.403 6.003 -56.535 1.000 47.190 452 LYS CCC O 1
ATOM 21592 N N . ALA C 1 472 ? -15.768 6.262 -58.719 1.000 47.260 453 ALA CCC N 1
ATOM 21593 C CA . ALA C 1 472 ? -16.410 7.576 -58.968 1.000 50.150 453 ALA CCC CA 1
ATOM 21594 C C . ALA C 1 472 ? -17.878 7.426 -59.409 1.000 50.080 453 ALA CCC C 1
ATOM 21595 O O . ALA C 1 472 ? -18.566 8.478 -59.442 1.000 52.600 453 ALA CCC O 1
ATOM 21602 N N . PHE C 1 473 ? -18.369 6.207 -59.690 1.000 49.690 454 PHE CCC N 1
ATOM 21603 C CA . PHE C 1 473 ? -19.763 5.968 -60.178 1.000 51.820 454 PHE CCC CA 1
ATOM 21604 C C . PHE C 1 473 ? -20.791 6.520 -59.186 1.000 49.800 454 PHE CCC C 1
ATOM 21605 O O . PHE C 1 473 ? -21.795 7.102 -59.638 1.000 49.370 454 PHE CCC O 1
ATOM 21622 N N . ALA C 1 474 ? -20.566 6.328 -57.885 1.000 48.690 455 ALA CCC N 1
ATOM 21623 C CA . ALA C 1 474 ? -21.452 6.835 -56.811 1.000 44.500 455 ALA CCC CA 1
ATOM 21624 C C . ALA C 1 474 ? -21.675 8.342 -56.999 1.000 42.050 455 ALA CCC C 1
ATOM 21625 O O . ALA C 1 474 ? -22.826 8.790 -56.921 1.000 41.120 455 ALA CCC O 1
ATOM 21632 N N . MET C 1 475 ? -20.607 9.102 -57.239 1.000 44.360 456 MET CCC N 1
ATOM 21633 C CA . MET C 1 475 ? -20.647 10.586 -57.339 1.000 44.410 456 MET CCC CA 1
ATOM 21634 C C . MET C 1 475 ? -21.206 11.013 -58.705 1.000 41.210 456 MET CCC C 1
ATOM 21635 O O . MET C 1 475 ? -21.991 11.975 -58.721 1.000 40.480 456 MET CCC O 1
ATOM 21649 N N . GLN C 1 476 ? -20.830 10.342 -59.797 1.000 40.720 457 GLN CCC N 1
ATOM 21650 C CA . GLN C 1 476 ? -21.428 10.601 -61.137 1.000 46.650 457 GLN CCC CA 1
ATOM 21651 C C . GLN C 1 476 ? -22.944 10.417 -61.032 1.000 47.900 457 GLN CCC C 1
ATOM 21652 O O . GLN C 1 476 ? -23.684 11.293 -61.506 1.000 51.430 457 GLN CCC O 1
ATOM 21666 N N . ARG C 1 477 ? -23.384 9.340 -60.385 1.000 46.740 458 ARG CCC N 1
ATOM 21667 C CA . ARG C 1 477 ? -24.823 9.028 -60.206 1.000 49.080 458 ARG CCC CA 1
ATOM 21668 C C . ARG C 1 477 ? -25.497 10.159 -59.414 1.000 47.300 458 ARG CCC C 1
ATOM 21669 O O . ARG C 1 477 ? -26.514 10.678 -59.889 1.000 47.230 458 ARG CCC O 1
ATOM 21690 N N . ALA C 1 478 ? -24.964 10.538 -58.253 1.000 47.350 459 ALA CCC N 1
ATOM 21691 C CA . ALA C 1 478 ? -25.523 11.615 -57.403 1.000 46.500 459 ALA CCC CA 1
ATOM 21692 C C . ALA C 1 478 ? -25.630 12.912 -58.223 1.000 45.840 459 ALA CCC C 1
ATOM 21693 O O . ALA C 1 478 ? -26.638 13.631 -58.086 1.000 42.080 459 ALA CCC O 1
ATOM 21700 N N . LEU C 1 479 ? -24.633 13.200 -59.059 1.000 49.100 460 LEU CCC N 1
ATOM 21701 C CA . LEU C 1 479 ? -24.656 14.396 -59.942 1.000 53.980 460 LEU CCC CA 1
ATOM 21702 C C . LEU C 1 479 ? -25.783 14.250 -60.976 1.000 53.440 460 LEU CCC C 1
ATOM 21703 O O . LEU C 1 479 ? -26.640 15.154 -61.025 1.000 52.620 460 LEU CCC O 1
ATOM 21719 N N . GLU C 1 480 ? -25.770 13.151 -61.740 1.000 54.340 461 GLU CCC N 1
ATOM 21720 C CA . GLU C 1 480 ? -26.739 12.819 -62.823 1.000 58.280 461 GLU CCC CA 1
ATOM 21721 C C . GLU C 1 480 ? -28.172 13.055 -62.321 1.000 58.050 461 GLU CCC C 1
ATOM 21722 O O . GLU C 1 480 ? -28.961 13.691 -63.055 1.000 57.330 461 GLU CCC O 1
ATOM 21734 N N . LEU C 1 481 ? -28.484 12.560 -61.118 1.000 51.100 462 LEU CCC N 1
ATOM 21735 C CA . LEU C 1 481 ? -29.837 12.611 -60.497 1.000 52.530 462 LEU CCC CA 1
ATOM 21736 C C . LEU C 1 481 ? -30.182 14.044 -60.055 1.000 54.510 462 LEU CCC C 1
ATOM 21737 O O . LEU C 1 481 ? -31.304 14.491 -60.324 1.000 59.450 462 LEU CCC O 1
ATOM 21753 N N . SER C 1 482 ? -29.280 14.750 -59.378 1.000 54.830 463 SER CCC N 1
ATOM 21754 C CA . SER C 1 482 ? -29.542 16.127 -58.883 1.000 53.570 463 SER CCC CA 1
ATOM 21755 C C . SER C 1 482 ? -29.834 17.072 -60.059 1.000 55.990 463 SER CCC C 1
ATOM 21756 O O . SER C 1 482 ? -30.743 17.904 -59.922 1.000 52.690 463 SER CCC O 1
ATOM 21764 N N . GLU C 1 483 ? -29.113 16.928 -61.180 1.000 63.620 464 GLU CCC N 1
ATOM 21765 C CA . GLU C 1 483 ? -29.285 17.746 -62.416 1.000 68.090 464 GLU CCC CA 1
ATOM 21766 C C . GLU C 1 483 ? -30.453 17.208 -63.275 1.000 67.970 464 GLU CCC C 1
ATOM 21767 O O . GLU C 1 483 ? -30.419 17.444 -64.488 1.000 75.300 464 GLU CCC O 1
ATOM 21779 N N . GLU C 1 484 ? -31.445 16.519 -62.688 1.000 72.740 465 GLU CCC N 1
ATOM 21780 C CA . GLU C 1 484 ? -32.727 16.117 -63.344 1.000 77.390 465 GLU CCC CA 1
ATOM 21781 C C . GLU C 1 484 ? -33.883 16.922 -62.739 1.000 76.760 465 GLU CCC C 1
ATOM 21782 O O . GLU C 1 484 ? -33.856 18.156 -62.902 1.000 76.400 465 GLU CCC O 1
ATOM 21794 N N . GLN D 1 22 ? -26.368 29.970 -6.952 1.000 75.930 3 GLN DDD N 1
ATOM 21795 C CA . GLN D 1 22 ? -26.901 31.289 -6.456 1.000 78.820 3 GLN DDD CA 1
ATOM 21796 C C . GLN D 1 22 ? -28.077 31.052 -5.493 1.000 72.190 3 GLN DDD C 1
ATOM 21797 O O . GLN D 1 22 ? -29.147 31.678 -5.694 1.000 76.350 3 GLN DDD O 1
ATOM 21811 N N . ARG D 1 23 ? -27.906 30.198 -4.475 1.000 61.840 4 ARG DDD N 1
ATOM 21812 C CA . ARG D 1 23 ? -29.016 29.869 -3.537 1.000 50.980 4 ARG DDD CA 1
ATOM 21813 C C . ARG D 1 23 ? -29.287 31.079 -2.639 1.000 47.030 4 ARG DDD C 1
ATOM 21814 O O . ARG D 1 23 ? -28.367 31.872 -2.353 1.000 40.930 4 ARG DDD O 1
ATOM 21835 N N . ARG D 1 24 ? -30.546 31.218 -2.242 1.000 44.450 5 ARG DDD N 1
ATOM 21836 C CA . ARG D 1 24 ? -31.026 32.341 -1.411 1.000 46.890 5 ARG DDD CA 1
ATOM 21837 C C . ARG D 1 24 ? -32.216 31.844 -0.608 1.000 42.210 5 ARG DDD C 1
ATOM 21838 O O . ARG D 1 24 ? -32.867 30.877 -1.000 1.000 41.800 5 ARG DDD O 1
ATOM 21859 N N . PRO D 1 25 ? -32.504 32.466 0.550 1.000 36.790 6 PRO DDD N 1
ATOM 21860 C CA . PRO D 1 25 ? -33.735 32.182 1.280 1.000 37.860 6 PRO DDD CA 1
ATOM 21861 C C . PRO D 1 25 ? -34.958 32.770 0.562 1.000 37.070 6 PRO DDD C 1
ATOM 21862 O O . PRO D 1 25 ? -34.845 33.813 -0.062 1.000 33.750 6 PRO DDD O 1
ATOM 21873 N N . ALA D 1 26 ? -36.080 32.058 0.639 1.000 37.010 7 ALA DDD N 1
ATOM 21874 C CA . ALA D 1 26 ? -37.422 32.545 0.245 1.000 39.740 7 ALA DDD CA 1
ATOM 21875 C C . ALA D 1 26 ? -38.353 32.377 1.450 1.000 37.590 7 ALA DDD C 1
ATOM 21876 O O . ALA D 1 26 ? -38.227 31.382 2.178 1.000 37.970 7 ALA DDD O 1
ATOM 21883 N N . GLY D 1 27 ? -39.248 33.334 1.656 1.000 38.710 8 GLY DDD N 1
ATOM 21884 C CA . GLY D 1 27 ? -39.880 33.565 2.964 1.000 43.460 8 GLY DDD CA 1
ATOM 21885 C C . GLY D 1 27 ? -41.324 33.986 2.836 1.000 42.970 8 GLY DDD C 1
ATOM 21886 O O . GLY D 1 27 ? -41.675 34.637 1.858 1.000 42.950 8 GLY DDD O 1
ATOM 21890 N N . LYS D 1 28 ? -42.117 33.615 3.824 1.000 42.860 9 LYS DDD N 1
ATOM 21891 C CA . LYS D 1 28 ? -43.547 33.950 3.914 1.000 45.120 9 LYS DDD CA 1
ATOM 21892 C C . LYS D 1 28 ? -43.822 34.246 5.387 1.000 44.050 9 LYS DDD C 1
ATOM 21893 O O . LYS D 1 28 ? -43.506 33.381 6.228 1.000 43.570 9 LYS DDD O 1
ATOM 21912 N N . LYS D 1 29 ? -44.279 35.461 5.680 1.000 47.220 10 LYS DDD N 1
ATOM 21913 C CA . LYS D 1 29 ? -44.752 35.880 7.021 1.000 46.070 10 LYS DDD CA 1
ATOM 21914 C C . LYS D 1 29 ? -46.251 35.610 7.105 1.000 45.830 10 LYS DDD C 1
ATOM 21915 O O . LYS D 1 29 ? -46.959 36.079 6.204 1.000 48.310 10 LYS DDD O 1
ATOM 21934 N N . ILE D 1 30 ? -46.710 34.882 8.124 1.000 41.410 11 ILE DDD N 1
ATOM 21935 C CA . ILE D 1 30 ? -48.161 34.698 8.409 1.000 41.580 11 ILE DDD CA 1
ATOM 21936 C C . ILE D 1 30 ? -48.420 35.086 9.857 1.000 42.570 11 ILE DDD C 1
ATOM 21937 O O . ILE D 1 30 ? -47.556 34.931 10.713 1.000 40.280 11 ILE DDD O 1
ATOM 21953 N N . PRO D 1 31 ? -49.600 35.663 10.170 1.000 48.190 12 PRO DDD N 1
ATOM 21954 C CA . PRO D 1 31 ? -49.954 35.938 11.562 1.000 43.900 12 PRO DDD CA 1
ATOM 21955 C C . PRO D 1 31 ? -49.970 34.612 12.337 1.000 42.400 12 PRO DDD C 1
ATOM 21956 O O . PRO D 1 31 ? -50.239 33.581 11.736 1.000 46.380 12 PRO DDD O 1
ATOM 21967 N N . PHE D 1 32 ? -49.626 34.645 13.624 1.000 34.750 13 PHE DDD N 1
ATOM 21968 C CA . PHE D 1 32 ? -49.530 33.434 14.474 1.000 35.290 13 PHE DDD CA 1
ATOM 21969 C C . PHE D 1 32 ? -49.413 33.853 15.942 1.000 35.150 13 PHE DDD C 1
ATOM 21970 O O . PHE D 1 32 ? -48.711 34.834 16.222 1.000 38.050 13 PHE DDD O 1
ATOM 21987 N N . GLN D 1 33 ? -50.051 33.103 16.839 1.000 35.880 14 GLN DDD N 1
ATOM 21988 C CA . GLN D 1 33 ? -49.930 33.278 18.308 1.000 42.010 14 GLN DDD CA 1
ATOM 21989 C C . GLN D 1 33 ? -48.803 32.382 18.848 1.000 41.100 14 GLN DDD C 1
ATOM 21990 O O . GLN D 1 33 ? -48.621 31.253 18.338 1.000 36.970 14 GLN DDD O 1
ATOM 22004 N N . LYS D 1 34 ? -48.086 32.883 19.860 1.000 40.470 15 LYS DDD N 1
ATOM 22005 C CA . LYS D 1 34 ? -46.954 32.189 20.522 1.000 39.810 15 LYS DDD CA 1
ATOM 22006 C C . LYS D 1 34 ? -47.401 30.795 20.973 1.000 39.710 15 LYS DDD C 1
ATOM 22007 O O . LYS D 1 34 ? -46.690 29.814 20.678 1.000 32.830 15 LYS DDD O 1
ATOM 22026 N N . ASP D 1 35 ? -48.521 30.694 21.689 1.000 39.210 16 ASP DDD N 1
ATOM 22027 C CA . ASP D 1 35 ? -48.926 29.395 22.280 1.000 41.480 16 ASP DDD CA 1
ATOM 22028 C C . ASP D 1 35 ? -49.354 28.458 21.138 1.000 35.530 16 ASP DDD C 1
ATOM 22029 O O . ASP D 1 35 ? -49.073 27.265 21.244 1.000 35.850 16 ASP DDD O 1
ATOM 22038 N N . SER D 1 36 ? -49.917 28.967 20.043 1.000 33.780 17 SER DDD N 1
ATOM 22039 C CA . SER D 1 36 ? -50.212 28.144 18.838 1.000 36.350 17 SER DDD CA 1
ATOM 22040 C C . SER D 1 36 ? -48.909 27.608 18.221 1.000 34.600 17 SER DDD C 1
ATOM 22041 O O . SER D 1 36 ? -48.863 26.407 17.852 1.000 36.040 17 SER DDD O 1
ATOM 22049 N N . PHE D 1 37 ? -47.892 28.460 18.093 1.000 32.060 18 PHE DDD N 1
ATOM 22050 C CA . PHE D 1 37 ? -46.554 28.072 17.565 1.000 31.200 18 PHE DDD CA 1
ATOM 22051 C C . PHE D 1 37 ? -45.943 26.954 18.434 1.000 27.400 18 PHE DDD C 1
ATOM 22052 O O . PHE D 1 37 ? -45.606 25.893 17.889 1.000 28.150 18 PHE DDD O 1
ATOM 22069 N N . LEU D 1 38 ? -45.869 27.157 19.746 1.000 26.980 19 LEU DDD N 1
ATOM 22070 C CA . LEU D 1 38 ? -45.265 26.208 20.710 1.000 27.690 19 LEU DDD CA 1
ATOM 22071 C C . LEU D 1 38 ? -46.034 24.890 20.679 1.000 28.030 19 LEU DDD C 1
ATOM 22072 O O . LEU D 1 38 ? -45.374 23.845 20.617 1.000 27.550 19 LEU DDD O 1
ATOM 22088 N N . GLN D 1 39 ? -47.370 24.932 20.737 1.000 30.830 20 GLN DDD N 1
ATOM 22089 C CA . GLN D 1 39 ? -48.225 23.711 20.709 1.000 32.280 20 GLN DDD CA 1
ATOM 22090 C C . GLN D 1 39 ? -48.015 22.976 19.379 1.000 28.470 20 GLN DDD C 1
ATOM 22091 O O . GLN D 1 39 ? -47.880 21.753 19.416 1.000 29.660 20 GLN DDD O 1
ATOM 22105 N N . GLN D 1 40 ? -47.998 23.671 18.247 1.000 27.890 21 GLN DDD N 1
ATOM 22106 C CA . GLN D 1 40 ? -47.832 22.993 16.926 1.000 29.900 21 GLN DDD CA 1
ATOM 22107 C C . GLN D 1 40 ? -46.425 22.372 16.858 1.000 30.630 21 GLN DDD C 1
ATOM 22108 O O . GLN D 1 40 ? -46.297 21.240 16.332 1.000 29.740 21 GLN DDD O 1
ATOM 22122 N N . PHE D 1 41 ? -45.402 23.051 17.401 1.000 28.830 22 PHE DDD N 1
ATOM 22123 C CA . PHE D 1 41 ? -44.018 22.520 17.417 1.000 27.950 22 PHE DDD CA 1
ATOM 22124 C C . PHE D 1 41 ? -44.056 21.151 18.096 1.000 28.050 22 PHE DDD C 1
ATOM 22125 O O . PHE D 1 41 ? -43.602 20.163 17.526 1.000 29.680 22 PHE DDD O 1
ATOM 22142 N N . GLU D 1 42 ? -44.631 21.093 19.290 1.000 27.790 23 GLU DDD N 1
ATOM 22143 C CA . GLU D 1 42 ? -44.681 19.857 20.093 1.000 30.750 23 GLU DDD CA 1
ATOM 22144 C C . GLU D 1 42 ? -45.295 18.710 19.269 1.000 29.680 23 GLU DDD C 1
ATOM 22145 O O . GLU D 1 42 ? -44.723 17.603 19.251 1.000 31.550 23 GLU DDD O 1
ATOM 22157 N N . LYS D 1 43 ? -46.430 18.950 18.627 1.000 29.140 24 LYS DDD N 1
ATOM 22158 C CA . LYS D 1 43 ? -47.163 17.928 17.837 1.000 29.150 24 LYS DDD CA 1
ATOM 22159 C C . LYS D 1 43 ? -46.319 17.507 16.634 1.000 27.020 24 LYS DDD C 1
ATOM 22160 O O . LYS D 1 43 ? -46.205 16.288 16.412 1.000 27.540 24 LYS DDD O 1
ATOM 22179 N N . LEU D 1 44 ? -45.737 18.465 15.903 1.000 26.600 25 LEU DDD N 1
ATOM 22180 C CA . LEU D 1 44 ? -44.905 18.173 14.705 1.000 26.610 25 LEU DDD CA 1
ATOM 22181 C C . LEU D 1 44 ? -43.626 17.430 15.114 1.000 27.120 25 LEU DDD C 1
ATOM 22182 O O . LEU D 1 44 ? -43.271 16.457 14.405 1.000 25.710 25 LEU DDD O 1
ATOM 22198 N N . ALA D 1 45 ? -42.980 17.831 16.217 1.000 24.720 26 ALA DDD N 1
ATOM 22199 C CA . ALA D 1 45 ? -41.663 17.303 16.643 1.000 25.900 26 ALA DDD CA 1
ATOM 22200 C C . ALA D 1 45 ? -41.778 15.820 16.986 1.000 29.480 26 ALA DDD C 1
ATOM 22201 O O . ALA D 1 45 ? -40.752 15.108 16.883 1.000 29.780 26 ALA DDD O 1
ATOM 22208 N N . GLN D 1 46 ? -42.973 15.358 17.384 1.000 30.590 27 GLN DDD N 1
ATOM 22209 C CA . GLN D 1 46 ? -43.207 13.936 17.745 1.000 30.550 27 GLN DDD CA 1
ATOM 22210 C C . GLN D 1 46 ? -42.764 13.001 16.618 1.000 29.660 27 GLN DDD C 1
ATOM 22211 O O . GLN D 1 46 ? -42.351 11.886 16.945 1.000 31.410 27 GLN DDD O 1
ATOM 22225 N N . SER D 1 47 ? -42.862 13.414 15.355 1.000 29.440 28 SER DDD N 1
ATOM 22226 C CA . SER D 1 47 ? -42.520 12.556 14.180 1.000 31.600 28 SER DDD CA 1
ATOM 22227 C C . SER D 1 47 ? -41.055 12.755 13.728 1.000 31.120 28 SER DDD C 1
ATOM 22228 O O . SER D 1 47 ? -40.651 12.132 12.744 1.000 30.490 28 SER DDD O 1
ATOM 22236 N N . ARG D 1 48 ? -40.274 13.582 14.421 1.000 29.890 29 ARG DDD N 1
ATOM 22237 C CA . ARG D 1 48 ? -38.881 13.921 14.028 1.000 30.000 29 ARG DDD CA 1
ATOM 22238 C C . ARG D 1 48 ? -37.914 13.321 15.041 1.000 30.850 29 ARG DDD C 1
ATOM 22239 O O . ARG D 1 48 ? -37.949 13.780 16.192 1.000 32.190 29 ARG DDD O 1
ATOM 22260 N N . LYS D 1 49 ? -37.091 12.357 14.615 1.000 32.980 30 LYS DDD N 1
ATOM 22261 C CA . LYS D 1 49 ? -36.031 11.710 15.442 1.000 36.800 30 LYS DDD CA 1
ATOM 22262 C C . LYS D 1 49 ? -34.950 12.733 15.809 1.000 31.500 30 LYS DDD C 1
ATOM 22263 O O . LYS D 1 49 ? -34.317 12.571 16.865 1.000 32.560 30 LYS DDD O 1
ATOM 22282 N N . HIS D 1 50 ? -34.688 13.697 14.937 1.000 27.950 31 HIS DDD N 1
ATOM 22283 C CA . HIS D 1 50 ? -33.684 14.763 15.178 1.000 28.700 31 HIS DDD CA 1
ATOM 22284 C C . HIS D 1 50 ? -34.382 16.106 15.029 1.000 27.010 31 HIS DDD C 1
ATOM 22285 O O . HIS D 1 50 ? -34.826 16.398 13.918 1.000 26.700 31 HIS DDD O 1
ATOM 22300 N N . HIS D 1 51 ? -34.512 16.888 16.104 1.000 25.980 32 HIS DDD N 1
ATOM 22301 C CA . HIS D 1 51 ? -35.108 18.252 16.003 1.000 25.820 32 HIS DDD CA 1
ATOM 22302 C C . HIS D 1 51 ? -34.591 19.170 17.115 1.000 24.970 32 HIS DDD C 1
ATOM 22303 O O . HIS D 1 51 ? -33.966 18.676 18.116 1.000 24.390 32 HIS DDD O 1
ATOM 22318 N N . VAL D 1 52 ? -34.841 20.463 16.922 1.000 24.060 33 VAL DDD N 1
ATOM 22319 C CA . VAL D 1 52 ? -34.386 21.513 17.869 1.000 24.200 33 VAL DDD CA 1
ATOM 22320 C C . VAL D 1 52 ? -35.356 22.697 17.860 1.000 23.220 33 VAL DDD C 1
ATOM 22321 O O . VAL D 1 52 ? -35.902 23.065 16.797 1.000 21.670 33 VAL DDD O 1
ATOM 22334 N N . LEU D 1 53 ? -35.593 23.210 19.060 1.000 22.850 34 LEU DDD N 1
ATOM 22335 C CA . LEU D 1 53 ? -36.271 24.491 19.337 1.000 23.210 34 LEU DDD CA 1
ATOM 22336 C C . LEU D 1 53 ? -35.326 25.405 20.121 1.000 21.730 34 LEU DDD C 1
ATOM 22337 O O . LEU D 1 53 ? -34.875 25.008 21.177 1.000 22.440 34 LEU DDD O 1
ATOM 22353 N N . LEU D 1 54 ? -35.037 26.581 19.587 1.000 22.570 35 LEU DDD N 1
ATOM 22354 C CA . LEU D 1 54 ? -34.426 27.705 20.330 1.000 23.240 35 LEU DDD CA 1
ATOM 22355 C C . LEU D 1 54 ? -35.573 28.646 20.719 1.000 24.850 35 LEU DDD C 1
ATOM 22356 O O . LEU D 1 54 ? -36.165 29.267 19.818 1.000 24.710 35 LEU DDD O 1
ATOM 22372 N N . GLU D 1 55 ? -35.850 28.769 22.014 1.000 25.790 36 GLU DDD N 1
ATOM 22373 C CA . GLU D 1 55 ? -37.042 29.499 22.511 1.000 27.430 36 GLU DDD CA 1
ATOM 22374 C C . GLU D 1 55 ? -36.598 30.697 23.358 1.000 27.860 36 GLU DDD C 1
ATOM 22375 O O . GLU D 1 55 ? -35.827 30.512 24.335 1.000 26.700 36 GLU DDD O 1
ATOM 22387 N N . SER D 1 56 ? -37.078 31.880 22.976 1.000 26.100 37 SER DDD N 1
ATOM 22388 C CA . SER D 1 56 ? -37.117 33.109 23.800 1.000 27.680 37 SER DDD CA 1
ATOM 22389 C C . SER D 1 56 ? -38.336 33.013 24.714 1.000 31.480 37 SER DDD C 1
ATOM 22390 O O . SER D 1 56 ? -39.471 33.187 24.251 1.000 32.400 37 SER DDD O 1
ATOM 22398 N N . ALA D 1 57 ? -38.133 32.620 25.952 1.000 39.460 38 ALA DDD N 1
ATOM 22399 C CA . ALA D 1 57 ? -39.248 32.261 26.856 1.000 43.520 38 ALA DDD CA 1
ATOM 22400 C C . ALA D 1 57 ? -39.501 33.465 27.747 1.000 40.970 38 ALA DDD C 1
ATOM 22401 O O . ALA D 1 57 ? -40.397 33.384 28.583 1.000 52.520 38 ALA DDD O 1
ATOM 22408 N N . ARG D 1 58 ? -38.774 34.554 27.492 1.000 42.820 39 ARG DDD N 1
ATOM 22409 C CA . ARG D 1 58 ? -38.706 35.759 28.357 1.000 47.170 39 ARG DDD CA 1
ATOM 22410 C C . ARG D 1 58 ? -37.643 36.673 27.761 1.000 48.600 39 ARG DDD C 1
ATOM 22411 O O . ARG D 1 58 ? -36.679 36.114 27.217 1.000 55.480 39 ARG DDD O 1
ATOM 22432 N N . GLY D 1 59 ? -37.820 37.999 27.810 1.000 48.900 40 GLY DDD N 1
ATOM 22433 C CA . GLY D 1 59 ? -37.062 38.914 26.936 1.000 50.890 40 GLY DDD CA 1
ATOM 22434 C C . GLY D 1 59 ? -36.907 38.250 25.572 1.000 56.560 40 GLY DDD C 1
ATOM 22435 O O . GLY D 1 59 ? -37.675 37.298 25.295 1.000 68.300 40 GLY DDD O 1
ATOM 22439 N N . GLY D 1 60 ? -35.963 38.673 24.737 1.000 46.200 41 GLY DDD N 1
ATOM 22440 C CA . GLY D 1 60 ? -35.699 37.963 23.474 1.000 44.210 41 GLY DDD CA 1
ATOM 22441 C C . GLY D 1 60 ? -36.848 38.113 22.487 1.000 40.730 41 GLY DDD C 1
ATOM 22442 O O . GLY D 1 60 ? -37.993 38.326 22.905 1.000 44.790 41 GLY DDD O 1
ATOM 22446 N N . ARG D 1 61 ? -36.549 37.996 21.201 1.000 36.690 42 ARG DDD N 1
ATOM 22447 C CA . ARG D 1 61 ? -37.469 38.384 20.108 1.000 36.230 42 ARG DDD CA 1
ATOM 22448 C C . ARG D 1 61 ? -37.924 37.165 19.299 1.000 33.770 42 ARG DDD C 1
ATOM 22449 O O . ARG D 1 61 ? -39.097 37.161 18.878 1.000 33.190 42 ARG DDD O 1
ATOM 22470 N N . TYR D 1 62 ? -37.040 36.189 19.066 1.000 31.070 43 TYR DDD N 1
ATOM 22471 C CA . TYR D 1 62 ? -37.282 35.074 18.115 1.000 27.360 43 TYR DDD CA 1
ATOM 22472 C C . TYR D 1 62 ? -37.277 33.739 18.836 1.000 25.940 43 TYR DDD C 1
ATOM 22473 O O . TYR D 1 62 ? -36.534 33.538 19.817 1.000 26.400 43 TYR DDD O 1
ATOM 22491 N N . SER D 1 63 ? -38.100 32.833 18.333 1.000 27.350 44 SER DDD N 1
ATOM 22492 C CA . SER D 1 63 ? -38.040 31.390 18.655 1.000 27.530 44 SER DDD CA 1
ATOM 22493 C C . SER D 1 63 ? -37.892 30.654 17.321 1.000 30.070 44 SER DDD C 1
ATOM 22494 O O . SER D 1 63 ? -38.581 31.050 16.345 1.000 29.370 44 SER DDD O 1
ATOM 22502 N N . ILE D 1 64 ? -36.996 29.668 17.261 1.000 27.870 45 ILE DDD N 1
ATOM 22503 C CA . ILE D 1 64 ? -36.561 29.012 15.993 1.000 29.660 45 ILE DDD CA 1
ATOM 22504 C C . ILE D 1 64 ? -36.915 27.527 16.080 1.000 28.580 45 ILE DDD C 1
ATOM 22505 O O . ILE D 1 64 ? -36.415 26.843 16.991 1.000 27.310 45 ILE DDD O 1
ATOM 22521 N N . ALA D 1 65 ? -37.726 27.033 15.145 1.000 28.430 46 ALA DDD N 1
ATOM 22522 C CA . ALA D 1 65 ? -38.093 25.603 15.040 1.000 28.200 46 ALA DDD CA 1
ATOM 22523 C C . ALA D 1 65 ? -37.295 24.982 13.891 1.000 29.110 46 ALA DDD C 1
ATOM 22524 O O . ALA D 1 65 ? -37.364 25.510 12.754 1.000 28.610 46 ALA DDD O 1
ATOM 22531 N N . GLY D 1 66 ? -36.495 23.968 14.223 1.000 27.990 47 GLY DDD N 1
ATOM 22532 C CA . GLY D 1 66 ? -35.750 23.130 13.275 1.000 27.890 47 GLY DDD CA 1
ATOM 22533 C C . GLY D 1 66 ? -36.281 21.719 13.323 1.000 27.720 47 GLY DDD C 1
ATOM 22534 O O . GLY D 1 66 ? -35.900 20.993 14.237 1.000 26.500 47 GLY DDD O 1
ATOM 22538 N N . LEU D 1 67 ? -37.144 21.360 12.369 1.000 28.070 48 LEU DDD N 1
ATOM 22539 C CA . LEU D 1 67 ? -37.824 20.042 12.307 1.000 26.900 48 LEU DDD CA 1
ATOM 22540 C C . LEU D 1 67 ? -37.146 19.090 11.315 1.000 27.540 48 LEU DDD C 1
ATOM 22541 O O . LEU D 1 67 ? -37.005 17.901 11.671 1.000 27.900 48 LEU DDD O 1
ATOM 22557 N N . ASP D 1 68 ? -36.819 19.565 10.107 1.000 28.960 49 ASP DDD N 1
ATOM 22558 C CA . ASP D 1 68 ? -36.431 18.709 8.947 1.000 31.210 49 ASP DDD CA 1
ATOM 22559 C C . ASP D 1 68 ? -35.064 19.141 8.410 1.000 29.030 49 ASP DDD C 1
ATOM 22560 O O . ASP D 1 68 ? -34.963 19.995 7.523 1.000 29.270 49 ASP DDD O 1
ATOM 22569 N N . PRO D 1 69 ? -33.964 18.552 8.932 1.000 27.360 50 PRO DDD N 1
ATOM 22570 C CA . PRO D 1 69 ? -32.621 18.908 8.484 1.000 29.060 50 PRO DDD CA 1
ATOM 22571 C C . PRO D 1 69 ? -32.311 18.337 7.089 1.000 28.450 50 PRO DDD C 1
ATOM 22572 O O . PRO D 1 69 ? -32.854 17.309 6.749 1.000 27.470 50 PRO DDD O 1
ATOM 22583 N N . ILE D 1 70 ? -31.483 19.040 6.320 1.000 28.290 51 ILE DDD N 1
ATOM 22584 C CA . ILE D 1 70 ? -30.907 18.531 5.043 1.000 31.210 51 ILE DDD CA 1
ATOM 22585 C C . ILE D 1 70 ? -29.619 17.773 5.368 1.000 30.880 51 ILE DDD C 1
ATOM 22586 O O . ILE D 1 70 ? -29.148 17.035 4.487 1.000 30.330 51 ILE DDD O 1
ATOM 22602 N N . ALA D 1 71 ? -29.073 17.942 6.581 1.000 28.570 52 ALA DDD N 1
ATOM 22603 C CA . ALA D 1 71 ? -27.773 17.357 6.965 1.000 26.900 52 ALA DDD CA 1
ATOM 22604 C C . ALA D 1 71 ? -27.602 17.314 8.486 1.000 27.850 52 ALA DDD C 1
ATOM 22605 O O . ALA D 1 71 ? -28.193 18.153 9.168 1.000 27.190 52 ALA DDD O 1
ATOM 22612 N N . THR D 1 72 ? -26.813 16.347 8.966 1.000 27.740 53 THR DDD N 1
ATOM 22613 C CA . THR D 1 72 ? -26.305 16.225 10.352 1.000 29.660 53 THR DDD CA 1
ATOM 22614 C C . THR D 1 72 ? -24.773 16.277 10.347 1.000 28.770 53 THR DDD C 1
ATOM 22615 O O . THR D 1 72 ? -24.138 15.712 9.438 1.000 29.060 53 THR DDD O 1
ATOM 22626 N N . VAL D 1 73 ? -24.193 16.954 11.323 1.000 27.610 54 VAL DDD N 1
ATOM 22627 C CA . VAL D 1 73 ? -22.720 17.046 11.502 1.000 28.040 54 VAL DDD CA 1
ATOM 22628 C C . VAL D 1 73 ? -22.428 16.654 12.942 1.000 29.740 54 VAL DDD C 1
ATOM 22629 O O . VAL D 1 73 ? -23.043 17.248 13.829 1.000 27.530 54 VAL DDD O 1
ATOM 22642 N N . LYS D 1 74 ? -21.539 15.681 13.129 1.000 32.450 55 LYS DDD N 1
ATOM 22643 C CA . LYS D 1 74 ? -21.130 15.162 14.453 1.000 34.470 55 LYS DDD CA 1
ATOM 22644 C C . LYS D 1 74 ? -19.603 15.101 14.461 1.000 33.770 55 LYS DDD C 1
ATOM 22645 O O . LYS D 1 74 ? -19.041 14.436 13.583 1.000 33.740 55 LYS DDD O 1
ATOM 22664 N N . GLY D 1 75 ? -18.968 15.824 15.378 1.000 31.490 56 GLY DDD N 1
ATOM 22665 C CA . GLY D 1 75 ? -17.515 15.773 15.605 1.000 31.370 56 GLY DDD CA 1
ATOM 22666 C C . GLY D 1 75 ? -17.189 15.141 16.943 1.000 33.220 56 GLY DDD C 1
ATOM 22667 O O . GLY D 1 75 ? -17.787 15.572 17.952 1.000 29.490 56 GLY DDD O 1
ATOM 22671 N N . LYS D 1 76 ? -16.289 14.147 16.967 1.000 37.590 57 LYS DDD N 1
ATOM 22672 C CA . LYS D 1 76 ? -15.671 13.647 18.228 1.000 42.720 57 LYS DDD CA 1
ATOM 22673 C C . LYS D 1 76 ? -14.277 13.072 17.956 1.000 48.610 57 LYS DDD C 1
ATOM 22674 O O . LYS D 1 76 ? -14.160 12.269 17.019 1.000 48.920 57 LYS DDD O 1
ATOM 22693 N N . ASP D 1 77 ? -13.278 13.492 18.750 1.000 54.270 58 ASP DDD N 1
ATOM 22694 C CA . ASP D 1 77 ? -11.897 12.927 18.809 1.000 52.900 58 ASP DDD CA 1
ATOM 22695 C C . ASP D 1 77 ? -11.310 12.833 17.393 1.000 52.460 58 ASP DDD C 1
ATOM 22696 O O . ASP D 1 77 ? -11.123 11.707 16.903 1.000 54.310 58 ASP DDD O 1
ATOM 22705 N N . GLY D 1 78 ? -11.094 13.977 16.737 1.000 52.490 59 GLY DDD N 1
ATOM 22706 C CA . GLY D 1 78 ? -10.366 14.076 15.454 1.000 53.430 59 GLY DDD CA 1
ATOM 22707 C C . GLY D 1 78 ? -11.171 13.678 14.214 1.000 52.310 59 GLY DDD C 1
ATOM 22708 O O . GLY D 1 78 ? -10.646 13.937 13.102 1.000 54.830 59 GLY DDD O 1
ATOM 22712 N N . ILE D 1 79 ? -12.382 13.109 14.365 1.000 45.720 60 ILE DDD N 1
ATOM 22713 C CA . ILE D 1 79 ? -13.208 12.559 13.246 1.000 43.500 60 ILE DDD CA 1
ATOM 22714 C C . ILE D 1 79 ? -14.588 13.260 13.189 1.000 39.160 60 ILE DDD C 1
ATOM 22715 O O . ILE D 1 79 ? -15.377 13.213 14.159 1.000 34.550 60 ILE DDD O 1
ATOM 22731 N N . THR D 1 80 ? -14.880 13.932 12.085 1.000 37.780 61 THR DDD N 1
ATOM 22732 C CA . THR D 1 80 ? -16.185 14.603 11.845 1.000 39.380 61 THR DDD CA 1
ATOM 22733 C C . THR D 1 80 ? -16.931 13.857 10.739 1.000 35.160 61 THR DDD C 1
ATOM 22734 O O . THR D 1 80 ? -16.351 13.705 9.660 1.000 33.450 61 THR DDD O 1
ATOM 22745 N N . THR D 1 81 ? -18.183 13.481 11.000 1.000 33.310 62 THR DDD N 1
ATOM 22746 C CA . THR D 1 81 ? -19.123 12.867 10.031 1.000 34.280 62 THR DDD CA 1
ATOM 22747 C C . THR D 1 81 ? -20.170 13.895 9.581 1.000 33.010 62 THR DDD C 1
ATOM 22748 O O . THR D 1 81 ? -20.906 14.419 10.445 1.000 30.730 62 THR DDD O 1
ATOM 22759 N N . ILE D 1 82 ? -20.233 14.157 8.277 1.000 29.420 63 ILE DDD N 1
ATOM 22760 C CA . ILE D 1 82 ? -21.282 14.992 7.636 1.000 29.550 63 ILE DDD CA 1
ATOM 22761 C C . ILE D 1 82 ? -22.148 14.047 6.801 1.000 33.360 63 ILE DDD C 1
ATOM 22762 O O . ILE D 1 82 ? -21.609 13.431 5.862 1.000 32.960 63 ILE DDD O 1
ATOM 22778 N N . LYS D 1 83 ? -23.419 13.886 7.173 1.000 32.430 64 LYS DDD N 1
ATOM 22779 C CA . LYS D 1 83 ? -24.432 13.170 6.361 1.000 39.580 64 LYS DDD CA 1
ATOM 22780 C C . LYS D 1 83 ? -25.393 14.203 5.771 1.000 41.560 64 LYS DDD C 1
ATOM 22781 O O . LYS D 1 83 ? -26.205 14.732 6.535 1.000 38.140 64 LYS DDD O 1
ATOM 22800 N N . HIS D 1 84 ? -25.203 14.518 4.483 1.000 46.950 65 HIS DDD N 1
ATOM 22801 C CA . HIS D 1 84 ? -26.023 15.417 3.627 1.000 45.520 65 HIS DDD CA 1
ATOM 22802 C C . HIS D 1 84 ? -26.872 14.539 2.695 1.000 53.020 65 HIS DDD C 1
ATOM 22803 O O . HIS D 1 84 ? -26.458 14.358 1.520 1.000 53.600 65 HIS DDD O 1
ATOM 22818 N N . GLY D 1 85 ? -27.980 13.981 3.211 1.000 54.910 66 GLY DDD N 1
ATOM 22819 C CA . GLY D 1 85 ? -28.825 12.991 2.506 1.000 57.690 66 GLY DDD CA 1
ATOM 22820 C C . GLY D 1 85 ? -28.216 11.592 2.550 1.000 59.110 66 GLY DDD C 1
ATOM 22821 O O . GLY D 1 85 ? -27.878 11.133 3.671 1.000 46.500 66 GLY DDD O 1
ATOM 22825 N N . ASP D 1 86 ? -28.091 10.942 1.380 1.000 65.180 67 ASP DDD N 1
ATOM 22826 C CA . ASP D 1 86 ? -27.386 9.641 1.148 1.000 71.360 67 ASP DDD CA 1
ATOM 22827 C C . ASP D 1 86 ? -25.898 9.735 1.511 1.000 63.950 67 ASP DDD C 1
ATOM 22828 O O . ASP D 1 86 ? -25.364 8.801 2.159 1.000 60.010 67 ASP DDD O 1
ATOM 22837 N N . GLU D 1 87 ? -25.263 10.802 1.025 1.000 56.380 68 GLU DDD N 1
ATOM 22838 C CA . GLU D 1 87 ? -23.823 11.125 1.176 1.000 57.690 68 GLU DDD CA 1
ATOM 22839 C C . GLU D 1 87 ? -23.391 11.043 2.656 1.000 49.260 68 GLU DDD C 1
ATOM 22840 O O . GLU D 1 87 ? -24.118 11.475 3.568 1.000 45.750 68 GLU DDD O 1
ATOM 22852 N N . MET D 1 88 ? -22.225 10.459 2.856 1.000 39.940 69 MET DDD N 1
ATOM 22853 C CA . MET D 1 88 ? -21.445 10.454 4.102 1.000 39.820 69 MET DDD CA 1
ATOM 22854 C C . MET D 1 88 ? -20.080 11.032 3.743 1.000 35.650 69 MET DDD C 1
ATOM 22855 O O . MET D 1 88 ? -19.525 10.574 2.721 1.000 34.230 69 MET DDD O 1
ATOM 22869 N N . LEU D 1 89 ? -19.610 12.033 4.488 1.000 30.470 70 LEU DDD N 1
ATOM 22870 C CA . LEU D 1 89 ? -18.226 12.563 4.415 1.000 32.240 70 LEU DDD CA 1
ATOM 22871 C C . LEU D 1 89 ? -17.584 12.365 5.786 1.000 30.850 70 LEU DDD C 1
ATOM 22872 O O . LEU D 1 89 ? -18.286 12.621 6.784 1.000 28.250 70 LEU DDD O 1
ATOM 22888 N N . PHE D 1 90 ? -16.343 11.868 5.819 1.000 27.000 71 PHE DDD N 1
ATOM 22889 C CA . PHE D 1 90 ? -15.497 11.784 7.035 1.000 29.530 71 PHE DDD CA 1
ATOM 22890 C C . PHE D 1 90 ? -14.361 12.791 6.865 1.000 32.600 71 PHE DDD C 1
ATOM 22891 O O . PHE D 1 90 ? -13.627 12.681 5.888 1.000 32.010 71 PHE DDD O 1
ATOM 22908 N N . LYS D 1 91 ? -14.245 13.752 7.779 1.000 33.580 72 LYS DDD N 1
ATOM 22909 C CA . LYS D 1 91 ? -13.218 14.810 7.708 1.000 36.230 72 LYS DDD CA 1
ATOM 22910 C C . LYS D 1 91 ? -12.383 14.726 8.981 1.000 36.970 72 LYS DDD C 1
ATOM 22911 O O . LYS D 1 91 ? -12.904 14.290 10.018 1.000 37.330 72 LYS DDD O 1
ATOM 22930 N N . GLU D 1 92 ? -11.101 15.057 8.870 1.000 42.160 73 GLU DDD N 1
ATOM 22931 C CA . GLU D 1 92 ? -10.143 14.992 10.001 1.000 44.960 73 GLU DDD CA 1
ATOM 22932 C C . GLU D 1 92 ? -9.850 16.399 10.517 1.000 40.160 73 GLU DDD C 1
ATOM 22933 O O . GLU D 1 92 ? -10.129 17.386 9.804 1.000 40.420 73 GLU DDD O 1
ATOM 22945 N N . GLY D 1 93 ? -9.293 16.468 11.722 1.000 38.090 74 GLY DDD N 1
ATOM 22946 C CA . GLY D 1 93 ? -8.747 17.711 12.292 1.000 36.570 74 GLY DDD CA 1
ATOM 22947 C C . GLY D 1 93 ? -9.760 18.362 13.200 1.000 34.670 74 GLY DDD C 1
ATOM 22948 O O . GLY D 1 93 ? -10.580 17.636 13.772 1.000 38.850 74 GLY DDD O 1
ATOM 22952 N N . ASP D 1 94 ? -9.669 19.682 13.333 1.000 33.370 75 ASP DDD N 1
ATOM 22953 C CA . ASP D 1 94 ? -10.566 20.534 14.153 1.000 32.780 75 ASP DDD CA 1
ATOM 22954 C C . ASP D 1 94 ? -11.983 20.376 13.597 1.000 30.890 75 ASP DDD C 1
ATOM 22955 O O . ASP D 1 94 ? -12.250 20.797 12.474 1.000 32.220 75 ASP DDD O 1
ATOM 22964 N N . PRO D 1 95 ? -12.926 19.745 14.333 1.000 28.400 76 PRO DDD N 1
ATOM 22965 C CA . PRO D 1 95 ? -14.249 19.462 13.784 1.000 28.500 76 PRO DDD CA 1
ATOM 22966 C C . PRO D 1 95 ? -15.011 20.720 13.344 1.000 27.780 76 PRO DDD C 1
ATOM 22967 O O . PRO D 1 95 ? -15.752 20.648 12.398 1.000 27.780 76 PRO DDD O 1
ATOM 22978 N N . LEU D 1 96 ? -14.787 21.858 13.997 1.000 29.660 77 LEU DDD N 1
ATOM 22979 C CA . LEU D 1 96 ? -15.490 23.115 13.627 1.000 29.660 77 LEU DDD CA 1
ATOM 22980 C C . LEU D 1 96 ? -14.919 23.645 12.314 1.000 32.350 77 LEU DDD C 1
ATOM 22981 O O . LEU D 1 96 ? -15.683 24.263 11.549 1.000 32.530 77 LEU DDD O 1
ATOM 22997 N N . ARG D 1 97 ? -13.622 23.456 12.074 1.000 32.890 78 ARG DDD N 1
ATOM 22998 C CA A ARG D 1 97 ? -12.949 23.925 10.836 0.500 33.780 78 ARG DDD CA 1
ATOM 22999 C CA B ARG D 1 97 ? -12.988 23.955 10.823 0.500 33.620 78 ARG DDD CA 1
ATOM 23000 C C . ARG D 1 97 ? -13.448 23.051 9.675 1.000 30.440 78 ARG DDD C 1
ATOM 23001 O O . ARG D 1 97 ? -13.740 23.588 8.612 1.000 32.640 78 ARG DDD O 1
ATOM 23041 N N . ALA D 1 98 ? -13.557 21.748 9.916 1.000 28.180 79 ALA DDD N 1
ATOM 23042 C CA . ALA D 1 98 ? -14.017 20.759 8.921 1.000 28.030 79 ALA DDD CA 1
ATOM 23043 C C . ALA D 1 98 ? -15.471 21.062 8.572 1.000 29.220 79 ALA DDD C 1
ATOM 23044 O O . ALA D 1 98 ? -15.778 21.213 7.368 1.000 27.930 79 ALA DDD O 1
ATOM 23051 N N . PHE D 1 99 ? -16.324 21.212 9.586 1.000 29.750 80 PHE DDD N 1
ATOM 23052 C CA . PHE D 1 99 ? -17.747 21.590 9.383 1.000 30.370 80 PHE DDD CA 1
ATOM 23053 C C . PHE D 1 99 ? -17.807 22.840 8.490 1.000 29.160 80 PHE DDD C 1
ATOM 23054 O O . PHE D 1 99 ? -18.477 22.821 7.426 1.000 30.590 80 PHE DDD O 1
ATOM 23071 N N . HIS D 1 100 ? -17.073 23.884 8.871 1.000 26.580 81 HIS DDD N 1
ATOM 23072 C CA . HIS D 1 100 ? -17.193 25.247 8.300 1.000 31.620 81 HIS DDD CA 1
ATOM 23073 C C . HIS D 1 100 ? -16.686 25.310 6.852 1.000 33.250 81 HIS DDD C 1
ATOM 23074 O O . HIS D 1 100 ? -17.283 26.067 6.066 1.000 34.710 81 HIS DDD O 1
ATOM 23089 N N . SER D 1 101 ? -15.637 24.564 6.494 1.000 33.990 82 SER DDD N 1
ATOM 23090 C CA . SER D 1 101 ? -15.163 24.437 5.084 1.000 37.340 82 SER DDD CA 1
ATOM 23091 C C . SER D 1 101 ? -16.241 23.767 4.196 1.000 35.140 82 SER DDD C 1
ATOM 23092 O O . SER D 1 101 ? -16.446 24.222 3.052 1.000 35.510 82 SER DDD O 1
ATOM 23100 N N . TRP D 1 102 ? -16.950 22.751 4.696 1.000 31.330 83 TRP DDD N 1
ATOM 23101 C CA . TRP D 1 102 ? -18.113 22.147 3.998 1.000 31.580 83 TRP DDD CA 1
ATOM 23102 C C . TRP D 1 102 ? -19.277 23.154 3.957 1.000 32.320 83 TRP DDD C 1
ATOM 23103 O O . TRP D 1 102 ? -19.859 23.369 2.875 1.000 29.650 83 TRP DDD O 1
ATOM 23124 N N . PHE D 1 103 ? -19.584 23.788 5.093 1.000 31.310 84 PHE DDD N 1
ATOM 23125 C CA . PHE D 1 103 ? -20.784 24.641 5.266 1.000 31.540 84 PHE DDD CA 1
ATOM 23126 C C . PHE D 1 103 ? -20.707 25.855 4.329 1.000 34.080 84 PHE DDD C 1
ATOM 23127 O O . PHE D 1 103 ? -21.757 26.272 3.766 1.000 32.810 84 PHE DDD O 1
ATOM 23144 N N . LYS D 1 104 ? -19.497 26.386 4.142 1.000 37.870 85 LYS DDD N 1
ATOM 23145 C CA . LYS D 1 104 ? -19.234 27.619 3.351 1.000 43.660 85 LYS DDD CA 1
ATOM 23146 C C . LYS D 1 104 ? -19.704 27.434 1.902 1.000 38.880 85 LYS DDD C 1
ATOM 23147 O O . LYS D 1 104 ? -19.955 28.459 1.239 1.000 38.160 85 LYS DDD O 1
ATOM 23166 N N . THR D 1 105 ? -19.827 26.188 1.432 1.000 36.870 86 THR DDD N 1
ATOM 23167 C CA . THR D 1 105 ? -20.309 25.884 0.057 1.000 37.350 86 THR DDD CA 1
ATOM 23168 C C . THR D 1 105 ? -21.793 26.237 -0.051 1.000 39.970 86 THR DDD C 1
ATOM 23169 O O . THR D 1 105 ? -22.217 26.508 -1.180 1.000 37.990 86 THR DDD O 1
ATOM 23180 N N . LEU D 1 106 ? -22.526 26.290 1.076 1.000 37.910 87 LEU DDD N 1
ATOM 23181 C CA . LEU D 1 106 ? -23.985 26.584 1.114 1.000 35.760 87 LEU DDD CA 1
ATOM 23182 C C . LEU D 1 106 ? -24.249 28.050 1.464 1.000 35.210 87 LEU DDD C 1
ATOM 23183 O O . LEU D 1 106 ? -25.431 28.368 1.748 1.000 32.670 87 LEU DDD O 1
ATOM 23199 N N . GLU D 1 107 ? -23.225 28.903 1.436 1.000 32.990 88 GLU DDD N 1
ATOM 23200 C CA . GLU D 1 107 ? -23.342 30.313 1.883 1.000 37.280 88 GLU DDD CA 1
ATOM 23201 C C . GLU D 1 107 ? -24.356 31.059 1.007 1.000 37.240 88 GLU DDD C 1
ATOM 23202 O O . GLU D 1 107 ? -24.565 30.681 -0.143 1.000 42.190 88 GLU DDD O 1
ATOM 23214 N N . THR D 1 108 ? -24.970 32.088 1.571 1.000 37.320 89 THR DDD N 1
ATOM 23215 C CA . THR D 1 108 ? -26.012 32.935 0.943 1.000 39.180 89 THR DDD CA 1
ATOM 23216 C C . THR D 1 108 ? -25.744 34.390 1.322 1.000 38.200 89 THR DDD C 1
ATOM 23217 O O . THR D 1 108 ? -24.850 34.621 2.143 1.000 39.680 89 THR DDD O 1
ATOM 23228 N N . GLU D 1 109 ? -26.530 35.325 0.800 1.000 38.450 90 GLU DDD N 1
ATOM 23229 C CA . GLU D 1 109 ? -26.488 36.739 1.242 1.000 42.030 90 GLU DDD CA 1
ATOM 23230 C C . GLU D 1 109 ? -27.718 37.009 2.104 1.000 41.860 90 GLU DDD C 1
ATOM 23231 O O . GLU D 1 109 ? -28.737 36.301 1.935 1.000 38.480 90 GLU DDD O 1
ATOM 23243 N N . THR D 1 110 ? -27.589 37.958 3.030 1.000 40.830 91 THR DDD N 1
ATOM 23244 C CA . THR D 1 110 ? -28.638 38.357 3.998 1.000 41.880 91 THR DDD CA 1
ATOM 23245 C C . THR D 1 110 ? -29.813 39.034 3.288 1.000 41.690 91 THR DDD C 1
ATOM 23246 O O . THR D 1 110 ? -29.586 40.001 2.563 1.000 47.020 91 THR DDD O 1
ATOM 23257 N N . ASN D 1 111 ? -31.034 38.566 3.535 1.000 44.270 92 ASN DDD N 1
ATOM 23258 C CA . ASN D 1 111 ? -32.287 39.278 3.172 1.000 44.920 92 ASN DDD CA 1
ATOM 23259 C C . ASN D 1 111 ? -32.751 40.042 4.416 1.000 44.290 92 ASN DDD C 1
ATOM 23260 O O . ASN D 1 111 ? -33.212 39.382 5.361 1.000 44.220 92 ASN DDD O 1
ATOM 23271 N N . HIS D 1 112 ? -32.619 41.375 4.421 1.000 45.450 93 HIS DDD N 1
ATOM 23272 C CA . HIS D 1 112 ? -32.770 42.228 5.632 1.000 46.350 93 HIS DDD CA 1
ATOM 23273 C C . HIS D 1 112 ? -34.236 42.328 6.064 1.000 46.960 93 HIS DDD C 1
ATOM 23274 O O . HIS D 1 112 ? -34.479 42.946 7.108 1.000 46.890 93 HIS DDD O 1
ATOM 23289 N N . GLU D 1 113 ? -35.165 41.731 5.315 1.000 46.850 94 GLU DDD N 1
ATOM 23290 C CA . GLU D 1 113 ? -36.592 41.608 5.714 1.000 52.930 94 GLU DDD CA 1
ATOM 23291 C C . GLU D 1 113 ? -36.795 40.369 6.604 1.000 48.970 94 GLU DDD C 1
ATOM 23292 O O . GLU D 1 113 ? -37.803 40.326 7.333 1.000 49.360 94 GLU DDD O 1
ATOM 23304 N N . PHE D 1 114 ? -35.913 39.367 6.529 1.000 46.770 95 PHE DDD N 1
ATOM 23305 C CA . PHE D 1 114 ? -36.094 38.067 7.225 1.000 41.660 95 PHE DDD CA 1
ATOM 23306 C C . PHE D 1 114 ? -35.476 38.169 8.612 1.000 37.760 95 PHE DDD C 1
ATOM 23307 O O . PHE D 1 114 ? -34.625 39.016 8.867 1.000 35.120 95 PHE DDD O 1
ATOM 23324 N N . PRO D 1 115 ? -35.898 37.326 9.572 1.000 34.730 96 PRO DDD N 1
ATOM 23325 C CA . PRO D 1 115 ? -35.291 37.338 10.896 1.000 34.450 96 PRO DDD CA 1
ATOM 23326 C C . PRO D 1 115 ? -33.770 37.142 10.851 1.000 34.700 96 PRO DDD C 1
ATOM 23327 O O . PRO D 1 115 ? -33.242 36.748 9.820 1.000 31.020 96 PRO DDD O 1
ATOM 23338 N N . ASP D 1 116 ? -33.128 37.378 11.999 1.000 36.470 97 ASP DDD N 1
ATOM 23339 C CA . ASP D 1 116 ? -31.669 37.208 12.228 1.000 34.650 97 ASP DDD CA 1
ATOM 23340 C C . ASP D 1 116 ? -31.249 35.806 11.763 1.000 32.310 97 ASP DDD C 1
ATOM 23341 O O . ASP D 1 116 ? -30.229 35.694 11.058 1.000 29.830 97 ASP DDD O 1
ATOM 23350 N N . PHE D 1 117 ? -31.994 34.765 12.143 1.000 29.660 98 PHE DDD N 1
ATOM 23351 C CA . PHE D 1 117 ? -31.736 33.395 11.643 1.000 28.690 98 PHE DDD CA 1
ATOM 23352 C C . PHE D 1 117 ? -32.609 33.154 10.419 1.000 30.950 98 PHE DDD C 1
ATOM 23353 O O . PHE D 1 117 ? -33.868 33.171 10.551 1.000 30.150 98 PHE DDD O 1
ATOM 23370 N N . GLN D 1 118 ? -31.970 32.963 9.266 1.000 30.810 99 GLN DDD N 1
ATOM 23371 C CA . GLN D 1 118 ? -32.688 32.786 7.973 1.000 33.080 99 GLN DDD CA 1
ATOM 23372 C C . GLN D 1 118 ? -32.139 31.548 7.247 1.000 31.670 99 GLN DDD C 1
ATOM 23373 O O . GLN D 1 118 ? -32.264 31.470 6.009 1.000 31.630 99 GLN DDD O 1
ATOM 23387 N N . GLY D 1 119 ? -31.640 30.579 8.018 1.000 30.710 100 GLY DDD N 1
ATOM 23388 C CA . GLY D 1 119 ? -31.240 29.240 7.551 1.000 29.230 100 GLY DDD CA 1
ATOM 23389 C C . GLY D 1 119 ? -29.800 28.935 7.894 1.000 28.220 100 GLY DDD C 1
ATOM 23390 O O . GLY D 1 119 ? -28.991 29.858 7.925 1.000 28.250 100 GLY DDD O 1
ATOM 23394 N N . GLY D 1 120 ? -29.480 27.667 8.153 1.000 28.270 101 GLY DDD N 1
ATOM 23395 C CA . GLY D 1 120 ? -28.105 27.259 8.466 1.000 26.010 101 GLY DDD CA 1
ATOM 23396 C C . GLY D 1 120 ? -28.112 26.165 9.495 1.000 26.450 101 GLY DDD C 1
ATOM 23397 O O . GLY D 1 120 ? -29.071 25.374 9.505 1.000 25.500 101 GLY DDD O 1
ATOM 23401 N N . ALA D 1 121 ? -27.082 26.125 10.332 1.000 24.080 102 ALA DDD N 1
ATOM 23402 C CA . ALA D 1 121 ? -26.814 25.009 11.258 1.000 25.190 102 ALA DDD CA 1
ATOM 23403 C C . ALA D 1 121 ? -27.217 25.433 12.670 1.000 23.650 102 ALA DDD C 1
ATOM 23404 O O . ALA D 1 121 ? -26.864 26.545 13.078 1.000 25.130 102 ALA DDD O 1
ATOM 23411 N N . ILE D 1 122 ? -28.008 24.603 13.336 1.000 25.150 103 ILE DDD N 1
ATOM 23412 C CA . ILE D 1 122 ? -28.384 24.769 14.766 1.000 23.580 103 ILE DDD CA 1
ATOM 23413 C C . ILE D 1 122 ? -27.796 23.596 15.533 1.000 22.270 103 ILE DDD C 1
ATOM 23414 O O . ILE D 1 122 ? -28.020 22.458 15.125 1.000 21.490 103 ILE DDD O 1
ATOM 23430 N N . GLY D 1 123 ? -27.144 23.861 16.660 1.000 21.880 104 GLY DDD N 1
ATOM 23431 C CA . GLY D 1 123 ? -26.699 22.774 17.538 1.000 22.460 104 GLY DDD CA 1
ATOM 23432 C C . GLY D 1 123 ? -25.782 23.286 18.606 1.000 22.800 104 GLY DDD C 1
ATOM 23433 O O . GLY D 1 123 ? -26.075 24.356 19.137 1.000 22.670 104 GLY DDD O 1
ATOM 23437 N N . PHE D 1 124 ? -24.690 22.572 18.872 1.000 22.700 105 PHE DDD N 1
ATOM 23438 C CA . PHE D 1 124 ? -23.823 22.899 20.014 1.000 23.500 105 PHE DDD CA 1
ATOM 23439 C C . PHE D 1 124 ? -22.357 22.554 19.768 1.000 23.620 105 PHE DDD C 1
ATOM 23440 O O . PHE D 1 124 ? -21.993 21.795 18.866 1.000 21.870 105 PHE DDD O 1
ATOM 23457 N N . LEU D 1 125 ? -21.562 23.247 20.577 1.000 25.140 106 LEU DDD N 1
ATOM 23458 C CA . LEU D 1 125 ? -20.122 23.042 20.841 1.000 25.320 106 LEU DDD CA 1
ATOM 23459 C C . LEU D 1 125 ? -20.035 22.574 22.291 1.000 25.020 106 LEU DDD C 1
ATOM 23460 O O . LEU D 1 125 ? -20.448 23.320 23.197 1.000 23.760 106 LEU DDD O 1
ATOM 23476 N N . SER D 1 126 ? -19.599 21.337 22.479 1.000 28.560 107 SER DDD N 1
ATOM 23477 C CA . SER D 1 126 ? -19.224 20.776 23.793 1.000 28.620 107 SER DDD CA 1
ATOM 23478 C C . SER D 1 126 ? -18.253 21.750 24.435 1.000 25.240 107 SER DDD C 1
ATOM 23479 O O . SER D 1 126 ? -17.450 22.332 23.700 1.000 24.740 107 SER DDD O 1
ATOM 23487 N N . TYR D 1 127 ? -18.241 21.831 25.754 1.000 24.490 108 TYR DDD N 1
ATOM 23488 C CA . TYR D 1 127 ? -17.118 22.471 26.479 1.000 25.110 108 TYR DDD CA 1
ATOM 23489 C C . TYR D 1 127 ? -15.806 21.858 25.964 1.000 25.030 108 TYR DDD C 1
ATOM 23490 O O . TYR D 1 127 ? -14.837 22.590 25.736 1.000 23.950 108 TYR DDD O 1
ATOM 23508 N N . ASP D 1 128 ? -15.819 20.552 25.695 1.000 26.470 109 ASP DDD N 1
ATOM 23509 C CA . ASP D 1 128 ? -14.616 19.772 25.301 1.000 27.200 109 ASP DDD CA 1
ATOM 23510 C C . ASP D 1 128 ? -14.213 20.102 23.860 1.000 26.590 109 ASP DDD C 1
ATOM 23511 O O . ASP D 1 128 ? -13.104 19.711 23.464 1.000 29.240 109 ASP DDD O 1
ATOM 23520 N N . TYR D 1 129 ? -14.955 20.952 23.154 1.000 25.810 110 TYR DDD N 1
ATOM 23521 C CA . TYR D 1 129 ? -14.442 21.581 21.914 1.000 26.090 110 TYR DDD CA 1
ATOM 23522 C C . TYR D 1 129 ? -13.213 22.445 22.248 1.000 25.270 110 TYR DDD C 1
ATOM 23523 O O . TYR D 1 129 ? -12.401 22.680 21.348 1.000 26.520 110 TYR DDD O 1
ATOM 23541 N N . ALA D 1 130 ? -13.049 22.883 23.505 1.000 24.970 111 ALA DDD N 1
ATOM 23542 C CA . ALA D 1 130 ? -11.901 23.722 23.957 1.000 25.890 111 ALA DDD CA 1
ATOM 23543 C C . ALA D 1 130 ? -10.578 22.979 23.723 1.000 24.870 111 ALA DDD C 1
ATOM 23544 O O . ALA D 1 130 ? -9.546 23.635 23.530 1.000 26.290 111 ALA DDD O 1
ATOM 23551 N N . ARG D 1 131 ? -10.614 21.649 23.733 1.000 26.720 112 ARG DDD N 1
ATOM 23552 C CA . ARG D 1 131 ? -9.429 20.777 23.507 1.000 28.810 112 ARG DDD CA 1
ATOM 23553 C C . ARG D 1 131 ? -8.800 21.031 22.119 1.000 29.940 112 ARG DDD C 1
ATOM 23554 O O . ARG D 1 131 ? -7.591 20.742 21.973 1.000 31.720 112 ARG DDD O 1
ATOM 23575 N N . TYR D 1 132 ? -9.525 21.597 21.148 1.000 28.920 113 TYR DDD N 1
ATOM 23576 C CA . TYR D 1 132 ? -8.967 21.965 19.814 1.000 30.140 113 TYR DDD CA 1
ATOM 23577 C C . TYR D 1 132 ? -8.478 23.422 19.833 1.000 30.300 113 TYR DDD C 1
ATOM 23578 O O . TYR D 1 132 ? -7.815 23.841 18.862 1.000 36.070 113 TYR DDD O 1
ATOM 23596 N N . ILE D 1 133 ? -8.777 24.181 20.889 1.000 28.860 114 ILE DDD N 1
ATOM 23597 C CA . ILE D 1 133 ? -8.371 25.613 21.005 1.000 29.590 114 ILE DDD CA 1
ATOM 23598 C C . ILE D 1 133 ? -7.115 25.714 21.888 1.000 30.980 114 ILE DDD C 1
ATOM 23599 O O . ILE D 1 133 ? -6.240 26.539 21.596 1.000 29.840 114 ILE DDD O 1
ATOM 23615 N N . GLU D 1 134 ? -7.041 24.933 22.964 1.000 33.580 115 GLU DDD N 1
ATOM 23616 C CA . GLU D 1 134 ? -5.874 24.961 23.875 1.000 33.820 115 GLU DDD CA 1
ATOM 23617 C C . GLU D 1 134 ? -5.355 23.538 24.046 1.000 36.670 115 GLU DDD C 1
ATOM 23618 O O . GLU D 1 134 ? -6.085 22.571 23.729 1.000 35.000 115 GLU DDD O 1
ATOM 23630 N N . ASN D 1 135 ? -4.104 23.441 24.492 1.000 39.840 116 ASN DDD N 1
ATOM 23631 C CA . ASN D 1 135 ? -3.450 22.165 24.852 1.000 41.780 116 ASN DDD CA 1
ATOM 23632 C C . ASN D 1 135 ? -4.020 21.707 26.196 1.000 37.800 116 ASN DDD C 1
ATOM 23633 O O . ASN D 1 135 ? -3.707 22.350 27.201 1.000 36.130 116 ASN DDD O 1
ATOM 23644 N N . PHE D 1 136 ? -4.834 20.651 26.198 1.000 35.680 117 PHE DDD N 1
ATOM 23645 C CA . PHE D 1 136 ? -5.458 20.050 27.408 1.000 36.620 117 PHE DDD CA 1
ATOM 23646 C C . PHE D 1 136 ? -4.753 18.734 27.751 1.000 36.390 117 PHE DDD C 1
ATOM 23647 O O . PHE D 1 136 ? -4.455 17.981 26.824 1.000 37.060 117 PHE DDD O 1
ATOM 23664 N N . LYS D 1 137 ? -4.564 18.439 29.037 1.000 37.170 118 LYS DDD N 1
ATOM 23665 C CA . LYS D 1 137 ? -4.247 17.074 29.527 1.000 39.910 118 LYS DDD CA 1
ATOM 23666 C C . LYS D 1 137 ? -5.537 16.245 29.507 1.000 40.570 118 LYS DDD C 1
ATOM 23667 O O . LYS D 1 137 ? -6.614 16.843 29.355 1.000 39.740 118 LYS DDD O 1
ATOM 23686 N N . MET D 1 138 ? -5.426 14.924 29.666 1.000 42.010 119 MET DDD N 1
ATOM 23687 C CA . MET D 1 138 ? -6.569 13.977 29.725 1.000 44.490 119 MET DDD CA 1
ATOM 23688 C C . MET D 1 138 ? -6.661 13.406 31.138 1.000 44.310 119 MET DDD C 1
ATOM 23689 O O . MET D 1 138 ? -6.261 12.243 31.337 1.000 46.520 119 MET DDD O 1
ATOM 23703 N N . LEU D 1 139 ? -7.165 14.198 32.084 1.000 42.060 120 LEU DDD N 1
ATOM 23704 C CA . LEU D 1 139 ? -7.171 13.851 33.531 1.000 40.770 120 LEU DDD CA 1
ATOM 23705 C C . LEU D 1 139 ? -8.590 13.493 33.986 1.000 38.900 120 LEU DDD C 1
ATOM 23706 O O . LEU D 1 139 ? -8.705 12.554 34.762 1.000 40.940 120 LEU DDD O 1
ATOM 23722 N N . SER D 1 140 ? -9.623 14.204 33.517 1.000 37.620 121 SER DDD N 1
ATOM 23723 C CA . SER D 1 140 ? -11.054 13.946 33.855 1.000 38.550 121 SER DDD CA 1
ATOM 23724 C C . SER D 1 140 ? -11.626 12.784 33.020 1.000 36.010 121 SER DDD C 1
ATOM 23725 O O . SER D 1 140 ? -11.147 12.543 31.911 1.000 36.160 121 SER DDD O 1
ATOM 23733 N N . LEU D 1 141 ? -12.620 12.084 33.564 1.000 35.820 122 LEU DDD N 1
ATOM 23734 C CA . LEU D 1 141 ? -13.255 10.903 32.936 1.000 38.050 122 LEU DDD CA 1
ATOM 23735 C C . LEU D 1 141 ? -14.319 11.379 31.949 1.000 40.150 122 LEU DDD C 1
ATOM 23736 O O . LEU D 1 141 ? -15.250 12.118 32.372 1.000 37.880 122 LEU DDD O 1
ATOM 23752 N N . ASP D 1 142 ? -14.212 10.979 30.685 1.000 39.490 123 ASP DDD N 1
ATOM 23753 C CA . ASP D 1 142 ? -15.300 11.211 29.699 1.000 40.860 123 ASP DDD CA 1
ATOM 23754 C C . ASP D 1 142 ? -16.319 10.091 29.878 1.000 38.120 123 ASP DDD C 1
ATOM 23755 O O . ASP D 1 142 ? -16.152 9.052 29.223 1.000 45.370 123 ASP DDD O 1
ATOM 23764 N N . ASP D 1 143 ? -17.333 10.290 30.721 1.000 36.480 124 ASP DDD N 1
ATOM 23765 C CA . ASP D 1 143 ? -18.358 9.247 31.007 1.000 38.740 124 ASP DDD CA 1
ATOM 23766 C C . ASP D 1 143 ? -19.657 9.543 30.247 1.000 37.030 124 ASP DDD C 1
ATOM 23767 O O . ASP D 1 143 ? -20.509 8.647 30.196 1.000 44.440 124 ASP DDD O 1
ATOM 23776 N N . LEU D 1 144 ? -19.809 10.726 29.656 1.000 37.060 125 LEU DDD N 1
ATOM 23777 C CA . LEU D 1 144 ? -21.069 11.124 28.960 1.000 37.460 125 LEU DDD CA 1
ATOM 23778 C C . LEU D 1 144 ? -20.969 10.830 27.461 1.000 37.080 125 LEU DDD C 1
ATOM 23779 O O . LEU D 1 144 ? -22.023 10.707 26.833 1.000 39.590 125 LEU DDD O 1
ATOM 23795 N N . GLU D 1 145 ? -19.758 10.776 26.904 1.000 39.780 126 GLU DDD N 1
ATOM 23796 C CA . GLU D 1 145 ? -19.516 10.504 25.463 1.000 41.260 126 GLU DDD CA 1
ATOM 23797 C C . GLU D 1 145 ? -20.190 11.579 24.593 1.000 40.530 126 GLU DDD C 1
ATOM 23798 O O . GLU D 1 145 ? -20.507 11.292 23.435 1.000 42.360 126 GLU DDD O 1
ATOM 23810 N N . THR D 1 146 ? -20.336 12.799 25.116 1.000 35.780 127 THR DDD N 1
ATOM 23811 C CA . THR D 1 146 ? -20.938 13.965 24.430 1.000 30.300 127 THR DDD CA 1
ATOM 23812 C C . THR D 1 146 ? -20.148 14.264 23.158 1.000 29.870 127 THR DDD C 1
ATOM 23813 O O . THR D 1 146 ? -18.920 14.333 23.175 1.000 29.320 127 THR DDD O 1
ATOM 23824 N N . PRO D 1 147 ? -20.814 14.512 22.016 1.000 27.190 128 PRO DDD N 1
ATOM 23825 C CA . PRO D 1 147 ? -20.120 14.988 20.824 1.000 28.050 128 PRO DDD CA 1
ATOM 23826 C C . PRO D 1 147 ? -19.332 16.273 21.097 1.000 27.960 128 PRO DDD C 1
ATOM 23827 O O . PRO D 1 147 ? -19.827 17.090 21.815 1.000 26.050 128 PRO DDD O 1
ATOM 23838 N N . ASP D 1 148 ? -18.167 16.443 20.474 1.000 27.830 129 ASP DDD N 1
ATOM 23839 C CA . ASP D 1 148 ? -17.413 17.720 20.531 1.000 29.390 129 ASP DDD CA 1
ATOM 23840 C C . ASP D 1 148 ? -18.218 18.808 19.822 1.000 26.900 129 ASP DDD C 1
ATOM 23841 O O . ASP D 1 148 ? -18.281 19.917 20.354 1.000 25.210 129 ASP DDD O 1
ATOM 23850 N N . ILE D 1 149 ? -18.750 18.508 18.640 1.000 25.800 130 ILE DDD N 1
ATOM 23851 C CA . ILE D 1 149 ? -19.712 19.397 17.940 1.000 25.720 130 ILE DDD CA 1
ATOM 23852 C C . ILE D 1 149 ? -20.850 18.548 17.397 1.000 25.430 130 ILE DDD C 1
ATOM 23853 O O . ILE D 1 149 ? -20.635 17.362 17.131 1.000 26.490 130 ILE DDD O 1
ATOM 23869 N N . TYR D 1 150 ? -22.021 19.162 17.263 1.000 26.510 131 TYR DDD N 1
ATOM 23870 C CA . TYR D 1 150 ? -23.241 18.503 16.748 1.000 26.280 131 TYR DDD CA 1
ATOM 23871 C C . TYR D 1 150 ? -24.174 19.551 16.153 1.000 24.670 131 TYR DDD C 1
ATOM 23872 O O . TYR D 1 150 ? -24.583 20.453 16.896 1.000 24.310 131 TYR DDD O 1
ATOM 23890 N N . PHE D 1 151 ? -24.452 19.459 14.855 1.000 23.250 132 PHE DDD N 1
ATOM 23891 C CA . PHE D 1 151 ? -25.262 20.467 14.138 1.000 24.410 132 PHE DDD CA 1
ATOM 23892 C C . PHE D 1 151 ? -26.279 19.762 13.259 1.000 24.970 132 PHE DDD C 1
ATOM 23893 O O . PHE D 1 151 ? -25.921 18.802 12.564 1.000 24.450 132 PHE DDD O 1
ATOM 23910 N N . LEU D 1 152 ? -27.516 20.237 13.336 1.000 24.530 133 LEU DDD N 1
ATOM 23911 C CA . LEU D 1 152 ? -28.566 19.946 12.346 1.000 24.350 133 LEU DDD CA 1
ATOM 23912 C C . LEU D 1 152 ? -28.625 21.126 11.375 1.000 24.270 133 LEU DDD C 1
ATOM 23913 O O . LEU D 1 152 ? -28.668 22.279 11.832 1.000 25.330 133 LEU DDD O 1
ATOM 23929 N N . VAL D 1 153 ? -28.539 20.860 10.074 1.000 23.780 134 VAL DDD N 1
ATOM 23930 C CA . VAL D 1 153 ? -28.477 21.935 9.045 1.000 25.150 134 VAL DDD CA 1
ATOM 23931 C C . VAL D 1 153 ? -29.836 22.026 8.347 1.000 25.650 134 VAL DDD C 1
ATOM 23932 O O . VAL D 1 153 ? -30.342 21.005 7.879 1.000 25.430 134 VAL DDD O 1
ATOM 23945 N N . PHE D 1 154 ? -30.403 23.225 8.291 1.000 26.850 135 PHE DDD N 1
ATOM 23946 C CA . PHE D 1 154 ? -31.788 23.458 7.819 1.000 28.310 135 PHE DDD CA 1
ATOM 23947 C C . PHE D 1 154 ? -31.790 24.431 6.644 1.000 29.810 135 PHE DDD C 1
ATOM 23948 O O . PHE D 1 154 ? -31.225 25.544 6.794 1.000 27.440 135 PHE DDD O 1
ATOM 23965 N N . ASP D 1 155 ? -32.404 24.004 5.532 1.000 30.180 136 ASP DDD N 1
ATOM 23966 C CA . ASP D 1 155 ? -32.852 24.885 4.421 1.000 32.870 136 ASP DDD CA 1
ATOM 23967 C C . ASP D 1 155 ? -34.268 25.398 4.706 1.000 31.630 136 ASP DDD C 1
ATOM 23968 O O . ASP D 1 155 ? -34.578 26.537 4.298 1.000 34.670 136 ASP DDD O 1
ATOM 23977 N N . ASP D 1 156 ? -35.093 24.585 5.364 1.000 31.480 137 ASP DDD N 1
ATOM 23978 C CA . ASP D 1 156 ? -36.492 24.920 5.742 1.000 30.450 137 ASP DDD CA 1
ATOM 23979 C C . ASP D 1 156 ? -36.561 25.179 7.256 1.000 30.980 137 ASP DDD C 1
ATOM 23980 O O . ASP D 1 156 ? -36.144 24.311 8.035 1.000 29.640 137 ASP DDD O 1
ATOM 23989 N N . ILE D 1 157 ? -37.113 26.315 7.664 1.000 30.980 138 ILE DDD N 1
ATOM 23990 C CA . ILE D 1 157 ? -37.294 26.645 9.103 1.000 31.580 138 ILE DDD CA 1
ATOM 23991 C C . ILE D 1 157 ? -38.567 27.466 9.306 1.000 30.550 138 ILE DDD C 1
ATOM 23992 O O . ILE D 1 157 ? -39.075 28.107 8.359 1.000 27.400 138 ILE DDD O 1
ATOM 24008 N N . ALA D 1 158 ? -39.011 27.472 10.551 1.000 29.960 139 ALA DDD N 1
ATOM 24009 C CA . ALA D 1 158 ? -40.084 28.326 11.073 1.000 30.490 139 ALA DDD CA 1
ATOM 24010 C C . ALA D 1 158 ? -39.463 29.191 12.175 1.000 32.000 139 ALA DDD C 1
ATOM 24011 O O . ALA D 1 158 ? -38.838 28.623 13.111 1.000 34.550 139 ALA DDD O 1
ATOM 24018 N N . VAL D 1 159 ? -39.547 30.512 12.024 1.000 31.580 140 VAL DDD N 1
ATOM 24019 C CA . VAL D 1 159 ? -39.050 31.500 13.023 1.000 31.600 140 VAL DDD CA 1
ATOM 24020 C C . VAL D 1 159 ? -40.248 32.318 13.505 1.000 30.980 140 VAL DDD C 1
ATOM 24021 O O . VAL D 1 159 ? -40.840 33.055 12.668 1.000 30.140 140 VAL DDD O 1
ATOM 24034 N N . TYR D 1 160 ? -40.608 32.164 14.781 1.000 29.100 141 TYR DDD N 1
ATOM 24035 C CA . TYR D 1 160 ? -41.673 32.958 15.440 1.000 29.670 141 TYR DDD CA 1
ATOM 24036 C C . TYR D 1 160 ? -41.054 34.256 15.981 1.000 31.590 141 TYR DDD C 1
ATOM 24037 O O . TYR D 1 160 ? -40.036 34.208 16.713 1.000 30.810 141 TYR DDD O 1
ATOM 24055 N N . ASP D 1 161 ? -41.640 35.387 15.569 1.000 32.170 142 ASP DDD N 1
ATOM 24056 C CA . ASP D 1 161 ? -41.283 36.772 15.968 1.000 32.190 142 ASP DDD CA 1
ATOM 24057 C C . ASP D 1 161 ? -42.254 37.225 17.065 1.000 33.500 142 ASP DDD C 1
ATOM 24058 O O . ASP D 1 161 ? -43.438 37.435 16.754 1.000 30.970 142 ASP DDD O 1
ATOM 24067 N N . HIS D 1 162 ? -41.776 37.308 18.312 1.000 36.120 143 HIS DDD N 1
ATOM 24068 C CA . HIS D 1 162 ? -42.588 37.565 19.535 1.000 40.010 143 HIS DDD CA 1
ATOM 24069 C C . HIS D 1 162 ? -43.041 39.027 19.564 1.000 43.070 143 HIS DDD C 1
ATOM 24070 O O . HIS D 1 162 ? -44.044 39.321 20.219 1.000 46.190 143 HIS DDD O 1
ATOM 24085 N N . GLN D 1 163 ? -42.284 39.901 18.902 1.000 44.840 144 GLN DDD N 1
ATOM 24086 C CA . GLN D 1 163 ? -42.558 41.350 18.804 1.000 46.010 144 GLN DDD CA 1
ATOM 24087 C C . GLN D 1 163 ? -43.743 41.577 17.856 1.000 48.360 144 GLN DDD C 1
ATOM 24088 O O . GLN D 1 163 ? -44.572 42.409 18.202 1.000 50.070 144 GLN DDD O 1
ATOM 24102 N N . GLU D 1 164 ? -43.827 40.870 16.717 1.000 48.110 145 GLU DDD N 1
ATOM 24103 C CA . GLU D 1 164 ? -44.826 41.137 15.638 1.000 46.370 145 GLU DDD CA 1
ATOM 24104 C C . GLU D 1 164 ? -45.981 40.130 15.655 1.000 43.050 145 GLU DDD C 1
ATOM 24105 O O . GLU D 1 164 ? -46.848 40.269 14.792 1.000 41.090 145 GLU DDD O 1
ATOM 24117 N N . GLU D 1 165 ? -45.962 39.127 16.539 1.000 43.090 146 GLU DDD N 1
ATOM 24118 C CA . GLU D 1 165 ? -46.895 37.960 16.547 1.000 45.580 146 GLU DDD CA 1
ATOM 24119 C C . GLU D 1 165 ? -47.036 37.384 15.125 1.000 46.170 146 GLU DDD C 1
ATOM 24120 O O . GLU D 1 165 ? -48.179 37.163 14.647 1.000 43.590 146 GLU DDD O 1
ATOM 24132 N N . SER D 1 166 ? -45.900 37.116 14.489 1.000 42.660 147 SER DDD N 1
ATOM 24133 C CA . SER D 1 166 ? -45.790 36.578 13.113 1.000 45.530 147 SER DDD CA 1
ATOM 24134 C C . SER D 1 166 ? -44.938 35.312 13.144 1.000 42.870 147 SER DDD C 1
ATOM 24135 O O . SER D 1 166 ? -44.001 35.248 13.974 1.000 42.670 147 SER DDD O 1
ATOM 24143 N N . LEU D 1 167 ? -45.275 34.357 12.278 1.000 39.120 148 LEU DDD N 1
ATOM 24144 C CA . LEU D 1 167 ? -44.457 33.160 11.961 1.000 36.330 148 LEU DDD CA 1
ATOM 24145 C C . LEU D 1 167 ? -43.859 33.313 10.562 1.000 36.660 148 LEU DDD C 1
ATOM 24146 O O . LEU D 1 167 ? -44.628 33.421 9.588 1.000 36.170 148 LEU DDD O 1
ATOM 24162 N N . TRP D 1 168 ? -42.532 33.293 10.470 1.000 34.160 149 TRP DDD N 1
ATOM 24163 C CA . TRP D 1 168 ? -41.786 33.246 9.195 1.000 31.660 149 TRP DDD CA 1
ATOM 24164 C C . TRP D 1 168 ? -41.579 31.788 8.808 1.000 34.090 149 TRP DDD C 1
ATOM 24165 O O . TRP D 1 168 ? -41.062 31.013 9.627 1.000 35.840 149 TRP DDD O 1
ATOM 24186 N N . LEU D 1 169 ? -41.957 31.432 7.592 1.000 33.950 150 LEU DDD N 1
ATOM 24187 C CA . LEU D 1 169 ? -41.581 30.144 6.978 1.000 34.540 150 LEU DDD CA 1
ATOM 24188 C C . LEU D 1 169 ? -40.527 30.453 5.926 1.000 32.830 150 LEU DDD C 1
ATOM 24189 O O . LEU D 1 169 ? -40.760 31.345 5.130 1.000 34.640 150 LEU DDD O 1
ATOM 24205 N N . ILE D 1 170 ? -39.360 29.828 6.022 1.000 32.220 151 ILE DDD N 1
ATOM 24206 C CA . ILE D 1 170 ? -38.230 30.092 5.096 1.000 33.280 151 ILE DDD CA 1
ATOM 24207 C C . ILE D 1 170 ? -37.800 28.770 4.456 1.000 35.100 151 ILE DDD C 1
ATOM 24208 O O . ILE D 1 170 ? -37.757 27.730 5.156 1.000 35.510 151 ILE DDD O 1
ATOM 24224 N N . THR D 1 171 ? -37.536 28.814 3.151 1.000 33.670 152 THR DDD N 1
ATOM 24225 C CA . THR D 1 171 ? -36.983 27.696 2.353 1.000 35.710 152 THR DDD CA 1
ATOM 24226 C C . THR D 1 171 ? -35.760 28.246 1.608 1.000 35.630 152 THR DDD C 1
ATOM 24227 O O . THR D 1 171 ? -35.514 29.460 1.712 1.000 34.560 152 THR DDD O 1
ATOM 24238 N N . HIS D 1 172 ? -34.978 27.413 0.921 1.000 36.390 153 HIS DDD N 1
ATOM 24239 C CA . HIS D 1 172 ? -33.883 27.923 0.047 1.000 37.940 153 HIS DDD CA 1
ATOM 24240 C C . HIS D 1 172 ? -34.130 27.457 -1.391 1.000 42.520 153 HIS DDD C 1
ATOM 24241 O O . HIS D 1 172 ? -34.694 26.363 -1.579 1.000 40.970 153 HIS DDD O 1
ATOM 24256 N N . VAL D 1 173 ? -33.773 28.298 -2.363 1.000 51.650 154 VAL DDD N 1
ATOM 24257 C CA . VAL D 1 173 ? -33.877 27.984 -3.820 1.000 59.900 154 VAL DDD CA 1
ATOM 24258 C C . VAL D 1 173 ? -32.596 28.422 -4.537 1.000 63.590 154 VAL DDD C 1
ATOM 24259 O O . VAL D 1 173 ? -31.779 29.108 -3.896 1.000 56.040 154 VAL DDD O 1
ATOM 24272 N N . ASN D 1 174 ? -32.460 28.031 -5.814 1.000 74.380 155 ASN DDD N 1
ATOM 24273 C CA . ASN D 1 174 ? -31.247 28.196 -6.668 1.000 78.650 155 ASN DDD CA 1
ATOM 24274 C C . ASN D 1 174 ? -31.244 29.595 -7.304 1.000 78.420 155 ASN DDD C 1
ATOM 24275 O O . ASN D 1 174 ? -31.747 29.719 -8.443 1.000 78.260 155 ASN DDD O 1
ATOM 24286 N N . ASP D 1 177 ? -35.164 29.455 -9.704 1.000 95.100 158 ASP DDD N 1
ATOM 24287 C CA . ASP D 1 177 ? -36.351 28.568 -9.548 1.000 95.320 158 ASP DDD CA 1
ATOM 24288 C C . ASP D 1 177 ? -37.260 29.153 -8.455 1.000 99.000 158 ASP DDD C 1
ATOM 24289 O O . ASP D 1 177 ? -37.378 28.521 -7.385 1.000 94.810 158 ASP DDD O 1
ATOM 24298 N N . GLN D 1 178 ? -37.823 30.342 -8.698 1.000 102.370 159 GLN DDD N 1
ATOM 24299 C CA . GLN D 1 178 ? -38.657 31.072 -7.703 1.000 102.170 159 GLN DDD CA 1
ATOM 24300 C C . GLN D 1 178 ? -39.972 30.329 -7.441 1.000 96.720 159 GLN DDD C 1
ATOM 24301 O O . GLN D 1 178 ? -40.391 30.272 -6.286 1.000 94.730 159 GLN DDD O 1
ATOM 24315 N N . GLU D 1 179 ? -40.551 29.742 -8.482 1.000 92.900 160 GLU DDD N 1
ATOM 24316 C CA . GLU D 1 179 ? -41.870 29.047 -8.446 1.000 92.300 160 GLU DDD CA 1
ATOM 24317 C C . GLU D 1 179 ? -41.798 27.830 -7.511 1.000 84.960 160 GLU DDD C 1
ATOM 24318 O O . GLU D 1 179 ? -42.816 27.533 -6.857 1.000 81.710 160 GLU DDD O 1
ATOM 24330 N N . THR D 1 180 ? -40.652 27.144 -7.470 1.000 78.190 161 THR DDD N 1
ATOM 24331 C CA . THR D 1 180 ? -40.413 25.936 -6.633 1.000 76.130 161 THR DDD CA 1
ATOM 24332 C C . THR D 1 180 ? -40.541 26.326 -5.151 1.000 71.380 161 THR DDD C 1
ATOM 24333 O O . THR D 1 180 ? -41.079 25.504 -4.386 1.000 63.790 161 THR DDD O 1
ATOM 24344 N N . ALA D 1 181 ? -40.091 27.539 -4.791 1.000 69.680 162 ALA DDD N 1
ATOM 24345 C CA . ALA D 1 181 ? -40.150 28.137 -3.431 1.000 70.740 162 ALA DDD CA 1
ATOM 24346 C C . ALA D 1 181 ? -41.604 28.227 -2.964 1.000 68.700 162 ALA DDD C 1
ATOM 24347 O O . ALA D 1 181 ? -41.948 27.562 -1.961 1.000 63.390 162 ALA DDD O 1
ATOM 24354 N N . ASP D 1 182 ? -42.407 29.019 -3.684 1.000 68.960 163 ASP DDD N 1
ATOM 24355 C CA . ASP D 1 182 ? -43.836 29.310 -3.386 1.000 67.370 163 ASP DDD CA 1
ATOM 24356 C C . ASP D 1 182 ? -44.573 28.003 -3.072 1.000 59.650 163 ASP DDD C 1
ATOM 24357 O O . ASP D 1 182 ? -45.368 27.994 -2.109 1.000 55.110 163 ASP DDD O 1
ATOM 24366 N N . VAL D 1 183 ? -44.301 26.929 -3.816 1.000 52.240 164 VAL DDD N 1
ATOM 24367 C CA . VAL D 1 183 ? -44.954 25.612 -3.563 1.000 53.410 164 VAL DDD CA 1
ATOM 24368 C C . VAL D 1 183 ? -44.487 25.073 -2.199 1.000 48.290 164 VAL DDD C 1
ATOM 24369 O O . VAL D 1 183 ? -45.356 24.609 -1.432 1.000 47.100 164 VAL DDD O 1
ATOM 24382 N N . LYS D 1 184 ? -43.186 25.144 -1.894 1.000 46.370 165 LYS DDD N 1
ATOM 24383 C CA . LYS D 1 184 ? -42.608 24.635 -0.614 1.000 49.090 165 LYS DDD CA 1
ATOM 24384 C C . LYS D 1 184 ? -43.094 25.522 0.532 1.000 41.340 165 LYS DDD C 1
ATOM 24385 O O . LYS D 1 184 ? -43.521 24.973 1.560 1.000 38.580 165 LYS DDD O 1
ATOM 24404 N N . LEU D 1 185 ? -43.068 26.843 0.348 1.000 37.680 166 LEU DDD N 1
ATOM 24405 C CA . LEU D 1 185 ? -43.560 27.795 1.375 1.000 38.370 166 LEU DDD CA 1
ATOM 24406 C C . LEU D 1 185 ? -45.027 27.489 1.693 1.000 36.960 166 LEU DDD C 1
ATOM 24407 O O . LEU D 1 185 ? -45.383 27.458 2.880 1.000 34.680 166 LEU DDD O 1
ATOM 24423 N N . SER D 1 186 ? -45.841 27.240 0.670 1.000 39.670 167 SER DDD N 1
ATOM 24424 C CA . SER D 1 186 ? -47.269 26.852 0.819 1.000 43.850 167 SER DDD CA 1
ATOM 24425 C C . SER D 1 186 ? -47.388 25.524 1.586 1.000 43.390 167 SER DDD C 1
ATOM 24426 O O . SER D 1 186 ? -48.286 25.404 2.430 1.000 40.680 167 SER DDD O 1
ATOM 24434 N N . GLU D 1 187 ? -46.517 24.553 1.303 1.000 46.850 168 GLU DDD N 1
ATOM 24435 C CA . GLU D 1 187 ? -46.499 23.232 1.993 1.000 48.220 168 GLU DDD CA 1
ATOM 24436 C C . GLU D 1 187 ? -46.172 23.441 3.485 1.000 40.770 168 GLU DDD C 1
ATOM 24437 O O . GLU D 1 187 ? -46.844 22.830 4.325 1.000 39.100 168 GLU DDD O 1
ATOM 24449 N N . LEU D 1 188 ? -45.180 24.278 3.800 1.000 41.600 169 LEU DDD N 1
ATOM 24450 C CA . LEU D 1 188 ? -44.747 24.583 5.198 1.000 42.560 169 LEU DDD CA 1
ATOM 24451 C C . LEU D 1 188 ? -45.882 25.301 5.942 1.000 39.510 169 LEU DDD C 1
ATOM 24452 O O . LEU D 1 188 ? -46.172 24.915 7.087 1.000 38.470 169 LEU DDD O 1
ATOM 24468 N N . GLU D 1 189 ? -46.516 26.289 5.303 1.000 41.710 170 GLU DDD N 1
ATOM 24469 C CA . GLU D 1 189 ? -47.692 27.017 5.855 1.000 42.820 170 GLU DDD CA 1
ATOM 24470 C C . GLU D 1 189 ? -48.762 26.024 6.313 1.000 41.450 170 GLU DDD C 1
ATOM 24471 O O . GLU D 1 189 ? -49.192 26.133 7.476 1.000 41.080 170 GLU DDD O 1
ATOM 24483 N N . GLN D 1 190 ? -49.180 25.094 5.448 1.000 42.140 171 GLN DDD N 1
ATOM 24484 C CA . GLN D 1 190 ? -50.297 24.151 5.748 1.000 41.470 171 GLN DDD CA 1
ATOM 24485 C C . GLN D 1 190 ? -49.867 23.193 6.862 1.000 38.320 171 GLN DDD C 1
ATOM 24486 O O . GLN D 1 190 ? -50.693 22.874 7.727 1.000 36.730 171 GLN DDD O 1
ATOM 24500 N N . MET D 1 191 ? -48.610 22.749 6.856 1.000 39.440 172 MET DDD N 1
ATOM 24501 C CA . MET D 1 191 ? -48.065 21.906 7.956 1.000 37.340 172 MET DDD CA 1
ATOM 24502 C C . MET D 1 191 ? -48.295 22.619 9.299 1.000 34.420 172 MET DDD C 1
ATOM 24503 O O . MET D 1 191 ? -48.853 21.998 10.202 1.000 36.650 172 MET DDD O 1
ATOM 24517 N N . TRP D 1 192 ? -47.941 23.903 9.393 1.000 33.770 173 TRP DDD N 1
ATOM 24518 C CA . TRP D 1 192 ? -48.059 24.723 10.628 1.000 34.170 173 TRP DDD CA 1
ATOM 24519 C C . TRP D 1 192 ? -49.523 25.096 10.927 1.000 37.250 173 TRP DDD C 1
ATOM 24520 O O . TRP D 1 192 ? -49.805 25.412 12.102 1.000 36.490 173 TRP DDD O 1
ATOM 24541 N N . LEU D 1 193 ? -50.435 25.008 9.950 1.000 41.410 174 LEU DDD N 1
ATOM 24542 C CA . LEU D 1 193 ? -51.875 25.378 10.149 1.000 44.130 174 LEU DDD CA 1
ATOM 24543 C C . LEU D 1 193 ? -52.796 24.156 10.352 1.000 45.810 174 LEU DDD C 1
ATOM 24544 O O . LEU D 1 193 ? -53.857 24.326 10.990 1.000 45.570 174 LEU DDD O 1
ATOM 24560 N N . THR D 1 194 ? -52.444 22.964 9.874 1.000 45.880 175 THR DDD N 1
ATOM 24561 C CA . THR D 1 194 ? -53.334 21.775 9.995 1.000 49.760 175 THR DDD CA 1
ATOM 24562 C C . THR D 1 194 ? -53.523 21.411 11.474 1.000 50.720 175 THR DDD C 1
ATOM 24563 O O . THR D 1 194 ? -52.513 21.278 12.192 1.000 48.060 175 THR DDD O 1
ATOM 24574 N N . GLU D 1 195 ? -54.778 21.283 11.916 1.000 51.160 176 GLU DDD N 1
ATOM 24575 C CA . GLU D 1 195 ? -55.129 20.813 13.280 1.000 54.140 176 GLU DDD CA 1
ATOM 24576 C C . GLU D 1 195 ? -54.575 19.393 13.419 1.000 49.350 176 GLU DDD C 1
ATOM 24577 O O . GLU D 1 195 ? -54.733 18.582 12.491 1.000 51.100 176 GLU DDD O 1
ATOM 24589 N N . LEU D 1 196 ? -53.910 19.129 14.534 1.000 43.330 177 LEU DDD N 1
ATOM 24590 C CA . LEU D 1 196 ? -53.399 17.789 14.885 1.000 41.740 177 LEU DDD CA 1
ATOM 24591 C C . LEU D 1 196 ? -53.931 17.462 16.270 1.000 39.910 177 LEU DDD C 1
ATOM 24592 O O . LEU D 1 196 ? -54.209 18.366 17.043 1.000 37.740 177 LEU DDD O 1
ATOM 24608 N N . PRO D 1 197 ? -54.123 16.176 16.620 1.000 43.220 178 PRO DDD N 1
ATOM 24609 C CA . PRO D 1 197 ? -54.556 15.814 17.968 1.000 42.900 178 PRO DDD CA 1
ATOM 24610 C C . PRO D 1 197 ? -53.612 16.370 19.043 1.000 44.190 178 PRO DDD C 1
ATOM 24611 O O . PRO D 1 197 ? -52.439 16.556 18.772 1.000 39.540 178 PRO DDD O 1
ATOM 24622 N N . ALA D 1 198 ? -54.156 16.623 20.232 1.000 47.320 179 ALA DDD N 1
ATOM 24623 C CA . ALA D 1 198 ? -53.408 16.886 21.480 1.000 46.890 179 ALA DDD CA 1
ATOM 24624 C C . ALA D 1 198 ? -52.487 15.697 21.776 1.000 47.140 179 ALA DDD C 1
ATOM 24625 O O . ALA D 1 198 ? -52.807 14.578 21.360 1.000 48.790 179 ALA DDD O 1
ATOM 24632 N N . VAL D 1 199 ? -51.383 15.936 22.482 1.000 48.660 180 VAL DDD N 1
ATOM 24633 C CA . VAL D 1 199 ? -50.353 14.905 22.794 1.000 49.000 180 VAL DDD CA 1
ATOM 24634 C C . VAL D 1 199 ? -50.857 14.025 23.951 1.000 50.860 180 VAL DDD C 1
ATOM 24635 O O . VAL D 1 199 ? -51.102 14.585 25.050 1.000 52.910 180 VAL DDD O 1
ATOM 24648 N N . GLU D 1 203 ? -47.020 10.902 26.795 1.000 79.150 184 GLU DDD N 1
ATOM 24649 C CA . GLU D 1 203 ? -45.790 10.571 26.029 1.000 80.390 184 GLU DDD CA 1
ATOM 24650 C C . GLU D 1 203 ? -44.942 9.567 26.818 1.000 81.130 184 GLU DDD C 1
ATOM 24651 O O . GLU D 1 203 ? -44.989 9.606 28.043 1.000 79.650 184 GLU DDD O 1
ATOM 24663 N N . MET D 1 204 ? -44.205 8.694 26.131 1.000 86.030 185 MET DDD N 1
ATOM 24664 C CA . MET D 1 204 ? -43.349 7.694 26.823 1.000 93.670 185 MET DDD CA 1
ATOM 24665 C C . MET D 1 204 ? -41.879 7.912 26.453 1.000 89.650 185 MET DDD C 1
ATOM 24666 O O . MET D 1 204 ? -41.641 8.632 25.499 1.000 84.160 185 MET DDD O 1
ATOM 24680 N N . LYS D 1 205 ? -40.959 7.286 27.201 1.000 90.730 186 LYS DDD N 1
ATOM 24681 C CA . LYS D 1 205 ? -39.480 7.269 26.975 1.000 92.580 186 LYS DDD CA 1
ATOM 24682 C C . LYS D 1 205 ? -38.978 5.842 27.252 1.000 100.500 186 LYS DDD C 1
ATOM 24683 O O . LYS D 1 205 ? -39.691 5.125 27.969 1.000 100.300 186 LYS DDD O 1
ATOM 24702 N N . PRO D 1 206 ? -37.833 5.350 26.711 1.000 109.100 187 PRO DDD N 1
ATOM 24703 C CA . PRO D 1 206 ? -37.446 3.945 26.921 1.000 111.490 187 PRO DDD CA 1
ATOM 24704 C C . PRO D 1 206 ? -36.107 3.192 26.763 1.000 117.730 187 PRO DDD C 1
ATOM 24705 O O . PRO D 1 206 ? -36.224 2.002 26.581 1.000 130.050 187 PRO DDD O 1
ATOM 24716 N N . GLU D 1 207 ? -34.925 3.806 26.909 1.000 117.330 188 GLU DDD N 1
ATOM 24717 C CA . GLU D 1 207 ? -33.615 3.129 26.617 1.000 111.780 188 GLU DDD CA 1
ATOM 24718 C C . GLU D 1 207 ? -33.079 2.167 27.690 1.000 104.120 188 GLU DDD C 1
ATOM 24719 O O . GLU D 1 207 ? -33.872 1.613 28.459 1.000 97.220 188 GLU DDD O 1
ATOM 24731 N N . THR D 1 208 ? -31.745 1.978 27.679 1.000 97.640 189 THR DDD N 1
ATOM 24732 C CA . THR D 1 208 ? -30.962 1.089 28.584 1.000 91.490 189 THR DDD CA 1
ATOM 24733 C C . THR D 1 208 ? -29.964 1.901 29.432 1.000 84.200 189 THR DDD C 1
ATOM 24734 O O . THR D 1 208 ? -29.350 2.825 28.897 1.000 83.200 189 THR DDD O 1
ATOM 24745 N N . ALA D 1 209 ? -29.780 1.505 30.695 1.000 75.740 190 ALA DDD N 1
ATOM 24746 C CA . ALA D 1 209 ? -28.969 2.224 31.709 1.000 68.540 190 ALA DDD CA 1
ATOM 24747 C C . ALA D 1 209 ? -27.472 2.242 31.412 1.000 60.380 190 ALA DDD C 1
ATOM 24748 O O . ALA D 1 209 ? -26.903 1.187 31.239 1.000 57.600 190 ALA DDD O 1
ATOM 24755 N N . GLY D 1 210 ? -26.876 3.434 31.459 1.000 55.530 191 GLY DDD N 1
ATOM 24756 C CA . GLY D 1 210 ? -25.443 3.641 31.195 1.000 52.870 191 GLY DDD CA 1
ATOM 24757 C C . GLY D 1 210 ? -24.570 3.482 32.429 1.000 54.590 191 GLY DDD C 1
ATOM 24758 O O . GLY D 1 210 ? -25.110 3.263 33.526 1.000 51.830 191 GLY DDD O 1
ATOM 24762 N N . SER D 1 211 ? -23.259 3.589 32.223 1.000 49.700 192 SER DDD N 1
ATOM 24763 C CA . SER D 1 211 ? -22.223 3.474 33.285 1.000 50.410 192 SER DDD CA 1
ATOM 24764 C C . SER D 1 211 ? -21.507 4.818 33.453 1.000 43.320 192 SER DDD C 1
ATOM 24765 O O . SER D 1 211 ? -20.813 5.236 32.509 1.000 46.010 192 SER DDD O 1
ATOM 24773 N N . PHE D 1 212 ? -21.662 5.445 34.621 1.000 40.990 193 PHE DDD N 1
ATOM 24774 C CA . PHE D 1 212 ? -21.298 6.858 34.898 1.000 40.030 193 PHE DDD CA 1
ATOM 24775 C C . PHE D 1 212 ? -20.464 6.961 36.167 1.000 39.760 193 PHE DDD C 1
ATOM 24776 O O . PHE D 1 212 ? -20.686 6.164 37.078 1.000 46.810 193 PHE DDD O 1
ATOM 24793 N N . ALA D 1 213 ? -19.566 7.943 36.204 1.000 41.030 194 ALA DDD N 1
ATOM 24794 C CA . ALA D 1 213 ? -18.612 8.208 37.305 1.000 41.030 194 ALA DDD CA 1
ATOM 24795 C C . ALA D 1 213 ? -19.331 8.922 38.453 1.000 41.660 194 ALA DDD C 1
ATOM 24796 O O . ALA D 1 213 ? -20.355 9.577 38.199 1.000 43.420 194 ALA DDD O 1
ATOM 24803 N N . ALA D 1 214 ? -18.798 8.781 39.669 1.000 42.150 195 ALA DDD N 1
ATOM 24804 C CA . ALA D 1 214 ? -19.211 9.515 40.889 1.000 42.020 195 ALA DDD CA 1
ATOM 24805 C C . ALA D 1 214 ? -18.950 11.006 40.698 1.000 38.960 195 ALA DDD C 1
ATOM 24806 O O . ALA D 1 214 ? -17.890 11.416 40.238 1.000 38.140 195 ALA DDD O 1
ATOM 24813 N N . PRO D 1 215 ? -19.908 11.885 41.026 1.000 37.880 196 PRO DDD N 1
ATOM 24814 C CA . PRO D 1 215 ? -19.621 13.315 41.031 1.000 40.010 196 PRO DDD CA 1
ATOM 24815 C C . PRO D 1 215 ? -18.736 13.678 42.229 1.000 38.070 196 PRO DDD C 1
ATOM 24816 O O . PRO D 1 215 ? -18.382 12.803 42.995 1.000 36.710 196 PRO DDD O 1
ATOM 24827 N N . PHE D 1 216 ? -18.422 14.959 42.381 1.000 36.040 197 PHE DDD N 1
ATOM 24828 C CA . PHE D 1 216 ? -17.902 15.507 43.658 1.000 37.110 197 PHE DDD CA 1
ATOM 24829 C C . PHE D 1 216 ? -18.828 15.088 44.803 1.000 38.290 197 PHE DDD C 1
ATOM 24830 O O . PHE D 1 216 ? -20.060 15.133 44.625 1.000 38.200 197 PHE DDD O 1
ATOM 24847 N N . THR D 1 217 ? -18.253 14.659 45.925 1.000 39.780 198 THR DDD N 1
ATOM 24848 C CA . THR D 1 217 ? -18.928 14.670 47.253 1.000 42.260 198 THR DDD CA 1
ATOM 24849 C C . THR D 1 217 ? -18.833 16.107 47.777 1.000 40.770 198 THR DDD C 1
ATOM 24850 O O . THR D 1 217 ? -18.064 16.884 47.179 1.000 40.260 198 THR DDD O 1
ATOM 24861 N N . GLU D 1 218 ? -19.559 16.471 48.831 1.000 38.770 199 GLU DDD N 1
ATOM 24862 C CA . GLU D 1 218 ? -19.451 17.838 49.415 1.000 40.620 199 GLU DDD CA 1
ATOM 24863 C C . GLU D 1 218 ? -17.996 18.089 49.816 1.000 38.920 199 GLU DDD C 1
ATOM 24864 O O . GLU D 1 218 ? -17.484 19.191 49.539 1.000 34.510 199 GLU DDD O 1
ATOM 24876 N N . ASP D 1 219 ? -17.356 17.087 50.427 1.000 40.310 200 ASP DDD N 1
ATOM 24877 C CA . ASP D 1 219 ? -15.950 17.175 50.894 1.000 40.730 200 ASP DDD CA 1
ATOM 24878 C C . ASP D 1 219 ? -15.021 17.305 49.671 1.000 38.870 200 ASP DDD C 1
ATOM 24879 O O . ASP D 1 219 ? -14.104 18.154 49.723 1.000 36.100 200 ASP DDD O 1
ATOM 24888 N N . GLY D 1 220 ? -15.254 16.535 48.600 1.000 35.780 201 GLY DDD N 1
ATOM 24889 C CA . GLY D 1 220 ? -14.475 16.623 47.349 1.000 34.130 201 GLY DDD CA 1
ATOM 24890 C C . GLY D 1 220 ? -14.524 18.016 46.734 1.000 33.100 201 GLY DDD C 1
ATOM 24891 O O . GLY D 1 220 ? -13.459 18.564 46.400 1.000 30.240 201 GLY DDD O 1
ATOM 24895 N N . PHE D 1 221 ? -15.717 18.599 46.627 1.000 31.380 202 PHE DDD N 1
ATOM 24896 C CA . PHE D 1 221 ? -15.916 19.997 46.166 1.000 31.750 202 PHE DDD CA 1
ATOM 24897 C C . PHE D 1 221 ? -15.099 20.967 47.040 1.000 29.460 202 PHE DDD C 1
ATOM 24898 O O . PHE D 1 221 ? -14.391 21.837 46.474 1.000 27.030 202 PHE DDD O 1
ATOM 24915 N N . SER D 1 222 ? -15.157 20.823 48.371 1.000 30.170 203 SER DDD N 1
ATOM 24916 C CA . SER D 1 222 ? -14.478 21.738 49.330 1.000 33.030 203 SER DDD CA 1
ATOM 24917 C C . SER D 1 222 ? -12.961 21.658 49.177 1.000 31.710 203 SER DDD C 1
ATOM 24918 O O . SER D 1 222 ? -12.311 22.715 49.135 1.000 34.060 203 SER DDD O 1
ATOM 24926 N N . GLN D 1 223 ? -12.429 20.455 49.046 1.000 33.020 204 GLN DDD N 1
ATOM 24927 C CA . GLN D 1 223 ? -10.988 20.219 48.808 1.000 35.990 204 GLN DDD CA 1
ATOM 24928 C C . GLN D 1 223 ? -10.560 20.888 47.494 1.000 34.880 204 GLN DDD C 1
ATOM 24929 O O . GLN D 1 223 ? -9.472 21.488 47.467 1.000 34.210 204 GLN DDD O 1
ATOM 24943 N N . ALA D 1 224 ? -11.372 20.807 46.435 1.000 32.890 205 ALA DDD N 1
ATOM 24944 C CA . ALA D 1 224 ? -11.082 21.457 45.132 1.000 29.600 205 ALA DDD CA 1
ATOM 24945 C C . ALA D 1 224 ? -11.134 22.983 45.280 1.000 29.210 205 ALA DDD C 1
ATOM 24946 O O . ALA D 1 224 ? -10.278 23.657 44.660 1.000 30.090 205 ALA DDD O 1
ATOM 24953 N N . VAL D 1 225 ? -12.059 23.533 46.082 1.000 29.330 206 VAL DDD N 1
ATOM 24954 C CA . VAL D 1 225 ? -12.115 25.011 46.328 1.000 31.450 206 VAL DDD CA 1
ATOM 24955 C C . VAL D 1 225 ? -10.807 25.442 47.012 1.000 32.350 206 VAL DDD C 1
ATOM 24956 O O . VAL D 1 225 ? -10.206 26.452 46.582 1.000 30.210 206 VAL DDD O 1
ATOM 24969 N N . GLU D 1 226 ? -10.401 24.714 48.052 1.000 32.730 207 GLU DDD N 1
ATOM 24970 C CA . GLU D 1 226 ? -9.143 24.968 48.804 1.000 37.040 207 GLU DDD CA 1
ATOM 24971 C C . GLU D 1 226 ? -7.958 24.864 47.840 1.000 35.140 207 GLU DDD C 1
ATOM 24972 O O . GLU D 1 226 ? -7.066 25.698 47.929 1.000 36.360 207 GLU DDD O 1
ATOM 24984 N N . LYS D 1 227 ? -7.967 23.903 46.913 1.000 36.820 208 LYS DDD N 1
ATOM 24985 C CA . LYS D 1 227 ? -6.872 23.744 45.912 1.000 37.130 208 LYS DDD CA 1
ATOM 24986 C C . LYS D 1 227 ? -6.846 24.968 44.980 1.000 31.470 208 LYS DDD C 1
ATOM 24987 O O . LYS D 1 227 ? -5.748 25.461 44.645 1.000 32.150 208 LYS DDD O 1
ATOM 25006 N N . ILE D 1 228 ? -8.002 25.507 44.607 1.000 27.810 209 ILE DDD N 1
ATOM 25007 C CA . ILE D 1 228 ? -8.060 26.729 43.757 1.000 27.280 209 ILE DDD CA 1
ATOM 25008 C C . ILE D 1 228 ? -7.503 27.919 44.537 1.000 28.350 209 ILE DDD C 1
ATOM 25009 O O . ILE D 1 228 ? -6.770 28.714 43.918 1.000 29.900 209 ILE DDD O 1
ATOM 25025 N N . LYS D 1 229 ? -7.842 28.067 45.819 1.000 28.440 210 LYS DDD N 1
ATOM 25026 C CA . LYS D 1 229 ? -7.400 29.247 46.620 1.000 31.240 210 LYS DDD CA 1
ATOM 25027 C C . LYS D 1 229 ? -5.870 29.247 46.722 1.000 31.100 210 LYS DDD C 1
ATOM 25028 O O . LYS D 1 229 ? -5.280 30.344 46.646 1.000 30.260 210 LYS DDD O 1
ATOM 25047 N N . GLN D 1 230 ? -5.260 28.071 46.859 1.000 33.780 211 GLN DDD N 1
ATOM 25048 C CA . GLN D 1 230 ? -3.777 27.908 46.855 1.000 39.380 211 GLN DDD CA 1
ATOM 25049 C C . GLN D 1 230 ? -3.231 28.457 45.539 1.000 35.290 211 GLN DDD C 1
ATOM 25050 O O . GLN D 1 230 ? -2.211 29.175 45.569 1.000 35.340 211 GLN DDD O 1
ATOM 25064 N N . TYR D 1 231 ? -3.877 28.110 44.423 1.000 32.920 212 TYR DDD N 1
ATOM 25065 C CA . TYR D 1 231 ? -3.450 28.533 43.064 1.000 32.990 212 TYR DDD CA 1
ATOM 25066 C C . TYR D 1 231 ? -3.613 30.050 42.900 1.000 31.350 212 TYR DDD C 1
ATOM 25067 O O . TYR D 1 231 ? -2.787 30.674 42.242 1.000 32.820 212 TYR DDD O 1
ATOM 25085 N N . ILE D 1 232 ? -4.653 30.648 43.478 1.000 32.540 213 ILE DDD N 1
ATOM 25086 C CA . ILE D 1 232 ? -4.815 32.131 43.466 1.000 30.420 213 ILE DDD CA 1
ATOM 25087 C C . ILE D 1 232 ? -3.695 32.743 44.322 1.000 30.570 213 ILE DDD C 1
ATOM 25088 O O . ILE D 1 232 ? -3.003 33.691 43.858 1.000 28.250 213 ILE DDD O 1
ATOM 25104 N N . ALA D 1 233 ? -3.521 32.203 45.529 1.000 32.980 214 ALA DDD N 1
ATOM 25105 C CA . ALA D 1 233 ? -2.501 32.631 46.507 1.000 34.720 214 ALA DDD CA 1
ATOM 25106 C C . ALA D 1 233 ? -1.117 32.627 45.835 1.000 35.120 214 ALA DDD C 1
ATOM 25107 O O . ALA D 1 233 ? -0.335 33.526 46.144 1.000 34.390 214 ALA DDD O 1
ATOM 25114 N N . SER D 1 234 ? -0.852 31.668 44.936 1.000 36.510 215 SER DDD N 1
ATOM 25115 C CA . SER D 1 234 ? 0.405 31.528 44.147 1.000 38.390 215 SER DDD CA 1
ATOM 25116 C C . SER D 1 234 ? 0.517 32.564 43.025 1.000 40.130 215 SER DDD C 1
ATOM 25117 O O . SER D 1 234 ? 1.629 32.706 42.516 1.000 42.580 215 SER DDD O 1
ATOM 25125 N N . GLY D 1 235 ? -0.576 33.200 42.590 1.000 39.670 216 GLY DDD N 1
ATOM 25126 C CA . GLY D 1 235 ? -0.559 34.165 41.466 1.000 37.830 216 GLY DDD CA 1
ATOM 25127 C C . GLY D 1 235 ? -0.759 33.505 40.105 1.000 38.580 216 GLY DDD C 1
ATOM 25128 O O . GLY D 1 235 ? -0.569 34.197 39.077 1.000 39.050 216 GLY DDD O 1
ATOM 25132 N N . ASP D 1 236 ? -1.135 32.222 40.090 1.000 37.130 217 ASP DDD N 1
ATOM 25133 C CA . ASP D 1 236 ? -1.485 31.444 38.870 1.000 40.970 217 ASP DDD CA 1
ATOM 25134 C C . ASP D 1 236 ? -2.762 32.006 38.243 1.000 40.590 217 ASP DDD C 1
ATOM 25135 O O . ASP D 1 236 ? -2.775 32.188 37.019 1.000 43.570 217 ASP DDD O 1
ATOM 25144 N N . VAL D 1 237 ? -3.818 32.191 39.044 1.000 36.400 218 VAL DDD N 1
ATOM 25145 C CA . VAL D 1 237 ? -5.156 32.645 38.560 1.000 32.860 218 VAL DDD CA 1
ATOM 25146 C C . VAL D 1 237 ? -5.725 33.689 39.532 1.000 33.080 218 VAL DDD C 1
ATOM 25147 O O . VAL D 1 237 ? -5.146 33.850 40.634 1.000 30.750 218 VAL DDD O 1
ATOM 25160 N N . PHE D 1 238 ? -6.813 34.353 39.126 1.000 30.620 219 PHE DDD N 1
ATOM 25161 C CA . PHE D 1 238 ? -7.589 35.334 39.927 1.000 33.280 219 PHE DDD CA 1
ATOM 25162 C C . PHE D 1 238 ? -8.950 34.735 40.306 1.000 31.340 219 PHE DDD C 1
ATOM 25163 O O . PHE D 1 238 ? -9.441 35.045 41.413 1.000 32.570 219 PHE DDD O 1
ATOM 25180 N N . GLN D 1 239 ? -9.553 33.915 39.436 1.000 32.100 220 GLN DDD N 1
ATOM 25181 C CA . GLN D 1 239 ? -10.919 33.370 39.648 1.000 29.690 220 GLN DDD CA 1
ATOM 25182 C C . GLN D 1 239 ? -11.099 32.122 38.792 1.000 28.080 220 GLN DDD C 1
ATOM 25183 O O . GLN D 1 239 ? -10.748 32.176 37.626 1.000 25.670 220 GLN DDD O 1
ATOM 25197 N N . VAL D 1 240 ? -11.675 31.065 39.361 1.000 28.940 221 VAL DDD N 1
ATOM 25198 C CA . VAL D 1 240 ? -11.956 29.778 38.673 1.000 28.310 221 VAL DDD CA 1
ATOM 25199 C C . VAL D 1 240 ? -13.410 29.378 38.944 1.000 29.210 221 VAL DDD C 1
ATOM 25200 O O . VAL D 1 240 ? -13.793 29.354 40.146 1.000 26.680 221 VAL DDD O 1
ATOM 25213 N N . ASN D 1 241 ? -14.187 29.098 37.889 1.000 26.590 222 ASN DDD N 1
ATOM 25214 C CA . ASN D 1 241 ? -15.557 28.518 38.012 1.000 30.230 222 ASN DDD CA 1
ATOM 25215 C C . ASN D 1 241 ? -15.413 27.019 38.279 1.000 29.380 222 ASN DDD C 1
ATOM 25216 O O . ASN D 1 241 ? -14.946 26.309 37.374 1.000 29.480 222 ASN DDD O 1
ATOM 25227 N N . LEU D 1 242 ? -15.764 26.563 39.487 1.000 27.320 223 LEU DDD N 1
ATOM 25228 C CA . LEU D 1 242 ? -15.729 25.125 39.869 1.000 27.170 223 LEU DDD CA 1
ATOM 25229 C C . LEU D 1 242 ? -17.160 24.599 39.866 1.000 26.880 223 LEU DDD C 1
ATOM 25230 O O . LEU D 1 242 ? -18.002 25.248 40.478 1.000 27.210 223 LEU DDD O 1
ATOM 25246 N N . SER D 1 243 ? -17.414 23.444 39.258 1.000 27.660 224 SER DDD N 1
ATOM 25247 C CA . SER D 1 243 ? -18.795 22.939 39.055 1.000 27.080 224 SER DDD CA 1
ATOM 25248 C C . SER D 1 243 ? -18.944 21.551 39.663 1.000 25.920 224 SER DDD C 1
ATOM 25249 O O . SER D 1 243 ? -17.934 20.846 39.839 1.000 27.150 224 SER DDD O 1
ATOM 25257 N N . ILE D 1 244 ? -20.190 21.208 39.969 1.000 27.150 225 ILE DDD N 1
ATOM 25258 C CA . ILE D 1 244 ? -20.606 19.913 40.561 1.000 28.420 225 ILE DDD CA 1
ATOM 25259 C C . ILE D 1 244 ? -21.776 19.389 39.731 1.000 28.540 225 ILE DDD C 1
ATOM 25260 O O . ILE D 1 244 ? -22.658 20.195 39.378 1.000 25.820 225 ILE DDD O 1
ATOM 25276 N N . ARG D 1 245 ? -21.751 18.092 39.424 1.000 28.680 226 ARG DDD N 1
ATOM 25277 C CA . ARG D 1 245 ? -22.817 17.404 38.668 1.000 30.770 226 ARG DDD CA 1
ATOM 25278 C C . ARG D 1 245 ? -23.704 16.604 39.624 1.000 32.630 226 ARG DDD C 1
ATOM 25279 O O . ARG D 1 245 ? -23.161 15.836 40.434 1.000 38.530 226 ARG DDD O 1
ATOM 25300 N N . GLN D 1 246 ? -25.015 16.785 39.520 1.000 31.870 227 GLN DDD N 1
ATOM 25301 C CA . GLN D 1 246 ? -26.045 15.938 40.164 1.000 32.690 227 GLN DDD CA 1
ATOM 25302 C C . GLN D 1 246 ? -26.818 15.209 39.057 1.000 36.490 227 GLN DDD C 1
ATOM 25303 O O . GLN D 1 246 ? -26.863 15.703 37.904 1.000 31.300 227 GLN DDD O 1
ATOM 25317 N N . SER D 1 247 ? -27.399 14.064 39.389 1.000 35.930 228 SER DDD N 1
ATOM 25318 C CA . SER D 1 247 ? -28.143 13.221 38.426 1.000 40.310 228 SER DDD CA 1
ATOM 25319 C C . SER D 1 247 ? -29.279 12.526 39.169 1.000 42.910 228 SER DDD C 1
ATOM 25320 O O . SER D 1 247 ? -29.184 12.403 40.406 1.000 45.250 228 SER DDD O 1
ATOM 25328 N N . GLN D 1 248 ? -30.325 12.149 38.441 1.000 44.080 229 GLN DDD N 1
ATOM 25329 C CA . GLN D 1 248 ? -31.345 11.173 38.892 1.000 44.630 229 GLN DDD CA 1
ATOM 25330 C C . GLN D 1 248 ? -31.795 10.343 37.689 1.000 42.780 229 GLN DDD C 1
ATOM 25331 O O . GLN D 1 248 ? -31.482 10.731 36.552 1.000 38.020 229 GLN DDD O 1
ATOM 25345 N N . SER D 1 249 ? -32.487 9.235 37.945 1.000 44.040 230 SER DDD N 1
ATOM 25346 C CA . SER D 1 249 ? -33.176 8.428 36.906 1.000 47.800 230 SER DDD CA 1
ATOM 25347 C C . SER D 1 249 ? -34.210 9.299 36.192 1.000 42.880 230 SER DDD C 1
ATOM 25348 O O . SER D 1 249 ? -34.962 10.020 36.860 1.000 39.690 230 SER DDD O 1
ATOM 25356 N N . LEU D 1 250 ? -34.166 9.257 34.866 1.000 43.510 231 LEU DDD N 1
ATOM 25357 C CA . LEU D 1 250 ? -35.133 9.901 33.949 1.000 45.920 231 LEU DDD CA 1
ATOM 25358 C C . LEU D 1 250 ? -36.398 9.037 33.925 1.000 46.750 231 LEU DDD C 1
ATOM 25359 O O . LEU D 1 250 ? -36.317 7.919 33.411 1.000 47.660 231 LEU DDD O 1
ATOM 25375 N N . SER D 1 251 ? -37.501 9.530 34.499 1.000 48.440 232 SER DDD N 1
ATOM 25376 C CA . SER D 1 251 ? -38.784 8.801 34.691 1.000 49.550 232 SER DDD CA 1
ATOM 25377 C C . SER D 1 251 ? -39.885 9.321 33.752 1.000 46.930 232 SER DDD C 1
ATOM 25378 O O . SER D 1 251 ? -41.001 8.781 33.818 1.000 46.660 232 SER DDD O 1
ATOM 25386 N N . VAL D 1 252 ? -39.626 10.363 32.955 1.000 42.640 233 VAL DDD N 1
ATOM 25387 C CA . VAL D 1 252 ? -40.634 10.964 32.027 1.000 41.690 233 VAL DDD CA 1
ATOM 25388 C C . VAL D 1 252 ? -39.931 11.425 30.751 1.000 40.690 233 VAL DDD C 1
ATOM 25389 O O . VAL D 1 252 ? -38.686 11.519 30.748 1.000 41.020 233 VAL DDD O 1
ATOM 25402 N N . HIS D 1 253 ? -40.700 11.696 29.700 1.000 39.630 234 HIS DDD N 1
ATOM 25403 C CA . HIS D 1 253 ? -40.150 12.174 28.407 1.000 37.210 234 HIS DDD CA 1
ATOM 25404 C C . HIS D 1 253 ? -39.414 13.486 28.650 1.000 34.610 234 HIS DDD C 1
ATOM 25405 O O . HIS D 1 253 ? -39.898 14.341 29.392 1.000 30.150 234 HIS DDD O 1
ATOM 25420 N N . PRO D 1 254 ? -38.196 13.654 28.087 1.000 33.170 235 PRO DDD N 1
ATOM 25421 C CA . PRO D 1 254 ? -37.439 14.898 28.226 1.000 31.590 235 PRO DDD CA 1
ATOM 25422 C C . PRO D 1 254 ? -38.214 16.156 27.832 1.000 28.160 235 PRO DDD C 1
ATOM 25423 O O . PRO D 1 254 ? -38.022 17.145 28.463 1.000 27.800 235 PRO DDD O 1
ATOM 25434 N N . TYR D 1 255 ? -39.084 16.092 26.826 1.000 28.340 236 TYR DDD N 1
ATOM 25435 C CA . TYR D 1 255 ? -39.863 17.280 26.412 1.000 26.530 236 TYR DDD CA 1
ATOM 25436 C C . TYR D 1 255 ? -40.885 17.653 27.500 1.000 27.200 236 TYR DDD C 1
ATOM 25437 O O . TYR D 1 255 ? -41.207 18.838 27.615 1.000 24.920 236 TYR DDD O 1
ATOM 25455 N N . GLN D 1 256 ? -41.393 16.690 28.267 1.000 29.690 237 GLN DDD N 1
ATOM 25456 C CA . GLN D 1 256 ? -42.316 16.988 29.399 1.000 31.990 237 GLN DDD CA 1
ATOM 25457 C C . GLN D 1 256 ? -41.534 17.821 30.422 1.000 31.580 237 GLN DDD C 1
ATOM 25458 O O . GLN D 1 256 ? -42.069 18.798 30.912 1.000 32.590 237 GLN DDD O 1
ATOM 25472 N N . ILE D 1 257 ? -40.270 17.480 30.666 1.000 30.460 238 ILE DDD N 1
ATOM 25473 C CA . ILE D 1 257 ? -39.385 18.223 31.614 1.000 32.050 238 ILE DDD CA 1
ATOM 25474 C C . ILE D 1 257 ? -39.120 19.621 31.061 1.000 30.420 238 ILE DDD C 1
ATOM 25475 O O . ILE D 1 257 ? -39.195 20.594 31.847 1.000 31.480 238 ILE DDD O 1
ATOM 25491 N N . TYR D 1 258 ? -38.850 19.723 29.759 1.000 26.690 239 TYR DDD N 1
ATOM 25492 C CA . TYR D 1 258 ? -38.587 21.018 29.089 1.000 26.330 239 TYR DDD CA 1
ATOM 25493 C C . TYR D 1 258 ? -39.784 21.950 29.266 1.000 26.240 239 TYR DDD C 1
ATOM 25494 O O . TYR D 1 258 ? -39.576 23.124 29.592 1.000 25.680 239 TYR DDD O 1
ATOM 25512 N N . LYS D 1 259 ? -40.999 21.465 28.999 1.000 29.270 240 LYS DDD N 1
ATOM 25513 C CA . LYS D 1 259 ? -42.233 22.289 29.140 1.000 32.460 240 LYS DDD CA 1
ATOM 25514 C C . LYS D 1 259 ? -42.363 22.757 30.596 1.000 31.980 240 LYS DDD C 1
ATOM 25515 O O . LYS D 1 259 ? -42.752 23.915 30.818 1.000 34.250 240 LYS DDD O 1
ATOM 25534 N N . THR D 1 260 ? -42.014 21.900 31.552 1.000 31.460 241 THR DDD N 1
ATOM 25535 C CA . THR D 1 260 ? -42.043 22.238 32.997 1.000 33.820 241 THR DDD CA 1
ATOM 25536 C C . THR D 1 260 ? -40.982 23.311 33.269 1.000 33.400 241 THR DDD C 1
ATOM 25537 O O . THR D 1 260 ? -41.338 24.355 33.839 1.000 31.270 241 THR DDD O 1
ATOM 25548 N N . LEU D 1 261 ? -39.728 23.077 32.861 1.000 29.450 242 LEU DDD N 1
ATOM 25549 C CA . LEU D 1 261 ? -38.603 24.013 33.131 1.000 28.610 242 LEU DDD CA 1
ATOM 25550 C C . LEU D 1 261 ? -38.919 25.385 32.541 1.000 28.720 242 LEU DDD C 1
ATOM 25551 O O . LEU D 1 261 ? -38.601 26.372 33.174 1.000 28.770 242 LEU DDD O 1
ATOM 25567 N N . ARG D 1 262 ? -39.554 25.437 31.379 1.000 32.060 243 ARG DDD N 1
ATOM 25568 C CA . ARG D 1 262 ? -40.018 26.691 30.725 1.000 34.890 243 ARG DDD CA 1
ATOM 25569 C C . ARG D 1 262 ? -41.088 27.400 31.577 1.000 34.120 243 ARG DDD C 1
ATOM 25570 O O . ARG D 1 262 ? -41.142 28.624 31.520 1.000 35.750 243 ARG DDD O 1
ATOM 25591 N N . GLU D 1 263 ? -41.924 26.669 32.314 1.000 35.820 244 GLU DDD N 1
ATOM 25592 C CA . GLU D 1 263 ? -42.903 27.253 33.282 1.000 40.840 244 GLU DDD CA 1
ATOM 25593 C C . GLU D 1 263 ? -42.149 27.805 34.504 1.000 32.260 244 GLU DDD C 1
ATOM 25594 O O . GLU D 1 263 ? -42.305 28.977 34.797 1.000 31.880 244 GLU DDD O 1
ATOM 25606 N N . VAL D 1 264 ? -41.342 26.974 35.161 1.000 29.510 245 VAL DDD N 1
ATOM 25607 C CA . VAL D 1 264 ? -40.544 27.322 36.375 1.000 29.490 245 VAL DDD CA 1
ATOM 25608 C C . VAL D 1 264 ? -39.603 28.509 36.096 1.000 28.480 245 VAL DDD C 1
ATOM 25609 O O . VAL D 1 264 ? -39.550 29.406 36.903 1.000 24.990 245 VAL DDD O 1
ATOM 25622 N N . ASN D 1 265 ? -38.828 28.493 35.007 1.000 29.200 246 ASN DDD N 1
ATOM 25623 C CA . ASN D 1 265 ? -37.646 29.387 34.880 1.000 26.600 246 ASN DDD CA 1
ATOM 25624 C C . ASN D 1 265 ? -37.531 29.923 33.465 1.000 26.700 246 ASN DDD C 1
ATOM 25625 O O . ASN D 1 265 ? -36.538 29.681 32.805 1.000 26.230 246 ASN DDD O 1
ATOM 25636 N N . PRO D 1 266 ? -38.523 30.693 32.968 1.000 27.570 247 PRO DDD N 1
ATOM 25637 C CA . PRO D 1 266 ? -38.445 31.280 31.635 1.000 27.760 247 PRO DDD CA 1
ATOM 25638 C C . PRO D 1 266 ? -37.196 32.159 31.542 1.000 28.350 247 PRO DDD C 1
ATOM 25639 O O . PRO D 1 266 ? -36.992 32.993 32.407 1.000 29.880 247 PRO DDD O 1
ATOM 25650 N N . SER D 1 267 ? -36.438 31.968 30.462 1.000 26.540 248 SER DDD N 1
ATOM 25651 C CA . SER D 1 267 ? -35.104 32.568 30.225 1.000 27.480 248 SER DDD CA 1
ATOM 25652 C C . SER D 1 267 ? -34.984 32.931 28.744 1.000 27.160 248 SER DDD C 1
ATOM 25653 O O . SER D 1 267 ? -35.705 32.406 27.913 1.000 26.250 248 SER DDD O 1
ATOM 25661 N N . PRO D 1 268 ? -34.118 33.894 28.375 1.000 26.120 249 PRO DDD N 1
ATOM 25662 C CA . PRO D 1 268 ? -33.997 34.317 26.975 1.000 25.060 249 PRO DDD CA 1
ATOM 25663 C C . PRO D 1 268 ? -33.350 33.359 25.946 1.000 24.380 249 PRO DDD C 1
ATOM 25664 O O . PRO D 1 268 ? -33.630 33.505 24.743 1.000 23.590 249 PRO DDD O 1
ATOM 25675 N N . TYR D 1 269 ? -32.508 32.424 26.385 1.000 23.430 250 TYR DDD N 1
ATOM 25676 C CA . TYR D 1 269 ? -31.732 31.517 25.493 1.000 24.300 250 TYR DDD CA 1
ATOM 25677 C C . TYR D 1 269 ? -32.003 30.052 25.813 1.000 24.100 250 TYR DDD C 1
ATOM 25678 O O . TYR D 1 269 ? -31.046 29.255 25.873 1.000 24.690 250 TYR DDD O 1
ATOM 25696 N N . MET D 1 270 ? -33.280 29.702 25.953 1.000 22.890 251 MET DDD N 1
ATOM 25697 C CA . MET D 1 270 ? -33.728 28.320 26.223 1.000 24.150 251 MET DDD CA 1
ATOM 25698 C C . MET D 1 270 ? -33.613 27.489 24.951 1.000 22.640 251 MET DDD C 1
ATOM 25699 O O . MET D 1 270 ? -33.710 28.050 23.831 1.000 23.480 251 MET DDD O 1
ATOM 25713 N N . ALA D 1 271 ? -33.429 26.185 25.085 1.000 21.940 252 ALA DDD N 1
ATOM 25714 C CA . ALA D 1 271 ? -33.368 25.296 23.907 1.000 22.960 252 ALA DDD CA 1
ATOM 25715 C C . ALA D 1 271 ? -33.762 23.891 24.322 1.000 23.720 252 ALA DDD C 1
ATOM 25716 O O . ALA D 1 271 ? -33.468 23.488 25.461 1.000 24.110 252 ALA DDD O 1
ATOM 25723 N N . TYR D 1 272 ? -34.413 23.198 23.401 1.000 23.540 253 TYR DDD N 1
ATOM 25724 C CA . TYR D 1 272 ? -34.665 21.745 23.456 1.000 24.190 253 TYR DDD CA 1
ATOM 25725 C C . TYR D 1 272 ? -34.074 21.138 22.182 1.000 23.540 253 TYR DDD C 1
ATOM 25726 O O . TYR D 1 272 ? -34.381 21.612 21.075 1.000 22.000 253 TYR DDD O 1
ATOM 25744 N N . LEU D 1 273 ? -33.217 20.141 22.352 1.000 23.780 254 LEU DDD N 1
ATOM 25745 C CA . LEU D 1 273 ? -32.608 19.413 21.219 1.000 26.620 254 LEU DDD CA 1
ATOM 25746 C C . LEU D 1 273 ? -32.825 17.927 21.464 1.000 25.610 254 LEU DDD C 1
ATOM 25747 O O . LEU D 1 273 ? -32.568 17.456 22.572 1.000 25.010 254 LEU DDD O 1
ATOM 25763 N N . GLU D 1 274 ? -33.340 17.226 20.466 1.000 27.660 255 GLU DDD N 1
ATOM 25764 C CA . GLU D 1 274 ? -33.642 15.785 20.601 1.000 29.620 255 GLU DDD CA 1
ATOM 25765 C C . GLU D 1 274 ? -32.854 15.017 19.546 1.000 29.830 255 GLU DDD C 1
ATOM 25766 O O . GLU D 1 274 ? -32.915 15.395 18.354 1.000 27.420 255 GLU DDD O 1
ATOM 25778 N N . THR D 1 275 ? -32.140 13.984 19.986 1.000 29.280 256 THR DDD N 1
ATOM 25779 C CA . THR D 1 275 ? -31.573 12.926 19.114 1.000 31.050 256 THR DDD CA 1
ATOM 25780 C C . THR D 1 275 ? -31.970 11.593 19.724 1.000 32.000 256 THR DDD C 1
ATOM 25781 O O . THR D 1 275 ? -32.417 11.544 20.868 1.000 35.150 256 THR DDD O 1
ATOM 25792 N N . PRO D 1 276 ? -31.787 10.477 18.994 1.000 32.960 257 PRO DDD N 1
ATOM 25793 C CA . PRO D 1 276 ? -31.968 9.152 19.582 1.000 35.020 257 PRO DDD CA 1
ATOM 25794 C C . PRO D 1 276 ? -31.135 8.912 20.849 1.000 34.100 257 PRO DDD C 1
ATOM 25795 O O . PRO D 1 276 ? -31.676 8.311 21.739 1.000 39.940 257 PRO DDD O 1
ATOM 25806 N N . ASP D 1 277 ? -29.885 9.394 20.907 1.000 36.350 258 ASP DDD N 1
ATOM 25807 C CA . ASP D 1 277 ? -28.871 9.026 21.942 1.000 38.180 258 ASP DDD CA 1
ATOM 25808 C C . ASP D 1 277 ? -28.934 9.953 23.165 1.000 34.740 258 ASP DDD C 1
ATOM 25809 O O . ASP D 1 277 ? -28.693 9.468 24.279 1.000 35.400 258 ASP DDD O 1
ATOM 25818 N N . PHE D 1 278 ? -29.216 11.238 22.976 1.000 32.880 259 PHE DDD N 1
ATOM 25819 C CA . PHE D 1 278 ? -29.277 12.231 24.077 1.000 29.480 259 PHE DDD CA 1
ATOM 25820 C C . PHE D 1 278 ? -30.303 13.310 23.742 1.000 28.710 259 PHE DDD C 1
ATOM 25821 O O . PHE D 1 278 ? -30.587 13.586 22.543 1.000 28.930 259 PHE DDD O 1
ATOM 25838 N N . GLN D 1 279 ? -30.863 13.901 24.794 1.000 27.150 260 GLN DDD N 1
ATOM 25839 C CA . GLN D 1 279 ? -31.777 15.059 24.694 1.000 27.050 260 GLN DDD CA 1
ATOM 25840 C C . GLN D 1 279 ? -31.254 16.150 25.623 1.000 26.110 260 GLN DDD C 1
ATOM 25841 O O . GLN D 1 279 ? -30.771 15.822 26.743 1.000 25.070 260 GLN DDD O 1
ATOM 25855 N N . ILE D 1 280 ? -31.316 17.390 25.143 1.000 25.120 261 ILE DDD N 1
ATOM 25856 C CA . ILE D 1 280 ? -30.855 18.599 25.882 1.000 25.290 261 ILE DDD CA 1
ATOM 25857 C C . ILE D 1 280 ? -32.070 19.428 26.279 1.000 26.040 261 ILE DDD C 1
ATOM 25858 O O . ILE D 1 280 ? -32.851 19.778 25.372 1.000 25.160 261 ILE DDD O 1
ATOM 25874 N N . ILE D 1 281 ? -32.166 19.730 27.574 1.000 24.830 262 ILE DDD N 1
ATOM 25875 C CA . ILE D 1 281 ? -33.240 20.550 28.188 1.000 27.480 262 ILE DDD CA 1
ATOM 25876 C C . ILE D 1 281 ? -32.565 21.791 28.760 1.000 28.410 262 ILE DDD C 1
ATOM 25877 O O . ILE D 1 281 ? -32.155 21.767 29.956 1.000 26.020 262 ILE DDD O 1
ATOM 25893 N N . CYS D 1 282 ? -32.445 22.830 27.932 1.000 26.970 263 CYS DDD N 1
ATOM 25894 C CA . CYS D 1 282 ? -31.642 24.039 28.240 1.000 26.640 263 CYS DDD CA 1
ATOM 25895 C C . CYS D 1 282 ? -32.517 25.198 28.725 1.000 26.110 263 CYS DDD C 1
ATOM 25896 O O . CYS D 1 282 ? -33.409 25.643 27.950 1.000 24.110 263 CYS DDD O 1
ATOM 25904 N N . GLY D 1 283 ? -32.226 25.721 29.924 1.000 23.420 264 GLY DDD N 1
ATOM 25905 C CA . GLY D 1 283 ? -32.894 26.926 30.454 1.000 24.200 264 GLY DDD CA 1
ATOM 25906 C C . GLY D 1 283 ? -31.936 28.096 30.598 1.000 25.790 264 GLY DDD C 1
ATOM 25907 O O . GLY D 1 283 ? -32.058 28.843 31.596 1.000 25.850 264 GLY DDD O 1
ATOM 25911 N N . SER D 1 284 ? -31.007 28.260 29.648 1.000 25.480 265 SER DDD N 1
ATOM 25912 C CA . SER D 1 284 ? -29.907 29.253 29.724 1.000 26.190 265 SER DDD CA 1
ATOM 25913 C C . SER D 1 284 ? -30.443 30.677 29.676 1.000 25.570 265 SER DDD C 1
ATOM 25914 O O . SER D 1 284 ? -31.188 31.039 28.777 1.000 26.910 265 SER DDD O 1
ATOM 25922 N N . PRO D 1 285 ? -29.976 31.560 30.581 1.000 26.310 266 PRO DDD N 1
ATOM 25923 C CA . PRO D 1 285 ? -30.176 32.994 30.423 1.000 27.570 266 PRO DDD CA 1
ATOM 25924 C C . PRO D 1 285 ? -29.042 33.772 29.746 1.000 25.530 266 PRO DDD C 1
ATOM 25925 O O . PRO D 1 285 ? -29.171 34.995 29.665 1.000 28.540 266 PRO DDD O 1
ATOM 25936 N N . GLU D 1 286 ? -27.986 33.083 29.299 1.000 23.860 267 GLU DDD N 1
ATOM 25937 C CA . GLU D 1 286 ? -26.684 33.739 29.017 1.000 25.060 267 GLU DDD CA 1
ATOM 25938 C C . GLU D 1 286 ? -26.306 33.664 27.532 1.000 25.270 267 GLU DDD C 1
ATOM 25939 O O . GLU D 1 286 ? -26.201 32.558 26.992 1.000 24.950 267 GLU DDD O 1
ATOM 25951 N N . LEU D 1 287 ? -26.063 34.815 26.912 1.000 25.840 268 LEU DDD N 1
ATOM 25952 C CA . LEU D 1 287 ? -25.493 34.932 25.549 1.000 26.260 268 LEU DDD CA 1
ATOM 25953 C C . LEU D 1 287 ? -23.965 34.852 25.629 1.000 29.050 268 LEU DDD C 1
ATOM 25954 O O . LEU D 1 287 ? -23.366 35.685 26.351 1.000 32.360 268 LEU DDD O 1
ATOM 25970 N N . LEU D 1 288 ? -23.348 33.927 24.890 1.000 26.410 269 LEU DDD N 1
ATOM 25971 C CA . LEU D 1 288 ? -21.875 33.906 24.713 1.000 25.400 269 LEU DDD CA 1
ATOM 25972 C C . LEU D 1 288 ? -21.485 34.941 23.666 1.000 24.720 269 LEU DDD C 1
ATOM 25973 O O . LEU D 1 288 ? -20.689 35.823 23.971 1.000 27.180 269 LEU DDD O 1
ATOM 25989 N N . VAL D 1 289 ? -22.023 34.833 22.463 1.000 26.350 270 VAL DDD N 1
ATOM 25990 C CA . VAL D 1 289 ? -21.634 35.749 21.359 1.000 26.060 270 VAL DDD CA 1
ATOM 25991 C C . VAL D 1 289 ? -22.757 35.770 20.341 1.000 26.220 270 VAL DDD C 1
ATOM 25992 O O . VAL D 1 289 ? -23.321 34.722 20.078 1.000 24.960 270 VAL DDD O 1
ATOM 26005 N N . SER D 1 290 ? -23.008 36.943 19.781 1.000 27.620 271 SER DDD N 1
ATOM 26006 C CA . SER D 1 290 ? -23.826 37.135 18.572 1.000 27.590 271 SER DDD CA 1
ATOM 26007 C C . SER D 1 290 ? -23.023 37.978 17.583 1.000 28.430 271 SER DDD C 1
ATOM 26008 O O . SER D 1 290 ? -22.200 38.796 18.014 1.000 27.450 271 SER DDD O 1
ATOM 26016 N N . LYS D 1 291 ? -23.241 37.724 16.299 1.000 30.310 272 LYS DDD N 1
ATOM 26017 C CA . LYS D 1 291 ? -22.683 38.489 15.160 1.000 32.350 272 LYS DDD CA 1
ATOM 26018 C C . LYS D 1 291 ? -23.847 38.789 14.225 1.000 33.020 272 LYS DDD C 1
ATOM 26019 O O . LYS D 1 291 ? -24.466 37.819 13.726 1.000 29.430 272 LYS DDD O 1
ATOM 26038 N N . LYS D 1 292 ? -24.165 40.077 14.095 1.000 37.980 273 LYS DDD N 1
ATOM 26039 C CA . LYS D 1 292 ? -25.174 40.644 13.170 1.000 40.570 273 LYS DDD CA 1
ATOM 26040 C C . LYS D 1 292 ? -24.410 41.603 12.245 1.000 39.320 273 LYS DDD C 1
ATOM 26041 O O . LYS D 1 292 ? -23.882 42.619 12.744 1.000 38.730 273 LYS DDD O 1
ATOM 26060 N N . GLY D 1 293 ? -24.283 41.249 10.965 1.000 38.440 274 GLY DDD N 1
ATOM 26061 C CA . GLY D 1 293 ? -23.314 41.871 10.044 1.000 39.170 274 GLY DDD CA 1
ATOM 26062 C C . GLY D 1 293 ? -21.933 41.909 10.681 1.000 41.070 274 GLY DDD C 1
ATOM 26063 O O . GLY D 1 293 ? -21.397 40.838 10.979 1.000 41.410 274 GLY DDD O 1
ATOM 26067 N N . LYS D 1 294 ? -21.412 43.107 10.951 1.000 44.930 275 LYS DDD N 1
ATOM 26068 C CA . LYS D 1 294 ? -20.091 43.323 11.602 1.000 47.960 275 LYS DDD CA 1
ATOM 26069 C C . LYS D 1 294 ? -20.271 43.497 13.119 1.000 42.000 275 LYS DDD C 1
ATOM 26070 O O . LYS D 1 294 ? -19.237 43.532 13.820 1.000 36.450 275 LYS DDD O 1
ATOM 26089 N N . LEU D 1 295 ? -21.510 43.613 13.621 1.000 37.510 276 LEU DDD N 1
ATOM 26090 C CA . LEU D 1 295 ? -21.715 43.945 15.054 1.000 37.910 276 LEU DDD CA 1
ATOM 26091 C C . LEU D 1 295 ? -21.585 42.663 15.884 1.000 34.200 276 LEU DDD C 1
ATOM 26092 O O . LEU D 1 295 ? -22.423 41.772 15.702 1.000 36.910 276 LEU DDD O 1
ATOM 26108 N N . LEU D 1 296 ? -20.567 42.594 16.751 1.000 31.850 277 LEU DDD N 1
ATOM 26109 C CA . LEU D 1 296 ? -20.363 41.517 17.757 1.000 32.700 277 LEU DDD CA 1
ATOM 26110 C C . LEU D 1 296 ? -20.907 41.965 19.114 1.000 32.630 277 LEU DDD C 1
ATOM 26111 O O . LEU D 1 296 ? -20.823 43.164 19.435 1.000 31.610 277 LEU DDD O 1
ATOM 26127 N N . GLU D 1 297 ? -21.430 41.025 19.894 1.000 32.590 278 GLU DDD N 1
ATOM 26128 C CA . GLU D 1 297 ? -22.043 41.352 21.202 1.000 34.710 278 GLU DDD CA 1
ATOM 26129 C C . GLU D 1 297 ? -21.931 40.135 22.117 1.000 31.470 278 GLU DDD C 1
ATOM 26130 O O . GLU D 1 297 ? -22.189 39.012 21.646 1.000 30.010 278 GLU DDD O 1
ATOM 26142 N N . THR D 1 298 ? -21.537 40.363 23.367 1.000 29.120 279 THR DDD N 1
ATOM 26143 C CA . THR D 1 298 ? -21.561 39.345 24.440 1.000 30.610 279 THR DDD CA 1
ATOM 26144 C C . THR D 1 298 ? -22.244 39.968 25.669 1.000 31.530 279 THR DDD C 1
ATOM 26145 O O . THR D 1 298 ? -22.289 41.208 25.779 1.000 30.650 279 THR DDD O 1
ATOM 26156 N N . ARG D 1 299 ? -22.815 39.142 26.538 1.000 31.660 280 ARG DDD N 1
ATOM 26157 C CA . ARG D 1 299 ? -23.628 39.625 27.680 1.000 33.040 280 ARG DDD CA 1
ATOM 26158 C C . ARG D 1 299 ? -23.203 38.833 28.915 1.000 28.800 280 ARG DDD C 1
ATOM 26159 O O . ARG D 1 299 ? -23.926 37.975 29.405 1.000 28.900 280 ARG DDD O 1
ATOM 26180 N N . PRO D 1 300 ? -21.983 39.068 29.432 1.000 28.400 281 PRO DDD N 1
ATOM 26181 C CA . PRO D 1 300 ? -21.460 38.286 30.553 1.000 28.300 281 PRO DDD CA 1
ATOM 26182 C C . PRO D 1 300 ? -22.282 38.412 31.847 1.000 27.530 281 PRO DDD C 1
ATOM 26183 O O . PRO D 1 300 ? -22.669 39.497 32.195 1.000 27.200 281 PRO DDD O 1
ATOM 26194 N N . ILE D 1 301 ? -22.489 37.290 32.529 1.000 26.920 282 ILE DDD N 1
ATOM 26195 C CA . ILE D 1 301 ? -23.251 37.179 33.802 1.000 28.030 282 ILE DDD CA 1
ATOM 26196 C C . ILE D 1 301 ? -22.290 36.675 34.869 1.000 28.230 282 ILE DDD C 1
ATOM 26197 O O . ILE D 1 301 ? -21.635 35.656 34.611 1.000 28.950 282 ILE DDD O 1
ATOM 26213 N N . ALA D 1 302 ? -22.244 37.361 36.012 1.000 28.680 283 ALA DDD N 1
ATOM 26214 C CA . ALA D 1 302 ? -21.337 37.079 37.150 1.000 28.390 283 ALA DDD CA 1
ATOM 26215 C C . ALA D 1 302 ? -21.820 37.836 38.387 1.000 27.430 283 ALA DDD C 1
ATOM 26216 O O . ALA D 1 302 ? -21.958 39.045 38.318 1.000 27.580 283 ALA DDD O 1
ATOM 26223 N N . GLY D 1 303 ? -22.040 37.135 39.492 1.000 27.620 284 GLY DDD N 1
ATOM 26224 C CA . GLY D 1 303 ? -22.598 37.718 40.720 1.000 28.030 284 GLY DDD CA 1
ATOM 26225 C C . GLY D 1 303 ? -24.002 37.204 40.919 1.000 29.300 284 GLY DDD C 1
ATOM 26226 O O . GLY D 1 303 ? -24.821 37.357 40.001 1.000 31.640 284 GLY DDD O 1
ATOM 26230 N N . THR D 1 304 ? -24.254 36.563 42.054 1.000 29.620 285 THR DDD N 1
ATOM 26231 C CA . THR D 1 304 ? -25.516 35.843 42.339 1.000 28.110 285 THR DDD CA 1
ATOM 26232 C C . THR D 1 304 ? -26.044 36.212 43.726 1.000 27.060 285 THR DDD C 1
ATOM 26233 O O . THR D 1 304 ? -25.260 36.365 44.656 1.000 26.310 285 THR DDD O 1
ATOM 26244 N N . ARG D 1 305 ? -27.359 36.286 43.838 1.000 28.760 286 ARG DDD N 1
ATOM 26245 C CA . ARG D 1 305 ? -28.129 36.184 45.099 1.000 26.640 286 ARG DDD CA 1
ATOM 26246 C C . ARG D 1 305 ? -29.349 35.305 44.826 1.000 26.230 286 ARG DDD C 1
ATOM 26247 O O . ARG D 1 305 ? -29.777 35.217 43.652 1.000 22.460 286 ARG DDD O 1
ATOM 26268 N N . SER D 1 306 ? -29.909 34.698 45.872 1.000 27.210 287 SER DDD N 1
ATOM 26269 C CA . SER D 1 306 ? -31.240 34.049 45.835 1.000 25.980 287 SER DDD CA 1
ATOM 26270 C C . SER D 1 306 ? -32.275 35.094 45.428 1.000 26.210 287 SER DDD C 1
ATOM 26271 O O . SER D 1 306 ? -31.990 36.300 45.575 1.000 25.610 287 SER DDD O 1
ATOM 26279 N N . ARG D 1 307 ? -33.424 34.639 44.946 1.000 25.060 288 ARG DDD N 1
ATOM 26280 C CA . ARG D 1 307 ? -34.670 35.437 44.930 1.000 25.590 288 ARG DDD CA 1
ATOM 26281 C C . ARG D 1 307 ? -35.185 35.528 46.366 1.000 26.680 288 ARG DDD C 1
ATOM 26282 O O . ARG D 1 307 ? -34.894 34.616 47.145 1.000 27.390 288 ARG DDD O 1
ATOM 26303 N N . GLY D 1 308 ? -35.890 36.608 46.691 1.000 26.570 289 GLY DDD N 1
ATOM 26304 C CA . GLY D 1 308 ? -36.530 36.783 48.000 1.000 28.240 289 GLY DDD CA 1
ATOM 26305 C C . GLY D 1 308 ? -37.791 35.956 48.086 1.000 29.950 289 GLY DDD C 1
ATOM 26306 O O . GLY D 1 308 ? -38.328 35.620 47.037 1.000 30.580 289 GLY DDD O 1
ATOM 26310 N N . LYS D 1 309 ? -38.238 35.646 49.304 1.000 32.200 290 LYS DDD N 1
ATOM 26311 C CA . LYS D 1 309 ? -39.490 34.897 49.599 1.000 35.450 290 LYS DDD CA 1
ATOM 26312 C C . LYS D 1 309 ? -40.685 35.862 49.520 1.000 32.550 290 LYS DDD C 1
ATOM 26313 O O . LYS D 1 309 ? -41.823 35.389 49.405 1.000 33.700 290 LYS DDD O 1
ATOM 26332 N N . THR D 1 310 ? -40.435 37.173 49.579 1.000 29.970 291 THR DDD N 1
ATOM 26333 C CA . THR D 1 310 ? -41.461 38.247 49.474 1.000 29.560 291 THR DDD CA 1
ATOM 26334 C C . THR D 1 310 ? -40.959 39.290 48.479 1.000 30.840 291 THR DDD C 1
ATOM 26335 O O . THR D 1 310 ? -39.737 39.260 48.189 1.000 31.150 291 THR DDD O 1
ATOM 26346 N N . ASN D 1 311 ? -41.836 40.171 47.986 1.000 30.870 292 ASN DDD N 1
ATOM 26347 C CA . ASN D 1 311 ? -41.442 41.311 47.106 1.000 34.560 292 ASN DDD CA 1
ATOM 26348 C C . ASN D 1 311 ? -40.388 42.182 47.800 1.000 35.680 292 ASN DDD C 1
ATOM 26349 O O . ASN D 1 311 ? -39.433 42.596 47.140 1.000 33.680 292 ASN DDD O 1
ATOM 26360 N N . GLU D 1 312 ? -40.534 42.432 49.099 1.000 33.850 293 GLU DDD N 1
ATOM 26361 C CA . GLU D 1 312 ? -39.659 43.374 49.837 1.000 36.160 293 GLU DDD CA 1
ATOM 26362 C C . GLU D 1 312 ? -38.278 42.723 50.029 1.000 31.050 293 GLU DDD C 1
ATOM 26363 O O . GLU D 1 312 ? -37.261 43.429 49.873 1.000 29.740 293 GLU DDD O 1
ATOM 26375 N N . GLU D 1 313 ? -38.221 41.429 50.344 1.000 29.650 294 GLU DDD N 1
ATOM 26376 C CA . GLU D 1 313 ? -36.931 40.711 50.519 1.000 31.210 294 GLU DDD CA 1
ATOM 26377 C C . GLU D 1 313 ? -36.195 40.683 49.169 1.000 28.820 294 GLU DDD C 1
ATOM 26378 O O . GLU D 1 313 ? -34.978 40.864 49.167 1.000 31.020 294 GLU DDD O 1
ATOM 26390 N N . ASP D 1 314 ? -36.924 40.535 48.069 1.000 27.640 295 ASP DDD N 1
ATOM 26391 C CA . ASP D 1 314 ? -36.365 40.435 46.690 1.000 28.170 295 ASP DDD CA 1
ATOM 26392 C C . ASP D 1 314 ? -35.698 41.761 46.284 1.000 29.340 295 ASP DDD C 1
ATOM 26393 O O . ASP D 1 314 ? -34.604 41.705 45.719 1.000 29.240 295 ASP DDD O 1
ATOM 26402 N N . GLU D 1 315 ? -36.313 42.906 46.603 1.000 32.360 296 GLU DDD N 1
ATOM 26403 C CA . GLU D 1 315 ? -35.750 44.269 46.385 1.000 37.680 296 GLU DDD CA 1
ATOM 26404 C C . GLU D 1 315 ? -34.489 44.426 47.236 1.000 36.520 296 GLU DDD C 1
ATOM 26405 O O . GLU D 1 315 ? -33.527 45.056 46.763 1.000 34.300 296 GLU DDD O 1
ATOM 26417 N N . ALA D 1 316 ? -34.536 43.940 48.481 1.000 34.540 297 ALA DDD N 1
ATOM 26418 C CA . ALA D 1 316 ? -33.429 44.050 49.452 1.000 30.950 297 ALA DDD CA 1
ATOM 26419 C C . ALA D 1 316 ? -32.243 43.237 48.932 1.000 29.170 297 ALA DDD C 1
ATOM 26420 O O . ALA D 1 316 ? -31.129 43.731 48.997 1.000 30.050 297 ALA DDD O 1
ATOM 26427 N N . LEU D 1 317 ? -32.476 42.029 48.428 1.000 27.450 298 LEU DDD N 1
ATOM 26428 C CA . LEU D 1 317 ? -31.380 41.202 47.876 1.000 28.200 298 LEU DDD CA 1
ATOM 26429 C C . LEU D 1 317 ? -30.811 41.851 46.603 1.000 29.660 298 LEU DDD C 1
ATOM 26430 O O . LEU D 1 317 ? -29.564 41.877 46.483 1.000 27.080 298 LEU DDD O 1
ATOM 26446 N N . ALA D 1 318 ? -31.644 42.407 45.720 1.000 27.420 299 ALA DDD N 1
ATOM 26447 C CA . ALA D 1 318 ? -31.164 43.151 44.534 1.000 27.690 299 ALA DDD CA 1
ATOM 26448 C C . ALA D 1 318 ? -30.291 44.330 44.980 1.000 29.830 299 ALA DDD C 1
ATOM 26449 O O . ALA D 1 318 ? -29.180 44.481 44.412 1.000 27.750 299 ALA DDD O 1
ATOM 26456 N N . ASN D 1 319 ? -30.729 45.105 45.984 1.000 32.100 300 ASN DDD N 1
ATOM 26457 C CA . ASN D 1 319 ? -29.976 46.277 46.517 1.000 35.070 300 ASN DDD CA 1
ATOM 26458 C C . ASN D 1 319 ? -28.610 45.847 47.080 1.000 35.450 300 ASN DDD C 1
ATOM 26459 O O . ASN D 1 319 ? -27.590 46.544 46.824 1.000 35.380 300 ASN DDD O 1
ATOM 26470 N N . GLU D 1 320 ? -28.593 44.756 47.838 1.000 35.870 301 GLU DDD N 1
ATOM 26471 C CA . GLU D 1 320 ? -27.362 44.159 48.416 1.000 38.880 301 GLU DDD CA 1
ATOM 26472 C C . GLU D 1 320 ? -26.379 43.842 47.269 1.000 33.720 301 GLU DDD C 1
ATOM 26473 O O . GLU D 1 320 ? -25.189 44.138 47.428 1.000 34.520 301 GLU DDD O 1
ATOM 26485 N N . LEU D 1 321 ? -26.856 43.289 46.149 1.000 30.730 302 LEU DDD N 1
ATOM 26486 C CA . LEU D 1 321 ? -26.001 42.856 45.011 1.000 31.010 302 LEU DDD CA 1
ATOM 26487 C C . LEU D 1 321 ? -25.392 44.107 44.382 1.000 32.220 302 LEU DDD C 1
ATOM 26488 O O . LEU D 1 321 ? -24.203 44.103 44.079 1.000 32.380 302 LEU DDD O 1
ATOM 26504 N N . ILE D 1 322 ? -26.248 45.096 44.146 1.000 30.980 303 ILE DDD N 1
ATOM 26505 C CA . ILE D 1 322 ? -25.943 46.415 43.522 1.000 32.640 303 ILE DDD CA 1
ATOM 26506 C C . ILE D 1 322 ? -24.919 47.203 44.365 1.000 31.050 303 ILE DDD C 1
ATOM 26507 O O . ILE D 1 322 ? -24.093 47.902 43.745 1.000 30.260 303 ILE DDD O 1
ATOM 26523 N N . HIS D 1 323 ? -24.950 47.101 45.696 1.000 28.970 304 HIS DDD N 1
ATOM 26524 C CA . HIS D 1 323 ? -24.104 47.912 46.621 1.000 30.420 304 HIS DDD CA 1
ATOM 26525 C C . HIS D 1 323 ? -22.874 47.130 47.090 1.000 31.650 304 HIS DDD C 1
ATOM 26526 O O . HIS D 1 323 ? -22.098 47.682 47.884 1.000 33.850 304 HIS DDD O 1
ATOM 26541 N N . ASN D 1 324 ? -22.702 45.886 46.647 1.000 34.550 305 ASN DDD N 1
ATOM 26542 C CA . ASN D 1 324 ? -21.576 45.029 47.097 1.000 35.240 305 ASN DDD CA 1
ATOM 26543 C C . ASN D 1 324 ? -20.352 45.288 46.206 1.000 34.390 305 ASN DDD C 1
ATOM 26544 O O . ASN D 1 324 ? -20.246 44.704 45.122 1.000 33.210 305 ASN DDD O 1
ATOM 26555 N N . GLU D 1 325 ? -19.445 46.132 46.680 1.000 35.320 306 GLU DDD N 1
ATOM 26556 C CA . GLU D 1 325 ? -18.250 46.599 45.934 1.000 41.130 306 GLU DDD CA 1
ATOM 26557 C C . GLU D 1 325 ? -17.385 45.408 45.516 1.000 38.620 306 GLU DDD C 1
ATOM 26558 O O . GLU D 1 325 ? -16.894 45.436 44.390 1.000 34.810 306 GLU DDD O 1
ATOM 26570 N N . LYS D 1 326 ? -17.243 44.399 46.375 1.000 37.180 307 LYS DDD N 1
ATOM 26571 C CA . LYS D 1 326 ? -16.410 43.202 46.107 1.000 40.140 307 LYS DDD CA 1
ATOM 26572 C C . LYS D 1 326 ? -17.057 42.366 44.994 1.000 40.380 307 LYS DDD C 1
ATOM 26573 O O . LYS D 1 326 ? -16.313 41.928 44.094 1.000 44.070 307 LYS DDD O 1
ATOM 26592 N N . GLU D 1 327 ? -18.377 42.147 45.045 1.000 35.550 308 GLU DDD N 1
ATOM 26593 C CA . GLU D 1 327 ? -19.124 41.460 43.962 1.000 37.600 308 GLU DDD CA 1
ATOM 26594 C C . GLU D 1 327 ? -18.979 42.257 42.660 1.000 33.940 308 GLU DDD C 1
ATOM 26595 O O . GLU D 1 327 ? -18.823 41.616 41.603 1.000 35.810 308 GLU DDD O 1
ATOM 26607 N N . ARG D 1 328 ? -19.037 43.590 42.710 1.000 31.330 309 ARG DDD N 1
ATOM 26608 C CA . ARG D 1 328 ? -18.898 44.430 41.491 1.000 33.830 309 ARG DDD CA 1
ATOM 26609 C C . ARG D 1 328 ? -17.498 44.215 40.897 1.000 32.340 309 ARG DDD C 1
ATOM 26610 O O . ARG D 1 328 ? -17.424 44.033 39.681 1.000 29.050 309 ARG DDD O 1
ATOM 26631 N N . ALA D 1 329 ? -16.447 44.157 41.722 1.000 31.290 310 ALA DDD N 1
ATOM 26632 C CA . ALA D 1 329 ? -15.050 43.934 41.270 1.000 34.680 310 ALA DDD CA 1
ATOM 26633 C C . ALA D 1 329 ? -14.872 42.525 40.670 1.000 35.660 310 ALA DDD C 1
ATOM 26634 O O . ALA D 1 329 ? -14.159 42.408 39.638 1.000 37.040 310 ALA DDD O 1
ATOM 26641 N N . GLU D 1 330 ? -15.443 41.488 41.298 1.000 34.120 311 GLU DDD N 1
ATOM 26642 C CA . GLU D 1 330 ? -15.432 40.112 40.737 1.000 37.790 311 GLU DDD CA 1
ATOM 26643 C C . GLU D 1 330 ? -16.054 40.191 39.335 1.000 37.950 311 GLU DDD C 1
ATOM 26644 O O . GLU D 1 330 ? -15.483 39.605 38.391 1.000 39.480 311 GLU DDD O 1
ATOM 26656 N N . HIS D 1 331 ? -17.138 40.955 39.184 1.000 32.560 312 HIS DDD N 1
ATOM 26657 C CA . HIS D 1 331 ? -17.898 41.050 37.913 1.000 33.700 312 HIS DDD CA 1
ATOM 26658 C C . HIS D 1 331 ? -17.055 41.750 36.847 1.000 33.400 312 HIS DDD C 1
ATOM 26659 O O . HIS D 1 331 ? -16.869 41.148 35.789 1.000 30.610 312 HIS DDD O 1
ATOM 26674 N N . VAL D 1 332 ? -16.601 42.975 37.123 1.000 34.780 313 VAL DDD N 1
ATOM 26675 C CA . VAL D 1 332 ? -15.745 43.802 36.214 1.000 37.130 313 VAL DDD CA 1
ATOM 26676 C C . VAL D 1 332 ? -14.482 43.033 35.783 1.000 35.600 313 VAL DDD C 1
ATOM 26677 O O . VAL D 1 332 ? -14.120 43.171 34.631 1.000 34.740 313 VAL DDD O 1
ATOM 26690 N N . MET D 1 333 ? -13.848 42.241 36.650 1.000 38.370 314 MET DDD N 1
ATOM 26691 C CA . MET D 1 333 ? -12.684 41.370 36.292 1.000 39.770 314 MET DDD CA 1
ATOM 26692 C C . MET D 1 333 ? -13.064 40.423 35.135 1.000 39.020 314 MET DDD C 1
ATOM 26693 O O . MET D 1 333 ? -12.240 40.228 34.218 1.000 36.480 314 MET DDD O 1
ATOM 26707 N N . LEU D 1 334 ? -14.262 39.832 35.160 1.000 34.850 315 LEU DDD N 1
ATOM 26708 C CA . LEU D 1 334 ? -14.681 38.843 34.130 1.000 34.080 315 LEU DDD CA 1
ATOM 26709 C C . LEU D 1 334 ? -15.114 39.575 32.853 1.000 33.750 315 LEU DDD C 1
ATOM 26710 O O . LEU D 1 334 ? -14.875 39.019 31.755 1.000 34.020 315 LEU DDD O 1
ATOM 26726 N N . VAL D 1 335 ? -15.688 40.772 32.989 1.000 31.840 316 VAL DDD N 1
ATOM 26727 C CA . VAL D 1 335 ? -16.072 41.649 31.845 1.000 33.130 316 VAL DDD CA 1
ATOM 26728 C C . VAL D 1 335 ? -14.796 42.069 31.118 1.000 35.680 316 VAL DDD C 1
ATOM 26729 O O . VAL D 1 335 ? -14.832 42.081 29.875 1.000 34.320 316 VAL DDD O 1
ATOM 26742 N N . ASP D 1 336 ? -13.742 42.414 31.867 1.000 36.060 317 ASP DDD N 1
ATOM 26743 C CA . ASP D 1 336 ? -12.418 42.808 31.307 1.000 42.040 317 ASP DDD CA 1
ATOM 26744 C C . ASP D 1 336 ? -11.877 41.641 30.468 1.000 38.510 317 ASP DDD C 1
ATOM 26745 O O . ASP D 1 336 ? -11.435 41.903 29.341 1.000 35.640 317 ASP DDD O 1
ATOM 26754 N N . LEU D 1 337 ? -11.977 40.407 30.974 1.000 38.300 318 LEU DDD N 1
ATOM 26755 C CA . LEU D 1 337 ? -11.659 39.157 30.221 1.000 40.620 318 LEU DDD CA 1
ATOM 26756 C C . LEU D 1 337 ? -12.400 39.143 28.867 1.000 40.970 318 LEU DDD C 1
ATOM 26757 O O . LEU D 1 337 ? -11.733 38.870 27.845 1.000 38.830 318 LEU DDD O 1
ATOM 26773 N N . GLU D 1 338 ? -13.716 39.430 28.849 1.000 37.920 319 GLU DDD N 1
ATOM 26774 C CA . GLU D 1 338 ? -14.579 39.385 27.630 1.000 39.930 319 GLU DDD CA 1
ATOM 26775 C C . GLU D 1 338 ? -14.201 40.504 26.647 1.000 40.090 319 GLU DDD C 1
ATOM 26776 O O . GLU D 1 338 ? -14.294 40.270 25.432 1.000 36.020 319 GLU DDD O 1
ATOM 26788 N N . ARG D 1 339 ? -13.863 41.691 27.155 1.000 40.990 320 ARG DDD N 1
ATOM 26789 C CA . ARG D 1 339 ? -13.286 42.817 26.373 1.000 46.620 320 ARG DDD CA 1
ATOM 26790 C C . ARG D 1 339 ? -12.061 42.320 25.596 1.000 44.340 320 ARG DDD C 1
ATOM 26791 O O . ARG D 1 339 ? -11.980 42.526 24.367 1.000 40.660 320 ARG DDD O 1
ATOM 26812 N N . ASN D 1 340 ? -11.142 41.692 26.325 1.000 41.790 321 ASN DDD N 1
ATOM 26813 C CA A ASN D 1 340 ? -9.858 41.231 25.752 0.500 41.450 321 ASN DDD CA 1
ATOM 26814 C CA B ASN D 1 340 ? -9.848 41.154 25.825 0.500 41.240 321 ASN DDD CA 1
ATOM 26815 C C . ASN D 1 340 ? -10.157 40.100 24.757 1.000 42.970 321 ASN DDD C 1
ATOM 26816 O O . ASN D 1 340 ? -9.552 40.140 23.669 1.000 41.320 321 ASN DDD O 1
ATOM 26836 N N . ASP D 1 341 ? -11.097 39.199 25.071 1.000 42.020 322 ASP DDD N 1
ATOM 26837 C CA . ASP D 1 341 ? -11.507 38.103 24.149 1.000 39.740 322 ASP DDD CA 1
ATOM 26838 C C . ASP D 1 341 ? -12.130 38.690 22.873 1.000 37.740 322 ASP DDD C 1
ATOM 26839 O O . ASP D 1 341 ? -11.692 38.314 21.772 1.000 37.490 322 ASP DDD O 1
ATOM 26848 N N . LEU D 1 342 ? -13.090 39.598 22.995 1.000 35.880 323 LEU DDD N 1
ATOM 26849 C CA . LEU D 1 342 ? -13.780 40.217 21.830 1.000 38.050 323 LEU DDD CA 1
ATOM 26850 C C . LEU D 1 342 ? -12.770 41.062 21.031 1.000 40.780 323 LEU DDD C 1
ATOM 26851 O O . LEU D 1 342 ? -12.923 41.166 19.788 1.000 38.600 323 LEU DDD O 1
ATOM 26867 N N . GLY D 1 343 ? -11.774 41.641 21.712 1.000 41.700 324 GLY DDD N 1
ATOM 26868 C CA . GLY D 1 343 ? -10.730 42.490 21.105 1.000 42.570 324 GLY DDD CA 1
ATOM 26869 C C . GLY D 1 343 ? -9.813 41.706 20.172 1.000 47.980 324 GLY DDD C 1
ATOM 26870 O O . GLY D 1 343 ? -9.187 42.344 19.285 1.000 46.980 324 GLY DDD O 1
ATOM 26874 N N . ARG D 1 344 ? -9.721 40.379 20.344 1.000 45.380 325 ARG DDD N 1
ATOM 26875 C CA . ARG D 1 344 ? -8.852 39.504 19.510 1.000 44.540 325 ARG DDD CA 1
ATOM 26876 C C . ARG D 1 344 ? -9.367 39.478 18.063 1.000 40.580 325 ARG DDD C 1
ATOM 26877 O O . ARG D 1 344 ? -8.548 39.231 17.177 1.000 41.380 325 ARG DDD O 1
ATOM 26898 N N . VAL D 1 345 ? -10.659 39.724 17.822 1.000 38.340 326 VAL DDD N 1
ATOM 26899 C CA . VAL D 1 345 ? -11.270 39.646 16.456 1.000 37.270 326 VAL DDD CA 1
ATOM 26900 C C . VAL D 1 345 ? -11.952 40.965 16.092 1.000 34.210 326 VAL DDD C 1
ATOM 26901 O O . VAL D 1 345 ? -12.584 41.005 15.050 1.000 36.540 326 VAL DDD O 1
ATOM 26914 N N . SER D 1 346 ? -11.830 42.007 16.907 1.000 37.590 327 SER DDD N 1
ATOM 26915 C CA . SER D 1 346 ? -12.547 43.294 16.710 1.000 42.270 327 SER DDD CA 1
ATOM 26916 C C . SER D 1 346 ? -11.598 44.382 16.202 1.000 40.640 327 SER DDD C 1
ATOM 26917 O O . SER D 1 346 ? -10.407 44.337 16.518 1.000 36.070 327 SER DDD O 1
ATOM 26925 N N . ARG D 1 347 ? -12.140 45.335 15.449 1.000 45.020 328 ARG DDD N 1
ATOM 26926 C CA . ARG D 1 347 ? -11.385 46.509 14.949 1.000 50.090 328 ARG DDD CA 1
ATOM 26927 C C . ARG D 1 347 ? -10.922 47.290 16.183 1.000 48.850 328 ARG DDD C 1
ATOM 26928 O O . ARG D 1 347 ? -11.657 47.273 17.182 1.000 49.280 328 ARG DDD O 1
ATOM 26949 N N . TYR D 1 348 ? -9.737 47.906 16.130 1.000 51.090 329 TYR DDD N 1
ATOM 26950 C CA . TYR D 1 348 ? -9.071 48.570 17.284 1.000 54.040 329 TYR DDD CA 1
ATOM 26951 C C . TYR D 1 348 ? -9.910 49.758 17.787 1.000 51.120 329 TYR DDD C 1
ATOM 26952 O O . TYR D 1 348 ? -10.316 50.630 16.979 1.000 46.020 329 TYR DDD O 1
ATOM 26970 N N . GLY D 1 349 ? -10.160 49.772 19.104 1.000 47.510 330 GLY DDD N 1
ATOM 26971 C CA . GLY D 1 349 ? -10.960 50.792 19.809 1.000 47.700 330 GLY DDD CA 1
ATOM 26972 C C . GLY D 1 349 ? -12.458 50.677 19.552 1.000 48.510 330 GLY DDD C 1
ATOM 26973 O O . GLY D 1 349 ? -13.174 51.626 19.940 1.000 54.300 330 GLY DDD O 1
ATOM 26977 N N . SER D 1 350 ? -12.939 49.579 18.941 1.000 42.260 331 SER DDD N 1
ATOM 26978 C CA . SER D 1 350 ? -14.382 49.345 18.649 1.000 42.450 331 SER DDD CA 1
ATOM 26979 C C . SER D 1 350 ? -15.070 48.658 19.839 1.000 38.540 331 SER DDD C 1
ATOM 26980 O O . SER D 1 350 ? -16.321 48.685 19.872 1.000 36.760 331 SER DDD O 1
ATOM 26988 N N . VAL D 1 351 ? -14.304 48.050 20.755 1.000 36.640 332 VAL DDD N 1
ATOM 26989 C CA . VAL D 1 351 ? -14.867 47.261 21.892 1.000 38.760 332 VAL DDD CA 1
ATOM 26990 C C . VAL D 1 351 ? -15.355 48.217 22.990 1.000 37.210 332 VAL DDD C 1
ATOM 26991 O O . VAL D 1 351 ? -14.540 48.882 23.618 1.000 40.660 332 VAL DDD O 1
ATOM 27004 N N . ARG D 1 352 ? -16.655 48.220 23.248 1.000 39.140 333 ARG DDD N 1
ATOM 27005 C CA . ARG D 1 352 ? -17.332 49.185 24.151 1.000 44.560 333 ARG DDD CA 1
ATOM 27006 C C . ARG D 1 352 ? -18.166 48.398 25.169 1.000 40.040 333 ARG DDD C 1
ATOM 27007 O O . ARG D 1 352 ? -19.043 47.639 24.760 1.000 32.230 333 ARG DDD O 1
ATOM 27028 N N . VAL D 1 353 ? -17.843 48.533 26.451 1.000 36.690 334 VAL DDD N 1
ATOM 27029 C CA . VAL D 1 353 ? -18.682 48.046 27.577 1.000 33.450 334 VAL DDD CA 1
ATOM 27030 C C . VAL D 1 353 ? -19.766 49.096 27.815 1.000 34.710 334 VAL DDD C 1
ATOM 27031 O O . VAL D 1 353 ? -19.411 50.274 27.957 1.000 39.000 334 VAL DDD O 1
ATOM 27044 N N . ASN D 1 354 ? -21.034 48.694 27.887 1.000 31.040 335 ASN DDD N 1
ATOM 27045 C CA . ASN D 1 354 ? -22.163 49.623 28.142 1.000 32.870 335 ASN DDD CA 1
ATOM 27046 C C . ASN D 1 354 ? -21.972 50.213 29.550 1.000 33.650 335 ASN DDD C 1
ATOM 27047 O O . ASN D 1 354 ? -21.448 49.492 30.413 1.000 33.270 335 ASN DDD O 1
ATOM 27058 N N . GLU D 1 355 ? -22.361 51.472 29.765 1.000 35.790 336 GLU DDD N 1
ATOM 27059 C CA . GLU D 1 355 ? -22.067 52.246 31.006 1.000 40.420 336 GLU DDD CA 1
ATOM 27060 C C . GLU D 1 355 ? -22.782 51.599 32.198 1.000 38.910 336 GLU DDD C 1
ATOM 27061 O O . GLU D 1 355 ? -22.341 51.795 33.364 1.000 37.630 336 GLU DDD O 1
ATOM 27073 N N . PHE D 1 356 ? -23.884 50.901 31.912 1.000 33.720 337 PHE DDD N 1
ATOM 27074 C CA . PHE D 1 356 ? -24.823 50.360 32.916 1.000 31.790 337 PHE DDD CA 1
ATOM 27075 C C . PHE D 1 356 ? -24.670 48.849 32.979 1.000 31.090 337 PHE DDD C 1
ATOM 27076 O O . PHE D 1 356 ? -24.493 48.193 31.947 1.000 31.300 337 PHE DDD O 1
ATOM 27093 N N . MET D 1 357 ? -24.656 48.339 34.199 1.000 29.160 338 MET DDD N 1
ATOM 27094 C CA . MET D 1 357 ? -24.887 46.915 34.492 1.000 29.060 338 MET DDD CA 1
ATOM 27095 C C . MET D 1 357 ? -26.386 46.735 34.742 1.000 29.430 338 MET DDD C 1
ATOM 27096 O O . MET D 1 357 ? -27.101 47.755 34.909 1.000 28.100 338 MET DDD O 1
ATOM 27110 N N . ALA D 1 358 ? -26.847 45.491 34.720 1.000 28.140 339 ALA DDD N 1
ATOM 27111 C CA . ALA D 1 358 ? -28.260 45.129 34.929 1.000 27.400 339 ALA DDD CA 1
ATOM 27112 C C . ALA D 1 358 ? -28.305 44.131 36.070 1.000 25.280 339 ALA DDD C 1
ATOM 27113 O O . ALA D 1 358 ? -27.297 43.474 36.299 1.000 23.960 339 ALA DDD O 1
ATOM 27120 N N . ILE D 1 359 ? -29.435 44.071 36.757 1.000 23.830 340 ILE DDD N 1
ATOM 27121 C CA . ILE D 1 359 ? -29.829 42.906 37.586 1.000 24.820 340 ILE DDD CA 1
ATOM 27122 C C . ILE D 1 359 ? -30.879 42.166 36.776 1.000 24.310 340 ILE DDD C 1
ATOM 27123 O O . ILE D 1 359 ? -31.865 42.815 36.380 1.000 25.660 340 ILE DDD O 1
ATOM 27139 N N . GLU D 1 360 ? -30.642 40.896 36.481 1.000 23.980 341 GLU DDD N 1
ATOM 27140 C CA . GLU D 1 360 ? -31.657 40.020 35.866 1.000 25.500 341 GLU DDD CA 1
ATOM 27141 C C . GLU D 1 360 ? -32.087 38.992 36.904 1.000 25.340 341 GLU DDD C 1
ATOM 27142 O O . GLU D 1 360 ? -31.203 38.415 37.562 1.000 23.700 341 GLU DDD O 1
ATOM 27154 N N . LYS D 1 361 ? -33.401 38.780 37.026 1.000 26.270 342 LYS DDD N 1
ATOM 27155 C CA . LYS D 1 361 ? -33.988 37.867 38.043 1.000 27.950 342 LYS DDD CA 1
ATOM 27156 C C . LYS D 1 361 ? -34.541 36.624 37.350 1.000 23.700 342 LYS DDD C 1
ATOM 27157 O O . LYS D 1 361 ? -35.273 36.762 36.396 1.000 23.920 342 LYS DDD O 1
ATOM 27176 N N . TYR D 1 362 ? -34.170 35.450 37.826 1.000 23.650 343 TYR DDD N 1
ATOM 27177 C CA . TYR D 1 362 ? -34.639 34.141 37.312 1.000 24.900 343 TYR DDD CA 1
ATOM 27178 C C . TYR D 1 362 ? -35.381 33.450 38.459 1.000 24.310 343 TYR DDD C 1
ATOM 27179 O O . TYR D 1 362 ? -35.674 34.127 39.459 1.000 23.760 343 TYR DDD O 1
ATOM 27197 N N . SER D 1 363 ? -35.695 32.165 38.313 1.000 25.770 344 SER DDD N 1
ATOM 27198 C CA . SER D 1 363 ? -36.678 31.456 39.178 1.000 26.040 344 SER DDD CA 1
ATOM 27199 C C . SER D 1 363 ? -36.152 31.412 40.617 1.000 26.950 344 SER DDD C 1
ATOM 27200 O O . SER D 1 363 ? -36.941 31.605 41.521 1.000 25.340 344 SER DDD O 1
ATOM 27208 N N . HIS D 1 364 ? -34.856 31.167 40.812 1.000 25.720 345 HIS DDD N 1
ATOM 27209 C CA . HIS D 1 364 ? -34.262 30.952 42.156 1.000 26.770 345 HIS DDD CA 1
ATOM 27210 C C . HIS D 1 364 ? -33.064 31.870 42.400 1.000 26.050 345 HIS DDD C 1
ATOM 27211 O O . HIS D 1 364 ? -32.673 31.997 43.577 1.000 27.130 345 HIS DDD O 1
ATOM 27226 N N . VAL D 1 365 ? -32.484 32.458 41.351 1.000 23.820 346 VAL DDD N 1
ATOM 27227 C CA . VAL D 1 365 ? -31.305 33.345 41.503 1.000 25.620 346 VAL DDD CA 1
ATOM 27228 C C . VAL D 1 365 ? -31.509 34.613 40.694 1.000 25.130 346 VAL DDD C 1
ATOM 27229 O O . VAL D 1 365 ? -32.345 34.597 39.740 1.000 26.500 346 VAL DDD O 1
ATOM 27242 N N . MET D 1 366 ? -30.794 35.663 41.108 1.000 23.170 347 MET DDD N 1
ATOM 27243 C CA . MET D 1 366 ? -30.642 36.928 40.360 1.000 22.800 347 MET DDD CA 1
ATOM 27244 C C . MET D 1 366 ? -29.146 37.171 40.155 1.000 23.590 347 MET DDD C 1
ATOM 27245 O O . MET D 1 366 ? -28.333 36.685 40.978 1.000 23.330 347 MET DDD O 1
ATOM 27259 N N . HIS D 1 367 ? -28.800 37.892 39.094 1.000 22.460 348 HIS DDD N 1
ATOM 27260 C CA . HIS D 1 367 ? -27.399 38.071 38.647 1.000 22.800 348 HIS DDD CA 1
ATOM 27261 C C . HIS D 1 367 ? -27.104 39.515 38.248 1.000 23.820 348 HIS DDD C 1
ATOM 27262 O O . HIS D 1 367 ? -28.015 40.199 37.757 1.000 22.430 348 HIS DDD O 1
ATOM 27277 N N . ILE D 1 368 ? -25.839 39.916 38.359 1.000 24.700 349 ILE DDD N 1
ATOM 27278 C CA . ILE D 1 368 ? -25.299 41.111 37.655 1.000 25.640 349 ILE DDD CA 1
ATOM 27279 C C . ILE D 1 368 ? -24.952 40.701 36.220 1.000 26.510 349 ILE DDD C 1
ATOM 27280 O O . ILE D 1 368 ? -24.323 39.639 36.018 1.000 25.090 349 ILE DDD O 1
ATOM 27296 N N . VAL D 1 369 ? -25.326 41.539 35.263 1.000 26.360 350 VAL DDD N 1
ATOM 27297 C CA . VAL D 1 369 ? -25.114 41.272 33.819 1.000 28.280 350 VAL DDD CA 1
ATOM 27298 C C . VAL D 1 369 ? -24.529 42.530 33.202 1.000 28.470 350 VAL DDD C 1
ATOM 27299 O O . VAL D 1 369 ? -24.930 43.626 33.619 1.000 29.470 350 VAL DDD O 1
ATOM 27312 N N . SER D 1 370 ? -23.607 42.358 32.263 1.000 26.680 351 SER DDD N 1
ATOM 27313 C CA . SER D 1 370 ? -22.989 43.458 31.496 1.000 27.920 351 SER DDD CA 1
ATOM 27314 C C . SER D 1 370 ? -23.249 43.215 30.014 1.000 29.160 351 SER DDD C 1
ATOM 27315 O O . SER D 1 370 ? -23.626 42.106 29.653 1.000 27.140 351 SER DDD O 1
ATOM 27323 N N . ASN D 1 371 ? -23.050 44.242 29.205 1.000 29.750 352 ASN DDD N 1
ATOM 27324 C CA . ASN D 1 371 ? -23.174 44.189 27.734 1.000 30.040 352 ASN DDD CA 1
ATOM 27325 C C . ASN D 1 371 ? -21.853 44.697 27.154 1.000 31.410 352 ASN DDD C 1
ATOM 27326 O O . ASN D 1 371 ? -21.396 45.771 27.585 1.000 32.870 352 ASN DDD O 1
ATOM 27337 N N . VAL D 1 372 ? -21.244 43.918 26.260 1.000 32.060 353 VAL DDD N 1
ATOM 27338 C CA . VAL D 1 372 ? -19.966 44.257 25.571 1.000 33.770 353 VAL DDD CA 1
ATOM 27339 C C . VAL D 1 372 ? -20.180 44.111 24.063 1.000 35.110 353 VAL DDD C 1
ATOM 27340 O O . VAL D 1 372 ? -20.712 43.072 23.632 1.000 38.810 353 VAL DDD O 1
ATOM 27353 N N . GLN D 1 373 ? -19.808 45.138 23.304 1.000 34.230 354 GLN DDD N 1
ATOM 27354 C CA . GLN D 1 373 ? -19.986 45.193 21.831 1.000 33.730 354 GLN DDD CA 1
ATOM 27355 C C . GLN D 1 373 ? -18.634 45.441 21.154 1.000 35.160 354 GLN DDD C 1
ATOM 27356 O O . GLN D 1 373 ? -17.697 45.940 21.800 1.000 33.490 354 GLN DDD O 1
ATOM 27370 N N . GLY D 1 374 ? -18.534 45.038 19.894 1.000 37.190 355 GLY DDD N 1
ATOM 27371 C CA . GLY D 1 374 ? -17.334 45.211 19.061 1.000 36.170 355 GLY DDD CA 1
ATOM 27372 C C . GLY D 1 374 ? -17.717 45.252 17.601 1.000 35.940 355 GLY DDD C 1
ATOM 27373 O O . GLY D 1 374 ? -18.859 44.861 17.270 1.000 36.910 355 GLY DDD O 1
ATOM 27377 N N . GLU D 1 375 ? -16.803 45.721 16.759 1.000 37.970 356 GLU DDD N 1
ATOM 27378 C CA . GLU D 1 375 ? -16.919 45.621 15.285 1.000 40.160 356 GLU DDD CA 1
ATOM 27379 C C . GLU D 1 375 ? -15.909 44.566 14.808 1.000 39.170 356 GLU DDD C 1
ATOM 27380 O O . GLU D 1 375 ? -14.713 44.661 15.164 1.000 35.280 356 GLU DDD O 1
ATOM 27392 N N . LEU D 1 376 ? -16.400 43.542 14.103 1.000 39.180 357 LEU DDD N 1
ATOM 27393 C CA . LEU D 1 376 ? -15.553 42.461 13.542 1.000 39.250 357 LEU DDD CA 1
ATOM 27394 C C . LEU D 1 376 ? -14.581 43.098 12.546 1.000 37.940 357 LEU DDD C 1
ATOM 27395 O O . LEU D 1 376 ? -15.047 43.861 11.679 1.000 35.390 357 LEU DDD O 1
ATOM 27411 N N . GLN D 1 377 ? -13.290 42.823 12.714 1.000 39.750 358 GLN DDD N 1
ATOM 27412 C CA . GLN D 1 377 ? -12.211 43.187 11.762 1.000 45.950 358 GLN DDD CA 1
ATOM 27413 C C . GLN D 1 377 ? -12.335 42.262 10.542 1.000 43.080 358 GLN DDD C 1
ATOM 27414 O O . GLN D 1 377 ? -12.476 41.050 10.754 1.000 39.940 358 GLN DDD O 1
ATOM 27428 N N . ASP D 1 378 ? -12.295 42.811 9.322 1.000 46.480 359 ASP DDD N 1
ATOM 27429 C CA . ASP D 1 378 ? -12.374 42.052 8.037 1.000 49.090 359 ASP DDD CA 1
ATOM 27430 C C . ASP D 1 378 ? -11.351 40.909 8.029 1.000 44.590 359 ASP DDD C 1
ATOM 27431 O O . ASP D 1 378 ? -10.203 41.139 8.441 1.000 43.770 359 ASP DDD O 1
ATOM 27440 N N . GLY D 1 379 ? -11.763 39.723 7.575 1.000 43.750 360 GLY DDD N 1
ATOM 27441 C CA . GLY D 1 379 ? -10.863 38.573 7.376 1.000 45.140 360 GLY DDD CA 1
ATOM 27442 C C . GLY D 1 379 ? -10.915 37.569 8.512 1.000 46.160 360 GLY DDD C 1
ATOM 27443 O O . GLY D 1 379 ? -10.220 36.539 8.405 1.000 49.090 360 GLY DDD O 1
ATOM 27447 N N . TYR D 1 380 ? -11.667 37.842 9.579 1.000 42.770 361 TYR DDD N 1
ATOM 27448 C CA . TYR D 1 380 ? -11.921 36.853 10.661 1.000 41.960 361 TYR DDD CA 1
ATOM 27449 C C . TYR D 1 380 ? -13.268 36.198 10.365 1.000 36.700 361 TYR DDD C 1
ATOM 27450 O O . TYR D 1 380 ? -14.226 36.931 10.091 1.000 37.220 361 TYR DDD O 1
ATOM 27468 N N . ASP D 1 381 ? -13.335 34.871 10.404 1.000 33.780 362 ASP DDD N 1
ATOM 27469 C CA . ASP D 1 381 ? -14.588 34.123 10.120 1.000 36.980 362 ASP DDD CA 1
ATOM 27470 C C . ASP D 1 381 ? -15.199 33.593 11.432 1.000 33.090 362 ASP DDD C 1
ATOM 27471 O O . ASP D 1 381 ? -14.642 33.840 12.515 1.000 28.650 362 ASP DDD O 1
ATOM 27480 N N . ALA D 1 382 ? -16.314 32.879 11.328 1.000 33.360 363 ALA DDD N 1
ATOM 27481 C CA . ALA D 1 382 ? -17.049 32.292 12.474 1.000 36.890 363 ALA DDD CA 1
ATOM 27482 C C . ALA D 1 382 ? -16.090 31.524 13.402 1.000 37.320 363 ALA DDD C 1
ATOM 27483 O O . ALA D 1 382 ? -16.216 31.700 14.630 1.000 35.710 363 ALA DDD O 1
ATOM 27490 N N . VAL D 1 383 ? -15.176 30.709 12.843 1.000 37.280 364 VAL DDD N 1
ATOM 27491 C CA . VAL D 1 383 ? -14.285 29.789 13.617 1.000 36.010 364 VAL DDD CA 1
ATOM 27492 C C . VAL D 1 383 ? -13.311 30.640 14.443 1.000 35.300 364 VAL DDD C 1
ATOM 27493 O O . VAL D 1 383 ? -13.071 30.298 15.606 1.000 29.600 364 VAL DDD O 1
ATOM 27506 N N . ASP D 1 384 ? -12.798 31.727 13.871 1.000 34.000 365 ASP DDD N 1
ATOM 27507 C CA . ASP D 1 384 ? -11.881 32.672 14.565 1.000 33.470 365 ASP DDD CA 1
ATOM 27508 C C . ASP D 1 384 ? -12.620 33.316 15.743 1.000 31.200 365 ASP DDD C 1
ATOM 27509 O O . ASP D 1 384 ? -11.989 33.483 16.803 1.000 30.400 365 ASP DDD O 1
ATOM 27518 N N . ILE D 1 385 ? -13.888 33.695 15.549 1.000 28.160 366 ILE DDD N 1
ATOM 27519 C CA . ILE D 1 385 ? -14.737 34.286 16.623 1.000 29.590 366 ILE DDD CA 1
ATOM 27520 C C . ILE D 1 385 ? -14.867 33.270 17.759 1.000 28.750 366 ILE DDD C 1
ATOM 27521 O O . ILE D 1 385 ? -14.655 33.647 18.924 1.000 30.900 366 ILE DDD O 1
ATOM 27537 N N . ILE D 1 386 ? -15.176 32.015 17.442 1.000 29.710 367 ILE DDD N 1
ATOM 27538 C CA . ILE D 1 386 ? -15.363 30.956 18.479 1.000 29.580 367 ILE DDD CA 1
ATOM 27539 C C . ILE D 1 386 ? -14.033 30.791 19.219 1.000 30.410 367 ILE DDD C 1
ATOM 27540 O O . ILE D 1 386 ? -14.038 30.816 20.459 1.000 29.300 367 ILE DDD O 1
ATOM 27556 N N . HIS D 1 387 ? -12.920 30.650 18.500 1.000 30.230 368 HIS DDD N 1
ATOM 27557 C CA . HIS D 1 387 ? -11.571 30.477 19.121 1.000 30.440 368 HIS DDD CA 1
ATOM 27558 C C . HIS D 1 387 ? -11.216 31.659 20.035 1.000 26.460 368 HIS DDD C 1
ATOM 27559 O O . HIS D 1 387 ? -10.523 31.424 21.035 1.000 26.170 368 HIS DDD O 1
ATOM 27574 N N . ALA D 1 388 ? -11.708 32.862 19.739 1.000 26.260 369 ALA DDD N 1
ATOM 27575 C CA . ALA D 1 388 ? -11.512 34.068 20.583 1.000 28.040 369 ALA DDD CA 1
ATOM 27576 C C . ALA D 1 388 ? -12.351 34.014 21.873 1.000 30.230 369 ALA DDD C 1
ATOM 27577 O O . ALA D 1 388 ? -11.833 34.440 22.930 1.000 30.580 369 ALA DDD O 1
ATOM 27584 N N . VAL D 1 389 ? -13.603 33.555 21.818 1.000 31.160 370 VAL DDD N 1
ATOM 27585 C CA . VAL D 1 389 ? -14.577 33.805 22.928 1.000 29.630 370 VAL DDD CA 1
ATOM 27586 C C . VAL D 1 389 ? -14.933 32.517 23.687 1.000 29.970 370 VAL DDD C 1
ATOM 27587 O O . VAL D 1 389 ? -15.549 32.649 24.767 1.000 30.600 370 VAL DDD O 1
ATOM 27600 N N . PHE D 1 390 ? -14.604 31.325 23.173 1.000 27.120 371 PHE DDD N 1
ATOM 27601 C CA . PHE D 1 390 ? -15.152 30.043 23.683 1.000 26.550 371 PHE DDD CA 1
ATOM 27602 C C . PHE D 1 390 ? -14.062 29.223 24.367 1.000 27.290 371 PHE DDD C 1
ATOM 27603 O O . PHE D 1 390 ? -12.939 29.176 23.888 1.000 27.240 371 PHE DDD O 1
ATOM 27620 N N . PRO D 1 391 ? -14.325 28.556 25.512 1.000 29.340 372 PRO DDD N 1
ATOM 27621 C CA . PRO D 1 391 ? -15.531 28.763 26.316 1.000 28.120 372 PRO DDD CA 1
ATOM 27622 C C . PRO D 1 391 ? -15.540 30.156 26.962 1.000 30.040 372 PRO DDD C 1
ATOM 27623 O O . PRO D 1 391 ? -14.484 30.804 27.006 1.000 28.210 372 PRO DDD O 1
ATOM 27634 N N . GLY D 1 392 ? -16.712 30.613 27.417 1.000 28.400 373 GLY DDD N 1
ATOM 27635 C CA . GLY D 1 392 ? -16.861 31.966 27.987 1.000 27.480 373 GLY DDD CA 1
ATOM 27636 C C . GLY D 1 392 ? -15.977 32.154 29.222 1.000 26.380 373 GLY DDD C 1
ATOM 27637 O O . GLY D 1 392 ? -15.815 31.194 30.004 1.000 26.570 373 GLY DDD O 1
ATOM 27641 N N . GLY D 1 393 ? -15.443 33.356 29.410 1.000 27.320 374 GLY DDD N 1
ATOM 27642 C CA . GLY D 1 393 ? -14.672 33.739 30.609 1.000 29.300 374 GLY DDD CA 1
ATOM 27643 C C . GLY D 1 393 ? -15.478 33.543 31.884 1.000 29.660 374 GLY DDD C 1
ATOM 27644 O O . GLY D 1 393 ? -14.937 33.021 32.880 1.000 30.620 374 GLY DDD O 1
ATOM 27648 N N . THR D 1 394 ? -16.762 33.882 31.842 1.000 30.010 375 THR DDD N 1
ATOM 27649 C CA . THR D 1 394 ? -17.654 33.872 33.027 1.000 28.670 375 THR DDD CA 1
ATOM 27650 C C . THR D 1 394 ? -17.826 32.456 33.572 1.000 29.970 375 THR DDD C 1
ATOM 27651 O O . THR D 1 394 ? -18.157 32.358 34.749 1.000 30.500 375 THR DDD O 1
ATOM 27662 N N . ILE D 1 395 ? -17.613 31.395 32.775 1.000 30.440 376 ILE DDD N 1
ATOM 27663 C CA . ILE D 1 395 ? -17.779 29.988 33.267 1.000 27.740 376 ILE DDD CA 1
ATOM 27664 C C . ILE D 1 395 ? -16.430 29.253 33.274 1.000 26.450 376 ILE DDD C 1
ATOM 27665 O O . ILE D 1 395 ? -16.416 28.051 33.558 1.000 24.110 376 ILE DDD O 1
ATOM 27681 N N . THR D 1 396 ? -15.330 29.924 32.962 1.000 26.160 377 THR DDD N 1
ATOM 27682 C CA . THR D 1 396 ? -13.965 29.363 33.169 1.000 27.020 377 THR DDD CA 1
ATOM 27683 C C . THR D 1 396 ? -13.315 30.186 34.269 1.000 28.620 377 THR DDD C 1
ATOM 27684 O O . THR D 1 396 ? -13.382 29.752 35.428 1.000 29.710 377 THR DDD O 1
ATOM 27695 N N . GLY D 1 397 ? -12.801 31.364 33.915 1.000 30.840 378 GLY DDD N 1
ATOM 27696 C CA . GLY D 1 397 ? -12.184 32.294 34.878 1.000 30.990 378 GLY DDD CA 1
ATOM 27697 C C . GLY D 1 397 ? -11.008 33.036 34.276 1.000 32.080 378 GLY DDD C 1
ATOM 27698 O O . GLY D 1 397 ? -10.837 32.991 33.028 1.000 31.240 378 GLY DDD O 1
ATOM 27702 N N . ALA D 1 398 ? -10.213 33.678 35.133 1.000 33.350 379 ALA DDD N 1
ATOM 27703 C CA . ALA D 1 398 ? -9.154 34.642 34.755 1.000 33.080 379 ALA DDD CA 1
ATOM 27704 C C . ALA D 1 398 ? -7.810 34.198 35.317 1.000 33.820 379 ALA DDD C 1
ATOM 27705 O O . ALA D 1 398 ? -7.714 33.867 36.501 1.000 30.670 379 ALA DDD O 1
ATOM 27712 N N . PRO D 1 399 ? -6.742 34.109 34.490 1.000 33.610 380 PRO DDD N 1
ATOM 27713 C CA . PRO D 1 399 ? -6.856 34.052 33.033 1.000 32.310 380 PRO DDD CA 1
ATOM 27714 C C . PRO D 1 399 ? -7.379 32.679 32.595 1.000 31.930 380 PRO DDD C 1
ATOM 27715 O O . PRO D 1 399 ? -7.122 31.700 33.284 1.000 31.160 380 PRO DDD O 1
ATOM 27726 N N . LYS D 1 400 ? -8.073 32.649 31.452 1.000 32.270 381 LYS DDD N 1
ATOM 27727 C CA . LYS D 1 400 ? -8.866 31.494 30.933 1.000 31.950 381 LYS DDD CA 1
ATOM 27728 C C . LYS D 1 400 ? -7.977 30.259 30.709 1.000 29.490 381 LYS DDD C 1
ATOM 27729 O O . LYS D 1 400 ? -8.354 29.138 31.125 1.000 25.820 381 LYS DDD O 1
ATOM 27748 N N . VAL D 1 401 ? -6.835 30.414 30.045 1.000 29.230 382 VAL DDD N 1
ATOM 27749 C CA . VAL D 1 401 ? -6.065 29.222 29.602 1.000 29.940 382 VAL DDD CA 1
ATOM 27750 C C . VAL D 1 401 ? -5.582 28.505 30.862 1.000 29.690 382 VAL DDD C 1
ATOM 27751 O O . VAL D 1 401 ? -5.777 27.269 30.982 1.000 27.780 382 VAL DDD O 1
ATOM 27764 N N . ARG D 1 402 ? -4.998 29.239 31.807 1.000 30.440 383 ARG DDD N 1
ATOM 27765 C CA . ARG D 1 402 ? -4.505 28.591 33.042 1.000 28.280 383 ARG DDD CA 1
ATOM 27766 C C . ARG D 1 402 ? -5.703 28.080 33.859 1.000 25.950 383 ARG DDD C 1
ATOM 27767 O O . ARG D 1 402 ? -5.647 26.949 34.392 1.000 25.700 383 ARG DDD O 1
ATOM 27788 N N . THR D 1 403 ? -6.789 28.838 33.936 1.000 28.190 384 THR DDD N 1
ATOM 27789 C CA . THR D 1 403 ? -8.023 28.400 34.660 1.000 28.150 384 THR DDD CA 1
ATOM 27790 C C . THR D 1 403 ? -8.520 27.053 34.109 1.000 25.750 384 THR DDD C 1
ATOM 27791 O O . THR D 1 403 ? -8.899 26.177 34.901 1.000 24.880 384 THR DDD O 1
ATOM 27802 N N . MET D 1 404 ? -8.526 26.865 32.795 1.000 25.020 385 MET DDD N 1
ATOM 27803 C CA . MET D 1 404 ? -9.066 25.621 32.187 1.000 26.090 385 MET DDD CA 1
ATOM 27804 C C . MET D 1 404 ? -8.205 24.410 32.565 1.000 26.700 385 MET DDD C 1
ATOM 27805 O O . MET D 1 404 ? -8.782 23.314 32.711 1.000 28.160 385 MET DDD O 1
ATOM 27819 N N . GLU D 1 405 ? -6.884 24.582 32.713 1.000 29.870 386 GLU DDD N 1
ATOM 27820 C CA . GLU D 1 405 ? -5.956 23.513 33.183 1.000 32.270 386 GLU DDD CA 1
ATOM 27821 C C . GLU D 1 405 ? -6.321 23.101 34.621 1.000 29.000 386 GLU DDD C 1
ATOM 27822 O O . GLU D 1 405 ? -6.356 21.885 34.922 1.000 28.460 386 GLU DDD O 1
ATOM 27834 N N . ILE D 1 406 ? -6.623 24.074 35.480 1.000 28.430 387 ILE DDD N 1
ATOM 27835 C CA . ILE D 1 406 ? -6.962 23.827 36.912 1.000 28.270 387 ILE DDD CA 1
ATOM 27836 C C . ILE D 1 406 ? -8.304 23.099 36.971 1.000 29.390 387 ILE DDD C 1
ATOM 27837 O O . ILE D 1 406 ? -8.428 22.134 37.768 1.000 28.580 387 ILE DDD O 1
ATOM 27853 N N . ILE D 1 407 ? -9.269 23.502 36.130 1.000 30.200 388 ILE DDD N 1
ATOM 27854 C CA . ILE D 1 407 ? -10.592 22.811 36.069 1.000 29.160 388 ILE DDD CA 1
ATOM 27855 C C . ILE D 1 407 ? -10.374 21.364 35.628 1.000 28.970 388 ILE DDD C 1
ATOM 27856 O O . ILE D 1 407 ? -10.941 20.471 36.275 1.000 26.610 388 ILE DDD O 1
ATOM 27872 N N . GLU D 1 408 ? -9.629 21.145 34.540 1.000 30.610 389 GLU DDD N 1
ATOM 27873 C CA . GLU D 1 408 ? -9.312 19.781 34.035 1.000 32.610 389 GLU DDD CA 1
ATOM 27874 C C . GLU D 1 408 ? -8.615 18.976 35.147 1.000 32.500 389 GLU DDD C 1
ATOM 27875 O O . GLU D 1 408 ? -8.897 17.767 35.283 1.000 32.780 389 GLU DDD O 1
ATOM 27887 N N . GLU D 1 409 ? -7.741 19.615 35.926 1.000 32.450 390 GLU DDD N 1
ATOM 27888 C CA . GLU D 1 409 ? -6.992 18.942 37.028 1.000 35.930 390 GLU DDD CA 1
ATOM 27889 C C . GLU D 1 409 ? -7.951 18.536 38.158 1.000 34.350 390 GLU DDD C 1
ATOM 27890 O O . GLU D 1 409 ? -7.763 17.451 38.721 1.000 33.950 390 GLU DDD O 1
ATOM 27902 N N . LEU D 1 410 ? -8.953 19.354 38.488 1.000 32.830 391 LEU DDD N 1
ATOM 27903 C CA . LEU D 1 410 ? -9.707 19.207 39.764 1.000 33.960 391 LEU DDD CA 1
ATOM 27904 C C . LEU D 1 410 ? -11.041 18.454 39.616 1.000 33.750 391 LEU DDD C 1
ATOM 27905 O O . LEU D 1 410 ? -11.378 17.706 40.551 1.000 32.250 391 LEU DDD O 1
ATOM 27921 N N . GLU D 1 411 ? -11.799 18.655 38.533 1.000 31.330 392 GLU DDD N 1
ATOM 27922 C CA . GLU D 1 411 ? -13.177 18.104 38.410 1.000 33.130 392 GLU DDD CA 1
ATOM 27923 C C . GLU D 1 411 ? -13.096 16.628 38.027 1.000 30.930 392 GLU DDD C 1
ATOM 27924 O O . GLU D 1 411 ? -12.271 16.253 37.205 1.000 33.270 392 GLU DDD O 1
ATOM 27936 N N . PRO D 1 412 ? -13.976 15.750 38.552 1.000 30.740 393 PRO DDD N 1
ATOM 27937 C CA . PRO D 1 412 ? -13.846 14.315 38.309 1.000 31.840 393 PRO DDD CA 1
ATOM 27938 C C . PRO D 1 412 ? -14.229 13.920 36.873 1.000 34.290 393 PRO DDD C 1
ATOM 27939 O O . PRO D 1 412 ? -13.720 12.925 36.395 1.000 36.350 393 PRO DDD O 1
ATOM 27950 N N . THR D 1 413 ? -15.106 14.696 36.227 1.000 31.900 394 THR DDD N 1
ATOM 27951 C CA . THR D 1 413 ? -15.663 14.388 34.882 1.000 31.850 394 THR DDD CA 1
ATOM 27952 C C . THR D 1 413 ? -15.456 15.547 33.903 1.000 30.350 394 THR DDD C 1
ATOM 27953 O O . THR D 1 413 ? -15.450 16.710 34.326 1.000 29.500 394 THR DDD O 1
ATOM 27964 N N . ARG D 1 414 ? -15.315 15.212 32.624 1.000 28.800 395 ARG DDD N 1
ATOM 27965 C CA . ARG D 1 414 ? -15.439 16.167 31.495 1.000 30.340 395 ARG DDD CA 1
ATOM 27966 C C . ARG D 1 414 ? -16.796 16.862 31.610 1.000 29.800 395 ARG DDD C 1
ATOM 27967 O O . ARG D 1 414 ? -17.798 16.169 31.932 1.000 29.420 395 ARG DDD O 1
ATOM 27988 N N . ARG D 1 415 ? -16.817 18.173 31.365 1.000 27.290 396 ARG DDD N 1
ATOM 27989 C CA . ARG D 1 415 ? -18.047 19.001 31.423 1.000 27.510 396 ARG DDD CA 1
ATOM 27990 C C . ARG D 1 415 ? -19.016 18.583 30.331 1.000 26.540 396 ARG DDD C 1
ATOM 27991 O O . ARG D 1 415 ? -20.223 18.629 30.586 1.000 27.530 396 ARG DDD O 1
ATOM 28012 N N . GLY D 1 416 ? -18.490 18.178 29.172 1.000 26.690 397 GLY DDD N 1
ATOM 28013 C CA . GLY D 1 416 ? -19.319 17.888 27.996 1.000 26.850 397 GLY DDD CA 1
ATOM 28014 C C . GLY D 1 416 ? -20.083 19.133 27.600 1.000 26.900 397 GLY DDD C 1
ATOM 28015 O O . GLY D 1 416 ? -19.446 20.164 27.408 1.000 26.870 397 GLY DDD O 1
ATOM 28019 N N . LEU D 1 417 ? -21.405 19.028 27.487 1.000 26.550 398 LEU DDD N 1
ATOM 28020 C CA . LEU D 1 417 ? -22.282 20.149 27.084 1.000 27.580 398 LEU DDD CA 1
ATOM 28021 C C . LEU D 1 417 ? -22.274 21.254 28.141 1.000 24.920 398 LEU DDD C 1
ATOM 28022 O O . LEU D 1 417 ? -22.345 22.415 27.745 1.000 27.350 398 LEU DDD O 1
ATOM 28038 N N . TYR D 1 418 ? -22.193 20.936 29.429 1.000 24.690 399 TYR DDD N 1
ATOM 28039 C CA . TYR D 1 418 ? -22.168 21.978 30.488 1.000 22.740 399 TYR DDD CA 1
ATOM 28040 C C . TYR D 1 418 ? -21.046 22.993 30.207 1.000 23.050 399 TYR DDD C 1
ATOM 28041 O O . TYR D 1 418 ? -19.851 22.620 30.138 1.000 24.380 399 TYR DDD O 1
ATOM 28059 N N . THR D 1 419 ? -21.454 24.250 30.043 1.000 22.120 400 THR DDD N 1
ATOM 28060 C CA . THR D 1 419 ? -20.672 25.492 29.790 1.000 22.500 400 THR DDD CA 1
ATOM 28061 C C . THR D 1 419 ? -20.053 25.464 28.398 1.000 23.790 400 THR DDD C 1
ATOM 28062 O O . THR D 1 419 ? -19.215 26.346 28.106 1.000 24.750 400 THR DDD O 1
ATOM 28073 N N . GLY D 1 420 ? -20.493 24.542 27.547 1.000 22.150 401 GLY DDD N 1
ATOM 28074 C CA . GLY D 1 420 ? -20.393 24.750 26.100 1.000 21.090 401 GLY DDD CA 1
ATOM 28075 C C . GLY D 1 420 ? -21.459 25.720 25.653 1.000 22.120 401 GLY DDD C 1
ATOM 28076 O O . GLY D 1 420 ? -21.936 26.542 26.464 1.000 20.840 401 GLY DDD O 1
ATOM 28080 N N . SER D 1 421 ? -21.863 25.608 24.396 1.000 23.190 402 SER DDD N 1
ATOM 28081 C CA . SER D 1 421 ? -22.663 26.645 23.716 1.000 23.340 402 SER DDD CA 1
ATOM 28082 C C . SER D 1 421 ? -23.651 25.991 22.758 1.000 22.990 402 SER DDD C 1
ATOM 28083 O O . SER D 1 421 ? -23.205 25.163 21.911 1.000 21.840 402 SER DDD O 1
ATOM 28091 N N . ILE D 1 422 ? -24.931 26.351 22.902 1.000 23.040 403 ILE DDD N 1
ATOM 28092 C CA . ILE D 1 422 ? -26.004 26.040 21.912 1.000 21.860 403 ILE DDD CA 1
ATOM 28093 C C . ILE D 1 422 ? -26.275 27.284 21.069 1.000 21.270 403 ILE DDD C 1
ATOM 28094 O O . ILE D 1 422 ? -26.340 28.393 21.617 1.000 21.320 403 ILE DDD O 1
ATOM 28110 N N . GLY D 1 423 ? -26.481 27.095 19.770 1.000 22.280 404 GLY DDD N 1
ATOM 28111 C CA . GLY D 1 423 ? -26.860 28.200 18.890 1.000 22.910 404 GLY DDD CA 1
ATOM 28112 C C . GLY D 1 423 ? -26.764 27.841 17.418 1.000 23.580 404 GLY DDD C 1
ATOM 28113 O O . GLY D 1 423 ? -26.895 26.670 17.049 1.000 23.670 404 GLY DDD O 1
ATOM 28117 N N . TRP D 1 424 ? -26.566 28.854 16.592 1.000 24.580 405 TRP DDD N 1
ATOM 28118 C CA . TRP D 1 424 ? -26.731 28.720 15.136 1.000 25.670 405 TRP DDD CA 1
ATOM 28119 C C . TRP D 1 424 ? -25.643 29.499 14.410 1.000 24.280 405 TRP DDD C 1
ATOM 28120 O O . TRP D 1 424 ? -25.201 30.506 14.928 1.000 23.650 405 TRP DDD O 1
ATOM 28141 N N . PHE D 1 425 ? -25.239 28.945 13.272 1.000 25.560 406 PHE DDD N 1
ATOM 28142 C CA . PHE D 1 425 ? -24.402 29.533 12.206 1.000 26.940 406 PHE DDD CA 1
ATOM 28143 C C . PHE D 1 425 ? -25.303 29.680 10.985 1.000 26.720 406 PHE DDD C 1
ATOM 28144 O O . PHE D 1 425 ? -25.764 28.657 10.462 1.000 26.610 406 PHE DDD O 1
ATOM 28161 N N . GLY D 1 426 ? -25.575 30.909 10.568 1.000 27.550 407 GLY DDD N 1
ATOM 28162 C CA . GLY D 1 426 ? -26.371 31.168 9.361 1.000 25.880 407 GLY DDD CA 1
ATOM 28163 C C . GLY D 1 426 ? -25.546 30.916 8.116 1.000 26.820 407 GLY DDD C 1
ATOM 28164 O O . GLY D 1 426 ? -24.323 31.128 8.132 1.000 24.590 407 GLY DDD O 1
ATOM 28168 N N . TYR D 1 427 ? -26.199 30.484 7.046 1.000 28.600 408 TYR DDD N 1
ATOM 28169 C CA . TYR D 1 427 ? -25.599 30.463 5.695 1.000 29.660 408 TYR DDD CA 1
ATOM 28170 C C . TYR D 1 427 ? -25.031 31.858 5.379 1.000 33.010 408 TYR DDD C 1
ATOM 28171 O O . TYR D 1 427 ? -24.014 31.949 4.653 1.000 37.210 408 TYR DDD O 1
ATOM 28189 N N . ASN D 1 428 ? -25.643 32.913 5.933 1.000 31.110 409 ASN DDD N 1
ATOM 28190 C CA . ASN D 1 428 ? -25.299 34.337 5.668 1.000 32.120 409 ASN DDD CA 1
ATOM 28191 C C . ASN D 1 428 ? -24.118 34.815 6.530 1.000 31.520 409 ASN DDD C 1
ATOM 28192 O O . ASN D 1 428 ? -23.772 36.009 6.431 1.000 31.110 409 ASN DDD O 1
ATOM 28203 N N . HIS D 1 429 ? -23.499 33.940 7.321 1.000 33.050 410 HIS DDD N 1
ATOM 28204 C CA . HIS D 1 429 ? -22.282 34.227 8.132 1.000 33.640 410 HIS DDD CA 1
ATOM 28205 C C . HIS D 1 429 ? -22.610 34.961 9.439 1.000 32.110 410 HIS DDD C 1
ATOM 28206 O O . HIS D 1 429 ? -21.649 35.349 10.140 1.000 33.320 410 HIS DDD O 1
ATOM 28221 N N . ASP D 1 430 ? -23.885 35.143 9.785 1.000 29.780 411 ASP DDD N 1
ATOM 28222 C CA . ASP D 1 430 ? -24.267 35.611 11.143 1.000 28.270 411 ASP DDD CA 1
ATOM 28223 C C . ASP D 1 430 ? -24.226 34.395 12.076 1.000 27.040 411 ASP DDD C 1
ATOM 28224 O O . ASP D 1 430 ? -24.196 33.251 11.577 1.000 26.870 411 ASP DDD O 1
ATOM 28233 N N . LEU D 1 431 ? -24.195 34.623 13.386 1.000 25.690 412 LEU DDD N 1
ATOM 28234 C CA . LEU D 1 431 ? -24.224 33.538 14.398 1.000 27.260 412 LEU DDD CA 1
ATOM 28235 C C . LEU D 1 431 ? -24.756 34.088 15.720 1.000 26.460 412 LEU DDD C 1
ATOM 28236 O O . LEU D 1 431 ? -24.802 35.300 15.901 1.000 25.200 412 LEU DDD O 1
ATOM 28252 N N . GLN D 1 432 ? -25.162 33.187 16.597 1.000 26.730 413 GLN DDD N 1
ATOM 28253 C CA . GLN D 1 432 ? -25.669 33.518 17.939 1.000 25.900 413 GLN DDD CA 1
ATOM 28254 C C . GLN D 1 432 ? -25.533 32.244 18.755 1.000 23.760 413 GLN DDD C 1
ATOM 28255 O O . GLN D 1 432 ? -26.014 31.216 18.270 1.000 25.190 413 GLN DDD O 1
ATOM 28269 N N . PHE D 1 433 ? -24.855 32.302 19.896 1.000 21.840 414 PHE DDD N 1
ATOM 28270 C CA . PHE D 1 433 ? -24.576 31.121 20.748 1.000 22.830 414 PHE DDD CA 1
ATOM 28271 C C . PHE D 1 433 ? -24.789 31.489 22.208 1.000 22.580 414 PHE DDD C 1
ATOM 28272 O O . PHE D 1 433 ? -24.359 32.564 22.601 1.000 21.710 414 PHE DDD O 1
ATOM 28289 N N . ASN D 1 434 ? -25.432 30.609 22.972 1.000 23.660 415 ASN DDD N 1
ATOM 28290 C CA . ASN D 1 434 ? -25.635 30.829 24.425 1.000 23.080 415 ASN DDD CA 1
ATOM 28291 C C . ASN D 1 434 ? -24.459 30.187 25.170 1.000 22.360 415 ASN DDD C 1
ATOM 28292 O O . ASN D 1 434 ? -23.498 29.723 24.506 1.000 22.610 415 ASN DDD O 1
ATOM 28303 N N . ILE D 1 435 ? -24.492 30.235 26.497 1.000 21.320 416 ILE DDD N 1
ATOM 28304 C CA . ILE D 1 435 ? -23.685 29.341 27.362 1.000 23.010 416 ILE DDD CA 1
ATOM 28305 C C . ILE D 1 435 ? -24.666 28.354 27.983 1.000 22.940 416 ILE DDD C 1
ATOM 28306 O O . ILE D 1 435 ? -25.719 28.782 28.477 1.000 25.000 416 ILE DDD O 1
ATOM 28322 N N . VAL D 1 436 ? -24.353 27.070 27.888 1.000 22.930 417 VAL DDD N 1
ATOM 28323 C CA . VAL D 1 436 ? -25.202 25.986 28.436 1.000 23.470 417 VAL DDD CA 1
ATOM 28324 C C . VAL D 1 436 ? -24.974 25.966 29.950 1.000 24.820 417 VAL DDD C 1
ATOM 28325 O O . VAL D 1 436 ? -24.034 25.308 30.433 1.000 25.920 417 VAL DDD O 1
ATOM 28338 N N . ILE D 1 437 ? -25.776 26.747 30.662 1.000 23.900 418 ILE DDD N 1
ATOM 28339 C CA . ILE D 1 437 ? -25.955 26.639 32.140 1.000 23.290 418 ILE DDD CA 1
ATOM 28340 C C . ILE D 1 437 ? -27.462 26.447 32.395 1.000 23.080 418 ILE DDD C 1
ATOM 28341 O O . ILE D 1 437 ? -28.262 26.613 31.434 1.000 22.290 418 ILE DDD O 1
ATOM 28357 N N . ARG D 1 438 ? -27.848 26.092 33.619 1.000 23.090 419 ARG DDD N 1
ATOM 28358 C CA . ARG D 1 438 ? -29.264 25.905 34.014 1.000 23.710 419 ARG DDD CA 1
ATOM 28359 C C . ARG D 1 438 ? -29.926 24.915 33.049 1.000 24.480 419 ARG DDD C 1
ATOM 28360 O O . ARG D 1 438 ? -31.056 25.161 32.569 1.000 24.050 419 ARG DDD O 1
ATOM 28381 N N . THR D 1 439 ? -29.274 23.780 32.848 1.000 25.420 420 THR DDD N 1
ATOM 28382 C CA . THR D 1 439 ? -29.607 22.826 31.767 1.000 26.430 420 THR DDD CA 1
ATOM 28383 C C . THR D 1 439 ? -29.618 21.415 32.343 1.000 26.600 420 THR DDD C 1
ATOM 28384 O O . THR D 1 439 ? -28.804 21.145 33.257 1.000 29.280 420 THR DDD O 1
ATOM 28395 N N . ILE D 1 440 ? -30.537 20.587 31.845 1.000 26.060 421 ILE DDD N 1
ATOM 28396 C CA . ILE D 1 440 ? -30.564 19.110 32.029 1.000 25.960 421 ILE DDD CA 1
ATOM 28397 C C . ILE D 1 440 ? -30.104 18.446 30.726 1.000 26.780 421 ILE DDD C 1
ATOM 28398 O O . ILE D 1 440 ? -30.646 18.789 29.662 1.000 27.520 421 ILE DDD O 1
ATOM 28414 N N . TYR D 1 441 ? -29.098 17.567 30.807 1.000 27.690 422 TYR DDD N 1
ATOM 28415 C CA . TYR D 1 441 ? -28.621 16.689 29.711 1.000 28.020 422 TYR DDD CA 1
ATOM 28416 C C . TYR D 1 441 ? -29.136 15.280 29.996 1.000 28.010 422 TYR DDD C 1
ATOM 28417 O O . TYR D 1 441 ? -28.716 14.727 31.020 1.000 30.190 422 TYR DDD O 1
ATOM 28435 N N . ALA D 1 442 ? -30.046 14.752 29.170 1.000 29.060 423 ALA DDD N 1
ATOM 28436 C CA . ALA D 1 442 ? -30.620 13.392 29.311 1.000 29.600 423 ALA DDD CA 1
ATOM 28437 C C . ALA D 1 442 ? -29.832 12.417 28.437 1.000 29.110 423 ALA DDD C 1
ATOM 28438 O O . ALA D 1 442 ? -29.779 12.655 27.219 1.000 29.880 423 ALA DDD O 1
ATOM 28445 N N . THR D 1 443 ? -29.236 11.381 29.036 1.000 30.750 424 THR DDD N 1
ATOM 28446 C CA . THR D 1 443 ? -28.570 10.253 28.325 1.000 32.630 424 THR DDD CA 1
ATOM 28447 C C . THR D 1 443 ? -28.497 9.045 29.261 1.000 33.110 424 THR DDD C 1
ATOM 28448 O O . THR D 1 443 ? -28.310 9.258 30.466 1.000 36.960 424 THR DDD O 1
ATOM 28459 N N . GLY D 1 444 ? -28.665 7.838 28.716 1.000 34.740 425 GLY DDD N 1
ATOM 28460 C CA . GLY D 1 444 ? -28.416 6.545 29.392 1.000 33.360 425 GLY DDD CA 1
ATOM 28461 C C . GLY D 1 444 ? -29.337 6.309 30.575 1.000 34.620 425 GLY DDD C 1
ATOM 28462 O O . GLY D 1 444 ? -28.878 5.660 31.547 1.000 34.470 425 GLY DDD O 1
ATOM 28466 N N . GLY D 1 445 ? -30.585 6.794 30.497 1.000 33.330 426 GLY DDD N 1
ATOM 28467 C CA . GLY D 1 445 ? -31.603 6.670 31.553 1.000 33.280 426 GLY DDD CA 1
ATOM 28468 C C . GLY D 1 445 ? -31.415 7.682 32.677 1.000 35.440 426 GLY DDD C 1
ATOM 28469 O O . GLY D 1 445 ? -32.194 7.633 33.647 1.000 35.280 426 GLY DDD O 1
ATOM 28473 N N . GLN D 1 446 ? -30.419 8.568 32.587 1.000 36.530 427 GLN DDD N 1
ATOM 28474 C CA . GLN D 1 446 ? -30.096 9.566 33.647 1.000 34.290 427 GLN DDD CA 1
ATOM 28475 C C . GLN D 1 446 ? -30.464 10.968 33.144 1.000 32.870 427 GLN DDD C 1
ATOM 28476 O O . GLN D 1 446 ? -30.406 11.190 31.923 1.000 33.570 427 GLN DDD O 1
ATOM 28490 N N . ALA D 1 447 ? -30.889 11.856 34.044 1.000 30.780 428 ALA DDD N 1
ATOM 28491 C CA . ALA D 1 447 ? -30.949 13.316 33.816 1.000 30.990 428 ALA DDD CA 1
ATOM 28492 C C . ALA D 1 447 ? -29.790 13.962 34.581 1.000 29.560 428 ALA DDD C 1
ATOM 28493 O O . ALA D 1 447 ? -29.708 13.769 35.825 1.000 26.690 428 ALA DDD O 1
ATOM 28500 N N . PHE D 1 448 ? -28.907 14.645 33.855 1.000 28.470 429 PHE DDD N 1
ATOM 28501 C CA . PHE D 1 448 ? -27.686 15.288 34.408 1.000 29.480 429 PHE DDD CA 1
ATOM 28502 C C . PHE D 1 448 ? -27.899 16.798 34.547 1.000 29.300 429 PHE DDD C 1
ATOM 28503 O O . PHE D 1 448 ? -28.203 17.513 33.550 1.000 26.160 429 PHE DDD O 1
ATOM 28520 N N . MET D 1 449 ? -27.737 17.261 35.782 1.000 28.380 430 MET DDD N 1
ATOM 28521 C CA . MET D 1 449 ? -27.718 18.695 36.156 1.000 33.080 430 MET DDD CA 1
ATOM 28522 C C . MET D 1 449 ? -26.311 19.065 36.648 1.000 32.450 430 MET DDD C 1
ATOM 28523 O O . MET D 1 449 ? -25.817 18.406 37.597 1.000 32.280 430 MET DDD O 1
ATOM 28537 N N . GLN D 1 450 ? -25.722 20.108 36.072 1.000 27.330 431 GLN DDD N 1
ATOM 28538 C CA . GLN D 1 450 ? -24.395 20.613 36.495 1.000 28.570 431 GLN DDD CA 1
ATOM 28539 C C . GLN D 1 450 ? -24.516 22.116 36.722 1.000 26.780 431 GLN DDD C 1
ATOM 28540 O O . GLN D 1 450 ? -25.216 22.793 35.947 1.000 25.750 431 GLN DDD O 1
ATOM 28554 N N . SER D 1 451 ? -23.863 22.608 37.770 1.000 24.430 432 SER DDD N 1
ATOM 28555 C CA . SER D 1 451 ? -23.863 24.042 38.138 1.000 25.740 432 SER DDD CA 1
ATOM 28556 C C . SER D 1 451 ? -22.546 24.373 38.843 1.000 25.710 432 SER DDD C 1
ATOM 28557 O O . SER D 1 451 ? -21.882 23.451 39.351 1.000 26.640 432 SER DDD O 1
ATOM 28565 N N . GLY D 1 452 ? -22.177 25.644 38.881 1.000 25.930 433 GLY DDD N 1
ATOM 28566 C CA . GLY D 1 452 ? -20.887 26.030 39.459 1.000 26.690 433 GLY DDD CA 1
ATOM 28567 C C . GLY D 1 452 ? -20.925 27.341 40.208 1.000 26.540 433 GLY DDD C 1
ATOM 28568 O O . GLY D 1 452 ? -21.975 28.009 40.279 1.000 24.890 433 GLY DDD O 1
ATOM 28572 N N . ALA D 1 453 ? -19.752 27.721 40.692 1.000 26.940 434 ALA DDD N 1
ATOM 28573 C CA . ALA D 1 453 ? -19.541 28.879 41.576 1.000 28.140 434 ALA DDD CA 1
ATOM 28574 C C . ALA D 1 453 ? -18.152 29.428 41.262 1.000 27.010 434 ALA DDD C 1
ATOM 28575 O O . ALA D 1 453 ? -17.255 28.599 41.047 1.000 27.560 434 ALA DDD O 1
ATOM 28582 N N . GLY D 1 454 ? -18.022 30.746 41.134 1.000 26.930 435 GLY DDD N 1
ATOM 28583 C CA . GLY D 1 454 ? -16.728 31.440 40.993 1.000 28.900 435 GLY DDD CA 1
ATOM 28584 C C . GLY D 1 454 ? -15.915 31.385 42.284 1.000 29.210 435 GLY DDD C 1
ATOM 28585 O O . GLY D 1 454 ? -16.346 31.969 43.294 1.000 31.590 435 GLY DDD O 1
ATOM 28589 N N . VAL D 1 455 ? -14.771 30.707 42.267 1.000 29.580 436 VAL DDD N 1
ATOM 28590 C CA . VAL D 1 455 ? -13.841 30.663 43.428 1.000 26.810 436 VAL DDD CA 1
ATOM 28591 C C . VAL D 1 455 ? -12.852 31.826 43.319 1.000 27.560 436 VAL DDD C 1
ATOM 28592 O O . VAL D 1 455 ? -12.191 31.950 42.272 1.000 27.150 436 VAL DDD O 1
ATOM 28605 N N . VAL D 1 456 ? -12.819 32.680 44.352 1.000 25.380 437 VAL DDD N 1
ATOM 28606 C CA . VAL D 1 456 ? -11.866 33.820 44.486 1.000 28.140 437 VAL DDD CA 1
ATOM 28607 C C . VAL D 1 456 ? -11.008 33.589 45.745 1.000 28.670 437 VAL DDD C 1
ATOM 28608 O O . VAL D 1 456 ? -11.202 32.546 46.426 1.000 27.160 437 VAL DDD O 1
ATOM 28621 N N . ILE D 1 457 ? -10.087 34.511 46.036 1.000 30.150 438 ILE DDD N 1
ATOM 28622 C CA . ILE D 1 457 ? -9.033 34.370 47.089 1.000 32.820 438 ILE DDD CA 1
ATOM 28623 C C . ILE D 1 457 ? -9.662 34.140 48.477 1.000 33.150 438 ILE DDD C 1
ATOM 28624 O O . ILE D 1 457 ? -9.070 33.382 49.272 1.000 31.440 438 ILE DDD O 1
ATOM 28640 N N . ASP D 1 458 ? -10.808 34.756 48.772 1.000 34.140 439 ASP DDD N 1
ATOM 28641 C CA . ASP D 1 458 ? -11.461 34.680 50.112 1.000 35.140 439 ASP DDD CA 1
ATOM 28642 C C . ASP D 1 458 ? -12.768 33.866 50.071 1.000 33.930 439 ASP DDD C 1
ATOM 28643 O O . ASP D 1 458 ? -13.548 33.979 51.030 1.000 31.400 439 ASP DDD O 1
ATOM 28652 N N . SER D 1 459 ? -13.007 33.062 49.026 1.000 31.610 440 SER DDD N 1
ATOM 28653 C CA . SER D 1 459 ? -14.172 32.136 48.941 1.000 29.800 440 SER DDD CA 1
ATOM 28654 C C . SER D 1 459 ? -14.245 31.242 50.185 1.000 28.970 440 SER DDD C 1
ATOM 28655 O O . SER D 1 459 ? -13.217 30.657 50.580 1.000 30.700 440 SER DDD O 1
ATOM 28663 N N . VAL D 1 460 ? -15.442 31.078 50.727 1.000 29.960 441 VAL DDD N 1
ATOM 28664 C CA . VAL D 1 460 ? -15.759 30.035 51.743 1.000 31.880 441 VAL DDD CA 1
ATOM 28665 C C . VAL D 1 460 ? -16.287 28.805 51.007 1.000 31.310 441 VAL DDD C 1
ATOM 28666 O O . VAL D 1 460 ? -17.294 28.882 50.298 1.000 28.900 441 VAL DDD O 1
ATOM 28679 N N . PRO D 1 461 ? -15.584 27.648 51.089 1.000 32.800 442 PRO DDD N 1
ATOM 28680 C CA . PRO D 1 461 ? -16.019 26.432 50.393 1.000 32.060 442 PRO DDD CA 1
ATOM 28681 C C . PRO D 1 461 ? -17.514 26.103 50.574 1.000 35.770 442 PRO DDD C 1
ATOM 28682 O O . PRO D 1 461 ? -18.165 25.806 49.586 1.000 35.190 442 PRO DDD O 1
ATOM 28693 N N . LYS D 1 462 ? -18.049 26.216 51.795 1.000 37.030 443 LYS DDD N 1
ATOM 28694 C CA . LYS D 1 462 ? -19.479 25.930 52.095 1.000 40.970 443 LYS DDD CA 1
ATOM 28695 C C . LYS D 1 462 ? -20.390 26.900 51.320 1.000 37.830 443 LYS DDD C 1
ATOM 28696 O O . LYS D 1 462 ? -21.456 26.455 50.851 1.000 33.970 443 LYS DDD O 1
ATOM 28715 N N . HIS D 1 463 ? -20.019 28.182 51.210 1.000 33.870 444 HIS DDD N 1
ATOM 28716 C CA A HIS D 1 463 ? -20.855 29.198 50.520 0.500 32.840 444 HIS DDD CA 1
ATOM 28717 C CA B HIS D 1 463 ? -20.835 29.211 50.509 0.500 33.080 444 HIS DDD CA 1
ATOM 28718 C C . HIS D 1 463 ? -20.861 28.888 49.011 1.000 33.080 444 HIS DDD C 1
ATOM 28719 O O . HIS D 1 463 ? -21.943 29.053 48.371 1.000 28.540 444 HIS DDD O 1
ATOM 28747 N N . GLU D 1 464 ? -19.729 28.429 48.473 1.000 30.560 445 GLU DDD N 1
ATOM 28748 C CA . GLU D 1 464 ? -19.595 28.183 47.013 1.000 30.920 445 GLU DDD CA 1
ATOM 28749 C C . GLU D 1 464 ? -20.405 26.934 46.647 1.000 30.220 445 GLU DDD C 1
ATOM 28750 O O . GLU D 1 464 ? -21.016 26.950 45.575 1.000 28.950 445 GLU DDD O 1
ATOM 28762 N N . TYR D 1 465 ? -20.431 25.917 47.513 1.000 29.710 446 TYR DDD N 1
ATOM 28763 C CA . TYR D 1 465 ? -21.208 24.665 47.323 1.000 30.380 446 TYR DDD CA 1
ATOM 28764 C C . TYR D 1 465 ? -22.696 25.018 47.292 1.000 31.390 446 TYR DDD C 1
ATOM 28765 O O . TYR D 1 465 ? -23.396 24.559 46.369 1.000 28.230 446 TYR DDD O 1
ATOM 28783 N N . LYS D 1 466 ? -23.156 25.844 48.239 1.000 30.560 447 LYS DDD N 1
ATOM 28784 C CA . LYS D 1 466 ? -24.582 26.280 48.322 1.000 32.760 447 LYS DDD CA 1
ATOM 28785 C C . LYS D 1 466 ? -24.981 27.084 47.071 1.000 29.900 447 LYS DDD C 1
ATOM 28786 O O . LYS D 1 466 ? -26.121 26.922 46.600 1.000 28.180 447 LYS DDD O 1
ATOM 28805 N N . GLU D 1 467 ? -24.112 27.970 46.598 1.000 26.940 448 GLU DDD N 1
ATOM 28806 C CA . GLU D 1 467 ? -24.347 28.775 45.379 1.000 31.810 448 GLU DDD CA 1
ATOM 28807 C C . GLU D 1 467 ? -24.491 27.828 44.176 1.000 31.220 448 GLU DDD C 1
ATOM 28808 O O . GLU D 1 467 ? -25.374 28.082 43.327 1.000 34.750 448 GLU DDD O 1
ATOM 28820 N N . SER D 1 468 ? -23.685 26.765 44.115 1.000 29.400 449 SER DDD N 1
ATOM 28821 C CA . SER D 1 468 ? -23.768 25.725 43.060 1.000 32.340 449 SER DDD CA 1
ATOM 28822 C C . SER D 1 468 ? -25.160 25.100 43.095 1.000 30.080 449 SER DDD C 1
ATOM 28823 O O . SER D 1 468 ? -25.797 24.975 42.039 1.000 27.580 449 SER DDD O 1
ATOM 28831 N N . PHE D 1 469 ? -25.619 24.740 44.288 1.000 29.320 450 PHE DDD N 1
ATOM 28832 C CA . PHE D 1 469 ? -26.926 24.070 44.490 1.000 30.000 450 PHE DDD CA 1
ATOM 28833 C C . PHE D 1 469 ? -28.076 25.025 44.131 1.000 29.300 450 PHE DDD C 1
ATOM 28834 O O . PHE D 1 469 ? -28.987 24.540 43.451 1.000 25.680 450 PHE DDD O 1
ATOM 28851 N N . LYS D 1 470 ? -28.021 26.314 44.500 1.000 28.540 451 LYS DDD N 1
ATOM 28852 C CA . LYS D 1 470 ? -29.092 27.305 44.194 1.000 30.040 451 LYS DDD CA 1
ATOM 28853 C C . LYS D 1 470 ? -29.314 27.396 42.683 1.000 29.250 451 LYS DDD C 1
ATOM 28854 O O . LYS D 1 470 ? -30.471 27.624 42.249 1.000 28.390 451 LYS DDD O 1
ATOM 28873 N N . LYS D 1 471 ? -28.225 27.358 41.923 1.000 25.910 452 LYS DDD N 1
ATOM 28874 C CA . LYS D 1 471 ? -28.261 27.544 40.455 1.000 28.970 452 LYS DDD CA 1
ATOM 28875 C C . LYS D 1 471 ? -28.880 26.321 39.781 1.000 28.800 452 LYS DDD C 1
ATOM 28876 O O . LYS D 1 471 ? -29.346 26.477 38.641 1.000 30.170 452 LYS DDD O 1
ATOM 28895 N N . ALA D 1 472 ? -28.931 25.172 40.471 1.000 29.550 453 ALA DDD N 1
ATOM 28896 C CA . ALA D 1 472 ? -29.579 23.932 39.979 1.000 28.250 453 ALA DDD CA 1
ATOM 28897 C C . ALA D 1 472 ? -31.020 23.772 40.476 1.000 28.250 453 ALA DDD C 1
ATOM 28898 O O . ALA D 1 472 ? -31.659 22.786 40.041 1.000 28.910 453 ALA DDD O 1
ATOM 28905 N N . PHE D 1 473 ? -31.522 24.640 41.357 1.000 26.510 454 PHE DDD N 1
ATOM 28906 C CA . PHE D 1 473 ? -32.871 24.468 41.970 1.000 27.920 454 PHE DDD CA 1
ATOM 28907 C C . PHE D 1 473 ? -33.930 24.512 40.877 1.000 26.620 454 PHE DDD C 1
ATOM 28908 O O . PHE D 1 473 ? -34.910 23.769 40.979 1.000 26.230 454 PHE DDD O 1
ATOM 28925 N N . ALA D 1 474 ? -33.763 25.374 39.874 1.000 28.010 455 ALA DDD N 1
ATOM 28926 C CA . ALA D 1 474 ? -34.713 25.456 38.737 1.000 29.840 455 ALA DDD CA 1
ATOM 28927 C C . ALA D 1 474 ? -34.895 24.060 38.117 1.000 31.060 455 ALA DDD C 1
ATOM 28928 O O . ALA D 1 474 ? -36.058 23.678 37.816 1.000 29.600 455 ALA DDD O 1
ATOM 28935 N N . MET D 1 475 ? -33.797 23.324 37.916 1.000 29.770 456 MET DDD N 1
ATOM 28936 C CA . MET D 1 475 ? -33.819 22.019 37.211 1.000 30.310 456 MET DDD CA 1
ATOM 28937 C C . MET D 1 475 ? -34.358 20.938 38.152 1.000 31.800 456 MET DDD C 1
ATOM 28938 O O . MET D 1 475 ? -35.190 20.119 37.671 1.000 27.060 456 MET DDD O 1
ATOM 28952 N N . GLN D 1 476 ? -33.908 20.930 39.419 1.000 30.880 457 GLN DDD N 1
ATOM 28953 C CA . GLN D 1 476 ? -34.443 20.027 40.478 1.000 33.710 457 GLN DDD CA 1
ATOM 28954 C C . GLN D 1 476 ? -35.963 20.205 40.525 1.000 33.690 457 GLN DDD C 1
ATOM 28955 O O . GLN D 1 476 ? -36.670 19.198 40.536 1.000 32.970 457 GLN DDD O 1
ATOM 28969 N N . ARG D 1 477 ? -36.433 21.451 40.518 1.000 34.650 458 ARG DDD N 1
ATOM 28970 C CA . ARG D 1 477 ? -37.876 21.785 40.557 1.000 35.620 458 ARG DDD CA 1
ATOM 28971 C C . ARG D 1 477 ? -38.573 21.199 39.319 1.000 35.000 458 ARG DDD C 1
ATOM 28972 O O . ARG D 1 477 ? -39.645 20.558 39.488 1.000 33.290 458 ARG DDD O 1
ATOM 28993 N N . ALA D 1 478 ? -38.026 21.399 38.116 1.000 32.650 459 ALA DDD N 1
ATOM 28994 C CA . ALA D 1 478 ? -38.648 20.900 36.864 1.000 33.300 459 ALA DDD CA 1
ATOM 28995 C C . ALA D 1 478 ? -38.789 19.376 36.945 1.000 33.460 459 ALA DDD C 1
ATOM 28996 O O . ALA D 1 478 ? -39.817 18.857 36.507 1.000 33.530 459 ALA DDD O 1
ATOM 29003 N N . LEU D 1 479 ? -37.783 18.668 37.457 1.000 33.940 460 LEU DDD N 1
ATOM 29004 C CA . LEU D 1 479 ? -37.837 17.183 37.529 1.000 37.820 460 LEU DDD CA 1
ATOM 29005 C C . LEU D 1 479 ? -38.898 16.751 38.562 1.000 40.020 460 LEU DDD C 1
ATOM 29006 O O . LEU D 1 479 ? -39.643 15.801 38.260 1.000 37.690 460 LEU DDD O 1
ATOM 29022 N N . GLU D 1 480 ? -38.949 17.401 39.732 1.000 39.440 461 GLU DDD N 1
ATOM 29023 C CA . GLU D 1 480 ? -40.010 17.240 40.769 1.000 42.730 461 GLU DDD CA 1
ATOM 29024 C C . GLU D 1 480 ? -41.405 17.343 40.139 1.000 40.860 461 GLU DDD C 1
ATOM 29025 O O . GLU D 1 480 ? -42.136 16.339 40.174 1.000 46.130 461 GLU DDD O 1
ATOM 29037 N N . LEU D 1 481 ? -41.757 18.515 39.596 1.000 38.220 462 LEU DDD N 1
ATOM 29038 C CA . LEU D 1 481 ? -43.120 18.822 39.097 1.000 40.330 462 LEU DDD CA 1
ATOM 29039 C C . LEU D 1 481 ? -43.490 17.895 37.939 1.000 44.800 462 LEU DDD C 1
ATOM 29040 O O . LEU D 1 481 ? -44.674 17.554 37.842 1.000 47.510 462 LEU DDD O 1
ATOM 29056 N N . SER D 1 482 ? -42.544 17.550 37.064 1.000 47.820 463 SER DDD N 1
ATOM 29057 C CA . SER D 1 482 ? -42.844 16.812 35.805 1.000 52.840 463 SER DDD CA 1
ATOM 29058 C C . SER D 1 482 ? -43.217 15.354 36.126 1.000 55.320 463 SER DDD C 1
ATOM 29059 O O . SER D 1 482 ? -44.097 14.824 35.418 1.000 59.880 463 SER DDD O 1
ATOM 29067 N N . GLU D 1 483 ? -42.632 14.731 37.161 1.000 62.270 464 GLU DDD N 1
ATOM 29068 C CA . GLU D 1 483 ? -42.952 13.312 37.506 1.000 72.180 464 GLU DDD CA 1
ATOM 29069 C C . GLU D 1 483 ? -44.258 13.261 38.304 1.000 75.280 464 GLU DDD C 1
ATOM 29070 O O . GLU D 1 483 ? -45.018 12.303 38.081 1.000 81.060 464 GLU DDD O 1
ATOM 29082 N N . GLU D 1 484 ? -44.540 14.260 39.147 1.000 81.020 465 GLU DDD N 1
ATOM 29083 C CA . GLU D 1 484 ? -45.891 14.464 39.750 1.000 86.470 465 GLU DDD CA 1
ATOM 29084 C C . GLU D 1 484 ? -46.882 14.887 38.648 1.000 89.020 465 GLU DDD C 1
ATOM 29085 O O . GLU D 1 484 ? -47.244 16.078 38.616 1.000 89.150 465 GLU DDD O 1
ATOM 29097 N N . GLU D 1 485 ? -47.293 13.957 37.773 1.000 91.040 466 GLU DDD N 1
ATOM 29098 C CA . GLU D 1 485 ? -48.272 14.196 36.669 1.000 88.270 466 GLU DDD CA 1
ATOM 29099 C C . GLU D 1 485 ? -48.604 12.871 35.968 1.000 83.810 466 GLU DDD C 1
ATOM 29100 O O . GLU D 1 485 ? -47.660 12.237 35.454 1.000 77.520 466 GLU DDD O 1
#

Nearest PDB structures (foldseek):
  7pi1-assembly2_BBB  TM=1.002E+00  e=5.564E-98  Bacillus subtilis subsp. subtilis str. 168
  7pi1-assembly4_DDD  TM=1.001E+00  e=1.227E-91  Bacillus subtilis subsp. subtilis str. 168
  7pi1-assembly3_CCC  TM=9.908E-01  e=7.004E-90  Bacillus subtilis subsp. subtilis str. 168
  7qu9-assembly1_A  TM=9.813E-01  e=1.723E-87  Bacillus subtilis
  7pi1-assembly1_AAA  TM=9.738E-01  e=9.288E-88  Bacillus subtilis subsp. subtilis str. 168

Secondary structure (P-SEA, 3-state):
cbbbbbbbbbbcaaaaaaaaaaaaccccccccccccccccbbbbbccccbbbbbcccbbbbcccbbbbcccaaaaaaaaaaabbbbbccccccccbbbbbbccccccccccccccccccccccccbbbbbbccbbbbcccccbbbbbbcccccaaaaaaaaaaaaacccccccccbbbbcccccaaaaaaaaaaaaaaaaaccccccccbbbbbccccccaaaaaaaaaacccccccbbbbcccbbbbbbcccccccccccbbbbbbbcbbbbbcccaaaaaaaaaaaaacaaaaaaaaaaaaaaaaaaaaccccccccccccbbbbbcccccccbbbbbbcccccccaaaaaaaccccccccccccaaaaaaaaaccccccccccbbbbbbbccccbbbbccccbbbbcccbbbbbbbccccccccaaaaaaaaaaaaaaaaaaaaaaaaaaacc/cbbbbbbbbbbcaaaaaaaaaaaaccccccccccccccccbbbbbccccbbbbbcccbbbbbcccbbbbbcccaaaaaaaaaaabbbbbccccccccbbbbbbbcccccccccccccccccccccccbbbbbbccbbbbbccccbbbbbbcccccaaaaaaaaaaaaaacccccccccbbbbbbcccaaaaaaaaaaaaaaaaacccccccccccccccccccaaaaaaaaaaaccccccbbbbccccccccccccccccccccbbbbbbbcccccccccaaaaaaaaaaaaacaaaaaaaaaaaaaaaaaaaacccccccccccbbbbbbcccbbbbbbbbbbbbcccccaaaaaacccccccccccccaaaaaaaaaccccccccccbbbbbbbccccccccccccbbbbcccbbbbbbbccccccccaaaaaaaaaaaaaaaaaaaaaaaaac/cbbbbbbbbbbbaaaaaaaaaaaaccccccccccccccccbbbbbccccbbbbbcccbbbbbcccbbbbbbcaaaaaaaaaaaabbbbbccccccccccbbbbbcccccccccccccccccccccccbbbbbbccbbbbbccccbbbbbbccccaaaaaaaaaaaaaccccccccccbbbbbbccccccccaaaaaaaaaaaaaaaaaccccccbbbbbbbccccccaaaaaaaaaaaccccccbbbbccccccccccccccccccccbbbbbbbcccccccccaaaaaaaaaaaaacaaaaaaaaaaaaaaaaaaaacccccccccccbbbbbbcccccbbbbbbbbbbcccccaaaaaaaccccccccccccaaaaaaaaaccccccccccbbbbbbbccccccccccccbbbbcccbbbbbbbccccccccaaaaaaaaaaaaaaaaaaaaaaac/cbbbbbbbbbbbaaaaaaaaaaaaccccccccccccccccbbbbbccccbbbbbcccbbbbbcccbbbbbbccaaaaaaaaaaabbbbbccccccccccccccccccccccccccccccccccccccbbbbbbccbbbbbccccbbbbbbccccaaaaaaaaaaaaaaaccccccccbbbbbbbbbbbcccaaaaaaaaaaaaaaaaaccccbbbbbbbbcccccccaaaaaaaaaaaccccccccccccccccccccccccccccccbbbbbbbcccccccccaaaaaaaaaaaaacaaaaaaaaaaaaaaaaaaaccccccccccccbbbbbbcccccbbbbbbbbbbcccccaaaaaaaccccccccccccaaaaaaaaaccccccccccbbbbcccccccccccccccbbbbcccbbbbbbbccccccccaaaaaaaaaaaaaaaaaaaaaaacc

Foldseek 3Di:
DKAKDKDKAFAAPVLQVQLLVQLQVPAQWWKWWAQLWDDFKIKTGGDFCWKWFADDQKIWIDVVIDMGGALSVVVVCVVLLVNFYADDVPDDPFQWFKFWWAWLCSCCNLFPADQQAAAQQRFTRTIIGGDQWMWMQGNPRNIIMTMHMDVVVVRVVVSVVVVCSSPPDDDGDDFAGDGDDKADLVLLLVLLVVVLVCCVVPLFFKFWAKTKDKDFQPFDVVLLLVLLSVVQAARGFMWTHHPFKIKGFRFNAWQWWDDPQKIKGKDWLDKDFADDDVVRNVVRLCVSVVPPVSLVQVVQQVVLQLQLLCQFADPPFKDWPAAQDWDDIDRMITRMTMIIGGGDPPAAPVNSCSSRPLHCNNFHPPRNSSVNSNSNRTNHRCTRQSIWTWGQHSNRIIIIGGGALMWMDGNRMTMHMFTAIRGNPDRSSVRSVVRVVSNVSSVVSSVVSVVVVVPD/DKDKDKDKDFAAPVLQVQLLVVLQVPAQWWKWWDFLPDAWKIKTGRDFQWKWFADDQKIWICRPPDIDIGGALSVVVVCVVLLVLFYADDVVDPLFQWFWFWWAWLCSCVRLFPADQQAAAQLRFTRTIIGGDQWMWMQGNVRNMIMTMHMDDPDPVSVVSNVVVVCSSPPDDDGDFFFGDGDDFDDLVLLQVLLVVVLVCVVVVLFFKFWAKTKDKDFAPFDLVLLLVLLCVLWPARGFMWTGHNFKIKNFRFNFWLWWFRPQKIKGKAWFFKDWAAPDPVRNVVRLVCCVVPPVRVVQRVQLVVLQLQLLCQFFDVPFKDKPPDWDWADTNTMITTITMIMGGGDPPDAPVSSCSRQPQHCNNQHPPRNSSVRSNSVRTNHRCTRQSIWTWGQHSNRIIIIGGRALMWMDGSSMTMHMFTAMRGNPDRSVVGVVSRVSSNVSSVVSSVVSVVVD/DKEKFKDKAAAAPVLQVLLLQLLQVPAQWWKWWDFLDDAFKIKTGRDFQWKWFADDQKIWICRDPDIDMDGHLSVVVVCVVLLVNFYADDPVDDLFQFFKFWWAWLCSCVNLFPADQFAAAQPRFTRIIIGGDQWMWMQGPVRSIIMTMHIDCVVSVVVSVVSVCSSPPDDPVPDQFWDFFADDDGDDKDDLVLLQVLLVVVLVCCVVVLFFKFWAKIKDKDFGTTGLVLLLVLLSVQWRARGFMWTGHNFKIKGFRFNFWQWWFRPQKIKGKDWFFKDWAAPDPVRRVVRVVCRVPPPVRVVQVVQLVVLQLQLLVQFFDPPFKDKDPDWDWDQTNTMITTIIMIMGGGDPPQAPVNSCSRQPQHCNNGHPPRNSSVNSNSNRTNHRCTLQSIWTWGQHSNRIIIIGGRALMWMDGNSMTMHMFTFIRGNVDRSVVRVVSRVSSNVSSVVSRVVSVD/DKAKDKDKDFAAPVLQVQLLVQLQVPAQWWKWWDQLDPAWKIKTGGDFQWKWFADDQWIWIDRDPDIDIHGALSVVVVCVVLLVLFYADDPVDDLFQWFKFWWAWLCSCVSLFPADQQADAQLRFTRTIIGGDQWIWMQGNPRSIIMTMHMDPPVPVGVVVSVVVVCSSVPDDDGDDADDDAFGDDDDFQDLVLLLVLLVVVLVCVVVVLFFKFWAKTKDKDFDGGDVVLLLVLLSVQWRARGFMWIHHPFKIKNFRFNFWQWWQDPQKIKGKAWFFKDWADPDPVRRVVRVVCRVPPVVSVVQRVQLVVLQLQLQCQFFDPPFKDKDPDWDWDDTNTMITTITMIMGGGDPPQAPVNSCSSQPLHCNNQHPPRNSSVNSNSNRTNHRCTLQSIWTWGQHSNRIIIIGGRALMWMDGRSMTMHMFTAMRGNPDDSVVGVVVRVSSNVSSVVSSVVSSVD

Solvent-accessible surface area: 74567 Å² total

B-factor: mean 38.42, std 14.32, range [16.33, 130.05]

Sequence (1829 aa):
QRRPAGKKIPFQKDSFLQQFEKLAQSRKHHVLLESARGGRYSIAGLDPIATVKGKDGITTIKHEMLFKEGDPLRAFHSWFKTLETETNHEFPDFQGGAIGFLSYDYARYIENFKMLSLDDLETPDIYFLVFDDIAVYDHQEESLWLITHVNQETADVKLSELEQMWLTELPAVTTAGSFAAPFTEDGFSQAVEKKIKQYIASGDVFQVNLSIRQSQSLSVHPYQIYKTLREVNPSPYMAYLETPDFQIICGSPELLVSKKGKLLETRPIAGTRSRGKTNEEDEALANELIHNEKERAEHVMLVDLERNNDLGRVSRYGSVRVNEFMAIEKYSHVMHIVSNVQGELQDGYDAVDIIHAVFPGGTITGAPKVRTMEIIEELEPTRRGLYTGSIGWFGYNHDLQFNIVIRTIYATGGQAFMQSGAGVVIDSVPKHEYKESFKKAFAMQRALELSEEETKIRQRRPAGKKIPFQKDDSFLQQFEKLAQSRKHHVLLESARGGRYSIAGLDPIATVKGKDGITTIKHGDEMLFKEGDPLRAFHSWFKTLETETNHEFPDFQGGAIGFLSYDYARYIENFKMLSLDDLETPDIYFLVFDDIAVYDHQEESLWLITHVNGQETADVKLSELEQMWLTELPAVETAGSFAAPFTEDGFSQAVEKIKQYIASGDVFQVNLSIRQSQSLSVHPYQIYKTLREVNPSPYMAYLETPDFQIICGSPELLVSKKGKLLETRPIAGTRSRGKTNEEDEALANELIHNEKERAEHVMLVDLERNDLGRVSRYGSVRVNEFMAIEKYSHVMHIVSNVQGELQDGYDAVDIIHAVFPGGTITGAPKVRTMEIIEELEPTRRGLYTGSIGWFGYNHDLQFNIVIRTIYATGGQAFMQSGAGVVIDSVPKHEYKESFKKAFAMQRALELSEEETQRRPAGKKIPFQKDSFLQQFEKLAQSRKHHVLLESARGGRYSIAGLDPIATVKGKDGITTIKHGDEMLFKEGDPLRAFHHSWFKTLETETNHEFPDFQGGAIGFLSYDYARYIENFKMLSLDDLETPDIYFLVFDDIAVYDHQEESLWLITHVNETADVKLSELEQMWLTELPATSREMKPETAGSFAAPFTEDGFSQAVEKIKQYIASGDVFQVNLSIRQSQSLSVHPYQIYKTLREVNPSPYMAYLETPDFQIICGSPELLVSKKGKLLETRRPIAGTRSRGKTNEEDEALANELIHNEKERAEHVMLVDLERNDLGRVSRYGSVRVNEFMAIEKYSHVMHIVSNVQGELQD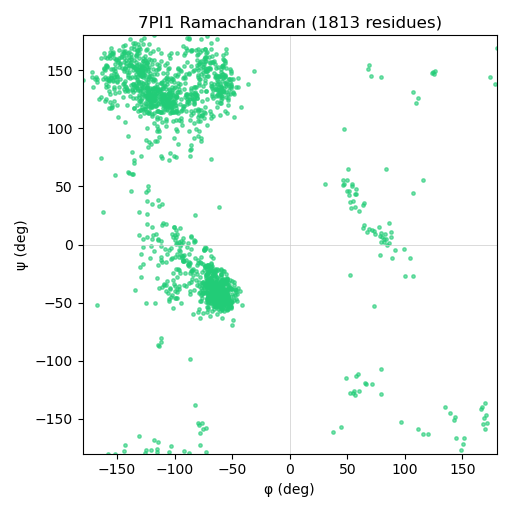GYDAVDIIHAVFPGGTITGAPKVRTMEIIEELEPTRRGLYTGSIGWFGYNHDLQFNIVIRTIYATGGQAFMQSGAGVVIDSVPKHEYKESFKKAFAMQRALELSEEQRRPAGKKIPFQKDSFLQQFEKLAQSRKHHVLLESARGGRYSIAGLDPIATVKGKDGITTIKHGDEMLFKEGDPLRRAFHSWFKTLETETNHEFPDFQGGAIGFLSYDYARYIENFKMLSLDDLETPDIYFLVFDDIAVYDHQEESLWLITHVNDQETADVKLSELEQMWLTELPAVEMKPETAGSFAAPFTEDGFSQAVEKIKQYIASGDVFQVNLSIRQSQSLSVHPYQIYKTLREVNPSPYMAYLETPDFQIICGSPELLVSKKGKLLETRPIAGTRSRGKTNEEDEALANELIHNEKERAEHVMLVDLERNNDLGRVSRYGSVRVNEFMAIEKYSHVMHIVSNVQGELQDGYDAVDIIHAVFPGGTITGAPKVRTMEIIEELEPTRRGLYTGSIGWFGYNHDLQFNIVIRTIYATGGQAFMQSGAGVVIDSVPKHHEYKESFKKAFAMQRALELSEEE